Protein 4C7R (pdb70)

Nearest PDB structures (foldseek):
  4c7r-assembly1_C  TM=9.988E-01  e=2.674E-59  Corynebacterium glutamicum
  4llh-assembly1_C  TM=9.944E-01  e=8.157E-54  Corynebacterium glutamicum ATCC 13032
  4doj-assembly1_C  TM=9.908E-01  e=5.907E-54  Corynebacterium glutamicum
  4ain-assembly1_B  TM=9.735E-01  e=5.657E-53  Corynebacterium glutamicum
  4llh-assembly1_B  TM=9.445E-01  e=1.477E-49  Corynebacterium glutamicum ATCC 13032

Solvent-accessible surface area: 56011 Å² total; per-residue (Å²): 91,84,38,9,155,71,0,8,77,49,0,60,83,84,0,88,53,17,27,93,88,0,78,49,124,86,116,53,8,42,96,99,3,48,71,15,34,59,55,16,24,79,77,45,2,48,4,2,8,37,48,5,20,47,1,9,99,30,0,74,92,7,7,80,35,71,20,1,52,0,63,0,1,161,118,126,21,78,46,116,69,175,84,91,42,8,57,58,63,0,89,27,36,12,44,24,3,5,3,3,2,5,0,1,6,0,0,0,18,3,4,85,88,11,5,20,61,75,106,98,76,53,4,16,14,0,3,0,1,0,9,8,1,18,1,40,2,4,20,0,4,10,0,0,0,0,0,4,2,0,4,1,23,24,42,69,59,40,66,5,9,1,3,2,5,19,20,30,79,54,15,83,164,14,8,93,25,195,57,0,35,66,8,0,22,38,0,0,22,1,0,0,10,0,0,0,0,1,3,1,0,1,0,26,1,20,13,18,0,41,40,28,13,129,120,56,128,104,106,58,86,225,27,33,50,33,13,8,45,100,25,15,90,43,2,48,144,16,1,82,64,16,30,63,120,0,49,104,140,39,19,86,39,0,48,83,32,1,46,91,0,7,100,21,0,56,97,57,12,32,42,58,21,4,32,14,4,35,5,4,0,75,6,13,11,68,34,20,20,60,58,9,7,1,20,2,40,7,21,40,60,39,89,0,19,154,41,2,10,51,38,8,3,1,0,7,0,0,10,2,0,31,0,1,25,16,0,0,55,0,0,84,11,0,71,0,2,16,0,89,55,0,1,90,9,0,10,119,21,0,16,36,15,3,10,72,5,1,0,8,2,0,1,0,1,0,15,19,32,55,97,67,104,57,25,40,71,115,35,18,18,41,70,3,4,1,24,0,0,68,63,12,108,25,2,99,115,33,2,64,34,0,11,94,0,2,6,16,12,3,12,22,18,5,0,26,1,2,21,4,1,1,0,3,0,13,60,6,50,99,128,8,60,78,202,20,6,9,46,4,2,60,7,4,5,27,0,2,29,0,0,4,34,7,18,45,157,109,9,37,59,6,0,19,11,11,0,0,40,16,0,15,57,1,1,106,13,0,25,15,0,17,132,0,4,57,112,15,0,36,97,7,93,57,36,85,104,92,124,118,105,91,114,96,71,39,122,73,43,72,80,181,64,50,108,66,85,107,153,104,179,119,64,52,36,78,142,168,201,131,185,139,60,46,11,146,73,0,8,76,48,0,64,82,78,0,94,54,19,24,95,90,0,88,54,127,79,116,52,4,31,98,85,1,54,72,21,24,53,52,17,16,80,77,49,4,47,3,2,10,34,53,3,20,48,2,12,95,30,0,67,85,6,6,88,38,110,23,0,47,1,37,0,0,161,120,58,27,73,46,105,70,196,63,114,45,14,65,67,54,0,84,39,27,13,35,17,4,5,10,4,3,4,1,3,8,0,0,0,13,3,5,72,105,6,5,21,62,70,109,100,70,53,5,13,15,0,1,0,0,0,10,4,0,17,2,39,3,3,17,0,3,9,0,0,0,0,0,2,2,0,2,1,20,32,37,68,59,42,80,4,4,2,0,1,2,20,13,31,80,55,12,111,157,13,5,95,37,188,59,0,18,60,9,1,20,40,0,0,18,0,0,0,8,0,0,0,0,1,4,1,0,2,0,25,1,20,2,10,0,32,25,37,12,133,117,54,147,108,57,62,86,221,26,20,48,30,14,7,46,102,18,12,105,31,1,52,134,14,5,88,70,51,149,67,138,28,73,113,121,38,23,77,25,2,51,79,30,0,43,82,0,10,98,22,0,58,96,61,12,34,43,46,21,2,28,9,4,33,6,4,0,74,5,9,11,67,35,18,19,62,69,11,6,0,15,2,36,7,22,44,60,44,94,0,20,148,40,3,9,46,33,7,3,0,0,6,0,1,6,1,0,39,0,2,20,18,0,2,62,0,0,99,16,0,54,0,11,7,0,84,66,0,1,94,8,0,9,115,26,1,15,37,10,5,10,72,7,1,0,6,2,0,0,0,0,0,14,22,34,55,97,71,112,54,23,50,64,142,31,30,16,36,94,3,5,3,27,0,0,64,51,18,105,42,1,114,105,36,1,85,34,0,20,88,0,2,8,23,11,1,23,18,18,5,8,25,1,1,40,9,0,0,1,4,0,8,65,7,77,101,135,4,69,62,195,21,7,12,54,6,2,62,8,3,4,33,0,0,25,0,1,5,29,8,13,44,153,95,6,46,48,3,0,14,20,9,1,0,35,20,0,16,62,1,1,102,17,0,22,17,0,17,122,0,2,62,110,12,0,41,108,5,91,40,90,136,177,101,63,41,11,154,67,0,8,72,54,0,60,80,82,1,86,46,15,25,88,88,0,84,46,132,88,114,61,7,40,106,86,2,52,62,18,28,52,55,19,19,90,74,49,4,50,2,2,9,37,48,3,20,52,1,11,93,29,0,70,93,10,5,83,37,64,20,0,50,0,55,0,0,175,42,40,30,62,44,122,76,190,74,101,42,9,58,66,72,0,98,30,32,13,33,17,3,6,5,3,3,4,1,1,8,0,0,0,13,2,1,76,95,8,5,26,64,78,103,108,78,44,6,12,12,0,1,1,1,0,7,5,1,20,2,42,3,4,20,0,6,11,0,0,0,0,0,3,1,0,5,0,26,29,33,69,68,36,86,5,11,1,4,3,4,11,22,30,79,54,30,117,180,18,6,99,30,196,59,0,44,74,13,1,22,38,0,0,25,1,0,0,9,0,1,0,0,1,2,1,0,2,0,17,1,22,0,4,1,31,31,38,28,132,99,64,146,81,44,47,90,234,22,14,43,32,17,9,50,103,22,13,120,41,2,52,146,5,0,92,63,24,14,54,101,0,53,139,143,26,31,91,28,5,53,96,30,3,51,77,0,11,93,18,0,55,96,56,12,33,46,50,26,3,31,9,3,37,5,3,0,76,5,8,11,65,34,20,18,60,61,8,7,0,19,1,41,9,22,34,65,39,101,1,21,150,41,3,13,54,33,7,3,1,0,8,0,0,7,1,0,38,0,1,27,15,0,0,59,0,0,83,11,0,56,0,2,13,0,76,56,0,0,84,10,0,7,117,24,2,15,33,11,5,10,69,9,1,0,6,1,0,1,0,0,0,15,23,26,54,101,72,116,54,30,45,68,132,30,29,12,26,74,3,3,0,23,0,0,70,49,18,97,28,0,99,106,31,1,61,32,0,19,96,0,2,8,18,8,2,20,15,19,2,0,24,2,2,20,6,1,0,0,3,0,1,72,8,70,95,126,7,50,47,192,14,1,11,55,6,1,69,9,3,3,36,0,1,19,1,0,4,32,5,16,54,153,95,11,42,58,5,0,20,18,13,0,0,30,18,0,15,62,2,1,104,15,0,21,18,0,14,140,0,4,56,90,14,0,40,88,6,50,44,48,88,42,95,130,115,86,83,136,173,126,67

B-factor: mean 105.26, std 40.3, range [28.12, 610.12]

Structure (mmCIF, N/CA/C/O backbone):
data_4C7R
#
_entry.id   4C7R
#
_cell.length_a   115.560
_cell.length_b   129.500
_cell.length_c   167.950
_cell.angle_alpha   90.00
_cell.angle_beta   90.00
_cell.angle_gamma   90.00
#
_symmetry.space_group_name_H-M   'P 21 21 21'
#
loop_
_entity.id
_entity.type
_entity.pdbx_description
1 polymer 'GLYCINE BETAINE TRANSPORTER BETP'
2 non-polymer 'CITRATE ANION'
3 non-polymer 'CHLORIDE ION'
4 non-polymer '(1S)-2-{[{[(2R)-2,3-DIHYDROXYPROPYL]OXY}(HYDROXY)PHOSPHORYL]OXY}-1-[(PALMITOYLOXY)METHYL]ETHYL STEARATE'
5 non-polymer DI(HYDROXYETHYL)ETHER
6 non-polymer 5-CYCLOHEXYL-1-PENTYL-BETA-D-MALTOSIDE
7 water water
#
loop_
_atom_site.group_PDB
_atom_site.id
_atom_site.type_symbol
_atom_site.label_atom_id
_atom_site.label_alt_id
_atom_site.label_comp_id
_atom_site.label_asym_id
_atom_site.label_entity_id
_atom_site.label_seq_id
_atom_site.pdbx_PDB_ins_code
_atom_site.Cartn_x
_atom_site.Cartn_y
_atom_site.Cartn_z
_atom_site.occupancy
_atom_site.B_iso_or_equiv
_atom_site.auth_seq_id
_atom_site.auth_comp_id
_atom_site.auth_asym_id
_atom_site.auth_atom_id
_atom_site.pdbx_PDB_model_num
ATOM 1 N N . ALA A 1 27 ? -21.058 -11.328 5.969 1.00 160.76 56 ALA A N 1
ATOM 2 C CA . ALA A 1 27 ? -19.621 -11.575 5.949 1.00 158.93 56 ALA A CA 1
ATOM 3 C C . ALA A 1 27 ? -18.897 -10.739 7.002 1.00 161.58 56 ALA A C 1
ATOM 4 O O . ALA A 1 27 ? -19.346 -9.651 7.366 1.00 167.19 56 ALA A O 1
ATOM 6 N N . SER A 1 28 ? -17.773 -11.259 7.482 1.00 154.72 57 SER A N 1
ATOM 7 C CA . SER A 1 28 ? -17.011 -10.619 8.550 1.00 145.13 57 SER A CA 1
ATOM 8 C C . SER A 1 28 ? -16.456 -9.249 8.162 1.00 138.55 57 SER A C 1
ATOM 9 O O . SER A 1 28 ? -16.149 -8.994 6.997 1.00 128.04 57 SER A O 1
ATOM 12 N N . LEU A 1 29 ? -16.337 -8.369 9.152 1.00 136.36 58 LEU A N 1
ATOM 13 C CA . LEU A 1 29 ? -15.674 -7.090 8.956 1.00 131.49 58 LEU A CA 1
ATOM 14 C C . LEU A 1 29 ? -14.176 -7.316 8.828 1.00 135.59 58 LEU A C 1
ATOM 15 O O . LEU A 1 29 ? -13.608 -8.162 9.515 1.00 141.93 58 LEU A O 1
ATOM 20 N N . ASN A 1 30 ? -13.538 -6.559 7.942 1.00 134.24 59 ASN A N 1
ATOM 21 C CA . ASN A 1 30 ? -12.100 -6.666 7.756 1.00 131.55 59 ASN A CA 1
ATOM 22 C C . ASN A 1 30 ? -11.375 -5.657 8.633 1.00 132.39 59 ASN A C 1
ATOM 23 O O . ASN A 1 30 ? -10.961 -4.601 8.161 1.00 139.02 59 ASN A O 1
ATOM 28 N N . TRP A 1 31 ? -11.231 -5.986 9.913 1.00 131.02 60 TRP A N 1
ATOM 29 C CA . TRP A 1 31 ? -10.638 -5.066 10.879 1.00 135.34 60 TRP A CA 1
ATOM 30 C C . TRP A 1 31 ? -9.208 -4.671 10.519 1.00 135.46 60 TRP A C 1
ATOM 31 O O . TRP A 1 31 ? -8.764 -3.569 10.841 1.00 133.07 60 TRP A O 1
ATOM 42 N N . SER A 1 32 ? -8.489 -5.567 9.851 1.00 137.93 61 SER A N 1
ATOM 43 C CA . SER A 1 32 ? -7.125 -5.268 9.428 1.00 139.36 61 SER A CA 1
ATOM 44 C C . SER A 1 32 ? -7.104 -4.130 8.407 1.00 131.23 61 SER A C 1
ATOM 45 O O . SER A 1 32 ? -6.073 -3.491 8.197 1.00 127.44 61 SER A O 1
ATOM 48 N N . VAL A 1 33 ? -8.252 -3.886 7.779 1.00 129.10 62 VAL A N 1
ATOM 49 C CA . VAL A 1 33 ? -8.410 -2.782 6.833 1.00 126.47 62 VAL A CA 1
ATOM 50 C C . VAL A 1 33 ? -9.100 -1.583 7.488 1.00 125.05 62 VAL A C 1
ATOM 51 O O . VAL A 1 33 ? -8.755 -0.429 7.220 1.00 117.96 62 VAL A O 1
ATOM 55 N N . ILE A 1 34 ? -10.068 -1.868 8.354 1.00 123.21 63 ILE A N 1
ATOM 56 C CA . ILE A 1 34 ? -10.833 -0.827 9.028 1.00 122.11 63 ILE A CA 1
ATOM 57 C C . ILE A 1 34 ? -9.968 0.034 9.943 1.00 126.50 63 ILE A C 1
ATOM 58 O O . ILE A 1 34 ? -9.897 1.252 9.777 1.00 131.77 63 ILE A O 1
ATOM 63 N N . VAL A 1 35 ? -9.315 -0.604 10.908 1.00 123.36 64 VAL A N 1
ATOM 64 C CA . VAL A 1 35 ? -8.546 0.120 11.919 1.00 124.13 64 VAL A CA 1
ATOM 65 C C . VAL A 1 35 ? -7.582 1.160 11.333 1.00 117.32 64 VAL A C 1
ATOM 66 O O . VAL A 1 35 ? -7.690 2.347 11.644 1.00 112.11 64 VAL A O 1
ATOM 70 N N . PRO A 1 36 ? -6.643 0.721 10.479 1.00 111.93 65 PRO A N 1
ATOM 71 C CA . PRO A 1 36 ? -5.637 1.646 9.941 1.00 116.47 65 PRO A CA 1
ATOM 72 C C . PRO A 1 36 ? -6.254 2.879 9.282 1.00 122.60 65 PRO A C 1
ATOM 73 O O . PRO A 1 36 ? -5.665 3.957 9.340 1.00 129.23 65 PRO A O 1
ATOM 77 N N . ALA A 1 37 ? -7.419 2.719 8.663 1.00 120.12 66 ALA A N 1
ATOM 78 C CA . ALA A 1 37 ? -8.103 3.841 8.030 1.00 118.15 66 ALA A CA 1
ATOM 79 C C . ALA A 1 37 ? -8.714 4.770 9.074 1.00 118.97 66 ALA A C 1
ATOM 80 O O . ALA A 1 37 ? -8.487 5.981 9.057 1.00 113.07 66 ALA A O 1
ATOM 82 N N . LEU A 1 38 ? -9.488 4.191 9.986 1.00 125.00 67 LEU A N 1
ATOM 83 C CA . LEU A 1 38 ? -10.159 4.963 11.023 1.00 125.68 67 LEU A CA 1
ATOM 84 C C . LEU A 1 38 ? -9.166 5.741 11.880 1.00 129.64 67 LEU A C 1
ATOM 85 O O . LEU A 1 38 ? -9.521 6.745 12.492 1.00 134.81 67 LEU A O 1
ATOM 90 N N . VAL A 1 39 ? -7.922 5.273 11.924 1.00 129.67 68 VAL A N 1
ATOM 91 C CA . VAL A 1 39 ? -6.881 5.953 12.689 1.00 127.79 68 VAL A CA 1
ATOM 92 C C . VAL A 1 39 ? -6.341 7.158 11.924 1.00 120.58 68 VAL A C 1
ATOM 93 O O . VAL A 1 39 ? -6.202 8.249 12.482 1.00 118.57 68 VAL A O 1
ATOM 97 N N . ILE A 1 40 ? -6.039 6.958 10.645 1.00 114.40 69 ILE A N 1
ATOM 98 C CA . ILE A 1 40 ? -5.594 8.052 9.794 1.00 119.39 69 ILE A CA 1
ATOM 99 C C . ILE A 1 40 ? -6.614 9.186 9.834 1.00 119.03 69 ILE A C 1
ATOM 100 O O . ILE A 1 40 ? -6.253 10.362 9.898 1.00 115.63 69 ILE A O 1
ATOM 105 N N . VAL A 1 41 ? -7.891 8.819 9.800 1.00 120.19 70 VAL A N 1
ATOM 106 C CA . VAL A 1 41 ? -8.976 9.792 9.800 1.00 118.38 70 VAL A CA 1
ATOM 107 C C . VAL A 1 41 ? -9.110 10.490 11.148 1.00 126.43 70 VAL A C 1
ATOM 108 O O . VAL A 1 41 ? -9.076 11.720 11.225 1.00 135.32 70 VAL A O 1
ATOM 112 N N . LEU A 1 42 ? -9.263 9.705 12.209 1.00 124.40 71 LEU A N 1
ATOM 113 C CA . LEU A 1 42 ? -9.395 10.263 13.552 1.00 130.21 71 LEU A CA 1
ATOM 114 C C . LEU A 1 42 ? -8.214 11.168 13.906 1.00 133.45 71 LEU A C 1
ATOM 115 O O . LEU A 1 42 ? -8.394 12.234 14.499 1.00 129.82 71 LEU A O 1
ATOM 120 N N . ALA A 1 43 ? -7.010 10.742 13.537 1.00 132.34 72 ALA A N 1
ATOM 121 C CA . ALA A 1 43 ? -5.819 11.557 13.745 1.00 127.74 72 ALA A CA 1
ATOM 122 C C . ALA A 1 43 ? -5.998 12.928 13.100 1.00 122.76 72 ALA A C 1
ATOM 123 O O . ALA A 1 43 ? -5.835 13.959 13.753 1.00 123.19 72 ALA A O 1
ATOM 125 N N . THR A 1 44 ? -6.338 12.929 11.814 1.00 114.30 73 THR A N 1
ATOM 126 C CA . THR A 1 44 ? -6.561 14.165 11.074 1.00 114.14 73 THR A CA 1
ATOM 127 C C . THR A 1 44 ? -7.549 15.082 11.789 1.00 116.85 73 THR A C 1
ATOM 128 O O . THR A 1 44 ? -7.294 16.275 11.951 1.00 108.22 73 THR A O 1
ATOM 132 N N . VAL A 1 45 ? -8.676 14.520 12.217 1.00 124.84 74 VAL A N 1
ATOM 133 C CA . VAL A 1 45 ? -9.693 15.291 12.926 1.00 129.85 74 VAL A CA 1
ATOM 134 C C . VAL A 1 45 ? -9.118 15.913 14.196 1.00 132.96 74 VAL A C 1
ATOM 135 O O . VAL A 1 45 ? -9.491 17.021 14.583 1.00 133.41 74 VAL A O 1
ATOM 139 N N . VAL A 1 46 ? -8.207 15.191 14.840 1.00 134.48 75 VAL A N 1
ATOM 140 C CA . VAL A 1 46 ? -7.532 15.697 16.030 1.00 136.27 75 VAL A CA 1
ATOM 141 C C . VAL A 1 46 ? -6.574 16.829 15.674 1.00 127.65 75 VAL A C 1
ATOM 142 O O . VAL A 1 46 ? -6.657 17.921 16.228 1.00 123.21 75 VAL A O 1
ATOM 146 N N . TRP A 1 47 ? -5.665 16.552 14.745 1.00 121.29 76 TRP A N 1
ATOM 147 C CA . TRP A 1 47 ? -4.679 17.526 14.303 1.00 116.68 76 TRP A CA 1
ATOM 148 C C . TRP A 1 47 ? -5.358 18.838 13.914 1.00 114.82 76 TRP A C 1
ATOM 149 O O . TRP A 1 47 ? -4.907 19.920 14.287 1.00 104.16 76 TRP A O 1
ATOM 160 N N . GLY A 1 48 ? -6.454 18.730 13.169 1.00 123.35 77 GLY A N 1
ATOM 161 C CA . GLY A 1 48 ? -7.169 19.896 12.683 1.00 124.88 77 GLY A CA 1
ATOM 162 C C . GLY A 1 48 ? -7.880 20.683 13.768 1.00 132.14 77 GLY A C 1
ATOM 163 O O . GLY A 1 48 ? -7.646 21.880 13.928 1.00 135.02 77 GLY A O 1
ATOM 164 N N . ILE A 1 49 ? -8.756 20.014 14.511 1.00 137.92 78 ILE A N 1
ATOM 165 C CA . ILE A 1 49 ? -9.525 20.670 15.567 1.00 146.78 78 ILE A CA 1
ATOM 166 C C . ILE A 1 49 ? -8.687 20.948 16.821 1.00 156.37 78 ILE A C 1
ATOM 167 O O . ILE A 1 49 ? -8.994 21.855 17.597 1.00 158.79 78 ILE A O 1
ATOM 172 N N . GLY A 1 50 ? -7.624 20.174 17.006 1.00 157.50 79 GLY A N 1
ATOM 173 C CA . GLY A 1 50 ? -6.746 20.345 18.150 1.00 158.02 79 GLY A CA 1
ATOM 174 C C . GLY A 1 50 ? -5.683 21.406 17.938 1.00 159.34 79 GLY A C 1
ATOM 175 O O . GLY A 1 50 ? -5.496 22.285 18.781 1.00 160.25 79 GLY A O 1
ATOM 176 N N . PHE A 1 51 ? -4.984 21.324 16.809 1.00 158.04 80 PHE A N 1
ATOM 177 C CA . PHE A 1 51 ? -3.923 22.274 16.486 1.00 155.05 80 PHE A CA 1
ATOM 178 C C . PHE A 1 51 ? -4.163 22.925 15.127 1.00 155.34 80 PHE A C 1
ATOM 179 O O . PHE A 1 51 ? -3.511 22.572 14.146 1.00 157.67 80 PHE A O 1
ATOM 187 N N . LYS A 1 52 ? -5.092 23.876 15.071 1.00 156.62 81 LYS A N 1
ATOM 188 C CA . LYS A 1 52 ? -5.416 24.557 13.820 1.00 155.76 81 LYS A CA 1
ATOM 189 C C . LYS A 1 52 ? -4.169 25.081 13.117 1.00 156.23 81 LYS A C 1
ATOM 190 O O . LYS A 1 52 ? -4.133 25.185 11.891 1.00 153.65 81 LYS A O 1
ATOM 196 N N . ASP A 1 53 ? -3.148 25.405 13.904 1.00 158.13 82 ASP A N 1
ATOM 197 C CA . ASP A 1 53 ? -1.966 26.092 13.395 1.00 154.38 82 ASP A CA 1
ATOM 198 C C . ASP A 1 53 ? -0.843 25.142 12.989 1.00 148.17 82 ASP A C 1
ATOM 199 O O . ASP A 1 53 ? 0.077 25.533 12.272 1.00 143.13 82 ASP A O 1
ATOM 204 N N . SER A 1 54 ? -0.916 23.899 13.454 1.00 146.82 83 SER A N 1
ATOM 205 C CA . SER A 1 54 ? 0.055 22.884 13.060 1.00 142.39 83 SER A CA 1
ATOM 206 C C . SER A 1 54 ? -0.483 22.105 11.862 1.00 141.60 83 SER A C 1
ATOM 207 O O . SER A 1 54 ? 0.276 21.629 11.015 1.00 137.58 83 SER A O 1
ATOM 210 N N . PHE A 1 55 ? -1.806 21.990 11.800 1.00 141.12 84 PHE A N 1
ATOM 211 C CA . PHE A 1 55 ? -2.471 21.297 10.710 1.00 138.40 84 PHE A CA 1
ATOM 212 C C . PHE A 1 55 ? -2.418 22.138 9.444 1.00 138.80 84 PHE A C 1
ATOM 213 O O . PHE A 1 55 ? -2.000 21.659 8.391 1.00 138.04 84 PHE A O 1
ATOM 221 N N . THR A 1 56 ? -2.840 23.395 9.554 1.00 139.90 85 THR A N 1
ATOM 222 C CA . THR A 1 56 ? -2.848 24.314 8.417 1.00 138.56 85 THR A CA 1
ATOM 223 C C . THR A 1 56 ? -1.476 24.416 7.754 1.00 140.95 85 THR A C 1
ATOM 224 O O . THR A 1 56 ? -1.369 24.430 6.527 1.00 136.39 85 THR A O 1
ATOM 228 N N . ASN A 1 57 ? -0.431 24.490 8.572 1.00 146.59 86 ASN A N 1
ATOM 229 C CA . ASN A 1 57 ? 0.932 24.584 8.063 1.00 143.71 86 ASN A CA 1
ATOM 230 C C . ASN A 1 57 ? 1.313 23.364 7.237 1.00 138.72 86 ASN A C 1
ATOM 231 O O . ASN A 1 57 ? 1.603 23.481 6.049 1.00 137.48 86 ASN A O 1
ATOM 236 N N . PHE A 1 58 ? 1.309 22.196 7.873 1.00 140.35 87 PHE A N 1
ATOM 237 C CA . PHE A 1 58 ? 1.600 20.942 7.185 1.00 134.77 87 PHE A CA 1
ATOM 238 C C . PHE A 1 58 ? 0.781 20.816 5.906 1.00 124.53 87 PHE A C 1
ATOM 239 O O . PHE A 1 58 ? 1.303 20.433 4.862 1.00 118.07 87 PHE A O 1
ATOM 247 N N . ALA A 1 59 ? -0.503 21.144 5.994 1.00 124.83 88 ALA A N 1
ATOM 248 C CA . ALA A 1 59 ? -1.395 21.072 4.843 1.00 124.49 88 ALA A CA 1
ATOM 249 C C . ALA A 1 59 ? -0.932 21.992 3.719 1.00 130.21 88 ALA A C 1
ATOM 250 O O . ALA A 1 59 ? -0.945 21.611 2.547 1.00 133.02 88 ALA A O 1
ATOM 252 N N . SER A 1 60 ? -0.524 23.203 4.081 1.00 129.63 89 SER A N 1
ATOM 253 C CA . SER A 1 60 ? -0.094 24.189 3.096 1.00 130.43 89 SER A CA 1
ATOM 254 C C . SER A 1 60 ? 1.312 23.901 2.573 1.00 126.76 89 SER A C 1
ATOM 255 O O . SER A 1 60 ? 1.626 24.196 1.418 1.00 123.43 89 SER A O 1
ATOM 258 N N . SER A 1 61 ? 2.155 23.324 3.425 1.00 124.18 90 SER A N 1
ATOM 259 C CA . SER A 1 61 ? 3.516 22.978 3.031 1.00 121.70 90 SER A CA 1
ATOM 260 C C . SER A 1 61 ? 3.520 21.735 2.148 1.00 113.10 90 SER A C 1
ATOM 261 O O . SER A 1 61 ? 4.331 21.617 1.231 1.00 112.47 90 SER A O 1
ATOM 264 N N . ALA A 1 62 ? 2.615 20.807 2.437 1.00 105.97 91 ALA A N 1
ATOM 265 C CA . ALA A 1 62 ? 2.501 19.582 1.657 1.00 101.78 91 ALA A CA 1
ATOM 266 C C . ALA A 1 62 ? 1.870 19.871 0.301 1.00 99.90 91 ALA A C 1
ATOM 267 O O . ALA A 1 62 ? 2.173 19.200 -0.686 1.00 96.21 91 ALA A O 1
ATOM 269 N N . LEU A 1 63 ? 0.987 20.865 0.254 1.00 96.77 92 LEU A N 1
ATOM 270 C CA . LEU A 1 63 ? 0.394 21.270 -1.012 1.00 102.05 92 LEU A CA 1
ATOM 271 C C . LEU A 1 63 ? 1.507 21.611 -1.988 1.00 102.79 92 LEU A C 1
ATOM 272 O O . LEU A 1 63 ? 1.598 21.037 -3.074 1.00 105.11 92 LEU A O 1
ATOM 277 N N . SER A 1 64 ? 2.356 22.549 -1.584 1.00 99.77 93 SER A N 1
ATOM 278 C CA . SER A 1 64 ? 3.492 22.961 -2.395 1.00 102.96 93 SER A CA 1
ATOM 279 C C . SER A 1 64 ? 4.282 21.755 -2.879 1.00 98.66 93 SER A C 1
ATOM 280 O O . SER A 1 64 ? 4.512 21.592 -4.075 1.00 100.95 93 SER A O 1
ATOM 283 N N . ALA A 1 65 ? 4.689 20.907 -1.944 1.00 94.40 94 ALA A N 1
ATOM 284 C CA . ALA A 1 65 ? 5.484 19.731 -2.275 1.00 97.31 94 ALA A CA 1
ATOM 285 C C . ALA A 1 65 ? 4.826 18.875 -3.361 1.00 95.15 94 ALA A C 1
ATOM 286 O O . ALA A 1 65 ? 5.494 18.407 -4.284 1.00 89.85 94 ALA A O 1
ATOM 288 N N . VAL A 1 66 ? 3.518 18.673 -3.247 1.00 95.24 95 VAL A N 1
ATOM 289 C CA . VAL A 1 66 ? 2.796 17.817 -4.182 1.00 91.46 95 VAL A CA 1
ATOM 290 C C . VAL A 1 66 ? 2.614 18.493 -5.539 1.00 87.12 95 VAL A C 1
ATOM 291 O O . VAL A 1 66 ? 2.970 17.929 -6.572 1.00 86.16 95 VAL A O 1
ATOM 295 N N . VAL A 1 67 ? 2.065 19.703 -5.530 1.00 81.05 96 VAL A N 1
ATOM 296 C CA . VAL A 1 67 ? 1.827 20.446 -6.764 1.00 80.63 96 VAL A CA 1
ATOM 297 C C . VAL A 1 67 ? 3.116 20.695 -7.548 1.00 84.16 96 VAL A C 1
ATOM 298 O O . VAL A 1 67 ? 3.117 20.683 -8.779 1.00 85.29 96 VAL A O 1
ATOM 302 N N . ASP A 1 68 ? 4.213 20.913 -6.830 1.00 90.96 97 ASP A N 1
ATOM 303 C CA . ASP A 1 68 ? 5.495 21.218 -7.457 1.00 93.27 97 ASP A CA 1
ATOM 304 C C . ASP A 1 68 ? 6.188 19.985 -8.022 1.00 96.20 97 ASP A C 1
ATOM 305 O O . ASP A 1 68 ? 6.831 20.060 -9.067 1.00 107.84 97 ASP A O 1
ATOM 310 N N . ASN A 1 69 ? 6.056 18.853 -7.338 1.00 89.03 98 ASN A N 1
ATOM 311 C CA . ASN A 1 69 ? 6.781 17.644 -7.726 1.00 87.19 98 ASN A CA 1
ATOM 312 C C . ASN A 1 69 ? 5.947 16.610 -8.490 1.00 82.66 98 ASN A C 1
ATOM 313 O O . ASN A 1 69 ? 6.474 15.861 -9.315 1.00 78.72 98 ASN A O 1
ATOM 318 N N . LEU A 1 70 ? 4.649 16.574 -8.216 1.00 80.66 99 LEU A N 1
ATOM 319 C CA . LEU A 1 70 ? 3.767 15.607 -8.859 1.00 79.56 99 LEU A CA 1
ATOM 320 C C . LEU A 1 70 ? 2.726 16.274 -9.759 1.00 78.25 99 LEU A C 1
ATOM 321 O O . LEU A 1 70 ? 1.911 15.595 -10.393 1.00 72.04 99 LEU A O 1
ATOM 326 N N . GLY A 1 71 ? 2.767 17.603 -9.824 1.00 72.59 100 GLY A N 1
ATOM 327 C CA . GLY A 1 71 ? 1.850 18.353 -10.662 1.00 65.71 100 GLY A CA 1
ATOM 328 C C . GLY A 1 71 ? 1.832 17.865 -12.101 1.00 70.49 100 GLY A C 1
ATOM 329 O O . GLY A 1 71 ? 0.770 17.748 -12.717 1.00 68.15 100 GLY A O 1
ATOM 330 N N . TRP A 1 72 ? 3.012 17.577 -12.640 1.00 73.56 101 TRP A N 1
ATOM 331 C CA . TRP A 1 72 ? 3.128 17.100 -14.014 1.00 76.30 101 TRP A CA 1
ATOM 332 C C . TRP A 1 72 ? 2.410 15.765 -14.208 1.00 79.10 101 TRP A C 1
ATOM 333 O O . TRP A 1 72 ? 1.812 15.519 -15.258 1.00 79.95 101 TRP A O 1
ATOM 344 N N . ALA A 1 73 ? 2.466 14.909 -13.192 1.00 74.82 102 ALA A N 1
ATOM 345 C CA . ALA A 1 73 ? 1.882 13.574 -13.290 1.00 72.49 102 ALA A CA 1
ATOM 346 C C . ALA A 1 73 ? 0.355 13.601 -13.347 1.00 74.54 102 ALA A C 1
ATOM 347 O O . ALA A 1 73 ? -0.255 12.856 -14.115 1.00 81.74 102 ALA A O 1
ATOM 349 N N . PHE A 1 74 ? -0.261 14.451 -12.532 1.00 67.28 103 PHE A N 1
ATOM 350 C CA . PHE A 1 74 ? -1.706 14.635 -12.596 1.00 71.29 103 PHE A CA 1
ATOM 351 C C . PHE A 1 74 ? -2.125 15.106 -13.991 1.00 78.41 103 PHE A C 1
ATOM 352 O O . PHE A 1 74 ? -3.136 14.661 -14.532 1.00 80.82 103 PHE A O 1
ATOM 360 N N . ILE A 1 75 ? -1.337 16.012 -14.564 1.00 66.91 104 ILE A N 1
ATOM 361 C CA . ILE A 1 75 ? -1.669 16.631 -15.841 1.00 68.44 104 ILE A CA 1
ATOM 362 C C . ILE A 1 75 ? -1.413 15.688 -17.015 1.00 74.45 104 ILE A C 1
ATOM 363 O O . ILE A 1 75 ? -2.195 15.645 -17.971 1.00 83.70 104 ILE A O 1
ATOM 368 N N . LEU A 1 76 ? -0.317 14.939 -16.947 1.00 74.07 105 LEU A N 1
ATOM 369 C CA . LEU A 1 76 ? 0.001 13.964 -17.989 1.00 76.80 105 LEU A CA 1
ATOM 370 C C . LEU A 1 76 ? -0.994 12.805 -17.998 1.00 76.70 105 LEU A C 1
ATOM 371 O O . LEU A 1 76 ? -1.583 12.486 -19.031 1.00 76.95 105 LEU A O 1
ATOM 376 N N . PHE A 1 77 ? -1.188 12.186 -16.839 1.00 66.83 106 PHE A N 1
ATOM 377 C CA . PHE A 1 77 ? -2.024 10.993 -16.754 1.00 69.43 106 PHE A CA 1
ATOM 378 C C . PHE A 1 77 ? -3.515 11.296 -16.756 1.00 75.06 106 PHE A C 1
ATOM 379 O O . PHE A 1 77 ? -4.328 10.428 -17.074 1.00 80.84 106 PHE A O 1
ATOM 387 N N . GLY A 1 78 ? -3.874 12.526 -16.408 1.00 77.23 107 GLY A N 1
ATOM 388 C CA . GLY A 1 78 ? -5.265 12.936 -16.440 1.00 77.50 107 GLY A CA 1
ATOM 389 C C . GLY A 1 78 ? -5.787 12.806 -17.854 1.00 76.07 107 GLY A C 1
ATOM 390 O O . GLY A 1 78 ? -6.919 12.369 -18.078 1.00 72.29 107 GLY A O 1
ATOM 391 N N . THR A 1 79 ? -4.940 13.182 -18.809 1.00 74.78 108 THR A N 1
ATOM 392 C CA . THR A 1 79 ? -5.273 13.100 -20.227 1.00 72.00 108 THR A CA 1
ATOM 393 C C . THR A 1 79 ? -5.044 11.690 -20.760 1.00 69.67 108 THR A C 1
ATOM 394 O O . THR A 1 79 ? -5.782 11.224 -21.631 1.00 72.47 108 THR A O 1
ATOM 398 N N . VAL A 1 80 ? -4.017 11.018 -20.244 1.00 63.73 109 VAL A N 1
ATOM 399 C CA . VAL A 1 80 ? -3.776 9.618 -20.590 1.00 63.95 109 VAL A CA 1
ATOM 400 C C . VAL A 1 80 ? -5.018 8.785 -20.281 1.00 56.63 109 VAL A C 1
ATOM 401 O O . VAL A 1 80 ? -5.492 8.035 -21.135 1.00 53.80 109 VAL A O 1
ATOM 405 N N . PHE A 1 81 ? -5.556 8.940 -19.072 1.00 44.53 110 PHE A N 1
ATOM 406 C CA . PHE A 1 81 ? -6.827 8.311 -18.715 1.00 54.06 110 PHE A CA 1
ATOM 407 C C . PHE A 1 81 ? -7.878 8.475 -19.819 1.00 50.12 110 PHE A C 1
ATOM 408 O O . PHE A 1 81 ? -8.619 7.553 -20.121 1.00 59.55 110 PHE A O 1
ATOM 416 N N . VAL A 1 82 ? -7.945 9.656 -20.414 1.00 59.57 111 VAL A N 1
ATOM 417 C CA . VAL A 1 82 ? -8.972 9.937 -21.412 1.00 63.24 111 VAL A CA 1
ATOM 418 C C . VAL A 1 82 ? -8.748 9.105 -22.669 1.00 57.20 111 VAL A C 1
ATOM 419 O O . VAL A 1 82 ? -9.678 8.474 -23.171 1.00 55.34 111 VAL A O 1
ATOM 423 N N . PHE A 1 83 ? -7.512 9.105 -23.166 1.00 55.13 112 PHE A N 1
ATOM 424 C CA . PHE A 1 83 ? -7.139 8.305 -24.331 1.00 65.13 112 PHE A CA 1
ATOM 425 C C . PHE A 1 83 ? -7.363 6.823 -24.054 1.00 76.53 112 PHE A C 1
ATOM 426 O O . PHE A 1 83 ? -8.100 6.146 -24.770 1.00 81.08 112 PHE A O 1
ATOM 434 N N . PHE A 1 84 ? -6.717 6.328 -23.005 1.00 73.96 113 PHE A N 1
ATOM 435 C CA . PHE A 1 84 ? -6.824 4.929 -22.620 1.00 67.05 113 PHE A CA 1
ATOM 436 C C . PHE A 1 84 ? -8.251 4.398 -22.722 1.00 71.38 113 PHE A C 1
ATOM 437 O O . PHE A 1 84 ? -8.500 3.405 -23.408 1.00 76.53 113 PHE A O 1
ATOM 445 N N . ILE A 1 85 ? -9.184 5.053 -22.037 1.00 65.35 114 ILE A N 1
ATOM 446 C CA . ILE A 1 85 ? -10.557 4.557 -21.972 1.00 69.11 114 ILE A CA 1
ATOM 447 C C . ILE A 1 85 ? -11.281 4.651 -23.320 1.00 74.24 114 ILE A C 1
ATOM 448 O O . ILE A 1 85 ? -12.174 3.856 -23.610 1.00 77.57 114 ILE A O 1
ATOM 453 N N . VAL A 1 86 ? -10.891 5.619 -24.145 1.00 73.85 115 VAL A N 1
ATOM 454 C CA . VAL A 1 86 ? -11.459 5.743 -25.485 1.00 73.34 115 VAL A CA 1
ATOM 455 C C . VAL A 1 86 ? -10.937 4.630 -26.395 1.00 77.11 115 VAL A C 1
ATOM 456 O O . VAL A 1 86 ? -11.668 4.112 -27.243 1.00 76.88 115 VAL A O 1
ATOM 460 N N . VAL A 1 87 ? -9.673 4.262 -26.206 1.00 71.17 116 VAL A N 1
ATOM 461 C CA . VAL A 1 87 ? -9.068 3.166 -26.956 1.00 71.70 116 VAL A CA 1
ATOM 462 C C . VAL A 1 87 ? -9.661 1.807 -26.560 1.00 79.47 116 VAL A C 1
ATOM 463 O O . VAL A 1 87 ? -9.934 0.967 -27.418 1.00 77.65 116 VAL A O 1
ATOM 467 N N . ILE A 1 88 ? -9.861 1.594 -25.263 1.00 78.11 117 ILE A N 1
ATOM 468 C CA . ILE A 1 88 ? -10.525 0.386 -24.791 1.00 73.19 117 ILE A CA 1
ATOM 469 C C . ILE A 1 88 ? -11.877 0.223 -25.477 1.00 75.92 117 ILE A C 1
ATOM 470 O O . ILE A 1 88 ? -12.176 -0.821 -26.052 1.00 78.02 117 ILE A O 1
ATOM 475 N N . ALA A 1 89 ? -12.696 1.264 -25.406 1.00 75.86 118 ALA A N 1
ATOM 476 C CA . ALA A 1 89 ? -14.037 1.211 -25.971 1.00 72.94 118 ALA A CA 1
ATOM 477 C C . ALA A 1 89 ? -14.007 0.918 -27.468 1.00 71.47 118 ALA A C 1
ATOM 478 O O . ALA A 1 89 ? -14.865 0.211 -27.987 1.00 66.25 118 ALA A O 1
ATOM 480 N N . ALA A 1 90 ? -13.018 1.469 -28.160 1.00 73.90 119 ALA A N 1
ATOM 481 C CA . ALA A 1 90 ? -12.916 1.295 -29.605 1.00 77.84 119 ALA A CA 1
ATOM 482 C C . ALA A 1 90 ? -12.410 -0.098 -29.963 1.00 78.22 119 ALA A C 1
ATOM 483 O O . ALA A 1 90 ? -12.751 -0.643 -31.011 1.00 78.24 119 ALA A O 1
ATOM 485 N N . SER A 1 91 ? -11.593 -0.661 -29.080 1.00 79.28 120 SER A N 1
ATOM 486 C CA . SER A 1 91 ? -10.988 -1.970 -29.290 1.00 65.72 120 SER A CA 1
ATOM 487 C C . SER A 1 91 ? -12.024 -3.087 -29.227 1.00 74.18 120 SER A C 1
ATOM 488 O O . SER A 1 91 ? -13.183 -2.855 -28.881 1.00 72.58 120 SER A O 1
ATOM 491 N N . LYS A 1 92 ? -11.591 -4.303 -29.553 1.00 82.51 121 LYS A N 1
ATOM 492 C CA . LYS A 1 92 ? -12.469 -5.465 -29.519 1.00 82.14 121 LYS A CA 1
ATOM 493 C C . LYS A 1 92 ? -12.934 -5.735 -28.089 1.00 69.67 121 LYS A C 1
ATOM 494 O O . LYS A 1 92 ? -14.026 -6.265 -27.879 1.00 71.33 121 LYS A O 1
ATOM 500 N N . PHE A 1 93 ? -12.112 -5.358 -27.111 1.00 62.42 122 PHE A N 1
ATOM 501 C CA . PHE A 1 93 ? -12.492 -5.487 -25.701 1.00 64.21 122 PHE A CA 1
ATOM 502 C C . PHE A 1 93 ? -13.899 -4.957 -25.426 1.00 68.20 122 PHE A C 1
ATOM 503 O O . PHE A 1 93 ? -14.556 -5.393 -24.484 1.00 72.40 122 PHE A O 1
ATOM 511 N N . GLY A 1 94 ? -14.352 -4.020 -26.254 1.00 69.14 123 GLY A N 1
ATOM 512 C CA . GLY A 1 94 ? -15.623 -3.347 -26.048 1.00 68.56 123 GLY A CA 1
ATOM 513 C C . GLY A 1 94 ? -16.853 -4.197 -26.292 1.00 82.23 123 GLY A C 1
ATOM 514 O O . GLY A 1 94 ? -17.968 -3.805 -25.941 1.00 85.87 123 GLY A O 1
ATOM 515 N N . THR A 1 95 ? -16.656 -5.366 -26.893 1.00 82.75 124 THR A N 1
ATOM 516 C CA . THR A 1 95 ? -17.762 -6.278 -27.168 1.00 76.70 124 THR A CA 1
ATOM 517 C C . THR A 1 95 ? -18.101 -7.111 -25.935 1.00 71.13 124 THR A C 1
ATOM 518 O O . THR A 1 95 ? -19.243 -7.542 -25.763 1.00 63.77 124 THR A O 1
ATOM 522 N N . ILE A 1 96 ? -17.100 -7.318 -25.079 1.00 73.30 125 ILE A N 1
ATOM 523 C CA . ILE A 1 96 ? -17.256 -8.081 -23.841 1.00 76.57 125 ILE A CA 1
ATOM 524 C C . ILE A 1 96 ? -18.368 -7.516 -22.970 1.00 76.61 125 ILE A C 1
ATOM 525 O O . ILE A 1 96 ? -18.474 -6.300 -22.795 1.00 84.30 125 ILE A O 1
ATOM 530 N N . ARG A 1 97 ? -19.195 -8.397 -22.420 1.00 68.92 126 ARG A N 1
ATOM 531 C CA . ARG A 1 97 ? -20.264 -7.961 -21.534 1.00 87.56 126 ARG A CA 1
ATOM 532 C C . ARG A 1 97 ? -19.833 -8.053 -20.076 1.00 95.89 126 ARG A C 1
ATOM 533 O O . ARG A 1 97 ? -19.095 -8.960 -19.698 1.00 92.07 126 ARG A O 1
ATOM 541 N N . LEU A 1 98 ? -20.286 -7.099 -19.267 1.00 102.34 127 LEU A N 1
ATOM 542 C CA . LEU A 1 98 ? -19.952 -7.068 -17.845 1.00 100.11 127 LEU A CA 1
ATOM 543 C C . LEU A 1 98 ? -20.828 -8.032 -17.037 1.00 105.13 127 LEU A C 1
ATOM 544 O O . LEU A 1 98 ? -21.739 -7.623 -16.313 1.00 106.81 127 LEU A O 1
ATOM 549 N N . GLY A 1 99 ? -20.531 -9.319 -17.172 1.00 100.78 128 GLY A N 1
ATOM 550 C CA . GLY A 1 99 ? -21.301 -10.364 -16.532 1.00 105.43 128 GLY A CA 1
ATOM 551 C C . GLY A 1 99 ? -21.145 -11.656 -17.307 1.00 110.11 128 GLY A C 1
ATOM 552 O O . GLY A 1 99 ? -20.130 -11.868 -17.976 1.00 101.66 128 GLY A O 1
ATOM 553 N N . ARG A 1 100 ? -22.149 -12.522 -17.222 1.00 120.14 129 ARG A N 1
ATOM 554 C CA . ARG A 1 100 ? -22.122 -13.782 -17.952 1.00 121.83 129 ARG A CA 1
ATOM 555 C C . ARG A 1 100 ? -22.285 -13.532 -19.447 1.00 122.75 129 ARG A C 1
ATOM 556 O O . ARG A 1 100 ? -22.870 -12.530 -19.857 1.00 113.25 129 ARG A O 1
ATOM 564 N N . ILE A 1 101 ? -21.768 -14.451 -20.255 1.00 133.66 130 ILE A N 1
ATOM 565 C CA . ILE A 1 101 ? -21.840 -14.326 -21.707 1.00 135.38 130 ILE A CA 1
ATOM 566 C C . ILE A 1 101 ? -23.281 -14.160 -22.179 1.00 139.56 130 ILE A C 1
ATOM 567 O O . ILE A 1 101 ? -24.115 -15.049 -21.998 1.00 149.35 130 ILE A O 1
ATOM 572 N N . ASP A 1 102 ? -23.561 -13.012 -22.786 1.00 133.14 131 ASP A N 1
ATOM 573 C CA . ASP A 1 102 ? -24.907 -12.671 -23.237 1.00 138.97 131 ASP A CA 1
ATOM 574 C C . ASP A 1 102 ? -25.926 -12.646 -22.100 1.00 138.02 131 ASP A C 1
ATOM 575 O O . ASP A 1 102 ? -27.051 -13.127 -22.245 1.00 138.12 131 ASP A O 1
ATOM 580 N N . GLU A 1 103 ? -25.515 -12.082 -20.968 1.00 137.49 132 GLU A N 1
ATOM 581 C CA . GLU A 1 103 ? -26.430 -11.768 -19.879 1.00 135.40 132 GLU A CA 1
ATOM 582 C C . GLU A 1 103 ? -27.123 -10.443 -20.193 1.00 135.07 132 GLU A C 1
ATOM 583 O O . GLU A 1 103 ? -26.509 -9.523 -20.741 1.00 128.99 132 GLU A O 1
ATOM 589 N N . ALA A 1 104 ? -28.405 -10.350 -19.863 1.00 136.25 133 ALA A N 1
ATOM 590 C CA . ALA A 1 104 ? -29.161 -9.131 -20.117 1.00 131.23 133 ALA A CA 1
ATOM 591 C C . ALA A 1 104 ? -29.062 -8.177 -18.932 1.00 127.84 133 ALA A C 1
ATOM 592 O O . ALA A 1 104 ? -29.033 -8.613 -17.780 1.00 128.25 133 ALA A O 1
ATOM 594 N N . PRO A 1 105 ? -29.003 -6.868 -19.219 1.00 122.38 134 PRO A N 1
ATOM 595 C CA . PRO A 1 105 ? -28.907 -5.814 -18.204 1.00 114.62 134 PRO A CA 1
ATOM 596 C C . PRO A 1 105 ? -30.053 -5.875 -17.199 1.00 109.92 134 PRO A C 1
ATOM 597 O O . PRO A 1 105 ? -31.187 -6.159 -17.582 1.00 106.32 134 PRO A O 1
ATOM 601 N N . GLU A 1 106 ? -29.753 -5.608 -15.931 1.00 114.54 135 GLU A N 1
ATOM 602 C CA . GLU A 1 106 ? -30.771 -5.588 -14.885 1.00 121.88 135 GLU A CA 1
ATOM 603 C C . GLU A 1 106 ? -31.790 -4.472 -15.118 1.00 116.19 135 GLU A C 1
ATOM 604 O O . GLU A 1 106 ? -32.998 -4.690 -15.009 1.00 111.85 135 GLU A O 1
ATOM 610 N N . PHE A 1 107 ? -31.297 -3.279 -15.439 1.00 110.78 136 PHE A N 1
ATOM 611 C CA . PHE A 1 107 ? -32.162 -2.142 -15.731 1.00 114.38 136 PHE A CA 1
ATOM 612 C C . PHE A 1 107 ? -32.276 -1.960 -17.240 1.00 121.51 136 PHE A C 1
ATOM 613 O O . PHE A 1 107 ? -31.378 -2.354 -17.984 1.00 122.13 136 PHE A O 1
ATOM 621 N N . ARG A 1 108 ? -33.373 -1.359 -17.693 1.00 129.47 137 ARG A N 1
ATOM 622 C CA . ARG A 1 108 ? -33.542 -1.078 -19.116 1.00 133.42 137 ARG A CA 1
ATOM 623 C C . ARG A 1 108 ? -32.687 0.113 -19.546 1.00 131.16 137 ARG A C 1
ATOM 624 O O . ARG A 1 108 ? -32.272 0.919 -18.714 1.00 128.05 137 ARG A O 1
ATOM 632 N N . THR A 1 109 ? -32.429 0.211 -20.848 1.00 132.89 138 THR A N 1
ATOM 633 C CA . THR A 1 109 ? -31.550 1.243 -21.398 1.00 131.08 138 THR A CA 1
ATOM 634 C C . THR A 1 109 ? -31.921 2.659 -20.955 1.00 128.91 138 THR A C 1
ATOM 635 O O . THR A 1 109 ? -31.052 3.519 -20.807 1.00 124.57 138 THR A O 1
ATOM 639 N N . VAL A 1 110 ? -33.210 2.890 -20.726 1.00 133.08 139 VAL A N 1
ATOM 640 C CA . VAL A 1 110 ? -33.699 4.231 -20.410 1.00 131.02 139 VAL A CA 1
ATOM 641 C C . VAL A 1 110 ? -33.556 4.602 -18.930 1.00 127.58 139 VAL A C 1
ATOM 642 O O . VAL A 1 110 ? -33.434 5.779 -18.590 1.00 122.44 139 VAL A O 1
ATOM 646 N N . SER A 1 111 ? -33.572 3.599 -18.056 1.00 130.31 140 SER A N 1
ATOM 647 C CA . SER A 1 111 ? -33.454 3.827 -16.618 1.00 129.20 140 SER A CA 1
ATOM 648 C C . SER A 1 111 ? -31.992 3.976 -16.206 1.00 119.76 140 SER A C 1
ATOM 649 O O . SER A 1 111 ? -31.659 4.769 -15.326 1.00 119.62 140 SER A O 1
ATOM 652 N N . TRP A 1 112 ? -31.128 3.199 -16.850 1.00 109.96 141 TRP A N 1
ATOM 653 C CA . TRP A 1 112 ? -29.688 3.273 -16.636 1.00 101.80 141 TRP A CA 1
ATOM 654 C C . TRP A 1 112 ? -29.174 4.679 -16.953 1.00 106.49 141 TRP A C 1
ATOM 655 O O . TRP A 1 112 ? -28.444 5.280 -16.163 1.00 104.58 141 TRP A O 1
ATOM 666 N N . ILE A 1 113 ? -29.567 5.198 -18.112 1.00 106.77 142 ILE A N 1
ATOM 667 C CA . ILE A 1 113 ? -29.184 6.544 -18.523 1.00 110.89 142 ILE A CA 1
ATOM 668 C C . ILE A 1 113 ? -29.596 7.594 -17.491 1.00 117.81 142 ILE A C 1
ATOM 669 O O . ILE A 1 113 ? -28.804 8.465 -17.125 1.00 111.97 142 ILE A O 1
ATOM 674 N N . SER A 1 114 ? -30.838 7.506 -17.025 1.00 126.49 143 SER A N 1
ATOM 675 C CA . SER A 1 114 ? -31.360 8.453 -16.047 1.00 129.90 143 SER A CA 1
ATOM 676 C C . SER A 1 114 ? -30.536 8.457 -14.761 1.00 130.68 143 SER A C 1
ATOM 677 O O . SER A 1 114 ? -30.323 9.509 -14.156 1.00 131.91 143 SER A O 1
ATOM 680 N N . MET A 1 115 ? -30.076 7.280 -14.346 1.00 125.98 144 MET A N 1
ATOM 681 C CA . MET A 1 115 ? -29.280 7.163 -13.128 1.00 119.22 144 MET A CA 1
ATOM 682 C C . MET A 1 115 ? -27.878 7.740 -13.322 1.00 115.58 144 MET A C 1
ATOM 683 O O . MET A 1 115 ? -27.144 7.954 -12.358 1.00 120.59 144 MET A O 1
ATOM 688 N N . MET A 1 116 ? -27.513 7.990 -14.575 1.00 104.09 145 MET A N 1
ATOM 689 C CA . MET A 1 116 ? -26.246 8.642 -14.882 1.00 105.38 145 MET A CA 1
ATOM 690 C C . MET A 1 116 ? -26.426 10.156 -14.968 1.00 112.86 145 MET A C 1
ATOM 691 O O . MET A 1 116 ? -25.499 10.919 -14.686 1.00 112.70 145 MET A O 1
ATOM 696 N N . PHE A 1 117 ? -27.622 10.587 -15.360 1.00 113.71 146 PHE A N 1
ATOM 697 C CA . PHE A 1 117 ? -27.985 11.992 -15.261 1.00 109.05 146 PHE A CA 1
ATOM 698 C C . PHE A 1 117 ? -27.882 12.400 -13.802 1.00 103.18 146 PHE A C 1
ATOM 699 O O . PHE A 1 117 ? -27.003 13.168 -13.417 1.00 104.54 146 PHE A O 1
ATOM 707 N N . ALA A 1 118 ? -28.788 11.864 -12.992 1.00 100.80 147 ALA A N 1
ATOM 708 C CA . ALA A 1 118 ? -28.809 12.131 -11.561 1.00 104.97 147 ALA A CA 1
ATOM 709 C C . ALA A 1 118 ? -27.421 12.032 -10.931 1.00 102.48 147 ALA A C 1
ATOM 710 O O . ALA A 1 118 ? -27.088 12.781 -10.015 1.00 104.55 147 ALA A O 1
ATOM 712 N N . ALA A 1 119 ? -26.614 11.097 -11.414 1.00 104.35 148 ALA A N 1
ATOM 713 C CA . ALA A 1 119 ? -25.273 10.923 -10.879 1.00 105.40 148 ALA A CA 1
ATOM 714 C C . ALA A 1 119 ? -24.444 12.184 -11.092 1.00 102.30 148 ALA A C 1
ATOM 715 O O . ALA A 1 119 ? -23.855 12.714 -10.152 1.00 103.79 148 ALA A O 1
ATOM 717 N N . GLY A 1 120 ? -24.417 12.664 -12.333 1.00 100.41 149 GLY A N 1
ATOM 718 C CA . GLY A 1 120 ? -23.612 13.814 -12.710 1.00 97.82 149 GLY A CA 1
ATOM 719 C C . GLY A 1 120 ? -23.908 15.099 -11.954 1.00 99.21 149 GLY A C 1
ATOM 720 O O . GLY A 1 120 ? -23.077 16.009 -11.921 1.00 97.22 149 GLY A O 1
ATOM 721 N N . MET A 1 121 ? -25.091 15.182 -11.354 1.00 96.89 150 MET A N 1
ATOM 722 C CA . MET A 1 121 ? -25.455 16.339 -10.548 1.00 104.75 150 MET A CA 1
ATOM 723 C C . MET A 1 121 ? -25.006 16.152 -9.103 1.00 109.16 150 MET A C 1
ATOM 724 O O . MET A 1 121 ? -25.323 15.147 -8.475 1.00 120.57 150 MET A O 1
ATOM 729 N N . GLY A 1 122 ? -24.267 17.121 -8.577 1.00 108.32 151 GLY A N 1
ATOM 730 C CA . GLY A 1 122 ? -23.813 17.052 -7.201 1.00 109.80 151 GLY A CA 1
ATOM 731 C C . GLY A 1 122 ? -23.703 18.412 -6.543 1.00 106.01 151 GLY A C 1
ATOM 732 O O . GLY A 1 122 ? -24.193 19.411 -7.073 1.00 103.43 151 GLY A O 1
ATOM 733 N N . ILE A 1 123 ? -23.064 18.451 -5.379 1.00 99.37 152 ILE A N 1
ATOM 734 C CA . ILE A 1 123 ? -22.805 19.710 -4.699 1.00 90.43 152 ILE A CA 1
ATOM 735 C C . ILE A 1 123 ? -21.790 20.502 -5.509 1.00 89.96 152 ILE A C 1
ATOM 736 O O . ILE A 1 123 ? -21.840 21.730 -5.557 1.00 89.58 152 ILE A O 1
ATOM 741 N N . GLY A 1 124 ? -20.876 19.785 -6.155 1.00 87.11 153 GLY A N 1
ATOM 742 C CA . GLY A 1 124 ? -19.898 20.398 -7.035 1.00 78.94 153 GLY A CA 1
ATOM 743 C C . GLY A 1 124 ? -20.547 21.304 -8.065 1.00 85.52 153 GLY A C 1
ATOM 744 O O . GLY A 1 124 ? -20.082 22.422 -8.296 1.00 95.22 153 GLY A O 1
ATOM 745 N N . LEU A 1 125 ? -21.628 20.832 -8.680 1.00 83.46 154 LEU A N 1
ATOM 746 C CA . LEU A 1 125 ? -22.342 21.633 -9.672 1.00 86.50 154 LEU A CA 1
ATOM 747 C C . LEU A 1 125 ? -23.018 22.850 -9.048 1.00 90.40 154 LEU A C 1
ATOM 748 O O . LEU A 1 125 ? -22.985 23.939 -9.616 1.00 92.46 154 LEU A O 1
ATOM 753 N N . MET A 1 126 ? -23.636 22.662 -7.884 1.00 90.31 155 MET A N 1
ATOM 754 C CA . MET A 1 126 ? -24.264 23.770 -7.167 1.00 87.75 155 MET A CA 1
ATOM 755 C C . MET A 1 126 ? -23.236 24.833 -6.793 1.00 96.49 155 MET A C 1
ATOM 756 O O . MET A 1 126 ? -23.425 26.022 -7.059 1.00 101.75 155 MET A O 1
ATOM 761 N N . PHE A 1 127 ? -22.144 24.394 -6.177 1.00 92.55 156 PHE A N 1
ATOM 762 C CA . PHE A 1 127 ? -21.119 25.306 -5.691 1.00 89.10 156 PHE A CA 1
ATOM 763 C C . PHE A 1 127 ? -20.421 26.058 -6.822 1.00 97.73 156 PHE A C 1
ATOM 764 O O . PHE A 1 127 ? -20.336 27.286 -6.796 1.00 100.80 156 PHE A O 1
ATOM 772 N N . TYR A 1 128 ? -19.929 25.322 -7.816 1.00 100.67 157 TYR A N 1
ATOM 773 C CA . TYR A 1 128 ? -19.115 25.921 -8.875 1.00 91.57 157 TYR A CA 1
ATOM 774 C C . TYR A 1 128 ? -19.906 26.352 -10.110 1.00 83.40 157 TYR A C 1
ATOM 775 O O . TYR A 1 128 ? -19.403 27.113 -10.942 1.00 71.07 157 TYR A O 1
ATOM 784 N N . GLY A 1 129 ? -21.142 25.877 -10.218 1.00 85.37 158 GLY A N 1
ATOM 785 C CA . GLY A 1 129 ? -21.965 26.150 -11.383 1.00 87.16 158 GLY A CA 1
ATOM 786 C C . GLY A 1 129 ? -21.891 27.595 -11.830 1.00 86.50 158 GLY A C 1
ATOM 787 O O . GLY A 1 129 ? -21.599 27.888 -12.987 1.00 81.62 158 GLY A O 1
ATOM 788 N N . THR A 1 130 ? -22.152 28.499 -10.895 1.00 94.26 159 THR A N 1
ATOM 789 C CA . THR A 1 130 ? -22.118 29.926 -11.169 1.00 90.24 159 THR A CA 1
ATOM 790 C C . THR A 1 130 ? -20.690 30.458 -11.120 1.00 88.06 159 THR A C 1
ATOM 791 O O . THR A 1 130 ? -20.233 31.127 -12.047 1.00 91.51 159 THR A O 1
ATOM 795 N N . THR A 1 131 ? -19.989 30.132 -10.038 1.00 83.45 160 THR A N 1
ATOM 796 C CA . THR A 1 131 ? -18.701 30.739 -9.709 1.00 81.66 160 THR A CA 1
ATOM 797 C C . THR A 1 131 ? -17.571 30.527 -10.722 1.00 83.28 160 THR A C 1
ATOM 798 O O . THR A 1 131 ? -16.876 31.479 -11.082 1.00 78.13 160 THR A O 1
ATOM 802 N N . GLU A 1 132 ? -17.376 29.289 -11.169 1.00 82.01 161 GLU A N 1
ATOM 803 C CA . GLU A 1 132 ? -16.201 28.952 -11.977 1.00 76.67 161 GLU A CA 1
ATOM 804 C C . GLU A 1 132 ? -16.101 29.696 -13.312 1.00 70.95 161 GLU A C 1
ATOM 805 O O . GLU A 1 132 ? -15.077 30.316 -13.597 1.00 72.42 161 GLU A O 1
ATOM 811 N N . PRO A 1 133 ? -17.151 29.627 -14.144 1.00 67.64 162 PRO A N 1
ATOM 812 C CA . PRO A 1 133 ? -17.033 30.357 -15.413 1.00 72.18 162 PRO A CA 1
ATOM 813 C C . PRO A 1 133 ? -17.047 31.871 -15.186 1.00 81.68 162 PRO A C 1
ATOM 814 O O . PRO A 1 133 ? -16.350 32.606 -15.886 1.00 79.92 162 PRO A O 1
ATOM 818 N N . LEU A 1 134 ? -17.825 32.323 -14.205 1.00 87.36 163 LEU A N 1
ATOM 819 C CA . LEU A 1 134 ? -17.829 33.727 -13.812 1.00 83.02 163 LEU A CA 1
ATOM 820 C C . LEU A 1 134 ? -16.408 34.163 -13.477 1.00 83.41 163 LEU A C 1
ATOM 821 O O . LEU A 1 134 ? -15.923 35.173 -13.985 1.00 90.61 163 LEU A O 1
ATOM 826 N N . THR A 1 135 ? -15.743 33.394 -12.623 1.00 75.31 164 THR A N 1
ATOM 827 C CA . THR A 1 135 ? -14.375 33.707 -12.227 1.00 73.26 164 THR A CA 1
ATOM 828 C C . THR A 1 135 ? -13.435 33.793 -13.429 1.00 73.79 164 THR A C 1
ATOM 829 O O . THR A 1 135 ? -12.626 34.715 -13.526 1.00 81.89 164 THR A O 1
ATOM 833 N N . PHE A 1 136 ? -13.547 32.836 -14.346 1.00 68.18 165 PHE A N 1
ATOM 834 C CA . PHE A 1 136 ? -12.676 32.803 -15.518 1.00 70.61 165 PHE A CA 1
ATOM 835 C C . PHE A 1 136 ? -12.957 33.989 -16.440 1.00 73.02 165 PHE A C 1
ATOM 836 O O . PHE A 1 136 ? -12.042 34.566 -17.031 1.00 67.52 165 PHE A O 1
ATOM 844 N N . TYR A 1 137 ? -14.228 34.355 -16.558 1.00 76.16 166 TYR A N 1
ATOM 845 C CA . TYR A 1 137 ? -14.609 35.479 -17.404 1.00 77.74 166 TYR A CA 1
ATOM 846 C C . TYR A 1 137 ? -14.060 36.798 -16.861 1.00 75.91 166 TYR A C 1
ATOM 847 O O . TYR A 1 137 ? -13.432 37.565 -17.588 1.00 70.55 166 TYR A O 1
ATOM 856 N N . ARG A 1 138 ? -14.296 37.051 -15.578 1.00 74.60 167 ARG A N 1
ATOM 857 C CA . ARG A 1 138 ? -13.799 38.257 -14.926 1.00 80.07 167 ARG A CA 1
ATOM 858 C C . ARG A 1 138 ? -12.276 38.338 -14.929 1.00 85.31 167 ARG A C 1
ATOM 859 O O . ARG A 1 138 ? -11.699 39.356 -15.310 1.00 92.53 167 ARG A O 1
ATOM 867 N N . ASN A 1 139 ? -11.629 37.263 -14.494 1.00 78.11 168 ASN A N 1
ATOM 868 C CA . ASN A 1 139 ? -10.207 37.311 -14.186 1.00 76.34 168 ASN A CA 1
ATOM 869 C C . ASN A 1 139 ? -9.308 36.773 -15.283 1.00 79.99 168 ASN A C 1
ATOM 870 O O . ASN A 1 139 ? -8.123 37.102 -15.341 1.00 81.41 168 ASN A O 1
ATOM 875 N N . GLY A 1 140 ? -9.880 35.951 -16.156 1.00 81.35 169 GLY A N 1
ATOM 876 C CA . GLY A 1 140 ? -9.116 35.298 -17.199 1.00 71.39 169 GLY A CA 1
ATOM 877 C C . GLY A 1 140 ? -8.434 34.058 -16.663 1.00 71.14 169 GLY A C 1
ATOM 878 O O . GLY A 1 140 ? -8.529 33.745 -15.474 1.00 71.43 169 GLY A O 1
ATOM 879 N N . VAL A 1 141 ? -7.756 33.337 -17.548 1.00 68.05 170 VAL A N 1
ATOM 880 C CA . VAL A 1 141 ? -6.983 32.173 -17.144 1.00 61.11 170 VAL A CA 1
ATOM 881 C C . VAL A 1 141 ? -5.589 32.298 -17.740 1.00 64.36 170 VAL A C 1
ATOM 882 O O . VAL A 1 141 ? -5.403 32.988 -18.742 1.00 59.49 170 VAL A O 1
ATOM 886 N N . PRO A 1 142 ? -4.600 31.635 -17.127 1.00 70.20 171 PRO A N 1
ATOM 887 C CA . PRO A 1 142 ? -3.229 31.744 -17.635 1.00 68.62 171 PRO A CA 1
ATOM 888 C C . PRO A 1 142 ? -3.182 31.576 -19.149 1.00 74.83 171 PRO A C 1
ATOM 889 O O . PRO A 1 142 ? -3.805 30.658 -19.690 1.00 74.69 171 PRO A O 1
ATOM 893 N N . GLY A 1 143 ? -2.461 32.467 -19.824 1.00 72.14 172 GLY A N 1
ATOM 894 C CA . GLY A 1 143 ? -2.286 32.374 -21.261 1.00 68.97 172 GLY A CA 1
ATOM 895 C C . GLY A 1 143 ? -3.416 33.011 -22.039 1.00 70.60 172 GLY A C 1
ATOM 896 O O . GLY A 1 143 ? -3.477 32.913 -23.262 1.00 74.33 172 GLY A O 1
ATOM 897 N N . HIS A 1 144 ? -4.319 33.666 -21.322 1.00 77.77 173 HIS A N 1
ATOM 898 C CA . HIS A 1 144 ? -5.406 34.397 -21.955 1.00 82.86 173 HIS A CA 1
ATOM 899 C C . HIS A 1 144 ? -5.718 35.675 -21.176 1.00 88.90 173 HIS A C 1
ATOM 900 O O . HIS A 1 144 ? -5.315 35.828 -20.020 1.00 88.16 173 HIS A O 1
ATOM 907 N N . ASP A 1 145 ? -6.430 36.594 -21.818 1.00 86.56 174 ASP A N 1
ATOM 908 C CA . ASP A 1 145 ? -6.856 37.817 -21.156 1.00 89.30 174 ASP A CA 1
ATOM 909 C C . ASP A 1 145 ? -8.288 37.685 -20.653 1.00 85.70 174 ASP A C 1
ATOM 910 O O . ASP A 1 145 ? -9.011 36.770 -21.041 1.00 81.86 174 ASP A O 1
ATOM 915 N N . GLU A 1 146 ? -8.688 38.604 -19.783 1.00 91.44 175 GLU A N 1
ATOM 916 C CA . GLU A 1 146 ? -10.008 38.568 -19.173 1.00 85.03 175 GLU A CA 1
ATOM 917 C C . GLU A 1 146 ? -11.127 38.718 -20.200 1.00 78.31 175 GLU A C 1
ATOM 918 O O . GLU A 1 146 ? -10.890 39.098 -21.347 1.00 69.86 175 GLU A O 1
ATOM 924 N N . HIS A 1 147 ? -12.344 38.394 -19.776 1.00 77.66 176 HIS A N 1
ATOM 925 C CA . HIS A 1 147 ? -13.541 38.613 -20.581 1.00 84.27 176 HIS A CA 1
ATOM 926 C C . HIS A 1 147 ? -13.594 37.783 -21.860 1.00 82.92 176 HIS A C 1
ATOM 927 O O . HIS A 1 147 ? -14.256 38.160 -22.825 1.00 87.59 176 HIS A O 1
ATOM 934 N N . ASN A 1 148 ? -12.894 36.656 -21.867 1.00 83.03 177 ASN A N 1
ATOM 935 C CA . ASN A 1 148 ? -12.993 35.711 -22.974 1.00 77.13 177 ASN A CA 1
ATOM 936 C C . ASN A 1 148 ? -14.075 34.669 -22.674 1.00 72.07 177 ASN A C 1
ATOM 937 O O . ASN A 1 148 ? -13.859 33.740 -21.895 1.00 69.10 177 ASN A O 1
ATOM 942 N N . VAL A 1 149 ? -15.247 34.846 -23.279 1.00 65.57 178 VAL A N 1
ATOM 943 C CA . VAL A 1 149 ? -16.386 33.975 -23.015 1.00 66.68 178 VAL A CA 1
ATOM 944 C C . VAL A 1 149 ? -16.068 32.531 -23.391 1.00 74.55 178 VAL A C 1
ATOM 945 O O . VAL A 1 149 ? -16.337 31.609 -22.621 1.00 82.18 178 VAL A O 1
ATOM 949 N N . GLY A 1 150 ? -15.491 32.344 -24.575 1.00 73.16 179 GLY A N 1
ATOM 950 C CA . GLY A 1 150 ? -15.133 31.024 -25.060 1.00 76.88 179 GLY A CA 1
ATOM 951 C C . GLY A 1 150 ? -14.223 30.256 -24.115 1.00 80.94 179 GLY A C 1
ATOM 952 O O . GLY A 1 150 ? -14.532 29.126 -23.733 1.00 83.92 179 GLY A O 1
ATOM 953 N N . VAL A 1 151 ? -13.101 30.866 -23.741 1.00 71.24 180 VAL A N 1
ATOM 954 C CA . VAL A 1 151 ? -12.157 30.246 -22.820 1.00 60.05 180 VAL A CA 1
ATOM 955 C C . VAL A 1 151 ? -12.801 29.984 -21.461 1.00 66.06 180 VAL A C 1
ATOM 956 O O . VAL A 1 151 ? -12.548 28.955 -20.832 1.00 69.29 180 VAL A O 1
ATOM 960 N N . ALA A 1 152 ? -13.637 30.914 -21.012 1.00 61.68 181 ALA A N 1
ATOM 961 C CA . ALA A 1 152 ? -14.346 30.741 -19.753 1.00 65.86 181 ALA A CA 1
ATOM 962 C C . ALA A 1 152 ? -15.139 29.441 -19.769 1.00 67.69 181 ALA A C 1
ATOM 963 O O . ALA A 1 152 ? -15.048 28.636 -18.842 1.00 67.55 181 ALA A O 1
ATOM 965 N N . MET A 1 153 ? -15.915 29.240 -20.828 1.00 65.25 182 MET A N 1
ATOM 966 C CA . MET A 1 153 ? -16.763 28.061 -20.933 1.00 72.92 182 MET A CA 1
ATOM 967 C C . MET A 1 153 ? -15.967 26.780 -21.202 1.00 75.85 182 MET A C 1
ATOM 968 O O . MET A 1 153 ? -16.280 25.720 -20.650 1.00 67.22 182 MET A O 1
ATOM 973 N N . SER A 1 154 ? -14.934 26.887 -22.035 1.00 74.10 183 SER A N 1
ATOM 974 C CA . SER A 1 154 ? -14.119 25.734 -22.408 1.00 72.61 183 SER A CA 1
ATOM 975 C C . SER A 1 154 ? -13.287 25.231 -21.230 1.00 73.42 183 SER A C 1
ATOM 976 O O . SER A 1 154 ? -13.237 24.029 -20.956 1.00 72.39 183 SER A O 1
ATOM 979 N N . THR A 1 155 ? -12.634 26.155 -20.536 1.00 72.44 184 THR A N 1
ATOM 980 C CA . THR A 1 155 ? -11.815 25.804 -19.377 1.00 75.30 184 THR A CA 1
ATOM 981 C C . THR A 1 155 ? -12.649 25.130 -18.280 1.00 65.97 184 THR A C 1
ATOM 982 O O . THR A 1 155 ? -12.117 24.421 -17.426 1.00 65.71 184 THR A O 1
ATOM 986 N N . THR A 1 156 ? -13.960 25.338 -18.324 1.00 55.30 185 THR A N 1
ATOM 987 C CA . THR A 1 156 ? -14.863 24.751 -17.342 1.00 62.71 185 THR A CA 1
ATOM 988 C C . THR A 1 156 ? -15.256 23.336 -17.759 1.00 74.07 185 THR A C 1
ATOM 989 O O . THR A 1 156 ? -15.237 22.411 -16.945 1.00 82.31 185 THR A O 1
ATOM 993 N N . MET A 1 157 ? -15.611 23.176 -19.030 1.00 68.45 186 MET A N 1
ATOM 994 C CA . MET A 1 157 ? -15.912 21.865 -19.588 1.00 68.70 186 MET A CA 1
ATOM 995 C C . MET A 1 157 ? -14.770 20.905 -19.287 1.00 66.49 186 MET A C 1
ATOM 996 O O . MET A 1 157 ? -14.988 19.759 -18.894 1.00 61.20 186 MET A O 1
ATOM 1001 N N . PHE A 1 158 ? -13.551 21.397 -19.473 1.00 63.88 187 PHE A N 1
ATOM 1002 C CA . PHE A 1 158 ? -12.335 20.636 -19.227 1.00 63.45 187 PHE A CA 1
ATOM 1003 C C . PHE A 1 158 ? -12.341 19.991 -17.844 1.00 65.99 187 PHE A C 1
ATOM 1004 O O . PHE A 1 158 ? -12.093 18.796 -17.705 1.00 60.97 187 PHE A O 1
ATOM 1012 N N . HIS A 1 159 ? -12.624 20.783 -16.817 1.00 64.49 188 HIS A N 1
ATOM 1013 C CA . HIS A 1 159 ? -12.578 20.269 -15.453 1.00 63.28 188 HIS A CA 1
ATOM 1014 C C . HIS A 1 159 ? -13.760 19.358 -15.095 1.00 64.36 188 HIS A C 1
ATOM 1015 O O . HIS A 1 159 ? -13.679 18.586 -14.139 1.00 68.84 188 HIS A O 1
ATOM 1022 N N . TRP A 1 160 ? -14.853 19.443 -15.850 1.00 59.23 189 TRP A N 1
ATOM 1023 C CA . TRP A 1 160 ? -16.097 18.785 -15.442 1.00 62.16 189 TRP A CA 1
ATOM 1024 C C . TRP A 1 160 ? -16.700 17.780 -16.431 1.00 72.54 189 TRP A C 1
ATOM 1025 O O . TRP A 1 160 ? -17.797 17.271 -16.198 1.00 82.78 189 TRP A O 1
ATOM 1036 N N . THR A 1 161 ? -16.002 17.483 -17.522 1.00 68.27 190 THR A N 1
ATOM 1037 C CA . THR A 1 161 ? -16.546 16.538 -18.498 1.00 73.56 190 THR A CA 1
ATOM 1038 C C . THR A 1 161 ? -15.748 15.233 -18.637 1.00 76.57 190 THR A C 1
ATOM 1039 O O . THR A 1 161 ? -15.745 14.399 -17.731 1.00 80.02 190 THR A O 1
ATOM 1043 N N . LEU A 1 162 ? -15.088 15.061 -19.778 1.00 66.86 191 LEU A N 1
ATOM 1044 C CA . LEU A 1 162 ? -14.383 13.822 -20.089 1.00 62.72 191 LEU A CA 1
ATOM 1045 C C . LEU A 1 162 ? -13.339 13.443 -19.041 1.00 73.79 191 LEU A C 1
ATOM 1046 O O . LEU A 1 162 ? -13.250 12.284 -18.640 1.00 83.14 191 LEU A O 1
ATOM 1051 N N . HIS A 1 163 ? -12.549 14.416 -18.599 1.00 74.64 192 HIS A N 1
ATOM 1052 C CA . HIS A 1 163 ? -11.410 14.123 -17.730 1.00 71.38 192 HIS A CA 1
ATOM 1053 C C . HIS A 1 163 ? -11.764 13.393 -16.427 1.00 81.66 192 HIS A C 1
ATOM 1054 O O . HIS A 1 163 ? -11.114 12.406 -16.072 1.00 78.44 192 HIS A O 1
ATOM 1061 N N . PRO A 1 164 ? -12.783 13.877 -15.703 1.00 82.66 193 PRO A N 1
ATOM 1062 C CA . PRO A 1 164 ? -13.142 13.158 -14.476 1.00 81.43 193 PRO A CA 1
ATOM 1063 C C . PRO A 1 164 ? -13.842 11.827 -14.750 1.00 78.88 193 PRO A C 1
ATOM 1064 O O . PRO A 1 164 ? -13.582 10.844 -14.059 1.00 82.79 193 PRO A O 1
ATOM 1068 N N . TRP A 1 165 ? -14.719 11.792 -15.745 1.00 74.11 194 TRP A N 1
ATOM 1069 C CA . TRP A 1 165 ? -15.515 10.595 -15.997 1.00 71.73 194 TRP A CA 1
ATOM 1070 C C . TRP A 1 165 ? -14.728 9.474 -16.682 1.00 71.75 194 TRP A C 1
ATOM 1071 O O . TRP A 1 165 ? -15.114 8.307 -16.623 1.00 56.41 194 TRP A O 1
ATOM 1082 N N . ALA A 1 166 ? -13.624 9.829 -17.329 1.00 73.66 195 ALA A N 1
ATOM 1083 C CA . ALA A 1 166 ? -12.676 8.826 -17.777 1.00 65.95 195 ALA A CA 1
ATOM 1084 C C . ALA A 1 166 ? -12.195 8.092 -16.536 1.00 69.48 195 ALA A C 1
ATOM 1085 O O . ALA A 1 166 ? -12.278 6.869 -16.454 1.00 72.41 195 ALA A O 1
ATOM 1087 N N . ILE A 1 167 ? -11.699 8.855 -15.566 1.00 73.75 196 ILE A N 1
ATOM 1088 C CA . ILE A 1 167 ? -11.272 8.296 -14.288 1.00 78.53 196 ILE A CA 1
ATOM 1089 C C . ILE A 1 167 ? -12.342 7.376 -13.702 1.00 77.75 196 ILE A C 1
ATOM 1090 O O . ILE A 1 167 ? -12.056 6.238 -13.336 1.00 78.08 196 ILE A O 1
ATOM 1095 N N . TYR A 1 168 ? -13.576 7.868 -13.625 1.00 69.77 197 TYR A N 1
ATOM 1096 C CA . TYR A 1 168 ? -14.676 7.069 -13.099 1.00 68.59 197 TYR A CA 1
ATOM 1097 C C . TYR A 1 168 ? -14.914 5.829 -13.957 1.00 78.86 197 TYR A C 1
ATOM 1098 O O . TYR A 1 168 ? -15.056 4.723 -13.437 1.00 90.71 197 TYR A O 1
ATOM 1107 N N . ALA A 1 169 ? -14.957 6.018 -15.272 1.00 71.75 198 ALA A N 1
ATOM 1108 C CA . ALA A 1 169 ? -15.169 4.907 -16.189 1.00 67.38 198 ALA A CA 1
ATOM 1109 C C . ALA A 1 169 ? -14.130 3.816 -15.962 1.00 66.41 198 ALA A C 1
ATOM 1110 O O . ALA A 1 169 ? -14.468 2.639 -15.867 1.00 68.61 198 ALA A O 1
ATOM 1112 N N . ILE A 1 170 ? -12.868 4.217 -15.871 1.00 63.84 199 ILE A N 1
ATOM 1113 C CA . ILE A 1 170 ? -11.777 3.282 -15.631 1.00 71.82 199 ILE A CA 1
ATOM 1114 C C . ILE A 1 170 ? -11.989 2.454 -14.368 1.00 80.02 199 ILE A C 1
ATOM 1115 O O . ILE A 1 170 ? -11.991 1.223 -14.424 1.00 89.62 199 ILE A O 1
ATOM 1120 N N . VAL A 1 171 ? -12.163 3.123 -13.232 1.00 74.83 200 VAL A N 1
ATOM 1121 C CA . VAL A 1 171 ? -12.373 2.412 -11.974 1.00 78.64 200 VAL A CA 1
ATOM 1122 C C . VAL A 1 171 ? -13.650 1.575 -12.011 1.00 81.40 200 VAL A C 1
ATOM 1123 O O . VAL A 1 171 ? -13.673 0.439 -11.539 1.00 86.87 200 VAL A O 1
ATOM 1127 N N . GLY A 1 172 ? -14.709 2.135 -12.583 1.00 79.84 201 GLY A N 1
ATOM 1128 C CA . GLY A 1 172 ? -15.969 1.426 -12.690 1.00 83.48 201 GLY A CA 1
ATOM 1129 C C . GLY A 1 172 ? -15.822 0.135 -13.468 1.00 86.65 201 GLY A C 1
ATOM 1130 O O . GLY A 1 172 ? -16.380 -0.899 -13.094 1.00 82.16 201 GLY A O 1
ATOM 1131 N N . LEU A 1 173 ? -15.060 0.199 -14.557 1.00 85.58 202 LEU A N 1
ATOM 1132 C CA . LEU A 1 173 ? -14.822 -0.961 -15.406 1.00 75.49 202 LEU A CA 1
ATOM 1133 C C . LEU A 1 173 ? -14.011 -2.015 -14.666 1.00 75.51 202 LEU A C 1
ATOM 1134 O O . LEU A 1 173 ? -14.418 -3.172 -14.587 1.00 78.12 202 LEU A O 1
ATOM 1139 N N . ALA A 1 174 ? -12.866 -1.611 -14.123 1.00 73.11 203 ALA A N 1
ATOM 1140 C CA . ALA A 1 174 ? -12.019 -2.522 -13.361 1.00 73.12 203 ALA A CA 1
ATOM 1141 C C . ALA A 1 174 ? -12.809 -3.239 -12.276 1.00 90.01 203 ALA A C 1
ATOM 1142 O O . ALA A 1 174 ? -12.562 -4.410 -11.991 1.00 100.44 203 ALA A O 1
ATOM 1144 N N . ILE A 1 175 ? -13.758 -2.530 -11.673 1.00 88.83 204 ILE A N 1
ATOM 1145 C CA . ILE A 1 175 ? -14.587 -3.101 -10.616 1.00 88.31 204 ILE A CA 1
ATOM 1146 C C . ILE A 1 175 ? -15.728 -3.951 -11.171 1.00 92.75 204 ILE A C 1
ATOM 1147 O O . ILE A 1 175 ? -16.053 -5.001 -10.620 1.00 102.85 204 ILE A O 1
ATOM 1152 N N . ALA A 1 176 ? -16.336 -3.498 -12.262 1.00 90.59 205 ALA A N 1
ATOM 1153 C CA . ALA A 1 176 ? -17.445 -4.230 -12.862 1.00 88.55 205 ALA A CA 1
ATOM 1154 C C . ALA A 1 176 ? -16.969 -5.536 -13.495 1.00 91.56 205 ALA A C 1
ATOM 1155 O O . ALA A 1 176 ? -17.545 -6.595 -13.258 1.00 93.92 205 ALA A O 1
ATOM 1157 N N . TYR A 1 177 ? -15.916 -5.458 -14.300 1.00 90.19 206 TYR A N 1
ATOM 1158 C CA . TYR A 1 177 ? -15.363 -6.646 -14.937 1.00 88.96 206 TYR A CA 1
ATOM 1159 C C . TYR A 1 177 ? -14.846 -7.631 -13.893 1.00 92.59 206 TYR A C 1
ATOM 1160 O O . TYR A 1 177 ? -15.033 -8.847 -14.019 1.00 93.20 206 TYR A O 1
ATOM 1169 N N . SER A 1 178 ? -14.192 -7.103 -12.863 1.00 88.37 207 SER A N 1
ATOM 1170 C CA . SER A 1 178 ? -13.636 -7.940 -11.810 1.00 93.58 207 SER A CA 1
ATOM 1171 C C . SER A 1 178 ? -14.741 -8.691 -11.069 1.00 102.57 207 SER A C 1
ATOM 1172 O O . SER A 1 178 ? -14.624 -9.890 -10.795 1.00 105.16 207 SER A O 1
ATOM 1175 N N . THR A 1 179 ? -15.821 -7.985 -10.760 1.00 99.55 208 THR A N 1
ATOM 1176 C CA . THR A 1 179 ? -16.923 -8.576 -10.012 1.00 100.17 208 THR A CA 1
ATOM 1177 C C . THR A 1 179 ? -17.861 -9.412 -10.882 1.00 91.78 208 THR A C 1
ATOM 1178 O O . THR A 1 179 ? -18.064 -10.595 -10.622 1.00 92.31 208 THR A O 1
ATOM 1182 N N . PHE A 1 180 ? -18.430 -8.798 -11.913 1.00 88.40 209 PHE A N 1
ATOM 1183 C CA . PHE A 1 180 ? -19.482 -9.442 -12.696 1.00 91.96 209 PHE A CA 1
ATOM 1184 C C . PHE A 1 180 ? -18.991 -10.516 -13.674 1.00 94.99 209 PHE A C 1
ATOM 1185 O O . PHE A 1 180 ? -19.671 -11.523 -13.881 1.00 100.75 209 PHE A O 1
ATOM 1193 N N . ARG A 1 181 ? -17.820 -10.304 -14.270 1.00 86.83 210 ARG A N 1
ATOM 1194 C CA . ARG A 1 181 ? -17.297 -11.227 -15.275 1.00 88.78 210 ARG A CA 1
ATOM 1195 C C . ARG A 1 181 ? -16.469 -12.361 -14.672 1.00 91.81 210 ARG A C 1
ATOM 1196 O O . ARG A 1 181 ? -16.758 -13.534 -14.893 1.00 93.42 210 ARG A O 1
ATOM 1204 N N . VAL A 1 182 ? -15.434 -12.002 -13.921 1.00 94.74 211 VAL A N 1
ATOM 1205 C CA . VAL A 1 182 ? -14.526 -12.983 -13.333 1.00 91.20 211 VAL A CA 1
ATOM 1206 C C . VAL A 1 182 ? -15.081 -13.590 -12.034 1.00 91.48 211 VAL A C 1
ATOM 1207 O O . VAL A 1 182 ? -14.677 -14.678 -11.623 1.00 94.83 211 VAL A O 1
ATOM 1211 N N . GLY A 1 183 ? -16.008 -12.880 -11.397 1.00 87.82 212 GLY A N 1
ATOM 1212 C CA . GLY A 1 183 ? -16.682 -13.373 -10.209 1.00 84.76 212 GLY A CA 1
ATOM 1213 C C . GLY A 1 183 ? -15.936 -13.174 -8.900 1.00 91.32 212 GLY A C 1
ATOM 1214 O O . GLY A 1 183 ? -16.112 -13.950 -7.963 1.00 93.69 212 GLY A O 1
ATOM 1215 N N . ARG A 1 184 ? -15.114 -12.131 -8.822 1.00 97.53 213 ARG A N 1
ATOM 1216 C CA . ARG A 1 184 ? -14.325 -11.872 -7.617 1.00 99.61 213 ARG A CA 1
ATOM 1217 C C . ARG A 1 184 ? -15.101 -11.102 -6.549 1.00 98.51 213 ARG A C 1
ATOM 1218 O O . ARG A 1 184 ? -16.318 -10.932 -6.641 1.00 94.55 213 ARG A O 1
ATOM 1226 N N . LYS A 1 185 ? -14.379 -10.647 -5.530 1.00 101.49 214 LYS A N 1
ATOM 1227 C CA . LYS A 1 185 ? -14.944 -9.772 -4.511 1.00 107.93 214 LYS A CA 1
ATOM 1228 C C . LYS A 1 185 ? -15.097 -8.368 -5.076 1.00 110.57 214 LYS A C 1
ATOM 1229 O O . LYS A 1 185 ? -14.262 -7.918 -5.861 1.00 111.04 214 LYS A O 1
ATOM 1235 N N . GLN A 1 186 ? -16.166 -7.680 -4.688 1.00 109.00 215 GLN A N 1
ATOM 1236 C CA . GLN A 1 186 ? -16.359 -6.299 -5.115 1.00 106.10 215 GLN A CA 1
ATOM 1237 C C . GLN A 1 186 ? -15.446 -5.397 -4.297 1.00 101.83 215 GLN A C 1
ATOM 1238 O O . GLN A 1 186 ? -15.888 -4.706 -3.379 1.00 107.31 215 GLN A O 1
ATOM 1244 N N . LEU A 1 187 ? -14.164 -5.424 -4.642 1.00 92.83 216 LEU A N 1
ATOM 1245 C CA . LEU A 1 187 ? -13.131 -4.729 -3.892 1.00 90.32 216 LEU A CA 1
ATOM 1246 C C . LEU A 1 187 ? -12.061 -4.253 -4.863 1.00 94.43 216 LEU A C 1
ATOM 1247 O O . LEU A 1 187 ? -11.762 -4.933 -5.843 1.00 95.00 216 LEU A O 1
ATOM 1252 N N . LEU A 1 188 ? -11.482 -3.088 -4.594 1.00 95.23 217 LEU A N 1
ATOM 1253 C CA . LEU A 1 188 ? -10.477 -2.525 -5.487 1.00 94.80 217 LEU A CA 1
ATOM 1254 C C . LEU A 1 188 ? -9.242 -3.418 -5.555 1.00 101.04 217 LEU A C 1
ATOM 1255 O O . LEU A 1 188 ? -8.585 -3.511 -6.593 1.00 99.59 217 LEU A O 1
ATOM 1260 N N . SER A 1 189 ? -8.934 -4.075 -4.441 1.00 105.42 218 SER A N 1
ATOM 1261 C CA . SER A 1 189 ? -7.816 -5.011 -4.377 1.00 99.74 218 SER A CA 1
ATOM 1262 C C . SER A 1 189 ? -7.985 -6.151 -5.377 1.00 98.49 218 SER A C 1
ATOM 1263 O O . SER A 1 189 ? -7.006 -6.746 -5.829 1.00 99.38 218 SER A O 1
ATOM 1266 N N . SER A 1 190 ? -9.233 -6.452 -5.720 1.00 92.95 219 SER A N 1
ATOM 1267 C CA . SER A 1 190 ? -9.530 -7.511 -6.674 1.00 92.33 219 SER A CA 1
ATOM 1268 C C . SER A 1 190 ? -9.075 -7.147 -8.086 1.00 88.79 219 SER A C 1
ATOM 1269 O O . SER A 1 190 ? -8.599 -8.000 -8.831 1.00 94.38 219 SER A O 1
ATOM 1272 N N . ALA A 1 191 ? -9.219 -5.878 -8.448 1.00 80.67 220 ALA A N 1
ATOM 1273 C CA . ALA A 1 191 ? -8.848 -5.423 -9.782 1.00 84.22 220 ALA A CA 1
ATOM 1274 C C . ALA A 1 191 ? -7.353 -5.588 -10.052 1.00 80.43 220 ALA A C 1
ATOM 1275 O O . ALA A 1 191 ? -6.922 -5.585 -11.204 1.00 77.92 220 ALA A O 1
ATOM 1277 N N . PHE A 1 192 ? -6.566 -5.732 -8.989 1.00 77.34 221 PHE A N 1
ATOM 1278 C CA . PHE A 1 192 ? -5.122 -5.923 -9.125 1.00 83.24 221 PHE A CA 1
ATOM 1279 C C . PHE A 1 192 ? -4.701 -7.401 -9.139 1.00 91.87 221 PHE A C 1
ATOM 1280 O O . PHE A 1 192 ? -3.511 -7.714 -9.178 1.00 93.35 221 PHE A O 1
ATOM 1288 N N . VAL A 1 193 ? -5.676 -8.305 -9.115 1.00 86.78 222 VAL A N 1
ATOM 1289 C CA . VAL A 1 193 ? -5.386 -9.736 -9.139 1.00 89.84 222 VAL A CA 1
ATOM 1290 C C . VAL A 1 193 ? -4.508 -10.176 -10.321 1.00 95.79 222 VAL A C 1
ATOM 1291 O O . VAL A 1 193 ? -3.681 -11.079 -10.172 1.00 102.40 222 VAL A O 1
ATOM 1295 N N . PRO A 1 194 ? -4.690 -9.558 -11.502 1.00 87.16 223 PRO A N 1
ATOM 1296 C CA . PRO A 1 194 ? -3.900 -9.999 -12.661 1.00 83.06 223 PRO A CA 1
ATOM 1297 C C . PRO A 1 194 ? -2.463 -9.471 -12.656 1.00 89.47 223 PRO A C 1
ATOM 1298 O O . PRO A 1 194 ? -1.649 -9.895 -13.478 1.00 90.02 223 PRO A O 1
ATOM 1302 N N . LEU A 1 195 ? -2.159 -8.553 -11.746 1.00 91.71 224 LEU A N 1
ATOM 1303 C CA . LEU A 1 195 ? -0.800 -8.048 -11.598 1.00 96.92 224 LEU A CA 1
ATOM 1304 C C . LEU A 1 195 ? -0.211 -8.530 -10.280 1.00 104.82 224 LEU A C 1
ATOM 1305 O O . LEU A 1 195 ? 0.993 -8.760 -10.170 1.00 112.10 224 LEU A O 1
ATOM 1310 N N . ILE A 1 196 ? -1.075 -8.685 -9.282 1.00 100.15 225 ILE A N 1
ATOM 1311 C CA . ILE A 1 196 ? -0.638 -8.945 -7.917 1.00 105.41 225 ILE A CA 1
ATOM 1312 C C . ILE A 1 196 ? -0.956 -10.375 -7.466 1.00 117.26 225 ILE A C 1
ATOM 1313 O O . ILE A 1 196 ? -0.268 -10.930 -6.607 1.00 119.71 225 ILE A O 1
ATOM 1318 N N . GLY A 1 197 ? -1.995 -10.965 -8.052 1.00 118.44 226 GLY A N 1
ATOM 1319 C CA . GLY A 1 197 ? -2.393 -12.324 -7.728 1.00 110.25 226 GLY A CA 1
ATOM 1320 C C . GLY A 1 197 ? -3.459 -12.409 -6.651 1.00 110.07 226 GLY A C 1
ATOM 1321 O O . GLY A 1 197 ? -3.635 -11.481 -5.864 1.00 108.65 226 GLY A O 1
ATOM 1322 N N . GLU A 1 198 ? -4.172 -13.531 -6.615 1.00 122.76 227 GLU A N 1
ATOM 1323 C CA . GLU A 1 198 ? -5.199 -13.759 -5.601 1.00 128.27 227 GLU A CA 1
ATOM 1324 C C . GLU A 1 198 ? -4.603 -13.772 -4.199 1.00 129.54 227 GLU A C 1
ATOM 1325 O O . GLU A 1 198 ? -5.308 -13.546 -3.217 1.00 128.76 227 GLU A O 1
ATOM 1331 N N . LYS A 1 199 ? -3.305 -14.043 -4.111 1.00 132.62 228 LYS A N 1
ATOM 1332 C CA . LYS A 1 199 ? -2.614 -14.032 -2.828 1.00 136.64 228 LYS A CA 1
ATOM 1333 C C . LYS A 1 199 ? -2.097 -12.635 -2.508 1.00 126.49 228 LYS A C 1
ATOM 1334 O O . LYS A 1 199 ? -1.845 -12.305 -1.349 1.00 123.32 228 LYS A O 1
ATOM 1340 N N . GLY A 1 200 ? -1.944 -11.817 -3.543 1.00 122.23 229 GLY A N 1
ATOM 1341 C CA . GLY A 1 200 ? -1.560 -10.430 -3.363 1.00 115.09 229 GLY A CA 1
ATOM 1342 C C . GLY A 1 200 ? -2.735 -9.614 -2.862 1.00 111.77 229 GLY A C 1
ATOM 1343 O O . GLY A 1 200 ? -2.579 -8.758 -1.991 1.00 113.52 229 GLY A O 1
ATOM 1344 N N . ALA A 1 201 ? -3.916 -9.891 -3.409 1.00 105.22 230 ALA A N 1
ATOM 1345 C CA . ALA A 1 201 ? -5.137 -9.185 -3.026 1.00 101.12 230 ALA A CA 1
ATOM 1346 C C . ALA A 1 201 ? -5.593 -9.547 -1.613 1.00 106.52 230 ALA A C 1
ATOM 1347 O O . ALA A 1 201 ? -6.227 -8.744 -0.930 1.00 106.39 230 ALA A O 1
ATOM 1349 N N . GLU A 1 202 ? -5.277 -10.763 -1.184 1.00 112.50 231 GLU A N 1
ATOM 1350 C CA . GLU A 1 202 ? -5.571 -11.183 0.178 1.00 123.96 231 GLU A CA 1
ATOM 1351 C C . GLU A 1 202 ? -4.453 -10.702 1.094 1.00 122.74 231 GLU A C 1
ATOM 1352 O O . GLU A 1 202 ? -4.627 -10.611 2.311 1.00 118.83 231 GLU A O 1
ATOM 1358 N N . GLY A 1 203 ? -3.308 -10.384 0.495 1.00 123.03 232 GLY A N 1
ATOM 1359 C CA . GLY A 1 203 ? -2.130 -9.973 1.238 1.00 128.04 232 GLY A CA 1
ATOM 1360 C C . GLY A 1 203 ? -2.182 -8.543 1.743 1.00 135.20 232 GLY A C 1
ATOM 1361 O O . GLY A 1 203 ? -3.247 -7.929 1.791 1.00 142.54 232 GLY A O 1
ATOM 1362 N N . TRP A 1 204 ? -1.021 -8.011 2.116 1.00 134.06 233 TRP A N 1
ATOM 1363 C CA . TRP A 1 204 ? -0.936 -6.672 2.693 1.00 137.85 233 TRP A CA 1
ATOM 1364 C C . TRP A 1 204 ? -1.169 -5.573 1.656 1.00 140.56 233 TRP A C 1
ATOM 1365 O O . TRP A 1 204 ? -1.888 -4.606 1.914 1.00 143.00 233 TRP A O 1
ATOM 1376 N N . LEU A 1 205 ? -0.552 -5.724 0.488 1.00 133.18 234 LEU A N 1
ATOM 1377 C CA . LEU A 1 205 ? -0.689 -4.743 -0.580 1.00 122.31 234 LEU A CA 1
ATOM 1378 C C . LEU A 1 205 ? -2.146 -4.616 -1.001 1.00 124.49 234 LEU A C 1
ATOM 1379 O O . LEU A 1 205 ? -2.651 -3.507 -1.199 1.00 129.54 234 LEU A O 1
ATOM 1384 N N . GLY A 1 206 ? -2.816 -5.757 -1.131 1.00 116.23 235 GLY A N 1
ATOM 1385 C CA . GLY A 1 206 ? -4.225 -5.784 -1.476 1.00 117.00 235 GLY A CA 1
ATOM 1386 C C . GLY A 1 206 ? -5.059 -5.005 -0.478 1.00 122.10 235 GLY A C 1
ATOM 1387 O O . GLY A 1 206 ? -5.920 -4.210 -0.857 1.00 122.44 235 GLY A O 1
ATOM 1388 N N . LYS A 1 207 ? -4.804 -5.233 0.806 1.00 125.05 236 LYS A N 1
ATOM 1389 C CA . LYS A 1 207 ? -5.497 -4.499 1.857 1.00 127.53 236 LYS A CA 1
ATOM 1390 C C . LYS A 1 207 ? -5.112 -3.025 1.823 1.00 118.74 236 LYS A C 1
ATOM 1391 O O . LYS A 1 207 ? -5.968 -2.151 1.962 1.00 111.41 236 LYS A O 1
ATOM 1397 N N . LEU A 1 208 ? -3.821 -2.759 1.636 1.00 118.89 237 LEU A N 1
ATOM 1398 C CA . LEU A 1 208 ? -3.325 -1.391 1.523 1.00 118.23 237 LEU A CA 1
ATOM 1399 C C . LEU A 1 208 ? -4.119 -0.626 0.473 1.00 115.68 237 LEU A C 1
ATOM 1400 O O . LEU A 1 208 ? -4.530 0.515 0.697 1.00 121.89 237 LEU A O 1
ATOM 1405 N N . ILE A 1 209 ? -4.325 -1.261 -0.677 1.00 98.09 238 ILE A N 1
ATOM 1406 C CA . ILE A 1 209 ? -5.148 -0.683 -1.728 1.00 96.60 238 ILE A CA 1
ATOM 1407 C C . ILE A 1 209 ? -6.516 -0.281 -1.178 1.00 101.90 238 ILE A C 1
ATOM 1408 O O . ILE A 1 209 ? -6.938 0.874 -1.312 1.00 94.46 238 ILE A O 1
ATOM 1413 N N . ASP A 1 210 ? -7.197 -1.236 -0.547 1.00 106.60 239 ASP A N 1
ATOM 1414 C CA . ASP A 1 210 ? -8.508 -0.988 0.045 1.00 111.20 239 ASP A CA 1
ATOM 1415 C C . ASP A 1 210 ? -8.463 0.115 1.102 1.00 109.22 239 ASP A C 1
ATOM 1416 O O . ASP A 1 210 ? -9.368 0.948 1.182 1.00 106.07 239 ASP A O 1
ATOM 1421 N N . ILE A 1 211 ? -7.407 0.121 1.908 1.00 105.67 240 ILE A N 1
ATOM 1422 C CA . ILE A 1 211 ? -7.226 1.164 2.907 1.00 106.95 240 ILE A CA 1
ATOM 1423 C C . ILE A 1 211 ? -7.148 2.531 2.236 1.00 103.34 240 ILE A C 1
ATOM 1424 O O . ILE A 1 211 ? -7.854 3.464 2.618 1.00 98.88 240 ILE A O 1
ATOM 1429 N N . LEU A 1 212 ? -6.285 2.641 1.232 1.00 106.90 241 LEU A N 1
ATOM 1430 C CA . LEU A 1 212 ? -6.141 3.881 0.480 1.00 107.97 241 LEU A CA 1
ATOM 1431 C C . LEU A 1 212 ? -7.450 4.252 -0.207 1.00 105.79 241 LEU A C 1
ATOM 1432 O O . LEU A 1 212 ? -7.794 5.428 -0.315 1.00 101.63 241 LEU A O 1
ATOM 1437 N N . ALA A 1 213 ? -8.176 3.240 -0.670 1.00 108.10 242 ALA A N 1
ATOM 1438 C CA . ALA A 1 213 ? -9.463 3.457 -1.317 1.00 104.34 242 ALA A CA 1
ATOM 1439 C C . ALA A 1 213 ? -10.453 4.078 -0.339 1.00 103.33 242 ALA A C 1
ATOM 1440 O O . ALA A 1 213 ? -11.283 4.903 -0.724 1.00 98.96 242 ALA A O 1
ATOM 1442 N N . ILE A 1 214 ? -10.362 3.675 0.925 1.00 107.53 243 ILE A N 1
ATOM 1443 C CA . ILE A 1 214 ? -11.198 4.244 1.976 1.00 108.98 243 ILE A CA 1
ATOM 1444 C C . ILE A 1 214 ? -10.768 5.674 2.276 1.00 103.59 243 ILE A C 1
ATOM 1445 O O . ILE A 1 214 ? -11.565 6.605 2.171 1.00 106.46 243 ILE A O 1
ATOM 1450 N N . ILE A 1 215 ? -9.502 5.839 2.645 1.00 97.58 244 ILE A N 1
ATOM 1451 C CA . ILE A 1 215 ? -8.953 7.156 2.943 1.00 100.72 244 ILE A CA 1
ATOM 1452 C C . ILE A 1 215 ? -9.251 8.149 1.824 1.00 98.89 244 ILE A C 1
ATOM 1453 O O . ILE A 1 215 ? -9.653 9.288 2.077 1.00 97.31 244 ILE A O 1
ATOM 1458 N N . ALA A 1 216 ? -9.052 7.710 0.586 1.00 89.87 245 ALA A N 1
ATOM 1459 C CA . ALA A 1 216 ? -9.323 8.558 -0.566 1.00 88.70 245 ALA A CA 1
ATOM 1460 C C . ALA A 1 216 ? -10.785 8.989 -0.578 1.00 94.07 245 ALA A C 1
ATOM 1461 O O . ALA A 1 216 ? -11.098 10.153 -0.830 1.00 91.78 245 ALA A O 1
ATOM 1463 N N . THR A 1 217 ? -11.676 8.045 -0.290 1.00 95.04 246 THR A N 1
ATOM 1464 C CA . THR A 1 217 ? -13.112 8.298 -0.366 1.00 97.72 246 THR A CA 1
ATOM 1465 C C . THR A 1 217 ? -13.624 9.234 0.730 1.00 99.91 246 THR A C 1
ATOM 1466 O O . THR A 1 217 ? -14.450 10.109 0.468 1.00 106.67 246 THR A O 1
ATOM 1470 N N . VAL A 1 218 ? -13.142 9.059 1.955 1.00 97.48 247 VAL A N 1
ATOM 1471 C CA . VAL A 1 218 ? -13.598 9.908 3.052 1.00 103.88 247 VAL A CA 1
ATOM 1472 C C . VAL A 1 218 ? -13.203 11.375 2.836 1.00 99.83 247 VAL A C 1
ATOM 1473 O O . VAL A 1 218 ? -14.003 12.280 3.069 1.00 89.37 247 VAL A O 1
ATOM 1477 N N . PHE A 1 219 ? -11.978 11.605 2.373 1.00 102.70 248 PHE A N 1
ATOM 1478 C CA . PHE A 1 219 ? -11.516 12.961 2.088 1.00 102.00 248 PHE A CA 1
ATOM 1479 C C . PHE A 1 219 ? -12.221 13.560 0.877 1.00 102.75 248 PHE A C 1
ATOM 1480 O O . PHE A 1 219 ? -12.547 14.745 0.865 1.00 111.79 248 PHE A O 1
ATOM 1488 N N . GLY A 1 220 ? -12.450 12.739 -0.141 1.00 99.95 249 GLY A N 1
ATOM 1489 C CA . GLY A 1 220 ? -13.141 13.186 -1.336 1.00 96.09 249 GLY A CA 1
ATOM 1490 C C . GLY A 1 220 ? -14.573 13.586 -1.040 1.00 94.25 249 GLY A C 1
ATOM 1491 O O . GLY A 1 220 ? -15.053 14.615 -1.513 1.00 98.69 249 GLY A O 1
ATOM 1492 N N . THR A 1 221 ? -15.258 12.764 -0.252 1.00 88.25 250 THR A N 1
ATOM 1493 C CA . THR A 1 221 ? -16.618 13.066 0.173 1.00 92.93 250 THR A CA 1
ATOM 1494 C C . THR A 1 221 ? -16.613 14.254 1.138 1.00 94.02 250 THR A C 1
ATOM 1495 O O . THR A 1 221 ? -17.479 15.130 1.070 1.00 86.93 250 THR A O 1
ATOM 1499 N N . ALA A 1 222 ? -15.624 14.281 2.027 1.00 98.81 251 ALA A N 1
ATOM 1500 C CA . ALA A 1 222 ? -15.480 15.369 2.991 1.00 105.46 251 ALA A CA 1
ATOM 1501 C C . ALA A 1 222 ? -15.416 16.714 2.283 1.00 98.47 251 ALA A C 1
ATOM 1502 O O . ALA A 1 222 ? -16.001 17.695 2.741 1.00 90.53 251 ALA A O 1
ATOM 1504 N N . CYS A 1 223 ? -14.693 16.750 1.169 1.00 100.82 252 CYS A N 1
ATOM 1505 C CA . CYS A 1 223 ? -14.579 17.958 0.366 1.00 99.42 252 CYS A CA 1
ATOM 1506 C C . CYS A 1 223 ? -15.959 18.409 -0.088 1.00 100.76 252 CYS A C 1
ATOM 1507 O O . CYS A 1 223 ? -16.336 19.566 0.093 1.00 94.38 252 CYS A O 1
ATOM 1510 N N . SER A 1 224 ? -16.710 17.483 -0.674 1.00 107.03 253 SER A N 1
ATOM 1511 C CA . SER A 1 224 ? -18.067 17.764 -1.120 1.00 110.28 253 SER A CA 1
ATOM 1512 C C . SER A 1 224 ? -18.954 18.191 0.043 1.00 107.88 253 SER A C 1
ATOM 1513 O O . SER A 1 224 ? -19.863 19.004 -0.126 1.00 102.64 253 SER A O 1
ATOM 1516 N N . LEU A 1 225 ? -18.691 17.632 1.221 1.00 109.70 254 LEU A N 1
ATOM 1517 C CA . LEU A 1 225 ? -19.473 17.948 2.411 1.00 108.13 254 LEU A CA 1
ATOM 1518 C C . LEU A 1 225 ? -19.127 19.329 2.958 1.00 111.51 254 LEU A C 1
ATOM 1519 O O . LEU A 1 225 ? -20.012 20.081 3.373 1.00 111.54 254 LEU A O 1
ATOM 1524 N N . GLY A 1 226 ? -17.838 19.654 2.964 1.00 112.61 255 GLY A N 1
ATOM 1525 C CA . GLY A 1 226 ? -17.391 20.975 3.364 1.00 114.29 255 GLY A CA 1
ATOM 1526 C C . GLY A 1 226 ? -17.983 22.026 2.446 1.00 116.49 255 GLY A C 1
ATOM 1527 O O . GLY A 1 226 ? -18.604 22.985 2.904 1.00 116.88 255 GLY A O 1
ATOM 1528 N N . LEU A 1 227 ? -17.790 21.837 1.142 1.00 114.67 256 LEU A N 1
ATOM 1529 C CA . LEU A 1 227 ? -18.376 22.713 0.135 1.00 110.94 256 LEU A CA 1
ATOM 1530 C C . LEU A 1 227 ? -19.842 22.982 0.443 1.00 110.33 256 LEU A C 1
ATOM 1531 O O . LEU A 1 227 ? -20.285 24.132 0.447 1.00 112.45 256 LEU A O 1
ATOM 1536 N N . GLY A 1 228 ? -20.589 21.911 0.699 1.00 102.95 257 GLY A N 1
ATOM 1537 C CA . GLY A 1 228 ? -21.999 22.021 1.020 1.00 104.46 257 GLY A CA 1
ATOM 1538 C C . GLY A 1 228 ? -22.265 22.932 2.204 1.00 109.03 257 GLY A C 1
ATOM 1539 O O . GLY A 1 228 ? -23.149 23.786 2.149 1.00 110.63 257 GLY A O 1
ATOM 1540 N N . ALA A 1 229 ? -21.499 22.753 3.277 1.00 107.14 258 ALA A N 1
ATOM 1541 C CA . ALA A 1 229 ? -21.682 23.545 4.488 1.00 109.75 258 ALA A CA 1
ATOM 1542 C C . ALA A 1 229 ? -21.438 25.028 4.225 1.00 116.43 258 ALA A C 1
ATOM 1543 O O . ALA A 1 229 ? -22.263 25.872 4.574 1.00 121.23 258 ALA A O 1
ATOM 1545 N N . LEU A 1 230 ? -20.301 25.340 3.611 1.00 111.10 259 LEU A N 1
ATOM 1546 C CA . LEU A 1 230 ? -19.965 26.721 3.292 1.00 105.80 259 LEU A CA 1
ATOM 1547 C C . LEU A 1 230 ? -21.060 27.396 2.474 1.00 101.80 259 LEU A C 1
ATOM 1548 O O . LEU A 1 230 ? -21.382 28.560 2.698 1.00 101.48 259 LEU A O 1
ATOM 1553 N N . GLN A 1 231 ? -21.633 26.662 1.527 1.00 109.52 260 GLN A N 1
ATOM 1554 C CA . GLN A 1 231 ? -22.634 27.234 0.633 1.00 115.52 260 GLN A CA 1
ATOM 1555 C C . GLN A 1 231 ? -24.003 27.342 1.295 1.00 117.44 260 GLN A C 1
ATOM 1556 O O . GLN A 1 231 ? -24.670 28.371 1.191 1.00 119.55 260 GLN A O 1
ATOM 1562 N N . ILE A 1 232 ? -24.424 26.278 1.968 1.00 120.55 261 ILE A N 1
ATOM 1563 C CA . ILE A 1 232 ? -25.698 26.295 2.672 1.00 133.25 261 ILE A CA 1
ATOM 1564 C C . ILE A 1 232 ? -25.623 27.301 3.817 1.00 145.52 261 ILE A C 1
ATOM 1565 O O . ILE A 1 232 ? -26.640 27.841 4.259 1.00 153.28 261 ILE A O 1
ATOM 1570 N N . GLY A 1 233 ? -24.405 27.557 4.282 1.00 141.84 262 GLY A N 1
ATOM 1571 C CA . GLY A 1 233 ? -24.175 28.532 5.331 1.00 135.81 262 GLY A CA 1
ATOM 1572 C C . GLY A 1 233 ? -24.330 29.948 4.816 1.00 133.03 262 GLY A C 1
ATOM 1573 O O . GLY A 1 233 ? -25.092 30.740 5.369 1.00 136.60 262 GLY A O 1
ATOM 1574 N N . ALA A 1 234 ? -23.604 30.268 3.749 1.00 127.10 263 ALA A N 1
ATOM 1575 C CA . ALA A 1 234 ? -23.693 31.584 3.131 1.00 119.36 263 ALA A CA 1
ATOM 1576 C C . ALA A 1 234 ? -25.108 31.835 2.629 1.00 117.49 263 ALA A C 1
ATOM 1577 O O . ALA A 1 234 ? -25.542 32.979 2.503 1.00 106.73 263 ALA A O 1
ATOM 1579 N N . GLY A 1 235 ? -25.825 30.751 2.350 1.00 125.78 264 GLY A N 1
ATOM 1580 C CA . GLY A 1 235 ? -27.178 30.839 1.835 1.00 132.59 264 GLY A CA 1
ATOM 1581 C C . GLY A 1 235 ? -28.211 31.204 2.881 1.00 140.61 264 GLY A C 1
ATOM 1582 O O . GLY A 1 235 ? -29.287 31.699 2.548 1.00 143.70 264 GLY A O 1
ATOM 1583 N N . LEU A 1 236 ? -27.893 30.947 4.147 1.00 143.19 265 LEU A N 1
ATOM 1584 C CA . LEU A 1 236 ? -28.761 31.359 5.246 1.00 143.19 265 LEU A CA 1
ATOM 1585 C C . LEU A 1 236 ? -28.606 32.854 5.492 1.00 147.09 265 LEU A C 1
ATOM 1586 O O . LEU A 1 236 ? -29.542 33.520 5.929 1.00 152.18 265 LEU A O 1
ATOM 1591 N N . SER A 1 237 ? -27.417 33.372 5.200 1.00 146.65 266 SER A N 1
ATOM 1592 C CA . SER A 1 237 ? -27.113 34.785 5.401 1.00 145.38 266 SER A CA 1
ATOM 1593 C C . SER A 1 237 ? -27.482 35.620 4.179 1.00 145.55 266 SER A C 1
ATOM 1594 O O . SER A 1 237 ? -27.442 36.851 4.220 1.00 145.15 266 SER A O 1
ATOM 1597 N N . ALA A 1 238 ? -27.834 34.943 3.092 1.00 146.52 267 ALA A N 1
ATOM 1598 C CA . ALA A 1 238 ? -28.270 35.618 1.876 1.00 146.52 267 ALA A CA 1
ATOM 1599 C C . ALA A 1 238 ? -29.787 35.772 1.886 1.00 148.29 267 ALA A C 1
ATOM 1600 O O . ALA A 1 238 ? -30.332 36.728 1.335 1.00 145.81 267 ALA A O 1
ATOM 1602 N N . ALA A 1 239 ? -30.462 34.821 2.520 1.00 150.84 268 ALA A N 1
ATOM 1603 C CA . ALA A 1 239 ? -31.908 34.881 2.666 1.00 156.20 268 ALA A CA 1
ATOM 1604 C C . ALA A 1 239 ? -32.271 35.749 3.864 1.00 163.78 268 ALA A C 1
ATOM 1605 O O . ALA A 1 239 ? -33.445 35.898 4.205 1.00 168.04 268 ALA A O 1
ATOM 1607 N N . ASN A 1 240 ? -31.250 36.322 4.495 1.00 163.77 269 ASN A N 1
ATOM 1608 C CA . ASN A 1 240 ? -31.432 37.133 5.695 1.00 161.43 269 ASN A CA 1
ATOM 1609 C C . ASN A 1 240 ? -32.239 36.414 6.769 1.00 162.34 269 ASN A C 1
ATOM 1610 O O . ASN A 1 240 ? -33.137 36.993 7.381 1.00 167.74 269 ASN A O 1
ATOM 1615 N N . ILE A 1 241 ? -31.909 35.145 6.987 1.00 159.45 270 ILE A N 1
ATOM 1616 C CA . ILE A 1 241 ? -32.541 34.344 8.027 1.00 163.33 270 ILE A CA 1
ATOM 1617 C C . ILE A 1 241 ? -31.608 34.258 9.232 1.00 165.19 270 ILE A C 1
ATOM 1618 O O . ILE A 1 241 ? -32.044 34.023 10.361 1.00 165.99 270 ILE A O 1
ATOM 1623 N N . ILE A 1 242 ? -30.320 34.466 8.975 1.00 166.30 271 ILE A N 1
ATOM 1624 C CA . ILE A 1 242 ? -29.293 34.415 10.008 1.00 172.78 271 ILE A CA 1
ATOM 1625 C C . ILE A 1 242 ? -28.200 35.445 9.739 1.00 185.77 271 ILE A C 1
ATOM 1626 O O . ILE A 1 242 ? -27.717 35.571 8.614 1.00 182.58 271 ILE A O 1
ATOM 1631 N N . GLU A 1 243 ? -27.818 36.187 10.773 1.00 203.20 272 GLU A N 1
ATOM 1632 C CA . GLU A 1 243 ? -26.703 37.120 10.661 1.00 213.37 272 GLU A CA 1
ATOM 1633 C C . GLU A 1 243 ? -25.771 36.986 11.860 1.00 223.79 272 GLU A C 1
ATOM 1634 O O . GLU A 1 243 ? -25.261 37.975 12.389 1.00 222.85 272 GLU A O 1
ATOM 1640 N N . ASP A 1 244 ? -25.563 35.743 12.284 1.00 233.52 273 ASP A N 1
ATOM 1641 C CA . ASP A 1 244 ? -24.588 35.426 13.317 1.00 241.66 273 ASP A CA 1
ATOM 1642 C C . ASP A 1 244 ? -23.483 34.584 12.686 1.00 244.87 273 ASP A C 1
ATOM 1643 O O . ASP A 1 244 ? -23.281 33.433 13.070 1.00 243.33 273 ASP A O 1
ATOM 1648 N N . PRO A 1 245 ? -22.760 35.162 11.713 1.00 246.92 274 PRO A N 1
ATOM 1649 C CA . PRO A 1 245 ? -21.795 34.404 10.909 1.00 241.47 274 PRO A CA 1
ATOM 1650 C C . PRO A 1 245 ? -20.627 33.890 11.742 1.00 233.64 274 PRO A C 1
ATOM 1651 O O . PRO A 1 245 ? -19.716 34.654 12.059 1.00 236.05 274 PRO A O 1
ATOM 1655 N N . SER A 1 246 ? -20.654 32.606 12.088 1.00 222.43 275 SER A N 1
ATOM 1656 C CA . SER A 1 246 ? -19.611 32.032 12.930 1.00 208.83 275 SER A CA 1
ATOM 1657 C C . SER A 1 246 ? -19.490 30.521 12.767 1.00 199.07 275 SER A C 1
ATOM 1658 O O . SER A 1 246 ? -20.114 29.924 11.889 1.00 194.31 275 SER A O 1
ATOM 1661 N N . ASP A 1 247 ? -18.679 29.915 13.628 1.00 191.78 276 ASP A N 1
ATOM 1662 C CA . ASP A 1 247 ? -18.457 28.476 13.610 1.00 181.71 276 ASP A CA 1
ATOM 1663 C C . ASP A 1 247 ? -19.647 27.735 14.204 1.00 183.59 276 ASP A C 1
ATOM 1664 O O . ASP A 1 247 ? -19.991 26.638 13.769 1.00 185.67 276 ASP A O 1
ATOM 1669 N N . TRP A 1 248 ? -20.273 28.344 15.205 1.00 185.18 277 TRP A N 1
ATOM 1670 C CA . TRP A 1 248 ? -21.417 27.742 15.878 1.00 188.11 277 TRP A CA 1
ATOM 1671 C C . TRP A 1 248 ? -22.576 27.534 14.904 1.00 182.11 277 TRP A C 1
ATOM 1672 O O . TRP A 1 248 ? -23.557 26.860 15.223 1.00 185.92 277 TRP A O 1
ATOM 1683 N N . THR A 1 249 ? -22.454 28.120 13.716 1.00 171.46 278 THR A N 1
ATOM 1684 C CA . THR A 1 249 ? -23.467 27.981 12.677 1.00 164.97 278 THR A CA 1
ATOM 1685 C C . THR A 1 249 ? -23.083 26.878 11.697 1.00 160.37 278 THR A C 1
ATOM 1686 O O . THR A 1 249 ? -23.897 26.017 11.368 1.00 165.37 278 THR A O 1
ATOM 1690 N N . ILE A 1 250 ? -21.839 26.913 11.231 1.00 149.40 279 ILE A N 1
ATOM 1691 C CA . ILE A 1 250 ? -21.321 25.872 10.350 1.00 135.64 279 ILE A CA 1
ATOM 1692 C C . ILE A 1 250 ? -21.456 24.512 11.033 1.00 129.36 279 ILE A C 1
ATOM 1693 O O . ILE A 1 250 ? -21.862 23.527 10.415 1.00 118.06 279 ILE A O 1
ATOM 1698 N N . VAL A 1 251 ? -21.119 24.476 12.318 1.00 134.90 280 VAL A N 1
ATOM 1699 C CA . VAL A 1 251 ? -21.330 23.292 13.139 1.00 135.03 280 VAL A CA 1
ATOM 1700 C C . VAL A 1 251 ? -22.814 22.937 13.172 1.00 143.25 280 VAL A C 1
ATOM 1701 O O . VAL A 1 251 ? -23.187 21.768 13.080 1.00 146.73 280 VAL A O 1
ATOM 1705 N N . GLY A 1 252 ? -23.658 23.957 13.294 1.00 143.97 281 GLY A N 1
ATOM 1706 C CA . GLY A 1 252 ? -25.094 23.759 13.350 1.00 146.71 281 GLY A CA 1
ATOM 1707 C C . GLY A 1 252 ? -25.682 23.145 12.093 1.00 147.24 281 GLY A C 1
ATOM 1708 O O . GLY A 1 252 ? -26.811 22.657 12.104 1.00 152.91 281 GLY A O 1
ATOM 1709 N N . ILE A 1 253 ? -24.920 23.169 11.005 1.00 139.76 282 ILE A N 1
ATOM 1710 C CA . ILE A 1 253 ? -25.385 22.604 9.744 1.00 138.37 282 ILE A CA 1
ATOM 1711 C C . ILE A 1 253 ? -24.861 21.182 9.553 1.00 144.56 282 ILE A C 1
ATOM 1712 O O . ILE A 1 253 ? -25.612 20.275 9.187 1.00 147.88 282 ILE A O 1
ATOM 1717 N N . VAL A 1 254 ? -23.569 20.993 9.805 1.00 140.76 283 VAL A N 1
ATOM 1718 C CA . VAL A 1 254 ? -22.955 19.677 9.690 1.00 132.41 283 VAL A CA 1
ATOM 1719 C C . VAL A 1 254 ? -23.533 18.735 10.742 1.00 136.39 283 VAL A C 1
ATOM 1720 O O . VAL A 1 254 ? -23.496 17.518 10.582 1.00 137.62 283 VAL A O 1
ATOM 1724 N N . SER A 1 255 ? -24.077 19.305 11.813 1.00 139.09 284 SER A N 1
ATOM 1725 C CA . SER A 1 255 ? -24.633 18.511 12.907 1.00 142.24 284 SER A CA 1
ATOM 1726 C C . SER A 1 255 ? -26.043 18.008 12.602 1.00 140.91 284 SER A C 1
ATOM 1727 O O . SER A 1 255 ? -26.317 16.810 12.695 1.00 139.65 284 SER A O 1
ATOM 1730 N N . VAL A 1 256 ? -26.937 18.926 12.245 1.00 138.63 285 VAL A N 1
ATOM 1731 C CA . VAL A 1 256 ? -28.304 18.560 11.899 1.00 137.73 285 VAL A CA 1
ATOM 1732 C C . VAL A 1 256 ? -28.318 17.594 10.722 1.00 131.27 285 VAL A C 1
ATOM 1733 O O . VAL A 1 256 ? -28.947 16.536 10.783 1.00 129.19 285 VAL A O 1
ATOM 1737 N N . LEU A 1 257 ? -27.618 17.963 9.653 1.00 122.67 286 LEU A N 1
ATOM 1738 C CA . LEU A 1 257 ? -27.549 17.124 8.461 1.00 124.76 286 LEU A CA 1
ATOM 1739 C C . LEU A 1 257 ? -26.894 15.769 8.743 1.00 123.36 286 LEU A C 1
ATOM 1740 O O . LEU A 1 257 ? -27.340 14.745 8.229 1.00 119.63 286 LEU A O 1
ATOM 1745 N N . THR A 1 258 ? -25.844 15.762 9.561 1.00 128.42 287 THR A N 1
ATOM 1746 C CA . THR A 1 258 ? -25.201 14.508 9.950 1.00 133.42 287 THR A CA 1
ATOM 1747 C C . THR A 1 258 ? -26.166 13.621 10.728 1.00 136.41 287 THR A C 1
ATOM 1748 O O . THR A 1 258 ? -26.248 12.418 10.484 1.00 135.71 287 THR A O 1
ATOM 1752 N N . LEU A 1 259 ? -26.895 14.219 11.664 1.00 140.29 288 LEU A N 1
ATOM 1753 C CA . LEU A 1 259 ? -27.948 13.502 12.369 1.00 150.38 288 LEU A CA 1
ATOM 1754 C C . LEU A 1 259 ? -28.928 12.926 11.357 1.00 154.34 288 LEU A C 1
ATOM 1755 O O . LEU A 1 259 ? -29.284 11.748 11.423 1.00 159.29 288 LEU A O 1
ATOM 1760 N N . ALA A 1 260 ? -29.354 13.764 10.416 1.00 151.54 289 ALA A N 1
ATOM 1761 C CA . ALA A 1 260 ? -30.267 13.342 9.361 1.00 150.60 289 ALA A CA 1
ATOM 1762 C C . ALA A 1 260 ? -29.701 12.146 8.600 1.00 155.53 289 ALA A C 1
ATOM 1763 O O . ALA A 1 260 ? -30.444 11.262 8.170 1.00 162.13 289 ALA A O 1
ATOM 1765 N N . PHE A 1 261 ? -28.382 12.126 8.436 1.00 149.32 290 PHE A N 1
ATOM 1766 C CA . PHE A 1 261 ? -27.706 11.001 7.798 1.00 140.92 290 PHE A CA 1
ATOM 1767 C C . PHE A 1 261 ? -27.821 9.735 8.644 1.00 136.71 290 PHE A C 1
ATOM 1768 O O . PHE A 1 261 ? -28.120 8.658 8.128 1.00 123.27 290 PHE A O 1
ATOM 1776 N N . ILE A 1 262 ? -27.583 9.877 9.944 1.00 144.35 291 ILE A N 1
ATOM 1777 C CA . ILE A 1 262 ? -27.599 8.739 10.856 1.00 150.86 291 ILE A CA 1
ATOM 1778 C C . ILE A 1 262 ? -29.006 8.170 11.026 1.00 159.26 291 ILE A C 1
ATOM 1779 O O . ILE A 1 262 ? -29.172 7.013 11.418 1.00 158.85 291 ILE A O 1
ATOM 1784 N N . PHE A 1 263 ? -30.017 8.981 10.731 1.00 164.28 292 PHE A N 1
ATOM 1785 C CA . PHE A 1 263 ? -31.402 8.529 10.836 1.00 172.62 292 PHE A CA 1
ATOM 1786 C C . PHE A 1 263 ? -32.009 8.145 9.488 1.00 175.65 292 PHE A C 1
ATOM 1787 O O . PHE A 1 263 ? -33.206 7.874 9.392 1.00 179.54 292 PHE A O 1
ATOM 1795 N N . SER A 1 264 ? -31.178 8.122 8.451 1.00 173.29 293 SER A N 1
ATOM 1796 C CA . SER A 1 264 ? -31.602 7.639 7.142 1.00 172.88 293 SER A CA 1
ATOM 1797 C C . SER A 1 264 ? -30.897 6.324 6.830 1.00 172.52 293 SER A C 1
ATOM 1798 O O . SER A 1 264 ? -31.459 5.440 6.184 1.00 170.44 293 SER A O 1
ATOM 1801 N N . ALA A 1 265 ? -29.660 6.208 7.300 1.00 172.82 294 ALA A N 1
ATOM 1802 C CA . ALA A 1 265 ? -28.889 4.982 7.149 1.00 169.98 294 ALA A CA 1
ATOM 1803 C C . ALA A 1 265 ? -29.274 3.974 8.225 1.00 170.04 294 ALA A C 1
ATOM 1804 O O . ALA A 1 265 ? -28.724 2.874 8.285 1.00 165.43 294 ALA A O 1
ATOM 1806 N N . ILE A 1 266 ? -30.219 4.361 9.077 1.00 176.47 295 ILE A N 1
ATOM 1807 C CA . ILE A 1 266 ? -30.716 3.485 10.134 1.00 182.98 295 ILE A CA 1
ATOM 1808 C C . ILE A 1 266 ? -32.097 2.935 9.779 1.00 192.80 295 ILE A C 1
ATOM 1809 O O . ILE A 1 266 ? -32.453 1.821 10.165 1.00 192.23 295 ILE A O 1
ATOM 1814 N N . SER A 1 267 ? -32.869 3.725 9.038 1.00 200.79 296 SER A N 1
ATOM 1815 C CA . SER A 1 267 ? -34.187 3.300 8.579 1.00 208.54 296 SER A CA 1
ATOM 1816 C C . SER A 1 267 ? -34.064 2.454 7.317 1.00 214.22 296 SER A C 1
ATOM 1817 O O . SER A 1 267 ? -34.981 1.713 6.958 1.00 212.24 296 SER A O 1
ATOM 1820 N N . GLY A 1 268 ? -32.920 2.571 6.650 1.00 221.06 297 GLY A N 1
ATOM 1821 C CA . GLY A 1 268 ? -32.666 1.851 5.416 1.00 220.93 297 GLY A CA 1
ATOM 1822 C C . GLY A 1 268 ? -32.087 2.767 4.355 1.00 219.77 297 GLY A C 1
ATOM 1823 O O . GLY A 1 268 ? -32.787 3.622 3.815 1.00 221.37 297 GLY A O 1
ATOM 1824 N N . VAL A 1 269 ? -30.803 2.593 4.059 1.00 218.81 298 VAL A N 1
ATOM 1825 C CA . VAL A 1 269 ? -30.127 3.437 3.080 1.00 214.39 298 VAL A CA 1
ATOM 1826 C C . VAL A 1 269 ? -30.593 3.119 1.663 1.00 211.45 298 VAL A C 1
ATOM 1827 O O . VAL A 1 269 ? -30.612 3.992 0.795 1.00 205.84 298 VAL A O 1
ATOM 1831 N N . GLY A 1 270 ? -30.975 1.866 1.438 1.00 215.01 299 GLY A N 1
ATOM 1832 C CA . GLY A 1 270 ? -31.439 1.433 0.134 1.00 215.16 299 GLY A CA 1
ATOM 1833 C C . GLY A 1 270 ? -32.778 2.036 -0.244 1.00 218.76 299 GLY A C 1
ATOM 1834 O O . GLY A 1 270 ? -33.122 2.107 -1.423 1.00 217.52 299 GLY A O 1
ATOM 1835 N N . LYS A 1 271 ? -33.537 2.470 0.759 1.00 221.32 300 LYS A N 1
ATOM 1836 C CA . LYS A 1 271 ? -34.849 3.062 0.519 1.00 221.84 300 LYS A CA 1
ATOM 1837 C C . LYS A 1 271 ? -34.752 4.577 0.363 1.00 220.04 300 LYS A C 1
ATOM 1838 O O . LYS A 1 271 ? -35.386 5.162 -0.515 1.00 221.12 300 LYS A O 1
ATOM 1844 N N . GLY A 1 272 ? -33.956 5.209 1.218 1.00 216.24 301 GLY A N 1
ATOM 1845 C CA . GLY A 1 272 ? -33.809 6.651 1.194 1.00 210.33 301 GLY A CA 1
ATOM 1846 C C . GLY A 1 272 ? -33.198 7.141 -0.101 1.00 202.42 301 GLY A C 1
ATOM 1847 O O . GLY A 1 272 ? -33.693 8.083 -0.715 1.00 199.78 301 GLY A O 1
ATOM 1848 N N . ILE A 1 273 ? -32.123 6.483 -0.521 1.00 201.13 302 ILE A N 1
ATOM 1849 C CA . ILE A 1 273 ? -31.374 6.891 -1.705 1.00 198.27 302 ILE A CA 1
ATOM 1850 C C . ILE A 1 273 ? -32.266 7.089 -2.929 1.00 199.37 302 ILE A C 1
ATOM 1851 O O . ILE A 1 273 ? -31.892 7.796 -3.863 1.00 201.92 302 ILE A O 1
ATOM 1856 N N . GLN A 1 274 ? -33.442 6.468 -2.925 1.00 199.79 303 GLN A N 1
ATOM 1857 C CA . GLN A 1 274 ? -34.347 6.560 -4.067 1.00 196.66 303 GLN A CA 1
ATOM 1858 C C . GLN A 1 274 ? -35.251 7.791 -4.004 1.00 193.70 303 GLN A C 1
ATOM 1859 O O . GLN A 1 274 ? -35.082 8.729 -4.784 1.00 191.98 303 GLN A O 1
ATOM 1865 N N . TYR A 1 275 ? -36.207 7.791 -3.080 1.00 192.26 304 TYR A N 1
ATOM 1866 C CA . TYR A 1 275 ? -37.156 8.897 -2.985 1.00 192.41 304 TYR A CA 1
ATOM 1867 C C . TYR A 1 275 ? -36.458 10.210 -2.639 1.00 184.05 304 TYR A C 1
ATOM 1868 O O . TYR A 1 275 ? -36.920 11.288 -3.017 1.00 184.42 304 TYR A O 1
ATOM 1877 N N . LEU A 1 276 ? -35.343 10.114 -1.923 1.00 174.96 305 LEU A N 1
ATOM 1878 C CA . LEU A 1 276 ? -34.562 11.293 -1.567 1.00 164.97 305 LEU A CA 1
ATOM 1879 C C . LEU A 1 276 ? -33.869 11.871 -2.799 1.00 154.01 305 LEU A C 1
ATOM 1880 O O . LEU A 1 276 ? -33.699 13.085 -2.917 1.00 152.31 305 LEU A O 1
ATOM 1885 N N . SER A 1 277 ? -33.478 10.991 -3.716 1.00 146.54 306 SER A N 1
ATOM 1886 C CA . SER A 1 277 ? -32.800 11.400 -4.941 1.00 141.39 306 SER A CA 1
ATOM 1887 C C . SER A 1 277 ? -33.770 11.972 -5.971 1.00 140.55 306 SER A C 1
ATOM 1888 O O . SER A 1 277 ? -33.413 12.859 -6.745 1.00 135.14 306 SER A O 1
ATOM 1891 N N . ASN A 1 278 ? -34.995 11.458 -5.981 1.00 146.82 307 ASN A N 1
ATOM 1892 C CA . ASN A 1 278 ? -36.002 11.917 -6.933 1.00 150.27 307 ASN A CA 1
ATOM 1893 C C . ASN A 1 278 ? -36.481 13.332 -6.637 1.00 151.40 307 ASN A C 1
ATOM 1894 O O . ASN A 1 278 ? -36.965 14.033 -7.526 1.00 152.26 307 ASN A O 1
ATOM 1899 N N . ALA A 1 279 ? -36.344 13.747 -5.382 1.00 151.95 308 ALA A N 1
ATOM 1900 C CA . ALA A 1 279 ? -36.597 15.132 -5.010 1.00 147.98 308 ALA A CA 1
ATOM 1901 C C . ALA A 1 279 ? -35.374 15.967 -5.372 1.00 136.35 308 ALA A C 1
ATOM 1902 O O . ALA A 1 279 ? -35.489 17.133 -5.748 1.00 130.61 308 ALA A O 1
ATOM 1904 N N . ASN A 1 280 ? -34.202 15.349 -5.261 1.00 133.76 309 ASN A N 1
ATOM 1905 C CA . ASN A 1 280 ? -32.939 15.988 -5.615 1.00 131.30 309 ASN A CA 1
ATOM 1906 C C . ASN A 1 280 ? -32.894 16.455 -7.064 1.00 133.78 309 ASN A C 1
ATOM 1907 O O . ASN A 1 280 ? -32.135 17.363 -7.407 1.00 136.69 309 ASN A O 1
ATOM 1912 N N . MET A 1 281 ? -33.706 15.834 -7.912 1.00 132.23 310 MET A N 1
ATOM 1913 C CA . MET A 1 281 ? -33.688 16.140 -9.337 1.00 130.96 310 MET A CA 1
ATOM 1914 C C . MET A 1 281 ? -34.761 17.150 -9.736 1.00 136.25 310 MET A C 1
ATOM 1915 O O . MET A 1 281 ? -34.494 18.074 -10.505 1.00 132.45 310 MET A O 1
ATOM 1920 N N . VAL A 1 282 ? -35.971 16.977 -9.213 1.00 136.62 311 VAL A N 1
ATOM 1921 C CA . VAL A 1 282 ? -37.043 17.931 -9.472 1.00 130.21 311 VAL A CA 1
ATOM 1922 C C . VAL A 1 282 ? -36.651 19.308 -8.948 1.00 124.61 311 VAL A C 1
ATOM 1923 O O . VAL A 1 282 ? -36.943 20.328 -9.571 1.00 121.20 311 VAL A O 1
ATOM 1927 N N . LEU A 1 283 ? -35.985 19.326 -7.797 1.00 119.92 312 LEU A N 1
ATOM 1928 C CA . LEU A 1 283 ? -35.470 20.564 -7.233 1.00 112.28 312 LEU A CA 1
ATOM 1929 C C . LEU A 1 283 ? -34.393 21.124 -8.152 1.00 107.03 312 LEU A C 1
ATOM 1930 O O . LEU A 1 283 ? -34.415 22.301 -8.508 1.00 110.66 312 LEU A O 1
ATOM 1935 N N . ALA A 1 284 ? -33.453 20.271 -8.541 1.00 105.44 313 ALA A N 1
ATOM 1936 C CA . ALA A 1 284 ? -32.410 20.665 -9.478 1.00 107.79 313 ALA A CA 1
ATOM 1937 C C . ALA A 1 284 ? -33.028 21.104 -10.802 1.00 111.34 313 ALA A C 1
ATOM 1938 O O . ALA A 1 284 ? -32.506 21.989 -11.482 1.00 109.30 313 ALA A O 1
ATOM 1940 N N . ALA A 1 285 ? -34.146 20.479 -11.157 1.00 115.13 314 ALA A N 1
ATOM 1941 C CA . ALA A 1 285 ? -34.844 20.785 -12.399 1.00 118.77 314 ALA A CA 1
ATOM 1942 C C . ALA A 1 285 ? -35.610 22.100 -12.297 1.00 123.40 314 ALA A C 1
ATOM 1943 O O . ALA A 1 285 ? -35.656 22.876 -13.250 1.00 124.23 314 ALA A O 1
ATOM 1945 N N . LEU A 1 286 ? -36.221 22.343 -11.141 1.00 125.65 315 LEU A N 1
ATOM 1946 C CA . LEU A 1 286 ? -36.882 23.619 -10.895 1.00 128.25 315 LEU A CA 1
ATOM 1947 C C . LEU A 1 286 ? -35.849 24.735 -10.865 1.00 121.27 315 LEU A C 1
ATOM 1948 O O . LEU A 1 286 ? -36.045 25.790 -11.465 1.00 123.45 315 LEU A O 1
ATOM 1953 N N . LEU A 1 287 ? -34.746 24.496 -10.163 1.00 113.04 316 LEU A N 1
ATOM 1954 C CA . LEU A 1 287 ? -33.671 25.475 -10.083 1.00 112.55 316 LEU A CA 1
ATOM 1955 C C . LEU A 1 287 ? -33.155 25.808 -11.478 1.00 115.71 316 LEU A C 1
ATOM 1956 O O . LEU A 1 287 ? -33.027 26.981 -11.841 1.00 112.12 316 LEU A O 1
ATOM 1961 N N . ALA A 1 288 ? -32.868 24.766 -12.255 1.00 116.06 317 ALA A N 1
ATOM 1962 C CA . ALA A 1 288 ? -32.343 24.923 -13.608 1.00 112.88 317 ALA A CA 1
ATOM 1963 C C . ALA A 1 288 ? -33.345 25.608 -14.534 1.00 112.84 317 ALA A C 1
ATOM 1964 O O . ALA A 1 288 ? -33.060 26.667 -15.099 1.00 107.30 317 ALA A O 1
ATOM 1966 N N . ILE A 1 289 ? -34.515 24.994 -14.692 1.00 112.72 318 ILE A N 1
ATOM 1967 C CA . ILE A 1 289 ? -35.565 25.552 -15.541 1.00 116.42 318 ILE A CA 1
ATOM 1968 C C . ILE A 1 289 ? -35.893 26.999 -15.162 1.00 120.52 318 ILE A C 1
ATOM 1969 O O . ILE A 1 289 ? -36.075 27.851 -16.032 1.00 123.86 318 ILE A O 1
ATOM 1974 N N . PHE A 1 290 ? -35.963 27.274 -13.863 1.00 116.89 319 PHE A N 1
ATOM 1975 C CA . PHE A 1 290 ? -36.246 28.624 -13.390 1.00 120.86 319 PHE A CA 1
ATOM 1976 C C . PHE A 1 290 ? -35.270 29.636 -13.975 1.00 116.46 319 PHE A C 1
ATOM 1977 O O . PHE A 1 290 ? -35.672 30.550 -14.690 1.00 118.97 319 PHE A O 1
ATOM 1985 N N . VAL A 1 291 ? -33.988 29.467 -13.666 1.00 113.75 320 VAL A N 1
ATOM 1986 C CA . VAL A 1 291 ? -32.954 30.392 -14.124 1.00 108.38 320 VAL A CA 1
ATOM 1987 C C . VAL A 1 291 ? -32.835 30.414 -15.649 1.00 107.65 320 VAL A C 1
ATOM 1988 O O . VAL A 1 291 ? -32.406 31.405 -16.232 1.00 109.16 320 VAL A O 1
ATOM 1992 N N . PHE A 1 292 ? -33.223 29.322 -16.294 1.00 112.59 321 PHE A N 1
ATOM 1993 C CA . PHE A 1 292 ? -33.193 29.264 -17.750 1.00 110.12 321 PHE A CA 1
ATOM 1994 C C . PHE A 1 292 ? -34.333 30.071 -18.363 1.00 103.43 321 PHE A C 1
ATOM 1995 O O . PHE A 1 292 ? -34.176 30.681 -19.419 1.00 97.54 321 PHE A O 1
ATOM 2003 N N . VAL A 1 293 ? -35.479 30.066 -17.693 1.00 106.41 322 VAL A N 1
ATOM 2004 C CA . VAL A 1 293 ? -36.665 30.760 -18.187 1.00 113.89 322 VAL A CA 1
ATOM 2005 C C . VAL A 1 293 ? -36.643 32.267 -17.896 1.00 114.22 322 VAL A C 1
ATOM 2006 O O . VAL A 1 293 ? -37.008 33.080 -18.749 1.00 110.88 322 VAL A O 1
ATOM 2010 N N . VAL A 1 294 ? -36.209 32.631 -16.694 1.00 113.80 323 VAL A N 1
ATOM 2011 C CA . VAL A 1 294 ? -36.191 34.028 -16.273 1.00 114.33 323 VAL A CA 1
ATOM 2012 C C . VAL A 1 294 ? -34.935 34.769 -16.739 1.00 110.81 323 VAL A C 1
ATOM 2013 O O . VAL A 1 294 ? -34.994 35.948 -17.099 1.00 105.67 323 VAL A O 1
ATOM 2017 N N . GLY A 1 295 ? -33.802 34.072 -16.727 1.00 106.39 324 GLY A N 1
ATOM 2018 C CA . GLY A 1 295 ? -32.542 34.652 -17.156 1.00 98.40 324 GLY A CA 1
ATOM 2019 C C . GLY A 1 295 ? -32.472 34.873 -18.656 1.00 89.13 324 GLY A C 1
ATOM 2020 O O . GLY A 1 295 ? -33.484 34.779 -19.353 1.00 88.20 324 GLY A O 1
ATOM 2021 N N . PRO A 1 296 ? -31.269 35.165 -19.166 1.00 80.82 325 PRO A N 1
ATOM 2022 C CA . PRO A 1 296 ? -31.085 35.451 -20.592 1.00 83.97 325 PRO A CA 1
ATOM 2023 C C . PRO A 1 296 ? -31.163 34.167 -21.411 1.00 91.03 325 PRO A C 1
ATOM 2024 O O . PRO A 1 296 ? -30.140 33.605 -21.808 1.00 91.60 325 PRO A O 1
ATOM 2028 N N . THR A 1 297 ? -32.390 33.726 -21.665 1.00 89.82 326 THR A N 1
ATOM 2029 C CA . THR A 1 297 ? -32.662 32.430 -22.276 1.00 93.29 326 THR A CA 1
ATOM 2030 C C . THR A 1 297 ? -31.875 32.143 -23.556 1.00 96.24 326 THR A C 1
ATOM 2031 O O . THR A 1 297 ? -31.207 31.108 -23.653 1.00 96.07 326 THR A O 1
ATOM 2035 N N . VAL A 1 298 ? -31.957 33.038 -24.539 1.00 88.65 327 VAL A N 1
ATOM 2036 C CA . VAL A 1 298 ? -31.317 32.778 -25.829 1.00 88.80 327 VAL A CA 1
ATOM 2037 C C . VAL A 1 298 ? -29.818 33.046 -25.779 1.00 85.68 327 VAL A C 1
ATOM 2038 O O . VAL A 1 298 ? -29.085 32.716 -26.714 1.00 80.36 327 VAL A O 1
ATOM 2042 N N . SER A 1 299 ? -29.364 33.648 -24.686 1.00 84.11 328 SER A N 1
ATOM 2043 C CA . SER A 1 299 ? -27.935 33.772 -24.442 1.00 85.68 328 SER A CA 1
ATOM 2044 C C . SER A 1 299 ? -27.393 32.425 -23.975 1.00 88.36 328 SER A C 1
ATOM 2045 O O . SER A 1 299 ? -26.304 32.006 -24.367 1.00 89.73 328 SER A O 1
ATOM 2048 N N . ILE A 1 300 ? -28.176 31.751 -23.139 1.00 83.79 329 ILE A N 1
ATOM 2049 C CA . ILE A 1 300 ? -27.838 30.424 -22.650 1.00 84.00 329 ILE A CA 1
ATOM 2050 C C . ILE A 1 300 ? -27.834 29.398 -23.782 1.00 83.33 329 ILE A C 1
ATOM 2051 O O . ILE A 1 300 ? -26.873 28.649 -23.941 1.00 80.68 329 ILE A O 1
ATOM 2056 N N . LEU A 1 301 ? -28.907 29.363 -24.564 1.00 81.84 330 LEU A N 1
ATOM 2057 C CA . LEU A 1 301 ? -28.950 28.498 -25.734 1.00 80.58 330 LEU A CA 1
ATOM 2058 C C . LEU A 1 301 ? -27.714 28.718 -26.600 1.00 86.59 330 LEU A C 1
ATOM 2059 O O . LEU A 1 301 ? -27.137 27.764 -27.124 1.00 94.23 330 LEU A O 1
ATOM 2064 N N . ASN A 1 302 ? -27.310 29.979 -26.738 1.00 83.50 331 ASN A N 1
ATOM 2065 C CA . ASN A 1 302 ? -26.106 30.337 -27.484 1.00 84.95 331 ASN A CA 1
ATOM 2066 C C . ASN A 1 302 ? -24.860 29.638 -26.943 1.00 83.12 331 ASN A C 1
ATOM 2067 O O . ASN A 1 302 ? -23.980 29.246 -27.706 1.00 82.31 331 ASN A O 1
ATOM 2072 N N . LEU A 1 303 ? -24.790 29.487 -25.623 1.00 82.36 332 LEU A N 1
ATOM 2073 C CA . LEU A 1 303 ? -23.623 28.881 -24.984 1.00 82.58 332 LEU A CA 1
ATOM 2074 C C . LEU A 1 303 ? -23.544 27.350 -25.101 1.00 86.62 332 LEU A C 1
ATOM 2075 O O . LEU A 1 303 ? -22.531 26.755 -24.730 1.00 84.73 332 LEU A O 1
ATOM 2080 N N . LEU A 1 304 ? -24.594 26.709 -25.609 1.00 81.06 333 LEU A N 1
ATOM 2081 C CA . LEU A 1 304 ? -24.535 25.264 -25.820 1.00 78.43 333 LEU A CA 1
ATOM 2082 C C . LEU A 1 304 ? -23.510 24.918 -26.904 1.00 78.40 333 LEU A C 1
ATOM 2083 O O . LEU A 1 304 ? -22.510 24.264 -26.616 1.00 82.40 333 LEU A O 1
ATOM 2088 N N . PRO A 1 305 ? -23.741 25.365 -28.151 1.00 75.55 334 PRO A N 1
ATOM 2089 C CA . PRO A 1 305 ? -22.711 25.122 -29.171 1.00 69.41 334 PRO A CA 1
ATOM 2090 C C . PRO A 1 305 ? -21.434 25.912 -28.903 1.00 73.25 334 PRO A C 1
ATOM 2091 O O . PRO A 1 305 ? -20.369 25.547 -29.404 1.00 80.11 334 PRO A O 1
ATOM 2095 N N . GLY A 1 306 ? -21.537 26.980 -28.119 1.00 67.62 335 GLY A N 1
ATOM 2096 C CA . GLY A 1 306 ? -20.370 27.766 -27.767 1.00 61.57 335 GLY A CA 1
ATOM 2097 C C . GLY A 1 306 ? -19.449 27.011 -26.830 1.00 66.17 335 GLY A C 1
ATOM 2098 O O . GLY A 1 306 ? -18.229 27.131 -26.918 1.00 61.52 335 GLY A O 1
ATOM 2099 N N . SER A 1 307 ? -20.040 26.230 -25.930 1.00 74.00 336 SER A N 1
ATOM 2100 C CA . SER A 1 307 ? -19.272 25.416 -24.994 1.00 77.17 336 SER A CA 1
ATOM 2101 C C . SER A 1 307 ? -18.615 24.230 -25.689 1.00 77.60 336 SER A C 1
ATOM 2102 O O . SER A 1 307 ? -17.389 24.130 -25.731 1.00 76.85 336 SER A O 1
ATOM 2105 N N . ILE A 1 308 ? -19.437 23.331 -26.225 1.00 77.19 337 ILE A N 1
ATOM 2106 C CA . ILE A 1 308 ? -18.941 22.130 -26.894 1.00 73.96 337 ILE A CA 1
ATOM 2107 C C . ILE A 1 308 ? -17.825 22.473 -27.879 1.00 67.83 337 ILE A C 1
ATOM 2108 O O . ILE A 1 308 ? -16.737 21.893 -27.826 1.00 59.94 337 ILE A O 1
ATOM 2113 N N . GLY A 1 309 ? -18.099 23.429 -28.765 1.00 61.96 338 GLY A N 1
ATOM 2114 C CA . GLY A 1 309 ? -17.145 23.823 -29.787 1.00 54.66 338 GLY A CA 1
ATOM 2115 C C . GLY A 1 309 ? -15.841 24.369 -29.236 1.00 62.17 338 GLY A C 1
ATOM 2116 O O . GLY A 1 309 ? -14.760 24.005 -29.687 1.00 65.72 338 GLY A O 1
ATOM 2117 N N . ASN A 1 310 ? -15.932 25.255 -28.256 1.00 60.92 339 ASN A N 1
ATOM 2118 C CA . ASN A 1 310 ? -14.725 25.814 -27.672 1.00 67.18 339 ASN A CA 1
ATOM 2119 C C . ASN A 1 310 ? -13.952 24.785 -26.869 1.00 65.00 339 ASN A C 1
ATOM 2120 O O . ASN A 1 310 ? -12.728 24.867 -26.761 1.00 55.94 339 ASN A O 1
ATOM 2125 N N . TYR A 1 311 ? -14.679 23.821 -26.306 1.00 68.61 340 TYR A N 1
ATOM 2126 C CA . TYR A 1 311 ? -14.067 22.725 -25.563 1.00 62.01 340 TYR A CA 1
ATOM 2127 C C . TYR A 1 311 ? -13.214 21.884 -26.495 1.00 58.33 340 TYR A C 1
ATOM 2128 O O . TYR A 1 311 ? -12.025 21.676 -26.247 1.00 54.82 340 TYR A O 1
ATOM 2137 N N . LEU A 1 312 ? -13.824 21.409 -27.575 1.00 57.57 341 LEU A N 1
ATOM 2138 C CA . LEU A 1 312 ? -13.089 20.645 -28.572 1.00 56.13 341 LEU A CA 1
ATOM 2139 C C . LEU A 1 312 ? -11.904 21.450 -29.091 1.00 52.42 341 LEU A C 1
ATOM 2140 O O . LEU A 1 312 ? -10.808 20.924 -29.253 1.00 60.92 341 LEU A O 1
ATOM 2145 N N . SER A 1 313 ? -12.126 22.741 -29.310 1.00 59.23 342 SER A N 1
ATOM 2146 C CA . SER A 1 313 ? -11.107 23.634 -29.852 1.00 57.39 342 SER A CA 1
ATOM 2147 C C . SER A 1 313 ? -9.847 23.752 -28.988 1.00 63.22 342 SER A C 1
ATOM 2148 O O . SER A 1 313 ? -8.736 23.761 -29.513 1.00 69.62 342 SER A O 1
ATOM 2151 N N . ASN A 1 314 ? -10.020 23.840 -27.670 1.00 62.25 343 ASN A N 1
ATOM 2152 C CA . ASN A 1 314 ? -8.904 24.133 -26.769 1.00 63.44 343 ASN A CA 1
ATOM 2153 C C . ASN A 1 314 ? -8.459 22.970 -25.893 1.00 66.32 343 ASN A C 1
ATOM 2154 O O . ASN A 1 314 ? -7.598 23.147 -25.024 1.00 54.98 343 ASN A O 1
ATOM 2159 N N . PHE A 1 315 ? -9.047 21.796 -26.129 1.00 71.90 344 PHE A N 1
ATOM 2160 C CA . PHE A 1 315 ? -8.774 20.579 -25.359 1.00 62.12 344 PHE A CA 1
ATOM 2161 C C . PHE A 1 315 ? -7.287 20.306 -25.120 1.00 58.90 344 PHE A C 1
ATOM 2162 O O . PHE A 1 315 ? -6.846 20.184 -23.974 1.00 56.29 344 PHE A O 1
ATOM 2170 N N . PHE A 1 316 ? -6.519 20.200 -26.199 1.00 52.59 345 PHE A N 1
ATOM 2171 C CA . PHE A 1 316 ? -5.099 19.892 -26.084 1.00 57.03 345 PHE A CA 1
ATOM 2172 C C . PHE A 1 316 ? -4.278 21.060 -25.546 1.00 57.92 345 PHE A C 1
ATOM 2173 O O . PHE A 1 316 ? -3.328 20.855 -24.791 1.00 62.12 345 PHE A O 1
ATOM 2181 N N . GLN A 1 317 ? -4.641 22.281 -25.929 1.00 50.29 346 GLN A N 1
ATOM 2182 C CA . GLN A 1 317 ? -3.956 23.452 -25.409 1.00 47.28 346 GLN A CA 1
ATOM 2183 C C . GLN A 1 317 ? -4.078 23.437 -23.885 1.00 57.74 346 GLN A C 1
ATOM 2184 O O . GLN A 1 317 ? -3.083 23.595 -23.176 1.00 53.58 346 GLN A O 1
ATOM 2190 N N . MET A 1 318 ? -5.297 23.221 -23.392 1.00 56.37 347 MET A N 1
ATOM 2191 C CA . MET A 1 318 ? -5.540 23.075 -21.956 1.00 55.67 347 MET A CA 1
ATOM 2192 C C . MET A 1 318 ? -4.781 21.889 -21.368 1.00 67.97 347 MET A C 1
ATOM 2193 O O . MET A 1 318 ? -4.131 22.012 -20.329 1.00 64.81 347 MET A O 1
ATOM 2198 N N . ALA A 1 319 ? -4.869 20.742 -22.037 1.00 77.07 348 ALA A N 1
ATOM 2199 C CA . ALA A 1 319 ? -4.201 19.525 -21.583 1.00 69.40 348 ALA A CA 1
ATOM 2200 C C . ALA A 1 319 ? -2.694 19.713 -21.452 1.00 69.66 348 ALA A C 1
ATOM 2201 O O . ALA A 1 319 ? -2.040 18.997 -20.698 1.00 64.33 348 ALA A O 1
ATOM 2203 N N . GLY A 1 320 ? -2.149 20.671 -22.196 1.00 72.27 349 GLY A N 1
ATOM 2204 C CA . GLY A 1 320 ? -0.724 20.944 -22.156 1.00 72.15 349 GLY A CA 1
ATOM 2205 C C . GLY A 1 320 ? -0.336 21.982 -21.117 1.00 66.93 349 GLY A C 1
ATOM 2206 O O . GLY A 1 320 ? 0.846 22.280 -20.936 1.00 58.64 349 GLY A O 1
ATOM 2207 N N . ARG A 1 321 ? -1.332 22.533 -20.428 1.00 67.60 350 ARG A N 1
ATOM 2208 C CA . ARG A 1 321 ? -1.081 23.588 -19.449 1.00 68.97 350 ARG A CA 1
ATOM 2209 C C . ARG A 1 321 ? -0.393 23.036 -18.195 1.00 71.82 350 ARG A C 1
ATOM 2210 O O . ARG A 1 321 ? -0.976 22.266 -17.429 1.00 65.01 350 ARG A O 1
ATOM 2218 N N . THR A 1 322 ? 0.869 23.416 -18.022 1.00 68.84 351 THR A N 1
ATOM 2219 C CA . THR A 1 322 ? 1.649 23.055 -16.845 1.00 66.31 351 THR A CA 1
ATOM 2220 C C . THR A 1 322 ? 2.155 24.320 -16.177 1.00 73.66 351 THR A C 1
ATOM 2221 O O . THR A 1 322 ? 1.790 25.426 -16.571 1.00 79.16 351 THR A O 1
ATOM 2225 N N . ALA A 1 323 ? 3.021 24.160 -15.185 1.00 70.54 352 ALA A N 1
ATOM 2226 C CA . ALA A 1 323 ? 3.553 25.305 -14.458 1.00 58.84 352 ALA A CA 1
ATOM 2227 C C . ALA A 1 323 ? 4.653 26.028 -15.231 1.00 72.86 352 ALA A C 1
ATOM 2228 O O . ALA A 1 323 ? 5.202 27.023 -14.759 1.00 82.68 352 ALA A O 1
ATOM 2230 N N . MET A 1 324 ? 4.982 25.524 -16.413 1.00 68.74 353 MET A N 1
ATOM 2231 C CA . MET A 1 324 ? 5.945 26.203 -17.268 1.00 66.72 353 MET A CA 1
ATOM 2232 C C . MET A 1 324 ? 5.220 27.007 -18.333 1.00 64.46 353 MET A C 1
ATOM 2233 O O . MET A 1 324 ? 5.849 27.716 -19.111 1.00 53.70 353 MET A O 1
ATOM 2238 N N . SER A 1 325 ? 3.896 26.878 -18.366 1.00 67.22 354 SER A N 1
ATOM 2239 C CA . SER A 1 325 ? 3.067 27.610 -19.316 1.00 67.81 354 SER A CA 1
ATOM 2240 C C . SER A 1 325 ? 2.967 29.073 -18.900 1.00 69.43 354 SER A C 1
ATOM 2241 O O . SER A 1 325 ? 3.284 29.417 -17.761 1.00 63.42 354 SER A O 1
ATOM 2244 N N . ALA A 1 326 ? 2.517 29.923 -19.821 1.00 72.60 355 ALA A N 1
ATOM 2245 C CA . ALA A 1 326 ? 2.443 31.361 -19.574 1.00 70.97 355 ALA A CA 1
ATOM 2246 C C . ALA A 1 326 ? 3.764 31.839 -19.000 1.00 71.78 355 ALA A C 1
ATOM 2247 O O . ALA A 1 326 ? 3.805 32.443 -17.929 1.00 55.90 355 ALA A O 1
ATOM 2249 N N . ASP A 1 327 ? 4.841 31.537 -19.717 1.00 74.79 356 ASP A N 1
ATOM 2250 C CA . ASP A 1 327 ? 6.188 31.914 -19.307 1.00 67.77 356 ASP A CA 1
ATOM 2251 C C . ASP A 1 327 ? 6.489 31.544 -17.849 1.00 65.23 356 ASP A C 1
ATOM 2252 O O . ASP A 1 327 ? 6.938 32.381 -17.067 1.00 73.42 356 ASP A O 1
ATOM 2257 N N . GLY A 1 328 ? 6.242 30.287 -17.494 1.00 62.65 357 GLY A N 1
ATOM 2258 C CA . GLY A 1 328 ? 6.560 29.772 -16.172 1.00 64.88 357 GLY A CA 1
ATOM 2259 C C . GLY A 1 328 ? 5.749 30.403 -15.054 1.00 70.79 357 GLY A C 1
ATOM 2260 O O . GLY A 1 328 ? 6.277 30.704 -13.983 1.00 64.06 357 GLY A O 1
ATOM 2261 N N . THR A 1 329 ? 4.453 30.573 -15.291 1.00 74.26 358 THR A N 1
ATOM 2262 C CA . THR A 1 329 ? 3.609 31.356 -14.396 1.00 73.48 358 THR A CA 1
ATOM 2263 C C . THR A 1 329 ? 2.330 30.650 -13.952 1.00 83.28 358 THR A C 1
ATOM 2264 O O . THR A 1 329 ? 1.807 30.922 -12.867 1.00 87.42 358 THR A O 1
ATOM 2268 N N . ALA A 1 330 ? 1.834 29.742 -14.791 1.00 73.64 359 ALA A N 1
ATOM 2269 C CA . ALA A 1 330 ? 0.545 29.095 -14.561 1.00 67.43 359 ALA A CA 1
ATOM 2270 C C . ALA A 1 330 ? 0.482 28.271 -13.273 1.00 65.77 359 ALA A C 1
ATOM 2271 O O . ALA A 1 330 ? -0.602 27.888 -12.834 1.00 66.01 359 ALA A O 1
ATOM 2273 N N . GLY A 1 331 ? 1.639 28.011 -12.670 1.00 69.92 360 GLY A N 1
ATOM 2274 C CA . GLY A 1 331 ? 1.724 27.169 -11.485 1.00 86.00 360 GLY A CA 1
ATOM 2275 C C . GLY A 1 331 ? 0.737 27.455 -10.362 1.00 82.84 360 GLY A C 1
ATOM 2276 O O . GLY A 1 331 ? 0.124 26.538 -9.816 1.00 74.34 360 GLY A O 1
ATOM 2277 N N . GLU A 1 332 ? 0.589 28.728 -10.010 1.00 94.68 361 GLU A N 1
ATOM 2278 C CA . GLU A 1 332 ? -0.283 29.132 -8.909 1.00 98.61 361 GLU A CA 1
ATOM 2279 C C . GLU A 1 332 ? -1.755 28.879 -9.232 1.00 92.92 361 GLU A C 1
ATOM 2280 O O . GLU A 1 332 ? -2.474 28.253 -8.454 1.00 88.48 361 GLU A O 1
ATOM 2286 N N . TRP A 1 333 ? -2.195 29.380 -10.382 1.00 90.24 362 TRP A N 1
ATOM 2287 C CA . TRP A 1 333 ? -3.562 29.180 -10.847 1.00 82.94 362 TRP A CA 1
ATOM 2288 C C . TRP A 1 333 ? -3.894 27.693 -10.927 1.00 86.39 362 TRP A C 1
ATOM 2289 O O . TRP A 1 333 ? -5.014 27.273 -10.633 1.00 89.36 362 TRP A O 1
ATOM 2300 N N . LEU A 1 334 ? -2.898 26.908 -11.324 1.00 84.15 363 LEU A N 1
ATOM 2301 C CA . LEU A 1 334 ? -3.050 25.472 -11.533 1.00 82.94 363 LEU A CA 1
ATOM 2302 C C . LEU A 1 334 ? -3.461 24.719 -10.264 1.00 87.80 363 LEU A C 1
ATOM 2303 O O . LEU A 1 334 ? -4.360 23.874 -10.299 1.00 88.72 363 LEU A O 1
ATOM 2308 N N . GLY A 1 335 ? -2.803 25.028 -9.149 1.00 82.35 364 GLY A N 1
ATOM 2309 C CA . GLY A 1 335 ? -3.034 24.316 -7.904 1.00 83.20 364 GLY A CA 1
ATOM 2310 C C . GLY A 1 335 ? -4.301 24.720 -7.170 1.00 87.03 364 GLY A C 1
ATOM 2311 O O . GLY A 1 335 ? -4.580 24.225 -6.079 1.00 95.52 364 GLY A O 1
ATOM 2312 N N . SER A 1 336 ? -5.070 25.620 -7.770 1.00 82.06 365 SER A N 1
ATOM 2313 C CA . SER A 1 336 ? -6.307 26.095 -7.167 1.00 85.68 365 SER A CA 1
ATOM 2314 C C . SER A 1 336 ? -7.490 25.656 -8.015 1.00 82.48 365 SER A C 1
ATOM 2315 O O . SER A 1 336 ? -8.628 25.593 -7.541 1.00 80.28 365 SER A O 1
ATOM 2318 N N . TRP A 1 337 ? -7.209 25.356 -9.279 1.00 78.96 366 TRP A N 1
ATOM 2319 C CA . TRP A 1 337 ? -8.237 24.904 -10.206 1.00 76.68 366 TRP A CA 1
ATOM 2320 C C . TRP A 1 337 ? -7.974 23.491 -10.754 1.00 72.60 366 TRP A C 1
ATOM 2321 O O . TRP A 1 337 ? -8.382 22.505 -10.145 1.00 76.15 366 TRP A O 1
ATOM 2332 N N . THR A 1 338 ? -7.286 23.403 -11.888 1.00 63.23 367 THR A N 1
ATOM 2333 C CA . THR A 1 338 ? -7.078 22.134 -12.587 1.00 66.75 367 THR A CA 1
ATOM 2334 C C . THR A 1 338 ? -6.617 20.977 -11.692 1.00 70.94 367 THR A C 1
ATOM 2335 O O . THR A 1 338 ? -7.284 19.944 -11.601 1.00 64.02 367 THR A O 1
ATOM 2339 N N . ILE A 1 339 ? -5.472 21.155 -11.043 1.00 71.37 368 ILE A N 1
ATOM 2340 C CA . ILE A 1 339 ? -4.892 20.117 -10.197 1.00 66.71 368 ILE A CA 1
ATOM 2341 C C . ILE A 1 339 ? -5.752 19.749 -8.982 1.00 67.37 368 ILE A C 1
ATOM 2342 O O . ILE A 1 339 ? -5.802 18.592 -8.586 1.00 76.96 368 ILE A O 1
ATOM 2347 N N . PHE A 1 340 ? -6.428 20.722 -8.386 1.00 72.96 369 PHE A N 1
ATOM 2348 C CA . PHE A 1 340 ? -7.316 20.413 -7.272 1.00 81.35 369 PHE A CA 1
ATOM 2349 C C . PHE A 1 340 ? -8.504 19.580 -7.730 1.00 84.15 369 PHE A C 1
ATOM 2350 O O . PHE A 1 340 ? -9.060 18.804 -6.952 1.00 88.45 369 PHE A O 1
ATOM 2358 N N . TYR A 1 341 ? -8.912 19.761 -8.982 1.00 75.51 370 TYR A N 1
ATOM 2359 C CA . TYR A 1 341 ? -10.030 18.997 -9.520 1.00 76.51 370 TYR A CA 1
ATOM 2360 C C . TYR A 1 341 ? -9.567 17.583 -9.829 1.00 78.05 370 TYR A C 1
ATOM 2361 O O . TYR A 1 341 ? -10.236 16.605 -9.495 1.00 69.43 370 TYR A O 1
ATOM 2370 N N . TRP A 1 342 ? -8.408 17.487 -10.469 1.00 80.46 371 TRP A N 1
ATOM 2371 C CA . TRP A 1 342 ? -7.820 16.198 -10.789 1.00 72.00 371 TRP A CA 1
ATOM 2372 C C . TRP A 1 342 ? -7.655 15.376 -9.517 1.00 73.62 371 TRP A C 1
ATOM 2373 O O . TRP A 1 342 ? -8.062 14.216 -9.458 1.00 73.68 371 TRP A O 1
ATOM 2384 N N . ALA A 1 343 ? -7.080 15.994 -8.492 1.00 76.51 372 ALA A N 1
ATOM 2385 C CA . ALA A 1 343 ? -6.948 15.361 -7.187 1.00 79.06 372 ALA A CA 1
ATOM 2386 C C . ALA A 1 343 ? -8.311 14.938 -6.640 1.00 80.06 372 ALA A C 1
ATOM 2387 O O . ALA A 1 343 ? -8.482 13.813 -6.173 1.00 86.42 372 ALA A O 1
ATOM 2389 N N . TRP A 1 344 ? -9.279 15.845 -6.706 1.00 77.33 373 TRP A N 1
ATOM 2390 C CA . TRP A 1 344 ? -10.616 15.589 -6.182 1.00 83.61 373 TRP A CA 1
ATOM 2391 C C . TRP A 1 344 ? -11.286 14.394 -6.871 1.00 85.24 373 TRP A C 1
ATOM 2392 O O . TRP A 1 344 ? -11.852 13.526 -6.205 1.00 81.39 373 TRP A O 1
ATOM 2403 N N . TRP A 1 345 ? -11.210 14.347 -8.199 1.00 84.74 374 TRP A N 1
ATOM 2404 C CA . TRP A 1 345 ? -11.846 13.278 -8.972 1.00 79.78 374 TRP A CA 1
ATOM 2405 C C . TRP A 1 345 ? -11.197 11.916 -8.719 1.00 72.46 374 TRP A C 1
ATOM 2406 O O . TRP A 1 345 ? -11.879 10.890 -8.717 1.00 61.53 374 TRP A O 1
ATOM 2417 N N . ILE A 1 346 ? -9.878 11.914 -8.534 1.00 72.69 375 ILE A N 1
ATOM 2418 C CA . ILE A 1 346 ? -9.137 10.697 -8.219 1.00 73.64 375 ILE A CA 1
ATOM 2419 C C . ILE A 1 346 ? -9.644 10.093 -6.915 1.00 85.35 375 ILE A C 1
ATOM 2420 O O . ILE A 1 346 ? -10.120 8.960 -6.888 1.00 88.36 375 ILE A O 1
ATOM 2425 N N . SER A 1 347 ? -9.545 10.859 -5.834 1.00 85.81 376 SER A N 1
ATOM 2426 C CA . SER A 1 347 ? -9.903 10.366 -4.509 1.00 89.03 376 SER A CA 1
ATOM 2427 C C . SER A 1 347 ? -11.366 9.932 -4.409 1.00 92.45 376 SER A C 1
ATOM 2428 O O . SER A 1 347 ? -11.722 9.132 -3.544 1.00 100.06 376 SER A O 1
ATOM 2431 N N . TRP A 1 348 ? -12.209 10.453 -5.292 1.00 91.83 377 TRP A N 1
ATOM 2432 C CA . TRP A 1 348 ? -13.641 10.171 -5.228 1.00 102.43 377 TRP A CA 1
ATOM 2433 C C . TRP A 1 348 ? -14.032 8.990 -6.123 1.00 100.36 377 TRP A C 1
ATOM 2434 O O . TRP A 1 348 ? -15.191 8.567 -6.144 1.00 95.99 377 TRP A O 1
ATOM 2445 N N . SER A 1 349 ? -13.055 8.456 -6.850 1.00 91.87 378 SER A N 1
ATOM 2446 C CA . SER A 1 349 ? -13.307 7.414 -7.841 1.00 84.28 378 SER A CA 1
ATOM 2447 C C . SER A 1 349 ? -13.663 6.032 -7.267 1.00 91.04 378 SER A C 1
ATOM 2448 O O . SER A 1 349 ? -14.496 5.323 -7.839 1.00 85.00 378 SER A O 1
ATOM 2451 N N . PRO A 1 350 ? -13.034 5.633 -6.147 1.00 96.80 379 PRO A N 1
ATOM 2452 C CA . PRO A 1 350 ? -13.453 4.348 -5.580 1.00 93.54 379 PRO A CA 1
ATOM 2453 C C . PRO A 1 350 ? -14.964 4.317 -5.382 1.00 92.21 379 PRO A C 1
ATOM 2454 O O . PRO A 1 350 ? -15.601 3.304 -5.659 1.00 96.69 379 PRO A O 1
ATOM 2458 N N . PHE A 1 351 ? -15.528 5.428 -4.921 1.00 95.49 380 PHE A N 1
ATOM 2459 C CA . PHE A 1 351 ? -16.969 5.525 -4.709 1.00 98.56 380 PHE A CA 1
ATOM 2460 C C . PHE A 1 351 ? -17.763 5.597 -6.014 1.00 94.25 380 PHE A C 1
ATOM 2461 O O . PHE A 1 351 ? -18.679 4.807 -6.237 1.00 94.65 380 PHE A O 1
ATOM 2469 N N . VAL A 1 352 ? -17.418 6.555 -6.867 1.00 89.83 381 VAL A N 1
ATOM 2470 C CA . VAL A 1 352 ? -18.154 6.774 -8.108 1.00 88.62 381 VAL A CA 1
ATOM 2471 C C . VAL A 1 352 ? -18.095 5.544 -9.017 1.00 84.36 381 VAL A C 1
ATOM 2472 O O . VAL A 1 352 ? -19.113 5.112 -9.561 1.00 81.42 381 VAL A O 1
ATOM 2476 N N . GLY A 1 353 ? -16.902 4.978 -9.170 1.00 80.98 382 GLY A N 1
ATOM 2477 C CA . GLY A 1 353 ? -16.719 3.811 -10.013 1.00 86.51 382 GLY A CA 1
ATOM 2478 C C . GLY A 1 353 ? -17.512 2.611 -9.527 1.00 94.56 382 GLY A C 1
ATOM 2479 O O . GLY A 1 353 ? -18.130 1.897 -10.322 1.00 92.70 382 GLY A O 1
ATOM 2480 N N . MET A 1 354 ? -17.498 2.386 -8.216 1.00 89.70 383 MET A N 1
ATOM 2481 C CA . MET A 1 354 ? -18.262 1.296 -7.634 1.00 82.61 383 MET A CA 1
ATOM 2482 C C . MET A 1 354 ? -19.758 1.514 -7.838 1.00 86.37 383 MET A C 1
ATOM 2483 O O . MET A 1 354 ? -20.486 0.581 -8.166 1.00 95.61 383 MET A O 1
ATOM 2488 N N . PHE A 1 355 ? -20.216 2.747 -7.654 1.00 94.58 384 PHE A N 1
ATOM 2489 C CA . PHE A 1 355 ? -21.608 3.075 -7.944 1.00 99.32 384 PHE A CA 1
ATOM 2490 C C . PHE A 1 355 ? -21.950 2.767 -9.396 1.00 97.13 384 PHE A C 1
ATOM 2491 O O . PHE A 1 355 ? -23.041 2.281 -9.702 1.00 92.90 384 PHE A O 1
ATOM 2499 N N . LEU A 1 356 ? -21.017 3.077 -10.290 1.00 97.42 385 LEU A N 1
ATOM 2500 C CA . LEU A 1 356 ? -21.216 2.863 -11.717 1.00 93.30 385 LEU A CA 1
ATOM 2501 C C . LEU A 1 356 ? -21.235 1.381 -12.055 1.00 87.73 385 LEU A C 1
ATOM 2502 O O . LEU A 1 356 ? -22.074 0.921 -12.828 1.00 81.49 385 LEU A O 1
ATOM 2507 N N . ALA A 1 357 ? -20.305 0.636 -11.472 1.00 90.39 386 ALA A N 1
ATOM 2508 C CA . ALA A 1 357 ? -20.259 -0.804 -11.676 1.00 95.08 386 ALA A CA 1
ATOM 2509 C C . ALA A 1 357 ? -21.614 -1.426 -11.363 1.00 96.33 386 ALA A C 1
ATOM 2510 O O . ALA A 1 357 ? -22.212 -2.098 -12.203 1.00 94.57 386 ALA A O 1
ATOM 2512 N N . ARG A 1 358 ? -22.098 -1.173 -10.152 1.00 97.38 387 ARG A N 1
ATOM 2513 C CA . ARG A 1 358 ? -23.301 -1.821 -9.639 1.00 101.61 387 ARG A CA 1
ATOM 2514 C C . ARG A 1 358 ? -24.562 -1.573 -10.472 1.00 101.41 387 ARG A C 1
ATOM 2515 O O . ARG A 1 358 ? -25.460 -2.412 -10.508 1.00 114.74 387 ARG A O 1
ATOM 2523 N N . ILE A 1 359 ? -24.626 -0.433 -11.148 1.00 94.97 388 ILE A N 1
ATOM 2524 C CA . ILE A 1 359 ? -25.792 -0.101 -11.958 1.00 97.35 388 ILE A CA 1
ATOM 2525 C C . ILE A 1 359 ? -25.617 -0.519 -13.417 1.00 96.60 388 ILE A C 1
ATOM 2526 O O . ILE A 1 359 ? -26.557 -0.437 -14.210 1.00 93.96 388 ILE A O 1
ATOM 2531 N N . SER A 1 360 ? -24.416 -0.973 -13.768 1.00 95.35 389 SER A N 1
ATOM 2532 C CA . SER A 1 360 ? -24.070 -1.205 -15.170 1.00 95.48 389 SER A CA 1
ATOM 2533 C C . SER A 1 360 ? -23.997 -2.675 -15.598 1.00 98.49 389 SER A C 1
ATOM 2534 O O . SER A 1 360 ? -23.675 -2.968 -16.750 1.00 93.51 389 SER A O 1
ATOM 2537 N N . ARG A 1 361 ? -24.296 -3.595 -14.686 1.00 102.51 390 ARG A N 1
ATOM 2538 C CA . ARG A 1 361 ? -24.205 -5.021 -14.999 1.00 105.98 390 ARG A CA 1
ATOM 2539 C C . ARG A 1 361 ? -25.019 -5.396 -16.237 1.00 105.10 390 ARG A C 1
ATOM 2540 O O . ARG A 1 361 ? -26.128 -4.900 -16.439 1.00 108.86 390 ARG A O 1
ATOM 2548 N N . GLY A 1 362 ? -24.458 -6.274 -17.063 1.00 95.79 391 GLY A N 1
ATOM 2549 C CA . GLY A 1 362 ? -25.121 -6.714 -18.276 1.00 93.23 391 GLY A CA 1
ATOM 2550 C C . GLY A 1 362 ? -24.846 -5.813 -19.464 1.00 95.43 391 GLY A C 1
ATOM 2551 O O . GLY A 1 362 ? -25.341 -6.049 -20.566 1.00 96.60 391 GLY A O 1
ATOM 2552 N N . ARG A 1 363 ? -24.056 -4.770 -19.239 1.00 93.82 392 ARG A N 1
ATOM 2553 C CA . ARG A 1 363 ? -23.710 -3.837 -20.301 1.00 92.17 392 ARG A CA 1
ATOM 2554 C C . ARG A 1 363 ? -22.430 -4.285 -20.989 1.00 85.71 392 ARG A C 1
ATOM 2555 O O . ARG A 1 363 ? -21.602 -4.972 -20.386 1.00 85.21 392 ARG A O 1
ATOM 2563 N N . SER A 1 364 ? -22.272 -3.899 -22.252 1.00 76.95 393 SER A N 1
ATOM 2564 C CA . SER A 1 364 ? -21.015 -4.122 -22.955 1.00 83.21 393 SER A CA 1
ATOM 2565 C C . SER A 1 364 ? -20.012 -3.039 -22.574 1.00 87.52 393 SER A C 1
ATOM 2566 O O . SER A 1 364 ? -20.373 -1.869 -22.454 1.00 86.53 393 SER A O 1
ATOM 2569 N N . ILE A 1 365 ? -18.757 -3.432 -22.375 1.00 86.43 394 ILE A N 1
ATOM 2570 C CA . ILE A 1 365 ? -17.705 -2.489 -22.001 1.00 79.39 394 ILE A CA 1
ATOM 2571 C C . ILE A 1 365 ? -17.817 -1.171 -22.777 1.00 72.78 394 ILE A C 1
ATOM 2572 O O . ILE A 1 365 ? -17.737 -0.095 -22.194 1.00 77.31 394 ILE A O 1
ATOM 2577 N N . ARG A 1 366 ? -18.024 -1.271 -24.086 1.00 73.04 395 ARG A N 1
ATOM 2578 C CA . ARG A 1 366 ? -18.215 -0.111 -24.949 1.00 68.13 395 ARG A CA 1
ATOM 2579 C C . ARG A 1 366 ? -19.449 0.701 -24.558 1.00 80.79 395 ARG A C 1
ATOM 2580 O O . ARG A 1 366 ? -19.379 1.924 -24.401 1.00 80.85 395 ARG A O 1
ATOM 2588 N N . GLU A 1 367 ? -20.583 0.022 -24.424 1.00 77.17 396 GLU A N 1
ATOM 2589 C CA . GLU A 1 367 ? -21.808 0.675 -23.980 1.00 86.42 396 GLU A CA 1
ATOM 2590 C C . GLU A 1 367 ? -21.519 1.493 -22.718 1.00 86.37 396 GLU A C 1
ATOM 2591 O O . GLU A 1 367 ? -21.753 2.703 -22.675 1.00 80.42 396 GLU A O 1
ATOM 2597 N N . PHE A 1 368 ? -20.987 0.819 -21.703 1.00 85.54 397 PHE A N 1
ATOM 2598 C CA . PHE A 1 368 ? -20.647 1.439 -20.425 1.00 80.79 397 PHE A CA 1
ATOM 2599 C C . PHE A 1 368 ? -19.781 2.695 -20.576 1.00 74.19 397 PHE A C 1
ATOM 2600 O O . PHE A 1 368 ? -20.119 3.752 -20.046 1.00 69.15 397 PHE A O 1
ATOM 2608 N N . ILE A 1 369 ? -18.665 2.576 -21.288 1.00 68.73 398 ILE A N 1
ATOM 2609 C CA . ILE A 1 369 ? -17.753 3.700 -21.469 1.00 74.11 398 ILE A CA 1
ATOM 2610 C C . ILE A 1 369 ? -18.429 4.863 -22.190 1.00 80.95 398 ILE A C 1
ATOM 2611 O O . ILE A 1 369 ? -18.230 6.023 -21.836 1.00 83.16 398 ILE A O 1
ATOM 2616 N N . LEU A 1 370 ? -19.228 4.542 -23.202 1.00 85.44 399 LEU A N 1
ATOM 2617 C CA . LEU A 1 370 ? -19.896 5.554 -24.009 1.00 89.15 399 LEU A CA 1
ATOM 2618 C C . LEU A 1 370 ? -20.973 6.288 -23.219 1.00 97.83 399 LEU A C 1
ATOM 2619 O O . LEU A 1 370 ? -21.341 7.411 -23.558 1.00 104.76 399 LEU A O 1
ATOM 2624 N N . GLY A 1 371 ? -21.479 5.650 -22.170 1.00 98.84 400 GLY A N 1
ATOM 2625 C CA . GLY A 1 371 ? -22.508 6.251 -21.339 1.00 95.06 400 GLY A CA 1
ATOM 2626 C C . GLY A 1 371 ? -21.930 7.055 -20.192 1.00 91.97 400 GLY A C 1
ATOM 2627 O O . GLY A 1 371 ? -22.408 8.148 -19.884 1.00 96.91 400 GLY A O 1
ATOM 2628 N N . VAL A 1 372 ? -20.899 6.508 -19.554 1.00 81.12 401 VAL A N 1
ATOM 2629 C CA . VAL A 1 372 ? -20.215 7.189 -18.461 1.00 83.49 401 VAL A CA 1
ATOM 2630 C C . VAL A 1 372 ? -19.624 8.520 -18.927 1.00 82.72 401 VAL A C 1
ATOM 2631 O O . VAL A 1 372 ? -19.610 9.503 -18.184 1.00 77.55 401 VAL A O 1
ATOM 2635 N N . LEU A 1 373 ? -19.145 8.541 -20.166 1.00 85.11 402 LEU A N 1
ATOM 2636 C CA . LEU A 1 373 ? -18.571 9.743 -20.758 1.00 81.45 402 LEU A CA 1
ATOM 2637 C C . LEU A 1 373 ? -19.649 10.710 -21.240 1.00 85.49 402 LEU A C 1
ATOM 2638 O O . LEU A 1 373 ? -19.767 11.823 -20.732 1.00 92.88 402 LEU A O 1
ATOM 2643 N N . LEU A 1 374 ? -20.444 10.270 -22.209 1.00 82.38 403 LEU A N 1
ATOM 2644 C CA . LEU A 1 374 ? -21.366 11.154 -22.920 1.00 80.04 403 LEU A CA 1
ATOM 2645 C C . LEU A 1 374 ? -22.523 11.738 -22.101 1.00 83.78 403 LEU A C 1
ATOM 2646 O O . LEU A 1 374 ? -22.956 12.860 -22.363 1.00 94.16 403 LEU A O 1
ATOM 2651 N N . VAL A 1 375 ? -23.031 10.998 -21.123 1.00 80.82 404 VAL A N 1
ATOM 2652 C CA . VAL A 1 375 ? -24.228 11.451 -20.408 1.00 84.44 404 VAL A CA 1
ATOM 2653 C C . VAL A 1 375 ? -23.966 12.512 -19.337 1.00 84.38 404 VAL A C 1
ATOM 2654 O O . VAL A 1 375 ? -24.582 13.573 -19.364 1.00 82.83 404 VAL A O 1
ATOM 2658 N N . PRO A 1 376 ? -23.063 12.229 -18.386 1.00 91.14 405 PRO A N 1
ATOM 2659 C CA . PRO A 1 376 ? -22.730 13.274 -17.411 1.00 92.34 405 PRO A CA 1
ATOM 2660 C C . PRO A 1 376 ? -22.187 14.542 -18.073 1.00 88.25 405 PRO A C 1
ATOM 2661 O O . PRO A 1 376 ? -22.256 15.616 -17.479 1.00 90.04 405 PRO A O 1
ATOM 2665 N N . ALA A 1 377 ? -21.655 14.420 -19.284 1.00 86.48 406 ALA A N 1
ATOM 2666 C CA . ALA A 1 377 ? -21.192 15.586 -20.028 1.00 83.76 406 ALA A CA 1
ATOM 2667 C C . ALA A 1 377 ? -22.373 16.472 -20.420 1.00 90.77 406 ALA A C 1
ATOM 2668 O O . ALA A 1 377 ? -22.272 17.699 -20.410 1.00 95.04 406 ALA A O 1
ATOM 2670 N N . GLY A 1 378 ? -23.492 15.842 -20.762 1.00 87.22 407 GLY A N 1
ATOM 2671 C CA . GLY A 1 378 ? -24.693 16.570 -21.130 1.00 86.62 407 GLY A CA 1
ATOM 2672 C C . GLY A 1 378 ? -25.230 17.440 -20.006 1.00 92.13 407 GLY A C 1
ATOM 2673 O O . GLY A 1 378 ? -25.618 18.588 -20.230 1.00 93.49 407 GLY A O 1
ATOM 2674 N N . VAL A 1 379 ? -25.253 16.894 -18.794 1.00 87.06 408 VAL A N 1
ATOM 2675 C CA . VAL A 1 379 ? -25.774 17.621 -17.642 1.00 86.52 408 VAL A CA 1
ATOM 2676 C C . VAL A 1 379 ? -24.852 18.761 -17.220 1.00 87.90 408 VAL A C 1
ATOM 2677 O O . VAL A 1 379 ? -25.318 19.854 -16.899 1.00 90.22 408 VAL A O 1
ATOM 2681 N N . SER A 1 380 ? -23.547 18.504 -17.221 1.00 86.77 409 SER A N 1
ATOM 2682 C CA . SER A 1 380 ? -22.572 19.535 -16.876 1.00 89.77 409 SER A CA 1
ATOM 2683 C C . SER A 1 380 ? -22.621 20.697 -17.869 1.00 90.25 409 SER A C 1
ATOM 2684 O O . SER A 1 380 ? -22.586 21.863 -17.479 1.00 88.76 409 SER A O 1
ATOM 2687 N N . THR A 1 381 ? -22.706 20.364 -19.152 1.00 81.67 410 THR A N 1
ATOM 2688 C CA . THR A 1 381 ? -22.723 21.363 -20.210 1.00 76.68 410 THR A CA 1
ATOM 2689 C C . THR A 1 381 ? -23.931 22.294 -20.097 1.00 82.10 410 THR A C 1
ATOM 2690 O O . THR A 1 381 ? -23.808 23.508 -20.258 1.00 82.68 410 THR A O 1
ATOM 2694 N N . VAL A 1 382 ? -25.096 21.720 -19.825 1.00 85.72 411 VAL A N 1
ATOM 2695 C CA . VAL A 1 382 ? -26.316 22.502 -19.673 1.00 84.41 411 VAL A CA 1
ATOM 2696 C C . VAL A 1 382 ? -26.299 23.303 -18.374 1.00 89.13 411 VAL A C 1
ATOM 2697 O O . VAL A 1 382 ? -26.644 24.484 -18.361 1.00 94.46 411 VAL A O 1
ATOM 2701 N N . TRP A 1 383 ? -25.891 22.660 -17.286 1.00 89.56 412 TRP A N 1
ATOM 2702 C CA . TRP A 1 383 ? -25.851 23.314 -15.982 1.00 90.49 412 TRP A CA 1
ATOM 2703 C C . TRP A 1 383 ? -24.966 24.565 -16.006 1.00 93.06 412 TRP A C 1
ATOM 2704 O O . TRP A 1 383 ? -25.374 25.631 -15.545 1.00 103.46 412 TRP A O 1
ATOM 2715 N N . PHE A 1 384 ? -23.762 24.435 -16.554 1.00 78.96 413 PHE A N 1
ATOM 2716 C CA . PHE A 1 384 ? -22.828 25.556 -16.601 1.00 78.30 413 PHE A CA 1
ATOM 2717 C C . PHE A 1 384 ? -23.269 26.657 -17.570 1.00 88.99 413 PHE A C 1
ATOM 2718 O O . PHE A 1 384 ? -22.929 27.827 -17.387 1.00 88.83 413 PHE A O 1
ATOM 2726 N N . SER A 1 385 ? -24.027 26.284 -18.596 1.00 87.86 414 SER A N 1
ATOM 2727 C CA . SER A 1 385 ? -24.551 27.266 -19.536 1.00 87.17 414 SER A CA 1
ATOM 2728 C C . SER A 1 385 ? -25.641 28.103 -18.882 1.00 91.54 414 SER A C 1
ATOM 2729 O O . SER A 1 385 ? -25.673 29.324 -19.035 1.00 93.57 414 SER A O 1
ATOM 2732 N N . ILE A 1 386 ? -26.532 27.442 -18.152 1.00 88.73 415 ILE A N 1
ATOM 2733 C CA . ILE A 1 386 ? -27.598 28.135 -17.442 1.00 89.20 415 ILE A CA 1
ATOM 2734 C C . ILE A 1 386 ? -27.032 29.111 -16.421 1.00 96.91 415 ILE A C 1
ATOM 2735 O O . ILE A 1 386 ? -27.164 30.326 -16.570 1.00 100.09 415 ILE A O 1
ATOM 2740 N N . PHE A 1 387 ? -26.397 28.574 -15.385 1.00 94.82 416 PHE A N 1
ATOM 2741 C CA . PHE A 1 387 ? -25.920 29.397 -14.282 1.00 90.10 416 PHE A CA 1
ATOM 2742 C C . PHE A 1 387 ? -24.734 30.281 -14.662 1.00 88.04 416 PHE A C 1
ATOM 2743 O O . PHE A 1 387 ? -24.834 31.507 -14.623 1.00 92.85 416 PHE A O 1
ATOM 2751 N N . GLY A 1 388 ? -23.618 29.664 -15.029 1.00 83.21 417 GLY A N 1
ATOM 2752 C CA . GLY A 1 388 ? -22.440 30.415 -15.421 1.00 83.83 417 GLY A CA 1
ATOM 2753 C C . GLY A 1 388 ? -22.728 31.432 -16.512 1.00 87.70 417 GLY A C 1
ATOM 2754 O O . GLY A 1 388 ? -22.282 32.579 -16.441 1.00 89.51 417 GLY A O 1
ATOM 2755 N N . GLY A 1 389 ? -23.475 31.008 -17.527 1.00 84.64 418 GLY A N 1
ATOM 2756 C CA . GLY A 1 389 ? -23.859 31.891 -18.611 1.00 81.75 418 GLY A CA 1
ATOM 2757 C C . GLY A 1 389 ? -24.628 33.094 -18.103 1.00 87.87 418 GLY A C 1
ATOM 2758 O O . GLY A 1 389 ? -24.317 34.233 -18.451 1.00 92.93 418 GLY A O 1
ATOM 2759 N N . THR A 1 390 ? -25.638 32.839 -17.277 1.00 91.48 419 THR A N 1
ATOM 2760 C CA . THR A 1 390 ? -26.405 33.910 -16.653 1.00 93.92 419 THR A CA 1
ATOM 2761 C C . THR A 1 390 ? -25.485 34.860 -15.895 1.00 92.25 419 THR A C 1
ATOM 2762 O O . THR A 1 390 ? -25.638 36.075 -15.972 1.00 90.73 419 THR A O 1
ATOM 2766 N N . ALA A 1 391 ? -24.519 34.300 -15.177 1.00 94.17 420 ALA A N 1
ATOM 2767 C CA . ALA A 1 391 ? -23.607 35.098 -14.366 1.00 91.58 420 ALA A CA 1
ATOM 2768 C C . ALA A 1 391 ? -22.621 35.896 -15.210 1.00 90.42 420 ALA A C 1
ATOM 2769 O O . ALA A 1 391 ? -21.975 36.811 -14.711 1.00 91.83 420 ALA A O 1
ATOM 2771 N N . ILE A 1 392 ? -22.489 35.542 -16.482 1.00 96.11 421 ILE A N 1
ATOM 2772 C CA . ILE A 1 392 ? -21.606 36.285 -17.373 1.00 95.60 421 ILE A CA 1
ATOM 2773 C C . ILE A 1 392 ? -22.377 37.390 -18.082 1.00 88.64 421 ILE A C 1
ATOM 2774 O O . ILE A 1 392 ? -21.851 38.481 -18.307 1.00 81.29 421 ILE A O 1
ATOM 2779 N N . VAL A 1 393 ? -23.627 37.100 -18.432 1.00 87.84 422 VAL A N 1
ATOM 2780 C CA . VAL A 1 393 ? -24.483 38.088 -19.076 1.00 91.15 422 VAL A CA 1
ATOM 2781 C C . VAL A 1 393 ? -24.683 39.295 -18.166 1.00 91.72 422 VAL A C 1
ATOM 2782 O O . VAL A 1 393 ? -24.795 40.423 -18.639 1.00 98.75 422 VAL A O 1
ATOM 2786 N N . PHE A 1 394 ? -24.716 39.050 -16.859 1.00 87.63 423 PHE A N 1
ATOM 2787 C CA . PHE A 1 394 ? -24.813 40.123 -15.875 1.00 85.34 423 PHE A CA 1
ATOM 2788 C C . PHE A 1 394 ? -23.565 41.008 -15.869 1.00 89.49 423 PHE A C 1
ATOM 2789 O O . PHE A 1 394 ? -23.668 42.231 -15.775 1.00 99.58 423 PHE A O 1
ATOM 2797 N N . GLU A 1 395 ? -22.391 40.391 -15.966 1.00 80.74 424 GLU A N 1
ATOM 2798 C CA . GLU A 1 395 ? -21.138 41.143 -16.039 1.00 81.17 424 GLU A CA 1
ATOM 2799 C C . GLU A 1 395 ? -21.106 42.039 -17.268 1.00 92.31 424 GLU A C 1
ATOM 2800 O O . GLU A 1 395 ? -20.627 43.171 -17.215 1.00 100.13 424 GLU A O 1
ATOM 2806 N N . GLN A 1 396 ? -21.608 41.516 -18.380 1.00 93.85 425 GLN A N 1
ATOM 2807 C CA . GLN A 1 396 ? -21.586 42.239 -19.641 1.00 91.99 425 GLN A CA 1
ATOM 2808 C C . GLN A 1 396 ? -22.564 43.403 -19.606 1.00 91.33 425 GLN A C 1
ATOM 2809 O O . GLN A 1 396 ? -22.389 44.395 -20.309 1.00 88.37 425 GLN A O 1
ATOM 2815 N N . ASN A 1 397 ? -23.592 43.276 -18.774 1.00 96.92 426 ASN A N 1
ATOM 2816 C CA . ASN A 1 397 ? -24.619 44.306 -18.662 1.00 100.05 426 ASN A CA 1
ATOM 2817 C C . ASN A 1 397 ? -24.396 45.283 -17.506 1.00 102.97 426 ASN A C 1
ATOM 2818 O O . ASN A 1 397 ? -25.252 46.121 -17.225 1.00 102.55 426 ASN A O 1
ATOM 2823 N N . GLY A 1 398 ? -23.246 45.172 -16.845 1.00 101.28 427 GLY A N 1
ATOM 2824 C CA . GLY A 1 398 ? -22.928 46.020 -15.710 1.00 104.34 427 GLY A CA 1
ATOM 2825 C C . GLY A 1 398 ? -23.711 45.666 -14.455 1.00 112.26 427 GLY A C 1
ATOM 2826 O O . GLY A 1 398 ? -23.600 46.344 -13.432 1.00 113.56 427 GLY A O 1
ATOM 2827 N N . GLU A 1 399 ? -24.509 44.603 -14.536 1.00 112.68 428 GLU A N 1
ATOM 2828 C CA . GLU A 1 399 ? -25.285 44.124 -13.395 1.00 111.83 428 GLU A CA 1
ATOM 2829 C C . GLU A 1 399 ? -24.476 43.131 -12.572 1.00 100.82 428 GLU A C 1
ATOM 2830 O O . GLU A 1 399 ? -25.039 42.301 -11.861 1.00 93.45 428 GLU A O 1
ATOM 2836 N N . SER A 1 400 ? -23.156 43.224 -12.680 1.00 94.78 429 SER A N 1
ATOM 2837 C CA . SER A 1 400 ? -22.242 42.304 -12.011 1.00 86.95 429 SER A CA 1
ATOM 2838 C C . SER A 1 400 ? -22.682 41.815 -10.633 1.00 93.10 429 SER A C 1
ATOM 2839 O O . SER A 1 400 ? -22.885 42.605 -9.707 1.00 91.36 429 SER A O 1
ATOM 2842 N N . ILE A 1 401 ? -22.827 40.500 -10.517 1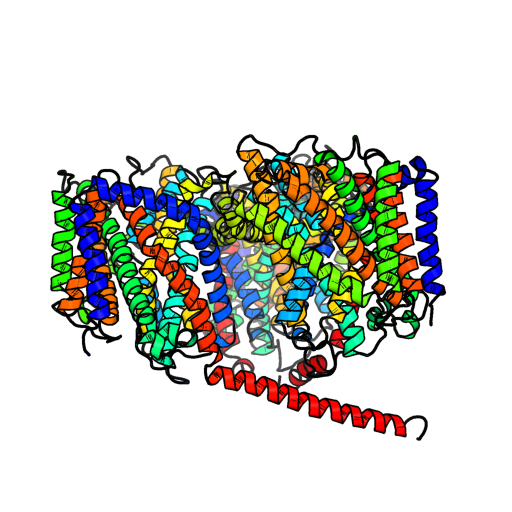.00 100.74 430 ILE A N 1
ATOM 2843 C CA . ILE A 1 401 ? -22.849 39.835 -9.226 1.00 99.00 430 ILE A CA 1
ATOM 2844 C C . ILE A 1 401 ? -21.406 39.424 -8.983 1.00 100.57 430 ILE A C 1
ATOM 2845 O O . ILE A 1 401 ? -20.597 39.461 -9.910 1.00 109.91 430 ILE A O 1
ATOM 2850 N N . TRP A 1 402 ? -21.084 39.044 -7.751 1.00 93.73 431 TRP A N 1
ATOM 2851 C CA . TRP A 1 402 ? -19.714 38.741 -7.355 1.00 93.91 431 TRP A CA 1
ATOM 2852 C C . TRP A 1 402 ? -19.592 39.104 -5.888 1.00 110.45 431 TRP A C 1
ATOM 2853 O O . TRP A 1 402 ? -18.923 38.418 -5.116 1.00 119.00 431 TRP A O 1
ATOM 2864 N N . GLY A 1 403 ? -20.265 40.187 -5.510 1.00 110.78 432 GLY A N 1
ATOM 2865 C CA . GLY A 1 403 ? -20.207 40.685 -4.152 1.00 106.34 432 GLY A CA 1
ATOM 2866 C C . GLY A 1 403 ? -18.774 40.956 -3.746 1.00 106.71 432 GLY A C 1
ATOM 2867 O O . GLY A 1 403 ? -18.052 41.695 -4.422 1.00 94.47 432 GLY A O 1
ATOM 2868 N N . ASP A 1 404 ? -18.363 40.343 -2.641 1.00 115.87 433 ASP A N 1
ATOM 2869 C CA . ASP A 1 404 ? -17.013 40.506 -2.118 1.00 122.95 433 ASP A CA 1
ATOM 2870 C C . ASP A 1 404 ? -16.060 39.462 -2.692 1.00 118.45 433 ASP A C 1
ATOM 2871 O O . ASP A 1 404 ? -15.002 39.195 -2.120 1.00 116.41 433 ASP A O 1
ATOM 2876 N N . GLY A 1 405 ? -16.448 38.872 -3.819 1.00 118.70 434 GLY A N 1
ATOM 2877 C CA . GLY A 1 405 ? -15.627 37.885 -4.499 1.00 113.12 434 GLY A CA 1
ATOM 2878 C C . GLY A 1 405 ? -15.525 36.558 -3.771 1.00 105.42 434 GLY A C 1
ATOM 2879 O O . GLY A 1 405 ? -14.440 35.983 -3.670 1.00 104.10 434 GLY A O 1
ATOM 2880 N N . ALA A 1 406 ? -16.656 36.068 -3.271 1.00 101.64 435 ALA A N 1
ATOM 2881 C CA . ALA A 1 406 ? -16.685 34.814 -2.524 1.00 108.56 435 ALA A CA 1
ATOM 2882 C C . ALA A 1 406 ? -17.543 33.755 -3.214 1.00 111.22 435 ALA A C 1
ATOM 2883 O O . ALA A 1 406 ? -18.729 33.967 -3.466 1.00 116.65 435 ALA A O 1
ATOM 2885 N N . ALA A 1 407 ? -16.936 32.610 -3.507 1.00 104.67 436 ALA A N 1
ATOM 2886 C CA . ALA A 1 407 ? -17.624 31.527 -4.202 1.00 101.52 436 ALA A CA 1
ATOM 2887 C C . ALA A 1 407 ? -18.909 31.104 -3.494 1.00 102.81 436 ALA A C 1
ATOM 2888 O O . ALA A 1 407 ? -19.953 30.946 -4.128 1.00 102.82 436 ALA A O 1
ATOM 2890 N N . GLU A 1 408 ? -18.823 30.929 -2.179 1.00 103.03 437 GLU A N 1
ATOM 2891 C CA . GLU A 1 408 ? -19.927 30.383 -1.394 1.00 111.49 437 GLU A CA 1
ATOM 2892 C C . GLU A 1 408 ? -21.208 31.209 -1.509 1.00 118.42 437 GLU A C 1
ATOM 2893 O O . GLU A 1 408 ? -22.295 30.726 -1.181 1.00 118.41 437 GLU A O 1
ATOM 2899 N N . GLU A 1 409 ? -21.080 32.448 -1.977 1.00 116.67 438 GLU A N 1
ATOM 2900 C CA . GLU A 1 409 ? -22.215 33.367 -2.027 1.00 116.01 438 GLU A CA 1
ATOM 2901 C C . GLU A 1 409 ? -22.793 33.575 -3.426 1.00 106.76 438 GLU A C 1
ATOM 2902 O O . GLU A 1 409 ? -23.962 33.941 -3.567 1.00 107.56 438 GLU A O 1
ATOM 2908 N N . GLN A 1 410 ? -21.982 33.345 -4.453 1.00 94.70 439 GLN A N 1
ATOM 2909 C CA . GLN A 1 410 ? -22.343 33.762 -5.809 1.00 95.35 439 GLN A CA 1
ATOM 2910 C C . GLN A 1 410 ? -23.647 33.184 -6.367 1.00 100.85 439 GLN A C 1
ATOM 2911 O O . GLN A 1 410 ? -24.359 33.869 -7.100 1.00 106.19 439 GLN A O 1
ATOM 2917 N N . LEU A 1 411 ? -23.963 31.936 -6.036 1.00 98.75 440 LEU A N 1
ATOM 2918 C CA . LEU A 1 411 ? -25.215 31.350 -6.507 1.00 97.70 440 LEU A CA 1
ATOM 2919 C C . LEU A 1 411 ? -26.414 32.133 -5.981 1.00 103.83 440 LEU A C 1
ATOM 2920 O O . LEU A 1 411 ? -27.264 32.575 -6.753 1.00 106.86 440 LEU A O 1
ATOM 2925 N N . PHE A 1 412 ? -26.473 32.300 -4.664 1.00 102.46 441 PHE A N 1
ATOM 2926 C CA . PHE A 1 412 ? -27.553 33.048 -4.031 1.00 105.68 441 PHE A CA 1
ATOM 2927 C C . PHE A 1 412 ? -27.617 34.475 -4.570 1.00 100.96 441 PHE A C 1
ATOM 2928 O O . PHE A 1 412 ? -28.701 35.021 -4.784 1.00 87.25 441 PHE A O 1
ATOM 2936 N N . GLY A 1 413 ? -26.450 35.067 -4.803 1.00 101.51 442 GLY A N 1
ATOM 2937 C CA . GLY A 1 413 ? -26.373 36.364 -5.445 1.00 96.91 442 GLY A CA 1
ATOM 2938 C C . GLY A 1 413 ? -27.072 36.345 -6.789 1.00 103.56 442 GLY A C 1
ATOM 2939 O O . GLY A 1 413 ? -27.984 37.129 -7.039 1.00 107.50 442 GLY A O 1
ATOM 2940 N N . LEU A 1 414 ? -26.645 35.437 -7.658 1.00 114.93 443 LEU A N 1
ATOM 2941 C CA . LEU A 1 414 ? -27.259 35.289 -8.973 1.00 116.32 443 LEU A CA 1
ATOM 2942 C C . LEU A 1 414 ? -28.771 35.104 -8.883 1.00 115.39 443 LEU A C 1
ATOM 2943 O O . LEU A 1 414 ? -29.526 35.707 -9.645 1.00 118.21 443 LEU A O 1
ATOM 2948 N N . LEU A 1 415 ? -29.207 34.267 -7.951 1.00 110.18 444 LEU A N 1
ATOM 2949 C CA . LEU A 1 415 ? -30.623 33.966 -7.806 1.00 112.22 444 LEU A CA 1
ATOM 2950 C C . LEU A 1 415 ? -31.436 35.200 -7.428 1.00 120.84 444 LEU A C 1
ATOM 2951 O O . LEU A 1 415 ? -32.504 35.439 -7.989 1.00 124.65 444 LEU A O 1
ATOM 2956 N N . HIS A 1 416 ? -30.923 35.990 -6.489 1.00 124.19 445 HIS A N 1
ATOM 2957 C CA . HIS A 1 416 ? -31.658 37.151 -5.984 1.00 124.13 445 HIS A CA 1
ATOM 2958 C C . HIS A 1 416 ? -31.998 38.171 -7.066 1.00 124.38 445 HIS A C 1
ATOM 2959 O O . HIS A 1 416 ? -33.080 38.757 -7.056 1.00 127.56 445 HIS A O 1
ATOM 2966 N N . ALA A 1 417 ? -31.077 38.381 -8.000 1.00 122.45 446 ALA A N 1
ATOM 2967 C CA . ALA A 1 417 ? -31.300 39.334 -9.082 1.00 121.23 446 ALA A CA 1
ATOM 2968 C C . ALA A 1 417 ? -32.371 38.845 -10.059 1.00 123.97 446 ALA A C 1
ATOM 2969 O O . ALA A 1 417 ? -32.552 39.420 -11.132 1.00 125.30 446 ALA A O 1
ATOM 2971 N N . LEU A 1 418 ? -33.081 37.787 -9.677 1.00 121.58 447 LEU A N 1
ATOM 2972 C CA . LEU A 1 418 ? -34.117 37.202 -10.518 1.00 123.17 447 LEU A CA 1
ATOM 2973 C C . LEU A 1 418 ? -35.476 37.223 -9.818 1.00 132.46 447 LEU A C 1
ATOM 2974 O O . LEU A 1 418 ? -35.552 37.059 -8.600 1.00 139.38 447 LEU A O 1
ATOM 2979 N N . PRO A 1 419 ? -36.552 37.436 -10.592 1.00 131.22 448 PRO A N 1
ATOM 2980 C CA . PRO A 1 419 ? -37.946 37.413 -10.126 1.00 135.12 448 PRO A CA 1
ATOM 2981 C C . PRO A 1 419 ? -38.341 36.076 -9.496 1.00 138.16 448 PRO A C 1
ATOM 2982 O O . PRO A 1 419 ? -38.960 35.238 -10.155 1.00 140.13 448 PRO A O 1
ATOM 2986 N N . GLY A 1 420 ? -37.997 35.893 -8.226 1.00 137.97 449 GLY A N 1
ATOM 2987 C CA . GLY A 1 420 ? -38.281 34.656 -7.521 1.00 138.75 449 GLY A CA 1
ATOM 2988 C C . GLY A 1 420 ? -37.040 34.158 -6.811 1.00 138.62 449 GLY A C 1
ATOM 2989 O O . GLY A 1 420 ? -37.041 33.090 -6.195 1.00 137.46 449 GLY A O 1
ATOM 2990 N N . GLY A 1 421 ? -35.976 34.950 -6.898 1.00 137.95 450 GLY A N 1
ATOM 2991 C CA . GLY A 1 421 ? -34.694 34.591 -6.325 1.00 143.26 450 GLY A CA 1
ATOM 2992 C C . GLY A 1 421 ? -34.726 34.358 -4.829 1.00 151.66 450 GLY A C 1
ATOM 2993 O O . GLY A 1 421 ? -33.790 33.792 -4.265 1.00 156.27 450 GLY A O 1
ATOM 2994 N N . GLN A 1 422 ? -35.798 34.794 -4.179 1.00 153.22 451 GLN A N 1
ATOM 2995 C CA . GLN A 1 422 ? -35.923 34.589 -2.744 1.00 157.21 451 GLN A CA 1
ATOM 2996 C C . GLN A 1 422 ? -36.483 33.204 -2.441 1.00 158.66 451 GLN A C 1
ATOM 2997 O O . GLN A 1 422 ? -35.958 32.492 -1.585 1.00 160.66 451 GLN A O 1
ATOM 3003 N N . ILE A 1 423 ? -37.542 32.820 -3.148 1.00 160.03 452 ILE A N 1
ATOM 3004 C CA . ILE A 1 423 ? -38.128 31.496 -2.957 1.00 161.99 452 ILE A CA 1
ATOM 3005 C C . ILE A 1 423 ? -37.201 30.396 -3.475 1.00 163.31 452 ILE A C 1
ATOM 3006 O O . ILE A 1 423 ? -36.932 29.422 -2.772 1.00 165.40 452 ILE A O 1
ATOM 3011 N N . MET A 1 424 ? -36.709 30.559 -4.701 1.00 161.74 453 MET A N 1
ATOM 3012 C CA . MET A 1 424 ? -35.828 29.565 -5.304 1.00 158.71 453 MET A CA 1
ATOM 3013 C C . MET A 1 424 ? -34.454 29.580 -4.644 1.00 151.19 453 MET A C 1
ATOM 3014 O O . MET A 1 424 ? -33.736 28.579 -4.662 1.00 153.74 453 MET A O 1
ATOM 3019 N N . GLY A 1 425 ? -34.095 30.717 -4.056 1.00 138.58 454 GLY A N 1
ATOM 3020 C CA . GLY A 1 425 ? -32.859 30.821 -3.303 1.00 130.45 454 GLY A CA 1
ATOM 3021 C C . GLY A 1 425 ? -32.951 30.072 -1.987 1.00 131.30 454 GLY A C 1
ATOM 3022 O O . GLY A 1 425 ? -32.054 30.153 -1.146 1.00 127.04 454 GLY A O 1
ATOM 3023 N N . ILE A 1 426 ? -34.048 29.341 -1.811 1.00 137.37 455 ILE A N 1
ATOM 3024 C CA . ILE A 1 426 ? -34.255 28.532 -0.616 1.00 142.49 455 ILE A CA 1
ATOM 3025 C C . ILE A 1 426 ? -34.365 27.049 -0.955 1.00 144.71 455 ILE A C 1
ATOM 3026 O O . ILE A 1 426 ? -33.942 26.198 -0.175 1.00 151.03 455 ILE A O 1
ATOM 3031 N N . ILE A 1 427 ? -34.932 26.736 -2.116 1.00 140.37 456 ILE A N 1
ATOM 3032 C CA . ILE A 1 427 ? -34.927 25.357 -2.588 1.00 136.86 456 ILE A CA 1
ATOM 3033 C C . ILE A 1 427 ? -33.475 24.965 -2.826 1.00 128.60 456 ILE A C 1
ATOM 3034 O O . ILE A 1 427 ? -33.129 23.783 -2.843 1.00 129.50 456 ILE A O 1
ATOM 3039 N N . ALA A 1 428 ? -32.629 25.977 -3.003 1.00 121.39 457 ALA A N 1
ATOM 3040 C CA . ALA A 1 428 ? -31.195 25.775 -3.149 1.00 112.87 457 ALA A CA 1
ATOM 3041 C C . ALA A 1 428 ? -30.599 25.395 -1.803 1.00 115.28 457 ALA A C 1
ATOM 3042 O O . ALA A 1 428 ? -29.647 24.619 -1.726 1.00 117.78 457 ALA A O 1
ATOM 3044 N N . MET A 1 429 ? -31.168 25.950 -0.740 1.00 119.55 458 MET A N 1
ATOM 3045 C CA . MET A 1 429 ? -30.787 25.571 0.610 1.00 126.38 458 MET A CA 1
ATOM 3046 C C . MET A 1 429 ? -31.095 24.093 0.803 1.00 126.94 458 MET A C 1
ATOM 3047 O O . MET A 1 429 ? -30.223 23.304 1.168 1.00 125.57 458 MET A O 1
ATOM 3052 N N . ILE A 1 430 ? -32.349 23.731 0.544 1.00 126.62 459 ILE A N 1
ATOM 3053 C CA . ILE A 1 430 ? -32.800 22.352 0.663 1.00 127.28 459 ILE A CA 1
ATOM 3054 C C . ILE A 1 430 ? -31.877 21.428 -0.116 1.00 124.81 459 ILE A C 1
ATOM 3055 O O . ILE A 1 430 ? -31.258 20.533 0.457 1.00 122.00 459 ILE A O 1
ATOM 3060 N N . LEU A 1 431 ? -31.791 21.659 -1.424 1.00 125.63 460 LEU A N 1
ATOM 3061 C CA . LEU A 1 431 ? -30.952 20.854 -2.309 1.00 126.43 460 LEU A CA 1
ATOM 3062 C C . LEU A 1 431 ? -29.603 20.515 -1.689 1.00 116.76 460 LEU A C 1
ATOM 3063 O O . LEU A 1 431 ? -29.217 19.350 -1.629 1.00 103.29 460 LEU A O 1
ATOM 3068 N N . LEU A 1 432 ? -28.891 21.543 -1.234 1.00 116.57 461 LEU A N 1
ATOM 3069 C CA . LEU A 1 432 ? -27.569 21.367 -0.642 1.00 111.92 461 LEU A CA 1
ATOM 3070 C C . LEU A 1 432 ? -27.590 20.412 0.546 1.00 112.92 461 LEU A C 1
ATOM 3071 O O . LEU A 1 432 ? -26.670 19.616 0.727 1.00 117.00 461 LEU A O 1
ATOM 3076 N N . GLY A 1 433 ? -28.641 20.500 1.355 1.00 111.41 462 GLY A N 1
ATOM 3077 C CA . GLY A 1 433 ? -28.813 19.590 2.469 1.00 112.02 462 GLY A CA 1
ATOM 3078 C C . GLY A 1 433 ? -29.174 18.208 1.965 1.00 120.06 462 GLY A C 1
ATOM 3079 O O . GLY A 1 433 ? -28.606 17.208 2.402 1.00 125.47 462 GLY A O 1
ATOM 3080 N N . THR A 1 434 ? -30.122 18.154 1.036 1.00 124.96 463 THR A N 1
ATOM 3081 C CA . THR A 1 434 ? -30.546 16.890 0.449 1.00 127.78 463 THR A CA 1
ATOM 3082 C C . THR A 1 434 ? -29.372 16.201 -0.242 1.00 126.62 463 THR A C 1
ATOM 3083 O O . THR A 1 434 ? -29.191 14.990 -0.113 1.00 121.83 463 THR A O 1
ATOM 3087 N N . PHE A 1 435 ? -28.583 16.981 -0.980 1.00 125.66 464 PHE A N 1
ATOM 3088 C CA . PHE A 1 435 ? -27.373 16.472 -1.617 1.00 123.16 464 PHE A CA 1
ATOM 3089 C C . PHE A 1 435 ? -26.385 15.997 -0.562 1.00 125.04 464 PHE A C 1
ATOM 3090 O O . PHE A 1 435 ? -25.740 14.961 -0.721 1.00 127.82 464 PHE A O 1
ATOM 3098 N N . PHE A 1 436 ? -26.270 16.765 0.516 1.00 125.08 465 PHE A N 1
ATOM 3099 C CA . PHE A 1 436 ? -25.395 16.405 1.626 1.00 125.37 465 PHE A CA 1
ATOM 3100 C C . PHE A 1 436 ? -25.712 14.997 2.139 1.00 129.19 465 PHE A C 1
ATOM 3101 O O . PHE A 1 436 ? -24.808 14.195 2.377 1.00 127.35 465 PHE A O 1
ATOM 3109 N N . ILE A 1 437 ? -27.000 14.704 2.302 1.00 129.52 466 ILE A N 1
ATOM 3110 C CA . ILE A 1 437 ? -27.442 13.405 2.803 1.00 130.97 466 ILE A CA 1
ATOM 3111 C C . ILE A 1 437 ? -27.215 12.289 1.789 1.00 132.20 466 ILE A C 1
ATOM 3112 O O . ILE A 1 437 ? -26.626 11.257 2.110 1.00 131.21 466 ILE A O 1
ATOM 3117 N N . THR A 1 438 ? -27.701 12.501 0.570 1.00 132.17 467 THR A N 1
ATOM 3118 C CA . THR A 1 438 ? -27.577 11.514 -0.496 1.00 125.10 467 THR A CA 1
ATOM 3119 C C . THR A 1 438 ? -26.121 11.134 -0.721 1.00 113.06 467 THR A C 1
ATOM 3120 O O . THR A 1 438 ? -25.789 9.954 -0.839 1.00 111.04 467 THR A O 1
ATOM 3124 N N . SER A 1 439 ? -25.254 12.140 -0.780 1.00 105.65 468 SER A N 1
ATOM 3125 C CA . SER A 1 439 ? -23.832 11.904 -0.994 1.00 105.12 468 SER A CA 1
ATOM 3126 C C . SER A 1 439 ? -23.220 11.112 0.154 1.00 105.96 468 SER A C 1
ATOM 3127 O O . SER A 1 439 ? -22.489 10.149 -0.069 1.00 116.93 468 SER A O 1
ATOM 3130 N N . ALA A 1 440 ? -23.521 11.520 1.380 1.00 99.83 469 ALA A N 1
ATOM 3131 C CA . ALA A 1 440 ? -23.007 10.834 2.557 1.00 108.87 469 ALA A CA 1
ATOM 3132 C C . ALA A 1 440 ? -23.488 9.381 2.614 1.00 120.89 469 ALA A C 1
ATOM 3133 O O . ALA A 1 440 ? -22.725 8.481 2.961 1.00 124.13 469 ALA A O 1
ATOM 3135 N N . ASP A 1 441 ? -24.753 9.155 2.271 1.00 121.77 470 ASP A N 1
ATOM 3136 C CA . ASP A 1 441 ? -25.302 7.802 2.258 1.00 123.57 470 ASP A CA 1
ATOM 3137 C C . ASP A 1 441 ? -24.617 6.915 1.221 1.00 121.50 470 ASP A C 1
ATOM 3138 O O . ASP A 1 441 ? -24.143 5.825 1.538 1.00 120.09 470 ASP A O 1
ATOM 3143 N N . SER A 1 442 ? -24.569 7.386 -0.021 1.00 121.84 471 SER A N 1
ATOM 3144 C CA . SER A 1 442 ? -23.935 6.633 -1.096 1.00 114.22 471 SER A CA 1
ATOM 3145 C C . SER A 1 442 ? -22.476 6.330 -0.772 1.00 106.76 471 SER A C 1
ATOM 3146 O O . SER A 1 442 ? -22.040 5.184 -0.853 1.00 105.93 471 SER A O 1
ATOM 3149 N N . ALA A 1 443 ? -21.730 7.362 -0.393 1.00 101.98 472 ALA A N 1
ATOM 3150 C CA . ALA A 1 443 ? -20.312 7.209 -0.087 1.00 106.41 472 ALA A CA 1
ATOM 3151 C C . ALA A 1 443 ? -20.077 6.281 1.100 1.00 117.69 472 ALA A C 1
ATOM 3152 O O . ALA A 1 443 ? -19.132 5.492 1.099 1.00 119.06 472 ALA A O 1
ATOM 3154 N N . SER A 1 444 ? -20.935 6.381 2.112 1.00 121.25 473 SER A N 1
ATOM 3155 C CA . SER A 1 444 ? -20.805 5.553 3.308 1.00 127.90 473 SER A CA 1
ATOM 3156 C C . SER A 1 444 ? -21.034 4.072 3.016 1.00 123.59 473 SER A C 1
ATOM 3157 O O . SER A 1 444 ? -20.387 3.208 3.608 1.00 117.11 473 SER A O 1
ATOM 3160 N N . THR A 1 445 ? -21.960 3.785 2.106 1.00 123.36 474 THR A N 1
ATOM 3161 C CA . THR A 1 445 ? -22.243 2.410 1.714 1.00 120.25 474 THR A CA 1
ATOM 3162 C C . THR A 1 445 ? -21.021 1.779 1.059 1.00 116.74 474 THR A C 1
ATOM 3163 O O . THR A 1 445 ? -20.562 0.716 1.478 1.00 124.02 474 THR A O 1
ATOM 3167 N N . VAL A 1 446 ? -20.502 2.440 0.029 1.00 106.20 475 VAL A N 1
ATOM 3168 C CA . VAL A 1 446 ? -19.312 1.966 -0.668 1.00 107.75 475 VAL A CA 1
ATOM 3169 C C . VAL A 1 446 ? -18.183 1.690 0.324 1.00 113.86 475 VAL A C 1
ATOM 3170 O O . VAL A 1 446 ? -17.501 0.668 0.228 1.00 113.38 475 VAL A O 1
ATOM 3174 N N . MET A 1 447 ? -17.998 2.598 1.279 1.00 115.83 476 MET A N 1
ATOM 3175 C CA . MET A 1 447 ? -16.967 2.434 2.302 1.00 119.24 476 MET A CA 1
ATOM 3176 C C . MET A 1 447 ? -17.229 1.193 3.155 1.00 118.45 476 MET A C 1
ATOM 3177 O O . MET A 1 447 ? -16.299 0.475 3.523 1.00 114.86 476 MET A O 1
ATOM 3182 N N . GLY A 1 448 ? -18.499 0.947 3.466 1.00 120.23 477 GLY A N 1
ATOM 3183 C CA . GLY A 1 448 ? -18.883 -0.235 4.217 1.00 121.30 477 GLY A CA 1
ATOM 3184 C C . GLY A 1 448 ? -18.555 -1.500 3.448 1.00 116.29 477 GLY A C 1
ATOM 3185 O O . GLY A 1 448 ? -17.877 -2.392 3.959 1.00 111.29 477 GLY A O 1
ATOM 3186 N N . THR A 1 449 ? -19.039 -1.571 2.212 1.00 113.33 478 THR A N 1
ATOM 3187 C CA . THR A 1 449 ? -18.733 -2.684 1.323 1.00 108.91 478 THR A CA 1
ATOM 3188 C C . THR A 1 449 ? -17.223 -2.859 1.218 1.00 104.40 478 THR A C 1
ATOM 3189 O O . THR A 1 449 ? -16.720 -3.976 1.135 1.00 98.28 478 THR A O 1
ATOM 3193 N N . MET A 1 450 ? -16.508 -1.740 1.233 1.00 108.80 479 MET A N 1
ATOM 3194 C CA . MET A 1 450 ? -15.060 -1.736 1.073 1.00 107.55 479 MET A CA 1
ATOM 3195 C C . MET A 1 450 ? -14.361 -2.127 2.370 1.00 107.66 479 MET A C 1
ATOM 3196 O O . MET A 1 450 ? -13.156 -2.379 2.388 1.00 104.83 479 MET A O 1
ATOM 3201 N N . SER A 1 451 ? -15.124 -2.172 3.455 1.00 110.77 480 SER A N 1
ATOM 3202 C CA . SER A 1 451 ? -14.591 -2.578 4.748 1.00 117.68 480 SER A CA 1
ATOM 3203 C C . SER A 1 451 ? -15.344 -3.796 5.276 1.00 121.38 480 SER A C 1
ATOM 3204 O O . SER A 1 451 ? -15.579 -3.920 6.479 1.00 122.30 480 SER A O 1
ATOM 3207 N N . GLN A 1 452 ? -15.713 -4.693 4.367 1.00 121.44 481 GLN A N 1
ATOM 3208 C CA . GLN A 1 452 ? -16.475 -5.885 4.722 1.00 123.84 481 GLN A CA 1
ATOM 3209 C C . GLN A 1 452 ? -16.338 -6.968 3.651 1.00 123.59 481 GLN A C 1
ATOM 3210 O O . GLN A 1 452 ? -17.287 -7.702 3.365 1.00 122.65 481 GLN A O 1
ATOM 3216 N N . HIS A 1 453 ? -15.149 -7.057 3.064 1.00 123.29 482 HIS A N 1
ATOM 3217 C CA . HIS A 1 453 ? -14.856 -8.061 2.046 1.00 122.61 482 HIS A CA 1
ATOM 3218 C C . HIS A 1 453 ? -15.835 -8.031 0.873 1.00 120.59 482 HIS A C 1
ATOM 3219 O O . HIS A 1 453 ? -16.381 -9.064 0.481 1.00 114.50 482 HIS A O 1
ATOM 3226 N N . GLY A 1 454 ? -16.050 -6.839 0.323 1.00 120.66 483 GLY A N 1
ATOM 3227 C CA . GLY A 1 454 ? -16.847 -6.672 -0.880 1.00 119.48 483 GLY A CA 1
ATOM 3228 C C . GLY A 1 454 ? -18.324 -6.984 -0.733 1.00 121.39 483 GLY A C 1
ATOM 3229 O O . GLY A 1 454 ? -19.023 -7.168 -1.731 1.00 122.76 483 GLY A O 1
ATOM 3230 N N . GLN A 1 455 ? -18.805 -7.042 0.506 1.00 119.03 484 GLN A N 1
ATOM 3231 C CA . GLN A 1 455 ? -20.214 -7.325 0.764 1.00 121.83 484 GLN A CA 1
ATOM 3232 C C . GLN A 1 455 ? -21.132 -6.213 0.261 1.00 132.58 484 GLN A C 1
ATOM 3233 O O . GLN A 1 455 ? -20.990 -5.056 0.650 1.00 137.78 484 GLN A O 1
ATOM 3239 N N . LEU A 1 456 ? -22.082 -6.576 -0.596 1.00 138.55 485 LEU A N 1
ATOM 3240 C CA . LEU A 1 456 ? -22.990 -5.607 -1.207 1.00 142.66 485 LEU A CA 1
ATOM 3241 C C . LEU A 1 456 ? -23.742 -4.800 -0.150 1.00 144.66 485 LEU A C 1
ATOM 3242 O O . LEU A 1 456 ? -23.425 -3.636 0.090 1.00 142.61 485 LEU A O 1
ATOM 3247 N N . GLU A 1 457 ? -24.739 -5.420 0.475 1.00 151.00 486 GLU A N 1
ATOM 3248 C CA . GLU A 1 457 ? -25.454 -4.790 1.581 1.00 154.30 486 GLU A CA 1
ATOM 3249 C C . GLU A 1 457 ? -24.611 -4.864 2.849 1.00 156.38 486 GLU A C 1
ATOM 3250 O O . GLU A 1 457 ? -24.440 -5.937 3.424 1.00 156.19 486 GLU A O 1
ATOM 3256 N N . ALA A 1 458 ? -24.092 -3.722 3.286 1.00 158.23 487 ALA A N 1
ATOM 3257 C CA . ALA A 1 458 ? -23.137 -3.692 4.389 1.00 159.15 487 ALA A CA 1
ATOM 3258 C C . ALA A 1 458 ? -23.784 -3.377 5.734 1.00 159.81 487 ALA A C 1
ATOM 3259 O O . ALA A 1 458 ? -24.937 -2.950 5.798 1.00 161.50 487 ALA A O 1
ATOM 3261 N N . ASN A 1 459 ? -23.024 -3.591 6.804 1.00 160.99 488 ASN A N 1
ATOM 3262 C CA . ASN A 1 459 ? -23.494 -3.337 8.162 1.00 166.67 488 ASN A CA 1
ATOM 3263 C C . ASN A 1 459 ? -24.053 -1.924 8.315 1.00 167.70 488 ASN A C 1
ATOM 3264 O O . ASN A 1 459 ? -23.685 -1.021 7.565 1.00 163.70 488 ASN A O 1
ATOM 3269 N N . LYS A 1 460 ? -24.942 -1.738 9.287 1.00 173.49 489 LYS A N 1
ATOM 3270 C CA . LYS A 1 460 ? -25.613 -0.455 9.481 1.00 177.61 489 LYS A CA 1
ATOM 3271 C C . LYS A 1 460 ? -24.812 0.507 10.354 1.00 174.89 489 LYS A C 1
ATOM 3272 O O . LYS A 1 460 ? -24.745 1.704 10.071 1.00 168.13 489 LYS A O 1
ATOM 3278 N N . TRP A 1 461 ? -24.207 -0.017 11.414 1.00 178.42 490 TRP A N 1
ATOM 3279 C CA . TRP A 1 461 ? -23.429 0.814 12.326 1.00 177.81 490 TRP A CA 1
ATOM 3280 C C . TRP A 1 461 ? -22.050 1.163 11.765 1.00 165.00 490 TRP A C 1
ATOM 3281 O O . TRP A 1 461 ? -21.475 2.192 12.115 1.00 160.29 490 TRP A O 1
ATOM 3292 N N . VAL A 1 462 ? -21.527 0.309 10.892 1.00 159.07 491 VAL A N 1
ATOM 3293 C CA . VAL A 1 462 ? -20.237 0.568 10.257 1.00 149.20 491 VAL A CA 1
ATOM 3294 C C . VAL A 1 462 ? -20.390 1.570 9.112 1.00 143.36 491 VAL A C 1
ATOM 3295 O O . VAL A 1 462 ? -19.442 2.267 8.747 1.00 140.33 491 VAL A O 1
ATOM 3299 N N . THR A 1 463 ? -21.595 1.639 8.552 1.00 137.68 492 THR A N 1
ATOM 3300 C CA . THR A 1 463 ? -21.912 2.624 7.527 1.00 127.59 492 THR A CA 1
ATOM 3301 C C . THR A 1 463 ? -22.015 4.010 8.150 1.00 125.58 492 THR A C 1
ATOM 3302 O O . THR A 1 463 ? -21.343 4.946 7.717 1.00 121.07 492 THR A O 1
ATOM 3306 N N . ALA A 1 464 ? -22.860 4.133 9.170 1.00 127.17 493 ALA A N 1
ATOM 3307 C CA . ALA A 1 464 ? -23.027 5.395 9.881 1.00 120.40 493 ALA A CA 1
ATOM 3308 C C . ALA A 1 464 ? -21.700 5.860 10.469 1.00 127.27 493 ALA A C 1
ATOM 3309 O O . ALA A 1 464 ? -21.405 7.055 10.488 1.00 137.41 493 ALA A O 1
ATOM 3311 N N . ALA A 1 465 ? -20.900 4.910 10.943 1.00 120.57 494 ALA A N 1
ATOM 3312 C CA . ALA A 1 465 ? -19.568 5.213 11.452 1.00 114.15 494 ALA A CA 1
ATOM 3313 C C . ALA A 1 465 ? -18.778 6.051 10.447 1.00 112.91 494 ALA A C 1
ATOM 3314 O O . ALA A 1 465 ? -18.422 7.197 10.726 1.00 114.59 494 ALA A O 1
ATOM 3316 N N . TRP A 1 466 ? -18.509 5.476 9.278 1.00 108.59 495 TRP A N 1
ATOM 3317 C CA . TRP A 1 466 ? -17.770 6.177 8.234 1.00 103.86 495 TRP A CA 1
ATOM 3318 C C . TRP A 1 466 ? -18.444 7.491 7.868 1.00 101.89 495 TRP A C 1
ATOM 3319 O O . TRP A 1 466 ? -17.774 8.504 7.657 1.00 101.43 495 TRP A O 1
ATOM 3330 N N . GLY A 1 467 ? -19.770 7.475 7.788 1.00 102.87 496 GLY A N 1
ATOM 3331 C CA . GLY A 1 467 ? -20.513 8.679 7.464 1.00 110.39 496 GLY A CA 1
ATOM 3332 C C . GLY A 1 467 ? -20.183 9.807 8.423 1.00 116.35 496 GLY A C 1
ATOM 3333 O O . GLY A 1 467 ? -19.820 10.913 8.003 1.00 105.30 496 GLY A O 1
ATOM 3334 N N . VAL A 1 468 ? -20.306 9.519 9.718 1.00 115.94 497 VAL A N 1
ATOM 3335 C CA . VAL A 1 468 ? -19.974 10.480 10.762 1.00 116.17 497 VAL A CA 1
ATOM 3336 C C . VAL A 1 468 ? -18.529 10.958 10.623 1.00 116.07 497 VAL A C 1
ATOM 3337 O O . VAL A 1 468 ? -18.262 12.161 10.579 1.00 108.28 497 VAL A O 1
ATOM 3341 N N . ALA A 1 469 ? -17.601 10.008 10.552 1.00 119.71 498 ALA A N 1
ATOM 3342 C CA . ALA A 1 469 ? -16.184 10.330 10.407 1.00 122.78 498 ALA A CA 1
ATOM 3343 C C . ALA A 1 469 ? -15.902 11.209 9.183 1.00 123.31 498 ALA A C 1
ATOM 3344 O O . ALA A 1 469 ? -15.091 12.133 9.252 1.00 121.69 498 ALA A O 1
ATOM 3346 N N . THR A 1 470 ? -16.566 10.919 8.067 1.00 121.45 499 THR A N 1
ATOM 3347 C CA . THR A 1 470 ? -16.379 11.702 6.848 1.00 124.24 499 THR A CA 1
ATOM 3348 C C . THR A 1 470 ? -16.882 13.134 7.036 1.00 126.32 499 THR A C 1
ATOM 3349 O O . THR A 1 470 ? -16.286 14.083 6.524 1.00 127.51 499 THR A O 1
ATOM 3353 N N . ALA A 1 471 ? -17.974 13.284 7.778 1.00 126.47 500 ALA A N 1
ATOM 3354 C CA . ALA A 1 471 ? -18.516 14.606 8.075 1.00 130.13 500 ALA A CA 1
ATOM 3355 C C . ALA A 1 471 ? -17.630 15.337 9.077 1.00 132.99 500 ALA A C 1
ATOM 3356 O O . ALA A 1 471 ? -17.603 16.565 9.116 1.00 131.77 500 ALA A O 1
ATOM 3358 N N . ALA A 1 472 ? -16.906 14.571 9.887 1.00 136.05 501 ALA A N 1
ATOM 3359 C CA . ALA A 1 472 ? -15.992 15.140 10.871 1.00 131.36 501 ALA A CA 1
ATOM 3360 C C . ALA A 1 472 ? -14.804 15.820 10.193 1.00 127.43 501 ALA A C 1
ATOM 3361 O O . ALA A 1 472 ? -14.352 16.879 10.626 1.00 124.37 501 ALA A O 1
ATOM 3363 N N . ILE A 1 473 ? -14.299 15.200 9.130 1.00 125.72 502 ILE A N 1
ATOM 3364 C CA . ILE A 1 473 ? -13.181 15.751 8.375 1.00 119.24 502 ILE A CA 1
ATOM 3365 C C . ILE A 1 473 ? -13.585 17.058 7.708 1.00 118.43 502 ILE A C 1
ATOM 3366 O O . ILE A 1 473 ? -12.895 18.070 7.835 1.00 119.38 502 ILE A O 1
ATOM 3371 N N . GLY A 1 474 ? -14.708 17.030 6.997 1.00 115.77 503 GLY A N 1
ATOM 3372 C CA . GLY A 1 474 ? -15.214 18.211 6.325 1.00 109.31 503 GLY A CA 1
ATOM 3373 C C . GLY A 1 474 ? -15.336 19.371 7.288 1.00 108.67 503 GLY A C 1
ATOM 3374 O O . GLY A 1 474 ? -14.946 20.495 6.976 1.00 109.23 503 GLY A O 1
ATOM 3375 N N . LEU A 1 475 ? -15.881 19.090 8.467 1.00 111.08 504 LEU A N 1
ATOM 3376 C CA . LEU A 1 475 ? -16.002 20.086 9.522 1.00 106.10 504 LEU A CA 1
ATOM 3377 C C . LEU A 1 475 ? -14.624 20.600 9.906 1.00 108.05 504 LEU A C 1
ATOM 3378 O O . LEU A 1 475 ? -14.376 21.809 9.902 1.00 105.61 504 LEU A O 1
ATOM 3383 N N . THR A 1 476 ? -13.735 19.668 10.242 1.00 107.68 505 THR A N 1
ATOM 3384 C CA . THR A 1 476 ? -12.359 19.996 10.603 1.00 119.66 505 THR A CA 1
ATOM 3385 C C . THR A 1 476 ? -11.700 20.882 9.550 1.00 126.20 505 THR A C 1
ATOM 3386 O O . THR A 1 476 ? -11.191 21.960 9.864 1.00 133.08 505 THR A O 1
ATOM 3390 N N . LEU A 1 477 ? -11.711 20.420 8.303 1.00 119.22 506 LEU A N 1
ATOM 3391 C CA . LEU A 1 477 ? -11.119 21.166 7.198 1.00 119.32 506 LEU A CA 1
ATOM 3392 C C . LEU A 1 477 ? -11.580 22.624 7.175 1.00 111.64 506 LEU A C 1
ATOM 3393 O O . LEU A 1 477 ? -10.786 23.530 6.919 1.00 107.21 506 LEU A O 1
ATOM 3398 N N . LEU A 1 478 ? -12.863 22.843 7.442 1.00 109.85 507 LEU A N 1
ATOM 3399 C CA . LEU A 1 478 ? -13.422 24.190 7.452 1.00 116.10 507 LEU A CA 1
ATOM 3400 C C . LEU A 1 478 ? -12.956 25.003 8.657 1.00 123.96 507 LEU A C 1
ATOM 3401 O O . LEU A 1 478 ? -12.712 26.205 8.545 1.00 123.05 507 LEU A O 1
ATOM 3406 N N . LEU A 1 479 ? -12.838 24.348 9.808 1.00 129.18 508 LEU A N 1
ATOM 3407 C CA . LEU A 1 479 ? -12.463 25.037 11.040 1.00 134.26 508 LEU A CA 1
ATOM 3408 C C . LEU A 1 479 ? -10.977 25.383 11.092 1.00 135.91 508 LEU A C 1
ATOM 3409 O O . LEU A 1 479 ? -10.610 26.525 11.369 1.00 133.62 508 LEU A O 1
ATOM 3414 N N . SER A 1 480 ? -10.124 24.398 10.827 1.00 138.21 509 SER A N 1
ATOM 3415 C CA . SER A 1 480 ? -8.686 24.638 10.779 1.00 137.51 509 SER A CA 1
ATOM 3416 C C . SER A 1 480 ? -8.360 25.673 9.706 1.00 132.75 509 SER A C 1
ATOM 3417 O O . SER A 1 480 ? -7.362 26.390 9.798 1.00 124.02 509 SER A O 1
ATOM 3420 N N . GLY A 1 481 ? -9.218 25.753 8.693 1.00 136.47 510 GLY A N 1
ATOM 3421 C CA . GLY A 1 481 ? -9.036 26.695 7.606 1.00 138.38 510 GLY A CA 1
ATOM 3422 C C . GLY A 1 481 ? -9.102 28.141 8.058 1.00 145.61 510 GLY A C 1
ATOM 3423 O O . GLY A 1 481 ? -8.161 28.907 7.850 1.00 148.85 510 GLY A O 1
ATOM 3424 N N . GLY A 1 482 ? -10.219 28.515 8.675 1.00 146.70 511 GLY A N 1
ATOM 3425 C CA . GLY A 1 482 ? -10.411 29.872 9.153 1.00 147.21 511 GLY A CA 1
ATOM 3426 C C . GLY A 1 482 ? -11.177 30.731 8.165 1.00 145.94 511 GLY A C 1
ATOM 3427 O O . GLY A 1 482 ? -12.203 30.311 7.633 1.00 143.11 511 GLY A O 1
ATOM 3428 N N . ASP A 1 483 ? -10.680 31.940 7.921 1.00 150.34 512 ASP A N 1
ATOM 3429 C CA . ASP A 1 483 ? -11.305 32.841 6.957 1.00 151.28 512 ASP A CA 1
ATOM 3430 C C . ASP A 1 483 ? -11.053 32.368 5.531 1.00 145.64 512 ASP A C 1
ATOM 3431 O O . ASP A 1 483 ? -11.782 32.730 4.606 1.00 141.22 512 ASP A O 1
ATOM 3436 N N . ASN A 1 484 ? -10.010 31.563 5.364 1.00 145.28 513 ASN A N 1
ATOM 3437 C CA . ASN A 1 484 ? -9.746 30.893 4.099 1.00 143.37 513 ASN A CA 1
ATOM 3438 C C . ASN A 1 484 ? -10.028 29.403 4.240 1.00 136.52 513 ASN A C 1
ATOM 3439 O O . ASN A 1 484 ? -9.114 28.580 4.203 1.00 137.44 513 ASN A O 1
ATOM 3444 N N . ALA A 1 485 ? -11.302 29.066 4.414 1.00 128.36 514 ALA A N 1
ATOM 3445 C CA . ALA A 1 485 ? -11.712 27.680 4.615 1.00 123.44 514 ALA A CA 1
ATOM 3446 C C . ALA A 1 485 ? -11.475 26.824 3.370 1.00 118.23 514 ALA A C 1
ATOM 3447 O O . ALA A 1 485 ? -10.973 25.702 3.465 1.00 112.98 514 ALA A O 1
ATOM 3449 N N . LEU A 1 486 ? -11.839 27.358 2.208 1.00 113.29 515 LEU A N 1
ATOM 3450 C CA . LEU A 1 486 ? -11.651 26.655 0.943 1.00 111.35 515 LEU A CA 1
ATOM 3451 C C . LEU A 1 486 ? -10.207 26.220 0.728 1.00 115.97 515 LEU A C 1
ATOM 3452 O O . LEU A 1 486 ? -9.931 25.038 0.531 1.00 119.00 515 LEU A O 1
ATOM 3457 N N . SER A 1 487 ? -9.292 27.184 0.754 1.00 115.60 516 SER A N 1
ATOM 3458 C CA . SER A 1 487 ? -7.883 26.909 0.495 1.00 116.92 516 SER A CA 1
ATOM 3459 C C . SER A 1 487 ? -7.395 25.709 1.300 1.00 115.56 516 SER A C 1
ATOM 3460 O O . SER A 1 487 ? -6.598 24.907 0.816 1.00 113.61 516 SER A O 1
ATOM 3463 N N . ASN A 1 488 ? -7.884 25.589 2.529 1.00 115.75 517 ASN A N 1
ATOM 3464 C CA . ASN A 1 488 ? -7.526 24.468 3.387 1.00 111.72 517 ASN A CA 1
ATOM 3465 C C . ASN A 1 488 ? -8.229 23.189 2.936 1.00 113.45 517 ASN A C 1
ATOM 3466 O O . ASN A 1 488 ? -7.609 22.134 2.805 1.00 106.56 517 ASN A O 1
ATOM 3471 N N . LEU A 1 489 ? -9.533 23.304 2.699 1.00 118.04 518 LEU A N 1
ATOM 3472 C CA . LEU A 1 489 ? -10.360 22.196 2.233 1.00 112.66 518 LEU A CA 1
ATOM 3473 C C . LEU A 1 489 ? -9.827 21.592 0.938 1.00 111.37 518 LEU A C 1
ATOM 3474 O O . LEU A 1 489 ? -10.019 20.406 0.665 1.00 109.25 518 LEU A O 1
ATOM 3479 N N . GLN A 1 490 ? -9.152 22.413 0.142 1.00 112.99 519 GLN A N 1
ATOM 3480 C CA . GLN A 1 490 ? -8.605 21.956 -1.129 1.00 114.08 519 GLN A CA 1
ATOM 3481 C C . GLN A 1 490 ? -7.222 21.331 -0.968 1.00 116.49 519 GLN A C 1
ATOM 3482 O O . GLN A 1 490 ? -6.984 20.214 -1.427 1.00 128.42 519 GLN A O 1
ATOM 3488 N N . ASN A 1 491 ? -6.316 22.053 -0.318 1.00 109.21 520 ASN A N 1
ATOM 3489 C CA . ASN A 1 491 ? -4.960 21.561 -0.100 1.00 111.55 520 ASN A CA 1
ATOM 3490 C C . ASN A 1 491 ? -4.944 20.148 0.468 1.00 110.14 520 ASN A C 1
ATOM 3491 O O . ASN A 1 491 ? -4.113 19.324 0.085 1.00 111.13 520 ASN A O 1
ATOM 3496 N N . VAL A 1 492 ? -5.865 19.873 1.385 1.00 102.81 521 VAL A N 1
ATOM 3497 C CA . VAL A 1 492 ? -5.964 18.550 1.984 1.00 102.52 521 VAL A CA 1
ATOM 3498 C C . VAL A 1 492 ? -6.466 17.536 0.961 1.00 99.52 521 VAL A C 1
ATOM 3499 O O . VAL A 1 492 ? -5.852 16.488 0.762 1.00 102.50 521 VAL A O 1
ATOM 3503 N N . THR A 1 493 ? -7.580 17.856 0.310 1.00 96.34 522 THR A N 1
ATOM 3504 C CA . THR A 1 493 ? -8.138 16.988 -0.720 1.00 99.41 522 THR A CA 1
ATOM 3505 C C . THR A 1 493 ? -7.076 16.593 -1.744 1.00 94.83 522 THR A C 1
ATOM 3506 O O . THR A 1 493 ? -7.101 15.488 -2.285 1.00 95.70 522 THR A O 1
ATOM 3510 N N . ILE A 1 494 ? -6.131 17.492 -1.990 1.00 87.68 523 ILE A N 1
ATOM 3511 C CA . ILE A 1 494 ? -5.044 17.214 -2.922 1.00 87.68 523 ILE A CA 1
ATOM 3512 C C . ILE A 1 494 ? -4.002 16.270 -2.323 1.00 88.28 523 ILE A C 1
ATOM 3513 O O . ILE A 1 494 ? -3.528 15.359 -2.994 1.00 90.03 523 ILE A O 1
ATOM 3518 N N . VAL A 1 495 ? -3.651 16.486 -1.060 1.00 96.00 524 VAL A N 1
ATOM 3519 C CA . VAL A 1 495 ? -2.637 15.666 -0.403 1.00 99.88 524 VAL A CA 1
ATOM 3520 C C . VAL A 1 495 ? -3.150 14.252 -0.126 1.00 106.83 524 VAL A C 1
ATOM 3521 O O . VAL A 1 495 ? -2.380 13.291 -0.119 1.00 108.61 524 VAL A O 1
ATOM 3525 N N . ALA A 1 496 ? -4.454 14.130 0.093 1.00 107.97 525 ALA A N 1
ATOM 3526 C CA . ALA A 1 496 ? -5.054 12.839 0.417 1.00 101.99 525 ALA A CA 1
ATOM 3527 C C . ALA A 1 496 ? -5.379 12.032 -0.836 1.00 101.15 525 ALA A C 1
ATOM 3528 O O . ALA A 1 496 ? -5.736 10.860 -0.753 1.00 105.73 525 ALA A O 1
ATOM 3530 N N . ALA A 1 497 ? -5.261 12.664 -1.996 1.00 100.64 526 ALA A N 1
ATOM 3531 C CA . ALA A 1 497 ? -5.552 11.998 -3.257 1.00 93.72 526 ALA A CA 1
ATOM 3532 C C . ALA A 1 497 ? -4.280 11.467 -3.899 1.00 96.75 526 ALA A C 1
ATOM 3533 O O . ALA A 1 497 ? -4.324 10.535 -4.699 1.00 108.48 526 ALA A O 1
ATOM 3535 N N . THR A 1 498 ? -3.150 12.065 -3.539 1.00 92.79 527 THR A N 1
ATOM 3536 C CA . THR A 1 498 ? -1.866 11.760 -4.169 1.00 93.00 527 THR A CA 1
ATOM 3537 C C . THR A 1 498 ? -1.559 10.261 -4.288 1.00 89.90 527 THR A C 1
ATOM 3538 O O . THR A 1 498 ? -1.263 9.770 -5.380 1.00 78.79 527 THR A O 1
ATOM 3542 N N . PRO A 1 499 ? -1.625 9.526 -3.168 1.00 95.42 528 PRO A N 1
ATOM 3543 C CA . PRO A 1 499 ? -1.322 8.093 -3.237 1.00 87.93 528 PRO A CA 1
ATOM 3544 C C . PRO A 1 499 ? -2.218 7.368 -4.240 1.00 92.29 528 PRO A C 1
ATOM 3545 O O . PRO A 1 499 ? -1.745 6.523 -5.006 1.00 90.86 528 PRO A O 1
ATOM 3549 N N . PHE A 1 500 ? -3.503 7.708 -4.239 1.00 88.59 529 PHE A N 1
ATOM 3550 C CA . PHE A 1 500 ? -4.476 6.992 -5.054 1.00 88.24 529 PHE A CA 1
ATOM 3551 C C . PHE A 1 500 ? -4.346 7.280 -6.551 1.00 88.72 529 PHE A C 1
ATOM 3552 O O . PHE A 1 500 ? -4.946 6.586 -7.372 1.00 86.24 529 PHE A O 1
ATOM 3560 N N . LEU A 1 501 ? -3.571 8.303 -6.905 1.00 92.14 530 LEU A N 1
ATOM 3561 C CA . LEU A 1 501 ? -3.300 8.591 -8.310 1.00 88.77 530 LEU A CA 1
ATOM 3562 C C . LEU A 1 501 ? -2.472 7.465 -8.922 1.00 87.52 530 LEU A C 1
ATOM 3563 O O . LEU A 1 501 ? -2.581 7.172 -10.114 1.00 89.55 530 LEU A O 1
ATOM 3568 N N . PHE A 1 502 ? -1.642 6.840 -8.094 1.00 83.38 531 PHE A N 1
ATOM 3569 C CA . PHE A 1 502 ? -0.810 5.731 -8.542 1.00 92.80 531 PHE A CA 1
ATOM 3570 C C . PHE A 1 502 ? -1.602 4.424 -8.609 1.00 87.20 531 PHE A C 1
ATOM 3571 O O . PHE A 1 502 ? -1.250 3.512 -9.353 1.00 83.15 531 PHE A O 1
ATOM 3579 N N . VAL A 1 503 ? -2.676 4.346 -7.832 1.00 81.42 532 VAL A N 1
ATOM 3580 C CA . VAL A 1 503 ? -3.582 3.210 -7.888 1.00 79.40 532 VAL A CA 1
ATOM 3581 C C . VAL A 1 503 ? -4.381 3.251 -9.188 1.00 79.94 532 VAL A C 1
ATOM 3582 O O . VAL A 1 503 ? -4.548 2.231 -9.864 1.00 77.51 532 VAL A O 1
ATOM 3586 N N . VAL A 1 504 ? -4.870 4.438 -9.538 1.00 77.21 533 VAL A N 1
ATOM 3587 C CA . VAL A 1 504 ? -5.627 4.609 -10.774 1.00 77.39 533 VAL A CA 1
ATOM 3588 C C . VAL A 1 504 ? -4.760 4.353 -12.004 1.00 72.63 533 VAL A C 1
ATOM 3589 O O . VAL A 1 504 ? -5.249 3.864 -13.017 1.00 76.87 533 VAL A O 1
ATOM 3593 N N . ILE A 1 505 ? -3.476 4.687 -11.916 1.00 70.80 534 ILE A N 1
ATOM 3594 C CA . ILE A 1 505 ? -2.553 4.396 -13.005 1.00 73.72 534 ILE A CA 1
ATOM 3595 C C . ILE A 1 505 ? -2.322 2.896 -13.123 1.00 89.14 534 ILE A C 1
ATOM 3596 O O . ILE A 1 505 ? -2.281 2.353 -14.227 1.00 97.23 534 ILE A O 1
ATOM 3601 N N . GLY A 1 506 ? -2.174 2.232 -11.980 1.00 84.39 535 GLY A N 1
ATOM 3602 C CA . GLY A 1 506 ? -1.972 0.797 -11.954 1.00 74.80 535 GLY A CA 1
ATOM 3603 C C . GLY A 1 506 ? -3.157 0.063 -12.545 1.00 80.08 535 GLY A C 1
ATOM 3604 O O . GLY A 1 506 ? -3.001 -0.988 -13.164 1.00 83.36 535 GLY A O 1
ATOM 3605 N N . LEU A 1 507 ? -4.348 0.621 -12.359 1.00 80.43 536 LEU A N 1
ATOM 3606 C CA . LEU A 1 507 ? -5.561 0.005 -12.883 1.00 75.87 536 LEU A CA 1
ATOM 3607 C C . LEU A 1 507 ? -5.509 -0.146 -14.396 1.00 78.06 536 LEU A C 1
ATOM 3608 O O . LEU A 1 507 ? -6.018 -1.118 -14.940 1.00 74.75 536 LEU A O 1
ATOM 3613 N N . MET A 1 508 ? -4.900 0.820 -15.078 1.00 83.03 537 MET A N 1
ATOM 3614 C CA . MET A 1 508 ? -4.751 0.724 -16.527 1.00 85.08 537 MET A CA 1
ATOM 3615 C C . MET A 1 508 ? -4.030 -0.565 -16.895 1.00 85.01 537 MET A C 1
ATOM 3616 O O . MET A 1 508 ? -4.396 -1.237 -17.855 1.00 86.98 537 MET A O 1
ATOM 3621 N N . PHE A 1 509 ? -3.007 -0.908 -16.119 1.00 80.05 538 PHE A N 1
ATOM 3622 C CA . PHE A 1 509 ? -2.211 -2.097 -16.391 1.00 78.25 538 PHE A CA 1
ATOM 3623 C C . PHE A 1 509 ? -2.954 -3.374 -16.013 1.00 79.51 538 PHE A C 1
ATOM 3624 O O . PHE A 1 509 ? -3.004 -4.327 -16.792 1.00 66.18 538 PHE A O 1
ATOM 3632 N N . ALA A 1 510 ? -3.536 -3.378 -14.818 1.00 77.23 539 ALA A N 1
ATOM 3633 C CA . ALA A 1 510 ? -4.351 -4.494 -14.368 1.00 76.74 539 ALA A CA 1
ATOM 3634 C C . ALA A 1 510 ? -5.486 -4.762 -15.352 1.00 82.22 539 ALA A C 1
ATOM 3635 O O . ALA A 1 510 ? -5.683 -5.888 -15.803 1.00 93.59 539 ALA A O 1
ATOM 3637 N N . LEU A 1 511 ? -6.226 -3.712 -15.681 1.00 79.99 540 LEU A N 1
ATOM 3638 C CA . LEU A 1 511 ? -7.392 -3.816 -16.547 1.00 77.49 540 LEU A CA 1
ATOM 3639 C C . LEU A 1 511 ? -7.059 -4.445 -17.900 1.00 75.20 540 LEU A C 1
ATOM 3640 O O . LEU A 1 511 ? -7.874 -5.178 -18.466 1.00 67.22 540 LEU A O 1
ATOM 3645 N N . VAL A 1 512 ? -5.870 -4.147 -18.421 1.00 70.92 541 VAL A N 1
ATOM 3646 C CA . VAL A 1 512 ? -5.475 -4.646 -19.738 1.00 82.53 541 VAL A CA 1
ATOM 3647 C C . VAL A 1 512 ? -5.086 -6.124 -19.662 1.00 91.06 541 VAL A C 1
ATOM 3648 O O . VAL A 1 512 ? -5.429 -6.917 -20.540 1.00 87.82 541 VAL A O 1
ATOM 3652 N N . LYS A 1 513 ? -4.375 -6.487 -18.602 1.00 93.43 542 LYS A N 1
ATOM 3653 C CA . LYS A 1 513 ? -3.990 -7.870 -18.379 1.00 91.99 542 LYS A CA 1
ATOM 3654 C C . LYS A 1 513 ? -5.248 -8.729 -18.300 1.00 91.92 542 LYS A C 1
ATOM 3655 O O . LYS A 1 513 ? -5.316 -9.808 -18.893 1.00 98.59 542 LYS A O 1
ATOM 3661 N N . ASP A 1 514 ? -6.246 -8.234 -17.572 1.00 78.15 543 ASP A N 1
ATOM 3662 C CA . ASP A 1 514 ? -7.479 -8.979 -17.340 1.00 81.19 543 ASP A CA 1
ATOM 3663 C C . ASP A 1 514 ? -8.282 -9.190 -18.623 1.00 82.06 543 ASP A C 1
ATOM 3664 O O . ASP A 1 514 ? -8.684 -10.307 -18.934 1.00 85.77 543 ASP A O 1
ATOM 3669 N N . LEU A 1 515 ? -8.509 -8.114 -19.365 1.00 84.17 544 LEU A N 1
ATOM 3670 C CA . LEU A 1 515 ? -9.296 -8.182 -20.591 1.00 86.14 544 LEU A CA 1
ATOM 3671 C C . LEU A 1 515 ? -8.601 -9.003 -21.668 1.00 84.92 544 LEU A C 1
ATOM 3672 O O . LEU A 1 515 ? -9.250 -9.535 -22.566 1.00 84.35 544 LEU A O 1
ATOM 3677 N N . SER A 1 516 ? -7.280 -9.102 -21.579 1.00 88.75 545 SER A N 1
ATOM 3678 C CA . SER A 1 516 ? -6.512 -9.876 -22.547 1.00 91.04 545 SER A CA 1
ATOM 3679 C C . SER A 1 516 ? -6.656 -11.375 -22.315 1.00 96.17 545 SER A C 1
ATOM 3680 O O . SER A 1 516 ? -6.462 -12.175 -23.231 1.00 100.79 545 SER A O 1
ATOM 3683 N N . ASN A 1 517 ? -6.991 -11.749 -21.083 1.00 94.44 546 ASN A N 1
ATOM 3684 C CA . ASN A 1 517 ? -7.160 -13.154 -20.727 1.00 83.24 546 ASN A CA 1
ATOM 3685 C C . ASN A 1 517 ? -8.626 -13.546 -20.622 1.00 79.52 546 ASN A C 1
ATOM 3686 O O . ASN A 1 517 ? -8.956 -14.592 -20.067 1.00 95.51 546 ASN A O 1
ATOM 3691 N N . ASP A 1 518 ? -9.502 -12.703 -21.158 1.00 77.46 547 ASP A N 1
ATOM 3692 C CA . ASP A 1 518 ? -10.932 -12.987 -21.163 1.00 81.25 547 ASP A CA 1
ATOM 3693 C C . ASP A 1 518 ? -11.236 -14.043 -22.218 1.00 85.28 547 ASP A C 1
ATOM 3694 O O . ASP A 1 518 ? -10.858 -13.890 -23.381 1.00 80.07 547 ASP A O 1
ATOM 3699 N N . VAL A 1 519 ? -11.915 -15.111 -21.801 1.00 86.48 548 VAL A N 1
ATOM 3700 C CA . VAL A 1 519 ? -12.215 -16.241 -22.679 1.00 91.27 548 VAL A CA 1
ATOM 3701 C C . VAL A 1 519 ? -12.657 -15.824 -24.082 1.00 86.14 548 VAL A C 1
ATOM 3702 O O . VAL A 1 519 ? -12.152 -16.348 -25.079 1.00 77.03 548 VAL A O 1
ATOM 3706 N N . ILE A 1 520 ? -13.596 -14.886 -24.152 1.00 83.19 549 ILE A N 1
ATOM 3707 C CA . ILE A 1 520 ? -14.183 -14.486 -25.427 1.00 94.34 549 ILE A CA 1
ATOM 3708 C C . ILE A 1 520 ? -13.176 -13.772 -26.338 1.00 96.75 549 ILE A C 1
ATOM 3709 O O . ILE A 1 520 ? -13.271 -13.854 -27.566 1.00 98.01 549 ILE A O 1
ATOM 3714 N N . TYR A 1 521 ? -12.216 -13.074 -25.736 1.00 89.89 550 TYR A N 1
ATOM 3715 C CA . TYR A 1 521 ? -11.181 -12.387 -26.500 1.00 76.75 550 TYR A CA 1
ATOM 3716 C C . TYR A 1 521 ? -10.096 -13.369 -26.950 1.00 77.98 550 TYR A C 1
ATOM 3717 O O . TYR A 1 521 ? -9.554 -13.253 -28.050 1.00 76.02 550 TYR A O 1
ATOM 3726 N N . LEU A 1 522 ? -9.786 -14.336 -26.093 1.00 77.24 551 LEU A N 1
ATOM 3727 C CA . LEU A 1 522 ? -8.795 -15.359 -26.413 1.00 75.77 551 LEU A CA 1
ATOM 3728 C C . LEU A 1 522 ? -9.257 -16.217 -27.587 1.00 81.83 551 LEU A C 1
ATOM 3729 O O . LEU A 1 522 ? -8.466 -16.576 -28.464 1.00 86.42 551 LEU A O 1
ATOM 3734 N N . GLU A 1 523 ? -10.546 -16.539 -27.599 1.00 75.45 552 GLU A N 1
ATOM 3735 C CA . GLU A 1 523 ? -11.126 -17.303 -28.694 1.00 75.76 552 GLU A CA 1
ATOM 3736 C C . GLU A 1 523 ? -11.114 -16.506 -29.993 1.00 83.58 552 GLU A C 1
ATOM 3737 O O . GLU A 1 523 ? -10.951 -17.067 -31.074 1.00 90.78 552 GLU A O 1
ATOM 3743 N N . TYR A 1 524 ? -11.275 -15.192 -29.881 1.00 83.95 553 TYR A N 1
ATOM 3744 C CA . TYR A 1 524 ? -11.268 -14.325 -31.051 1.00 83.48 553 TYR A CA 1
ATOM 3745 C C . TYR A 1 524 ? -9.882 -14.240 -31.685 1.00 84.86 553 TYR A C 1
ATOM 3746 O O . TYR A 1 524 ? -9.737 -14.380 -32.901 1.00 85.30 553 TYR A O 1
ATOM 3755 N N . ARG A 1 525 ? -8.869 -14.000 -30.855 1.00 84.04 554 ARG A N 1
ATOM 3756 C CA . ARG A 1 525 ? -7.490 -13.913 -31.323 1.00 83.71 554 ARG A CA 1
ATOM 3757 C C . ARG A 1 525 ? -7.015 -15.276 -31.803 1.00 84.37 554 ARG A C 1
ATOM 3758 O O . ARG A 1 525 ? -6.046 -15.385 -32.549 1.00 85.10 554 ARG A O 1
ATOM 3766 N N . GLU A 1 526 ? -7.713 -16.316 -31.365 1.00 89.03 555 GLU A N 1
ATOM 3767 C CA . GLU A 1 526 ? -7.392 -17.681 -31.745 1.00 90.30 555 GLU A CA 1
ATOM 3768 C C . GLU A 1 526 ? -7.942 -17.989 -33.134 1.00 89.69 555 GLU A C 1
ATOM 3769 O O . GLU A 1 526 ? -7.306 -18.679 -33.927 1.00 96.95 555 GLU A O 1
ATOM 3775 N N . GLN A 1 527 ? -9.126 -17.461 -33.423 1.00 85.43 556 GLN A N 1
ATOM 3776 C CA . GLN A 1 527 ? -9.770 -17.650 -34.718 1.00 77.55 556 GLN A CA 1
ATOM 3777 C C . GLN A 1 527 ? -9.124 -16.783 -35.805 1.00 73.23 556 GLN A C 1
ATOM 3778 O O . GLN A 1 527 ? -9.288 -17.031 -36.998 1.00 72.71 556 GLN A O 1
ATOM 3784 N N . GLN A 1 528 ? -8.393 -15.759 -35.386 1.00 77.01 557 GLN A N 1
ATOM 3785 C CA . GLN A 1 528 ? -7.705 -14.891 -36.328 1.00 91.10 557 GLN A CA 1
ATOM 3786 C C . GLN A 1 528 ? -6.508 -15.643 -36.878 1.00 84.78 557 GLN A C 1
ATOM 3787 O O . GLN A 1 528 ? -6.199 -15.563 -38.066 1.00 88.40 557 GLN A O 1
ATOM 3793 N N . ARG A 1 529 ? -5.837 -16.377 -35.996 1.00 78.61 558 ARG A N 1
ATOM 3794 C CA . ARG A 1 529 ? -4.664 -17.142 -36.377 1.00 72.96 558 ARG A CA 1
ATOM 3795 C C . ARG A 1 529 ? -5.055 -18.254 -37.334 1.00 73.23 558 ARG A C 1
ATOM 3796 O O . ARG A 1 529 ? -4.533 -18.344 -38.448 1.00 71.97 558 ARG A O 1
ATOM 3804 N N . PHE A 1 530 ? -5.986 -19.093 -36.889 1.00 62.02 559 PHE A N 1
ATOM 3805 C CA . PHE A 1 530 ? -6.459 -20.207 -37.690 1.00 60.50 559 PHE A CA 1
ATOM 3806 C C . PHE A 1 530 ? -6.850 -19.769 -39.089 1.00 65.45 559 PHE A C 1
ATOM 3807 O O . PHE A 1 530 ? -6.546 -20.452 -40.073 1.00 53.49 559 PHE A O 1
ATOM 3815 N N . ASN A 1 531 ? -7.541 -18.634 -39.167 1.00 67.35 560 ASN A N 1
ATOM 3816 C CA . ASN A 1 531 ? -8.077 -18.147 -40.430 1.00 63.49 560 ASN A CA 1
ATOM 3817 C C . ASN A 1 531 ? -6.985 -17.671 -41.368 1.00 58.99 560 ASN A C 1
ATOM 3818 O O . ASN A 1 531 ? -7.061 -17.856 -42.584 1.00 46.66 560 ASN A O 1
ATOM 3823 N N . ALA A 1 532 ? -5.959 -17.060 -40.791 1.00 59.41 561 ALA A N 1
ATOM 3824 C CA . ALA A 1 532 ? -4.825 -16.598 -41.577 1.00 67.77 561 ALA A CA 1
ATOM 3825 C C . ALA A 1 532 ? -4.072 -17.828 -42.044 1.00 64.07 561 ALA A C 1
ATOM 3826 O O . ALA A 1 532 ? -3.713 -17.947 -43.211 1.00 63.52 561 ALA A O 1
ATOM 3828 N N . ARG A 1 533 ? -3.854 -18.756 -41.121 1.00 68.65 562 ARG A N 1
ATOM 3829 C CA . ARG A 1 533 ? -3.230 -20.024 -41.470 1.00 69.03 562 ARG A CA 1
ATOM 3830 C C . ARG A 1 533 ? -4.026 -20.732 -42.562 1.00 65.46 562 ARG A C 1
ATOM 3831 O O . ARG A 1 533 ? -3.460 -21.162 -43.571 1.00 60.80 562 ARG A O 1
ATOM 3839 N N . LEU A 1 534 ? -5.338 -20.838 -42.363 1.00 60.78 563 LEU A N 1
ATOM 3840 C CA . LEU A 1 534 ? -6.206 -21.488 -43.341 1.00 64.15 563 LEU A CA 1
ATOM 3841 C C . LEU A 1 534 ? -6.088 -20.767 -44.673 1.00 64.90 563 LEU A C 1
ATOM 3842 O O . LEU A 1 534 ? -5.930 -21.394 -45.718 1.00 63.60 563 LEU A O 1
ATOM 3847 N N . ALA A 1 535 ? -6.151 -19.441 -44.622 1.00 72.87 564 ALA A N 1
ATOM 3848 C CA . ALA A 1 535 ? -6.080 -18.616 -45.818 1.00 66.35 564 ALA A CA 1
ATOM 3849 C C . ALA A 1 535 ? -4.788 -18.861 -46.589 1.00 69.82 564 ALA A C 1
ATOM 3850 O O . ALA A 1 535 ? -4.804 -18.992 -47.817 1.00 66.77 564 ALA A O 1
ATOM 3852 N N . ARG A 1 536 ? -3.674 -18.930 -45.863 1.00 59.72 565 ARG A N 1
ATOM 3853 C CA . ARG A 1 536 ? -2.373 -19.130 -46.490 1.00 55.18 565 ARG A CA 1
ATOM 3854 C C . ARG A 1 536 ? -2.274 -20.472 -47.214 1.00 62.40 565 ARG A C 1
ATOM 3855 O O . ARG A 1 536 ? -1.680 -20.546 -48.288 1.00 71.79 565 ARG A O 1
ATOM 3863 N N . GLU A 1 537 ? -2.849 -21.526 -46.632 1.00 57.48 566 GLU A N 1
ATOM 3864 C CA . GLU A 1 537 ? -2.837 -22.849 -47.270 1.00 69.97 566 GLU A CA 1
ATOM 3865 C C . GLU A 1 537 ? -3.496 -22.782 -48.641 1.00 75.28 566 GLU A C 1
ATOM 3866 O O . GLU A 1 537 ? -2.924 -23.233 -49.632 1.00 67.13 566 GLU A O 1
ATOM 3872 N N . ARG A 1 538 ? -4.698 -22.209 -48.684 1.00 80.01 567 ARG A N 1
ATOM 3873 C CA . ARG A 1 538 ? -5.460 -22.091 -49.926 1.00 79.12 567 ARG A CA 1
ATOM 3874 C C . ARG A 1 538 ? -4.687 -21.309 -50.981 1.00 76.05 567 ARG A C 1
ATOM 3875 O O . ARG A 1 538 ? -4.607 -21.717 -52.136 1.00 78.06 567 ARG A O 1
ATOM 3883 N N . ARG A 1 539 ? -4.119 -20.181 -50.576 1.00 75.65 568 ARG A N 1
ATOM 3884 C CA . ARG A 1 539 ? -3.380 -19.336 -51.500 1.00 82.85 568 ARG A CA 1
ATOM 3885 C C . ARG A 1 539 ? -2.143 -20.053 -52.027 1.00 85.54 568 ARG A C 1
ATOM 3886 O O . ARG A 1 539 ? -1.960 -20.200 -53.234 1.00 92.80 568 ARG A O 1
ATOM 3894 N N . VAL A 1 540 ? -1.300 -20.505 -51.106 1.00 82.18 569 VAL A N 1
ATOM 3895 C CA . VAL A 1 540 ? -0.004 -21.062 -51.461 1.00 82.38 569 VAL A CA 1
ATOM 3896 C C . VAL A 1 540 ? -0.108 -22.297 -52.357 1.00 91.49 569 VAL A C 1
ATOM 3897 O O . VAL A 1 540 ? 0.769 -22.539 -53.187 1.00 94.86 569 VAL A O 1
ATOM 3901 N N . HIS A 1 541 ? -1.176 -23.075 -52.196 1.00 89.47 570 HIS A N 1
ATOM 3902 C CA . HIS A 1 541 ? -1.376 -24.243 -53.049 1.00 91.34 570 HIS A CA 1
ATOM 3903 C C . HIS A 1 541 ? -1.821 -23.820 -54.441 1.00 92.96 570 HIS A C 1
ATOM 3904 O O . HIS A 1 541 ? -1.244 -24.247 -55.440 1.00 85.53 570 HIS A O 1
ATOM 3911 N N . ASN A 1 542 ? -2.841 -22.973 -54.509 1.00 104.22 571 ASN A N 1
ATOM 3912 C CA . ASN A 1 542 ? -3.313 -22.477 -55.794 1.00 114.23 571 ASN A CA 1
ATOM 3913 C C . ASN A 1 542 ? -2.166 -21.881 -56.608 1.00 118.93 571 ASN A C 1
ATOM 3914 O O . ASN A 1 542 ? -2.095 -22.061 -57.825 1.00 124.02 571 ASN A O 1
ATOM 3919 N N . GLU A 1 543 ? -1.269 -21.175 -55.924 1.00 113.33 572 GLU A N 1
ATOM 3920 C CA . GLU A 1 543 ? -0.087 -20.611 -56.563 1.00 111.25 572 GLU A CA 1
ATOM 3921 C C . GLU A 1 543 ? 0.776 -21.714 -57.163 1.00 109.84 572 GLU A C 1
ATOM 3922 O O . GLU A 1 543 ? 1.319 -21.566 -58.257 1.00 111.11 572 GLU A O 1
ATOM 3928 N N . HIS A 1 544 ? 0.900 -22.820 -56.433 1.00 110.74 573 HIS A N 1
ATOM 3929 C CA . HIS A 1 544 ? 1.655 -23.978 -56.902 1.00 100.79 573 HIS A CA 1
ATOM 3930 C C . HIS A 1 544 ? 1.049 -24.551 -58.175 1.00 90.90 573 HIS A C 1
ATOM 3931 O O . HIS A 1 544 ? 1.764 -25.063 -59.034 1.00 82.86 573 HIS A O 1
ATOM 3938 N N . ARG A 1 545 ? -0.272 -24.464 -58.290 1.00 101.34 574 ARG A N 1
ATOM 3939 C CA . ARG A 1 545 ? -0.974 -25.056 -59.423 1.00 117.14 574 ARG A CA 1
ATOM 3940 C C . ARG A 1 545 ? -0.767 -24.241 -60.698 1.00 112.03 574 ARG A C 1
ATOM 3941 O O . ARG A 1 545 ? -0.534 -24.802 -61.771 1.00 93.58 574 ARG A O 1
ATOM 3949 N N . LYS A 1 546 ? -0.849 -22.917 -60.571 1.00 110.47 575 LYS A N 1
ATOM 3950 C CA . LYS A 1 546 ? -0.659 -22.018 -61.707 1.00 109.06 575 LYS A CA 1
ATOM 3951 C C . LYS A 1 546 ? 0.742 -22.127 -62.312 1.00 106.37 575 LYS A C 1
ATOM 3952 O O . LYS A 1 546 ? 0.898 -22.087 -63.532 1.00 102.32 575 LYS A O 1
ATOM 3958 N N . ARG A 1 547 ? 1.756 -22.265 -61.462 1.00 105.37 576 ARG A N 1
ATOM 3959 C CA . ARG A 1 547 ? 3.120 -22.493 -61.936 1.00 108.92 576 ARG A CA 1
ATOM 3960 C C . ARG A 1 547 ? 3.236 -23.763 -62.790 1.00 122.89 576 ARG A C 1
ATOM 3961 O O . ARG A 1 547 ? 4.064 -23.833 -63.700 1.00 135.15 576 ARG A O 1
ATOM 3969 N N . GLU A 1 548 ? 2.416 -24.768 -62.487 1.00 114.17 577 GLU A N 1
ATOM 3970 C CA . GLU A 1 548 ? 2.403 -26.001 -63.267 1.00 115.11 577 GLU A CA 1
ATOM 3971 C C . GLU A 1 548 ? 1.585 -25.822 -64.539 1.00 101.60 577 GLU A C 1
ATOM 3972 O O . GLU A 1 548 ? 1.990 -26.252 -65.618 1.00 95.12 577 GLU A O 1
ATOM 3978 N N . LEU A 1 549 ? 0.425 -25.189 -64.400 1.00 109.89 578 LEU A N 1
ATOM 3979 C CA . LEU A 1 549 ? -0.473 -24.968 -65.529 1.00 125.58 578 LEU A CA 1
ATOM 3980 C C . LEU A 1 549 ? 0.161 -24.026 -66.554 1.00 121.36 578 LEU A C 1
ATOM 3981 O O . LEU A 1 549 ? -0.092 -24.133 -67.760 1.00 119.06 578 LEU A O 1
ATOM 3986 N N . ALA A 1 550 ? 0.989 -23.107 -66.064 1.00 104.90 579 ALA A N 1
ATOM 3987 C CA . ALA A 1 550 ? 1.750 -22.213 -66.929 1.00 93.54 579 ALA A CA 1
ATOM 3988 C C . ALA A 1 550 ? 2.871 -22.971 -67.637 1.00 103.25 579 ALA A C 1
ATOM 3989 O O . ALA A 1 550 ? 3.180 -22.704 -68.797 1.00 106.22 579 ALA A O 1
ATOM 3991 N N . ALA A 1 551 ? 3.473 -23.921 -66.929 1.00 110.63 580 ALA A N 1
ATOM 3992 C CA . ALA A 1 551 ? 4.577 -24.703 -67.470 1.00 101.35 580 ALA A CA 1
ATOM 3993 C C . ALA A 1 551 ? 4.130 -25.597 -68.623 1.00 105.97 580 ALA A C 1
ATOM 3994 O O . ALA A 1 551 ? 4.909 -25.878 -69.538 1.00 107.05 580 ALA A O 1
ATOM 3996 N N . LYS A 1 552 ? 2.878 -26.042 -68.582 1.00 111.13 581 LYS A N 1
ATOM 3997 C CA . LYS A 1 552 ? 2.363 -26.898 -69.642 1.00 128.73 581 LYS A CA 1
ATOM 3998 C C . LYS A 1 552 ? 1.980 -26.083 -70.872 1.00 136.32 581 LYS A C 1
ATOM 3999 O O . LYS A 1 552 ? 2.311 -26.454 -71.994 1.00 127.41 581 LYS A O 1
ATOM 4005 N N . ARG A 1 553 ? 1.295 -24.965 -70.653 1.00 152.40 582 ARG A N 1
ATOM 4006 C CA . ARG A 1 553 ? 0.812 -24.137 -71.753 1.00 164.81 582 ARG A CA 1
ATOM 4007 C C . ARG A 1 553 ? 1.953 -23.538 -72.571 1.00 169.27 582 ARG A C 1
ATOM 4008 O O . ARG A 1 553 ? 1.889 -23.505 -73.801 1.00 177.32 582 ARG A O 1
ATOM 4016 N N . ARG A 1 554 ? 2.995 -23.069 -71.891 1.00 165.22 583 ARG A N 1
ATOM 4017 C CA . ARG A 1 554 ? 4.108 -22.407 -72.568 1.00 167.96 583 ARG A CA 1
ATOM 4018 C C . ARG A 1 554 ? 4.944 -23.365 -73.416 1.00 175.30 583 ARG A C 1
ATOM 4019 O O . ARG A 1 554 ? 4.406 -24.094 -74.250 1.00 174.74 583 ARG A O 1
ATOM 4027 N N . ARG A 1 555 ? 6.257 -23.354 -73.203 1.00 180.97 584 ARG A N 1
ATOM 4028 C CA . ARG A 1 555 ? 7.179 -24.140 -74.024 1.00 187.89 584 ARG A CA 1
ATOM 4029 C C . ARG A 1 555 ? 6.652 -25.541 -74.334 1.00 189.58 584 ARG A C 1
ATOM 4030 O O . ARG A 1 555 ? 6.844 -26.049 -75.439 1.00 197.25 584 ARG A O 1
ATOM 4038 N N . GLU A 1 556 ? 5.991 -26.161 -73.360 1.00 181.33 585 GLU A N 1
ATOM 4039 C CA . GLU A 1 556 ? 5.439 -27.500 -73.545 1.00 174.78 585 GLU A CA 1
ATOM 4040 C C . GLU A 1 556 ? 4.387 -27.541 -74.655 1.00 172.78 585 GLU A C 1
ATOM 4041 O O . GLU A 1 556 ? 4.683 -27.899 -75.795 1.00 168.20 585 GLU A O 1
ATOM 4047 N N . ARG A 1 557 ? 3.157 -27.178 -74.306 1.00 174.97 586 ARG A N 1
ATOM 4048 C CA . ARG A 1 557 ? 2.032 -27.214 -75.235 1.00 181.14 586 ARG A CA 1
ATOM 4049 C C . ARG A 1 557 ? 2.011 -25.981 -76.132 1.00 185.87 586 ARG A C 1
ATOM 4050 O O . ARG A 1 557 ? 2.144 -26.086 -77.352 1.00 190.42 586 ARG A O 1
ATOM 4058 N N . ALA B 1 27 ? -52.438 14.826 -66.899 1.00 176.99 56 ALA B N 1
ATOM 4059 C CA . ALA B 1 27 ? -51.409 15.544 -66.154 1.00 176.55 56 ALA B CA 1
ATOM 4060 C C . ALA B 1 27 ? -51.586 15.370 -64.648 1.00 175.24 56 ALA B C 1
ATOM 4061 O O . ALA B 1 27 ? -52.603 15.771 -64.081 1.00 177.19 56 ALA B O 1
ATOM 4063 N N . SER B 1 28 ? -50.589 14.771 -64.004 1.00 170.98 57 SER B N 1
ATOM 4064 C CA . SER B 1 28 ? -50.632 14.544 -62.564 1.00 167.44 57 SER B CA 1
ATOM 4065 C C . SER B 1 28 ? -50.021 15.718 -61.808 1.00 163.45 57 SER B C 1
ATOM 4066 O O . SER B 1 28 ? -48.808 15.776 -61.612 1.00 159.54 57 SER B O 1
ATOM 4069 N N . LEU B 1 29 ? -50.871 16.649 -61.384 1.00 163.83 58 LEU B N 1
ATOM 4070 C CA . LEU B 1 29 ? -50.418 17.846 -60.681 1.00 157.86 58 LEU B CA 1
ATOM 4071 C C . LEU B 1 29 ? -51.009 17.938 -59.277 1.00 159.65 58 LEU B C 1
ATOM 4072 O O . LEU B 1 29 ? -52.212 18.153 -59.109 1.00 157.92 58 LEU B O 1
ATOM 4077 N N . ASN B 1 30 ? -50.150 17.778 -58.274 1.00 161.27 59 ASN B N 1
ATOM 4078 C CA . ASN B 1 30 ? -50.569 17.803 -56.877 1.00 160.78 59 ASN B CA 1
ATOM 4079 C C . ASN B 1 30 ? -50.901 19.220 -56.426 1.00 160.30 59 ASN B C 1
ATOM 4080 O O . ASN B 1 30 ? -50.065 19.906 -55.841 1.00 156.65 59 ASN B O 1
ATOM 4085 N N . TRP B 1 31 ? -52.128 19.651 -56.697 1.00 167.00 60 TRP B N 1
ATOM 4086 C CA . TRP B 1 31 ? -52.535 21.028 -56.430 1.00 172.67 60 TRP B CA 1
ATOM 4087 C C . TRP B 1 31 ? -52.526 21.396 -54.948 1.00 172.13 60 TRP B C 1
ATOM 4088 O O . TRP B 1 31 ? -52.336 22.559 -54.596 1.00 172.02 60 TRP B O 1
ATOM 4099 N N . SER B 1 32 ? -52.729 20.407 -54.084 1.00 169.86 61 SER B N 1
ATOM 4100 C CA . SER B 1 32 ? -52.732 20.657 -52.647 1.00 166.86 61 SER B CA 1
ATOM 4101 C C . SER B 1 32 ? -51.402 21.254 -52.189 1.00 162.39 61 SER B C 1
ATOM 4102 O O . SER B 1 32 ? -51.312 21.831 -51.105 1.00 160.83 61 SER B O 1
ATOM 4105 N N . VAL B 1 33 ? -50.373 21.117 -53.022 1.00 158.60 62 VAL B N 1
ATOM 4106 C CA . VAL B 1 33 ? -49.057 21.663 -52.705 1.00 152.92 62 VAL B CA 1
ATOM 4107 C C . VAL B 1 33 ? -48.671 22.801 -53.647 1.00 155.44 62 VAL B C 1
ATOM 4108 O O . VAL B 1 33 ? -47.943 23.714 -53.258 1.00 158.63 62 VAL B O 1
ATOM 4112 N N . ILE B 1 34 ? -49.161 22.746 -54.883 1.00 152.87 63 ILE B N 1
ATOM 4113 C CA . ILE B 1 34 ? -48.828 23.760 -55.880 1.00 147.52 63 ILE B CA 1
ATOM 4114 C C . ILE B 1 34 ? -49.548 25.075 -55.607 1.00 144.48 63 ILE B C 1
ATOM 4115 O O . ILE B 1 34 ? -49.034 26.148 -55.921 1.00 146.99 63 ILE B O 1
ATOM 4120 N N . VAL B 1 35 ? -50.736 24.991 -55.017 1.00 141.33 64 VAL B N 1
ATOM 4121 C CA . VAL B 1 35 ? -51.511 26.193 -54.723 1.00 141.25 64 VAL B CA 1
ATOM 4122 C C . VAL B 1 35 ? -50.872 27.043 -53.622 1.00 137.54 64 VAL B C 1
ATOM 4123 O O . VAL B 1 35 ? -50.535 28.202 -53.857 1.00 136.34 64 VAL B O 1
ATOM 4127 N N . PRO B 1 36 ? -50.696 26.471 -52.418 1.00 133.65 65 PRO B N 1
ATOM 4128 C CA . PRO B 1 36 ? -50.102 27.245 -51.321 1.00 134.24 65 PRO B CA 1
ATOM 4129 C C . PRO B 1 36 ? -48.682 27.713 -51.638 1.00 137.52 65 PRO B C 1
ATOM 4130 O O . PRO B 1 36 ? -48.270 28.778 -51.179 1.00 144.38 65 PRO B O 1
ATOM 4134 N N . ALA B 1 37 ? -47.945 26.924 -52.411 1.00 135.08 66 ALA B N 1
ATOM 4135 C CA . ALA B 1 37 ? -46.595 27.299 -52.811 1.00 134.86 66 ALA B CA 1
ATOM 4136 C C . ALA B 1 37 ? -46.628 28.540 -53.694 1.00 139.91 66 ALA B C 1
ATOM 4137 O O . ALA B 1 37 ? -45.978 29.543 -53.398 1.00 141.93 66 ALA B O 1
ATOM 4139 N N . LEU B 1 38 ? -47.393 28.464 -54.779 1.00 142.79 67 LEU B N 1
ATOM 4140 C CA . LEU B 1 38 ? -47.505 29.571 -55.724 1.00 144.23 67 LEU B CA 1
ATOM 4141 C C . LEU B 1 38 ? -48.131 30.809 -55.087 1.00 141.05 67 LEU B C 1
ATOM 4142 O O . LEU B 1 38 ? -47.880 31.931 -55.522 1.00 138.92 67 LEU B O 1
ATOM 4147 N N . VAL B 1 39 ? -48.952 30.602 -54.061 1.00 142.71 68 VAL B N 1
ATOM 4148 C CA . VAL B 1 39 ? -49.575 31.715 -53.350 1.00 144.93 68 VAL B CA 1
ATOM 4149 C C . VAL B 1 39 ? -48.532 32.503 -52.570 1.00 140.98 68 VAL B C 1
ATOM 4150 O O . VAL B 1 39 ? -48.492 33.731 -52.637 1.00 139.26 68 VAL B O 1
ATOM 4154 N N . ILE B 1 40 ? -47.688 31.790 -51.831 1.00 135.98 69 ILE B N 1
ATOM 4155 C CA . ILE B 1 40 ? -46.622 32.428 -51.070 1.00 134.12 69 ILE B CA 1
ATOM 4156 C C . ILE B 1 40 ? -45.694 33.203 -52.001 1.00 136.04 69 ILE B C 1
ATOM 4157 O O . ILE B 1 40 ? -45.335 34.350 -51.724 1.00 134.52 69 ILE B O 1
ATOM 4162 N N . VAL B 1 41 ? -45.319 32.572 -53.110 1.00 135.92 70 VAL B N 1
ATOM 4163 C CA . VAL B 1 41 ? -44.427 33.190 -54.087 1.00 133.97 70 VAL B CA 1
ATOM 4164 C C . VAL B 1 41 ? -44.962 34.531 -54.588 1.00 135.79 70 VAL B C 1
ATOM 4165 O O . VAL B 1 41 ? -44.323 35.568 -54.416 1.00 133.45 70 VAL B O 1
ATOM 4169 N N . LEU B 1 42 ? -46.138 34.499 -55.208 1.00 138.85 71 LEU B N 1
ATOM 4170 C CA . LEU B 1 42 ? -46.731 35.688 -55.813 1.00 136.91 71 LEU B CA 1
ATOM 4171 C C . LEU B 1 42 ? -47.080 36.764 -54.789 1.00 134.57 71 LEU B C 1
ATOM 4172 O O . LEU B 1 42 ? -46.949 37.955 -55.066 1.00 136.63 71 LEU B O 1
ATOM 4177 N N . ALA B 1 43 ? -47.531 36.345 -53.611 1.00 132.34 72 ALA B N 1
ATOM 4178 C CA . ALA B 1 43 ? -47.838 37.288 -52.542 1.00 130.77 72 ALA B CA 1
ATOM 4179 C C . ALA B 1 43 ? -46.574 38.039 -52.143 1.00 136.98 72 ALA B C 1
ATOM 4180 O O . ALA B 1 43 ? -46.619 39.221 -51.797 1.00 140.27 72 ALA B O 1
ATOM 4182 N N . THR B 1 44 ? -45.444 37.342 -52.200 1.00 138.17 73 THR B N 1
ATOM 4183 C CA . THR B 1 44 ? -44.157 37.931 -51.862 1.00 137.56 73 THR B CA 1
ATOM 4184 C C . THR B 1 44 ? -43.709 38.908 -52.946 1.00 140.41 73 THR B C 1
ATOM 4185 O O . THR B 1 44 ? -42.965 39.852 -52.676 1.00 143.86 73 THR B O 1
ATOM 4189 N N . VAL B 1 45 ? -44.172 38.678 -54.171 1.00 140.01 74 VAL B N 1
ATOM 4190 C CA . VAL B 1 45 ? -43.847 39.557 -55.290 1.00 141.74 74 VAL B CA 1
ATOM 4191 C C . VAL B 1 45 ? -44.667 40.844 -55.232 1.00 146.41 74 VAL B C 1
ATOM 4192 O O . VAL B 1 45 ? -44.144 41.936 -55.453 1.00 147.20 74 VAL B O 1
ATOM 4196 N N . VAL B 1 46 ? -45.956 40.707 -54.936 1.00 147.88 75 VAL B N 1
ATOM 4197 C CA . VAL B 1 46 ? -46.824 41.864 -54.759 1.00 147.91 75 VAL B CA 1
ATOM 4198 C C . VAL B 1 46 ? -46.301 42.750 -53.638 1.00 147.07 75 VAL B C 1
ATOM 4199 O O . VAL B 1 46 ? -46.066 43.943 -53.828 1.00 149.81 75 VAL B O 1
ATOM 4203 N N . TRP B 1 47 ? -46.117 42.149 -52.469 1.00 146.75 76 TRP B N 1
ATOM 4204 C CA . TRP B 1 47 ? -45.664 42.862 -51.282 1.00 148.68 76 TRP B CA 1
ATOM 4205 C C . TRP B 1 47 ? -44.303 43.523 -51.500 1.00 144.87 76 TRP B C 1
ATOM 4206 O O . TRP B 1 47 ? -43.975 44.516 -50.851 1.00 143.40 76 TRP B O 1
ATOM 4217 N N . GLY B 1 48 ? -43.518 42.973 -52.420 1.00 142.56 77 GLY B N 1
ATOM 4218 C CA . GLY B 1 48 ? -42.186 43.484 -52.688 1.00 136.58 77 GLY B CA 1
ATOM 4219 C C . GLY B 1 48 ? -42.157 44.614 -53.699 1.00 136.10 77 GLY B C 1
ATOM 4220 O O . GLY B 1 48 ? -41.642 45.696 -53.418 1.00 134.86 77 GLY B O 1
ATOM 4221 N N . ILE B 1 49 ? -42.710 44.361 -54.881 1.00 140.56 78 ILE B N 1
ATOM 4222 C CA . ILE B 1 49 ? -42.713 45.348 -55.958 1.00 147.20 78 ILE B CA 1
ATOM 4223 C C . ILE B 1 49 ? -43.650 46.523 -55.670 1.00 152.61 78 ILE B C 1
ATOM 4224 O O . ILE B 1 49 ? -43.387 47.654 -56.085 1.00 150.16 78 ILE B O 1
ATOM 4229 N N . GLY B 1 50 ? -44.732 46.255 -54.947 1.00 156.46 79 GLY B N 1
ATOM 4230 C CA . GLY B 1 50 ? -45.729 47.273 -54.665 1.00 161.57 79 GLY B CA 1
ATOM 4231 C C . GLY B 1 50 ? -45.436 48.143 -53.456 1.00 164.44 79 GLY B C 1
ATOM 4232 O O . GLY B 1 50 ? -45.407 49.371 -53.556 1.00 164.47 79 GLY B O 1
ATOM 4233 N N . PHE B 1 51 ? -45.219 47.506 -52.309 1.00 165.60 80 PHE B N 1
ATOM 4234 C CA . PHE B 1 51 ? -45.063 48.221 -51.047 1.00 164.35 80 PHE B CA 1
ATOM 4235 C C . PHE B 1 51 ? -43.616 48.216 -50.557 1.00 160.08 80 PHE B C 1
ATOM 4236 O O . PHE B 1 51 ? -43.358 47.886 -49.401 1.00 157.94 80 PHE B O 1
ATOM 4244 N N . LYS B 1 52 ? -42.684 48.582 -51.434 1.00 160.03 81 LYS B N 1
ATOM 4245 C CA . LYS B 1 52 ? -41.253 48.581 -51.111 1.00 158.67 81 LYS B CA 1
ATOM 4246 C C . LYS B 1 52 ? -40.950 48.698 -49.617 1.00 153.83 81 LYS B C 1
ATOM 4247 O O . LYS B 1 52 ? -40.605 47.712 -48.968 1.00 155.44 81 LYS B O 1
ATOM 4253 N N . ASP B 1 53 ? -41.077 49.910 -49.086 1.00 148.92 82 ASP B N 1
ATOM 4254 C CA . ASP B 1 53 ? -40.776 50.187 -47.684 1.00 146.12 82 ASP B CA 1
ATOM 4255 C C . ASP B 1 53 ? -41.306 49.112 -46.741 1.00 148.59 82 ASP B C 1
ATOM 4256 O O . ASP B 1 53 ? -40.596 48.654 -45.847 1.00 151.40 82 ASP B O 1
ATOM 4261 N N . SER B 1 54 ? -42.558 48.715 -46.944 1.00 150.46 83 SER B N 1
ATOM 4262 C CA . SER B 1 54 ? -43.205 47.733 -46.080 1.00 150.76 83 SER B CA 1
ATOM 4263 C C . SER B 1 54 ? -42.446 46.406 -46.045 1.00 151.11 83 SER B C 1
ATOM 4264 O O . SER B 1 54 ? -42.059 45.931 -44.977 1.00 150.78 83 SER B O 1
ATOM 4267 N N . PHE B 1 55 ? -42.233 45.815 -47.217 1.00 152.47 84 PHE B N 1
ATOM 4268 C CA . PHE B 1 55 ? -41.587 44.508 -47.314 1.00 152.49 84 PHE B CA 1
ATOM 4269 C C . PHE B 1 55 ? -40.099 44.541 -46.968 1.00 152.66 84 PHE B C 1
ATOM 4270 O O . PHE B 1 55 ? -39.556 43.558 -46.465 1.00 155.92 84 PHE B O 1
ATOM 4278 N N . THR B 1 56 ? -39.442 45.665 -47.238 1.00 146.78 85 THR B N 1
ATOM 4279 C CA . THR B 1 56 ? -38.020 45.799 -46.932 1.00 141.17 85 THR B CA 1
ATOM 4280 C C . THR B 1 56 ? -37.797 45.972 -45.430 1.00 141.40 85 THR B C 1
ATOM 4281 O O . THR B 1 56 ? -36.723 45.665 -44.910 1.00 142.41 85 THR B O 1
ATOM 4285 N N . ASN B 1 57 ? -38.821 46.458 -44.737 1.00 141.58 86 ASN B N 1
ATOM 4286 C CA . ASN B 1 57 ? -38.773 46.566 -43.284 1.00 142.74 86 ASN B CA 1
ATOM 4287 C C . ASN B 1 57 ? -39.078 45.229 -42.617 1.00 143.13 86 ASN B C 1
ATOM 4288 O O . ASN B 1 57 ? -38.459 44.869 -41.616 1.00 142.99 86 ASN B O 1
ATOM 4293 N N . PHE B 1 58 ? -40.035 44.500 -43.184 1.00 142.49 87 PHE B N 1
ATOM 4294 C CA . PHE B 1 58 ? -40.407 43.178 -42.688 1.00 142.03 87 PHE B CA 1
ATOM 4295 C C . PHE B 1 58 ? -39.224 42.211 -42.737 1.00 137.16 87 PHE B C 1
ATOM 4296 O O . PHE B 1 58 ? -39.021 41.411 -41.823 1.00 133.61 87 PHE B O 1
ATOM 4304 N N . ALA B 1 59 ? -38.442 42.295 -43.808 1.00 133.51 88 ALA B N 1
ATOM 4305 C CA . ALA B 1 59 ? -37.300 41.412 -43.997 1.00 128.85 88 ALA B CA 1
ATOM 4306 C C . ALA B 1 59 ? -36.178 41.718 -43.014 1.00 129.59 88 ALA B C 1
ATOM 4307 O O . ALA B 1 59 ? -35.324 40.871 -42.756 1.00 134.00 88 ALA B O 1
ATOM 4309 N N . SER B 1 60 ? -36.183 42.929 -42.464 1.00 125.74 89 SER B N 1
ATOM 4310 C CA . SER B 1 60 ? -35.113 43.366 -41.572 1.00 125.46 89 SER B CA 1
ATOM 4311 C C . SER B 1 60 ? -35.425 43.132 -40.094 1.00 123.09 89 SER B C 1
ATOM 4312 O O . SER B 1 60 ? -34.519 43.117 -39.258 1.00 121.91 89 SER B O 1
ATOM 4315 N N . SER B 1 61 ? -36.703 42.954 -39.772 1.00 120.68 90 SER B N 1
ATOM 4316 C CA . SER B 1 61 ? -37.105 42.704 -38.391 1.00 124.35 90 SER B CA 1
ATOM 4317 C C . SER B 1 61 ? -37.340 41.217 -38.137 1.00 127.36 90 SER B C 1
ATOM 4318 O O . SER B 1 61 ? -37.055 40.711 -37.051 1.00 131.67 90 SER B O 1
ATOM 4321 N N . ALA B 1 62 ? -37.865 40.519 -39.140 1.00 121.70 91 ALA B N 1
ATOM 4322 C CA . ALA B 1 62 ? -37.969 39.070 -39.070 1.00 119.19 91 ALA B CA 1
ATOM 4323 C C . ALA B 1 62 ? -36.562 38.497 -39.038 1.00 117.89 91 ALA B C 1
ATOM 4324 O O . ALA B 1 62 ? -36.293 37.511 -38.353 1.00 122.08 91 ALA B O 1
ATOM 4326 N N . LEU B 1 63 ? -35.666 39.129 -39.791 1.00 110.29 92 LEU B N 1
ATOM 4327 C CA . LEU B 1 63 ? -34.255 38.765 -39.788 1.00 104.07 92 LEU B CA 1
ATOM 4328 C C . LEU B 1 63 ? -33.726 38.731 -38.360 1.00 109.68 92 LEU B C 1
ATOM 4329 O O . LEU B 1 63 ? -33.300 37.686 -37.869 1.00 113.75 92 LEU B O 1
ATOM 4334 N N . SER B 1 64 ? -33.761 39.884 -37.698 1.00 110.21 93 SER B N 1
ATOM 4335 C CA . SER B 1 64 ? -33.310 39.995 -36.316 1.00 108.12 93 SER B CA 1
ATOM 4336 C C . SER B 1 64 ? -34.031 39.002 -35.407 1.00 103.24 93 SER B C 1
ATOM 4337 O O . SER B 1 64 ? -33.442 38.470 -34.467 1.00 106.82 93 SER B O 1
ATOM 4340 N N . ALA B 1 65 ? -35.307 38.755 -35.689 1.00 91.98 94 ALA B N 1
ATOM 4341 C CA . ALA B 1 65 ? -36.080 37.800 -34.905 1.00 96.79 94 ALA B CA 1
ATOM 4342 C C . ALA B 1 65 ? -35.447 36.417 -34.974 1.00 105.64 94 ALA B C 1
ATOM 4343 O O . ALA B 1 65 ? -35.254 35.761 -33.951 1.00 107.87 94 ALA B O 1
ATOM 4345 N N . VAL B 1 66 ? -35.125 35.983 -36.189 1.00 106.40 95 VAL B N 1
ATOM 4346 C CA . VAL B 1 66 ? -34.565 34.655 -36.407 1.00 107.02 95 VAL B CA 1
ATOM 4347 C C . VAL B 1 66 ? -33.126 34.558 -35.905 1.00 108.81 95 VAL B C 1
ATOM 4348 O O . VAL B 1 66 ? -32.761 33.600 -35.220 1.00 113.91 95 VAL B O 1
ATOM 4352 N N . VAL B 1 67 ? -32.314 35.554 -36.246 1.00 96.06 96 VAL B N 1
ATOM 4353 C CA . VAL B 1 67 ? -30.892 35.523 -35.925 1.00 91.81 96 VAL B CA 1
ATOM 4354 C C . VAL B 1 67 ? -30.642 35.585 -34.420 1.00 98.14 96 VAL B C 1
ATOM 4355 O O . VAL B 1 67 ? -29.601 35.140 -33.934 1.00 98.22 96 VAL B O 1
ATOM 4359 N N . ASP B 1 68 ? -31.604 36.129 -33.682 1.00 104.66 97 ASP B N 1
ATOM 4360 C CA . ASP B 1 68 ? -31.450 36.299 -32.241 1.00 107.84 97 ASP B CA 1
ATOM 4361 C C . ASP B 1 68 ? -32.024 35.124 -31.458 1.00 104.21 97 ASP B C 1
ATOM 4362 O O . ASP B 1 68 ? -31.506 34.758 -30.402 1.00 105.14 97 ASP B O 1
ATOM 4367 N N . ASN B 1 69 ? -33.095 34.534 -31.979 1.00 98.92 98 ASN B N 1
ATOM 4368 C CA . ASN B 1 69 ? -33.813 33.491 -31.258 1.00 93.88 98 ASN B CA 1
ATOM 4369 C C . ASN B 1 69 ? -33.538 32.077 -31.770 1.00 93.41 98 ASN B C 1
ATOM 4370 O O . ASN B 1 69 ? -33.637 31.113 -31.017 1.00 98.91 98 ASN B O 1
ATOM 4375 N N . LEU B 1 70 ? -33.194 31.954 -33.048 1.00 91.70 99 LEU B N 1
ATOM 4376 C CA . LEU B 1 70 ? -32.929 30.645 -33.639 1.00 96.67 99 LEU B CA 1
ATOM 4377 C C . LEU B 1 70 ? -31.495 30.508 -34.158 1.00 101.35 99 LEU B C 1
ATOM 4378 O O . LEU B 1 70 ? -31.118 29.472 -34.708 1.00 99.60 99 LEU B O 1
ATOM 4383 N N . GLY B 1 71 ? -30.699 31.556 -33.982 1.00 101.78 100 GLY B N 1
ATOM 4384 C CA . GLY B 1 71 ? -29.317 31.528 -34.422 1.00 95.92 100 GLY B CA 1
ATOM 4385 C C . GLY B 1 71 ? -28.539 30.375 -33.816 1.00 90.79 100 GLY B C 1
ATOM 4386 O O . GLY B 1 71 ? -27.624 29.838 -34.438 1.00 87.54 100 GLY B O 1
ATOM 4387 N N . TRP B 1 72 ? -28.904 29.991 -32.598 1.00 86.99 101 TRP B N 1
ATOM 4388 C CA . TRP B 1 72 ? -28.203 28.923 -31.899 1.00 85.72 101 TRP B CA 1
ATOM 4389 C C . TRP B 1 72 ? -28.484 27.561 -32.536 1.00 92.42 101 TRP B C 1
ATOM 4390 O O . TRP B 1 72 ? -27.660 26.647 -32.465 1.00 95.49 101 TRP B O 1
ATOM 4401 N N . ALA B 1 73 ? -29.651 27.430 -33.157 1.00 89.07 102 ALA B N 1
ATOM 4402 C CA . ALA B 1 73 ? -30.016 26.186 -33.816 1.00 80.27 102 ALA B CA 1
ATOM 4403 C C . ALA B 1 73 ? -29.270 26.039 -35.139 1.00 85.98 102 ALA B C 1
ATOM 4404 O O . ALA B 1 73 ? -28.651 25.009 -35.390 1.00 95.42 102 ALA B O 1
ATOM 4406 N N . PHE B 1 74 ? -29.329 27.067 -35.981 1.00 84.90 103 PHE B N 1
ATOM 4407 C CA . PHE B 1 74 ? -28.606 27.059 -37.250 1.00 87.16 103 PHE B CA 1
ATOM 4408 C C . PHE B 1 74 ? -27.143 26.689 -37.041 1.00 89.20 103 PHE B C 1
ATOM 4409 O O . PHE B 1 74 ? -26.561 25.934 -37.825 1.00 91.13 103 PHE B O 1
ATOM 4417 N N . ILE B 1 75 ? -26.560 27.231 -35.976 1.00 81.18 104 ILE B N 1
ATOM 4418 C CA . ILE B 1 75 ? -25.148 27.042 -35.672 1.00 71.83 104 ILE B CA 1
ATOM 4419 C C . ILE B 1 75 ? -24.838 25.672 -35.054 1.00 79.86 104 ILE B C 1
ATOM 4420 O O . ILE B 1 75 ? -23.925 24.979 -35.507 1.00 71.63 104 ILE B O 1
ATOM 4425 N N . LEU B 1 76 ? -25.598 25.283 -34.031 1.00 80.39 105 LEU B N 1
ATOM 4426 C CA . LEU B 1 76 ? -25.375 24.008 -33.347 1.00 79.07 105 LEU B CA 1
ATOM 4427 C C . LEU B 1 76 ? -25.625 22.796 -34.246 1.00 77.94 105 LEU B C 1
ATOM 4428 O O . LEU B 1 76 ? -24.800 21.881 -34.315 1.00 69.49 105 LEU B O 1
ATOM 4433 N N . PHE B 1 77 ? -26.766 22.792 -34.925 1.00 76.92 106 PHE B N 1
ATOM 4434 C CA . PHE B 1 77 ? -27.132 21.680 -35.794 1.00 78.81 106 PHE B CA 1
ATOM 4435 C C . PHE B 1 77 ? -26.354 21.656 -37.105 1.00 81.76 106 PHE B C 1
ATOM 4436 O O . PHE B 1 77 ? -26.175 20.600 -37.704 1.00 87.58 106 PHE B O 1
ATOM 4444 N N . GLY B 1 78 ? -25.879 22.815 -37.541 1.00 87.02 107 GLY B N 1
ATOM 4445 C CA . GLY B 1 78 ? -25.051 22.886 -38.730 1.00 88.68 107 GLY B CA 1
ATOM 4446 C C . GLY B 1 78 ? -23.800 22.045 -38.570 1.00 83.98 107 GLY B C 1
ATOM 4447 O O . GLY B 1 78 ? -23.308 21.454 -39.529 1.00 84.65 107 GLY B O 1
ATOM 4448 N N . THR B 1 79 ? -23.283 21.994 -37.346 1.00 79.42 108 THR B N 1
ATOM 4449 C CA . THR B 1 79 ? -22.090 21.210 -37.050 1.00 75.40 108 THR B CA 1
ATOM 4450 C C . THR B 1 79 ? -22.460 19.761 -36.723 1.00 84.36 108 THR B C 1
ATOM 4451 O O . THR B 1 79 ? -21.681 18.837 -36.965 1.00 80.61 108 THR B O 1
ATOM 4455 N N . VAL B 1 80 ? -23.660 19.566 -36.188 1.00 81.87 109 VAL B N 1
ATOM 4456 C CA . VAL B 1 80 ? -24.173 18.221 -35.972 1.00 80.41 109 VAL B CA 1
ATOM 4457 C C . VAL B 1 80 ? -24.315 17.489 -37.308 1.00 79.87 109 VAL B C 1
ATOM 4458 O O . VAL B 1 80 ? -23.951 16.319 -37.419 1.00 81.24 109 VAL B O 1
ATOM 4462 N N . PHE B 1 81 ? -24.835 18.186 -38.318 1.00 73.88 110 PHE B N 1
ATOM 4463 C CA . PHE B 1 81 ? -24.962 17.621 -39.659 1.00 75.83 110 PHE B CA 1
ATOM 4464 C C . PHE B 1 81 ? -23.628 17.043 -40.123 1.00 76.89 110 PHE B C 1
ATOM 4465 O O . PHE B 1 81 ? -23.587 16.020 -40.799 1.00 85.84 110 PHE B O 1
ATOM 4473 N N . VAL B 1 82 ? -22.536 17.706 -39.761 1.00 70.64 111 VAL B N 1
ATOM 4474 C CA . VAL B 1 82 ? -21.212 17.271 -40.195 1.00 74.63 111 VAL B CA 1
ATOM 4475 C C . VAL B 1 82 ? -20.746 16.014 -39.465 1.00 70.22 111 VAL B C 1
ATOM 4476 O O . VAL B 1 82 ? -20.209 15.105 -40.084 1.00 74.02 111 VAL B O 1
ATOM 4480 N N . PHE B 1 83 ? -20.939 15.974 -38.150 1.00 70.29 112 PHE B N 1
ATOM 4481 C CA . PHE B 1 83 ? -20.588 14.804 -37.357 1.00 75.04 112 PHE B CA 1
ATOM 4482 C C . PHE B 1 83 ? -21.440 13.615 -37.784 1.00 86.50 112 PHE B C 1
ATOM 4483 O O . PHE B 1 83 ? -20.924 12.551 -38.136 1.00 92.75 112 PHE B O 1
ATOM 4491 N N . PHE B 1 84 ? -22.753 13.814 -37.744 1.00 80.43 113 PHE B N 1
ATOM 4492 C CA . PHE B 1 84 ? -23.723 12.812 -38.161 1.00 71.59 113 PHE B CA 1
ATOM 4493 C C . PHE B 1 84 ? -23.369 12.162 -39.501 1.00 82.02 113 PHE B C 1
ATOM 4494 O O . PHE B 1 84 ? -23.283 10.940 -39.597 1.00 88.25 113 PHE B O 1
ATOM 4502 N N . ILE B 1 85 ? -23.146 12.976 -40.527 1.00 82.50 114 ILE B N 1
ATOM 4503 C CA . ILE B 1 85 ? -22.933 12.451 -41.875 1.00 85.24 114 ILE B CA 1
ATOM 4504 C C . ILE B 1 85 ? -21.671 11.592 -42.043 1.00 81.63 114 ILE B C 1
ATOM 4505 O O . ILE B 1 85 ? -21.685 10.624 -42.800 1.00 77.62 114 ILE B O 1
ATOM 4510 N N . VAL B 1 86 ? -20.583 11.940 -41.359 1.00 77.82 115 VAL B N 1
ATOM 4511 C CA . VAL B 1 86 ? -19.365 11.143 -41.482 1.00 79.66 115 VAL B CA 1
ATOM 4512 C C . VAL B 1 86 ? -19.456 9.911 -40.590 1.00 83.19 115 VAL B C 1
ATOM 4513 O O . VAL B 1 86 ? -18.760 8.924 -40.812 1.00 92.29 115 VAL B O 1
ATOM 4517 N N . VAL B 1 87 ? -20.319 9.974 -39.581 1.00 79.12 116 VAL B N 1
ATOM 4518 C CA . VAL B 1 87 ? -20.585 8.812 -38.742 1.00 83.61 116 VAL B CA 1
ATOM 4519 C C . VAL B 1 87 ? -21.334 7.760 -39.553 1.00 86.53 116 VAL B C 1
ATOM 4520 O O . VAL B 1 87 ? -20.909 6.609 -39.638 1.00 77.19 116 VAL B O 1
ATOM 4524 N N . ILE B 1 88 ? -22.446 8.168 -40.156 1.00 91.64 117 ILE B N 1
ATOM 4525 C CA . ILE B 1 88 ? -23.204 7.305 -41.054 1.00 89.25 117 ILE B CA 1
ATOM 4526 C C . ILE B 1 88 ? -22.280 6.582 -42.026 1.00 88.72 117 ILE B C 1
ATOM 4527 O O . ILE B 1 88 ? -22.489 5.412 -42.343 1.00 96.44 117 ILE B O 1
ATOM 4532 N N . ALA B 1 89 ? -21.255 7.285 -42.491 1.00 85.38 118 ALA B N 1
ATOM 4533 C CA . ALA B 1 89 ? -20.309 6.722 -43.447 1.00 86.24 118 ALA B CA 1
ATOM 4534 C C . ALA B 1 89 ? -19.372 5.721 -42.779 1.00 94.60 118 ALA B C 1
ATOM 4535 O O . ALA B 1 89 ? -19.019 4.696 -43.366 1.00 98.09 118 ALA B O 1
ATOM 4537 N N . ALA B 1 90 ? -18.971 6.022 -41.549 1.00 88.85 119 ALA B N 1
ATOM 4538 C CA . ALA B 1 90 ? -18.067 5.145 -40.817 1.00 85.49 119 ALA B CA 1
ATOM 4539 C C . ALA B 1 90 ? -18.778 3.877 -40.336 1.00 94.01 119 ALA B C 1
ATOM 4540 O O . ALA B 1 90 ? -18.141 2.850 -40.106 1.00 102.69 119 ALA B O 1
ATOM 4542 N N . SER B 1 91 ? -20.097 3.952 -40.187 1.00 88.35 120 SER B N 1
ATOM 4543 C CA . SER B 1 91 ? -20.872 2.817 -39.700 1.00 95.53 120 SER B CA 1
ATOM 4544 C C . SER B 1 91 ? -21.074 1.775 -40.801 1.00 106.41 120 SER B C 1
ATOM 4545 O O . SER B 1 91 ? -20.482 1.874 -41.877 1.00 109.14 120 SER B O 1
ATOM 4548 N N . LYS B 1 92 ? -21.912 0.779 -40.526 1.00 104.34 121 LYS B N 1
ATOM 4549 C CA . LYS B 1 92 ? -22.161 -0.298 -41.477 1.00 108.04 121 LYS B CA 1
ATOM 4550 C C . LYS B 1 92 ? -23.044 0.171 -42.634 1.00 103.43 121 LYS B C 1
ATOM 4551 O O . LYS B 1 92 ? -22.912 -0.313 -43.760 1.00 98.95 121 LYS B O 1
ATOM 4557 N N . PHE B 1 93 ? -23.935 1.119 -42.355 1.00 103.90 122 PHE B N 1
ATOM 4558 C CA . PHE B 1 93 ? -24.831 1.652 -43.379 1.00 102.75 122 PHE B CA 1
ATOM 4559 C C . PHE B 1 93 ? -24.061 2.120 -44.615 1.00 97.27 122 PHE B C 1
ATOM 4560 O O . PHE B 1 93 ? -24.643 2.314 -45.683 1.00 95.84 122 PHE B O 1
ATOM 4568 N N . GLY B 1 94 ? -22.752 2.301 -44.463 1.00 89.41 123 GLY B N 1
ATOM 4569 C CA . GLY B 1 94 ? -21.913 2.773 -45.549 1.00 89.93 123 GLY B CA 1
ATOM 4570 C C . GLY B 1 94 ? -21.685 1.747 -46.643 1.00 94.80 123 GLY B C 1
ATOM 4571 O O . GLY B 1 94 ? -21.469 2.100 -47.806 1.00 89.88 123 GLY B O 1
ATOM 4572 N N . THR B 1 95 ? -21.732 0.471 -46.273 1.00 100.85 124 THR B N 1
ATOM 4573 C CA . THR B 1 95 ? -21.509 -0.613 -47.227 1.00 92.82 124 THR B CA 1
ATOM 4574 C C . THR B 1 95 ? -22.736 -0.832 -48.111 1.00 88.19 124 THR B C 1
ATOM 4575 O O . THR B 1 95 ? -22.619 -1.317 -49.240 1.00 76.27 124 THR B O 1
ATOM 4579 N N . ILE B 1 96 ? -23.904 -0.461 -47.589 1.00 91.60 125 ILE B N 1
ATOM 4580 C CA . ILE B 1 96 ? -25.158 -0.503 -48.340 1.00 93.58 125 ILE B CA 1
ATOM 4581 C C . ILE B 1 96 ? -25.038 0.251 -49.658 1.00 105.83 125 ILE B C 1
ATOM 4582 O O . ILE B 1 96 ? -24.256 1.196 -49.766 1.00 113.85 125 ILE B O 1
ATOM 4587 N N . ARG B 1 97 ? -25.812 -0.162 -50.657 1.00 109.01 126 ARG B N 1
ATOM 4588 C CA . ARG B 1 97 ? -25.803 0.512 -51.953 1.00 113.64 126 ARG B CA 1
ATOM 4589 C C . ARG B 1 97 ? -27.126 1.220 -52.227 1.00 114.64 126 ARG B C 1
ATOM 4590 O O . ARG B 1 97 ? -28.116 0.997 -51.530 1.00 110.38 126 ARG B O 1
ATOM 4598 N N . LEU B 1 98 ? -27.131 2.078 -53.243 1.00 118.17 127 LEU B N 1
ATOM 4599 C CA . LEU B 1 98 ? -28.310 2.868 -53.576 1.00 119.80 127 LEU B CA 1
ATOM 4600 C C . LEU B 1 98 ? -29.024 2.323 -54.811 1.00 124.42 127 LEU B C 1
ATOM 4601 O O . LEU B 1 98 ? -28.755 2.736 -55.940 1.00 116.54 127 LEU B O 1
ATOM 4606 N N . GLY B 1 99 ? -29.947 1.396 -54.574 1.00 134.39 128 GLY B N 1
ATOM 4607 C CA . GLY B 1 99 ? -30.640 0.689 -55.636 1.00 136.47 128 GLY B CA 1
ATOM 4608 C C . GLY B 1 99 ? -30.802 -0.761 -55.227 1.00 133.68 128 GLY B C 1
ATOM 4609 O O . GLY B 1 99 ? -30.865 -1.067 -54.037 1.00 125.21 128 GLY B O 1
ATOM 4610 N N . ARG B 1 100 ? -30.865 -1.660 -56.204 1.00 142.64 129 ARG B N 1
ATOM 4611 C CA . ARG B 1 100 ? -30.945 -3.087 -55.907 1.00 147.22 129 ARG B CA 1
ATOM 4612 C C . ARG B 1 100 ? -29.713 -3.515 -55.113 1.00 145.74 129 ARG B C 1
ATOM 4613 O O . ARG B 1 100 ? -28.778 -2.733 -54.936 1.00 145.29 129 ARG B O 1
ATOM 4621 N N . ILE B 1 101 ? -29.711 -4.754 -54.634 1.00 146.19 130 ILE B N 1
ATOM 4622 C CA . ILE B 1 101 ? -28.580 -5.259 -53.864 1.00 139.84 130 ILE B CA 1
ATOM 4623 C C . ILE B 1 101 ? -27.385 -5.549 -54.767 1.00 143.52 130 ILE B C 1
ATOM 4624 O O . ILE B 1 101 ? -27.503 -6.264 -55.760 1.00 148.08 130 ILE B O 1
ATOM 4629 N N . ASP B 1 102 ? -26.236 -4.986 -54.412 1.00 143.53 131 ASP B N 1
ATOM 4630 C CA . ASP B 1 102 ? -25.019 -5.141 -55.202 1.00 144.55 131 ASP B CA 1
ATOM 4631 C C . ASP B 1 102 ? -25.188 -4.674 -56.646 1.00 139.76 131 ASP B C 1
ATOM 4632 O O . ASP B 1 102 ? -24.610 -5.251 -57.568 1.00 132.04 131 ASP B O 1
ATOM 4637 N N . GLU B 1 103 ? -25.985 -3.626 -56.833 1.00 143.01 132 GLU B N 1
ATOM 4638 C CA . GLU B 1 103 ? -26.109 -2.989 -58.138 1.00 140.00 132 GLU B CA 1
ATOM 4639 C C . GLU B 1 103 ? -24.895 -2.103 -58.397 1.00 131.18 132 GLU B C 1
ATOM 4640 O O . GLU B 1 103 ? -24.399 -1.433 -57.490 1.00 112.95 132 GLU B O 1
ATOM 4646 N N . ALA B 1 104 ? -24.415 -2.114 -59.635 1.00 136.61 133 ALA B N 1
ATOM 4647 C CA . ALA B 1 104 ? -23.247 -1.328 -60.009 1.00 133.55 133 ALA B CA 1
ATOM 4648 C C . ALA B 1 104 ? -23.632 0.125 -60.279 1.00 127.49 133 ALA B C 1
ATOM 4649 O O . ALA B 1 104 ? -24.768 0.412 -60.664 1.00 127.16 133 ALA B O 1
ATOM 4651 N N . PRO B 1 105 ? -22.685 1.049 -60.065 1.00 119.21 134 PRO B N 1
ATOM 4652 C CA . PRO B 1 105 ? -22.921 2.467 -60.345 1.00 113.37 134 PRO B CA 1
ATOM 4653 C C . PRO B 1 105 ? -23.393 2.678 -61.781 1.00 116.32 134 PRO B C 1
ATOM 4654 O O . PRO B 1 105 ? -22.861 2.047 -62.695 1.00 108.72 134 PRO B O 1
ATOM 4658 N N . GLU B 1 106 ? -24.384 3.546 -61.968 1.00 125.72 135 GLU B N 1
ATOM 4659 C CA . GLU B 1 106 ? -24.841 3.909 -63.306 1.00 131.08 135 GLU B CA 1
ATOM 4660 C C . GLU B 1 106 ? -23.684 4.454 -64.126 1.00 131.25 135 GLU B C 1
ATOM 4661 O O . GLU B 1 106 ? -23.195 3.799 -65.048 1.00 133.13 135 GLU B O 1
ATOM 4667 N N . PHE B 1 107 ? -23.255 5.664 -63.781 1.00 125.01 136 PHE B N 1
ATOM 4668 C CA . PHE B 1 107 ? -22.143 6.316 -64.459 1.00 121.10 136 PHE B CA 1
ATOM 4669 C C . PHE B 1 107 ? -20.818 5.761 -63.949 1.00 116.38 136 PHE B C 1
ATOM 4670 O O . PHE B 1 107 ? -20.723 5.297 -62.811 1.00 102.23 136 PHE B O 1
ATOM 4678 N N . ARG B 1 108 ? -19.794 5.808 -64.794 1.00 126.02 137 ARG B N 1
ATOM 4679 C CA . ARG B 1 108 ? -18.454 5.428 -64.369 1.00 131.69 137 ARG B CA 1
ATOM 4680 C C . ARG B 1 108 ? -17.856 6.549 -63.520 1.00 131.83 137 ARG B C 1
ATOM 4681 O O . ARG B 1 108 ? -18.078 7.730 -63.793 1.00 130.88 137 ARG B O 1
ATOM 4689 N N . THR B 1 109 ? -17.111 6.166 -62.487 1.00 128.69 138 THR B N 1
ATOM 4690 C CA . THR B 1 109 ? -16.575 7.104 -61.496 1.00 121.99 138 THR B CA 1
ATOM 4691 C C . THR B 1 109 ? -16.165 8.470 -62.051 1.00 126.38 138 THR B C 1
ATOM 4692 O O . THR B 1 109 ? -16.554 9.506 -61.513 1.00 128.01 138 THR B O 1
ATOM 4696 N N . VAL B 1 110 ? -15.384 8.468 -63.125 1.00 132.54 139 VAL B N 1
ATOM 4697 C CA . VAL B 1 110 ? -14.807 9.701 -63.659 1.00 136.08 139 VAL B CA 1
ATOM 4698 C C . VAL B 1 110 ? -15.851 10.713 -64.148 1.00 136.34 139 VAL B C 1
ATOM 4699 O O . VAL B 1 110 ? -15.553 11.900 -64.289 1.00 137.96 139 VAL B O 1
ATOM 4703 N N . SER B 1 111 ? -17.072 10.249 -64.400 1.00 135.62 140 SER B N 1
ATOM 4704 C CA . SER B 1 111 ? -18.159 11.142 -64.804 1.00 132.83 140 SER B CA 1
ATOM 4705 C C . SER B 1 111 ? -19.027 11.541 -63.613 1.00 130.42 140 SER B C 1
ATOM 4706 O O . SER B 1 111 ? -19.740 12.546 -63.656 1.00 135.21 140 SER B O 1
ATOM 4709 N N . TRP B 1 112 ? -18.968 10.738 -62.557 1.00 118.91 141 TRP B N 1
ATOM 4710 C CA . TRP B 1 112 ? -19.646 11.052 -61.310 1.00 107.39 141 TRP B CA 1
ATOM 4711 C C . TRP B 1 112 ? -18.904 12.207 -60.655 1.00 113.25 141 TRP B C 1
ATOM 4712 O O . TRP B 1 112 ? -19.503 13.203 -60.242 1.00 111.09 141 TRP B O 1
ATOM 4723 N N . ILE B 1 113 ? -17.585 12.066 -60.588 1.00 113.61 142 ILE B N 1
ATOM 4724 C CA . ILE B 1 113 ? -16.714 13.080 -60.010 1.00 106.83 142 ILE B CA 1
ATOM 4725 C C . ILE B 1 113 ? -16.767 14.390 -60.792 1.00 110.76 142 ILE B C 1
ATOM 4726 O O . ILE B 1 113 ? -16.882 15.465 -60.204 1.00 117.09 142 ILE B O 1
ATOM 4731 N N . SER B 1 114 ? -16.689 14.299 -62.116 1.00 109.05 143 SER B N 1
ATOM 4732 C CA . SER B 1 114 ? -16.722 15.492 -62.958 1.00 112.83 143 SER B CA 1
ATOM 4733 C C . SER B 1 114 ? -18.045 16.247 -62.850 1.00 111.95 143 SER B C 1
ATOM 4734 O O . SER B 1 114 ? -18.091 17.460 -63.043 1.00 109.47 143 SER B O 1
ATOM 4737 N N . MET B 1 115 ? -19.118 15.529 -62.540 1.00 115.52 144 MET B N 1
ATOM 4738 C CA . MET B 1 115 ? -20.422 16.163 -62.380 1.00 118.73 144 MET B CA 1
ATOM 4739 C C . MET B 1 115 ? -20.558 16.824 -61.011 1.00 118.35 144 MET B C 1
ATOM 4740 O O . MET B 1 115 ? -21.399 17.702 -60.819 1.00 124.61 144 MET B O 1
ATOM 4745 N N . MET B 1 116 ? -19.727 16.401 -60.063 1.00 110.31 145 MET B N 1
ATOM 4746 C CA . MET B 1 116 ? -19.692 17.035 -58.750 1.00 113.83 145 MET B CA 1
ATOM 4747 C C . MET B 1 116 ? -18.830 18.295 -58.774 1.00 122.24 145 MET B C 1
ATOM 4748 O O . MET B 1 116 ? -18.630 18.946 -57.748 1.00 118.84 145 MET B O 1
ATOM 4753 N N . PHE B 1 117 ? -18.322 18.626 -59.956 1.00 130.19 146 PHE B N 1
ATOM 4754 C CA . PHE B 1 117 ? -17.585 19.866 -60.159 1.00 132.16 146 PHE B CA 1
ATOM 4755 C C . PHE B 1 117 ? -18.545 20.986 -60.526 1.00 132.02 146 PHE B C 1
ATOM 4756 O O . PHE B 1 117 ? -18.571 22.029 -59.875 1.00 134.03 146 PHE B O 1
ATOM 4764 N N . ALA B 1 118 ? -19.337 20.766 -61.570 1.00 130.56 147 ALA B N 1
ATOM 4765 C CA . ALA B 1 118 ? -20.395 21.702 -61.924 1.00 131.99 147 ALA B CA 1
ATOM 4766 C C . ALA B 1 118 ? -21.323 21.866 -60.726 1.00 127.57 147 ALA B C 1
ATOM 4767 O O . ALA B 1 118 ? -22.093 22.825 -60.640 1.00 126.96 147 ALA B O 1
ATOM 4769 N N . ALA B 1 119 ? -21.244 20.910 -59.805 1.00 119.69 148 ALA B N 1
ATOM 4770 C CA . ALA B 1 119 ? -21.956 20.995 -58.540 1.00 104.38 148 ALA B CA 1
ATOM 4771 C C . ALA B 1 119 ? -21.328 22.081 -57.674 1.00 98.97 148 ALA B C 1
ATOM 4772 O O . ALA B 1 119 ? -22.030 22.916 -57.111 1.00 100.86 148 ALA B O 1
ATOM 4774 N N . GLY B 1 120 ? -20.001 22.066 -57.582 1.00 94.62 149 GLY B N 1
ATOM 4775 C CA . GLY B 1 120 ? -19.270 23.045 -56.795 1.00 102.36 149 GLY B CA 1
ATOM 4776 C C . GLY B 1 120 ? -19.318 24.451 -57.373 1.00 103.29 149 GLY B C 1
ATOM 4777 O O . GLY B 1 120 ? -19.668 25.402 -56.673 1.00 100.20 149 GLY B O 1
ATOM 4778 N N . MET B 1 121 ? -18.958 24.576 -58.649 1.00 101.06 150 MET B N 1
ATOM 4779 C CA . MET B 1 121 ? -18.978 25.856 -59.355 1.00 104.73 150 MET B CA 1
ATOM 4780 C C . MET B 1 121 ? -20.369 26.484 -59.317 1.00 110.64 150 MET B C 1
ATOM 4781 O O . MET B 1 121 ? -21.361 25.782 -59.128 1.00 119.94 150 MET B O 1
ATOM 4786 N N . GLY B 1 122 ? -20.440 27.800 -59.504 1.00 100.23 151 GLY B N 1
ATOM 4787 C CA . GLY B 1 122 ? -21.714 28.500 -59.507 1.00 101.60 151 GLY B CA 1
ATOM 4788 C C . GLY B 1 122 ? -21.610 29.996 -59.256 1.00 108.25 151 GLY B C 1
ATOM 4789 O O . GLY B 1 122 ? -20.512 30.549 -59.152 1.00 107.22 151 GLY B O 1
ATOM 4790 N N . ILE B 1 123 ? -22.760 30.656 -59.153 1.00 104.40 152 ILE B N 1
ATOM 4791 C CA . ILE B 1 123 ? -22.798 32.101 -58.953 1.00 99.20 152 ILE B CA 1
ATOM 4792 C C . ILE B 1 123 ? -22.187 32.518 -57.615 1.00 89.02 152 ILE B C 1
ATOM 4793 O O . ILE B 1 123 ? -21.392 33.457 -57.556 1.00 88.64 152 ILE B O 1
ATOM 4798 N N . GLY B 1 124 ? -22.565 31.824 -56.548 1.00 75.06 153 GLY B N 1
ATOM 4799 C CA . GLY B 1 124 ? -22.013 32.085 -55.230 1.00 70.46 153 GLY B CA 1
ATOM 4800 C C . GLY B 1 124 ? -20.500 32.247 -55.229 1.00 78.67 153 GLY B C 1
ATOM 4801 O O . GLY B 1 124 ? -19.967 33.146 -54.583 1.00 90.53 153 GLY B O 1
ATOM 4802 N N . LEU B 1 125 ? -19.801 31.382 -55.957 1.00 77.69 154 LEU B N 1
ATOM 4803 C CA . LEU B 1 125 ? -18.346 31.465 -56.028 1.00 82.94 154 LEU B CA 1
ATOM 4804 C C . LEU B 1 125 ? -17.880 32.580 -56.951 1.00 87.99 154 LEU B C 1
ATOM 4805 O O . LEU B 1 125 ? -16.746 33.040 -56.847 1.00 91.70 154 LEU B O 1
ATOM 4810 N N . MET B 1 126 ? -18.751 33.003 -57.861 1.00 90.29 155 MET B N 1
ATOM 4811 C CA . MET B 1 126 ? -18.458 34.144 -58.717 1.00 90.06 155 MET B CA 1
ATOM 4812 C C . MET B 1 126 ? -18.607 35.429 -57.912 1.00 91.89 155 MET B C 1
ATOM 4813 O O . MET B 1 126 ? -17.816 36.364 -58.049 1.00 91.68 155 MET B O 1
ATOM 4818 N N . PHE B 1 127 ? -19.618 35.459 -57.052 1.00 87.96 156 PHE B N 1
ATOM 4819 C CA . PHE B 1 127 ? -19.923 36.651 -56.275 1.00 81.41 156 PHE B CA 1
ATOM 4820 C C . PHE B 1 127 ? -18.976 36.852 -55.097 1.00 84.92 156 PHE B C 1
ATOM 4821 O O . PHE B 1 127 ? -18.504 37.962 -54.861 1.00 98.85 156 PHE B O 1
ATOM 4829 N N . TYR B 1 128 ? -18.697 35.781 -54.361 1.00 81.29 157 TYR B N 1
ATOM 4830 C CA . TYR B 1 128 ? -17.950 35.899 -53.109 1.00 73.84 157 TYR B CA 1
ATOM 4831 C C . TYR B 1 128 ? -16.481 35.496 -53.215 1.00 69.82 157 TYR B C 1
ATOM 4832 O O . TYR B 1 128 ? -15.696 35.733 -52.294 1.00 64.27 157 TYR B O 1
ATOM 4841 N N . GLY B 1 129 ? -16.114 34.900 -54.343 1.00 71.30 158 GLY B N 1
ATOM 4842 C CA . GLY B 1 129 ? -14.759 34.423 -54.545 1.00 72.05 158 GLY B CA 1
ATOM 4843 C C . GLY B 1 129 ? -13.718 35.445 -54.141 1.00 74.28 158 GLY B C 1
ATOM 4844 O O . GLY B 1 129 ? -12.756 35.129 -53.433 1.00 67.64 158 GLY B O 1
ATOM 4845 N N . THR B 1 130 ? -13.921 36.680 -54.594 1.00 77.23 159 THR B N 1
ATOM 4846 C CA . THR B 1 130 ? -12.999 37.778 -54.323 1.00 70.63 159 THR B CA 1
ATOM 4847 C C . THR B 1 130 ? -13.409 38.557 -53.079 1.00 68.13 159 THR B C 1
ATOM 4848 O O . THR B 1 130 ? -12.569 38.933 -52.264 1.00 70.25 159 THR B O 1
ATOM 4852 N N . THR B 1 131 ? -14.710 38.782 -52.941 1.00 65.02 160 THR B N 1
ATOM 4853 C CA . THR B 1 131 ? -15.259 39.596 -51.867 1.00 65.04 160 THR B CA 1
ATOM 4854 C C . THR B 1 131 ? -14.982 39.064 -50.471 1.00 73.96 160 THR B C 1
ATOM 4855 O O . THR B 1 131 ? -14.455 39.781 -49.617 1.00 71.44 160 THR B O 1
ATOM 4859 N N . GLU B 1 132 ? -15.362 37.808 -50.242 1.00 81.84 161 GLU B N 1
ATOM 4860 C CA . GLU B 1 132 ? -15.358 37.223 -48.902 1.00 69.55 161 GLU B CA 1
ATOM 4861 C C . GLU B 1 132 ? -13.972 37.176 -48.258 1.00 64.23 161 GLU B C 1
ATOM 4862 O O . GLU B 1 132 ? -13.773 37.703 -47.164 1.00 57.26 161 GLU B O 1
ATOM 4868 N N . PRO B 1 133 ? -13.008 36.535 -48.927 1.00 61.01 162 PRO B N 1
ATOM 4869 C CA . PRO B 1 133 ? -11.673 36.496 -48.329 1.00 57.11 162 PRO B CA 1
ATOM 4870 C C . PRO B 1 133 ? -11.108 37.902 -48.145 1.00 61.24 162 PRO B C 1
ATOM 4871 O O . PRO B 1 133 ? -10.419 38.158 -47.157 1.00 63.54 162 PRO B O 1
ATOM 4875 N N . LEU B 1 134 ? -11.400 38.801 -49.081 1.00 64.85 163 LEU B N 1
ATOM 4876 C CA . LEU B 1 134 ? -10.915 40.180 -48.992 1.00 70.71 163 LEU B CA 1
ATOM 4877 C C . LEU B 1 134 ? -11.494 40.908 -47.781 1.00 63.31 163 LEU B C 1
ATOM 4878 O O . LEU B 1 134 ? -10.765 41.556 -47.030 1.00 57.54 163 LEU B O 1
ATOM 4883 N N . THR B 1 135 ? -12.808 40.799 -47.602 1.00 53.44 164 THR B N 1
ATOM 4884 C CA . THR B 1 135 ? -13.477 41.388 -46.448 1.00 60.54 164 THR B CA 1
ATOM 4885 C C . THR B 1 135 ? -12.883 40.909 -45.121 1.00 63.66 164 THR B C 1
ATOM 4886 O O . THR B 1 135 ? -12.491 41.726 -44.291 1.00 70.29 164 THR B O 1
ATOM 4890 N N . PHE B 1 136 ? -12.815 39.591 -44.927 1.00 68.34 165 PHE B N 1
ATOM 4891 C CA . PHE B 1 136 ? -12.331 39.009 -43.668 1.00 69.52 165 PHE B CA 1
ATOM 4892 C C . PHE B 1 136 ? -10.902 39.438 -43.351 1.00 63.31 165 PHE B C 1
ATOM 4893 O O . PHE B 1 136 ? -10.545 39.622 -42.184 1.00 56.65 165 PHE B O 1
ATOM 4901 N N . TYR B 1 137 ? -10.078 39.570 -44.386 1.00 54.68 166 TYR B N 1
ATOM 4902 C CA . TYR B 1 137 ? -8.723 40.067 -44.198 1.00 60.22 166 TYR B CA 1
ATOM 4903 C C . TYR B 1 137 ? -8.728 41.513 -43.682 1.00 66.30 166 TYR B C 1
ATOM 4904 O O . TYR B 1 137 ? -8.052 41.822 -42.698 1.00 66.46 166 TYR B O 1
ATOM 4913 N N . ARG B 1 138 ? -9.499 42.385 -44.333 1.00 62.92 167 ARG B N 1
ATOM 4914 C CA . ARG B 1 138 ? -9.534 43.812 -43.975 1.00 68.69 167 ARG B CA 1
ATOM 4915 C C . ARG B 1 138 ? -10.111 44.090 -42.586 1.00 70.98 167 ARG B C 1
ATOM 4916 O O . ARG B 1 138 ? -9.413 44.595 -41.707 1.00 74.80 167 ARG B O 1
ATOM 4924 N N . ASN B 1 139 ? -11.393 43.777 -42.404 1.00 63.44 168 ASN B N 1
ATOM 4925 C CA . ASN B 1 139 ? -12.091 44.050 -41.152 1.00 63.20 168 ASN B CA 1
ATOM 4926 C C . ASN B 1 139 ? -11.666 43.152 -40.010 1.00 71.53 168 ASN B C 1
ATOM 4927 O O . ASN B 1 139 ? -11.802 43.516 -38.843 1.00 78.24 168 ASN B O 1
ATOM 4932 N N . GLY B 1 140 ? -11.166 41.969 -40.348 1.00 70.49 169 GLY B N 1
ATOM 4933 C CA . GLY B 1 140 ? -10.933 40.950 -39.348 1.00 64.49 169 GLY B CA 1
ATOM 4934 C C . GLY B 1 140 ? -12.194 40.127 -39.164 1.00 61.43 169 GLY B C 1
ATOM 4935 O O . GLY B 1 140 ? -13.162 40.267 -39.913 1.00 64.66 169 GLY B O 1
ATOM 4936 N N . VAL B 1 141 ? -12.180 39.266 -38.157 1.00 63.29 170 VAL B N 1
ATOM 4937 C CA . VAL B 1 141 ? -13.277 38.344 -37.900 1.00 63.99 170 VAL B CA 1
ATOM 4938 C C . VAL B 1 141 ? -13.490 38.297 -36.392 1.00 60.68 170 VAL B C 1
ATOM 4939 O O . VAL B 1 141 ? -12.529 38.417 -35.630 1.00 64.03 170 VAL B O 1
ATOM 4943 N N . PRO B 1 142 ? -14.749 38.154 -35.948 1.00 47.22 171 PRO B N 1
ATOM 4944 C CA . PRO B 1 142 ? -14.985 38.215 -34.499 1.00 41.01 171 PRO B CA 1
ATOM 4945 C C . PRO B 1 142 ? -14.059 37.283 -33.732 1.00 60.25 171 PRO B C 1
ATOM 4946 O O . PRO B 1 142 ? -14.036 36.083 -34.006 1.00 75.98 171 PRO B O 1
ATOM 4950 N N . GLY B 1 143 ? -13.289 37.838 -32.800 1.00 68.64 172 GLY B N 1
ATOM 4951 C CA . GLY B 1 143 ? -12.371 37.048 -31.996 1.00 77.62 172 GLY B CA 1
ATOM 4952 C C . GLY B 1 143 ? -10.949 37.005 -32.525 1.00 75.71 172 GLY B C 1
ATOM 4953 O O . GLY B 1 143 ? -10.096 36.291 -31.998 1.00 81.91 172 GLY B O 1
ATOM 4954 N N . HIS B 1 144 ? -10.695 37.768 -33.579 1.00 72.57 173 HIS B N 1
ATOM 4955 C CA . HIS B 1 144 ? -9.361 37.878 -34.152 1.00 71.88 173 HIS B CA 1
ATOM 4956 C C . HIS B 1 144 ? -9.170 39.306 -34.634 1.00 72.62 173 HIS B C 1
ATOM 4957 O O . HIS B 1 144 ? -10.150 40.020 -34.861 1.00 70.46 173 HIS B O 1
ATOM 4964 N N . ASP B 1 145 ? -7.920 39.726 -34.804 1.00 66.64 174 ASP B N 1
ATOM 4965 C CA . ASP B 1 145 ? -7.671 41.046 -35.369 1.00 77.96 174 ASP B CA 1
ATOM 4966 C C . ASP B 1 145 ? -7.531 41.038 -36.891 1.00 79.82 174 ASP B C 1
ATOM 4967 O O . ASP B 1 145 ? -7.455 39.987 -37.521 1.00 86.91 174 ASP B O 1
ATOM 4972 N N . GLU B 1 146 ? -7.521 42.235 -37.463 1.00 86.60 175 GLU B N 1
ATOM 4973 C CA . GLU B 1 146 ? -7.506 42.423 -38.904 1.00 84.47 175 GLU B CA 1
ATOM 4974 C C . GLU B 1 146 ? -6.216 41.906 -39.526 1.00 69.44 175 GLU B C 1
ATOM 4975 O O . GLU B 1 146 ? -5.226 41.679 -38.824 1.00 59.62 175 GLU B O 1
ATOM 4981 N N . HIS B 1 147 ? -6.245 41.719 -40.844 1.00 59.96 176 HIS B N 1
ATOM 4982 C CA . HIS B 1 147 ? -5.047 41.429 -41.627 1.00 52.33 176 HIS B CA 1
ATOM 4983 C C . HIS B 1 147 ? -4.450 40.061 -41.324 1.00 63.74 176 HIS B C 1
ATOM 4984 O O . HIS B 1 147 ? -3.225 39.891 -41.349 1.00 49.62 176 HIS B O 1
ATOM 4991 N N . ASN B 1 148 ? -5.325 39.095 -41.043 1.00 63.11 177 ASN B N 1
ATOM 4992 C CA . ASN B 1 148 ? -4.917 37.729 -40.742 1.00 49.55 177 ASN B CA 1
ATOM 4993 C C . ASN B 1 148 ? -5.273 36.801 -41.903 1.00 49.55 177 ASN B C 1
ATOM 4994 O O . ASN B 1 148 ? -6.433 36.416 -42.074 1.00 54.10 177 ASN B O 1
ATOM 4999 N N . VAL B 1 149 ? -4.277 36.452 -42.710 1.00 38.31 178 VAL B N 1
ATOM 5000 C CA . VAL B 1 149 ? -4.532 35.662 -43.911 1.00 54.85 178 VAL B CA 1
ATOM 5001 C C . VAL B 1 149 ? -5.212 34.342 -43.566 1.00 67.27 178 VAL B C 1
ATOM 5002 O O . VAL B 1 149 ? -6.300 34.044 -44.066 1.00 69.62 178 VAL B O 1
ATOM 5006 N N . GLY B 1 150 ? -4.558 33.558 -42.710 1.00 64.13 179 GLY B N 1
ATOM 5007 C CA . GLY B 1 150 ? -5.086 32.279 -42.274 1.00 56.45 179 GLY B CA 1
ATOM 5008 C C . GLY B 1 150 ? -6.549 32.311 -41.865 1.00 58.94 179 GLY B C 1
ATOM 5009 O O . GLY B 1 150 ? -7.344 31.497 -42.335 1.00 67.41 179 GLY B O 1
ATOM 5010 N N . VAL B 1 151 ? -6.910 33.239 -40.984 1.00 42.79 180 VAL B N 1
ATOM 5011 C CA . VAL B 1 151 ? -8.268 33.291 -40.465 1.00 41.06 180 VAL B CA 1
ATOM 5012 C C . VAL B 1 151 ? -9.214 33.712 -41.573 1.00 45.27 180 VAL B C 1
ATOM 5013 O O . VAL B 1 151 ? -10.369 33.283 -41.621 1.00 40.07 180 VAL B O 1
ATOM 5017 N N . ALA B 1 152 ? -8.717 34.548 -42.477 1.00 55.05 181 ALA B N 1
ATOM 5018 C CA . ALA B 1 152 ? -9.495 34.919 -43.649 1.00 52.57 181 ALA B CA 1
ATOM 5019 C C . ALA B 1 152 ? -9.800 33.668 -44.485 1.00 51.40 181 ALA B C 1
ATOM 5020 O O . ALA B 1 152 ? -10.963 33.353 -44.740 1.00 52.42 181 ALA B O 1
ATOM 5022 N N . MET B 1 153 ? -8.757 32.956 -44.902 1.00 42.68 182 MET B N 1
ATOM 5023 C CA . MET B 1 153 ? -8.937 31.755 -45.725 1.00 61.12 182 MET B CA 1
ATOM 5024 C C . MET B 1 153 ? -9.757 30.669 -45.032 1.00 58.34 182 MET B C 1
ATOM 5025 O O . MET B 1 153 ? -10.667 30.094 -45.631 1.00 59.44 182 MET B O 1
ATOM 5030 N N . SER B 1 154 ? -9.434 30.400 -43.770 1.00 57.44 183 SER B N 1
ATOM 5031 C CA . SER B 1 154 ? -10.127 29.376 -42.998 1.00 60.66 183 SER B CA 1
ATOM 5032 C C . SER B 1 154 ? -11.609 29.693 -42.803 1.00 59.76 183 SER B C 1
ATOM 5033 O O . SER B 1 154 ? -12.460 28.825 -42.993 1.00 67.14 183 SER B O 1
ATOM 5036 N N . THR B 1 155 ? -11.919 30.930 -42.427 1.00 54.56 184 THR B N 1
ATOM 5037 C CA . THR B 1 155 ? -13.311 31.339 -42.263 1.00 56.08 184 THR B CA 1
ATOM 5038 C C . THR B 1 155 ? -14.102 31.133 -43.558 1.00 60.12 184 THR B C 1
ATOM 5039 O O . THR B 1 155 ? -15.287 30.813 -43.531 1.00 56.52 184 THR B O 1
ATOM 5043 N N . THR B 1 156 ? -13.434 31.323 -44.692 1.00 60.96 185 THR B N 1
ATOM 5044 C CA . THR B 1 156 ? -14.062 31.171 -45.996 1.00 59.52 185 THR B CA 1
ATOM 5045 C C . THR B 1 156 ? -14.311 29.701 -46.295 1.00 66.01 185 THR B C 1
ATOM 5046 O O . THR B 1 156 ? -15.440 29.305 -46.581 1.00 72.51 185 THR B O 1
ATOM 5050 N N . MET B 1 157 ? -13.251 28.898 -46.235 1.00 69.49 186 MET B N 1
ATOM 5051 C CA . MET B 1 157 ? -13.364 27.445 -46.362 1.00 68.17 186 MET B CA 1
ATOM 5052 C C . MET B 1 157 ? -14.536 26.940 -45.526 1.00 71.20 186 MET B C 1
ATOM 5053 O O . MET B 1 157 ? -15.354 26.144 -45.987 1.00 74.66 186 MET B O 1
ATOM 5058 N N . PHE B 1 158 ? -14.607 27.426 -44.293 1.00 63.07 187 PHE B N 1
ATOM 5059 C CA . PHE B 1 158 ? -15.640 27.029 -43.350 1.00 59.41 187 PHE B CA 1
ATOM 5060 C C . PHE B 1 158 ? -17.052 27.210 -43.900 1.00 58.82 187 PHE B C 1
ATOM 5061 O O . PHE B 1 158 ? -17.932 26.391 -43.645 1.00 61.71 187 PHE B O 1
ATOM 5069 N N . HIS B 1 159 ? -17.276 28.284 -44.647 1.00 59.42 188 HIS B N 1
ATOM 5070 C CA . HIS B 1 159 ? -18.614 28.576 -45.156 1.00 64.01 188 HIS B CA 1
ATOM 5071 C C . HIS B 1 159 ? -18.934 27.800 -46.430 1.00 62.03 188 HIS B C 1
ATOM 5072 O O . HIS B 1 159 ? -20.101 27.657 -46.802 1.00 59.46 188 HIS B O 1
ATOM 5079 N N . TRP B 1 160 ? -17.903 27.291 -47.094 1.00 62.83 189 TRP B N 1
ATOM 5080 C CA . TRP B 1 160 ? -18.093 26.736 -48.431 1.00 68.10 189 TRP B CA 1
ATOM 5081 C C . TRP B 1 160 ? -17.747 25.252 -48.616 1.00 67.75 189 TRP B C 1
ATOM 5082 O O . TRP B 1 160 ? -18.052 24.681 -49.664 1.00 68.23 189 TRP B O 1
ATOM 5093 N N . THR B 1 161 ? -17.123 24.625 -47.621 1.00 63.12 190 THR B N 1
ATOM 5094 C CA . THR B 1 161 ? -16.714 23.225 -47.771 1.00 73.96 190 THR B CA 1
ATOM 5095 C C . THR B 1 161 ? -17.596 22.200 -47.039 1.00 77.14 190 THR B C 1
ATOM 5096 O O . THR B 1 161 ? -18.707 21.895 -47.480 1.00 75.57 190 THR B O 1
ATOM 5100 N N . LEU B 1 162 ? -17.092 21.664 -45.932 1.00 74.44 191 LEU B N 1
ATOM 5101 C CA . LEU B 1 162 ? -17.763 20.571 -45.227 1.00 70.02 191 LEU B CA 1
ATOM 5102 C C . LEU B 1 162 ? -19.207 20.873 -44.810 1.00 71.83 191 LEU B C 1
ATOM 5103 O O . LEU B 1 162 ? -20.100 20.054 -45.017 1.00 71.38 191 LEU B O 1
ATOM 5108 N N . HIS B 1 163 ? -19.438 22.044 -44.228 1.00 72.48 192 HIS B N 1
ATOM 5109 C CA . HIS B 1 163 ? -20.753 22.361 -43.675 1.00 65.84 192 HIS B CA 1
ATOM 5110 C C . HIS B 1 163 ? -21.902 22.360 -44.690 1.00 73.75 192 HIS B C 1
ATOM 5111 O O . HIS B 1 163 ? -22.928 21.723 -44.459 1.00 75.10 192 HIS B O 1
ATOM 5118 N N . PRO B 1 164 ? -21.750 23.084 -45.810 1.00 81.13 193 PRO B N 1
ATOM 5119 C CA . PRO B 1 164 ? -22.864 23.067 -46.764 1.00 79.37 193 PRO B CA 1
ATOM 5120 C C . PRO B 1 164 ? -23.085 21.685 -47.369 1.00 80.74 193 PRO B C 1
ATOM 5121 O O . PRO B 1 164 ? -24.231 21.255 -47.508 1.00 80.75 193 PRO B O 1
ATOM 5125 N N . TRP B 1 165 ? -22.003 20.992 -47.710 1.00 81.51 194 TRP B N 1
ATOM 5126 C CA . TRP B 1 165 ? -22.121 19.709 -48.400 1.00 81.07 194 TRP B CA 1
ATOM 5127 C C . TRP B 1 165 ? -22.561 18.562 -47.498 1.00 78.14 194 TRP B C 1
ATOM 5128 O O . TRP B 1 165 ? -23.100 17.568 -47.977 1.00 79.77 194 TRP B O 1
ATOM 5139 N N . ALA B 1 166 ? -22.350 18.711 -46.194 1.00 74.42 195 ALA B N 1
ATOM 5140 C CA . ALA B 1 166 ? -22.931 17.787 -45.229 1.00 71.46 195 ALA B CA 1
ATOM 5141 C C . ALA B 1 166 ? -24.448 17.852 -45.349 1.00 77.92 195 ALA B C 1
ATOM 5142 O O . ALA B 1 166 ? -25.128 16.823 -45.377 1.00 84.52 195 ALA B O 1
ATOM 5144 N N . ILE B 1 167 ? -24.967 19.074 -45.425 1.00 73.87 196 ILE B N 1
ATOM 5145 C CA . ILE B 1 167 ? -26.395 19.307 -45.595 1.00 81.72 196 ILE B CA 1
ATOM 5146 C C . ILE B 1 167 ? -26.892 18.745 -46.925 1.00 88.42 196 ILE B C 1
ATOM 5147 O O . ILE B 1 167 ? -28.001 18.220 -47.010 1.00 85.16 196 ILE B O 1
ATOM 5152 N N . TYR B 1 168 ? -26.065 18.857 -47.960 1.00 93.79 197 TYR B N 1
ATOM 5153 C CA . TYR B 1 168 ? -26.437 18.364 -49.280 1.00 91.92 197 TYR B CA 1
ATOM 5154 C C . TYR B 1 168 ? -26.406 16.840 -49.329 1.00 96.03 197 TYR B C 1
ATOM 5155 O O . TYR B 1 168 ? -27.143 16.218 -50.096 1.00 98.40 197 TYR B O 1
ATOM 5164 N N . ALA B 1 169 ? -25.552 16.245 -48.502 1.00 94.65 198 ALA B N 1
ATOM 5165 C CA . ALA B 1 169 ? -25.445 14.791 -48.438 1.00 86.67 198 ALA B CA 1
ATOM 5166 C C . ALA B 1 169 ? -26.605 14.193 -47.652 1.00 85.37 198 ALA B C 1
ATOM 5167 O O . ALA B 1 169 ? -27.091 13.115 -47.982 1.00 93.44 198 ALA B O 1
ATOM 5169 N N . ILE B 1 170 ? -27.050 14.896 -46.615 1.00 81.04 199 ILE B N 1
ATOM 5170 C CA . ILE B 1 170 ? -28.164 14.415 -45.804 1.00 83.07 199 ILE B CA 1
ATOM 5171 C C . ILE B 1 170 ? -29.458 14.364 -46.609 1.00 87.87 199 ILE B C 1
ATOM 5172 O O . ILE B 1 170 ? -30.129 13.336 -46.657 1.00 86.06 199 ILE B O 1
ATOM 5177 N N . VAL B 1 171 ? -29.805 15.475 -47.244 1.00 93.13 200 VAL B N 1
ATOM 5178 C CA . VAL B 1 171 ? -31.001 15.521 -48.074 1.00 99.21 200 VAL B CA 1
ATOM 5179 C C . VAL B 1 171 ? -30.861 14.588 -49.278 1.00 94.52 200 VAL B C 1
ATOM 5180 O O . VAL B 1 171 ? -31.815 13.917 -49.668 1.00 93.33 200 VAL B O 1
ATOM 5184 N N . GLY B 1 172 ? -29.664 14.544 -49.855 1.00 91.16 201 GLY B N 1
ATOM 5185 C CA . GLY B 1 172 ? -29.412 13.738 -51.035 1.00 98.63 201 GLY B CA 1
ATOM 5186 C C . GLY B 1 172 ? -29.510 12.249 -50.761 1.00 111.92 201 GLY B C 1
ATOM 5187 O O . GLY B 1 172 ? -30.089 11.496 -51.549 1.00 114.01 201 GLY B O 1
ATOM 5188 N N . LEU B 1 173 ? -28.933 11.823 -49.640 1.00 110.21 202 LEU B N 1
ATOM 5189 C CA . LEU B 1 173 ? -28.992 10.427 -49.228 1.00 96.78 202 LEU B CA 1
ATOM 5190 C C . LEU B 1 173 ? -30.430 10.027 -48.918 1.00 97.10 202 LEU B C 1
ATOM 5191 O O . LEU B 1 173 ? -30.968 9.110 -49.533 1.00 101.85 202 LEU B O 1
ATOM 5196 N N . ALA B 1 174 ? -31.046 10.719 -47.964 1.00 96.87 203 ALA B N 1
ATOM 5197 C CA . ALA B 1 174 ? -32.435 10.455 -47.601 1.00 98.19 203 ALA B CA 1
ATOM 5198 C C . ALA B 1 174 ? -33.284 10.199 -48.839 1.00 104.47 203 ALA B C 1
ATOM 5199 O O . ALA B 1 174 ? -34.081 9.260 -48.875 1.00 105.14 203 ALA B O 1
ATOM 5201 N N . ILE B 1 175 ? -33.107 11.036 -49.855 1.00 104.02 204 ILE B N 1
ATOM 5202 C CA . ILE B 1 175 ? -33.818 10.862 -51.114 1.00 107.70 204 ILE B CA 1
ATOM 5203 C C . ILE B 1 175 ? -33.363 9.604 -51.848 1.00 112.76 204 ILE B C 1
ATOM 5204 O O . ILE B 1 175 ? -34.158 8.695 -52.083 1.00 120.67 204 ILE B O 1
ATOM 5209 N N . ALA B 1 176 ? -32.083 9.553 -52.206 1.00 109.54 205 ALA B N 1
ATOM 5210 C CA . ALA B 1 176 ? -31.540 8.428 -52.967 1.00 106.35 205 ALA B CA 1
ATOM 5211 C C . ALA B 1 176 ? -31.885 7.076 -52.344 1.00 114.70 205 ALA B C 1
ATOM 5212 O O . ALA B 1 176 ? -32.074 6.088 -53.051 1.00 121.30 205 ALA B O 1
ATOM 5214 N N . TYR B 1 177 ? -31.960 7.034 -51.019 1.00 111.25 206 TYR B N 1
ATOM 5215 C CA . TYR B 1 177 ? -32.309 5.807 -50.318 1.00 107.92 206 TYR B CA 1
ATOM 5216 C C . TYR B 1 177 ? -33.802 5.522 -50.435 1.00 112.81 206 TYR B C 1
ATOM 5217 O O . TYR B 1 177 ? -34.210 4.445 -50.870 1.00 118.65 206 TYR B O 1
ATOM 5226 N N . SER B 1 178 ? -34.611 6.497 -50.039 1.00 116.06 207 SER B N 1
ATOM 5227 C CA . SER B 1 178 ? -36.063 6.386 -50.129 1.00 122.13 207 SER B CA 1
ATOM 5228 C C . SER B 1 178 ? -36.526 6.093 -51.554 1.00 127.27 207 SER B C 1
ATOM 5229 O O . SER B 1 178 ? -37.625 5.585 -51.764 1.00 129.19 207 SER B O 1
ATOM 5232 N N . THR B 1 179 ? -35.679 6.401 -52.531 1.00 126.84 208 THR B N 1
ATOM 5233 C CA . THR B 1 179 ? -36.073 6.315 -53.934 1.00 126.20 208 THR B CA 1
ATOM 5234 C C . THR B 1 179 ? -35.576 5.059 -54.655 1.00 120.02 208 THR B C 1
ATOM 5235 O O . THR B 1 179 ? -36.374 4.289 -55.185 1.00 118.24 208 THR B O 1
ATOM 5239 N N . PHE B 1 180 ? -34.262 4.859 -54.684 1.00 118.41 209 PHE B N 1
ATOM 5240 C CA . PHE B 1 180 ? -33.680 3.750 -55.436 1.00 117.72 209 PHE B CA 1
ATOM 5241 C C . PHE B 1 180 ? -33.725 2.431 -54.671 1.00 118.13 209 PHE B C 1
ATOM 5242 O O . PHE B 1 180 ? -34.023 1.385 -55.246 1.00 121.38 209 PHE B O 1
ATOM 5250 N N . ARG B 1 181 ? -33.427 2.491 -53.377 1.00 113.20 210 ARG B N 1
ATOM 5251 C CA . ARG B 1 181 ? -33.315 1.294 -52.547 1.00 108.53 210 ARG B CA 1
ATOM 5252 C C . ARG B 1 181 ? -34.668 0.754 -52.100 1.00 112.66 210 ARG B C 1
ATOM 5253 O O . ARG B 1 181 ? -34.988 -0.411 -52.329 1.00 120.22 210 ARG B O 1
ATOM 5261 N N . VAL B 1 182 ? -35.456 1.603 -51.452 1.00 113.00 211 VAL B N 1
ATOM 5262 C CA . VAL B 1 182 ? -36.746 1.194 -50.910 1.00 110.96 211 VAL B CA 1
ATOM 5263 C C . VAL B 1 182 ? -37.862 1.281 -51.955 1.00 114.79 211 VAL B C 1
ATOM 5264 O O . VAL B 1 182 ? -38.896 0.624 -51.829 1.00 124.84 211 VAL B O 1
ATOM 5268 N N . GLY B 1 183 ? -37.641 2.085 -52.990 1.00 111.77 212 GLY B N 1
ATOM 5269 C CA . GLY B 1 183 ? -38.548 2.144 -54.124 1.00 112.80 212 GLY B CA 1
ATOM 5270 C C . GLY B 1 183 ? -39.708 3.117 -54.003 1.00 119.32 212 GLY B C 1
ATOM 5271 O O . GLY B 1 183 ? -40.728 2.958 -54.674 1.00 122.72 212 GLY B O 1
ATOM 5272 N N . ARG B 1 184 ? -39.560 4.130 -53.155 1.00 120.17 213 ARG B N 1
ATOM 5273 C CA . ARG B 1 184 ? -40.612 5.129 -52.984 1.00 121.94 213 ARG B CA 1
ATOM 5274 C C . ARG B 1 184 ? -40.556 6.206 -54.065 1.00 120.01 213 ARG B C 1
ATOM 5275 O O . ARG B 1 184 ? -39.745 6.133 -54.988 1.00 119.91 213 ARG B O 1
ATOM 5283 N N . LYS B 1 185 ? -41.431 7.199 -53.944 1.00 120.62 214 LYS B N 1
ATOM 5284 C CA . LYS B 1 185 ? -41.464 8.319 -54.880 1.00 125.90 214 LYS B CA 1
ATOM 5285 C C . LYS B 1 185 ? -40.368 9.339 -54.572 1.00 126.43 214 LYS B C 1
ATOM 5286 O O . LYS B 1 185 ? -40.032 9.572 -53.410 1.00 124.11 214 LYS B O 1
ATOM 5292 N N . GLN B 1 186 ? -39.814 9.942 -55.620 1.00 124.50 215 GLN B N 1
ATOM 5293 C CA . GLN B 1 186 ? -38.748 10.926 -55.468 1.00 120.18 215 GLN B CA 1
ATOM 5294 C C . GLN B 1 186 ? -39.310 12.214 -54.876 1.00 119.79 215 GLN B C 1
ATOM 5295 O O . GLN B 1 186 ? -39.392 13.240 -55.547 1.00 117.76 215 GLN B O 1
ATOM 5301 N N . LEU B 1 187 ? -39.696 12.138 -53.608 1.00 119.24 216 LEU B N 1
ATOM 5302 C CA . LEU B 1 187 ? -40.350 13.236 -52.915 1.00 113.86 216 LEU B CA 1
ATOM 5303 C C . LEU B 1 187 ? -39.734 13.354 -51.531 1.00 112.51 216 LEU B C 1
ATOM 5304 O O . LEU B 1 187 ? -39.449 12.343 -50.888 1.00 105.31 216 LEU B O 1
ATOM 5309 N N . LEU B 1 188 ? -39.526 14.582 -51.067 1.00 117.60 217 LEU B N 1
ATOM 5310 C CA . LEU B 1 188 ? -38.929 14.782 -49.752 1.00 121.32 217 LEU B CA 1
ATOM 5311 C C . LEU B 1 188 ? -39.797 14.145 -48.671 1.00 130.30 217 LEU B C 1
ATOM 5312 O O . LEU B 1 188 ? -39.288 13.621 -47.680 1.00 131.61 217 LEU B O 1
ATOM 5317 N N . SER B 1 189 ? -41.109 14.189 -48.876 1.00 134.64 218 SER B N 1
ATOM 5318 C CA . SER B 1 189 ? -42.060 13.610 -47.932 1.00 133.73 218 SER B CA 1
ATOM 5319 C C . SER B 1 189 ? -41.978 12.085 -47.887 1.00 133.38 218 SER B C 1
ATOM 5320 O O . SER B 1 189 ? -42.447 11.460 -46.935 1.00 135.41 218 SER B O 1
ATOM 5323 N N . SER B 1 190 ? -41.385 11.491 -48.918 1.00 129.68 219 SER B N 1
ATOM 5324 C CA . SER B 1 190 ? -41.249 10.040 -48.986 1.00 127.96 219 SER B CA 1
ATOM 5325 C C . SER B 1 190 ? -40.062 9.560 -48.161 1.00 125.31 219 SER B C 1
ATOM 5326 O O . SER B 1 190 ? -39.993 8.393 -47.781 1.00 128.03 219 SER B O 1
ATOM 5329 N N . ALA B 1 191 ? -39.127 10.465 -47.891 1.00 120.37 220 ALA B N 1
ATOM 5330 C CA . ALA B 1 191 ? -37.991 10.150 -47.035 1.00 114.27 220 ALA B CA 1
ATOM 5331 C C . ALA B 1 191 ? -38.409 10.255 -45.573 1.00 112.80 220 ALA B C 1
ATOM 5332 O O . ALA B 1 191 ? -37.686 9.823 -44.674 1.00 108.84 220 ALA B O 1
ATOM 5334 N N . PHE B 1 192 ? -39.588 10.830 -45.352 1.00 112.02 221 PHE B N 1
ATOM 5335 C CA . PHE B 1 192 ? -40.145 10.992 -44.013 1.00 111.06 221 PHE B CA 1
ATOM 5336 C C . PHE B 1 192 ? -41.094 9.854 -43.638 1.00 114.66 221 PHE B C 1
ATOM 5337 O O . PHE B 1 192 ? -41.703 9.874 -42.568 1.00 115.49 221 PHE B O 1
ATOM 5345 N N . VAL B 1 193 ? -41.221 8.864 -44.517 1.00 113.55 222 VAL B N 1
ATOM 5346 C CA . VAL B 1 193 ? -42.102 7.726 -44.257 1.00 122.89 222 VAL B CA 1
ATOM 5347 C C . VAL B 1 193 ? -41.788 7.001 -42.941 1.00 129.64 222 VAL B C 1
ATOM 5348 O O . VAL B 1 193 ? -42.683 6.790 -42.125 1.00 138.05 222 VAL B O 1
ATOM 5352 N N . PRO B 1 194 ? -40.517 6.619 -42.731 1.00 123.13 223 PRO B N 1
ATOM 5353 C CA . PRO B 1 194 ? -40.115 5.880 -41.527 1.00 120.78 223 PRO B CA 1
ATOM 5354 C C . PRO B 1 194 ? -40.618 6.510 -40.230 1.00 123.49 223 PRO B C 1
ATOM 5355 O O . PRO B 1 194 ? -40.722 5.827 -39.211 1.00 127.15 223 PRO B O 1
ATOM 5359 N N . LEU B 1 195 ? -40.914 7.803 -40.271 1.00 125.63 224 LEU B N 1
ATOM 5360 C CA . LEU B 1 195 ? -41.359 8.529 -39.091 1.00 130.90 224 LEU B CA 1
ATOM 5361 C C . LEU B 1 195 ? -42.846 8.839 -39.170 1.00 133.57 224 LEU B C 1
ATOM 5362 O O . LEU B 1 195 ? -43.590 8.622 -38.213 1.00 131.27 224 LEU B O 1
ATOM 5367 N N . ILE B 1 196 ? -43.269 9.344 -40.323 1.00 134.67 225 ILE B N 1
ATOM 5368 C CA . ILE B 1 196 ? -44.619 9.862 -40.491 1.00 136.65 225 ILE B CA 1
ATOM 5369 C C . ILE B 1 196 ? -45.573 8.807 -41.052 1.00 146.19 225 ILE B C 1
ATOM 5370 O O . ILE B 1 196 ? -46.772 9.050 -41.194 1.00 152.99 225 ILE B O 1
ATOM 5375 N N . GLY B 1 197 ? -45.032 7.633 -41.358 1.00 144.25 226 GLY B N 1
ATOM 5376 C CA . GLY B 1 197 ? -45.824 6.544 -41.900 1.00 142.55 226 GLY B CA 1
ATOM 5377 C C . GLY B 1 197 ? -46.202 6.755 -43.353 1.00 142.91 226 GLY B C 1
ATOM 5378 O O . GLY B 1 197 ? -46.325 7.890 -43.808 1.00 133.78 226 GLY B O 1
ATOM 5379 N N . GLU B 1 198 ? -46.391 5.656 -44.079 1.00 156.53 227 GLU B N 1
ATOM 5380 C CA . GLU B 1 198 ? -46.799 5.706 -45.480 1.00 165.00 227 GLU B CA 1
ATOM 5381 C C . GLU B 1 198 ? -48.032 6.588 -45.659 1.00 168.06 227 GLU B C 1
ATOM 5382 O O . GLU B 1 198 ? -48.312 7.072 -46.756 1.00 167.72 227 GLU B O 1
ATOM 5388 N N . LYS B 1 199 ? -48.762 6.791 -44.568 1.00 172.15 228 LYS B N 1
ATOM 5389 C CA . LYS B 1 199 ? -50.011 7.544 -44.593 1.00 175.47 228 LYS B CA 1
ATOM 5390 C C . LYS B 1 199 ? -49.805 9.037 -44.355 1.00 171.63 228 LYS B C 1
ATOM 5391 O O . LYS B 1 199 ? -50.668 9.848 -44.690 1.00 173.95 228 LYS B O 1
ATOM 5397 N N . GLY B 1 200 ? -48.663 9.394 -43.776 1.00 165.46 229 GLY B N 1
ATOM 5398 C CA . GLY B 1 200 ? -48.341 10.786 -43.519 1.00 155.82 229 GLY B CA 1
ATOM 5399 C C . GLY B 1 200 ? -47.929 11.518 -44.781 1.00 149.49 229 GLY B C 1
ATOM 5400 O O . GLY B 1 200 ? -48.438 12.597 -45.076 1.00 148.46 229 GLY B O 1
ATOM 5401 N N . ALA B 1 201 ? -47.006 10.921 -45.528 1.00 149.61 230 ALA B N 1
ATOM 5402 C CA . ALA B 1 201 ? -46.503 11.515 -46.762 1.00 154.47 230 ALA B CA 1
ATOM 5403 C C . ALA B 1 201 ? -47.636 11.935 -47.696 1.00 164.23 230 ALA B C 1
ATOM 5404 O O . ALA B 1 201 ? -47.537 12.948 -48.390 1.00 165.17 230 ALA B O 1
ATOM 5406 N N . GLU B 1 202 ? -48.711 11.154 -47.704 1.00 171.06 231 GLU B N 1
ATOM 5407 C CA . GLU B 1 202 ? -49.847 11.414 -48.582 1.00 178.08 231 GLU B CA 1
ATOM 5408 C C . GLU B 1 202 ? -50.817 12.420 -47.971 1.00 177.64 231 GLU B C 1
ATOM 5409 O O . GLU B 1 202 ? -51.588 13.063 -48.684 1.00 179.31 231 GLU B O 1
ATOM 5415 N N . GLY B 1 203 ? -50.775 12.552 -46.648 1.00 175.96 232 GLY B N 1
ATOM 5416 C CA . GLY B 1 203 ? -51.679 13.439 -45.937 1.00 176.06 232 GLY B CA 1
ATOM 5417 C C . GLY B 1 203 ? -51.390 14.909 -46.171 1.00 176.30 232 GLY B C 1
ATOM 5418 O O . GLY B 1 203 ? -51.150 15.332 -47.301 1.00 179.36 232 GLY B O 1
ATOM 5419 N N . TRP B 1 204 ? -51.419 15.692 -45.097 1.00 172.80 233 TRP B N 1
ATOM 5420 C CA . TRP B 1 204 ? -51.154 17.123 -45.188 1.00 167.20 233 TRP B CA 1
ATOM 5421 C C . TRP B 1 204 ? -49.712 17.426 -44.808 1.00 158.13 233 TRP B C 1
ATOM 5422 O O . TRP B 1 204 ? -49.082 18.310 -45.384 1.00 159.63 233 TRP B O 1
ATOM 5433 N N . LEU B 1 205 ? -49.195 16.684 -43.834 1.00 149.38 234 LEU B N 1
ATOM 5434 C CA . LEU B 1 205 ? -47.837 16.896 -43.350 1.00 142.42 234 LEU B CA 1
ATOM 5435 C C . LEU B 1 205 ? -46.817 16.600 -44.442 1.00 140.65 234 LEU B C 1
ATOM 5436 O O . LEU B 1 205 ? -45.925 17.406 -44.706 1.00 144.49 234 LEU B O 1
ATOM 5441 N N . GLY B 1 206 ? -46.954 15.441 -45.075 1.00 139.96 235 GLY B N 1
ATOM 5442 C CA . GLY B 1 206 ? -46.095 15.085 -46.186 1.00 144.59 235 GLY B CA 1
ATOM 5443 C C . GLY B 1 206 ? -46.185 16.116 -47.293 1.00 151.14 235 GLY B C 1
ATOM 5444 O O . GLY B 1 206 ? -45.202 16.399 -47.978 1.00 154.12 235 GLY B O 1
ATOM 5445 N N . LYS B 1 207 ? -47.372 16.689 -47.463 1.00 153.89 236 LYS B N 1
ATOM 5446 C CA . LYS B 1 207 ? -47.591 17.690 -48.501 1.00 153.43 236 LYS B CA 1
ATOM 5447 C C . LYS B 1 207 ? -47.229 19.092 -48.025 1.00 147.49 236 LYS B C 1
ATOM 5448 O O . LYS B 1 207 ? -47.145 20.025 -48.822 1.00 148.88 236 LYS B O 1
ATOM 5454 N N . LEU B 1 208 ? -47.016 19.235 -46.721 1.00 138.96 237 LEU B N 1
ATOM 5455 C CA . LEU B 1 208 ? -46.472 20.470 -46.178 1.00 129.80 237 LEU B CA 1
ATOM 5456 C C . LEU B 1 208 ? -44.972 20.464 -46.414 1.00 124.00 237 LEU B C 1
ATOM 5457 O O . LEU B 1 208 ? -44.384 21.475 -46.797 1.00 131.71 237 LEU B O 1
ATOM 5462 N N . ILE B 1 209 ? -44.360 19.309 -46.183 1.00 115.06 238 ILE B N 1
ATOM 5463 C CA . ILE B 1 209 ? -42.938 19.131 -46.429 1.00 118.57 238 ILE B CA 1
ATOM 5464 C C . ILE B 1 209 ? -42.593 19.490 -47.870 1.00 124.91 238 ILE B C 1
ATOM 5465 O O . ILE B 1 209 ? -41.544 20.073 -48.142 1.00 126.37 238 ILE B O 1
ATOM 5470 N N . ASP B 1 210 ? -43.486 19.146 -48.791 1.00 128.17 239 ASP B N 1
ATOM 5471 C CA . ASP B 1 210 ? -43.249 19.389 -50.207 1.00 132.80 239 ASP B CA 1
ATOM 5472 C C . ASP B 1 210 ? -43.476 20.852 -50.576 1.00 135.06 239 ASP B C 1
ATOM 5473 O O . ASP B 1 210 ? -42.890 21.357 -51.533 1.00 135.15 239 ASP B O 1
ATOM 5478 N N . ILE B 1 211 ? -44.330 21.528 -49.813 1.00 136.19 240 ILE B N 1
ATOM 5479 C CA . ILE B 1 211 ? -44.533 22.961 -49.986 1.00 133.22 240 ILE B CA 1
ATOM 5480 C C . ILE B 1 211 ? -43.268 23.709 -49.589 1.00 123.62 240 ILE B C 1
ATOM 5481 O O . ILE B 1 211 ? -42.662 24.404 -50.403 1.00 120.33 240 ILE B O 1
ATOM 5486 N N . LEU B 1 212 ? -42.877 23.550 -48.329 1.00 120.82 241 LEU B N 1
ATOM 5487 C CA . LEU B 1 212 ? -41.684 24.195 -47.793 1.00 120.94 241 LEU B CA 1
ATOM 5488 C C . LEU B 1 212 ? -40.447 23.819 -48.601 1.00 115.49 241 LEU B C 1
ATOM 5489 O O . LEU B 1 212 ? -39.465 24.558 -48.635 1.00 115.30 241 LEU B O 1
ATOM 5494 N N . ALA B 1 213 ? -40.501 22.661 -49.246 1.00 113.28 242 ALA B N 1
ATOM 5495 C CA . ALA B 1 213 ? -39.408 22.217 -50.095 1.00 113.77 242 ALA B CA 1
ATOM 5496 C C . ALA B 1 213 ? -39.306 23.116 -51.319 1.00 117.94 242 ALA B C 1
ATOM 5497 O O . ALA B 1 213 ? -38.239 23.655 -51.617 1.00 116.20 242 ALA B O 1
ATOM 5499 N N . ILE B 1 214 ? -40.425 23.280 -52.018 1.00 122.59 243 ILE B N 1
ATOM 5500 C CA . ILE B 1 214 ? -40.475 24.118 -53.213 1.00 126.07 243 ILE B CA 1
ATOM 5501 C C . ILE B 1 214 ? -40.208 25.585 -52.888 1.00 122.88 243 ILE B C 1
ATOM 5502 O O . ILE B 1 214 ? -39.406 26.239 -53.553 1.00 120.53 243 ILE B O 1
ATOM 5507 N N . ILE B 1 215 ? -40.887 26.096 -51.865 1.00 121.83 244 ILE B N 1
ATOM 5508 C CA . ILE B 1 215 ? -40.685 27.468 -51.417 1.00 119.79 244 ILE B CA 1
ATOM 5509 C C . ILE B 1 215 ? -39.210 27.735 -51.146 1.00 117.37 244 ILE B C 1
ATOM 5510 O O . ILE B 1 215 ? -38.610 28.622 -51.749 1.00 118.45 244 ILE B O 1
ATOM 5515 N N . ALA B 1 216 ? -38.633 26.961 -50.234 1.00 115.83 245 ALA B N 1
ATOM 5516 C CA . ALA B 1 216 ? -37.220 27.089 -49.907 1.00 112.47 245 ALA B CA 1
ATOM 5517 C C . ALA B 1 216 ? -36.375 27.107 -51.175 1.00 109.59 2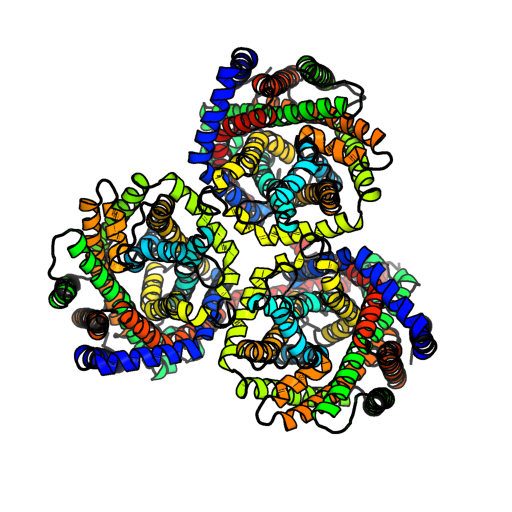45 ALA B C 1
ATOM 5518 O O . ALA B 1 216 ? -35.432 27.885 -51.293 1.00 107.24 245 ALA B O 1
ATOM 5520 N N . THR B 1 217 ? -36.723 26.248 -52.126 1.00 111.65 246 THR B N 1
ATOM 5521 C CA . THR B 1 217 ? -35.987 26.172 -53.381 1.00 108.69 246 THR B CA 1
ATOM 5522 C C . THR B 1 217 ? -36.144 27.457 -54.187 1.00 98.99 246 THR B C 1
ATOM 5523 O O . THR B 1 217 ? -35.183 27.940 -54.777 1.00 100.03 246 THR B O 1
ATOM 5527 N N . VAL B 1 218 ? -37.355 28.006 -54.206 1.00 94.92 247 VAL B N 1
ATOM 5528 C CA . VAL B 1 218 ? -37.616 29.262 -54.904 1.00 104.14 247 VAL B CA 1
ATOM 5529 C C . VAL B 1 218 ? -36.715 30.377 -54.386 1.00 103.88 247 VAL B C 1
ATOM 5530 O O . VAL B 1 218 ? -35.967 30.994 -55.145 1.00 96.86 247 VAL B O 1
ATOM 5534 N N . PHE B 1 219 ? -36.802 30.630 -53.085 1.00 101.29 248 PHE B N 1
ATOM 5535 C CA . PHE B 1 219 ? -36.036 31.689 -52.450 1.00 92.78 248 PHE B CA 1
ATOM 5536 C C . PHE B 1 219 ? -34.537 31.403 -52.445 1.00 91.86 248 PHE B C 1
ATOM 5537 O O . PHE B 1 219 ? -33.724 32.302 -52.660 1.00 97.05 248 PHE B O 1
ATOM 5545 N N . GLY B 1 220 ? -34.172 30.150 -52.200 1.00 94.96 249 GLY B N 1
ATOM 5546 C CA . GLY B 1 220 ? -32.778 29.752 -52.239 1.00 95.17 249 GLY B CA 1
ATOM 5547 C C . GLY B 1 220 ? -32.187 29.928 -53.625 1.00 101.88 249 GLY B C 1
ATOM 5548 O O . GLY B 1 220 ? -31.019 30.286 -53.773 1.00 100.86 249 GLY B O 1
ATOM 5549 N N . THR B 1 221 ? -33.000 29.678 -54.648 1.00 107.61 250 THR B N 1
ATOM 5550 C CA . THR B 1 221 ? -32.556 29.821 -56.031 1.00 109.78 250 THR B CA 1
ATOM 5551 C C . THR B 1 221 ? -32.641 31.273 -56.493 1.00 106.16 250 THR B C 1
ATOM 5552 O O . THR B 1 221 ? -31.755 31.762 -57.195 1.00 101.55 250 THR B O 1
ATOM 5556 N N . ALA B 1 222 ? -33.713 31.955 -56.095 1.00 106.15 251 ALA B N 1
ATOM 5557 C CA . ALA B 1 222 ? -33.893 33.368 -56.415 1.00 101.59 251 ALA B CA 1
ATOM 5558 C C . ALA B 1 222 ? -32.702 34.172 -55.925 1.00 97.20 251 ALA B C 1
ATOM 5559 O O . ALA B 1 222 ? -32.148 34.985 -56.660 1.00 97.17 251 ALA B O 1
ATOM 5561 N N . CYS B 1 223 ? -32.321 33.943 -54.673 1.00 98.93 252 CYS B N 1
ATOM 5562 C CA . CYS B 1 223 ? -31.132 34.563 -54.105 1.00 97.84 252 CYS B CA 1
ATOM 5563 C C . CYS B 1 223 ? -29.972 34.467 -55.088 1.00 99.15 252 CYS B C 1
ATOM 5564 O O . CYS B 1 223 ? -29.318 35.461 -55.397 1.00 102.16 252 CYS B O 1
ATOM 5567 N N . SER B 1 224 ? -29.732 33.259 -55.582 1.00 99.87 253 SER B N 1
ATOM 5568 C CA . SER B 1 224 ? -28.677 33.007 -56.554 1.00 96.77 253 SER B CA 1
ATOM 5569 C C . SER B 1 224 ? -28.862 33.847 -57.820 1.00 94.19 253 SER B C 1
ATOM 5570 O O . SER B 1 224 ? -27.894 34.392 -58.358 1.00 86.91 253 SER B O 1
ATOM 5573 N N . LEU B 1 225 ? -30.103 33.945 -58.293 1.00 95.66 254 LEU B N 1
ATOM 5574 C CA . LEU B 1 225 ? -30.409 34.715 -59.497 1.00 96.19 254 LEU B CA 1
ATOM 5575 C C . LEU B 1 225 ? -30.224 36.209 -59.259 1.00 103.74 254 LEU B C 1
ATOM 5576 O O . LEU B 1 225 ? -29.731 36.930 -60.129 1.00 109.36 254 LEU B O 1
ATOM 5581 N N . GLY B 1 226 ? -30.627 36.670 -58.080 1.00 102.74 255 GLY B N 1
ATOM 5582 C CA . GLY B 1 226 ? -30.414 38.052 -57.698 1.00 101.85 255 GLY B CA 1
ATOM 5583 C C . GLY B 1 226 ? -28.946 38.405 -57.808 1.00 98.59 255 GLY B C 1
ATOM 5584 O O . GLY B 1 226 ? -28.555 39.196 -58.663 1.00 103.87 255 GLY B O 1
ATOM 5585 N N . LEU B 1 227 ? -28.132 37.804 -56.945 1.00 91.56 256 LEU B N 1
ATOM 5586 C CA . LEU B 1 227 ? -26.693 38.038 -56.946 1.00 91.33 256 LEU B CA 1
ATOM 5587 C C . LEU B 1 227 ? -26.125 38.006 -58.357 1.00 89.47 256 LEU B C 1
ATOM 5588 O O . LEU B 1 227 ? -25.216 38.764 -58.687 1.00 83.69 256 LEU B O 1
ATOM 5593 N N . GLY B 1 228 ? -26.662 37.118 -59.184 1.00 93.68 257 GLY B N 1
ATOM 5594 C CA . GLY B 1 228 ? -26.167 36.945 -60.536 1.00 93.91 257 GLY B CA 1
ATOM 5595 C C . GLY B 1 228 ? -26.398 38.179 -61.378 1.00 91.75 257 GLY B C 1
ATOM 5596 O O . GLY B 1 228 ? -25.477 38.685 -62.015 1.00 90.65 257 GLY B O 1
ATOM 5597 N N . ALA B 1 229 ? -27.637 38.660 -61.380 1.00 94.82 258 ALA B N 1
ATOM 5598 C CA . ALA B 1 229 ? -27.992 39.866 -62.115 1.00 93.64 258 ALA B CA 1
ATOM 5599 C C . ALA B 1 229 ? -27.309 41.085 -61.504 1.00 98.32 258 ALA B C 1
ATOM 5600 O O . ALA B 1 229 ? -26.748 41.920 -62.216 1.00 103.97 258 ALA B O 1
ATOM 5602 N N . LEU B 1 230 ? -27.358 41.184 -60.180 1.00 93.93 259 LEU B N 1
ATOM 5603 C CA . LEU B 1 230 ? -26.733 42.299 -59.481 1.00 91.12 259 LEU B CA 1
ATOM 5604 C C . LEU B 1 230 ? -25.261 42.418 -59.861 1.00 88.78 259 LEU B C 1
ATOM 5605 O O . LEU B 1 230 ? -24.724 43.519 -59.964 1.00 92.81 259 LEU B O 1
ATOM 5610 N N . GLN B 1 231 ? -24.616 41.280 -60.085 1.00 85.05 260 GLN B N 1
ATOM 5611 C CA . GLN B 1 231 ? -23.190 41.271 -60.389 1.00 89.25 260 GLN B CA 1
ATOM 5612 C C . GLN B 1 231 ? -22.880 41.562 -61.858 1.00 92.71 260 GLN B C 1
ATOM 5613 O O . GLN B 1 231 ? -21.872 42.199 -62.165 1.00 85.57 260 GLN B O 1
ATOM 5619 N N . ILE B 1 232 ? -23.734 41.094 -62.765 1.00 96.99 261 ILE B N 1
ATOM 5620 C CA . ILE B 1 232 ? -23.515 41.347 -64.187 1.00 104.60 261 ILE B CA 1
ATOM 5621 C C . ILE B 1 232 ? -23.725 42.819 -64.532 1.00 111.40 261 ILE B C 1
ATOM 5622 O O . ILE B 1 232 ? -22.961 43.397 -65.308 1.00 111.85 261 ILE B O 1
ATOM 5627 N N . GLY B 1 233 ? -24.759 43.420 -63.951 1.00 113.73 262 GLY B N 1
ATOM 5628 C CA . GLY B 1 233 ? -25.026 44.833 -64.149 1.00 111.34 262 GLY B CA 1
ATOM 5629 C C . GLY B 1 233 ? -23.842 45.684 -63.733 1.00 108.56 262 GLY B C 1
ATOM 5630 O O . GLY B 1 233 ? -23.589 46.742 -64.308 1.00 108.28 262 GLY B O 1
ATOM 5631 N N . ALA B 1 234 ? -23.113 45.213 -62.726 1.00 106.25 263 ALA B N 1
ATOM 5632 C CA . ALA B 1 234 ? -21.908 45.889 -62.266 1.00 100.16 263 ALA B CA 1
ATOM 5633 C C . ALA B 1 234 ? -20.793 45.742 -63.290 1.00 102.94 263 ALA B C 1
ATOM 5634 O O . ALA B 1 234 ? -20.022 46.671 -63.518 1.00 111.27 263 ALA B O 1
ATOM 5636 N N . GLY B 1 235 ? -20.712 44.567 -63.903 1.00 105.60 264 GLY B N 1
ATOM 5637 C CA . GLY B 1 235 ? -19.711 44.300 -64.920 1.00 113.57 264 GLY B CA 1
ATOM 5638 C C . GLY B 1 235 ? -19.982 45.074 -66.193 1.00 126.09 264 GLY B C 1
ATOM 5639 O O . GLY B 1 235 ? -19.063 45.368 -66.960 1.00 131.51 264 GLY B O 1
ATOM 5640 N N . LEU B 1 236 ? -21.252 45.399 -66.419 1.00 125.81 265 LEU B N 1
ATOM 5641 C CA . LEU B 1 236 ? -21.647 46.223 -67.555 1.00 120.26 265 LEU B CA 1
ATOM 5642 C C . LEU B 1 236 ? -21.183 47.660 -67.357 1.00 122.98 265 LEU B C 1
ATOM 5643 O O . LEU B 1 236 ? -21.096 48.428 -68.312 1.00 132.31 265 LEU B O 1
ATOM 5648 N N . SER B 1 237 ? -20.900 48.022 -66.109 1.00 113.33 266 SER B N 1
ATOM 5649 C CA . SER B 1 237 ? -20.417 49.357 -65.786 1.00 105.13 266 SER B CA 1
ATOM 5650 C C . SER B 1 237 ? -18.899 49.372 -65.723 1.00 99.92 266 SER B C 1
ATOM 5651 O O . SER B 1 237 ? -18.261 50.312 -66.194 1.00 98.34 266 SER B O 1
ATOM 5654 N N . ALA B 1 238 ? -18.325 48.328 -65.133 1.00 104.10 267 ALA B N 1
ATOM 5655 C CA . ALA B 1 238 ? -16.879 48.152 -65.134 1.00 108.06 267 ALA B CA 1
ATOM 5656 C C . ALA B 1 238 ? -16.384 48.339 -66.561 1.00 109.37 267 ALA B C 1
ATOM 5657 O O . ALA B 1 238 ? -15.652 49.284 -66.856 1.00 121.03 267 ALA B O 1
ATOM 5659 N N . ALA B 1 239 ? -16.786 47.431 -67.444 1.00 102.54 268 ALA B N 1
ATOM 5660 C CA . ALA B 1 239 ? -16.706 47.696 -68.869 1.00 107.17 268 ALA B CA 1
ATOM 5661 C C . ALA B 1 239 ? -17.673 48.848 -69.087 1.00 122.48 268 ALA B C 1
ATOM 5662 O O . ALA B 1 239 ? -18.680 48.945 -68.391 1.00 128.27 268 ALA B O 1
ATOM 5664 N N . ASN B 1 240 ? -17.377 49.731 -70.033 1.00 119.74 269 ASN B N 1
ATOM 5665 C CA . ASN B 1 240 ? -18.186 50.935 -70.187 1.00 116.45 269 ASN B CA 1
ATOM 5666 C C . ASN B 1 240 ? -19.381 50.789 -71.128 1.00 111.10 269 ASN B C 1
ATOM 5667 O O . ASN B 1 240 ? -19.882 51.775 -71.662 1.00 121.02 269 ASN B O 1
ATOM 5672 N N . ILE B 1 241 ? -19.842 49.557 -71.313 1.00 102.75 270 ILE B N 1
ATOM 5673 C CA . ILE B 1 241 ? -21.024 49.292 -72.127 1.00 108.91 270 ILE B CA 1
ATOM 5674 C C . ILE B 1 241 ? -22.232 50.048 -71.579 1.00 113.55 270 ILE B C 1
ATOM 5675 O O . ILE B 1 241 ? -23.190 50.324 -72.303 1.00 124.94 270 ILE B O 1
ATOM 5680 N N . ILE B 1 242 ? -22.172 50.391 -70.297 1.00 107.90 271 ILE B N 1
ATOM 5681 C CA . ILE B 1 242 ? -23.227 51.159 -69.647 1.00 115.33 271 ILE B CA 1
ATOM 5682 C C . ILE B 1 242 ? -22.598 52.206 -68.735 1.00 120.97 271 ILE B C 1
ATOM 5683 O O . ILE B 1 242 ? -21.498 52.006 -68.225 1.00 121.24 271 ILE B O 1
ATOM 5688 N N . GLU B 1 243 ? -23.280 53.331 -68.542 1.00 130.70 272 GLU B N 1
ATOM 5689 C CA . GLU B 1 243 ? -22.795 54.345 -67.612 1.00 138.46 272 GLU B CA 1
ATOM 5690 C C . GLU B 1 243 ? -22.853 53.810 -66.185 1.00 139.06 272 GLU B C 1
ATOM 5691 O O . GLU B 1 243 ? -21.845 53.363 -65.639 1.00 135.84 272 GLU B O 1
ATOM 5697 N N . ASP B 1 244 ? -24.040 53.862 -65.589 1.00 144.95 273 ASP B N 1
ATOM 5698 C CA . ASP B 1 244 ? -24.281 53.276 -64.274 1.00 149.88 273 ASP B CA 1
ATOM 5699 C C . ASP B 1 244 ? -25.620 52.552 -64.289 1.00 151.22 273 ASP B C 1
ATOM 5700 O O . ASP B 1 244 ? -26.601 53.069 -64.823 1.00 151.99 273 ASP B O 1
ATOM 5705 N N . PRO B 1 245 ? -25.664 51.347 -63.702 1.00 150.83 274 PRO B N 1
ATOM 5706 C CA . PRO B 1 245 ? -26.861 50.504 -63.776 1.00 149.08 274 PRO B CA 1
ATOM 5707 C C . PRO B 1 245 ? -28.049 51.128 -63.057 1.00 149.28 274 PRO B C 1
ATOM 5708 O O . PRO B 1 245 ? -27.885 51.755 -62.011 1.00 149.00 274 PRO B O 1
ATOM 5712 N N . SER B 1 246 ? -29.236 50.956 -63.626 1.00 148.19 275 SER B N 1
ATOM 5713 C CA . SER B 1 246 ? -30.467 51.374 -62.973 1.00 148.01 275 SER B CA 1
ATOM 5714 C C . SER B 1 246 ? -31.411 50.184 -62.878 1.00 153.36 275 SER B C 1
ATOM 5715 O O . SER B 1 246 ? -31.101 49.099 -63.370 1.00 155.12 275 SER B O 1
ATOM 5718 N N . ASP B 1 247 ? -32.561 50.384 -62.244 1.00 152.77 276 ASP B N 1
ATOM 5719 C CA . ASP B 1 247 ? -33.554 49.322 -62.132 1.00 147.37 276 ASP B CA 1
ATOM 5720 C C . ASP B 1 247 ? -33.932 48.804 -63.513 1.00 147.53 276 ASP B C 1
ATOM 5721 O O . ASP B 1 247 ? -34.138 47.608 -63.702 1.00 146.03 276 ASP B O 1
ATOM 5726 N N . TRP B 1 248 ? -34.011 49.713 -64.479 1.00 152.64 277 TRP B N 1
ATOM 5727 C CA . TRP B 1 248 ? -34.390 49.359 -65.841 1.00 158.65 277 TRP B CA 1
ATOM 5728 C C . TRP B 1 248 ? -33.297 48.535 -66.515 1.00 148.41 277 TRP B C 1
ATOM 5729 O O . TRP B 1 248 ? -33.511 47.953 -67.579 1.00 153.61 277 TRP B O 1
ATOM 5740 N N . THR B 1 249 ? -32.124 48.489 -65.890 1.00 133.42 278 THR B N 1
ATOM 5741 C CA . THR B 1 249 ? -31.017 47.692 -66.407 1.00 126.94 278 THR B CA 1
ATOM 5742 C C . THR B 1 249 ? -31.048 46.283 -65.816 1.00 124.18 278 THR B C 1
ATOM 5743 O O . THR B 1 249 ? -30.919 45.294 -66.537 1.00 121.26 278 THR B O 1
ATOM 5747 N N . ILE B 1 250 ? -31.220 46.198 -64.501 1.00 123.09 279 ILE B N 1
ATOM 5748 C CA . ILE B 1 250 ? -31.348 44.908 -63.833 1.00 120.48 279 ILE B CA 1
ATOM 5749 C C . ILE B 1 250 ? -32.581 44.163 -64.344 1.00 116.00 279 ILE B C 1
ATOM 5750 O O . ILE B 1 250 ? -32.538 42.954 -64.563 1.00 119.63 279 ILE B O 1
ATOM 5755 N N . VAL B 1 251 ? -33.675 44.895 -64.538 1.00 111.69 280 VAL B N 1
ATOM 5756 C CA . VAL B 1 251 ? -34.882 44.334 -65.136 1.00 113.56 280 VAL B CA 1
ATOM 5757 C C . VAL B 1 251 ? -34.616 43.944 -66.589 1.00 120.69 280 VAL B C 1
ATOM 5758 O O . VAL B 1 251 ? -35.244 43.031 -67.125 1.00 125.40 280 VAL B O 1
ATOM 5762 N N . GLY B 1 252 ? -33.677 44.641 -67.221 1.00 120.37 281 GLY B N 1
ATOM 5763 C CA . GLY B 1 252 ? -33.268 44.302 -68.570 1.00 120.95 281 GLY B CA 1
ATOM 5764 C C . GLY B 1 252 ? -32.525 42.980 -68.596 1.00 121.59 281 GLY B C 1
ATOM 5765 O O . GLY B 1 252 ? -32.843 42.093 -69.389 1.00 124.67 281 GLY B O 1
ATOM 5766 N N . ILE B 1 253 ? -31.537 42.848 -67.717 1.00 119.11 282 ILE B N 1
ATOM 5767 C CA . ILE B 1 253 ? -30.745 41.627 -67.621 1.00 121.27 282 ILE B CA 1
ATOM 5768 C C . ILE B 1 253 ? -31.608 40.427 -67.249 1.00 122.73 282 ILE B C 1
ATOM 5769 O O . ILE B 1 253 ? -31.619 39.415 -67.953 1.00 124.26 282 ILE B O 1
ATOM 5774 N N . VAL B 1 254 ? -32.326 40.545 -66.135 1.00 118.69 283 VAL B N 1
ATOM 5775 C CA . VAL B 1 254 ? -33.177 39.463 -65.654 1.00 118.19 283 VAL B CA 1
ATOM 5776 C C . VAL B 1 254 ? -34.150 38.992 -66.734 1.00 121.62 283 VAL B C 1
ATOM 5777 O O . VAL B 1 254 ? -34.384 37.795 -66.884 1.00 116.85 283 VAL B O 1
ATOM 5781 N N . SER B 1 255 ? -34.702 39.936 -67.491 1.00 123.43 284 SER B N 1
ATOM 5782 C CA . SER B 1 255 ? -35.658 39.605 -68.545 1.00 122.27 284 SER B CA 1
ATOM 5783 C C . SER B 1 255 ? -35.019 38.807 -69.679 1.00 120.98 284 SER B C 1
ATOM 5784 O O . SER B 1 255 ? -35.573 37.807 -70.127 1.00 120.83 284 SER B O 1
ATOM 5787 N N . VAL B 1 256 ? -33.856 39.254 -70.142 1.00 122.54 285 VAL B N 1
ATOM 5788 C CA . VAL B 1 256 ? -33.141 38.559 -71.208 1.00 121.81 285 VAL B CA 1
ATOM 5789 C C . VAL B 1 256 ? -32.753 37.152 -70.777 1.00 128.71 285 VAL B C 1
ATOM 5790 O O . VAL B 1 256 ? -32.914 36.195 -71.533 1.00 134.16 285 VAL B O 1
ATOM 5794 N N . LEU B 1 257 ? -32.243 37.034 -69.555 1.00 128.21 286 LEU B N 1
ATOM 5795 C CA . LEU B 1 257 ? -31.813 35.746 -69.026 1.00 126.31 286 LEU B CA 1
ATOM 5796 C C . LEU B 1 257 ? -33.002 34.841 -68.699 1.00 131.91 286 LEU B C 1
ATOM 5797 O O . LEU B 1 257 ? -32.944 33.630 -68.916 1.00 132.36 286 LEU B O 1
ATOM 5802 N N . THR B 1 258 ? -34.077 35.432 -68.183 1.00 132.18 287 THR B N 1
ATOM 5803 C CA . THR B 1 258 ? -35.295 34.680 -67.892 1.00 131.61 287 THR B CA 1
ATOM 5804 C C . THR B 1 258 ? -35.918 34.165 -69.182 1.00 134.44 287 THR B C 1
ATOM 5805 O O . THR B 1 258 ? -36.268 32.991 -69.288 1.00 139.12 287 THR B O 1
ATOM 5809 N N . LEU B 1 259 ? -36.057 35.054 -70.160 1.00 133.54 288 LEU B N 1
ATOM 5810 C CA . LEU B 1 259 ? -36.593 34.679 -71.462 1.00 137.67 288 LEU B CA 1
ATOM 5811 C C . LEU B 1 259 ? -35.678 33.676 -72.157 1.00 138.05 288 LEU B C 1
ATOM 5812 O O . LEU B 1 259 ? -36.147 32.767 -72.841 1.00 135.66 288 LEU B O 1
ATOM 5817 N N . ALA B 1 260 ? -34.372 33.840 -71.975 1.00 141.33 289 ALA B N 1
ATOM 5818 C CA . ALA B 1 260 ? -33.408 32.878 -72.491 1.00 145.00 289 ALA B CA 1
ATOM 5819 C C . ALA B 1 260 ? -33.628 31.525 -71.823 1.00 146.70 289 ALA B C 1
ATOM 5820 O O . ALA B 1 260 ? -33.338 30.479 -72.402 1.00 145.05 289 ALA B O 1
ATOM 5822 N N . PHE B 1 261 ? -34.144 31.558 -70.597 1.00 148.64 290 PHE B N 1
ATOM 5823 C CA . PHE B 1 261 ? -34.463 30.339 -69.863 1.00 147.46 290 PHE B CA 1
ATOM 5824 C C . PHE B 1 261 ? -35.753 29.702 -70.362 1.00 147.49 290 PHE B C 1
ATOM 5825 O O . PHE B 1 261 ? -35.799 28.497 -70.597 1.00 151.07 290 PHE B O 1
ATOM 5833 N N . ILE B 1 262 ? -36.800 30.509 -70.512 1.00 145.43 291 ILE B N 1
ATOM 5834 C CA . ILE B 1 262 ? -38.081 30.008 -71.000 1.00 150.40 291 ILE B CA 1
ATOM 5835 C C . ILE B 1 262 ? -37.875 29.174 -72.258 1.00 159.90 291 ILE B C 1
ATOM 5836 O O . ILE B 1 262 ? -38.419 28.076 -72.388 1.00 159.77 291 ILE B O 1
ATOM 5841 N N . PHE B 1 263 ? -37.078 29.703 -73.180 1.00 166.62 292 PHE B N 1
ATOM 5842 C CA . PHE B 1 263 ? -36.732 28.986 -74.399 1.00 175.06 292 PHE B CA 1
ATOM 5843 C C . PHE B 1 263 ? -36.048 27.656 -74.092 1.00 173.20 292 PHE B C 1
ATOM 5844 O O . PHE B 1 263 ? -36.601 26.589 -74.359 1.00 172.42 292 PHE B O 1
ATOM 5852 N N . SER B 1 264 ? -34.850 27.727 -73.521 1.00 175.90 293 SER B N 1
ATOM 5853 C CA . SER B 1 264 ? -34.044 26.537 -73.265 1.00 177.92 293 SER B CA 1
ATOM 5854 C C . SER B 1 264 ? -34.747 25.555 -72.329 1.00 180.70 293 SER B C 1
ATOM 5855 O O . SER B 1 264 ? -34.476 24.355 -72.359 1.00 174.06 293 SER B O 1
ATOM 5858 N N . ALA B 1 265 ? -35.647 26.073 -71.498 1.00 188.09 294 ALA B N 1
ATOM 5859 C CA . ALA B 1 265 ? -36.441 25.232 -70.610 1.00 191.08 294 ALA B CA 1
ATOM 5860 C C . ALA B 1 265 ? -37.241 24.239 -71.437 1.00 196.55 294 ALA B C 1
ATOM 5861 O O . ALA B 1 265 ? -37.276 23.046 -71.134 1.00 202.09 294 ALA B O 1
ATOM 5863 N N . ILE B 1 266 ? -37.890 24.744 -72.482 1.00 196.95 295 ILE B N 1
ATOM 5864 C CA . ILE B 1 266 ? -38.559 23.893 -73.455 1.00 195.29 295 ILE B CA 1
ATOM 5865 C C . ILE B 1 266 ? -37.487 23.246 -74.324 1.00 199.70 295 ILE B C 1
ATOM 5866 O O . ILE B 1 266 ? -37.347 23.565 -75.505 1.00 197.16 295 ILE B O 1
ATOM 5871 N N . SER B 1 267 ? -36.731 22.339 -73.711 1.00 205.30 296 SER B N 1
ATOM 5872 C CA . SER B 1 267 ? -35.538 21.743 -74.310 1.00 209.33 296 SER B CA 1
ATOM 5873 C C . SER B 1 267 ? -35.621 21.531 -75.819 1.00 220.66 296 SER B C 1
ATOM 5874 O O . SER B 1 267 ? -36.610 21.012 -76.336 1.00 224.50 296 SER B O 1
ATOM 5877 N N . GLY B 1 268 ? -34.564 21.939 -76.515 1.00 227.21 297 GLY B N 1
ATOM 5878 C CA . GLY B 1 268 ? -34.451 21.717 -77.944 1.00 235.83 297 GLY B CA 1
ATOM 5879 C C . GLY B 1 268 ? -33.624 20.480 -78.239 1.00 241.65 297 GLY B C 1
ATOM 5880 O O . GLY B 1 268 ? -33.889 19.404 -77.700 1.00 241.32 297 GLY B O 1
ATOM 5881 N N . VAL B 1 269 ? -32.617 20.630 -79.094 1.00 245.82 298 VAL B N 1
ATOM 5882 C CA . VAL B 1 269 ? -31.745 19.514 -79.448 1.00 247.08 298 VAL B CA 1
ATOM 5883 C C . VAL B 1 269 ? -30.274 19.929 -79.464 1.00 245.96 298 VAL B C 1
ATOM 5884 O O . VAL B 1 269 ? -29.453 19.368 -78.738 1.00 243.75 298 VAL B O 1
ATOM 5888 N N . GLY B 1 270 ? -29.951 20.914 -80.297 1.00 246.24 299 GLY B N 1
ATOM 5889 C CA . GLY B 1 270 ? -28.584 21.381 -80.440 1.00 243.26 299 GLY B CA 1
ATOM 5890 C C . GLY B 1 270 ? -27.978 21.868 -79.138 1.00 238.29 299 GLY B C 1
ATOM 5891 O O . GLY B 1 270 ? -26.976 21.329 -78.670 1.00 236.38 299 GLY B O 1
ATOM 5892 N N . LYS B 1 271 ? -28.585 22.894 -78.552 1.00 234.83 300 LYS B N 1
ATOM 5893 C CA . LYS B 1 271 ? -28.097 23.449 -77.296 1.00 227.17 300 LYS B CA 1
ATOM 5894 C C . LYS B 1 271 ? -28.903 22.917 -76.117 1.00 222.95 300 LYS B C 1
ATOM 5895 O O . LYS B 1 271 ? -30.087 23.222 -75.975 1.00 224.35 300 LYS B O 1
ATOM 5901 N N . GLY B 1 272 ? -28.255 22.118 -75.275 1.00 216.70 301 GLY B N 1
ATOM 5902 C CA . GLY B 1 272 ? -28.918 21.515 -74.134 1.00 211.01 301 GLY B CA 1
ATOM 5903 C C . GLY B 1 272 ? -28.360 21.977 -72.802 1.00 203.10 301 GLY B C 1
ATOM 5904 O O . GLY B 1 272 ? -27.272 22.549 -72.736 1.00 200.03 301 GLY B O 1
ATOM 5905 N N . ILE B 1 273 ? -29.111 21.722 -71.736 1.00 198.09 302 ILE B N 1
ATOM 5906 C CA . ILE B 1 273 ? -28.705 22.114 -70.391 1.00 190.40 302 ILE B CA 1
ATOM 5907 C C . ILE B 1 273 ? -27.321 21.583 -70.016 1.00 185.62 302 ILE B C 1
ATOM 5908 O O . ILE B 1 273 ? -26.599 22.214 -69.244 1.00 180.24 302 ILE B O 1
ATOM 5913 N N . GLN B 1 274 ? -26.947 20.431 -70.565 1.00 186.34 303 GLN B N 1
ATOM 5914 C CA . GLN B 1 274 ? -25.666 19.826 -70.213 1.00 185.32 303 GLN B CA 1
ATOM 5915 C C . GLN B 1 274 ? -24.522 20.205 -71.152 1.00 184.55 303 GLN B C 1
ATOM 5916 O O . GLN B 1 274 ? -23.396 19.740 -70.976 1.00 184.80 303 GLN B O 1
ATOM 5922 N N . TYR B 1 275 ? -24.800 21.037 -72.150 1.00 184.47 304 TYR B N 1
ATOM 5923 C CA . TYR B 1 275 ? -23.714 21.629 -72.926 1.00 183.23 304 TYR B CA 1
ATOM 5924 C C . TYR B 1 275 ? -23.421 23.037 -72.414 1.00 172.69 304 TYR B C 1
ATOM 5925 O O . TYR B 1 275 ? -22.419 23.652 -72.783 1.00 170.90 304 TYR B O 1
ATOM 5934 N N . LEU B 1 276 ? -24.308 23.541 -71.562 1.00 162.79 305 LEU B N 1
ATOM 5935 C CA . LEU B 1 276 ? -24.055 24.788 -70.857 1.00 150.08 305 LEU B CA 1
ATOM 5936 C C . LEU B 1 276 ? -23.094 24.525 -69.709 1.00 141.57 305 LEU B C 1
ATOM 5937 O O . LEU B 1 276 ? -22.178 25.305 -69.473 1.00 139.99 305 LEU B O 1
ATOM 5942 N N . SER B 1 277 ? -23.306 23.420 -68.999 1.00 141.46 306 SER B N 1
ATOM 5943 C CA . SER B 1 277 ? -22.382 23.004 -67.950 1.00 142.49 306 SER B CA 1
ATOM 5944 C C . SER B 1 277 ? -20.975 22.889 -68.518 1.00 143.68 306 SER B C 1
ATOM 5945 O O . SER B 1 277 ? -20.012 23.369 -67.920 1.00 142.32 306 SER B O 1
ATOM 5948 N N . ASN B 1 278 ? -20.864 22.252 -69.679 1.00 144.58 307 ASN B N 1
ATOM 5949 C CA . ASN B 1 278 ? -19.587 22.143 -70.372 1.00 141.72 307 ASN B CA 1
ATOM 5950 C C . ASN B 1 278 ? -18.981 23.520 -70.599 1.00 132.15 307 ASN B C 1
ATOM 5951 O O . ASN B 1 278 ? -17.811 23.748 -70.294 1.00 126.61 307 ASN B O 1
ATOM 5956 N N . ALA B 1 279 ? -19.790 24.431 -71.135 1.00 130.54 308 ALA B N 1
ATOM 5957 C CA . ALA B 1 279 ? -19.367 25.808 -71.368 1.00 127.20 308 ALA B CA 1
ATOM 5958 C C . ALA B 1 279 ? -18.996 26.478 -70.048 1.00 125.41 308 ALA B C 1
ATOM 5959 O O . ALA B 1 279 ? -17.898 27.014 -69.903 1.00 129.58 308 ALA B O 1
ATOM 5961 N N . ASN B 1 280 ? -19.919 26.445 -69.091 1.00 115.18 309 ASN B N 1
ATOM 5962 C CA . ASN B 1 280 ? -19.632 26.898 -67.740 1.00 100.93 309 ASN B CA 1
ATOM 5963 C C . ASN B 1 280 ? -18.226 26.481 -67.344 1.00 103.32 309 ASN B C 1
ATOM 5964 O O . ASN B 1 280 ? -17.436 27.296 -66.879 1.00 113.07 309 ASN B O 1
ATOM 5969 N N . MET B 1 281 ? -17.917 25.207 -67.554 1.00 102.30 310 MET B N 1
ATOM 5970 C CA . MET B 1 281 ? -16.619 24.659 -67.184 1.00 103.81 310 MET B CA 1
ATOM 5971 C C . MET B 1 281 ? -15.460 25.332 -67.912 1.00 103.91 310 MET B C 1
ATOM 5972 O O . MET B 1 281 ? -14.576 25.897 -67.277 1.00 104.15 310 MET B O 1
ATOM 5977 N N . VAL B 1 282 ? -15.459 25.266 -69.240 1.00 105.76 311 VAL B N 1
ATOM 5978 C CA . VAL B 1 282 ? -14.381 25.867 -70.021 1.00 108.23 311 VAL B CA 1
ATOM 5979 C C . VAL B 1 282 ? -14.219 27.351 -69.695 1.00 112.54 311 VAL B C 1
ATOM 5980 O O . VAL B 1 282 ? -13.100 27.847 -69.564 1.00 116.16 311 VAL B O 1
ATOM 5984 N N . LEU B 1 283 ? -15.339 28.051 -69.554 1.00 107.39 312 LEU B N 1
ATOM 5985 C CA . LEU B 1 283 ? -15.311 29.456 -69.175 1.00 101.02 312 LEU B CA 1
ATOM 5986 C C . LEU B 1 283 ? -14.686 29.611 -67.792 1.00 95.48 312 LEU B C 1
ATOM 5987 O O . LEU B 1 283 ? -13.644 30.253 -67.640 1.00 97.59 312 LEU B O 1
ATOM 5992 N N . ALA B 1 284 ? -15.327 29.018 -66.789 1.00 90.68 313 ALA B N 1
ATOM 5993 C CA . ALA B 1 284 ? -14.811 29.035 -65.423 1.00 95.91 313 ALA B CA 1
ATOM 5994 C C . ALA B 1 284 ? -13.329 28.663 -65.383 1.00 103.85 313 ALA B C 1
ATOM 5995 O O . ALA B 1 284 ? -12.529 29.313 -64.708 1.00 104.24 313 ALA B O 1
ATOM 5997 N N . ALA B 1 285 ? -12.972 27.613 -66.112 1.00 104.70 314 ALA B N 1
ATOM 5998 C CA . ALA B 1 285 ? -11.585 27.170 -66.187 1.00 102.33 314 ALA B CA 1
ATOM 5999 C C . ALA B 1 285 ? -10.690 28.236 -66.819 1.00 93.92 314 ALA B C 1
ATOM 6000 O O . ALA B 1 285 ? -9.558 28.442 -66.379 1.00 90.20 314 ALA B O 1
ATOM 6002 N N . LEU B 1 286 ? -11.196 28.907 -67.851 1.00 86.11 315 LEU B N 1
ATOM 6003 C CA . LEU B 1 286 ? -10.445 29.984 -68.492 1.00 90.19 315 LEU B CA 1
ATOM 6004 C C . LEU B 1 286 ? -10.226 31.154 -67.541 1.00 82.34 315 LEU B C 1
ATOM 6005 O O . LEU B 1 286 ? -9.123 31.691 -67.457 1.00 80.52 315 LEU B O 1
ATOM 6010 N N . LEU B 1 287 ? -11.276 31.547 -66.827 1.00 80.41 316 LEU B N 1
ATOM 6011 C CA . LEU B 1 287 ? -11.146 32.572 -65.797 1.00 86.52 316 LEU B CA 1
ATOM 6012 C C . LEU B 1 287 ? -10.086 32.196 -64.761 1.00 85.98 316 LEU B C 1
ATOM 6013 O O . LEU B 1 287 ? -9.100 32.910 -64.574 1.00 91.88 316 LEU B O 1
ATOM 6018 N N . ALA B 1 288 ? -10.300 31.071 -64.089 1.00 80.81 317 ALA B N 1
ATOM 6019 C CA . ALA B 1 288 ? -9.401 30.623 -63.037 1.00 82.26 317 ALA B CA 1
ATOM 6020 C C . ALA B 1 288 ? -7.950 30.548 -63.510 1.00 79.56 317 ALA B C 1
ATOM 6021 O O . ALA B 1 288 ? -7.050 31.098 -62.868 1.00 70.08 317 ALA B O 1
ATOM 6023 N N . ILE B 1 289 ? -7.730 29.856 -64.626 1.00 79.73 318 ILE B N 1
ATOM 6024 C CA . ILE B 1 289 ? -6.391 29.707 -65.194 1.00 87.71 318 ILE B CA 1
ATOM 6025 C C . ILE B 1 289 ? -5.757 31.070 -65.454 1.00 91.56 318 ILE B C 1
ATOM 6026 O O . ILE B 1 289 ? -4.606 31.312 -65.086 1.00 90.27 318 ILE B O 1
ATOM 6031 N N . PHE B 1 290 ? -6.516 31.957 -66.090 1.00 92.16 319 PHE B N 1
ATOM 6032 C CA . PHE B 1 290 ? -6.035 33.302 -66.385 1.00 90.25 319 PHE B CA 1
ATOM 6033 C C . PHE B 1 290 ? -5.480 33.974 -65.135 1.00 76.14 319 PHE B C 1
ATOM 6034 O O . PHE B 1 290 ? -4.281 34.236 -65.042 1.00 71.58 319 PHE B O 1
ATOM 6042 N N . VAL B 1 291 ? -6.354 34.248 -64.174 1.00 64.99 320 VAL B N 1
ATOM 6043 C CA . VAL B 1 291 ? -5.918 34.843 -62.919 1.00 67.65 320 VAL B CA 1
ATOM 6044 C C . VAL B 1 291 ? -4.730 34.081 -62.347 1.00 68.22 320 VAL B C 1
ATOM 6045 O O . VAL B 1 291 ? -3.698 34.666 -62.045 1.00 72.46 320 VAL B O 1
ATOM 6049 N N . PHE B 1 292 ? -4.877 32.768 -62.210 1.00 74.74 321 PHE B N 1
ATOM 6050 C CA . PHE B 1 292 ? -3.826 31.939 -61.628 1.00 77.39 321 PHE B CA 1
ATOM 6051 C C . PHE B 1 292 ? -2.446 32.185 -62.243 1.00 74.34 321 PHE B C 1
ATOM 6052 O O . PHE B 1 292 ? -1.450 32.275 -61.526 1.00 72.07 321 PHE B O 1
ATOM 6060 N N . VAL B 1 293 ? -2.392 32.293 -63.567 1.00 79.16 322 VAL B N 1
ATOM 6061 C CA . VAL B 1 293 ? -1.123 32.486 -64.267 1.00 83.40 322 VAL B CA 1
ATOM 6062 C C . VAL B 1 293 ? -0.635 33.941 -64.244 1.00 87.16 322 VAL B C 1
ATOM 6063 O O . VAL B 1 293 ? 0.503 34.216 -63.849 1.00 87.81 322 VAL B O 1
ATOM 6067 N N . VAL B 1 294 ? -1.493 34.870 -64.658 1.00 82.89 323 VAL B N 1
ATOM 6068 C CA . VAL B 1 294 ? -1.093 36.273 -64.736 1.00 88.12 323 VAL B CA 1
ATOM 6069 C C . VAL B 1 294 ? -1.005 36.903 -63.355 1.00 84.03 323 VAL B C 1
ATOM 6070 O O . VAL B 1 294 ? -0.273 37.868 -63.152 1.00 88.75 323 VAL B O 1
ATOM 6074 N N . GLY B 1 295 ? -1.757 36.354 -62.409 1.00 76.30 324 GLY B N 1
ATOM 6075 C CA . GLY B 1 295 ? -1.732 36.833 -61.040 1.00 69.80 324 GLY B CA 1
ATOM 6076 C C . GLY B 1 295 ? -0.493 36.358 -60.307 1.00 68.07 324 GLY B C 1
ATOM 6077 O O . GLY B 1 295 ? 0.441 35.845 -60.930 1.00 73.89 324 GLY B O 1
ATOM 6078 N N . PRO B 1 296 ? -0.481 36.519 -58.976 1.00 60.77 325 PRO B N 1
ATOM 6079 C CA . PRO B 1 296 ? 0.649 36.085 -58.148 1.00 65.08 325 PRO B CA 1
ATOM 6080 C C . PRO B 1 296 ? 0.542 34.576 -57.908 1.00 77.98 325 PRO B C 1
ATOM 6081 O O . PRO B 1 296 ? -0.223 34.131 -57.052 1.00 82.55 325 PRO B O 1
ATOM 6085 N N . THR B 1 297 ? 1.305 33.801 -58.672 1.00 77.61 326 THR B N 1
ATOM 6086 C CA . THR B 1 297 ? 1.090 32.359 -58.773 1.00 79.34 326 THR B CA 1
ATOM 6087 C C . THR B 1 297 ? 1.480 31.573 -57.523 1.00 73.71 326 THR B C 1
ATOM 6088 O O . THR B 1 297 ? 0.633 30.919 -56.911 1.00 65.96 326 THR B O 1
ATOM 6092 N N . VAL B 1 298 ? 2.752 31.632 -57.144 1.00 66.40 327 VAL B N 1
ATOM 6093 C CA . VAL B 1 298 ? 3.205 30.871 -55.988 1.00 71.07 327 VAL B CA 1
ATOM 6094 C C . VAL B 1 298 ? 2.482 31.302 -54.715 1.00 68.38 327 VAL B C 1
ATOM 6095 O O . VAL B 1 298 ? 2.363 30.529 -53.766 1.00 78.35 327 VAL B O 1
ATOM 6099 N N . SER B 1 299 ? 1.994 32.534 -54.695 1.00 60.50 328 SER B N 1
ATOM 6100 C CA . SER B 1 299 ? 1.226 33.014 -53.551 1.00 70.27 328 SER B CA 1
ATOM 6101 C C . SER B 1 299 ? -0.108 32.279 -53.436 1.00 66.31 328 SER B C 1
ATOM 6102 O O . SER B 1 299 ? -0.566 31.972 -52.331 1.00 56.20 328 SER B O 1
ATOM 6105 N N . ILE B 1 300 ? -0.727 32.009 -54.584 1.00 64.21 329 ILE B N 1
ATOM 6106 C CA . ILE B 1 300 ? -1.961 31.233 -54.638 1.00 69.83 329 ILE B CA 1
ATOM 6107 C C . ILE B 1 300 ? -1.666 29.782 -54.266 1.00 65.63 329 ILE B C 1
ATOM 6108 O O . ILE B 1 300 ? -2.458 29.124 -53.589 1.00 57.71 329 ILE B O 1
ATOM 6113 N N . LEU B 1 301 ? -0.508 29.297 -54.702 1.00 63.24 330 LEU B N 1
ATOM 6114 C CA . LEU B 1 301 ? -0.059 27.959 -54.352 1.00 68.59 330 LEU B CA 1
ATOM 6115 C C . LEU B 1 301 ? 0.156 27.831 -52.852 1.00 67.47 330 LEU B C 1
ATOM 6116 O O . LEU B 1 301 ? -0.189 26.812 -52.256 1.00 79.21 330 LEU B O 1
ATOM 6121 N N . ASN B 1 302 ? 0.726 28.864 -52.244 1.00 61.57 331 ASN B N 1
ATOM 6122 C CA . ASN B 1 302 ? 0.958 28.858 -50.806 1.00 63.33 331 ASN B CA 1
ATOM 6123 C C . ASN B 1 302 ? -0.349 28.721 -50.041 1.00 72.63 331 ASN B C 1
ATOM 6124 O O . ASN B 1 302 ? -0.404 28.098 -48.979 1.00 78.33 331 ASN B O 1
ATOM 6129 N N . LEU B 1 303 ? -1.408 29.283 -50.607 1.00 71.91 332 LEU B N 1
ATOM 6130 C CA . LEU B 1 303 ? -2.698 29.318 -49.936 1.00 77.20 332 LEU B CA 1
ATOM 6131 C C . LEU B 1 303 ? -3.434 27.986 -49.941 1.00 69.59 332 LEU B C 1
ATOM 6132 O O . LEU B 1 303 ? -4.418 27.827 -49.224 1.00 61.77 332 LEU B O 1
ATOM 6137 N N . LEU B 1 304 ? -2.968 27.038 -50.749 1.00 73.36 333 LEU B N 1
ATOM 6138 C CA . LEU B 1 304 ? -3.592 25.716 -50.792 1.00 59.34 333 LEU B CA 1
ATOM 6139 C C . LEU B 1 304 ? -3.339 24.986 -49.468 1.00 55.89 333 LEU B C 1
ATOM 6140 O O . LEU B 1 304 ? -4.280 24.716 -48.720 1.00 56.82 333 LEU B O 1
ATOM 6145 N N . PRO B 1 305 ? -2.066 24.685 -49.157 1.00 50.89 334 PRO B N 1
ATOM 6146 C CA . PRO B 1 305 ? -1.797 24.202 -47.800 1.00 43.47 334 PRO B CA 1
ATOM 6147 C C . PRO B 1 305 ? -2.268 25.212 -46.765 1.00 56.23 334 PRO B C 1
ATOM 6148 O O . PRO B 1 305 ? -2.841 24.826 -45.746 1.00 52.60 334 PRO B O 1
ATOM 6152 N N . GLY B 1 306 ? -2.035 26.498 -47.034 1.00 59.28 335 GLY B N 1
ATOM 6153 C CA . GLY B 1 306 ? -2.402 27.552 -46.107 1.00 40.54 335 GLY B CA 1
ATOM 6154 C C . GLY B 1 306 ? -3.865 27.483 -45.707 1.00 51.48 335 GLY B C 1
ATOM 6155 O O . GLY B 1 306 ? -4.202 27.545 -44.517 1.00 48.70 335 GLY B O 1
ATOM 6156 N N . SER B 1 307 ? -4.739 27.349 -46.700 1.00 45.03 336 SER B N 1
ATOM 6157 C CA . SER B 1 307 ? -6.171 27.282 -46.441 1.00 54.14 336 SER B CA 1
ATOM 6158 C C . SER B 1 307 ? -6.560 26.032 -45.662 1.00 67.99 336 SER B C 1
ATOM 6159 O O . SER B 1 307 ? -7.336 26.117 -44.708 1.00 69.65 336 SER B O 1
ATOM 6162 N N . ILE B 1 308 ? -6.023 24.882 -46.077 1.00 70.44 337 ILE B N 1
ATOM 6163 C CA . ILE B 1 308 ? -6.393 23.585 -45.502 1.00 56.43 337 ILE B CA 1
ATOM 6164 C C . ILE B 1 308 ? -5.885 23.463 -44.066 1.00 51.45 337 ILE B C 1
ATOM 6165 O O . ILE B 1 308 ? -6.629 23.076 -43.161 1.00 53.27 337 ILE B O 1
ATOM 6170 N N . GLY B 1 309 ? -4.622 23.812 -43.856 1.00 43.66 338 GLY B N 1
ATOM 6171 C CA . GLY B 1 309 ? -4.050 23.763 -42.526 1.00 55.23 338 GLY B CA 1
ATOM 6172 C C . GLY B 1 309 ? -4.873 24.571 -41.538 1.00 63.96 338 GLY B C 1
ATOM 6173 O O . GLY B 1 309 ? -5.262 24.075 -40.475 1.00 55.03 338 GLY B O 1
ATOM 6174 N N . ASN B 1 310 ? -5.148 25.821 -41.902 1.00 60.37 339 ASN B N 1
ATOM 6175 C CA . ASN B 1 310 ? -5.866 26.737 -41.029 1.00 54.76 339 ASN B CA 1
ATOM 6176 C C . ASN B 1 310 ? -7.335 26.379 -40.860 1.00 60.31 339 ASN B C 1
ATOM 6177 O O . ASN B 1 310 ? -7.918 26.592 -39.794 1.00 63.95 339 ASN B O 1
ATOM 6182 N N . TYR B 1 311 ? -7.934 25.827 -41.906 1.00 54.56 340 TYR B N 1
ATOM 6183 C CA . TYR B 1 311 ? -9.309 25.355 -41.803 1.00 55.50 340 TYR B CA 1
ATOM 6184 C C . TYR B 1 311 ? -9.459 24.265 -40.745 1.00 57.40 340 TYR B C 1
ATOM 6185 O O . TYR B 1 311 ? -10.398 24.301 -39.952 1.00 52.54 340 TYR B O 1
ATOM 6194 N N . LEU B 1 312 ? -8.547 23.293 -40.743 1.00 54.49 341 LEU B N 1
ATOM 6195 C CA . LEU B 1 312 ? -8.627 22.196 -39.782 1.00 62.58 341 LEU B CA 1
ATOM 6196 C C . LEU B 1 312 ? -8.221 22.717 -38.413 1.00 60.90 341 LEU B C 1
ATOM 6197 O O . LEU B 1 312 ? -8.753 22.290 -37.384 1.00 45.09 341 LEU B O 1
ATOM 6202 N N . SER B 1 313 ? -7.293 23.665 -38.410 1.00 60.43 342 SER B N 1
ATOM 6203 C CA . SER B 1 313 ? -6.822 24.240 -37.161 1.00 62.54 342 SER B CA 1
ATOM 6204 C C . SER B 1 313 ? -7.906 25.009 -36.408 1.00 61.47 342 SER B C 1
ATOM 6205 O O . SER B 1 313 ? -7.959 24.962 -35.180 1.00 59.04 342 SER B O 1
ATOM 6208 N N . ASN B 1 314 ? -8.764 25.713 -37.144 1.00 61.76 343 ASN B N 1
ATOM 6209 C CA . ASN B 1 314 ? -9.752 26.597 -36.528 1.00 63.76 343 ASN B CA 1
ATOM 6210 C C . ASN B 1 314 ? -11.174 26.057 -36.599 1.00 64.67 343 ASN B C 1
ATOM 6211 O O . ASN B 1 314 ? -12.123 26.738 -36.213 1.00 69.54 343 ASN B O 1
ATOM 6216 N N . PHE B 1 315 ? -11.318 24.831 -37.084 1.00 62.76 344 PHE B N 1
ATOM 6217 C CA . PHE B 1 315 ? -12.640 24.267 -37.339 1.00 65.09 344 PHE B CA 1
ATOM 6218 C C . PHE B 1 315 ? -13.577 24.353 -36.138 1.00 59.07 344 PHE B C 1
ATOM 6219 O O . PHE B 1 315 ? -14.726 24.767 -36.266 1.00 56.72 344 PHE B O 1
ATOM 6227 N N . PHE B 1 316 ? -13.093 23.947 -34.972 1.00 56.50 345 PHE B N 1
ATOM 6228 C CA . PHE B 1 316 ? -13.965 23.874 -33.810 1.00 63.27 345 PHE B CA 1
ATOM 6229 C C . PHE B 1 316 ? -14.215 25.237 -33.179 1.00 60.73 345 PHE B C 1
ATOM 6230 O O . PHE B 1 316 ? -15.317 25.507 -32.693 1.00 55.65 345 PHE B O 1
ATOM 6238 N N . GLN B 1 317 ? -13.201 26.099 -33.202 1.00 61.84 346 GLN B N 1
ATOM 6239 C CA . GLN B 1 317 ? -13.384 27.484 -32.785 1.00 68.29 346 GLN B CA 1
ATOM 6240 C C . GLN B 1 317 ? -14.528 28.095 -33.588 1.00 65.79 346 GLN B C 1
ATOM 6241 O O . GLN B 1 317 ? -15.515 28.563 -33.027 1.00 69.13 346 GLN B O 1
ATOM 6247 N N . MET B 1 318 ? -14.398 28.062 -34.910 1.00 56.92 347 MET B N 1
ATOM 6248 C CA . MET B 1 318 ? -15.409 28.635 -35.788 1.00 51.32 347 MET B CA 1
ATOM 6249 C C . MET B 1 318 ? -16.793 28.049 -35.548 1.00 58.09 347 MET B C 1
ATOM 6250 O O . MET B 1 318 ? -17.801 28.722 -35.747 1.00 70.93 347 MET B O 1
ATOM 6255 N N . ALA B 1 319 ? -16.840 26.796 -35.116 1.00 65.01 348 ALA B N 1
ATOM 6256 C CA . ALA B 1 319 ? -18.109 26.117 -34.882 1.00 61.62 348 ALA B CA 1
ATOM 6257 C C . ALA B 1 319 ? -18.707 26.548 -33.550 1.00 65.68 348 ALA B C 1
ATOM 6258 O O . ALA B 1 319 ? -19.921 26.466 -33.342 1.00 57.79 348 ALA B O 1
ATOM 6260 N N . GLY B 1 320 ? -17.841 27.008 -32.651 1.00 71.24 349 GLY B N 1
ATOM 6261 C CA . GLY B 1 320 ? -18.267 27.455 -31.339 1.00 77.17 349 GLY B CA 1
ATOM 6262 C C . GLY B 1 320 ? -18.739 28.898 -31.316 1.00 72.40 349 GLY B C 1
ATOM 6263 O O . GLY B 1 320 ? -19.282 29.356 -30.316 1.00 82.51 349 GLY B O 1
ATOM 6264 N N . ARG B 1 321 ? -18.548 29.610 -32.423 1.00 68.93 350 ARG B N 1
ATOM 6265 C CA . ARG B 1 321 ? -18.871 31.036 -32.480 1.00 75.02 350 ARG B CA 1
ATOM 6266 C C . ARG B 1 321 ? -20.370 31.308 -32.460 1.00 73.48 350 ARG B C 1
ATOM 6267 O O . ARG B 1 321 ? -21.134 30.751 -33.243 1.00 77.02 350 ARG B O 1
ATOM 6275 N N . THR B 1 322 ? -20.772 32.178 -31.544 1.00 73.99 351 THR B N 1
ATOM 6276 C CA . THR B 1 322 ? -22.167 32.538 -31.356 1.00 73.51 351 THR B CA 1
ATOM 6277 C C . THR B 1 322 ? -22.241 34.030 -31.076 1.00 76.41 351 THR B C 1
ATOM 6278 O O . THR B 1 322 ? -21.220 34.719 -31.081 1.00 72.40 351 THR B O 1
ATOM 6282 N N . ALA B 1 323 ? -23.443 34.532 -30.825 1.00 77.64 352 ALA B N 1
ATOM 6283 C CA . ALA B 1 323 ? -23.605 35.946 -30.524 1.00 70.09 352 ALA B CA 1
ATOM 6284 C C . ALA B 1 323 ? -22.966 36.275 -29.178 1.00 80.49 352 ALA B C 1
ATOM 6285 O O . ALA B 1 323 ? -22.828 37.445 -28.813 1.00 88.13 352 ALA B O 1
ATOM 6287 N N . MET B 1 324 ? -22.576 35.234 -28.447 1.00 76.50 353 MET B N 1
ATOM 6288 C CA . MET B 1 324 ? -21.930 35.404 -27.150 1.00 69.87 353 MET B CA 1
ATOM 6289 C C . MET B 1 324 ? -20.415 35.482 -27.292 1.00 71.67 353 MET B C 1
ATOM 6290 O O . MET B 1 324 ? -19.699 35.618 -26.303 1.00 81.09 353 MET B O 1
ATOM 6295 N N . SER B 1 325 ? -19.930 35.400 -28.526 1.00 56.13 354 SER B N 1
ATOM 6296 C CA . SER B 1 325 ? -18.497 35.329 -28.766 1.00 66.29 354 SER B CA 1
ATOM 6297 C C . SER B 1 325 ? -17.883 36.717 -28.909 1.00 73.84 354 SER B C 1
ATOM 6298 O O . SER B 1 325 ? -18.528 37.639 -29.404 1.00 76.96 354 SER B O 1
ATOM 6301 N N . ALA B 1 326 ? -16.633 36.854 -28.476 1.00 73.74 355 ALA B N 1
ATOM 6302 C CA . ALA B 1 326 ? -15.952 38.138 -28.505 1.00 72.04 355 ALA B CA 1
ATOM 6303 C C . ALA B 1 326 ? -16.691 39.115 -27.595 1.00 83.55 355 ALA B C 1
ATOM 6304 O O . ALA B 1 326 ? -16.862 40.294 -27.913 1.00 80.09 355 ALA B O 1
ATOM 6306 N N . ASP B 1 327 ? -17.145 38.589 -26.463 1.00 87.64 356 ASP B N 1
ATOM 6307 C CA . ASP B 1 327 ? -17.797 39.375 -25.425 1.00 76.17 356 ASP B CA 1
ATOM 6308 C C . ASP B 1 327 ? -19.128 39.991 -25.860 1.00 74.73 356 ASP B C 1
ATOM 6309 O O . ASP B 1 327 ? -19.385 41.165 -25.616 1.00 92.55 356 ASP B O 1
ATOM 6314 N N . GLY B 1 328 ? -19.970 39.186 -26.498 1.00 66.73 357 GLY B N 1
ATOM 6315 C CA . GLY B 1 328 ? -21.331 39.576 -26.822 1.00 69.70 357 GLY B CA 1
ATOM 6316 C C . GLY B 1 328 ? -21.434 40.413 -28.079 1.00 77.74 357 GLY B C 1
ATOM 6317 O O . GLY B 1 328 ? -22.426 41.104 -28.298 1.00 86.36 357 GLY B O 1
ATOM 6318 N N . THR B 1 329 ? -20.414 40.314 -28.922 1.00 82.76 358 THR B N 1
ATOM 6319 C CA . THR B 1 329 ? -20.198 41.263 -30.007 1.00 77.90 358 THR B CA 1
ATOM 6320 C C . THR B 1 329 ? -20.431 40.698 -31.409 1.00 81.02 358 THR B C 1
ATOM 6321 O O . THR B 1 329 ? -20.709 41.448 -32.349 1.00 73.41 358 THR B O 1
ATOM 6325 N N . ALA B 1 330 ? -20.335 39.377 -31.540 1.00 77.33 359 ALA B N 1
ATOM 6326 C CA . ALA B 1 330 ? -20.266 38.743 -32.854 1.00 59.40 359 ALA B CA 1
ATOM 6327 C C . ALA B 1 330 ? -21.623 38.537 -33.522 1.00 59.04 359 ALA B C 1
ATOM 6328 O O . ALA B 1 330 ? -21.692 38.152 -34.691 1.00 60.88 359 ALA B O 1
ATOM 6330 N N . GLY B 1 331 ? -22.693 38.814 -32.785 1.00 61.66 360 GLY B N 1
ATOM 6331 C CA . GLY B 1 331 ? -24.044 38.625 -33.285 1.00 70.19 360 GLY B CA 1
ATOM 6332 C C . GLY B 1 331 ? -24.331 39.178 -34.671 1.00 80.14 360 GLY B C 1
ATOM 6333 O O . GLY B 1 331 ? -24.960 38.505 -35.485 1.00 80.41 360 GLY B O 1
ATOM 6334 N N . GLU B 1 332 ? -23.886 40.402 -34.945 1.00 93.84 361 GLU B N 1
ATOM 6335 C CA . GLU B 1 332 ? -24.179 41.035 -36.231 1.00 97.38 361 GLU B CA 1
ATOM 6336 C C . GLU B 1 332 ? -23.340 40.486 -37.386 1.00 92.85 361 GLU B C 1
ATOM 6337 O O . GLU B 1 332 ? -23.872 40.209 -38.464 1.00 89.91 361 GLU B O 1
ATOM 6343 N N . TRP B 1 333 ? -22.034 40.348 -37.168 1.00 84.39 362 TRP B N 1
ATOM 6344 C CA . TRP B 1 333 ? -21.159 39.727 -38.160 1.00 75.88 362 TRP B CA 1
ATOM 6345 C C . TRP B 1 333 ? -21.701 38.357 -38.569 1.00 84.60 362 TRP B C 1
ATOM 6346 O O . TRP B 1 333 ? -21.628 37.972 -39.737 1.00 86.21 362 TRP B O 1
ATOM 6357 N N . LEU B 1 334 ? -22.245 37.627 -37.598 1.00 81.44 363 LEU B N 1
ATOM 6358 C CA . LEU B 1 334 ? -22.820 36.314 -37.859 1.00 82.77 363 LEU B CA 1
ATOM 6359 C C . LEU B 1 334 ? -24.013 36.393 -38.809 1.00 80.40 363 LEU B C 1
ATOM 6360 O O . LEU B 1 334 ? -24.113 35.614 -39.755 1.00 88.34 363 LEU B O 1
ATOM 6365 N N . GLY B 1 335 ? -24.914 37.335 -38.556 1.00 77.87 364 GLY B N 1
ATOM 6366 C CA . GLY B 1 335 ? -26.114 37.467 -39.362 1.00 74.48 364 GLY B CA 1
ATOM 6367 C C . GLY B 1 335 ? -25.851 37.899 -40.795 1.00 75.94 364 GLY B C 1
ATOM 6368 O O . GLY B 1 335 ? -26.742 37.838 -41.641 1.00 80.26 364 GLY B O 1
ATOM 6369 N N . SER B 1 336 ? -24.629 38.338 -41.071 1.00 71.55 365 SER B N 1
ATOM 6370 C CA . SER B 1 336 ? -24.285 38.831 -42.398 1.00 76.99 365 SER B CA 1
ATOM 6371 C C . SER B 1 336 ? -23.424 37.825 -43.139 1.00 81.13 365 SER B C 1
ATOM 6372 O O . SER B 1 336 ? -23.256 37.911 -44.357 1.00 83.91 365 SER B O 1
ATOM 6375 N N . TRP B 1 337 ? -22.877 36.869 -42.395 1.00 84.47 366 TRP B N 1
ATOM 6376 C CA . TRP B 1 337 ? -22.035 35.836 -42.984 1.00 83.31 366 TRP B CA 1
ATOM 6377 C C . TRP B 1 337 ? -22.502 34.404 -42.667 1.00 81.03 366 TRP B C 1
ATOM 6378 O O . TRP B 1 337 ? -23.297 33.832 -43.413 1.00 74.07 366 TRP B O 1
ATOM 6389 N N . THR B 1 338 ? -22.021 33.836 -41.564 1.00 82.26 367 THR B N 1
ATOM 6390 C CA . THR B 1 338 ? -22.297 32.433 -41.247 1.00 80.55 367 THR B CA 1
ATOM 6391 C C . THR B 1 338 ? -23.781 32.073 -41.314 1.00 85.07 367 THR B C 1
ATOM 6392 O O . THR B 1 338 ? -24.177 31.182 -42.067 1.00 81.14 367 THR B O 1
ATOM 6396 N N . ILE B 1 339 ? -24.596 32.762 -40.523 1.00 88.08 368 ILE B N 1
ATOM 6397 C CA . ILE B 1 339 ? -26.017 32.435 -40.433 1.00 86.96 368 ILE B CA 1
ATOM 6398 C C . ILE B 1 339 ? -26.727 32.619 -41.772 1.00 82.92 368 ILE B C 1
ATOM 6399 O O . ILE B 1 339 ? -27.701 31.927 -42.066 1.00 74.73 368 ILE B O 1
ATOM 6404 N N . PHE B 1 340 ? -26.233 33.548 -42.585 1.00 85.29 369 PHE B N 1
ATOM 6405 C CA . PHE B 1 340 ? -26.772 33.719 -43.930 1.00 85.23 369 PHE B CA 1
ATOM 6406 C C . PHE B 1 340 ? -26.469 32.490 -44.787 1.00 78.61 369 PHE B C 1
ATOM 6407 O O . PHE B 1 340 ? -27.362 31.930 -45.425 1.00 75.22 369 PHE B O 1
ATOM 6415 N N . TYR B 1 341 ? -25.209 32.071 -44.791 1.00 74.33 370 TYR B N 1
ATOM 6416 C CA . TYR B 1 341 ? -24.798 30.914 -45.576 1.00 80.81 370 TYR B CA 1
ATOM 6417 C C . TYR B 1 341 ? -25.525 29.628 -45.168 1.00 84.58 370 TYR B C 1
ATOM 6418 O O . TYR B 1 341 ? -26.039 28.906 -46.024 1.00 84.58 370 TYR B O 1
ATOM 6427 N N . TRP B 1 342 ? -25.566 29.341 -43.868 1.00 78.61 371 TRP B N 1
ATOM 6428 C CA . TRP B 1 342 ? -26.273 28.160 -43.377 1.00 70.90 371 TRP B CA 1
ATOM 6429 C C . TRP B 1 342 ? -27.712 28.158 -43.880 1.00 75.22 371 TRP B C 1
ATOM 6430 O O . TRP B 1 342 ? -28.163 27.200 -44.508 1.00 79.20 371 TRP B O 1
ATOM 6441 N N . ALA B 1 343 ? -28.430 29.239 -43.597 1.00 76.12 372 ALA B N 1
ATOM 6442 C CA . ALA B 1 343 ? -29.804 29.383 -44.059 1.00 85.03 372 ALA B CA 1
ATOM 6443 C C . ALA B 1 343 ? -29.890 29.131 -45.559 1.00 86.80 372 ALA B C 1
ATOM 6444 O O . ALA B 1 343 ? -30.741 28.376 -46.027 1.00 80.79 372 ALA B O 1
ATOM 6446 N N . TRP B 1 344 ? -29.000 29.773 -46.308 1.00 91.71 373 TRP B N 1
ATOM 6447 C CA . TRP B 1 344 ? -28.959 29.624 -47.755 1.00 90.95 373 TRP B CA 1
ATOM 6448 C C . TRP B 1 344 ? -28.745 28.159 -48.135 1.00 94.82 373 TRP B C 1
ATOM 6449 O O . TRP B 1 344 ? -29.482 27.607 -48.955 1.00 98.49 373 TRP B O 1
ATOM 6460 N N . TRP B 1 345 ? -27.745 27.531 -47.523 1.00 92.67 374 TRP B N 1
ATOM 6461 C CA . TRP B 1 345 ? -27.440 26.130 -47.802 1.00 91.10 374 TRP B CA 1
ATOM 6462 C C . TRP B 1 345 ? -28.651 25.231 -47.542 1.00 95.66 374 TRP B C 1
ATOM 6463 O O . TRP B 1 345 ? -28.941 24.332 -48.328 1.00 97.95 374 TRP B O 1
ATOM 6474 N N . ILE B 1 346 ? -29.355 25.481 -46.442 1.00 94.23 375 ILE B N 1
ATOM 6475 C CA . ILE B 1 346 ? -30.554 24.717 -46.109 1.00 89.77 375 ILE B CA 1
ATOM 6476 C C . ILE B 1 346 ? -31.640 24.875 -47.169 1.00 95.98 375 ILE B C 1
ATOM 6477 O O . ILE B 1 346 ? -32.149 23.893 -47.705 1.00 96.75 375 ILE B O 1
ATOM 6482 N N . SER B 1 347 ? -31.997 26.120 -47.460 1.00 100.01 376 SER B N 1
ATOM 6483 C CA . SER B 1 347 ? -33.051 26.408 -48.424 1.00 102.20 376 SER B CA 1
ATOM 6484 C C . SER B 1 347 ? -32.732 25.819 -49.795 1.00 106.33 376 SER B C 1
ATOM 6485 O O . SER B 1 347 ? -33.630 25.579 -50.603 1.00 110.92 376 SER B O 1
ATOM 6488 N N . TRP B 1 348 ? -31.450 25.585 -50.054 1.00 104.74 377 TRP B N 1
ATOM 6489 C CA . TRP B 1 348 ? -31.016 25.085 -51.354 1.00 109.78 377 TRP B CA 1
ATOM 6490 C C . TRP B 1 348 ? -30.864 23.561 -51.379 1.00 109.01 377 TRP B C 1
ATOM 6491 O O . TRP B 1 348 ? -30.543 22.977 -52.415 1.00 105.90 377 TRP B O 1
ATOM 6502 N N . SER B 1 349 ? -31.108 22.920 -50.240 1.00 106.25 378 SER B N 1
ATOM 6503 C CA . SER B 1 349 ? -30.838 21.490 -50.096 1.00 101.50 378 SER B CA 1
ATOM 6504 C C . SER B 1 349 ? -31.725 20.572 -50.948 1.00 107.71 378 SER B C 1
ATOM 6505 O O . SER B 1 349 ? -31.224 19.621 -51.546 1.00 113.34 378 SER B O 1
ATOM 6508 N N . PRO B 1 350 ? -33.041 20.843 -51.007 1.00 105.68 379 PRO B N 1
ATOM 6509 C CA . PRO B 1 350 ? -33.879 19.951 -51.816 1.00 104.29 379 PRO B CA 1
ATOM 6510 C C . PRO B 1 350 ? -33.342 19.836 -53.237 1.00 107.24 379 PRO B C 1
ATOM 6511 O O . PRO B 1 350 ? -33.217 18.734 -53.769 1.00 114.66 379 PRO B O 1
ATOM 6515 N N . PHE B 1 351 ? -33.019 20.976 -53.834 1.00 107.02 380 PHE B N 1
ATOM 6516 C CA . PHE B 1 351 ? -32.477 21.027 -55.186 1.00 107.23 380 PHE B CA 1
ATOM 6517 C C . PHE B 1 351 ? -31.180 20.223 -55.314 1.00 102.10 380 PHE B C 1
ATOM 6518 O O . PHE B 1 351 ? -31.116 19.253 -56.069 1.00 99.86 380 PHE B O 1
ATOM 6526 N N . VAL B 1 352 ? -30.150 20.628 -54.578 1.00 97.25 381 VAL B N 1
ATOM 6527 C CA . VAL B 1 352 ? -28.856 19.957 -54.645 1.00 94.32 381 VAL B CA 1
ATOM 6528 C C . VAL B 1 352 ? -28.951 18.497 -54.207 1.00 101.62 381 VAL B C 1
ATOM 6529 O O . VAL B 1 352 ? -28.297 17.622 -54.779 1.00 97.37 381 VAL B O 1
ATOM 6533 N N . GLY B 1 353 ? -29.769 18.239 -53.192 1.00 105.17 382 GLY B N 1
ATOM 6534 C CA . GLY B 1 353 ? -29.952 16.892 -52.686 1.00 105.43 382 GLY B CA 1
ATOM 6535 C C . GLY B 1 353 ? -30.506 15.958 -53.745 1.00 104.16 382 GLY B C 1
ATOM 6536 O O . GLY B 1 353 ? -29.934 14.904 -54.022 1.00 94.69 382 GLY B O 1
ATOM 6537 N N . MET B 1 354 ? -31.625 16.347 -54.343 1.00 106.05 383 MET B N 1
ATOM 6538 C CA . MET B 1 354 ? -32.221 15.556 -55.406 1.00 107.98 383 MET B CA 1
ATOM 6539 C C . MET B 1 354 ? -31.244 15.375 -56.566 1.00 109.76 383 MET B C 1
ATOM 6540 O O . MET B 1 354 ? -31.111 14.280 -57.107 1.00 115.54 383 MET B O 1
ATOM 6545 N N . PHE B 1 355 ? -30.557 16.448 -56.942 1.00 108.32 384 PHE B N 1
ATOM 6546 C CA . PHE B 1 355 ? -29.560 16.361 -58.002 1.00 108.35 384 PHE B CA 1
ATOM 6547 C C . PHE B 1 355 ? -28.480 15.338 -57.668 1.00 104.40 384 PHE B C 1
ATOM 6548 O O . PHE B 1 355 ? -28.029 14.590 -58.535 1.00 103.50 384 PHE B O 1
ATOM 6556 N N . LEU B 1 356 ? -28.060 15.314 -56.408 1.00 103.52 385 LEU B N 1
ATOM 6557 C CA . LEU B 1 356 ? -27.006 14.402 -55.985 1.00 104.45 385 LEU B CA 1
ATOM 6558 C C . LEU B 1 356 ? -27.501 12.960 -55.949 1.00 107.56 385 LEU B C 1
ATOM 6559 O O . LEU B 1 356 ? -26.718 12.022 -56.091 1.00 110.10 385 LEU B O 1
ATOM 6564 N N . ALA B 1 357 ? -28.805 12.787 -55.762 1.00 108.09 386 ALA B N 1
ATOM 6565 C CA . ALA B 1 357 ? -29.401 11.456 -55.772 1.00 105.29 386 ALA B CA 1
ATOM 6566 C C . ALA B 1 357 ? -29.487 10.917 -57.198 1.00 106.63 386 ALA B C 1
ATOM 6567 O O . ALA B 1 357 ? -29.174 9.755 -57.453 1.00 104.29 386 ALA B O 1
ATOM 6569 N N . ARG B 1 358 ? -29.894 11.778 -58.124 1.00 109.54 387 ARG B N 1
ATOM 6570 C CA . ARG B 1 358 ? -30.122 11.379 -59.509 1.00 111.87 387 ARG B CA 1
ATOM 6571 C C . ARG B 1 358 ? -28.861 10.928 -60.247 1.00 111.05 387 ARG B C 1
ATOM 6572 O O . ARG B 1 358 ? -28.950 10.345 -61.325 1.00 117.32 387 ARG B O 1
ATOM 6580 N N . ILE B 1 359 ? -27.691 11.198 -59.677 1.00 104.68 388 ILE B N 1
ATOM 6581 C CA . ILE B 1 359 ? -26.437 10.839 -60.334 1.00 102.32 388 ILE B CA 1
ATOM 6582 C C . ILE B 1 359 ? -25.638 9.844 -59.502 1.00 99.64 388 ILE B C 1
ATOM 6583 O O . ILE B 1 359 ? -24.505 9.506 -59.846 1.00 95.72 388 ILE B O 1
ATOM 6588 N N . SER B 1 360 ? -26.228 9.379 -58.407 1.00 100.14 389 SER B N 1
ATOM 6589 C CA . SER B 1 360 ? -25.511 8.510 -57.481 1.00 98.75 389 SER B CA 1
ATOM 6590 C C . SER B 1 360 ? -26.178 7.153 -57.277 1.00 104.33 389 SER B C 1
ATOM 6591 O O . SER B 1 360 ? -25.856 6.442 -56.327 1.00 103.45 389 SER B O 1
ATOM 6594 N N . ARG B 1 361 ? -27.102 6.792 -58.163 1.00 109.59 390 ARG B N 1
ATOM 6595 C CA . ARG B 1 361 ? -27.732 5.478 -58.083 1.00 112.77 390 ARG B CA 1
ATOM 6596 C C . ARG B 1 361 ? -26.694 4.382 -58.297 1.00 108.83 390 ARG B C 1
ATOM 6597 O O . ARG B 1 361 ? -25.870 4.468 -59.207 1.00 110.36 390 ARG B O 1
ATOM 6605 N N . GLY B 1 362 ? -26.735 3.356 -57.452 1.00 100.33 391 GLY B N 1
ATOM 6606 C CA . GLY B 1 362 ? -25.798 2.253 -57.544 1.00 100.72 391 GLY B CA 1
ATOM 6607 C C . GLY B 1 362 ? -24.569 2.482 -56.690 1.00 103.24 391 GLY B C 1
ATOM 6608 O O . GLY B 1 362 ? -23.726 1.595 -56.539 1.00 98.79 391 GLY B O 1
ATOM 6609 N N . ARG B 1 363 ? -24.469 3.683 -56.129 1.00 108.20 392 ARG B N 1
ATOM 6610 C CA . ARG B 1 363 ? -23.344 4.046 -55.277 1.00 106.34 392 ARG B CA 1
ATOM 6611 C C . ARG B 1 363 ? -23.533 3.474 -53.874 1.00 106.49 392 ARG B C 1
ATOM 6612 O O . ARG B 1 363 ? -24.664 3.254 -53.436 1.00 109.65 392 ARG B O 1
ATOM 6620 N N . SER B 1 364 ? -22.429 3.225 -53.174 1.00 98.67 393 SER B N 1
ATOM 6621 C CA . SER B 1 364 ? -22.509 2.838 -51.768 1.00 99.10 393 SER B CA 1
ATOM 6622 C C . SER B 1 364 ? -22.624 4.078 -50.885 1.00 100.43 393 SER B C 1
ATOM 6623 O O . SER B 1 364 ? -22.125 5.150 -51.237 1.00 99.00 393 SER B O 1
ATOM 6626 N N . ILE B 1 365 ? -23.287 3.931 -49.742 1.00 94.24 394 ILE B N 1
ATOM 6627 C CA . ILE B 1 365 ? -23.537 5.067 -48.860 1.00 90.00 394 ILE B CA 1
ATOM 6628 C C . ILE B 1 365 ? -22.246 5.726 -48.366 1.00 91.59 394 ILE B C 1
ATOM 6629 O O . ILE B 1 365 ? -22.220 6.923 -48.100 1.00 90.48 394 ILE B O 1
ATOM 6634 N N . ARG B 1 366 ? -21.174 4.949 -48.265 1.00 95.40 395 ARG B N 1
ATOM 6635 C CA . ARG B 1 366 ? -19.880 5.495 -47.869 1.00 87.45 395 ARG B CA 1
ATOM 6636 C C . ARG B 1 366 ? -19.187 6.194 -49.041 1.00 89.49 395 ARG B C 1
ATOM 6637 O O . ARG B 1 366 ? -18.581 7.249 -48.868 1.00 95.20 395 ARG B O 1
ATOM 6645 N N . GLU B 1 367 ? -19.277 5.609 -50.231 1.00 88.13 396 GLU B N 1
ATOM 6646 C CA . GLU B 1 367 ? -18.728 6.245 -51.421 1.00 89.63 396 GLU B CA 1
ATOM 6647 C C . GLU B 1 367 ? -19.396 7.593 -51.647 1.00 89.96 396 GLU B C 1
ATOM 6648 O O . GLU B 1 367 ? -18.729 8.597 -51.893 1.00 88.45 396 GLU B O 1
ATOM 6654 N N . PHE B 1 368 ? -20.722 7.597 -51.557 1.00 93.21 397 PHE B N 1
ATOM 6655 C CA . PHE B 1 368 ? -21.533 8.786 -51.811 1.00 99.02 397 PHE B CA 1
ATOM 6656 C C . PHE B 1 368 ? -21.124 9.976 -50.940 1.00 100.57 397 PHE B C 1
ATOM 6657 O O . PHE B 1 368 ? -20.939 11.090 -51.436 1.00 94.17 397 PHE B O 1
ATOM 6665 N N . ILE B 1 369 ? -20.986 9.727 -49.642 1.00 97.85 398 ILE B N 1
ATOM 6666 C CA . ILE B 1 369 ? -20.644 10.768 -48.681 1.00 83.88 398 ILE B CA 1
ATOM 6667 C C . ILE B 1 369 ? -19.225 11.302 -48.879 1.00 89.06 398 ILE B C 1
ATOM 6668 O O . ILE B 1 369 ? -19.015 12.514 -48.931 1.00 92.94 398 ILE B O 1
ATOM 6673 N N . LEU B 1 370 ? -18.256 10.401 -48.995 1.00 84.38 399 LEU B N 1
ATOM 6674 C CA . LEU B 1 370 ? -16.873 10.810 -49.220 1.00 88.22 399 LEU B CA 1
ATOM 6675 C C . LEU B 1 370 ? -16.721 11.648 -50.489 1.00 88.81 399 LEU B C 1
ATOM 6676 O O . LEU B 1 370 ? -15.924 12.585 -50.532 1.00 92.09 399 LEU B O 1
ATOM 6681 N N . GLY B 1 371 ? -17.485 11.307 -51.521 1.00 86.03 400 GLY B N 1
ATOM 6682 C CA . GLY B 1 371 ? -17.433 12.040 -52.772 1.00 88.27 400 GLY B CA 1
ATOM 6683 C C . GLY B 1 371 ? -18.031 13.426 -52.635 1.00 92.25 400 GLY B C 1
ATOM 6684 O O . GLY B 1 371 ? -17.475 14.406 -53.132 1.00 89.40 400 GLY B O 1
ATOM 6685 N N . VAL B 1 372 ? -19.170 13.501 -51.952 1.00 94.07 401 VAL B N 1
ATOM 6686 C CA . VAL B 1 372 ? -19.864 14.764 -51.723 1.00 93.09 401 VAL B CA 1
ATOM 6687 C C . VAL B 1 372 ? -19.064 15.745 -50.853 1.00 87.54 401 VAL B C 1
ATOM 6688 O O . VAL B 1 372 ? -19.066 16.950 -51.107 1.00 92.41 401 VAL B O 1
ATOM 6692 N N . LEU B 1 373 ? -18.376 15.228 -49.838 1.00 73.57 402 LEU B N 1
ATOM 6693 C CA . LEU B 1 373 ? -17.662 16.071 -48.885 1.00 70.87 402 LEU B CA 1
ATOM 6694 C C . LEU B 1 373 ? -16.258 16.484 -49.320 1.00 79.88 402 LEU B C 1
ATOM 6695 O O . LEU B 1 373 ? -15.690 17.415 -48.753 1.00 90.84 402 LEU B O 1
ATOM 6700 N N . LEU B 1 374 ? -15.691 15.800 -50.306 1.00 74.74 403 LEU B N 1
ATOM 6701 C CA . LEU B 1 374 ? -14.294 16.039 -50.665 1.00 77.46 403 LEU B CA 1
ATOM 6702 C C . LEU B 1 374 ? -14.084 16.666 -52.042 1.00 85.27 403 LEU B C 1
ATOM 6703 O O . LEU B 1 374 ? -13.166 17.462 -52.233 1.00 87.59 403 LEU B O 1
ATOM 6708 N N . VAL B 1 375 ? -14.924 16.302 -53.004 1.00 88.41 404 VAL B N 1
ATOM 6709 C CA . VAL B 1 375 ? -14.751 16.794 -54.367 1.00 88.00 404 VAL B CA 1
ATOM 6710 C C . VAL B 1 375 ? -15.128 18.273 -54.507 1.00 93.47 404 VAL B C 1
ATOM 6711 O O . VAL B 1 375 ? -14.320 19.076 -54.976 1.00 94.35 404 VAL B O 1
ATOM 6715 N N . PRO B 1 376 ? -16.353 18.643 -54.095 1.00 91.87 405 PRO B N 1
ATOM 6716 C CA . PRO B 1 376 ? -16.716 20.064 -54.136 1.00 94.01 405 PRO B CA 1
ATOM 6717 C C . PRO B 1 376 ? -15.755 20.931 -53.319 1.00 88.74 405 PRO B C 1
ATOM 6718 O O . PRO B 1 376 ? -15.481 22.067 -53.701 1.00 91.21 405 PRO B O 1
ATOM 6722 N N . ALA B 1 377 ? -15.257 20.393 -52.210 1.00 77.67 406 ALA B N 1
ATOM 6723 C CA . ALA B 1 377 ? -14.329 21.110 -51.344 1.00 68.20 406 ALA B CA 1
ATOM 6724 C C . ALA B 1 377 ? -13.004 21.374 -52.043 1.00 75.42 406 ALA B C 1
ATOM 6725 O O . ALA B 1 377 ? -12.327 22.364 -51.760 1.00 84.80 406 ALA B O 1
ATOM 6727 N N . GLY B 1 378 ? -12.623 20.481 -52.946 1.00 71.17 407 GLY B N 1
ATOM 6728 C CA . GLY B 1 378 ? -11.425 20.690 -53.733 1.00 72.60 407 GLY B CA 1
ATOM 6729 C C . GLY B 1 378 ? -11.561 21.951 -54.564 1.00 83.86 407 GLY B C 1
ATOM 6730 O O . GLY B 1 378 ? -10.692 22.825 -54.529 1.00 88.07 407 GLY B O 1
ATOM 6731 N N . VAL B 1 379 ? -12.668 22.052 -55.296 1.00 84.24 408 VAL B N 1
ATOM 6732 C CA . VAL B 1 379 ? -12.923 23.197 -56.168 1.00 85.62 408 VAL B CA 1
ATOM 6733 C C . VAL B 1 379 ? -12.947 24.529 -55.417 1.00 81.82 408 VAL B C 1
ATOM 6734 O O . VAL B 1 379 ? -12.192 25.445 -55.748 1.00 82.32 408 VAL B O 1
ATOM 6738 N N . SER B 1 380 ? -13.815 24.636 -54.415 1.00 75.76 409 SER B N 1
ATOM 6739 C CA . SER B 1 380 ? -13.931 25.872 -53.641 1.00 77.31 409 SER B CA 1
ATOM 6740 C C . SER B 1 380 ? -12.593 26.310 -53.032 1.00 74.66 409 SER B C 1
ATOM 6741 O O . SER B 1 380 ? -12.268 27.494 -53.023 1.00 77.64 409 SER B O 1
ATOM 6744 N N . THR B 1 381 ? -11.814 25.355 -52.536 1.00 62.75 410 THR B N 1
ATOM 6745 C CA . THR B 1 381 ? -10.467 25.653 -52.053 1.00 61.37 410 THR B CA 1
ATOM 6746 C C . THR B 1 381 ? -9.629 26.353 -53.127 1.00 61.66 410 THR B C 1
ATOM 6747 O O . THR B 1 381 ? -9.120 27.447 -52.913 1.00 68.64 410 THR B O 1
ATOM 6751 N N . VAL B 1 382 ? -9.479 25.708 -54.278 1.00 67.07 411 VAL B N 1
ATOM 6752 C CA . VAL B 1 382 ? -8.668 26.242 -55.365 1.00 70.99 411 VAL B CA 1
ATOM 6753 C C . VAL B 1 382 ? -9.166 27.619 -55.803 1.00 74.06 411 VAL B C 1
ATOM 6754 O O . VAL B 1 382 ? -8.376 28.525 -56.067 1.00 74.19 411 VAL B O 1
ATOM 6758 N N . TRP B 1 383 ? -10.484 27.766 -55.861 1.00 70.90 412 TRP B N 1
ATOM 6759 C CA . TRP B 1 383 ? -11.114 28.995 -56.320 1.00 69.16 412 TRP B CA 1
ATOM 6760 C C . TRP B 1 383 ? -10.784 30.172 -55.406 1.00 77.99 412 TRP B C 1
ATOM 6761 O O . TRP B 1 383 ? -10.235 31.180 -55.858 1.00 70.25 412 TRP B O 1
ATOM 6772 N N . PHE B 1 384 ? -11.116 30.040 -54.123 1.00 74.23 413 PHE B N 1
ATOM 6773 C CA . PHE B 1 384 ? -10.861 31.102 -53.156 1.00 56.75 413 PHE B CA 1
ATOM 6774 C C . PHE B 1 384 ? -9.370 31.365 -52.980 1.00 60.31 413 PHE B C 1
ATOM 6775 O O . PHE B 1 384 ? -8.970 32.464 -52.612 1.00 74.27 413 PHE B O 1
ATOM 6783 N N . SER B 1 385 ? -8.546 30.359 -53.247 1.00 58.36 414 SER B N 1
ATOM 6784 C CA . SER B 1 385 ? -7.101 30.547 -53.194 1.00 66.63 414 SER B CA 1
ATOM 6785 C C . SER B 1 385 ? -6.653 31.440 -54.345 1.00 68.97 414 SER B C 1
ATOM 6786 O O . SER B 1 385 ? -5.688 32.197 -54.226 1.00 66.41 414 SER B O 1
ATOM 6789 N N . ILE B 1 386 ? -7.363 31.346 -55.462 1.00 68.64 415 ILE B N 1
ATOM 6790 C CA . ILE B 1 386 ? -7.036 32.135 -56.641 1.00 78.55 415 ILE B CA 1
ATOM 6791 C C . ILE B 1 386 ? -7.600 33.559 -56.558 1.00 82.84 415 ILE B C 1
ATOM 6792 O O . ILE B 1 386 ? -6.858 34.538 -56.635 1.00 86.10 415 ILE B O 1
ATOM 6797 N N . PHE B 1 387 ? -8.913 33.666 -56.399 1.00 76.76 416 PHE B N 1
ATOM 6798 C CA . PHE B 1 387 ? -9.576 34.962 -56.362 1.00 68.87 416 PHE B CA 1
ATOM 6799 C C . PHE B 1 387 ? -9.427 35.650 -55.010 1.00 78.09 416 PHE B C 1
ATOM 6800 O O . PHE B 1 387 ? -9.081 36.835 -54.943 1.00 75.26 416 PHE B O 1
ATOM 6808 N N . GLY B 1 388 ? -9.689 34.912 -53.934 1.00 69.87 417 GLY B N 1
ATOM 6809 C CA . GLY B 1 388 ? -9.459 35.438 -52.603 1.00 68.48 417 GLY B CA 1
ATOM 6810 C C . GLY B 1 388 ? -7.983 35.730 -52.401 1.00 70.61 417 GLY B C 1
ATOM 6811 O O . GLY B 1 388 ? -7.596 36.753 -51.824 1.00 73.81 417 GLY B O 1
ATOM 6812 N N . GLY B 1 389 ? -7.148 34.827 -52.898 1.00 57.56 418 GLY B N 1
ATOM 6813 C CA . GLY B 1 389 ? -5.715 34.953 -52.726 1.00 54.74 418 GLY B CA 1
ATOM 6814 C C . GLY B 1 389 ? -5.155 36.197 -53.370 1.00 65.32 418 GLY B C 1
ATOM 6815 O O . GLY B 1 389 ? -4.440 36.961 -52.730 1.00 70.71 418 GLY B O 1
ATOM 6816 N N . THR B 1 390 ? -5.482 36.390 -54.645 1.00 72.81 419 THR B N 1
ATOM 6817 C CA . THR B 1 390 ? -5.030 37.552 -55.400 1.00 81.86 419 THR B CA 1
ATOM 6818 C C . THR B 1 390 ? -5.507 38.868 -54.773 1.00 75.87 419 THR B C 1
ATOM 6819 O O . THR B 1 390 ? -4.712 39.780 -54.537 1.00 67.66 419 THR B O 1
ATOM 6823 N N . ALA B 1 391 ? -6.802 38.960 -54.490 1.00 63.81 420 ALA B N 1
ATOM 6824 C CA . ALA B 1 391 ? -7.340 40.155 -53.860 1.00 54.22 420 ALA B CA 1
ATOM 6825 C C . ALA B 1 391 ? -6.558 40.523 -52.598 1.00 64.48 420 ALA B C 1
ATOM 6826 O O . ALA B 1 391 ? -6.332 41.698 -52.319 1.00 73.46 420 ALA B O 1
ATOM 6828 N N . ILE B 1 392 ? -6.145 39.515 -51.839 1.00 65.72 421 ILE B N 1
ATOM 6829 C CA . ILE B 1 392 ? -5.392 39.741 -50.608 1.00 66.61 421 ILE B CA 1
ATOM 6830 C C . ILE B 1 392 ? -3.935 40.078 -50.913 1.00 65.26 421 ILE B C 1
ATOM 6831 O O . ILE B 1 392 ? -3.294 40.822 -50.177 1.00 73.32 421 ILE B O 1
ATOM 6836 N N . VAL B 1 393 ? -3.411 39.531 -52.002 1.00 70.94 422 VAL B N 1
ATOM 6837 C CA . VAL B 1 393 ? -2.037 39.824 -52.392 1.00 74.06 422 VAL B CA 1
ATOM 6838 C C . VAL B 1 393 ? -1.946 41.249 -52.925 1.00 75.68 422 VAL B C 1
ATOM 6839 O O . VAL B 1 393 ? -0.894 41.879 -52.852 1.00 84.75 422 VAL B O 1
ATOM 6843 N N . PHE B 1 394 ? -3.060 41.757 -53.447 1.00 76.22 423 PHE B N 1
ATOM 6844 C CA . PHE B 1 394 ? -3.149 43.158 -53.859 1.00 75.06 423 PHE B CA 1
ATOM 6845 C C . PHE B 1 394 ? -3.201 44.082 -52.645 1.00 79.55 423 PHE B C 1
ATOM 6846 O O . PHE B 1 394 ? -2.490 45.087 -52.592 1.00 76.55 423 PHE B O 1
ATOM 6854 N N . GLU B 1 395 ? -4.038 43.734 -51.670 1.00 73.75 424 GLU B N 1
ATOM 6855 C CA . GLU B 1 395 ? -4.160 44.523 -50.448 1.00 64.66 424 GLU B CA 1
ATOM 6856 C C . GLU B 1 395 ? -2.835 44.657 -49.710 1.00 69.05 424 GLU B C 1
ATOM 6857 O O . GLU B 1 395 ? -2.567 45.681 -49.088 1.00 78.29 424 GLU B O 1
ATOM 6863 N N . GLN B 1 396 ? -2.002 43.627 -49.783 1.00 74.71 425 GLN B N 1
ATOM 6864 C CA . GLN B 1 396 ? -0.722 43.656 -49.087 1.00 73.70 425 GLN B CA 1
ATOM 6865 C C . GLN B 1 396 ? 0.302 44.534 -49.809 1.00 73.03 425 GLN B C 1
ATOM 6866 O O . GLN B 1 396 ? 1.223 45.062 -49.186 1.00 68.26 425 GLN B O 1
ATOM 6872 N N . ASN B 1 397 ? 0.137 44.690 -51.119 1.00 73.40 426 ASN B N 1
ATOM 6873 C CA . ASN B 1 397 ? 1.087 45.463 -51.919 1.00 84.72 426 ASN B CA 1
ATOM 6874 C C . ASN B 1 397 ? 0.601 46.881 -52.210 1.00 81.76 426 ASN B C 1
ATOM 6875 O O . ASN B 1 397 ? 1.084 47.537 -53.126 1.00 84.15 426 ASN B O 1
ATOM 6880 N N . GLY B 1 398 ? -0.364 47.339 -51.421 1.00 76.95 427 GLY B N 1
ATOM 6881 C CA . GLY B 1 398 ? -0.916 48.672 -51.555 1.00 80.50 427 GLY B CA 1
ATOM 6882 C C . GLY B 1 398 ? -1.580 48.948 -52.890 1.00 89.75 427 GLY B C 1
ATOM 6883 O O . GLY B 1 398 ? -1.551 50.079 -53.382 1.00 100.55 427 GLY B O 1
ATOM 6884 N N . GLU B 1 399 ? -2.175 47.918 -53.481 1.00 84.00 428 GLU B N 1
ATOM 6885 C CA . GLU B 1 399 ? -2.893 48.073 -54.741 1.00 73.86 428 GLU B CA 1
ATOM 6886 C C . GLU B 1 399 ? -4.317 47.565 -54.592 1.00 66.02 428 GLU B C 1
ATOM 6887 O O . GLU B 1 399 ? -4.818 46.835 -55.445 1.00 59.00 428 GLU B O 1
ATOM 6893 N N . SER B 1 400 ? -4.967 47.965 -53.504 1.00 57.28 429 SER B N 1
ATOM 6894 C CA . SER B 1 400 ? -6.294 47.455 -53.185 1.00 56.83 429 SER B CA 1
ATOM 6895 C C . SER B 1 400 ? -7.281 47.489 -54.347 1.00 58.66 429 SER B C 1
ATOM 6896 O O . SER B 1 400 ? -7.411 48.479 -55.059 1.00 66.17 429 SER B O 1
ATOM 6899 N N . ILE B 1 401 ? -7.987 46.382 -54.502 1.00 57.32 430 ILE B N 1
ATOM 6900 C CA . ILE B 1 401 ? -9.018 46.219 -55.505 1.00 54.11 430 ILE B CA 1
ATOM 6901 C C . ILE B 1 401 ? -10.364 46.531 -54.853 1.00 58.76 430 ILE B C 1
ATOM 6902 O O . ILE B 1 401 ? -11.424 46.457 -55.491 1.00 55.62 430 ILE B O 1
ATOM 6907 N N . TRP B 1 402 ? -10.293 46.918 -53.578 1.00 51.60 431 TRP B N 1
ATOM 6908 C CA . TRP B 1 402 ? -11.476 47.132 -52.743 1.00 60.23 431 TRP B CA 1
ATOM 6909 C C . TRP B 1 402 ? -12.437 48.179 -53.302 1.00 73.24 431 TRP B C 1
ATOM 6910 O O . TRP B 1 402 ? -13.655 48.037 -53.180 1.00 65.23 431 TRP B O 1
ATOM 6921 N N . GLY B 1 403 ? -11.882 49.231 -53.903 1.00 82.70 432 GLY B N 1
ATOM 6922 C CA . GLY B 1 403 ? -12.679 50.312 -54.457 1.00 75.35 432 GLY B CA 1
ATOM 6923 C C . GLY B 1 403 ? -13.568 50.974 -53.420 1.00 73.88 432 GLY B C 1
ATOM 6924 O O . GLY B 1 403 ? -13.096 51.401 -52.362 1.00 80.37 432 GLY B O 1
ATOM 6925 N N . ASP B 1 404 ? -14.859 51.060 -53.727 1.00 61.34 433 ASP B N 1
ATOM 6926 C CA . ASP B 1 404 ? -15.821 51.666 -52.815 1.00 71.32 433 ASP B CA 1
ATOM 6927 C C . ASP B 1 404 ? -16.489 50.631 -51.922 1.00 75.57 433 ASP B C 1
ATOM 6928 O O . ASP B 1 404 ? -17.521 50.909 -51.311 1.00 68.72 433 ASP B O 1
ATOM 6933 N N . GLY B 1 405 ? -15.902 49.438 -51.859 1.00 87.46 434 GLY B N 1
ATOM 6934 C CA . GLY B 1 405 ? -16.388 48.380 -50.988 1.00 82.79 434 GLY B CA 1
ATOM 6935 C C . GLY B 1 405 ? -17.762 47.843 -51.342 1.00 78.27 434 GLY B C 1
ATOM 6936 O O . GLY B 1 405 ? -18.587 47.590 -50.459 1.00 78.07 434 GLY B O 1
ATOM 6937 N N . ALA B 1 406 ? -18.008 47.671 -52.637 1.00 71.11 435 ALA B N 1
ATOM 6938 C CA . ALA B 1 406 ? -19.265 47.104 -53.106 1.00 76.00 435 ALA B CA 1
ATOM 6939 C C . ALA B 1 406 ? -19.032 45.731 -53.740 1.00 85.07 435 ALA B C 1
ATOM 6940 O O . ALA B 1 406 ? -18.514 45.629 -54.859 1.00 76.55 435 ALA B O 1
ATOM 6942 N N . ALA B 1 407 ? -19.415 44.688 -53.004 1.00 84.82 436 ALA B N 1
ATOM 6943 C CA . ALA B 1 407 ? -19.234 43.300 -53.415 1.00 71.39 436 ALA B CA 1
ATOM 6944 C C . ALA B 1 407 ? -19.298 43.117 -54.929 1.00 79.21 436 ALA B C 1
ATOM 6945 O O . ALA B 1 407 ? -18.322 42.703 -55.557 1.00 80.16 436 ALA B O 1
ATOM 6947 N N . GLU B 1 408 ? -20.453 43.439 -55.503 1.00 80.90 437 GLU B N 1
ATOM 6948 C CA . GLU B 1 408 ? -20.703 43.267 -56.931 1.00 84.47 437 GLU B CA 1
ATOM 6949 C C . GLU B 1 408 ? -19.540 43.714 -57.821 1.00 84.08 437 GLU B C 1
ATOM 6950 O O . GLU B 1 408 ? -19.251 43.078 -58.832 1.00 84.00 437 GLU B O 1
ATOM 6956 N N . GLU B 1 409 ? -18.878 44.805 -57.446 1.00 89.46 438 GLU B N 1
ATOM 6957 C CA . GLU B 1 409 ? -17.832 45.392 -58.284 1.00 93.00 438 GLU B CA 1
ATOM 6958 C C . GLU B 1 409 ? -16.472 44.700 -58.161 1.00 91.20 438 GLU B C 1
ATOM 6959 O O . GLU B 1 409 ? -15.673 44.723 -59.098 1.00 91.34 438 GLU B O 1
ATOM 6965 N N . GLN B 1 410 ? -16.216 44.079 -57.014 1.00 86.05 439 GLN B N 1
ATOM 6966 C CA . GLN B 1 410 ? -14.868 43.614 -56.677 1.00 80.78 439 GLN B CA 1
ATOM 6967 C C . GLN B 1 410 ? -14.184 42.655 -57.667 1.00 79.11 439 GLN B C 1
ATOM 6968 O O . GLN B 1 410 ? -12.983 42.793 -57.918 1.00 77.33 439 GLN B O 1
ATOM 6974 N N . LEU B 1 411 ? -14.923 41.695 -58.224 1.00 72.51 440 LEU B N 1
ATOM 6975 C CA . LEU B 1 411 ? -14.340 40.769 -59.201 1.00 77.60 440 LEU B CA 1
ATOM 6976 C C . LEU B 1 411 ? -13.760 41.531 -60.389 1.00 81.57 440 LEU B C 1
ATOM 6977 O O . LEU B 1 411 ? -12.591 41.364 -60.753 1.00 73.66 440 LEU B O 1
ATOM 6982 N N . PHE B 1 412 ? -14.592 42.376 -60.987 1.00 86.84 441 PHE B N 1
ATOM 6983 C CA . PHE B 1 412 ? -14.179 43.210 -62.103 1.00 75.43 441 PHE B CA 1
ATOM 6984 C C . PHE B 1 412 ? -13.038 44.128 -61.688 1.00 72.11 441 PHE B C 1
ATOM 6985 O O . PHE B 1 412 ? -12.175 44.464 -62.498 1.00 77.14 441 PHE B O 1
ATOM 6993 N N . GLY B 1 413 ? -13.025 44.518 -60.418 1.00 65.94 442 GLY B N 1
ATOM 6994 C CA . GLY B 1 413 ? -11.907 45.266 -59.878 1.00 62.78 442 GLY B CA 1
ATOM 6995 C C . GLY B 1 413 ? -10.622 44.469 -59.994 1.00 75.56 442 GLY B C 1
ATOM 6996 O O . GLY B 1 413 ? -9.596 44.986 -60.438 1.00 73.44 442 GLY B O 1
ATOM 6997 N N . LEU B 1 414 ? -10.685 43.198 -59.597 1.00 81.64 443 LEU B N 1
ATOM 6998 C CA . LEU B 1 414 ? -9.521 42.315 -59.635 1.00 81.06 443 LEU B CA 1
ATOM 6999 C C . LEU B 1 414 ? -9.069 42.044 -61.070 1.00 80.47 443 LEU B C 1
ATOM 7000 O O . LEU B 1 414 ? -7.881 42.129 -61.382 1.00 81.22 443 LEU B O 1
ATOM 7005 N N . LEU B 1 415 ? -10.021 41.723 -61.939 1.00 76.88 444 LEU B N 1
ATOM 7006 C CA . LEU B 1 415 ? -9.712 41.418 -63.334 1.00 85.56 444 LEU B CA 1
ATOM 7007 C C . LEU B 1 415 ? -9.073 42.592 -64.090 1.00 88.63 444 LEU B C 1
ATOM 7008 O O . LEU B 1 415 ? -8.060 42.421 -64.770 1.00 81.09 444 LEU B O 1
ATOM 7013 N N . HIS B 1 416 ? -9.661 43.781 -63.966 1.00 94.55 445 HIS B N 1
ATOM 7014 C CA . HIS B 1 416 ? -9.150 44.966 -64.657 1.00 89.79 445 HIS B CA 1
ATOM 7015 C C . HIS B 1 416 ? -7.764 45.383 -64.179 1.00 84.95 445 HIS B C 1
ATOM 7016 O O . HIS B 1 416 ? -7.148 46.278 -64.754 1.00 84.44 445 HIS B O 1
ATOM 7023 N N . ALA B 1 417 ? -7.274 44.733 -63.128 1.00 87.42 446 ALA B N 1
ATOM 7024 C CA . ALA B 1 417 ? -5.967 45.066 -62.570 1.00 75.49 446 ALA B CA 1
ATOM 7025 C C . ALA B 1 417 ? -4.858 44.196 -63.165 1.00 73.33 446 ALA B C 1
ATOM 7026 O O . ALA B 1 417 ? -3.695 44.302 -62.771 1.00 61.12 446 ALA B O 1
ATOM 7028 N N . LEU B 1 418 ? -5.227 43.349 -64.123 1.00 76.27 447 LEU B N 1
ATOM 7029 C CA . LEU B 1 418 ? -4.284 42.424 -64.746 1.00 89.89 447 LEU B CA 1
ATOM 7030 C C . LEU B 1 418 ? -4.269 42.581 -66.262 1.00 100.34 447 LEU B C 1
ATOM 7031 O O . LEU B 1 418 ? -5.297 42.889 -66.865 1.00 99.42 447 LEU B O 1
ATOM 7036 N N . PRO B 1 419 ? -3.096 42.367 -66.883 1.00 102.32 448 PRO B N 1
ATOM 7037 C CA . PRO B 1 419 ? -2.965 42.373 -68.344 1.00 92.06 448 PRO B CA 1
ATOM 7038 C C . PRO B 1 419 ? -4.041 41.521 -68.999 1.00 96.06 448 PRO B C 1
ATOM 7039 O O . PRO B 1 419 ? -4.314 40.421 -68.533 1.00 99.19 448 PRO B O 1
ATOM 7043 N N . GLY B 1 420 ? -4.651 42.029 -70.063 1.00 102.01 449 GLY B N 1
ATOM 7044 C CA . GLY B 1 420 ? -5.719 41.312 -70.734 1.00 99.80 449 GLY B CA 1
ATOM 7045 C C . GLY B 1 420 ? -6.969 41.245 -69.879 1.00 98.59 449 GLY B C 1
ATOM 7046 O O . GLY B 1 420 ? -7.971 40.651 -70.274 1.00 100.96 449 GLY B O 1
ATOM 7047 N N . GLY B 1 421 ? -6.909 41.865 -68.705 1.00 96.20 450 GLY B N 1
ATOM 7048 C CA . GLY B 1 421 ? -8.026 41.867 -67.777 1.00 94.91 450 GLY B CA 1
ATOM 7049 C C . GLY B 1 421 ? -9.276 42.532 -68.321 1.00 98.18 450 GLY B C 1
ATOM 7050 O O . GLY B 1 421 ? -10.361 42.391 -67.755 1.00 87.23 450 GLY B O 1
ATOM 7051 N N . GLN B 1 422 ? -9.125 43.265 -69.420 1.00 111.76 451 GLN B N 1
ATOM 7052 C CA . GLN B 1 422 ? -10.259 43.916 -70.062 1.00 117.75 451 GLN B CA 1
ATOM 7053 C C . GLN B 1 422 ? -11.189 42.886 -70.687 1.00 115.08 451 GLN B C 1
ATOM 7054 O O . GLN B 1 422 ? -12.405 42.938 -70.506 1.00 112.74 451 GLN B O 1
ATOM 7060 N N . ILE B 1 423 ? -10.602 41.947 -71.421 1.00 118.69 452 ILE B N 1
ATOM 7061 C CA . ILE B 1 423 ? -11.360 40.895 -72.088 1.00 118.77 452 ILE B CA 1
ATOM 7062 C C . ILE B 1 423 ? -11.977 39.920 -71.087 1.00 117.31 452 ILE B C 1
ATOM 7063 O O . ILE B 1 423 ? -13.171 39.625 -71.149 1.00 117.82 452 ILE B O 1
ATOM 7068 N N . MET B 1 424 ? -11.155 39.425 -70.166 1.00 111.35 453 MET B N 1
ATOM 7069 C CA . MET B 1 424 ? -11.602 38.437 -69.188 1.00 106.95 453 MET B CA 1
ATOM 7070 C C . MET B 1 424 ? -12.810 38.914 -68.389 1.00 102.73 453 MET B C 1
ATOM 7071 O O . MET B 1 424 ? -13.606 38.105 -67.906 1.00 100.93 453 MET B O 1
ATOM 7076 N N . GLY B 1 425 ? -12.948 40.228 -68.260 1.00 101.11 454 GLY B N 1
ATOM 7077 C CA . GLY B 1 425 ? -14.091 40.804 -67.577 1.00 104.13 454 GLY B CA 1
ATOM 7078 C C . GLY B 1 425 ? -15.393 40.562 -68.316 1.00 110.49 454 GLY B C 1
ATOM 7079 O O . GLY B 1 425 ? -16.456 40.461 -67.702 1.00 118.03 454 GLY B O 1
ATOM 7080 N N . ILE B 1 426 ? -15.313 40.469 -69.640 1.00 106.32 455 ILE B N 1
ATOM 7081 C CA . ILE B 1 426 ? -16.496 40.233 -70.459 1.00 105.34 455 ILE B CA 1
ATOM 7082 C C . ILE B 1 426 ? -16.881 38.759 -70.420 1.00 104.41 455 ILE B C 1
ATOM 7083 O O . ILE B 1 426 ? -18.058 38.419 -70.304 1.00 108.56 455 ILE B O 1
ATOM 7088 N N . ILE B 1 427 ? -15.882 37.889 -70.521 1.00 104.69 456 ILE B N 1
ATOM 7089 C CA . ILE B 1 427 ? -16.103 36.454 -70.379 1.00 103.36 456 ILE B CA 1
ATOM 7090 C C . ILE B 1 427 ? -16.741 36.164 -69.019 1.00 101.93 456 ILE B C 1
ATOM 7091 O O . ILE B 1 427 ? -17.619 35.310 -68.901 1.00 99.67 456 ILE B O 1
ATOM 7096 N N . ALA B 1 428 ? -16.305 36.899 -68.001 1.00 101.36 457 ALA B N 1
ATOM 7097 C CA . ALA B 1 428 ? -16.904 36.812 -66.675 1.00 98.21 457 ALA B CA 1
ATOM 7098 C C . ALA B 1 428 ? -18.403 37.101 -66.723 1.00 101.81 457 ALA B C 1
ATOM 7099 O O . ALA B 1 428 ? -19.197 36.432 -66.064 1.00 95.80 457 ALA B O 1
ATOM 7101 N N . MET B 1 429 ? -18.781 38.108 -67.504 1.00 108.58 458 MET B N 1
ATOM 7102 C CA . MET B 1 429 ? -20.184 38.487 -67.644 1.00 109.87 458 MET B CA 1
ATOM 7103 C C . MET B 1 429 ? -21.013 37.367 -68.269 1.00 108.79 458 MET B C 1
ATOM 7104 O O . MET B 1 429 ? -22.184 37.184 -67.931 1.00 107.40 458 MET B O 1
ATOM 7109 N N . ILE B 1 430 ? -20.400 36.622 -69.184 1.00 105.02 459 ILE B N 1
ATOM 7110 C CA . ILE B 1 430 ? -21.087 35.536 -69.869 1.00 112.24 459 ILE B CA 1
ATOM 7111 C C . ILE B 1 430 ? -21.271 34.336 -68.947 1.00 119.65 459 ILE B C 1
ATOM 7112 O O . ILE B 1 430 ? -22.381 33.826 -68.791 1.00 121.83 459 ILE B O 1
ATOM 7117 N N . LEU B 1 431 ? -20.173 33.886 -68.345 1.00 119.42 460 LEU B N 1
ATOM 7118 C CA . LEU B 1 431 ? -20.201 32.760 -67.419 1.00 115.14 460 LEU B CA 1
ATOM 7119 C C . LEU B 1 431 ? -21.288 32.963 -66.371 1.00 109.34 460 LEU B C 1
ATOM 7120 O O . LEU B 1 431 ? -21.907 32.009 -65.902 1.00 108.61 460 LEU B O 1
ATOM 7125 N N . LEU B 1 432 ? -21.515 34.222 -66.016 1.00 103.99 461 LEU B N 1
ATOM 7126 C CA . LEU B 1 432 ? -22.528 34.590 -65.038 1.00 102.68 461 LEU B CA 1
ATOM 7127 C C . LEU B 1 432 ? -23.925 34.434 -65.632 1.00 102.65 461 LEU B C 1
ATOM 7128 O O . LEU B 1 432 ? -24.849 33.970 -64.966 1.00 95.60 461 LEU B O 1
ATOM 7133 N N . GLY B 1 433 ? -24.072 34.833 -66.891 1.00 112.01 462 GLY B N 1
ATOM 7134 C CA . GLY B 1 433 ? -25.346 34.739 -67.579 1.00 114.28 462 GLY B CA 1
ATOM 7135 C C . GLY B 1 433 ? -25.718 33.302 -67.881 1.00 116.01 462 GLY B C 1
ATOM 7136 O O . GLY B 1 433 ? -26.886 32.922 -67.794 1.00 118.49 462 GLY B O 1
ATOM 7137 N N . THR B 1 434 ? -24.719 32.501 -68.239 1.00 112.24 463 THR B N 1
ATOM 7138 C CA . THR B 1 434 ? -24.937 31.087 -68.521 1.00 109.08 463 THR B CA 1
ATOM 7139 C C . THR B 1 434 ? -25.257 30.326 -67.239 1.00 105.82 463 THR B C 1
ATOM 7140 O O . THR B 1 434 ? -26.074 29.412 -67.247 1.00 104.23 463 THR B O 1
ATOM 7144 N N . PHE B 1 435 ? -24.614 30.705 -66.138 1.00 104.70 464 PHE B N 1
ATOM 7145 C CA . PHE B 1 435 ? -24.959 30.150 -64.836 1.00 100.05 464 PHE B CA 1
ATOM 7146 C C . PHE B 1 435 ? -26.409 30.486 -64.503 1.00 103.40 464 PHE B C 1
ATOM 7147 O O . PHE B 1 435 ? -27.180 29.615 -64.110 1.00 107.21 464 PHE B O 1
ATOM 7155 N N . PHE B 1 436 ? -26.775 31.754 -64.664 1.00 106.61 465 PHE B N 1
ATOM 7156 C CA . PHE B 1 436 ? -28.136 32.199 -64.388 1.00 109.21 465 PHE B CA 1
ATOM 7157 C C . PHE B 1 436 ? -29.137 31.245 -65.027 1.00 116.39 465 PHE B C 1
ATOM 7158 O O . PHE B 1 436 ? -30.126 30.859 -64.404 1.00 121.76 465 PHE B O 1
ATOM 7166 N N . ILE B 1 437 ? -28.867 30.863 -66.271 1.00 116.16 466 ILE B N 1
ATOM 7167 C CA . ILE B 1 437 ? -29.769 30.000 -67.027 1.00 120.37 466 ILE B CA 1
ATOM 7168 C C . ILE B 1 437 ? -29.559 28.523 -66.690 1.00 121.16 466 ILE B C 1
ATOM 7169 O O . ILE B 1 437 ? -30.519 27.773 -66.516 1.00 120.04 466 ILE B O 1
ATOM 7174 N N . THR B 1 438 ? -28.298 28.113 -66.601 1.00 120.89 467 THR B N 1
ATOM 7175 C CA . THR B 1 438 ? -27.957 26.747 -66.226 1.00 120.35 467 THR B CA 1
ATOM 7176 C C . THR B 1 438 ? -28.617 26.355 -64.911 1.00 122.64 467 THR B C 1
ATOM 7177 O O . THR B 1 438 ? -29.168 25.261 -64.785 1.00 129.89 467 THR B O 1
ATOM 7181 N N . SER B 1 439 ? -28.563 27.252 -63.933 1.00 120.77 468 SER B N 1
ATOM 7182 C CA . SER B 1 439 ? -29.123 26.975 -62.616 1.00 122.59 468 SER B CA 1
ATOM 7183 C C . SER B 1 439 ? -30.631 27.181 -62.593 1.00 124.33 468 SER B C 1
ATOM 7184 O O . SER B 1 439 ? -31.330 26.599 -61.764 1.00 127.18 468 SER B O 1
ATOM 7187 N N . ALA B 1 440 ? -31.130 28.013 -63.502 1.00 125.72 469 ALA B N 1
ATOM 7188 C CA . ALA B 1 440 ? -32.567 28.234 -63.623 1.00 129.02 469 ALA B CA 1
ATOM 7189 C C . ALA B 1 440 ? -33.283 26.953 -64.057 1.00 132.98 469 ALA B C 1
ATOM 7190 O O . ALA B 1 440 ? -34.366 26.637 -63.563 1.00 131.42 469 ALA B O 1
ATOM 7192 N N . ASP B 1 441 ? -32.674 26.220 -64.984 1.00 135.53 470 ASP B N 1
ATOM 7193 C CA . ASP B 1 441 ? -33.216 24.938 -65.420 1.00 140.80 470 ASP B CA 1
ATOM 7194 C C . ASP B 1 441 ? -33.276 23.957 -64.258 1.00 140.30 470 ASP B C 1
ATOM 7195 O O . ASP B 1 441 ? -34.354 23.543 -63.834 1.00 141.55 470 ASP B O 1
ATOM 7200 N N . SER B 1 442 ? -32.101 23.599 -63.749 1.00 138.44 471 SER B N 1
ATOM 7201 C CA . SER B 1 442 ? -31.969 22.599 -62.696 1.00 133.43 471 SER B CA 1
ATOM 7202 C C . SER B 1 442 ? -32.957 22.808 -61.553 1.00 134.49 471 SER B C 1
ATOM 7203 O O . SER B 1 442 ? -33.667 21.884 -61.160 1.00 140.07 471 SER B O 1
ATOM 7206 N N . ALA B 1 443 ? -32.998 24.023 -61.020 1.00 131.73 472 ALA B N 1
ATOM 7207 C CA . ALA B 1 443 ? -33.903 24.338 -59.922 1.00 132.11 472 ALA B CA 1
ATOM 7208 C C . ALA B 1 443 ? -35.360 24.119 -60.324 1.00 129.98 472 ALA B C 1
ATOM 7209 O O . ALA B 1 443 ? -36.123 23.483 -59.598 1.00 127.39 472 ALA B O 1
ATOM 7211 N N . SER B 1 444 ? -35.737 24.648 -61.484 1.00 129.39 473 SER B N 1
ATOM 7212 C CA . SER B 1 444 ? -37.108 24.537 -61.974 1.00 132.77 473 SER B CA 1
ATOM 7213 C C . SER B 1 444 ? -37.542 23.084 -62.159 1.00 134.72 473 SER B C 1
ATOM 7214 O O . SER B 1 444 ? -38.631 22.694 -61.737 1.00 135.71 473 SER B O 1
ATOM 7217 N N . THR B 1 445 ? -36.690 22.292 -62.801 1.00 133.34 474 THR B N 1
ATOM 7218 C CA . THR B 1 445 ? -36.969 20.876 -63.001 1.00 131.44 474 THR B CA 1
ATOM 7219 C C . THR B 1 445 ? -37.338 20.226 -61.676 1.00 130.61 474 THR B C 1
ATOM 7220 O O . THR B 1 445 ? -38.454 19.738 -61.502 1.00 134.89 474 THR B O 1
ATOM 7224 N N . VAL B 1 446 ? -36.389 20.229 -60.746 1.00 124.15 475 VAL B N 1
ATOM 7225 C CA . VAL B 1 446 ? -36.598 19.654 -59.423 1.00 123.06 475 VAL B CA 1
ATOM 7226 C C . VAL B 1 446 ? -37.872 20.194 -58.771 1.00 122.19 475 VAL B C 1
ATOM 7227 O O . VAL B 1 446 ? -38.665 19.431 -58.213 1.00 123.16 475 VAL B O 1
ATOM 7231 N N . MET B 1 447 ? -38.066 21.507 -58.850 1.00 116.01 476 MET B N 1
ATOM 7232 C CA . MET B 1 447 ? -39.258 22.141 -58.297 1.00 117.01 476 MET B CA 1
ATOM 7233 C C . MET B 1 447 ? -40.533 21.565 -58.904 1.00 118.61 476 MET B C 1
ATOM 7234 O O . MET B 1 447 ? -41.562 21.468 -58.236 1.00 120.73 476 MET B O 1
ATOM 7239 N N . GLY B 1 448 ? -40.464 21.196 -60.179 1.00 117.95 477 GLY B N 1
ATOM 7240 C CA . GLY B 1 448 ? -41.595 20.587 -60.854 1.00 125.66 477 GLY B CA 1
ATOM 7241 C C . GLY B 1 448 ? -41.796 19.149 -60.410 1.00 130.53 477 GLY B C 1
ATOM 7242 O O . GLY B 1 448 ? -42.915 18.727 -60.116 1.00 133.25 477 GLY B O 1
ATOM 7243 N N . THR B 1 449 ? -40.700 18.397 -60.367 1.00 127.48 478 THR B N 1
ATOM 7244 C CA . THR B 1 449 ? -40.722 17.017 -59.903 1.00 126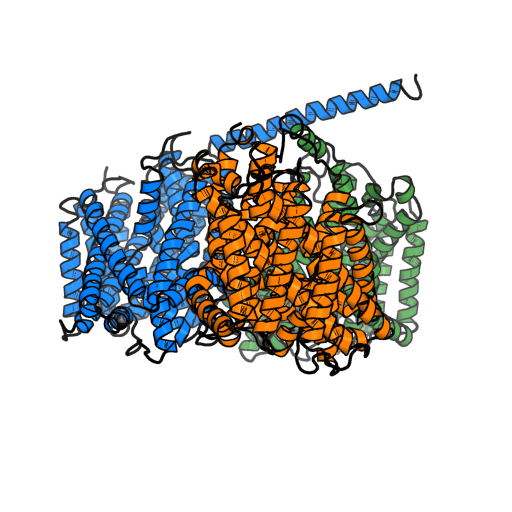.85 478 THR B CA 1
ATOM 7245 C C . THR B 1 449 ? -41.398 16.917 -58.541 1.00 129.54 478 THR B C 1
ATOM 7246 O O . THR B 1 449 ? -42.107 15.952 -58.255 1.00 128.14 478 THR B O 1
ATOM 7250 N N . MET B 1 450 ? -41.177 17.927 -57.705 1.00 131.53 479 MET B N 1
ATOM 7251 C CA . MET B 1 450 ? -41.732 17.947 -56.357 1.00 133.92 479 MET B CA 1
ATOM 7252 C C . MET B 1 450 ? -43.199 18.372 -56.343 1.00 138.31 479 MET B C 1
ATOM 7253 O O . MET B 1 450 ? -43.888 18.231 -55.331 1.00 136.83 479 MET B O 1
ATOM 7258 N N . SER B 1 451 ? -43.674 18.890 -57.470 1.00 144.44 480 SER B N 1
ATOM 7259 C CA . SER B 1 451 ? -45.059 19.329 -57.582 1.00 152.49 480 SER B CA 1
ATOM 7260 C C . SER B 1 451 ? -45.855 18.411 -58.504 1.00 161.47 480 SER B C 1
ATOM 7261 O O . SER B 1 451 ? -46.968 18.742 -58.911 1.00 164.42 480 SER B O 1
ATOM 7264 N N . GLN B 1 452 ? -45.275 17.259 -58.828 1.00 164.24 481 GLN B N 1
ATOM 7265 C CA . GLN B 1 452 ? -45.942 16.264 -59.664 1.00 165.12 481 GLN B CA 1
ATOM 7266 C C . GLN B 1 452 ? -45.861 14.873 -59.040 1.00 159.59 481 GLN B C 1
ATOM 7267 O O . GLN B 1 452 ? -45.663 13.877 -59.739 1.00 154.79 481 GLN B O 1
ATOM 7273 N N . HIS B 1 453 ? -46.011 14.819 -57.720 1.00 156.89 482 HIS B N 1
ATOM 7274 C CA . HIS B 1 453 ? -46.008 13.559 -56.980 1.00 152.94 482 HIS B CA 1
ATOM 7275 C C . HIS B 1 453 ? -44.706 12.767 -57.109 1.00 149.92 482 HIS B C 1
ATOM 7276 O O . HIS B 1 453 ? -44.618 11.634 -56.637 1.00 150.60 482 HIS B O 1
ATOM 7283 N N . GLY B 1 454 ? -43.701 13.361 -57.747 1.00 145.45 483 GLY B N 1
ATOM 7284 C CA . GLY B 1 454 ? -42.382 12.754 -57.813 1.00 138.44 483 GLY B CA 1
ATOM 7285 C C . GLY B 1 454 ? -41.961 12.254 -59.182 1.00 131.69 483 GLY B C 1
ATOM 7286 O O . GLY B 1 454 ? -41.037 11.449 -59.296 1.00 126.24 483 GLY B O 1
ATOM 7287 N N . GLN B 1 455 ? -42.634 12.734 -60.223 1.00 131.82 484 GLN B N 1
ATOM 7288 C CA . GLN B 1 455 ? -42.318 12.336 -61.591 1.00 136.03 484 GLN B CA 1
ATOM 7289 C C . GLN B 1 455 ? -40.848 12.606 -61.907 1.00 144.33 484 GLN B C 1
ATOM 7290 O O . GLN B 1 455 ? -40.277 13.577 -61.421 1.00 145.23 484 GLN B O 1
ATOM 7296 N N . LEU B 1 456 ? -40.237 11.746 -62.717 1.00 157.71 485 LEU B N 1
ATOM 7297 C CA . LEU B 1 456 ? -38.812 11.863 -63.025 1.00 169.02 485 LEU B CA 1
ATOM 7298 C C . LEU B 1 456 ? -38.523 12.940 -64.072 1.00 177.93 485 LEU B C 1
ATOM 7299 O O . LEU B 1 456 ? -37.633 13.771 -63.889 1.00 181.44 485 LEU B O 1
ATOM 7304 N N . GLU B 1 457 ? -39.275 12.919 -65.168 1.00 182.47 486 GLU B N 1
ATOM 7305 C CA . GLU B 1 457 ? -39.115 13.909 -66.228 1.00 186.48 486 GLU B CA 1
ATOM 7306 C C . GLU B 1 457 ? -40.276 14.901 -66.221 1.00 184.89 486 GLU B C 1
ATOM 7307 O O . GLU B 1 457 ? -41.265 14.718 -66.931 1.00 187.80 486 GLU B O 1
ATOM 7313 N N . ALA B 1 458 ? -40.144 15.952 -65.418 1.00 180.13 487 ALA B N 1
ATOM 7314 C CA . ALA B 1 458 ? -41.213 16.928 -65.230 1.00 176.21 487 ALA B CA 1
ATOM 7315 C C . ALA B 1 458 ? -41.664 17.586 -66.533 1.00 172.83 487 ALA B C 1
ATOM 7316 O O . ALA B 1 458 ? -41.008 17.461 -67.566 1.00 170.72 487 ALA B O 1
ATOM 7318 N N . ASN B 1 459 ? -42.787 18.295 -66.469 1.00 174.08 488 ASN B N 1
ATOM 7319 C CA . ASN B 1 459 ? -43.367 18.937 -67.644 1.00 181.77 488 ASN B CA 1
ATOM 7320 C C . ASN B 1 459 ? -42.724 20.283 -67.961 1.00 188.07 488 ASN B C 1
ATOM 7321 O O . ASN B 1 459 ? -42.494 21.096 -67.066 1.00 190.50 488 ASN B O 1
ATOM 7326 N N . LYS B 1 460 ? -42.451 20.516 -69.241 1.00 192.28 489 LYS B N 1
ATOM 7327 C CA . LYS B 1 460 ? -41.767 21.730 -69.677 1.00 195.69 489 LYS B CA 1
ATOM 7328 C C . LYS B 1 460 ? -42.611 22.987 -69.489 1.00 196.06 489 LYS B C 1
ATOM 7329 O O . LYS B 1 460 ? -42.153 24.097 -69.763 1.00 195.04 489 LYS B O 1
ATOM 7335 N N . TRP B 1 461 ? -43.841 22.811 -69.018 1.00 197.76 490 TRP B N 1
ATOM 7336 C CA . TRP B 1 461 ? -44.746 23.939 -68.829 1.00 200.31 490 TRP B CA 1
ATOM 7337 C C . TRP B 1 461 ? -44.959 24.295 -67.360 1.00 189.94 490 TRP B C 1
ATOM 7338 O O . TRP B 1 461 ? -45.551 25.327 -67.044 1.00 189.90 490 TRP B O 1
ATOM 7349 N N . VAL B 1 462 ? -44.479 23.437 -66.466 1.00 179.50 491 VAL B N 1
ATOM 7350 C CA . VAL B 1 462 ? -44.442 23.766 -65.048 1.00 168.67 491 VAL B CA 1
ATOM 7351 C C . VAL B 1 462 ? -43.014 24.162 -64.702 1.00 157.32 491 VAL B C 1
ATOM 7352 O O . VAL B 1 462 ? -42.781 25.091 -63.928 1.00 152.53 491 VAL B O 1
ATOM 7356 N N . THR B 1 463 ? -42.061 23.445 -65.291 1.00 150.37 492 THR B N 1
ATOM 7357 C CA . THR B 1 463 ? -40.653 23.800 -65.192 1.00 140.31 492 THR B CA 1
ATOM 7358 C C . THR B 1 463 ? -40.473 25.277 -65.501 1.00 134.73 492 THR B C 1
ATOM 7359 O O . THR B 1 463 ? -39.987 26.043 -64.670 1.00 130.17 492 THR B O 1
ATOM 7363 N N . ALA B 1 464 ? -40.878 25.668 -66.704 1.00 138.51 493 ALA B N 1
ATOM 7364 C CA . ALA B 1 464 ? -40.757 27.050 -67.152 1.00 144.80 493 ALA B CA 1
ATOM 7365 C C . ALA B 1 464 ? -41.561 28.005 -66.273 1.00 144.74 493 ALA B C 1
ATOM 7366 O O . ALA B 1 464 ? -41.178 29.159 -66.081 1.00 141.29 493 ALA B O 1
ATOM 7368 N N . ALA B 1 465 ? -42.675 27.516 -65.740 1.00 146.27 494 ALA B N 1
ATOM 7369 C CA . ALA B 1 465 ? -43.538 28.330 -64.892 1.00 144.73 494 ALA B CA 1
ATOM 7370 C C . ALA B 1 465 ? -42.870 28.659 -63.560 1.00 139.05 494 ALA B C 1
ATOM 7371 O O . ALA B 1 465 ? -42.914 29.802 -63.103 1.00 136.61 494 ALA B O 1
ATOM 7373 N N . TRP B 1 466 ? -42.258 27.653 -62.939 1.00 132.90 495 TRP B N 1
ATOM 7374 C CA . TRP B 1 466 ? -41.555 27.848 -61.675 1.00 125.78 495 TRP B CA 1
ATOM 7375 C C . TRP B 1 466 ? -40.342 28.755 -61.854 1.00 120.28 495 TRP B C 1
ATOM 7376 O O . TRP B 1 466 ? -40.071 29.619 -61.018 1.00 118.04 495 TRP B O 1
ATOM 7387 N N . GLY B 1 467 ? -39.614 28.554 -62.948 1.00 117.47 496 GLY B N 1
ATOM 7388 C CA . GLY B 1 467 ? -38.452 29.370 -63.247 1.00 114.51 496 GLY B CA 1
ATOM 7389 C C . GLY B 1 467 ? -38.804 30.842 -63.327 1.00 113.27 496 GLY B C 1
ATOM 7390 O O . GLY B 1 467 ? -38.087 31.692 -62.798 1.00 109.64 496 GLY B O 1
ATOM 7391 N N . VAL B 1 468 ? -39.916 31.142 -63.991 1.00 115.32 497 VAL B N 1
ATOM 7392 C CA . VAL B 1 468 ? -40.376 32.518 -64.136 1.00 120.45 497 VAL B CA 1
ATOM 7393 C C . VAL B 1 468 ? -40.621 33.168 -62.777 1.00 126.55 497 VAL B C 1
ATOM 7394 O O . VAL B 1 468 ? -40.148 34.274 -62.515 1.00 125.09 497 VAL B O 1
ATOM 7398 N N . ALA B 1 469 ? -41.358 32.475 -61.914 1.00 128.82 498 ALA B N 1
ATOM 7399 C CA . ALA B 1 469 ? -41.635 32.976 -60.572 1.00 125.88 498 ALA B CA 1
ATOM 7400 C C . ALA B 1 469 ? -40.360 33.032 -59.740 1.00 121.70 498 ALA B C 1
ATOM 7401 O O . ALA B 1 469 ? -40.244 33.843 -58.823 1.00 124.88 498 ALA B O 1
ATOM 7403 N N . THR B 1 470 ? -39.407 32.163 -60.060 1.00 116.04 499 THR B N 1
ATOM 7404 C CA . THR B 1 470 ? -38.128 32.143 -59.358 1.00 113.16 499 THR B CA 1
ATOM 7405 C C . THR B 1 470 ? -37.278 33.337 -59.776 1.00 113.57 499 THR B C 1
ATOM 7406 O O . THR B 1 470 ? -36.579 33.932 -58.957 1.00 116.80 499 THR B O 1
ATOM 7410 N N . ALA B 1 471 ? -37.346 33.685 -61.056 1.00 115.74 500 ALA B N 1
ATOM 7411 C CA . ALA B 1 471 ? -36.651 34.859 -61.566 1.00 119.68 500 ALA B CA 1
ATOM 7412 C C . ALA B 1 471 ? -37.371 36.128 -61.123 1.00 120.66 500 ALA B C 1
ATOM 7413 O O . ALA B 1 471 ? -36.748 37.174 -60.935 1.00 119.11 500 ALA B O 1
ATOM 7415 N N . ALA B 1 472 ? -38.688 36.027 -60.965 1.00 121.06 501 ALA B N 1
ATOM 7416 C CA . ALA B 1 472 ? -39.499 37.147 -60.498 1.00 116.36 501 ALA B CA 1
ATOM 7417 C C . ALA B 1 472 ? -39.171 37.484 -59.046 1.00 114.95 501 ALA B C 1
ATOM 7418 O O . ALA B 1 472 ? -38.873 38.633 -58.721 1.00 107.44 501 ALA B O 1
ATOM 7420 N N . ILE B 1 473 ? -39.234 36.475 -58.181 1.00 117.22 502 ILE B N 1
ATOM 7421 C CA . ILE B 1 473 ? -38.868 36.633 -56.777 1.00 117.67 502 ILE B CA 1
ATOM 7422 C C . ILE B 1 473 ? -37.498 37.291 -56.647 1.00 113.38 502 ILE B C 1
ATOM 7423 O O . ILE B 1 473 ? -37.333 38.274 -55.923 1.00 103.89 502 ILE B O 1
ATOM 7428 N N . GLY B 1 474 ? -36.519 36.739 -57.356 1.00 114.01 503 GLY B N 1
ATOM 7429 C CA . GLY B 1 474 ? -35.166 37.261 -57.322 1.00 112.70 503 GLY B CA 1
ATOM 7430 C C . GLY B 1 474 ? -35.108 38.718 -57.729 1.00 111.61 503 GLY B C 1
ATOM 7431 O O . GLY B 1 474 ? -34.522 39.547 -57.032 1.00 110.77 503 GLY B O 1
ATOM 7432 N N . LEU B 1 475 ? -35.725 39.029 -58.863 1.00 113.49 504 LEU B N 1
ATOM 7433 C CA . LEU B 1 475 ? -35.742 40.391 -59.381 1.00 118.31 504 LEU B CA 1
ATOM 7434 C C . LEU B 1 475 ? -36.390 41.351 -58.387 1.00 117.34 504 LEU B C 1
ATOM 7435 O O . LEU B 1 475 ? -36.023 42.524 -58.316 1.00 115.23 504 LEU B O 1
ATOM 7440 N N . THR B 1 476 ? -37.350 40.843 -57.619 1.00 114.46 505 THR B N 1
ATOM 7441 C CA . THR B 1 476 ? -38.049 41.646 -56.621 1.00 112.22 505 THR B CA 1
ATOM 7442 C C . THR B 1 476 ? -37.122 42.070 -55.488 1.00 115.76 505 THR B C 1
ATOM 7443 O O . THR B 1 476 ? -37.030 43.253 -55.159 1.00 116.78 505 THR B O 1
ATOM 7447 N N . LEU B 1 477 ? -36.434 41.099 -54.896 1.00 115.53 506 LEU B N 1
ATOM 7448 C CA . LEU B 1 477 ? -35.561 41.364 -53.758 1.00 114.76 506 LEU B CA 1
ATOM 7449 C C . LEU B 1 477 ? -34.470 42.381 -54.086 1.00 117.42 506 LEU B C 1
ATOM 7450 O O . LEU B 1 477 ? -33.858 42.960 -53.187 1.00 118.21 506 LEU B O 1
ATOM 7455 N N . LEU B 1 478 ? -34.233 42.598 -55.376 1.00 116.78 507 LEU B N 1
ATOM 7456 C CA . LEU B 1 478 ? -33.267 43.598 -55.814 1.00 114.20 507 LEU B CA 1
ATOM 7457 C C . LEU B 1 478 ? -33.914 44.979 -55.923 1.00 116.71 507 LEU B C 1
ATOM 7458 O O . LEU B 1 478 ? -33.279 45.997 -55.643 1.00 114.47 507 LEU B O 1
ATOM 7463 N N . LEU B 1 479 ? -35.178 45.005 -56.333 1.00 119.64 508 LEU B N 1
ATOM 7464 C CA . LEU B 1 479 ? -35.909 46.259 -56.479 1.00 121.92 508 LEU B CA 1
ATOM 7465 C C . LEU B 1 479 ? -36.348 46.803 -55.124 1.00 122.48 508 LEU B C 1
ATOM 7466 O O . LEU B 1 479 ? -36.143 47.978 -54.822 1.00 120.96 508 LEU B O 1
ATOM 7471 N N . SER B 1 480 ? -36.955 45.943 -54.312 1.00 124.27 509 SER B N 1
ATOM 7472 C CA . SER B 1 480 ? -37.382 46.329 -52.975 1.00 124.44 509 SER B CA 1
ATOM 7473 C C . SER B 1 480 ? -36.195 46.842 -52.169 1.00 126.68 509 SER B C 1
ATOM 7474 O O . SER B 1 480 ? -36.286 47.870 -51.497 1.00 130.67 509 SER B O 1
ATOM 7477 N N . GLY B 1 481 ? -35.079 46.125 -52.248 1.00 124.29 510 GLY B N 1
ATOM 7478 C CA . GLY B 1 481 ? -33.866 46.526 -51.559 1.00 125.92 510 GLY B CA 1
ATOM 7479 C C . GLY B 1 481 ? -33.361 47.889 -51.999 1.00 128.14 510 GLY B C 1
ATOM 7480 O O . GLY B 1 481 ? -33.159 48.784 -51.177 1.00 123.39 510 GLY B O 1
ATOM 7481 N N . GLY B 1 482 ? -33.156 48.047 -53.303 1.00 131.43 511 GLY B N 1
ATOM 7482 C CA . GLY B 1 482 ? -32.644 49.291 -53.845 1.00 135.39 511 GLY B CA 1
ATOM 7483 C C . GLY B 1 482 ? -31.145 49.414 -53.655 1.00 137.54 511 GLY B C 1
ATOM 7484 O O . GLY B 1 482 ? -30.370 48.729 -54.322 1.00 139.03 511 GLY B O 1
ATOM 7485 N N . ASP B 1 483 ? -30.736 50.290 -52.742 1.00 137.93 512 ASP B N 1
ATOM 7486 C CA . ASP B 1 483 ? -29.321 50.473 -52.432 1.00 137.48 512 ASP B CA 1
ATOM 7487 C C . ASP B 1 483 ? -28.857 49.455 -51.399 1.00 129.77 512 ASP B C 1
ATOM 7488 O O . ASP B 1 483 ? -27.659 49.287 -51.169 1.00 119.84 512 ASP B O 1
ATOM 7493 N N . ASN B 1 484 ? -29.819 48.784 -50.774 1.00 131.60 513 ASN B N 1
ATOM 7494 C CA . ASN B 1 484 ? -29.527 47.677 -49.873 1.00 128.11 513 ASN B CA 1
ATOM 7495 C C . ASN B 1 484 ? -30.050 46.369 -50.452 1.00 113.80 513 ASN B C 1
ATOM 7496 O O . ASN B 1 484 ? -30.670 45.572 -49.749 1.00 110.31 513 ASN B O 1
ATOM 7501 N N . ALA B 1 485 ? -29.795 46.163 -51.741 1.00 105.29 514 ALA B N 1
ATOM 7502 C CA . ALA B 1 485 ? -30.277 44.983 -52.451 1.00 108.94 514 ALA B CA 1
ATOM 7503 C C . ALA B 1 485 ? -29.637 43.704 -51.920 1.00 106.23 514 ALA B C 1
ATOM 7504 O O . ALA B 1 485 ? -30.329 42.767 -51.524 1.00 98.63 514 ALA B O 1
ATOM 7506 N N . LEU B 1 486 ? -28.308 43.673 -51.929 1.00 101.79 515 LEU B N 1
ATOM 7507 C CA . LEU B 1 486 ? -27.549 42.562 -51.376 1.00 88.82 515 LEU B CA 1
ATOM 7508 C C . LEU B 1 486 ? -27.992 42.281 -49.940 1.00 93.76 515 LEU B C 1
ATOM 7509 O O . LEU B 1 486 ? -28.200 41.134 -49.556 1.00 97.84 515 LEU B O 1
ATOM 7514 N N . SER B 1 487 ? -28.144 43.338 -49.152 1.00 102.05 516 SER B N 1
ATOM 7515 C CA . SER B 1 487 ? -28.598 43.206 -47.774 1.00 105.35 516 SER B CA 1
ATOM 7516 C C . SER B 1 487 ? -30.000 42.606 -47.730 1.00 100.44 516 SER B C 1
ATOM 7517 O O . SER B 1 487 ? -30.302 41.770 -46.880 1.00 96.98 516 SER B O 1
ATOM 7520 N N . ASN B 1 488 ? -30.849 43.036 -48.658 1.00 99.97 517 ASN B N 1
ATOM 7521 C CA . ASN B 1 488 ? -32.236 42.590 -48.698 1.00 104.88 517 ASN B CA 1
ATOM 7522 C C . ASN B 1 488 ? -32.352 41.169 -49.238 1.00 108.55 517 ASN B C 1
ATOM 7523 O O . ASN B 1 488 ? -33.223 40.399 -48.826 1.00 105.07 517 ASN B O 1
ATOM 7528 N N . LEU B 1 489 ? -31.462 40.837 -50.167 1.00 112.34 518 LEU B N 1
ATOM 7529 C CA . LEU B 1 489 ? -31.420 39.519 -50.785 1.00 110.89 518 LEU B CA 1
ATOM 7530 C C . LEU B 1 489 ? -31.129 38.459 -49.729 1.00 103.68 518 LEU B C 1
ATOM 7531 O O . LEU B 1 489 ? -31.721 37.381 -49.732 1.00 94.25 518 LEU B O 1
ATOM 7536 N N . GLN B 1 490 ? -30.211 38.786 -48.823 1.00 102.50 519 GLN B N 1
ATOM 7537 C CA . GLN B 1 490 ? -29.813 37.880 -47.754 1.00 95.50 519 GLN B CA 1
ATOM 7538 C C . GLN B 1 490 ? -30.904 37.715 -46.701 1.00 97.25 519 GLN B C 1
ATOM 7539 O O . GLN B 1 490 ? -31.379 36.606 -46.463 1.00 103.76 519 GLN B O 1
ATOM 7545 N N . ASN B 1 491 ? -31.295 38.822 -46.077 1.00 93.94 520 ASN B N 1
ATOM 7546 C CA . ASN B 1 491 ? -32.320 38.806 -45.035 1.00 101.13 520 ASN B CA 1
ATOM 7547 C C . ASN B 1 491 ? -33.550 37.957 -45.372 1.00 102.05 520 ASN B C 1
ATOM 7548 O O . ASN B 1 491 ? -34.047 37.211 -44.529 1.00 101.71 520 ASN B O 1
ATOM 7553 N N . VAL B 1 492 ? -34.039 38.073 -46.602 1.00 100.79 521 VAL B N 1
ATOM 7554 C CA . VAL B 1 492 ? -35.230 37.333 -47.010 1.00 104.79 521 VAL B CA 1
ATOM 7555 C C . VAL B 1 492 ? -34.957 35.831 -47.104 1.00 102.18 521 VAL B C 1
ATOM 7556 O O . VAL B 1 492 ? -35.814 35.013 -46.763 1.00 99.98 521 VAL B O 1
ATOM 7560 N N . THR B 1 493 ? -33.761 35.476 -47.567 1.00 97.20 522 THR B N 1
ATOM 7561 C CA . THR B 1 493 ? -33.357 34.077 -47.655 1.00 100.93 522 THR B CA 1
ATOM 7562 C C . THR B 1 493 ? -33.398 33.424 -46.279 1.00 98.07 522 THR B C 1
ATOM 7563 O O . THR B 1 493 ? -34.023 32.380 -46.094 1.00 102.59 522 THR B O 1
ATOM 7567 N N . ILE B 1 494 ? -32.732 34.054 -45.317 1.00 92.56 523 ILE B N 1
ATOM 7568 C CA . ILE B 1 494 ? -32.666 33.545 -43.953 1.00 91.43 523 ILE B CA 1
ATOM 7569 C C . ILE B 1 494 ? -34.059 33.307 -43.373 1.00 101.57 523 ILE B C 1
ATOM 7570 O O . ILE B 1 494 ? -34.251 32.428 -42.533 1.00 107.42 523 ILE B O 1
ATOM 7575 N N . VAL B 1 495 ? -35.031 34.085 -43.834 1.00 101.12 524 VAL B N 1
ATOM 7576 C CA . VAL B 1 495 ? -36.401 33.949 -43.356 1.00 100.34 524 VAL B CA 1
ATOM 7577 C C . VAL B 1 495 ? -37.089 32.735 -43.977 1.00 103.55 524 VAL B C 1
ATOM 7578 O O . VAL B 1 495 ? -37.687 31.922 -43.272 1.00 105.27 524 VAL B O 1
ATOM 7582 N N . ALA B 1 496 ? -37.000 32.615 -45.298 1.00 104.26 525 ALA B N 1
ATOM 7583 C CA . ALA B 1 496 ? -37.700 31.556 -46.019 1.00 105.81 525 ALA B CA 1
ATOM 7584 C C . ALA B 1 496 ? -37.078 30.182 -45.784 1.00 113.52 525 ALA B C 1
ATOM 7585 O O . ALA B 1 496 ? -37.666 29.157 -46.132 1.00 113.83 525 ALA B O 1
ATOM 7587 N N . ALA B 1 497 ? -35.889 30.166 -45.193 1.00 113.41 526 ALA B N 1
ATOM 7588 C CA . ALA B 1 497 ? -35.169 28.918 -44.970 1.00 104.41 526 ALA B CA 1
ATOM 7589 C C . ALA B 1 497 ? -35.357 28.381 -43.556 1.00 103.93 526 ALA B C 1
ATOM 7590 O O . ALA B 1 497 ? -35.020 27.236 -43.279 1.00 109.94 526 ALA B O 1
ATOM 7592 N N . THR B 1 498 ? -35.894 29.205 -42.663 1.00 104.82 527 THR B N 1
ATOM 7593 C CA . THR B 1 498 ? -35.999 28.834 -41.254 1.00 101.03 527 THR B CA 1
ATOM 7594 C C . THR B 1 498 ? -36.876 27.609 -40.997 1.00 105.43 527 THR B C 1
ATOM 7595 O O . THR B 1 498 ? -36.456 26.687 -40.299 1.00 99.54 527 THR B O 1
ATOM 7599 N N . PRO B 1 499 ? -38.099 27.596 -41.550 1.00 113.42 528 PRO B N 1
ATOM 7600 C CA . PRO B 1 499 ? -38.958 26.416 -41.381 1.00 112.86 528 PRO B CA 1
ATOM 7601 C C . PRO B 1 499 ? -38.277 25.131 -41.850 1.00 113.53 528 PRO B C 1
ATOM 7602 O O . PRO B 1 499 ? -38.314 24.118 -41.146 1.00 112.86 528 PRO B O 1
ATOM 7606 N N . PHE B 1 500 ? -37.657 25.180 -43.024 1.00 113.12 529 PHE B N 1
ATOM 7607 C CA . PHE B 1 500 ? -37.057 23.996 -43.628 1.00 112.11 529 PHE B CA 1
ATOM 7608 C C . PHE B 1 500 ? -35.872 23.471 -42.820 1.00 108.57 529 PHE B C 1
ATOM 7609 O O . PHE B 1 500 ? -35.478 22.314 -42.964 1.00 113.23 529 PHE B O 1
ATOM 7617 N N . LEU B 1 501 ? -35.310 24.322 -41.970 1.00 101.26 530 LEU B N 1
ATOM 7618 C CA . LEU B 1 501 ? -34.193 23.923 -41.125 1.00 100.07 530 LEU B CA 1
ATOM 7619 C C . LEU B 1 501 ? -34.553 22.716 -40.273 1.00 103.15 530 LEU B C 1
ATOM 7620 O O . LEU B 1 501 ? -33.735 21.820 -40.079 1.00 109.27 530 LEU B O 1
ATOM 7625 N N . PHE B 1 502 ? -35.779 22.699 -39.763 1.00 106.98 531 PHE B N 1
ATOM 7626 C CA . PHE B 1 502 ? -36.240 21.600 -38.919 1.00 111.63 531 PHE B CA 1
ATOM 7627 C C . PHE B 1 502 ? -36.544 20.354 -39.744 1.00 108.77 531 PHE B C 1
ATOM 7628 O O . PHE B 1 502 ? -36.394 19.229 -39.266 1.00 108.68 531 PHE B O 1
ATOM 7636 N N . VAL B 1 503 ? -36.968 20.560 -40.987 1.00 106.85 532 VAL B N 1
ATOM 7637 C CA . VAL B 1 503 ? -37.182 19.451 -41.905 1.00 104.82 532 VAL B CA 1
ATOM 7638 C C . VAL B 1 503 ? -35.880 18.681 -42.090 1.00 101.55 532 VAL B C 1
ATOM 7639 O O . VAL B 1 503 ? -35.856 17.455 -42.011 1.00 108.02 532 VAL B O 1
ATOM 7643 N N . VAL B 1 504 ? -34.797 19.411 -42.332 1.00 97.92 533 VAL B N 1
ATOM 7644 C CA . VAL B 1 504 ? -33.485 18.801 -42.514 1.00 96.74 533 VAL B CA 1
ATOM 7645 C C . VAL B 1 504 ? -33.024 18.105 -41.238 1.00 98.81 533 VAL B C 1
ATOM 7646 O O . VAL B 1 504 ? -32.337 17.088 -41.292 1.00 102.82 533 VAL B O 1
ATOM 7650 N N . ILE B 1 505 ? -33.403 18.657 -40.089 1.00 99.70 534 ILE B N 1
ATOM 7651 C CA . ILE B 1 505 ? -33.045 18.064 -38.806 1.00 96.13 534 ILE B CA 1
ATOM 7652 C C . ILE B 1 505 ? -33.762 16.737 -38.610 1.00 107.11 534 ILE B C 1
ATOM 7653 O O . ILE B 1 505 ? -33.135 15.725 -38.292 1.00 112.14 534 ILE B O 1
ATOM 7658 N N . GLY B 1 506 ? -35.077 16.745 -38.804 1.00 112.49 535 GLY B N 1
ATOM 7659 C CA . GLY B 1 506 ? -35.867 15.531 -38.700 1.00 115.42 535 GLY B CA 1
ATOM 7660 C C . GLY B 1 506 ? -35.423 14.497 -39.715 1.00 110.01 535 GLY B C 1
ATOM 7661 O O . GLY B 1 506 ? -35.507 13.293 -39.476 1.00 111.38 535 GLY B O 1
ATOM 7662 N N . LEU B 1 507 ? -34.938 14.980 -40.853 1.00 106.34 536 LEU B N 1
ATOM 7663 C CA . LEU B 1 507 ? -34.488 14.116 -41.933 1.00 104.69 536 LEU B CA 1
ATOM 7664 C C . LEU B 1 507 ? -33.371 13.194 -41.455 1.00 101.52 536 LEU B C 1
ATOM 7665 O O . LEU B 1 507 ? -33.123 12.149 -42.052 1.00 98.86 536 LEU B O 1
ATOM 7670 N N . MET B 1 508 ? -32.700 13.585 -40.376 1.00 106.58 537 MET B N 1
ATOM 7671 C CA . MET B 1 508 ? -31.665 12.747 -39.776 1.00 108.95 537 MET B CA 1
ATOM 7672 C C . MET B 1 508 ? -32.275 11.500 -39.134 1.00 101.29 537 MET B C 1
ATOM 7673 O O . MET B 1 508 ? -31.782 10.387 -39.318 1.00 94.36 537 MET B O 1
ATOM 7678 N N . PHE B 1 509 ? -33.348 11.696 -38.375 1.00 99.71 538 PHE B N 1
ATOM 7679 C CA . PHE B 1 509 ? -34.032 10.592 -37.718 1.00 106.09 538 PHE B CA 1
ATOM 7680 C C . PHE B 1 509 ? -34.686 9.674 -38.746 1.00 113.35 538 PHE B C 1
ATOM 7681 O O . PHE B 1 509 ? -34.499 8.458 -38.715 1.00 112.88 538 PHE B O 1
ATOM 7689 N N . ALA B 1 510 ? -35.453 10.267 -39.656 1.00 116.00 539 ALA B N 1
ATOM 7690 C CA . ALA B 1 510 ? -36.132 9.509 -40.701 1.00 113.63 539 ALA B CA 1
ATOM 7691 C C . ALA B 1 510 ? -35.141 8.698 -41.533 1.00 110.26 539 ALA B C 1
ATOM 7692 O O . ALA B 1 510 ? -35.489 7.655 -42.085 1.00 114.50 539 ALA B O 1
ATOM 7694 N N . LEU B 1 511 ? -33.907 9.182 -41.622 1.00 101.64 540 LEU B N 1
ATOM 7695 C CA . LEU B 1 511 ? -32.867 8.474 -42.355 1.00 95.87 540 LEU B CA 1
ATOM 7696 C C . LEU B 1 511 ? -32.286 7.359 -41.501 1.00 100.18 540 LEU B C 1
ATOM 7697 O O . LEU B 1 511 ? -31.910 6.306 -42.010 1.00 108.58 540 LEU B O 1
ATOM 7702 N N . VAL B 1 512 ? -32.215 7.593 -40.196 1.00 100.81 541 VAL B N 1
ATOM 7703 C CA . VAL B 1 512 ? -31.692 6.592 -39.271 1.00 103.07 541 VAL B CA 1
ATOM 7704 C C . VAL B 1 512 ? -32.656 5.409 -39.111 1.00 104.98 541 VAL B C 1
ATOM 7705 O O . VAL B 1 512 ? -32.227 4.258 -39.030 1.00 97.84 541 VAL B O 1
ATOM 7709 N N . LYS B 1 513 ? -33.955 5.697 -39.081 1.00 107.36 542 LYS B N 1
ATOM 7710 C CA . LYS B 1 513 ? -34.969 4.658 -38.957 1.00 112.87 542 LYS B CA 1
ATOM 7711 C C . LYS B 1 513 ? -34.969 3.784 -40.205 1.00 114.69 542 LYS B C 1
ATOM 7712 O O . LYS B 1 513 ? -34.974 2.556 -40.118 1.00 117.89 542 LYS B O 1
ATOM 7718 N N . ASP B 1 514 ? -34.966 4.431 -41.366 1.00 110.91 543 ASP B N 1
ATOM 7719 C CA . ASP B 1 514 ? -34.878 3.734 -42.643 1.00 103.26 543 ASP B CA 1
ATOM 7720 C C . ASP B 1 514 ? -33.649 2.838 -42.695 1.00 105.14 543 ASP B C 1
ATOM 7721 O O . ASP B 1 514 ? -33.765 1.622 -42.813 1.00 113.96 543 ASP B O 1
ATOM 7726 N N . LEU B 1 515 ? -32.471 3.446 -42.606 1.00 103.32 544 LEU B N 1
ATOM 7727 C CA . LEU B 1 515 ? -31.222 2.697 -42.682 1.00 101.23 544 LEU B CA 1
ATOM 7728 C C . LEU B 1 515 ? -31.183 1.519 -41.709 1.00 101.25 544 LEU B C 1
ATOM 7729 O O . LEU B 1 515 ? -30.440 0.561 -41.914 1.00 99.71 544 LEU B O 1
ATOM 7734 N N . SER B 1 516 ? -31.982 1.592 -40.650 1.00 101.38 545 SER B N 1
ATOM 7735 C CA . SER B 1 516 ? -32.024 0.520 -39.665 1.00 110.81 545 SER B CA 1
ATOM 7736 C C . SER B 1 516 ? -32.937 -0.620 -40.117 1.00 125.45 545 SER B C 1
ATOM 7737 O O . SER B 1 516 ? -32.667 -1.793 -39.847 1.00 122.09 545 SER B O 1
ATOM 7740 N N . ASN B 1 517 ? -34.012 -0.267 -40.815 1.00 134.90 546 ASN B N 1
ATOM 7741 C CA . ASN B 1 517 ? -34.978 -1.249 -41.299 1.00 135.58 546 ASN B CA 1
ATOM 7742 C C . ASN B 1 517 ? -34.600 -1.858 -42.648 1.00 137.78 546 ASN B C 1
ATOM 7743 O O . ASN B 1 517 ? -35.440 -2.460 -43.320 1.00 142.70 546 ASN B O 1
ATOM 7748 N N . ASP B 1 518 ? -33.341 -1.705 -43.046 1.00 134.85 547 ASP B N 1
ATOM 7749 C CA . ASP B 1 518 ? -32.891 -2.235 -44.328 1.00 136.51 547 ASP B CA 1
ATOM 7750 C C . ASP B 1 518 ? -32.727 -3.749 -44.258 1.00 146.18 547 ASP B C 1
ATOM 7751 O O . ASP B 1 518 ? -32.845 -4.342 -43.187 1.00 149.14 547 ASP B O 1
ATOM 7756 N N . VAL B 1 519 ? -32.452 -4.368 -45.403 1.00 152.24 548 VAL B N 1
ATOM 7757 C CA . VAL B 1 519 ? -32.347 -5.824 -45.484 1.00 154.90 548 VAL B CA 1
ATOM 7758 C C . VAL B 1 519 ? -30.937 -6.323 -45.157 1.00 148.66 548 VAL B C 1
ATOM 7759 O O . VAL B 1 519 ? -30.749 -7.105 -44.225 1.00 140.35 548 VAL B O 1
ATOM 7763 N N . ILE B 1 520 ? -29.953 -5.870 -45.929 1.00 152.35 549 ILE B N 1
ATOM 7764 C CA . ILE B 1 520 ? -28.559 -6.233 -45.686 1.00 156.76 549 ILE B CA 1
ATOM 7765 C C . ILE B 1 520 ? -28.158 -5.987 -44.236 1.00 162.70 549 ILE B C 1
ATOM 7766 O O . ILE B 1 520 ? -27.557 -6.850 -43.596 1.00 164.17 549 ILE B O 1
ATOM 7771 N N . TYR B 1 521 ? -28.495 -4.808 -43.723 1.00 165.37 550 TYR B N 1
ATOM 7772 C CA . TYR B 1 521 ? -28.129 -4.424 -42.363 1.00 164.01 550 TYR B CA 1
ATOM 7773 C C . TYR B 1 521 ? -28.667 -5.404 -41.322 1.00 169.84 550 TYR B C 1
ATOM 7774 O O . TYR B 1 521 ? -28.058 -5.602 -40.270 1.00 169.95 550 TYR B O 1
ATOM 7783 N N . LEU B 1 522 ? -29.810 -6.015 -41.619 1.00 172.97 551 LEU B N 1
ATOM 7784 C CA . LEU B 1 522 ? -30.407 -6.996 -40.719 1.00 175.01 551 LEU B CA 1
ATOM 7785 C C . LEU B 1 522 ? -29.664 -8.328 -40.772 1.00 183.29 551 LEU B C 1
ATOM 7786 O O . LEU B 1 522 ? -29.779 -9.150 -39.862 1.00 189.44 551 LEU B O 1
ATOM 7791 N N . GLU B 1 523 ? -28.901 -8.535 -41.841 1.00 183.32 552 GLU B N 1
ATOM 7792 C CA . GLU B 1 523 ? -28.118 -9.758 -41.998 1.00 183.23 552 GLU B CA 1
ATOM 7793 C C . GLU B 1 523 ? -26.663 -9.550 -41.586 1.00 178.82 552 GLU B C 1
ATOM 7794 O O . GLU B 1 523 ? -25.833 -10.446 -41.736 1.00 175.94 552 GLU B O 1
ATOM 7800 N N . ALA C 1 27 ? 33.256 -6.998 -56.959 1.00 177.83 56 ALA C N 1
ATOM 7801 C CA . ALA C 1 27 ? 31.837 -7.326 -56.905 1.00 175.55 56 ALA C CA 1
ATOM 7802 C C . ALA C 1 27 ? 31.109 -6.801 -58.136 1.00 176.09 56 ALA C C 1
ATOM 7803 O O . ALA C 1 27 ? 31.737 -6.377 -59.107 1.00 178.38 56 ALA C O 1
ATOM 7805 N N . SER C 1 28 ? 29.782 -6.836 -58.090 1.00 170.55 57 SER C N 1
ATOM 7806 C CA . SER C 1 28 ? 28.970 -6.341 -59.192 1.00 163.71 57 SER C CA 1
ATOM 7807 C C . SER C 1 28 ? 28.669 -4.859 -59.019 1.00 149.78 57 SER C C 1
ATOM 7808 O O . SER C 1 28 ? 27.658 -4.485 -58.426 1.00 144.90 57 SER C O 1
ATOM 7811 N N . LEU C 1 29 ? 29.555 -4.017 -59.535 1.00 142.43 58 LEU C N 1
ATOM 7812 C CA . LEU C 1 29 ? 29.358 -2.579 -59.461 1.00 139.16 58 LEU C CA 1
ATOM 7813 C C . LEU C 1 29 ? 28.551 -2.059 -60.645 1.00 135.31 58 LEU C C 1
ATOM 7814 O O . LEU C 1 29 ? 28.771 -2.460 -61.789 1.00 138.11 58 LEU C O 1
ATOM 7819 N N . ASN C 1 30 ? 27.613 -1.163 -60.354 1.00 126.01 59 ASN C N 1
ATOM 7820 C CA . ASN C 1 30 ? 26.775 -0.559 -61.378 1.00 116.85 59 ASN C CA 1
ATOM 7821 C C . ASN C 1 30 ? 27.346 0.792 -61.784 1.00 116.80 59 ASN C C 1
ATOM 7822 O O . ASN C 1 30 ? 26.771 1.833 -61.475 1.00 111.59 59 ASN C O 1
ATOM 7827 N N . TRP C 1 31 ? 28.483 0.762 -62.475 1.00 122.33 60 TRP C N 1
ATOM 7828 C CA . TRP C 1 31 ? 29.200 1.979 -62.850 1.00 123.36 60 TRP C CA 1
ATOM 7829 C C . TRP C 1 31 ? 28.295 3.039 -63.472 1.00 127.28 60 TRP C C 1
ATOM 7830 O O . TRP C 1 31 ? 28.517 4.237 -63.290 1.00 125.40 60 TRP C O 1
ATOM 7841 N N . SER C 1 32 ? 27.273 2.600 -64.201 1.00 130.32 61 SER C N 1
ATOM 7842 C CA . SER C 1 32 ? 26.326 3.531 -64.804 1.00 131.46 61 SER C CA 1
ATOM 7843 C C . SER C 1 32 ? 25.669 4.407 -63.737 1.00 128.44 61 SER C C 1
ATOM 7844 O O . SER C 1 32 ? 25.322 5.558 -63.994 1.00 130.30 61 SER C O 1
ATOM 7847 N N . VAL C 1 33 ? 25.502 3.853 -62.539 1.00 124.72 62 VAL C N 1
ATOM 7848 C CA . VAL C 1 33 ? 24.960 4.603 -61.409 1.00 119.82 62 VAL C CA 1
ATOM 7849 C C . VAL C 1 33 ? 26.060 5.350 -60.661 1.00 110.52 62 VAL C C 1
ATOM 7850 O O . VAL C 1 33 ? 25.937 6.542 -60.380 1.00 98.06 62 VAL C O 1
ATOM 7854 N N . ILE C 1 34 ? 27.138 4.634 -60.352 1.00 112.26 63 ILE C N 1
ATOM 7855 C CA . ILE C 1 34 ? 28.228 5.157 -59.536 1.00 109.34 63 ILE C CA 1
ATOM 7856 C C . ILE C 1 34 ? 28.864 6.423 -60.101 1.00 114.13 63 ILE C C 1
ATOM 7857 O O . ILE C 1 34 ? 29.112 7.377 -59.366 1.00 117.93 63 ILE C O 1
ATOM 7862 N N . VAL C 1 35 ? 29.124 6.430 -61.404 1.00 113.57 64 VAL C N 1
ATOM 7863 C CA . VAL C 1 35 ? 29.881 7.520 -62.025 1.00 116.84 64 VAL C CA 1
ATOM 7864 C C . VAL C 1 35 ? 29.157 8.875 -62.036 1.00 117.62 64 VAL C C 1
ATOM 7865 O O . VAL C 1 35 ? 29.705 9.869 -61.557 1.00 119.79 64 VAL C O 1
ATOM 7869 N N . PRO C 1 36 ? 27.934 8.927 -62.592 1.00 116.21 65 PRO C N 1
ATOM 7870 C CA . PRO C 1 36 ? 27.189 10.191 -62.582 1.00 116.96 65 PRO C CA 1
ATOM 7871 C C . PRO C 1 36 ? 26.998 10.713 -61.161 1.00 118.45 65 PRO C C 1
ATOM 7872 O O . PRO C 1 36 ? 26.950 11.923 -60.946 1.00 116.63 65 PRO C O 1
ATOM 7876 N N . ALA C 1 37 ? 26.889 9.800 -60.203 1.00 119.09 66 ALA C N 1
ATOM 7877 C CA . ALA C 1 37 ? 26.738 10.181 -58.805 1.00 120.89 66 ALA C CA 1
ATOM 7878 C C . ALA C 1 37 ? 28.063 10.675 -58.228 1.00 119.48 66 ALA C C 1
ATOM 7879 O O . ALA C 1 37 ? 28.089 11.581 -57.396 1.00 118.65 66 ALA C O 1
ATOM 7881 N N . LEU C 1 38 ? 29.161 10.078 -58.677 1.00 118.67 67 LEU C N 1
ATOM 7882 C CA . LEU C 1 38 ? 30.482 10.439 -58.177 1.00 122.23 67 LEU C CA 1
ATOM 7883 C C . LEU C 1 38 ? 30.990 11.716 -58.840 1.00 126.90 67 LEU C C 1
ATOM 7884 O O . LEU C 1 38 ? 31.819 12.428 -58.277 1.00 130.30 67 LEU C O 1
ATOM 7889 N N . VAL C 1 39 ? 30.490 12.003 -60.037 1.00 126.69 68 VAL C N 1
ATOM 7890 C CA . VAL C 1 39 ? 30.854 13.233 -60.730 1.00 128.77 68 VAL C CA 1
ATOM 7891 C C . VAL C 1 39 ? 30.310 14.451 -59.994 1.00 126.40 68 VAL C C 1
ATOM 7892 O O . VAL C 1 39 ? 31.072 15.318 -59.567 1.00 123.89 68 VAL C O 1
ATOM 7896 N N . ILE C 1 40 ? 28.990 14.506 -59.843 1.00 124.69 69 ILE C N 1
ATOM 7897 C CA . ILE C 1 40 ? 28.339 15.642 -59.199 1.00 120.08 69 ILE C CA 1
ATOM 7898 C C . ILE C 1 40 ? 28.987 15.954 -57.854 1.00 117.40 69 ILE C C 1
ATOM 7899 O O . ILE C 1 40 ? 29.252 17.115 -57.539 1.00 117.73 69 ILE C O 1
ATOM 7904 N N . VAL C 1 41 ? 29.243 14.913 -57.066 1.00 110.64 70 VAL C N 1
ATOM 7905 C CA . VAL C 1 41 ? 29.875 15.079 -55.763 1.00 107.13 70 VAL C CA 1
ATOM 7906 C C . VAL C 1 41 ? 31.225 15.781 -55.887 1.00 110.76 70 VAL C C 1
ATOM 7907 O O . VAL C 1 41 ? 31.447 16.826 -55.278 1.00 115.21 70 VAL C O 1
ATOM 7911 N N . LEU C 1 42 ? 32.121 15.209 -56.681 1.00 110.67 71 LEU C N 1
ATOM 7912 C CA . LEU C 1 42 ? 33.439 15.797 -56.878 1.00 115.36 71 LEU C CA 1
ATOM 7913 C C . LEU C 1 42 ? 33.334 17.129 -57.610 1.00 120.87 71 LEU C C 1
ATOM 7914 O O . LEU C 1 42 ? 34.090 18.061 -57.338 1.00 124.55 71 LEU C O 1
ATOM 7919 N N . ALA C 1 43 ? 32.391 17.215 -58.542 1.00 122.10 72 ALA C N 1
ATOM 7920 C CA . ALA C 1 43 ? 32.138 18.462 -59.252 1.00 120.23 72 ALA C CA 1
ATOM 7921 C C . ALA C 1 43 ? 31.785 19.557 -58.254 1.00 115.30 72 ALA C C 1
ATOM 7922 O O . ALA C 1 43 ? 32.002 20.740 -58.511 1.00 111.56 72 ALA C O 1
ATOM 7924 N N . THR C 1 44 ? 31.243 19.148 -57.111 1.00 115.97 73 THR C N 1
ATOM 7925 C CA . THR C 1 44 ? 30.842 20.084 -56.066 1.00 113.08 73 THR C CA 1
ATOM 7926 C C . THR C 1 44 ? 32.020 20.484 -55.174 1.00 111.44 73 THR C C 1
ATOM 7927 O O . THR C 1 44 ? 32.160 21.654 -54.818 1.00 106.13 73 THR C O 1
ATOM 7931 N N . VAL C 1 45 ? 32.866 19.519 -54.820 1.00 113.13 74 VAL C N 1
ATOM 7932 C CA . VAL C 1 45 ? 34.014 19.801 -53.958 1.00 114.59 74 VAL C CA 1
ATOM 7933 C C . VAL C 1 45 ? 35.003 20.751 -54.632 1.00 121.06 74 VAL C C 1
ATOM 7934 O O . VAL C 1 45 ? 35.652 21.557 -53.964 1.00 118.47 74 VAL C O 1
ATOM 7938 N N . VAL C 1 46 ? 35.112 20.656 -55.954 1.00 126.56 75 VAL C N 1
ATOM 7939 C CA . VAL C 1 46 ? 36.029 21.507 -56.703 1.00 131.79 75 VAL C CA 1
ATOM 7940 C C . VAL C 1 46 ? 35.457 22.911 -56.867 1.00 129.79 75 VAL C C 1
ATOM 7941 O O . VAL C 1 46 ? 36.172 23.902 -56.738 1.00 132.74 75 VAL C O 1
ATOM 7945 N N . TRP C 1 47 ? 34.161 22.987 -57.147 1.00 125.18 76 TRP C N 1
ATOM 7946 C CA . TRP C 1 47 ? 33.481 24.263 -57.308 1.00 121.96 76 TRP C CA 1
ATOM 7947 C C . TRP C 1 47 ? 33.507 25.033 -55.994 1.00 123.25 76 TRP C C 1
ATOM 7948 O O . TRP C 1 47 ? 33.756 26.235 -55.973 1.00 127.40 76 TRP C O 1
ATOM 7959 N N . GLY C 1 48 ? 33.264 24.326 -54.895 1.00 121.84 77 GLY C N 1
ATOM 7960 C CA . GLY C 1 48 ? 33.187 24.949 -53.587 1.00 119.75 77 GLY C CA 1
ATOM 7961 C C . GLY C 1 48 ? 34.532 25.273 -52.966 1.00 116.89 77 GLY C C 1
ATOM 7962 O O . GLY C 1 48 ? 34.727 26.365 -52.436 1.00 112.58 77 GLY C O 1
ATOM 7963 N N . ILE C 1 49 ? 35.458 24.321 -53.017 1.00 120.57 78 ILE C N 1
ATOM 7964 C CA . ILE C 1 49 ? 36.791 24.525 -52.455 1.00 125.63 78 ILE C CA 1
ATOM 7965 C C . ILE C 1 49 ? 37.697 25.299 -53.417 1.00 125.72 78 ILE C C 1
ATOM 7966 O O . ILE C 1 49 ? 38.757 25.795 -53.029 1.00 123.86 78 ILE C O 1
ATOM 7971 N N . GLY C 1 50 ? 37.259 25.417 -54.667 1.00 125.18 79 GLY C N 1
ATOM 7972 C CA . GLY C 1 50 ? 38.026 26.115 -55.684 1.00 122.22 79 GLY C CA 1
ATOM 7973 C C . GLY C 1 50 ? 37.599 27.557 -55.888 1.00 117.00 79 GLY C C 1
ATOM 7974 O O . GLY C 1 50 ? 38.442 28.440 -56.038 1.00 110.22 79 GLY C O 1
ATOM 7975 N N . PHE C 1 51 ? 36.290 27.795 -55.891 1.00 118.17 80 PHE C N 1
ATOM 7976 C CA . PHE C 1 51 ? 35.748 29.128 -56.143 1.00 119.04 80 PHE C CA 1
ATOM 7977 C C . PHE C 1 51 ? 34.718 29.519 -55.088 1.00 117.88 80 PHE C C 1
ATOM 7978 O O . PHE C 1 51 ? 33.557 29.769 -55.414 1.00 116.03 80 PHE C O 1
ATOM 7986 N N . LYS C 1 52 ? 35.150 29.577 -53.831 1.00 118.49 81 LYS C N 1
ATOM 7987 C CA . LYS C 1 52 ? 34.261 29.881 -52.711 1.00 119.98 81 LYS C CA 1
ATOM 7988 C C . LYS C 1 52 ? 33.125 30.828 -53.084 1.00 124.26 81 LYS C C 1
ATOM 7989 O O . LYS C 1 52 ? 31.953 30.512 -52.888 1.00 124.45 81 LYS C O 1
ATOM 7995 N N . ASP C 1 53 ? 33.483 31.986 -53.628 1.00 132.03 82 ASP C N 1
ATOM 7996 C CA . ASP C 1 53 ? 32.512 33.032 -53.932 1.00 136.28 82 ASP C CA 1
ATOM 7997 C C . ASP C 1 53 ? 31.503 32.618 -55.000 1.00 131.21 82 ASP C C 1
ATOM 7998 O O . ASP C 1 53 ? 30.312 32.902 -54.878 1.00 131.44 82 ASP C O 1
ATOM 8003 N N . SER C 1 54 ? 31.980 31.953 -56.047 1.00 125.88 83 SER C N 1
ATOM 8004 C CA . SER C 1 54 ? 31.103 31.531 -57.132 1.00 121.91 83 SER C CA 1
ATOM 8005 C C . SER C 1 54 ? 30.145 30.448 -56.654 1.00 127.45 83 SER C C 1
ATOM 8006 O O . SER C 1 54 ? 29.018 30.345 -57.140 1.00 133.06 83 SER C O 1
ATOM 8009 N N . PHE C 1 55 ? 30.600 29.643 -55.699 1.00 125.26 84 PHE C N 1
ATOM 8010 C CA . PHE C 1 55 ? 29.776 28.579 -55.139 1.00 120.45 84 PHE C CA 1
ATOM 8011 C C . PHE C 1 55 ? 28.740 29.144 -54.169 1.00 119.60 84 PHE C C 1
ATOM 8012 O O . PHE C 1 55 ? 27.546 28.873 -54.299 1.00 116.08 84 PHE C O 1
ATOM 8020 N N . THR C 1 56 ? 29.201 29.934 -53.203 1.00 121.31 85 THR C N 1
ATOM 8021 C CA . THR C 1 56 ? 28.313 30.532 -52.210 1.00 123.84 85 THR C CA 1
ATOM 8022 C C . THR C 1 56 ? 27.276 31.439 -52.867 1.00 123.49 85 THR C C 1
ATOM 8023 O O . THR C 1 56 ? 26.176 31.622 -52.343 1.00 120.98 85 THR C O 1
ATOM 8027 N N . ASN C 1 57 ? 27.630 32.003 -54.017 1.00 124.52 86 ASN C N 1
ATOM 8028 C CA . ASN C 1 57 ? 26.702 32.846 -54.764 1.00 123.78 86 ASN C CA 1
ATOM 8029 C C . ASN C 1 57 ? 25.633 32.034 -55.484 1.00 118.13 86 ASN C C 1
ATOM 8030 O O . ASN C 1 57 ? 24.508 32.498 -55.659 1.00 114.67 86 ASN C O 1
ATOM 8035 N N . PHE C 1 58 ? 25.984 30.820 -55.895 1.00 121.22 87 PHE C N 1
ATOM 8036 C CA . PHE C 1 58 ? 25.010 29.905 -56.486 1.00 122.14 87 PHE C CA 1
ATOM 8037 C C . PHE C 1 58 ? 24.125 29.267 -55.412 1.00 112.67 87 PHE C C 1
ATOM 8038 O O . PHE C 1 58 ? 22.909 29.152 -55.576 1.00 100.02 87 PHE C O 1
ATOM 8046 N N . ALA C 1 59 ? 24.748 28.855 -54.313 1.00 112.65 88 ALA C N 1
ATOM 8047 C CA . ALA C 1 59 ? 24.031 28.237 -53.206 1.00 111.44 88 ALA C CA 1
ATOM 8048 C C . ALA C 1 59 ? 22.923 29.147 -52.696 1.00 111.65 88 ALA C C 1
ATOM 8049 O O . ALA C 1 59 ? 21.780 28.717 -52.535 1.00 107.51 88 ALA C O 1
ATOM 8051 N N . SER C 1 60 ? 23.270 30.407 -52.445 1.00 114.69 89 SER C N 1
ATOM 8052 C CA . SER C 1 60 ? 22.313 31.381 -51.924 1.00 112.72 89 SER C CA 1
ATOM 8053 C C . SER C 1 60 ? 21.286 31.798 -52.974 1.00 101.34 89 SER C C 1
ATOM 8054 O O . SER C 1 60 ? 20.160 32.177 -52.640 1.00 92.17 89 SER C O 1
ATOM 8057 N N . SER C 1 61 ? 21.677 31.722 -54.242 1.00 98.94 90 SER C N 1
ATOM 8058 C CA . SER C 1 61 ? 20.793 32.108 -55.336 1.00 102.24 90 SER C CA 1
ATOM 8059 C C . SER C 1 61 ? 19.713 31.059 -55.556 1.00 92.18 90 SER C C 1
ATOM 8060 O O . SER C 1 61 ? 18.521 31.370 -55.532 1.00 82.30 90 SER C O 1
ATOM 8063 N N . ALA C 1 62 ? 20.139 29.818 -55.773 1.00 97.48 91 ALA C N 1
ATOM 8064 C CA . ALA C 1 62 ? 19.216 28.702 -55.965 1.00 96.42 91 ALA C CA 1
ATOM 8065 C C . ALA C 1 62 ? 18.344 28.485 -54.731 1.00 87.08 91 ALA C C 1
ATOM 8066 O O . ALA C 1 62 ? 17.163 28.152 -54.847 1.00 80.13 91 ALA C O 1
ATOM 8068 N N . LEU C 1 63 ? 18.931 28.680 -53.551 1.00 80.95 92 LEU C N 1
ATOM 8069 C CA . LEU C 1 63 ? 18.189 28.553 -52.303 1.00 78.97 92 LEU C CA 1
ATOM 8070 C C . LEU C 1 63 ? 16.928 29.408 -52.342 1.00 83.01 92 LEU C C 1
ATOM 8071 O O . LEU C 1 63 ? 15.900 29.043 -51.776 1.00 83.06 92 LEU C O 1
ATOM 8076 N N . SER C 1 64 ? 17.014 30.546 -53.022 1.00 88.84 93 SER C N 1
ATOM 8077 C CA . SER C 1 64 ? 15.904 31.487 -53.083 1.00 90.97 93 SER C CA 1
ATOM 8078 C C . SER C 1 64 ? 14.839 31.026 -54.069 1.00 84.92 93 SER C C 1
ATOM 8079 O O . SER C 1 64 ? 13.641 31.148 -53.808 1.00 87.58 93 SER C O 1
ATOM 8082 N N . ALA C 1 65 ? 15.277 30.492 -55.203 1.00 74.85 94 ALA C N 1
ATOM 8083 C CA . ALA C 1 65 ? 14.345 30.053 -56.234 1.00 71.82 94 ALA C CA 1
ATOM 8084 C C . ALA C 1 65 ? 13.543 28.845 -55.771 1.00 79.89 94 ALA C C 1
ATOM 8085 O O . ALA C 1 65 ? 12.369 28.707 -56.108 1.00 86.17 94 ALA C O 1
ATOM 8087 N N . VAL C 1 66 ? 14.182 27.974 -54.996 1.00 73.47 95 VAL C N 1
ATOM 8088 C CA . VAL C 1 66 ? 13.525 26.764 -54.520 1.00 79.57 95 VAL C CA 1
ATOM 8089 C C . VAL C 1 66 ? 12.566 27.075 -53.377 1.00 76.71 95 VAL C C 1
ATOM 8090 O O . VAL C 1 66 ? 11.431 26.599 -53.364 1.00 75.23 95 VAL C O 1
ATOM 8094 N N . VAL C 1 67 ? 13.020 27.880 -52.421 1.00 73.70 96 VAL C N 1
ATOM 8095 C CA . VAL C 1 67 ? 12.182 28.248 -51.283 1.00 75.16 96 VAL C CA 1
ATOM 8096 C C . VAL C 1 67 ? 10.969 29.078 -51.711 1.00 78.05 96 VAL C C 1
ATOM 8097 O O . VAL C 1 67 ? 9.871 28.912 -51.175 1.00 75.69 96 VAL C O 1
ATOM 8101 N N . ASP C 1 68 ? 11.168 29.959 -52.686 1.00 81.59 97 ASP C N 1
ATOM 8102 C CA . ASP C 1 68 ? 10.105 30.856 -53.135 1.00 85.65 97 ASP C CA 1
ATOM 8103 C C . ASP C 1 68 ? 9.107 30.198 -54.090 1.00 84.67 97 ASP C C 1
ATOM 8104 O O . ASP C 1 68 ? 7.910 30.483 -54.034 1.00 85.87 97 ASP C O 1
ATOM 8109 N N . ASN C 1 69 ? 9.597 29.318 -54.957 1.00 82.25 98 ASN C N 1
ATOM 8110 C CA . ASN C 1 69 ? 8.748 28.681 -55.965 1.00 80.20 98 ASN C CA 1
ATOM 8111 C C . ASN C 1 69 ? 8.237 27.286 -55.602 1.00 82.17 98 ASN C C 1
ATOM 8112 O O . ASN C 1 69 ? 7.238 26.827 -56.154 1.00 78.49 98 ASN C O 1
ATOM 8117 N N . LEU C 1 70 ? 8.919 26.611 -54.683 1.00 84.13 99 LEU C N 1
ATOM 8118 C CA . LEU C 1 70 ? 8.564 25.234 -54.353 1.00 82.27 99 LEU C CA 1
ATOM 8119 C C . LEU C 1 70 ? 8.273 25.010 -52.874 1.00 84.45 99 LEU C C 1
ATOM 8120 O O . LEU C 1 70 ? 7.892 23.913 -52.475 1.00 93.90 99 LEU C O 1
ATOM 8125 N N . GLY C 1 71 ? 8.450 26.044 -52.061 1.00 76.05 100 GLY C N 1
ATOM 8126 C CA . GLY C 1 71 ? 8.183 25.927 -50.641 1.00 68.59 100 GLY C CA 1
ATOM 8127 C C . GLY C 1 71 ? 6.787 25.395 -50.382 1.00 69.79 100 GLY C C 1
ATOM 8128 O O . GLY C 1 71 ? 6.562 24.662 -49.415 1.00 71.91 100 GLY C O 1
ATOM 8129 N N . TRP C 1 72 ? 5.846 25.761 -51.250 1.00 58.76 101 TRP C N 1
ATOM 8130 C CA . TRP C 1 72 ? 4.467 25.318 -51.103 1.00 55.72 101 TRP C CA 1
ATOM 8131 C C . TRP C 1 72 ? 4.424 23.798 -51.198 1.00 65.43 101 TRP C C 1
ATOM 8132 O O . TRP C 1 72 ? 3.634 23.144 -50.518 1.00 72.17 101 TRP C O 1
ATOM 8143 N N . ALA C 1 73 ? 5.297 23.249 -52.041 1.00 57.85 102 ALA C N 1
ATOM 8144 C CA . ALA C 1 73 ? 5.374 21.816 -52.270 1.00 54.98 102 ALA C CA 1
ATOM 8145 C C . ALA C 1 73 ? 5.888 21.068 -51.039 1.00 56.75 102 ALA C C 1
ATOM 8146 O O . ALA C 1 73 ? 5.243 20.131 -50.571 1.00 58.17 102 ALA C O 1
ATOM 8148 N N . PHE C 1 74 ? 7.038 21.478 -50.509 1.00 55.97 103 PHE C N 1
ATOM 8149 C CA . PHE C 1 74 ? 7.522 20.911 -49.246 1.00 59.01 103 PHE C CA 1
ATOM 8150 C C . PHE C 1 74 ? 6.477 20.981 -48.122 1.00 61.15 103 PHE C C 1
ATOM 8151 O O . PHE C 1 74 ? 6.363 20.067 -47.320 1.00 75.89 103 PHE C O 1
ATOM 8159 N N . ILE C 1 75 ? 5.715 22.066 -48.073 1.00 67.91 104 ILE C N 1
ATOM 8160 C CA . ILE C 1 75 ? 4.768 22.293 -46.985 1.00 66.96 104 ILE C CA 1
ATOM 8161 C C . ILE C 1 75 ? 3.451 21.546 -47.198 1.00 62.96 104 ILE C C 1
ATOM 8162 O O . ILE C 1 75 ? 2.840 21.068 -46.240 1.00 52.60 104 ILE C O 1
ATOM 8167 N N . LEU C 1 76 ? 3.016 21.439 -48.449 1.00 68.91 105 LEU C N 1
ATOM 8168 C CA . LEU C 1 76 ? 1.773 20.733 -48.746 1.00 64.89 105 LEU C CA 1
ATOM 8169 C C . LEU C 1 76 ? 1.951 19.223 -48.611 1.00 75.69 105 LEU C C 1
ATOM 8170 O O . LEU C 1 76 ? 1.149 18.553 -47.960 1.00 83.10 105 LEU C O 1
ATOM 8175 N N . PHE C 1 77 ? 3.014 18.692 -49.209 1.00 72.12 106 PHE C N 1
ATOM 8176 C CA . PHE C 1 77 ? 3.242 17.246 -49.205 1.00 71.43 106 PHE C CA 1
ATOM 8177 C C . PHE C 1 77 ? 3.873 16.732 -47.914 1.00 71.39 106 PHE C C 1
ATOM 8178 O O . PHE C 1 77 ? 3.648 15.591 -47.526 1.00 70.79 106 PHE C O 1
ATOM 8186 N N . GLY C 1 78 ? 4.652 17.573 -47.243 1.00 69.39 107 GLY C N 1
ATOM 8187 C CA . GLY C 1 78 ? 5.144 17.236 -45.918 1.00 73.23 107 GLY C CA 1
ATOM 8188 C C . GLY C 1 78 ? 4.018 16.733 -45.025 1.00 72.83 107 GLY C C 1
ATOM 8189 O O . GLY C 1 78 ? 4.183 15.785 -44.254 1.00 73.57 107 GLY C O 1
ATOM 8190 N N . THR C 1 79 ? 2.855 17.363 -45.142 1.00 66.35 108 THR C N 1
ATOM 8191 C CA . THR C 1 79 ? 1.699 16.985 -44.339 1.00 62.30 108 THR C CA 1
ATOM 8192 C C . THR C 1 79 ? 0.820 15.930 -45.025 1.00 63.68 108 THR C C 1
ATOM 8193 O O . THR C 1 79 ? 0.129 15.156 -44.357 1.00 58.87 108 THR C O 1
ATOM 8197 N N . VAL C 1 80 ? 0.854 15.886 -46.353 1.00 61.22 109 VAL C N 1
ATOM 8198 C CA . VAL C 1 80 ? 0.182 14.804 -47.069 1.00 63.45 109 VAL C CA 1
ATOM 8199 C C . VAL C 1 80 ? 0.834 13.458 -46.724 1.00 55.82 109 VAL C C 1
ATOM 8200 O O . VAL C 1 80 ? 0.158 12.443 -46.640 1.00 54.22 109 VAL C O 1
ATOM 8204 N N . PHE C 1 81 ? 2.148 13.470 -46.516 1.00 51.34 110 PHE C N 1
ATOM 8205 C CA . PHE C 1 81 ? 2.889 12.280 -46.114 1.00 52.62 110 PHE C CA 1
ATOM 8206 C C . PHE C 1 81 ? 2.359 11.711 -44.800 1.00 57.12 110 PHE C C 1
ATOM 8207 O O . PHE C 1 81 ? 2.103 10.518 -44.695 1.00 62.29 110 PHE C O 1
ATOM 8215 N N . VAL C 1 82 ? 2.203 12.570 -43.800 1.00 66.30 111 VAL C N 1
ATOM 8216 C CA . VAL C 1 82 ? 1.722 12.143 -42.491 1.00 64.95 111 VAL C CA 1
ATOM 8217 C C . VAL C 1 82 ? 0.321 11.564 -42.630 1.00 63.42 111 VAL C C 1
ATOM 8218 O O . VAL C 1 82 ? -0.004 10.554 -42.016 1.00 64.64 111 VAL C O 1
ATOM 8222 N N . PHE C 1 83 ? -0.507 12.208 -43.446 1.00 64.90 112 PHE C N 1
ATOM 8223 C CA . PHE C 1 83 ? -1.876 11.749 -43.660 1.00 66.06 112 PHE C CA 1
ATOM 8224 C C . PHE C 1 83 ? -1.873 10.406 -44.354 1.00 63.18 112 PHE C C 1
ATOM 8225 O O . PHE C 1 83 ? -2.525 9.465 -43.909 1.00 69.56 112 PHE C O 1
ATOM 8233 N N . PHE C 1 84 ? -1.139 10.343 -45.460 1.00 62.49 113 PHE C N 1
ATOM 8234 C CA . PHE C 1 84 ? -0.998 9.132 -46.257 1.00 65.95 113 PHE C CA 1
ATOM 8235 C C . PHE C 1 84 ? -0.614 7.925 -45.408 1.00 67.28 113 PHE C C 1
ATOM 8236 O O . PHE C 1 84 ? -1.341 6.935 -45.367 1.00 65.43 113 PHE C O 1
ATOM 8244 N N . ILE C 1 85 ? 0.522 8.021 -44.723 1.00 60.77 114 ILE C N 1
ATOM 8245 C CA . ILE C 1 85 ? 1.083 6.888 -43.995 1.00 59.87 114 ILE C CA 1
ATOM 8246 C C . ILE C 1 85 ? 0.198 6.417 -42.837 1.00 68.69 114 ILE C C 1
ATOM 8247 O O . ILE C 1 85 ? 0.233 5.244 -42.469 1.00 70.93 114 ILE C O 1
ATOM 8252 N N . VAL C 1 86 ? -0.591 7.323 -42.266 1.00 67.06 115 VAL C N 1
ATOM 8253 C CA . VAL C 1 86 ? -1.522 6.953 -41.200 1.00 68.28 115 VAL C CA 1
ATOM 8254 C C . VAL C 1 86 ? -2.743 6.230 -41.773 1.00 67.83 115 VAL C C 1
ATOM 8255 O O . VAL C 1 86 ? -3.207 5.236 -41.209 1.00 64.66 115 VAL C O 1
ATOM 8259 N N . VAL C 1 87 ? -3.258 6.727 -42.895 1.00 61.83 116 VAL C N 1
ATOM 8260 C CA . VAL C 1 87 ? -4.383 6.082 -43.564 1.00 62.48 116 VAL C CA 1
ATOM 8261 C C . VAL C 1 87 ? -3.999 4.668 -44.029 1.00 68.00 116 VAL C C 1
ATOM 8262 O O . VAL C 1 87 ? -4.773 3.722 -43.859 1.00 60.42 116 VAL C O 1
ATOM 8266 N N . ILE C 1 88 ? -2.804 4.531 -44.604 1.00 61.46 117 ILE C N 1
ATOM 8267 C CA . ILE C 1 88 ? -2.296 3.227 -45.003 1.00 63.72 117 ILE C CA 1
ATOM 8268 C C . ILE C 1 88 ? -2.373 2.247 -43.835 1.00 66.59 117 ILE C C 1
ATOM 8269 O O . ILE C 1 88 ? -2.888 1.137 -43.970 1.00 59.02 117 ILE C O 1
ATOM 8274 N N . ALA C 1 89 ? -1.850 2.662 -42.688 1.00 69.66 118 ALA C N 1
ATOM 8275 C CA . ALA C 1 89 ? -1.891 1.828 -41.494 1.00 64.25 118 ALA C CA 1
ATOM 8276 C C . ALA C 1 89 ? -3.326 1.513 -41.062 1.00 73.51 118 ALA C C 1
ATOM 8277 O O . ALA C 1 89 ? -3.620 0.405 -40.628 1.00 72.65 118 ALA C O 1
ATOM 8279 N N . ALA C 1 90 ? -4.218 2.489 -41.192 1.00 75.49 119 ALA C N 1
ATOM 8280 C CA . ALA C 1 90 ? -5.611 2.311 -40.789 1.00 66.64 119 ALA C CA 1
ATOM 8281 C C . ALA C 1 90 ? -6.370 1.334 -41.687 1.00 62.98 119 ALA C C 1
ATOM 8282 O O . ALA C 1 90 ? -7.470 0.903 -41.351 1.00 70.21 119 ALA C O 1
ATOM 8284 N N . SER C 1 91 ? -5.791 0.999 -42.834 1.00 55.01 120 SER C N 1
ATOM 8285 C CA . SER C 1 91 ? -6.518 0.268 -43.866 1.00 60.79 120 SER C CA 1
ATOM 8286 C C . SER C 1 91 ? -6.248 -1.241 -43.844 1.00 69.34 120 SER C C 1
ATOM 8287 O O . SER C 1 91 ? -5.478 -1.745 -43.023 1.00 67.36 120 SER C O 1
ATOM 8290 N N . LYS C 1 92 ? -6.891 -1.963 -44.753 1.00 72.76 121 LYS C N 1
ATOM 8291 C CA . LYS C 1 92 ? -6.690 -3.400 -44.829 1.00 81.84 121 LYS C CA 1
ATOM 8292 C C . LYS C 1 92 ? -5.223 -3.705 -45.106 1.00 75.29 121 LYS C C 1
ATOM 8293 O O . LYS C 1 92 ? -4.670 -4.653 -44.560 1.00 82.22 121 LYS C O 1
ATOM 8299 N N . PHE C 1 93 ? -4.594 -2.888 -45.944 1.00 73.18 122 PHE C N 1
ATOM 8300 C CA . PHE C 1 93 ? -3.173 -3.034 -46.233 1.00 70.10 122 PHE C CA 1
ATOM 8301 C C . PHE C 1 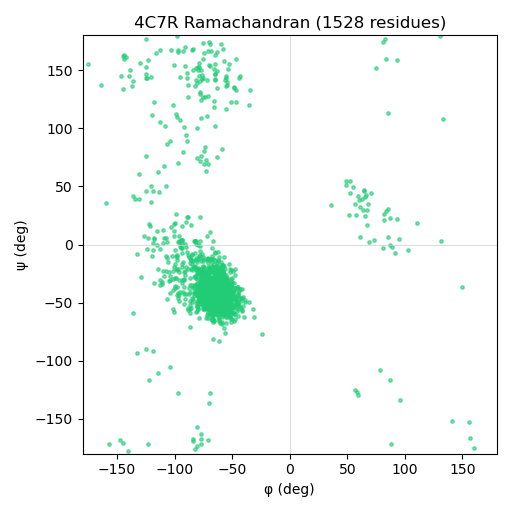93 ? -2.342 -3.198 -44.955 1.00 69.57 122 PHE C C 1
ATOM 8302 O O . PHE C 1 93 ? -1.216 -3.691 -45.000 1.00 70.45 122 PHE C O 1
ATOM 8310 N N . GLY C 1 94 ? -2.894 -2.774 -43.820 1.00 63.72 123 GLY C N 1
ATOM 8311 C CA . GLY C 1 94 ? -2.176 -2.815 -42.559 1.00 64.55 123 GLY C CA 1
ATOM 8312 C C . GLY C 1 94 ? -1.885 -4.216 -42.044 1.00 76.75 123 GLY C C 1
ATOM 8313 O O . GLY C 1 94 ? -0.861 -4.450 -41.398 1.00 81.95 123 GLY C O 1
ATOM 8314 N N . THR C 1 95 ? -2.785 -5.152 -42.325 1.00 68.55 124 THR C N 1
ATOM 8315 C CA . THR C 1 95 ? -2.622 -6.529 -41.875 1.00 72.76 124 THR C CA 1
ATOM 8316 C C . THR C 1 95 ? -1.560 -7.302 -42.662 1.00 69.67 124 THR C C 1
ATOM 8317 O O . THR C 1 95 ? -0.960 -8.236 -42.129 1.00 70.96 124 THR C O 1
ATOM 8321 N N . ILE C 1 96 ? -1.336 -6.920 -43.921 1.00 53.80 125 ILE C N 1
ATOM 8322 C CA . ILE C 1 96 ? -0.270 -7.508 -44.734 1.00 55.35 125 ILE C CA 1
ATOM 8323 C C . ILE C 1 96 ? 1.042 -7.576 -43.957 1.00 59.05 125 ILE C C 1
ATOM 8324 O O . ILE C 1 96 ? 1.224 -6.867 -42.978 1.00 63.70 125 ILE C O 1
ATOM 8329 N N . ARG C 1 97 ? 1.958 -8.435 -44.387 1.00 68.01 126 ARG C N 1
ATOM 8330 C CA . ARG C 1 97 ? 3.207 -8.614 -43.655 1.00 71.09 126 ARG C CA 1
ATOM 8331 C C . ARG C 1 97 ? 4.437 -8.401 -44.524 1.00 71.71 126 ARG C C 1
ATOM 8332 O O . ARG C 1 97 ? 4.454 -8.751 -45.701 1.00 73.62 126 ARG C O 1
ATOM 8340 N N . LEU C 1 98 ? 5.463 -7.804 -43.934 1.00 66.00 127 LEU C N 1
ATOM 8341 C CA . LEU C 1 98 ? 6.666 -7.469 -44.676 1.00 68.86 127 LEU C CA 1
ATOM 8342 C C . LEU C 1 98 ? 7.526 -8.703 -44.872 1.00 67.13 127 LEU C C 1
ATOM 8343 O O . LEU C 1 98 ? 8.585 -8.843 -44.259 1.00 64.10 127 LEU C O 1
ATOM 8348 N N . GLY C 1 99 ? 7.051 -9.587 -45.745 1.00 72.65 128 GLY C N 1
ATOM 8349 C CA . GLY C 1 99 ? 7.652 -10.888 -45.977 1.00 72.70 128 GLY C CA 1
ATOM 8350 C C . GLY C 1 99 ? 6.617 -11.838 -46.556 1.00 75.29 128 GLY C C 1
ATOM 8351 O O . GLY C 1 99 ? 5.545 -11.402 -46.984 1.00 62.76 128 GLY C O 1
ATOM 8352 N N . ARG C 1 100 ? 6.930 -13.134 -46.572 1.00 80.59 129 ARG C N 1
ATOM 8353 C CA . ARG C 1 100 ? 6.015 -14.139 -47.110 1.00 77.30 129 ARG C CA 1
ATOM 8354 C C . ARG C 1 100 ? 4.744 -14.226 -46.266 1.00 73.15 129 ARG C C 1
ATOM 8355 O O . ARG C 1 100 ? 4.757 -13.892 -45.083 1.00 66.20 129 ARG C O 1
ATOM 8363 N N . ILE C 1 101 ? 3.652 -14.679 -46.874 1.00 75.38 130 ILE C N 1
ATOM 8364 C CA . ILE C 1 101 ? 2.360 -14.741 -46.194 1.00 71.07 130 ILE C CA 1
ATOM 8365 C C . ILE C 1 101 ? 2.482 -15.291 -44.772 1.00 63.45 130 ILE C C 1
ATOM 8366 O O . ILE C 1 101 ? 3.281 -16.181 -44.513 1.00 70.96 130 ILE C O 1
ATOM 8371 N N . ASP C 1 102 ? 1.679 -14.739 -43.866 1.00 60.73 131 ASP C N 1
ATOM 8372 C CA . ASP C 1 102 ? 1.754 -15.002 -42.422 1.00 57.02 131 ASP C CA 1
ATOM 8373 C C . ASP C 1 102 ? 3.158 -15.200 -41.854 1.00 57.44 131 ASP C C 1
ATOM 8374 O O . ASP C 1 102 ? 3.347 -15.978 -40.921 1.00 61.50 131 ASP C O 1
ATOM 8379 N N . GLU C 1 103 ? 4.141 -14.501 -42.406 1.00 53.69 132 GLU C N 1
ATOM 8380 C CA . GLU C 1 103 ? 5.480 -14.535 -41.830 1.00 61.10 132 GLU C CA 1
ATOM 8381 C C . GLU C 1 103 ? 5.489 -13.794 -40.484 1.00 69.70 132 GLU C C 1
ATOM 8382 O O . GLU C 1 103 ? 4.481 -13.206 -40.076 1.00 72.71 132 GLU C O 1
ATOM 8388 N N . ALA C 1 104 ? 6.615 -13.852 -39.784 1.00 65.43 133 ALA C N 1
ATOM 8389 C CA . ALA C 1 104 ? 6.728 -13.248 -38.463 1.00 63.82 133 ALA C CA 1
ATOM 8390 C C . ALA C 1 104 ? 8.109 -12.632 -38.306 1.00 66.28 133 ALA C C 1
ATOM 8391 O O . ALA C 1 104 ? 9.030 -12.967 -39.063 1.00 57.24 133 ALA C O 1
ATOM 8393 N N . PRO C 1 105 ? 8.250 -11.716 -37.332 1.00 64.58 134 PRO C N 1
ATOM 8394 C CA . PRO C 1 105 ? 9.467 -10.920 -37.139 1.00 66.88 134 PRO C CA 1
ATOM 8395 C C . PRO C 1 105 ? 10.666 -11.762 -36.728 1.00 70.94 134 PRO C C 1
ATOM 8396 O O . PRO C 1 105 ? 10.501 -12.797 -36.082 1.00 70.08 134 PRO C O 1
ATOM 8400 N N . GLU C 1 106 ? 11.858 -11.298 -37.089 1.00 72.66 135 GLU C N 1
ATOM 8401 C CA . GLU C 1 106 ? 13.102 -11.953 -36.706 1.00 63.98 135 GLU C CA 1
ATOM 8402 C C . GLU C 1 106 ? 13.496 -11.637 -35.257 1.00 74.77 135 GLU C C 1
ATOM 8403 O O . GLU C 1 106 ? 14.020 -12.496 -34.550 1.00 90.39 135 GLU C O 1
ATOM 8409 N N . PHE C 1 107 ? 13.239 -10.408 -34.816 1.00 61.85 136 PHE C N 1
ATOM 8410 C CA . PHE C 1 107 ? 13.570 -10.008 -33.451 1.00 71.91 136 PHE C CA 1
ATOM 8411 C C . PHE C 1 107 ? 12.329 -9.977 -32.563 1.00 73.06 136 PHE C C 1
ATOM 8412 O O . PHE C 1 107 ? 11.197 -10.031 -33.058 1.00 71.45 136 PHE C O 1
ATOM 8420 N N . ARG C 1 108 ? 12.542 -9.882 -31.250 1.00 66.59 137 ARG C N 1
ATOM 8421 C CA . ARG C 1 108 ? 11.457 -9.537 -30.338 1.00 70.16 137 ARG C CA 1
ATOM 8422 C C . ARG C 1 108 ? 11.103 -8.077 -30.603 1.00 70.13 137 ARG C C 1
ATOM 8423 O O . ARG C 1 108 ? 11.956 -7.309 -31.049 1.00 66.35 137 ARG C O 1
ATOM 8431 N N . THR C 1 109 ? 9.862 -7.685 -30.325 1.00 65.72 138 THR C N 1
ATOM 8432 C CA . THR C 1 109 ? 9.456 -6.303 -30.553 1.00 76.91 138 THR C CA 1
ATOM 8433 C C . THR C 1 109 ? 10.256 -5.345 -29.675 1.00 81.43 138 THR C C 1
ATOM 8434 O O . THR C 1 109 ? 10.514 -4.205 -30.060 1.00 84.10 138 THR C O 1
ATOM 8438 N N . VAL C 1 110 ? 10.669 -5.825 -28.507 1.00 75.23 139 VAL C N 1
ATOM 8439 C CA . VAL C 1 110 ? 11.507 -5.038 -27.610 1.00 74.01 139 VAL C CA 1
ATOM 8440 C C . VAL C 1 110 ? 12.866 -4.707 -28.238 1.00 74.39 139 VAL C C 1
ATOM 8441 O O . VAL C 1 110 ? 13.394 -3.611 -28.056 1.00 77.63 139 VAL C O 1
ATOM 8445 N N . SER C 1 111 ? 13.430 -5.650 -28.982 1.00 77.31 140 SER C N 1
ATOM 8446 C CA . SER C 1 111 ? 14.704 -5.412 -29.651 1.00 84.51 140 SER C CA 1
ATOM 8447 C C . SER C 1 111 ? 14.511 -4.510 -30.866 1.00 79.26 140 SER C C 1
ATOM 8448 O O . SER C 1 111 ? 15.431 -3.830 -31.309 1.00 70.80 140 SER C O 1
ATOM 8451 N N . TRP C 1 112 ? 13.297 -4.524 -31.399 1.00 72.45 141 TRP C N 1
ATOM 8452 C CA . TRP C 1 112 ? 12.925 -3.700 -32.533 1.00 67.49 141 TRP C CA 1
ATOM 8453 C C . TRP C 1 112 ? 12.858 -2.251 -32.066 1.00 67.91 141 TRP C C 1
ATOM 8454 O O . TRP C 1 112 ? 13.481 -1.361 -32.653 1.00 51.28 141 TRP C O 1
ATOM 8465 N N . ILE C 1 113 ? 12.093 -2.040 -30.997 1.00 62.80 142 ILE C N 1
ATOM 8466 C CA . ILE C 1 113 ? 11.948 -0.741 -30.364 1.00 66.92 142 ILE C CA 1
ATOM 8467 C C . ILE C 1 113 ? 13.302 -0.151 -29.971 1.00 71.80 142 ILE C C 1
ATOM 8468 O O . ILE C 1 113 ? 13.587 1.011 -30.260 1.00 71.58 142 ILE C O 1
ATOM 8473 N N . SER C 1 114 ? 14.139 -0.954 -29.322 1.00 74.20 143 SER C N 1
ATOM 8474 C CA . SER C 1 114 ? 15.463 -0.497 -28.918 1.00 79.47 143 SER C CA 1
ATOM 8475 C C . SER C 1 114 ? 16.291 0.014 -30.095 1.00 81.43 143 SER C C 1
ATOM 8476 O O . SER C 1 114 ? 17.051 0.971 -29.950 1.00 90.02 143 SER C O 1
ATOM 8479 N N . MET C 1 115 ? 16.143 -0.615 -31.257 1.00 74.10 144 MET C N 1
ATOM 8480 C CA . MET C 1 115 ? 16.903 -0.200 -32.432 1.00 77.89 144 MET C CA 1
ATOM 8481 C C . MET C 1 115 ? 16.330 1.085 -33.044 1.00 83.44 144 MET C C 1
ATOM 8482 O O . MET C 1 115 ? 17.032 1.828 -33.736 1.00 78.56 144 MET C O 1
ATOM 8487 N N . MET C 1 116 ? 15.055 1.348 -32.778 1.00 77.35 145 MET C N 1
ATOM 8488 C CA . MET C 1 116 ? 14.420 2.561 -33.273 1.00 77.39 145 MET C CA 1
ATOM 8489 C C . MET C 1 116 ? 14.690 3.722 -32.314 1.00 83.34 145 MET C C 1
ATOM 8490 O O . MET C 1 116 ? 14.859 4.862 -32.742 1.00 84.13 145 MET C O 1
ATOM 8495 N N . PHE C 1 117 ? 14.741 3.422 -31.019 1.00 81.73 146 PHE C N 1
ATOM 8496 C CA . PHE C 1 117 ? 15.191 4.385 -30.023 1.00 78.65 146 PHE C CA 1
ATOM 8497 C C . PHE C 1 117 ? 16.548 4.922 -30.448 1.00 83.05 146 PHE C C 1
ATOM 8498 O O . PHE C 1 117 ? 16.731 6.125 -30.606 1.00 91.86 146 PHE C O 1
ATOM 8506 N N . ALA C 1 118 ? 17.497 4.013 -30.640 1.00 81.90 147 ALA C N 1
ATOM 8507 C CA . ALA C 1 118 ? 18.869 4.382 -30.969 1.00 86.09 147 ALA C CA 1
ATOM 8508 C C . ALA C 1 118 ? 18.970 5.052 -32.331 1.00 91.58 147 ALA C C 1
ATOM 8509 O O . ALA C 1 118 ? 19.977 5.685 -32.646 1.00 97.48 147 ALA C O 1
ATOM 8511 N N . ALA C 1 119 ? 17.931 4.901 -33.144 1.00 90.33 148 ALA C N 1
ATOM 8512 C CA . ALA C 1 119 ? 17.893 5.552 -34.446 1.00 87.77 148 ALA C CA 1
ATOM 8513 C C . ALA C 1 119 ? 17.460 7.009 -34.292 1.00 87.13 148 ALA C C 1
ATOM 8514 O O . ALA C 1 119 ? 17.858 7.874 -35.072 1.00 85.47 148 ALA C O 1
ATOM 8516 N N . GLY C 1 120 ? 16.644 7.271 -33.276 1.00 85.41 149 GLY C N 1
ATOM 8517 C CA . GLY C 1 120 ? 16.141 8.607 -33.020 1.00 86.24 149 GLY C CA 1
ATOM 8518 C C . GLY C 1 120 ? 17.222 9.590 -32.608 1.00 85.69 149 GLY C C 1
ATOM 8519 O O . GLY C 1 120 ? 17.054 10.798 -32.762 1.00 85.42 149 GLY C O 1
ATOM 8520 N N . MET C 1 121 ? 18.329 9.069 -32.082 1.00 82.94 150 MET C N 1
ATOM 8521 C CA . MET C 1 121 ? 19.465 9.894 -31.685 1.00 78.15 150 MET C CA 1
ATOM 8522 C C . MET C 1 121 ? 20.331 10.274 -32.879 1.00 80.55 150 MET C C 1
ATOM 8523 O O . MET C 1 121 ? 19.990 9.984 -34.024 1.00 85.62 150 MET C O 1
ATOM 8528 N N . GLY C 1 122 ? 21.462 10.912 -32.602 1.00 78.51 151 GLY C N 1
ATOM 8529 C CA . GLY C 1 122 ? 22.351 11.368 -33.654 1.00 81.88 151 GLY C CA 1
ATOM 8530 C C . GLY C 1 122 ? 22.754 12.822 -33.490 1.00 87.29 151 GLY C C 1
ATOM 8531 O O . GLY C 1 122 ? 22.320 13.499 -32.558 1.00 82.77 151 GLY C O 1
ATOM 8532 N N . ILE C 1 123 ? 23.583 13.303 -34.410 1.00 88.85 152 ILE C N 1
ATOM 8533 C CA . ILE C 1 123 ? 24.115 14.662 -34.349 1.00 85.29 152 ILE C CA 1
ATOM 8534 C C . ILE C 1 123 ? 23.040 15.755 -34.292 1.00 80.51 152 ILE C C 1
ATOM 8535 O O . ILE C 1 123 ? 23.117 16.662 -33.471 1.00 78.26 152 ILE C O 1
ATOM 8540 N N . GLY C 1 124 ? 22.042 15.661 -35.163 1.00 81.43 153 GLY C N 1
ATOM 8541 C CA . GLY C 1 124 ? 20.971 16.643 -35.217 1.00 71.13 153 GLY C CA 1
ATOM 8542 C C . GLY C 1 124 ? 20.353 16.996 -33.875 1.00 70.46 153 GLY C C 1
ATOM 8543 O O . GLY C 1 124 ? 20.000 18.144 -33.638 1.00 77.03 153 GLY C O 1
ATOM 8544 N N . LEU C 1 125 ? 20.208 16.014 -32.995 1.00 75.72 154 LEU C N 1
ATOM 8545 C CA . LEU C 1 125 ? 19.664 16.270 -31.664 1.00 74.61 154 LEU C CA 1
ATOM 8546 C C . LEU C 1 125 ? 20.687 17.009 -30.818 1.00 75.45 154 LEU C C 1
ATOM 8547 O O . LEU C 1 125 ? 20.356 17.977 -30.133 1.00 75.38 154 LEU C O 1
ATOM 8552 N N . MET C 1 126 ? 21.930 16.543 -30.865 1.00 75.73 155 MET C N 1
ATOM 8553 C CA . MET C 1 126 ? 23.030 17.227 -30.195 1.00 81.27 155 MET C CA 1
ATOM 8554 C C . MET C 1 126 ? 23.078 18.704 -30.587 1.00 80.62 155 MET C C 1
ATOM 8555 O O . MET C 1 126 ? 23.047 19.588 -29.732 1.00 85.45 155 MET C O 1
ATOM 8560 N N . PHE C 1 127 ? 23.147 18.958 -31.890 1.00 70.20 156 PHE C N 1
ATOM 8561 C CA . PHE C 1 127 ? 23.284 20.307 -32.417 1.00 77.53 156 PHE C CA 1
ATOM 8562 C C . PHE C 1 127 ? 22.112 21.207 -32.034 1.00 77.87 156 PHE C C 1
ATOM 8563 O O . PHE C 1 127 ? 22.306 22.280 -31.461 1.00 82.73 156 PHE C O 1
ATOM 8571 N N . TYR C 1 128 ? 20.900 20.760 -32.348 1.00 68.86 157 TYR C N 1
ATOM 8572 C CA . TYR C 1 128 ? 19.713 21.603 -32.237 1.00 69.22 157 TYR C CA 1
ATOM 8573 C C . TYR C 1 128 ? 18.915 21.411 -30.947 1.00 69.66 157 TYR C C 1
ATOM 8574 O O . TYR C 1 128 ? 17.873 22.040 -30.757 1.00 71.86 157 TYR C O 1
ATOM 8583 N N . GLY C 1 129 ? 19.404 20.549 -30.064 1.00 65.85 158 GLY C N 1
ATOM 8584 C CA . GLY C 1 129 ? 18.666 20.195 -28.865 1.00 63.38 158 GLY C CA 1
ATOM 8585 C C . GLY C 1 129 ? 18.476 21.371 -27.933 1.00 68.78 158 GLY C C 1
ATOM 8586 O O . GLY C 1 129 ? 17.409 21.554 -27.349 1.00 70.86 158 GLY C O 1
ATOM 8587 N N . THR C 1 130 ? 19.526 22.170 -27.791 1.00 76.09 159 THR C N 1
ATOM 8588 C CA . THR C 1 130 ? 19.471 23.361 -26.959 1.00 78.88 159 THR C CA 1
ATOM 8589 C C . THR C 1 130 ? 19.055 24.556 -27.809 1.00 74.13 159 THR C C 1
ATOM 8590 O O . THR C 1 130 ? 18.114 25.279 -27.475 1.00 76.19 159 THR C O 1
ATOM 8594 N N . THR C 1 131 ? 19.756 24.736 -28.922 1.00 63.07 160 THR C N 1
ATOM 8595 C CA . THR C 1 131 ? 19.567 25.883 -29.797 1.00 69.74 160 THR C CA 1
ATOM 8596 C C . THR C 1 131 ? 18.120 26.132 -30.227 1.00 75.17 160 THR C C 1
ATOM 8597 O O . THR C 1 131 ? 17.614 27.244 -30.087 1.00 79.58 160 THR C O 1
ATOM 8601 N N . GLU C 1 132 ? 17.456 25.104 -30.743 1.00 78.58 161 GLU C N 1
ATOM 8602 C CA . GLU C 1 132 ? 16.158 25.290 -31.397 1.00 79.34 161 GLU C CA 1
ATOM 8603 C C . GLU C 1 132 ? 15.041 25.791 -30.483 1.00 77.62 161 GLU C C 1
ATOM 8604 O O . GLU C 1 132 ? 14.462 26.849 -30.725 1.00 74.21 161 GLU C O 1
ATOM 8610 N N . PRO C 1 133 ? 14.718 25.028 -29.436 1.00 77.93 162 PRO C N 1
ATOM 8611 C CA . PRO C 1 133 ? 13.608 25.488 -28.600 1.00 75.95 162 PRO C CA 1
ATOM 8612 C C . PRO C 1 133 ? 13.963 26.771 -27.856 1.00 75.76 162 PRO C C 1
ATOM 8613 O O . PRO C 1 133 ? 13.066 27.437 -27.344 1.00 82.59 162 PRO C O 1
ATOM 8617 N N . LEU C 1 134 ? 15.249 27.110 -27.802 1.00 66.80 163 LEU C N 1
ATOM 8618 C CA . LEU C 1 134 ? 15.676 28.363 -27.181 1.00 71.26 163 LEU C CA 1
ATOM 8619 C C . LEU C 1 134 ? 15.430 29.549 -28.109 1.00 73.25 163 LEU C C 1
ATOM 8620 O O . LEU C 1 134 ? 14.832 30.548 -27.710 1.00 69.40 163 LEU C O 1
ATOM 8625 N N . THR C 1 135 ? 15.904 29.423 -29.345 1.00 72.68 164 THR C N 1
ATOM 8626 C CA . THR C 1 135 ? 15.712 30.441 -30.369 1.00 68.50 164 THR C CA 1
ATOM 8627 C C . THR C 1 135 ? 14.238 30.823 -30.504 1.00 73.22 164 THR C C 1
ATOM 8628 O O . THR C 1 135 ? 13.894 32.010 -30.517 1.00 79.25 164 THR C O 1
ATOM 8632 N N . PHE C 1 136 ? 13.371 29.818 -30.595 1.00 63.49 165 PHE C N 1
ATOM 8633 C CA . PHE C 1 136 ? 11.935 30.055 -30.738 1.00 66.26 165 PHE C CA 1
ATOM 8634 C C . PHE C 1 136 ? 11.362 30.788 -29.528 1.00 69.68 165 PHE C C 1
ATOM 8635 O O . PHE C 1 136 ? 10.380 31.520 -29.644 1.00 66.77 165 PHE C O 1
ATOM 8643 N N . TYR C 1 137 ? 11.972 30.580 -28.365 1.00 68.48 166 TYR C N 1
ATOM 8644 C CA . TYR C 1 137 ? 11.504 31.214 -27.138 1.00 68.75 166 TYR C CA 1
ATOM 8645 C C . TYR C 1 137 ? 11.975 32.674 -27.019 1.00 76.38 166 TYR C C 1
ATOM 8646 O O . TYR C 1 137 ? 11.206 33.557 -26.624 1.00 65.48 166 TYR C O 1
ATOM 8655 N N . ARG C 1 138 ? 13.240 32.919 -27.349 1.00 72.43 167 ARG C N 1
ATOM 8656 C CA . ARG C 1 138 ? 13.774 34.274 -27.344 1.00 71.38 167 ARG C CA 1
ATOM 8657 C C . ARG C 1 138 ? 13.133 35.140 -28.428 1.00 74.34 167 ARG C C 1
ATOM 8658 O O . ARG C 1 138 ? 12.531 36.168 -28.133 1.00 84.27 167 ARG C O 1
ATOM 8666 N N . ASN C 1 139 ? 13.263 34.713 -29.679 1.00 66.49 168 ASN C N 1
ATOM 8667 C CA . ASN C 1 139 ? 12.834 35.514 -30.816 1.00 54.33 168 ASN C CA 1
ATOM 8668 C C . ASN C 1 139 ? 11.339 35.444 -31.105 1.00 59.85 168 ASN C C 1
ATOM 8669 O O . ASN C 1 139 ? 10.788 36.325 -31.768 1.00 69.07 168 ASN C O 1
ATOM 8674 N N . GLY C 1 140 ? 10.688 34.394 -30.616 1.00 62.62 169 GLY C N 1
ATOM 8675 C CA . GLY C 1 140 ? 9.296 34.149 -30.951 1.00 60.14 169 GLY C CA 1
ATOM 8676 C C . GLY C 1 140 ? 9.174 33.480 -32.311 1.00 58.33 169 GLY C C 1
ATOM 8677 O O . GLY C 1 140 ? 10.162 33.308 -33.023 1.00 61.00 169 GLY C O 1
ATOM 8678 N N . VAL C 1 141 ? 7.955 33.108 -32.675 1.00 48.67 170 VAL C N 1
ATOM 8679 C CA . VAL C 1 141 ? 7.700 32.387 -33.918 1.00 55.19 170 VAL C CA 1
ATOM 8680 C C . VAL C 1 141 ? 6.681 33.133 -34.787 1.00 57.74 170 VAL C C 1
ATOM 8681 O O . VAL C 1 141 ? 5.741 33.738 -34.266 1.00 54.83 170 VAL C O 1
ATOM 8685 N N . PRO C 1 142 ? 6.863 33.100 -36.118 1.00 55.20 171 PRO C N 1
ATOM 8686 C CA . PRO C 1 142 ? 5.875 33.752 -36.986 1.00 40.37 171 PRO C CA 1
ATOM 8687 C C . PRO C 1 142 ? 4.447 33.370 -36.580 1.00 58.82 171 PRO C C 1
ATOM 8688 O O . PRO C 1 142 ? 4.115 32.187 -36.531 1.00 78.43 171 PRO C O 1
ATOM 8692 N N . GLY C 1 143 ? 3.624 34.367 -36.269 1.00 63.53 172 GLY C N 1
ATOM 8693 C CA . GLY C 1 143 ? 2.250 34.139 -35.848 1.00 56.59 172 GLY C CA 1
ATOM 8694 C C . GLY C 1 143 ? 2.030 34.276 -34.348 1.00 56.30 172 GLY C C 1
ATOM 8695 O O . GLY C 1 143 ? 0.892 34.206 -33.871 1.00 48.58 172 GLY C O 1
ATOM 8696 N N . HIS C 1 144 ? 3.113 34.489 -33.601 1.00 52.93 173 HIS C N 1
ATOM 8697 C CA . HIS C 1 144 ? 3.050 34.426 -32.142 1.00 53.10 173 HIS C CA 1
ATOM 8698 C C . HIS C 1 144 ? 3.958 35.413 -31.422 1.00 66.94 173 HIS C C 1
ATOM 8699 O O . HIS C 1 144 ? 4.904 35.953 -31.998 1.00 70.26 173 HIS C O 1
ATOM 8706 N N . ASP C 1 145 ? 3.663 35.627 -30.145 1.00 82.50 174 ASP C N 1
ATOM 8707 C CA . ASP C 1 145 ? 4.461 36.508 -29.297 1.00 97.05 174 ASP C CA 1
ATOM 8708 C C . ASP C 1 145 ? 5.717 35.801 -28.797 1.00 84.99 174 ASP C C 1
ATOM 8709 O O . ASP C 1 145 ? 5.724 34.587 -28.628 1.00 89.44 174 ASP C O 1
ATOM 8714 N N . GLU C 1 146 ? 6.781 36.562 -28.572 1.00 84.35 175 GLU C N 1
ATOM 8715 C CA . GLU C 1 146 ? 8.023 35.989 -28.063 1.00 82.55 175 GLU C CA 1
ATOM 8716 C C . GLU C 1 146 ? 7.853 35.503 -26.621 1.00 76.95 175 GLU C C 1
ATOM 8717 O O . GLU C 1 146 ? 6.864 35.826 -25.963 1.00 67.65 175 GLU C O 1
ATOM 8723 N N . HIS C 1 147 ? 8.809 34.713 -26.142 1.00 74.41 176 HIS C N 1
ATOM 8724 C CA . HIS C 1 147 ? 8.768 34.203 -24.777 1.00 68.88 176 HIS C CA 1
ATOM 8725 C C . HIS C 1 147 ? 7.576 33.282 -24.534 1.00 65.66 176 HIS C C 1
ATOM 8726 O O . HIS C 1 147 ? 7.066 33.204 -23.412 1.00 64.15 176 HIS C O 1
ATOM 8733 N N . ASN C 1 148 ? 7.138 32.591 -25.587 1.00 56.27 177 ASN C N 1
ATOM 8734 C CA . ASN C 1 148 ? 6.058 31.607 -25.478 1.00 66.44 177 ASN C CA 1
ATOM 8735 C C . ASN C 1 148 ? 6.589 30.167 -25.364 1.00 70.15 177 ASN C C 1
ATOM 8736 O O . ASN C 1 148 ? 7.119 29.605 -26.326 1.00 60.47 177 ASN C O 1
ATOM 8741 N N . VAL C 1 149 ? 6.439 29.574 -24.182 1.00 71.11 178 VAL C N 1
ATOM 8742 C CA . VAL C 1 149 ? 6.987 28.243 -23.923 1.00 69.33 178 VAL C CA 1
ATOM 8743 C C . VAL C 1 149 ? 6.325 27.159 -24.770 1.00 55.30 178 VAL C C 1
ATOM 8744 O O . VAL C 1 149 ? 7.006 26.410 -25.463 1.00 55.38 178 VAL C O 1
ATOM 8748 N N . GLY C 1 150 ? 5.001 27.082 -24.712 1.00 47.92 179 GLY C N 1
ATOM 8749 C CA . GLY C 1 150 ? 4.262 26.073 -25.450 1.00 57.12 179 GLY C CA 1
ATOM 8750 C C . GLY C 1 150 ? 4.550 26.087 -26.941 1.00 59.82 179 GLY C C 1
ATOM 8751 O O . GLY C 1 150 ? 4.666 25.036 -27.579 1.00 61.69 179 GLY C O 1
ATOM 8752 N N . VAL C 1 151 ? 4.662 27.283 -27.504 1.00 51.42 180 VAL C N 1
ATOM 8753 C CA . VAL C 1 151 ? 4.908 27.422 -28.931 1.00 59.89 180 VAL C CA 1
ATOM 8754 C C . VAL C 1 151 ? 6.346 27.042 -29.272 1.00 63.47 180 VAL C C 1
ATOM 8755 O O . VAL C 1 151 ? 6.614 26.448 -30.322 1.00 56.39 180 VAL C O 1
ATOM 8759 N N . ALA C 1 152 ? 7.265 27.371 -28.371 1.00 59.52 181 ALA C N 1
ATOM 8760 C CA . ALA C 1 152 ? 8.660 26.997 -28.552 1.00 61.99 181 ALA C CA 1
ATOM 8761 C C . ALA C 1 152 ? 8.796 25.484 -28.698 1.00 68.01 181 ALA C C 1
ATOM 8762 O O . ALA C 1 152 ? 9.473 25.000 -29.607 1.00 70.09 181 ALA C O 1
ATOM 8764 N N . MET C 1 153 ? 8.146 24.749 -27.799 1.00 64.64 182 MET C N 1
ATOM 8765 C CA . MET C 1 153 ? 8.206 23.289 -27.784 1.00 60.79 182 MET C CA 1
ATOM 8766 C C . MET C 1 153 ? 7.433 22.648 -28.946 1.00 61.94 182 MET C C 1
ATOM 8767 O O . MET C 1 153 ? 7.958 21.778 -29.641 1.00 64.56 182 MET C O 1
ATOM 8772 N N . SER C 1 154 ? 6.190 23.076 -29.151 1.00 50.30 183 SER C N 1
ATOM 8773 C CA . SER C 1 154 ? 5.352 22.520 -30.210 1.00 52.78 183 SER C CA 1
ATOM 8774 C C . SER C 1 154 ? 5.954 22.715 -31.601 1.00 54.08 183 SER C C 1
ATOM 8775 O O . SER C 1 154 ? 5.853 21.846 -32.456 1.00 73.37 183 SER C O 1
ATOM 8778 N N . THR C 1 155 ? 6.570 23.863 -31.829 1.00 55.74 184 THR C N 1
ATOM 8779 C CA . THR C 1 155 ? 7.225 24.142 -33.100 1.00 56.90 184 THR C CA 1
ATOM 8780 C C . THR C 1 155 ? 8.417 23.189 -33.273 1.00 60.00 184 THR C C 1
ATOM 8781 O O . THR C 1 155 ? 8.767 22.809 -34.392 1.00 67.42 184 THR C O 1
ATOM 8785 N N . THR C 1 156 ? 9.029 22.795 -32.159 1.00 49.27 185 THR C N 1
ATOM 8786 C CA . THR C 1 156 ? 10.150 21.864 -32.202 1.00 58.68 185 THR C CA 1
ATOM 8787 C C . THR C 1 156 ? 9.684 20.435 -32.504 1.00 60.74 185 THR C C 1
ATOM 8788 O O . THR C 1 156 ? 10.185 19.792 -33.428 1.00 64.21 185 THR C O 1
ATOM 8792 N N . MET C 1 157 ? 8.734 19.944 -31.715 1.00 47.77 186 MET C N 1
ATOM 8793 C CA . MET C 1 157 ? 8.106 18.659 -31.979 1.00 54.21 186 MET C CA 1
ATOM 8794 C C . MET C 1 157 ? 7.814 18.537 -33.465 1.00 65.50 186 MET C C 1
ATOM 8795 O O . MET C 1 157 ? 8.232 17.589 -34.125 1.00 74.38 186 MET C O 1
ATOM 8800 N N . PHE C 1 158 ? 7.101 19.527 -33.982 1.00 67.56 187 PHE C N 1
ATOM 8801 C CA . PHE C 1 158 ? 6.684 19.564 -35.374 1.00 64.97 187 PHE C CA 1
ATOM 8802 C C . PHE C 1 158 ? 7.809 19.160 -36.329 1.00 59.77 187 PHE C C 1
ATOM 8803 O O . PHE C 1 158 ? 7.579 18.454 -37.303 1.00 51.71 187 PHE C O 1
ATOM 8811 N N . HIS C 1 159 ? 9.024 19.604 -36.039 1.00 66.09 188 HIS C N 1
ATOM 8812 C CA . HIS C 1 159 ? 10.148 19.392 -36.941 1.00 60.91 188 HIS C CA 1
ATOM 8813 C C . HIS C 1 159 ? 10.832 18.051 -36.715 1.00 63.62 188 HIS C C 1
ATOM 8814 O O . HIS C 1 159 ? 11.609 17.602 -37.561 1.00 68.10 188 HIS C O 1
ATOM 8821 N N . TRP C 1 160 ? 10.558 17.415 -35.579 1.00 56.83 189 TRP C N 1
ATOM 8822 C CA . TRP C 1 160 ? 11.336 16.241 -35.177 1.00 56.37 189 TRP C CA 1
ATOM 8823 C C . TRP C 1 160 ? 10.520 14.984 -34.840 1.00 59.87 189 TRP C C 1
ATOM 8824 O O . TRP C 1 160 ? 11.074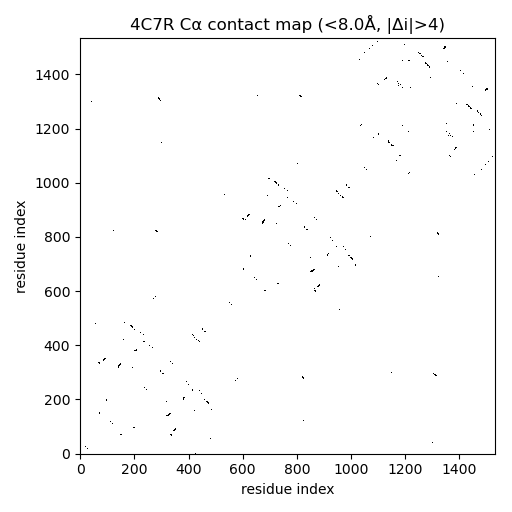 13.992 -34.365 1.00 56.06 189 TRP C O 1
ATOM 8835 N N . THR C 1 161 ? 9.214 15.008 -35.078 1.00 58.08 190 THR C N 1
ATOM 8836 C CA . THR C 1 161 ? 8.406 13.829 -34.785 1.00 58.43 190 THR C CA 1
ATOM 8837 C C . THR C 1 161 ? 7.663 13.299 -36.011 1.00 56.89 190 THR C C 1
ATOM 8838 O O . THR C 1 161 ? 8.290 12.867 -36.978 1.00 52.54 190 THR C O 1
ATOM 8842 N N . LEU C 1 162 ? 6.335 13.327 -35.967 1.00 51.87 191 LEU C N 1
ATOM 8843 C CA . LEU C 1 162 ? 5.524 12.761 -37.042 1.00 50.36 191 LEU C CA 1
ATOM 8844 C C . LEU C 1 162 ? 6.023 13.089 -38.454 1.00 50.46 191 LEU C C 1
ATOM 8845 O O . LEU C 1 162 ? 6.121 12.211 -39.295 1.00 60.74 191 LEU C O 1
ATOM 8850 N N . HIS C 1 163 ? 6.355 14.345 -38.714 1.00 58.79 192 HIS C N 1
ATOM 8851 C CA . HIS C 1 163 ? 6.706 14.752 -40.075 1.00 62.41 192 HIS C CA 1
ATOM 8852 C C . HIS C 1 163 ? 7.919 14.007 -40.669 1.00 66.13 192 HIS C C 1
ATOM 8853 O O . HIS C 1 163 ? 7.805 13.376 -41.723 1.00 68.22 192 HIS C O 1
ATOM 8860 N N . PRO C 1 164 ? 9.079 14.062 -39.997 1.00 59.38 193 PRO C N 1
ATOM 8861 C CA . PRO C 1 164 ? 10.220 13.349 -40.585 1.00 62.70 193 PRO C CA 1
ATOM 8862 C C . PRO C 1 164 ? 9.994 11.835 -40.687 1.00 78.36 193 PRO C C 1
ATOM 8863 O O . PRO C 1 164 ? 10.313 11.236 -41.717 1.00 85.77 193 PRO C O 1
ATOM 8867 N N . TRP C 1 165 ? 9.447 11.228 -39.639 1.00 71.07 194 TRP C N 1
ATOM 8868 C CA . TRP C 1 165 ? 9.263 9.777 -39.610 1.00 66.30 194 TRP C CA 1
ATOM 8869 C C . TRP C 1 165 ? 8.149 9.257 -40.524 1.00 62.96 194 TRP C C 1
ATOM 8870 O O . TRP C 1 165 ? 8.190 8.108 -40.957 1.00 68.53 194 TRP C O 1
ATOM 8881 N N . ALA C 1 166 ? 7.172 10.101 -40.832 1.00 56.96 195 ALA C N 1
ATOM 8882 C CA . ALA C 1 166 ? 6.202 9.781 -41.874 1.00 56.04 195 ALA C CA 1
ATOM 8883 C C . ALA C 1 166 ? 6.922 9.551 -43.205 1.00 58.74 195 ALA C C 1
ATOM 8884 O O . ALA C 1 166 ? 6.540 8.682 -43.990 1.00 60.16 195 ALA C O 1
ATOM 8886 N N . ILE C 1 167 ? 7.965 10.336 -43.449 1.00 52.80 196 ILE C N 1
ATOM 8887 C CA . ILE C 1 167 ? 8.742 10.218 -44.678 1.00 56.23 196 ILE C CA 1
ATOM 8888 C C . ILE C 1 167 ? 9.654 8.989 -44.636 1.00 64.28 196 ILE C C 1
ATOM 8889 O O . ILE C 1 167 ? 9.799 8.278 -45.632 1.00 67.68 196 ILE C O 1
ATOM 8894 N N . TYR C 1 168 ? 10.268 8.738 -43.485 1.00 61.68 197 TYR C N 1
ATOM 8895 C CA . TYR C 1 168 ? 11.102 7.557 -43.330 1.00 58.32 197 TYR C CA 1
ATOM 8896 C C . TYR C 1 168 ? 10.229 6.311 -43.479 1.00 67.62 197 TYR C C 1
ATOM 8897 O O . TYR C 1 168 ? 10.578 5.364 -44.188 1.00 63.00 197 TYR C O 1
ATOM 8906 N N . ALA C 1 169 ? 9.076 6.333 -42.821 1.00 61.62 198 ALA C N 1
ATOM 8907 C CA . ALA C 1 169 ? 8.110 5.256 -42.944 1.00 60.90 198 ALA C CA 1
ATOM 8908 C C . ALA C 1 169 ? 7.758 4.986 -44.409 1.00 67.89 198 ALA C C 1
ATOM 8909 O O . ALA C 1 169 ? 7.739 3.835 -44.851 1.00 67.27 198 ALA C O 1
ATOM 8911 N N . ILE C 1 170 ? 7.474 6.047 -45.158 1.00 67.05 199 ILE C N 1
ATOM 8912 C CA . ILE C 1 170 ? 7.054 5.898 -46.548 1.00 70.02 199 ILE C CA 1
ATOM 8913 C C . ILE C 1 170 ? 8.133 5.221 -47.394 1.00 76.60 199 ILE C C 1
ATOM 8914 O O . ILE C 1 170 ? 7.837 4.332 -48.196 1.00 67.48 199 ILE C O 1
ATOM 8919 N N . VAL C 1 171 ? 9.382 5.637 -47.203 1.00 78.37 200 VAL C N 1
ATOM 8920 C CA . VAL C 1 171 ? 10.496 5.087 -47.970 1.00 75.39 200 VAL C CA 1
ATOM 8921 C C . VAL C 1 171 ? 10.896 3.708 -47.440 1.00 78.62 200 VAL C C 1
ATOM 8922 O O . VAL C 1 171 ? 11.400 2.868 -48.189 1.00 80.96 200 VAL C O 1
ATOM 8926 N N . GLY C 1 172 ? 10.662 3.478 -46.151 1.00 71.52 201 GLY C N 1
ATOM 8927 C CA . GLY C 1 172 ? 10.878 2.170 -45.558 1.00 69.44 201 GLY C CA 1
ATOM 8928 C C . GLY C 1 172 ? 9.883 1.141 -46.078 1.00 76.27 201 GLY C C 1
ATOM 8929 O O . GLY C 1 172 ? 10.271 0.093 -46.603 1.00 69.07 201 GLY C O 1
ATOM 8930 N N . LEU C 1 173 ? 8.596 1.444 -45.935 1.00 72.06 202 LEU C N 1
ATOM 8931 C CA . LEU C 1 173 ? 7.530 0.560 -46.401 1.00 59.86 202 LEU C CA 1
ATOM 8932 C C . LEU C 1 173 ? 7.659 0.188 -47.874 1.00 69.49 202 LEU C C 1
ATOM 8933 O O . LEU C 1 173 ? 7.263 -0.900 -48.280 1.00 84.09 202 LEU C O 1
ATOM 8938 N N . ALA C 1 174 ? 8.201 1.093 -48.680 1.00 71.72 203 ALA C N 1
ATOM 8939 C CA . ALA C 1 174 ? 8.370 0.825 -50.104 1.00 67.96 203 ALA C CA 1
ATOM 8940 C C . ALA C 1 174 ? 9.500 -0.168 -50.352 1.00 71.77 203 ALA C C 1
ATOM 8941 O O . ALA C 1 174 ? 9.360 -1.094 -51.151 1.00 78.14 203 ALA C O 1
ATOM 8943 N N . ILE C 1 175 ? 10.622 0.035 -49.667 1.00 66.12 204 ILE C N 1
ATOM 8944 C CA . ILE C 1 175 ? 11.783 -0.830 -49.821 1.00 71.59 204 ILE C CA 1
ATOM 8945 C C . ILE C 1 175 ? 11.512 -2.202 -49.217 1.00 78.37 204 ILE C C 1
ATOM 8946 O O . ILE C 1 175 ? 11.876 -3.229 -49.789 1.00 86.23 204 ILE C O 1
ATOM 8951 N N . ALA C 1 176 ? 10.864 -2.217 -48.061 1.00 74.38 205 ALA C N 1
ATOM 8952 C CA . ALA C 1 176 ? 10.549 -3.469 -47.397 1.00 61.83 205 ALA C CA 1
ATOM 8953 C C . ALA C 1 176 ? 9.557 -4.287 -48.216 1.00 71.70 205 ALA C C 1
ATOM 8954 O O . ALA C 1 176 ? 9.807 -5.455 -48.511 1.00 67.36 205 ALA C O 1
ATOM 8956 N N . TYR C 1 177 ? 8.434 -3.680 -48.586 1.00 69.80 206 TYR C N 1
ATOM 8957 C CA . TYR C 1 177 ? 7.431 -4.408 -49.352 1.00 70.10 206 TYR C CA 1
ATOM 8958 C C . TYR C 1 177 ? 8.003 -4.893 -50.679 1.00 69.70 206 TYR C C 1
ATOM 8959 O O . TYR C 1 177 ? 7.594 -5.927 -51.201 1.00 74.55 206 TYR C O 1
ATOM 8968 N N . SER C 1 178 ? 8.958 -4.144 -51.215 1.00 71.49 207 SER C N 1
ATOM 8969 C CA . SER C 1 178 ? 9.564 -4.476 -52.497 1.00 81.21 207 SER C CA 1
ATOM 8970 C C . SER C 1 178 ? 10.544 -5.635 -52.339 1.00 88.62 207 SER C C 1
ATOM 8971 O O . SER C 1 178 ? 10.593 -6.546 -53.170 1.00 91.77 207 SER C O 1
ATOM 8974 N N . THR C 1 179 ? 11.310 -5.599 -51.256 1.00 87.82 208 THR C N 1
ATOM 8975 C CA . THR C 1 179 ? 12.338 -6.603 -51.002 1.00 91.12 208 THR C CA 1
ATOM 8976 C C . THR C 1 179 ? 11.790 -7.908 -50.408 1.00 87.41 208 THR C C 1
ATOM 8977 O O . THR C 1 179 ? 12.109 -9.000 -50.885 1.00 78.53 208 THR C O 1
ATOM 8981 N N . PHE C 1 180 ? 10.960 -7.790 -49.375 1.00 83.06 209 PHE C N 1
ATOM 8982 C CA . PHE C 1 180 ? 10.510 -8.950 -48.613 1.00 78.70 209 PHE C CA 1
ATOM 8983 C C . PHE C 1 180 ? 9.207 -9.575 -49.111 1.00 82.72 209 PHE C C 1
ATOM 8984 O O . PHE C 1 180 ? 8.946 -10.756 -48.867 1.00 84.45 209 PHE C O 1
ATOM 8992 N N . ARG C 1 181 ? 8.388 -8.791 -49.802 1.00 81.12 210 ARG C N 1
ATOM 8993 C CA . ARG C 1 181 ? 7.086 -9.284 -50.234 1.00 80.80 210 ARG C CA 1
ATOM 8994 C C . ARG C 1 181 ? 7.072 -9.718 -51.695 1.00 85.08 210 ARG C C 1
ATOM 8995 O O . ARG C 1 181 ? 6.198 -10.472 -52.114 1.00 87.82 210 ARG C O 1
ATOM 9003 N N . VAL C 1 182 ? 8.043 -9.250 -52.469 1.00 85.17 211 VAL C N 1
ATOM 9004 C CA . VAL C 1 182 ? 8.007 -9.443 -53.913 1.00 84.30 211 VAL C CA 1
ATOM 9005 C C . VAL C 1 182 ? 9.340 -9.938 -54.485 1.00 86.63 211 VAL C C 1
ATOM 9006 O O . VAL C 1 182 ? 9.431 -10.307 -55.659 1.00 83.45 211 VAL C O 1
ATOM 9010 N N . GLY C 1 183 ? 10.368 -9.962 -53.644 1.00 81.57 212 GLY C N 1
ATOM 9011 C CA . GLY C 1 183 ? 11.665 -10.474 -54.045 1.00 71.18 212 GLY C CA 1
ATOM 9012 C C . GLY C 1 183 ? 12.373 -9.637 -55.097 1.00 78.91 212 GLY C C 1
ATOM 9013 O O . GLY C 1 183 ? 13.143 -10.158 -55.905 1.00 87.84 212 GLY C O 1
ATOM 9014 N N . ARG C 1 184 ? 12.110 -8.337 -55.096 1.00 77.84 213 ARG C N 1
ATOM 9015 C CA . ARG C 1 184 ? 12.840 -7.426 -55.965 1.00 81.82 213 ARG C CA 1
ATOM 9016 C C . ARG C 1 184 ? 14.148 -7.045 -55.284 1.00 81.69 213 ARG C C 1
ATOM 9017 O O . ARG C 1 184 ? 14.344 -7.337 -54.104 1.00 82.61 213 ARG C O 1
ATOM 9025 N N . LYS C 1 185 ? 15.053 -6.414 -56.024 1.00 81.51 214 LYS C N 1
ATOM 9026 C CA . LYS C 1 185 ? 16.293 -5.937 -55.427 1.00 87.04 214 LYS C CA 1
ATOM 9027 C C . LYS C 1 185 ? 16.024 -4.840 -54.393 1.00 88.74 214 LYS C C 1
ATOM 9028 O O . LYS C 1 185 ? 15.088 -4.048 -54.533 1.00 75.29 214 LYS C O 1
ATOM 9034 N N . GLN C 1 186 ? 16.845 -4.808 -53.349 1.00 92.76 215 GLN C N 1
ATOM 9035 C CA . GLN C 1 186 ? 16.734 -3.787 -52.320 1.00 88.30 215 GLN C CA 1
ATOM 9036 C C . GLN C 1 186 ? 17.232 -2.466 -52.891 1.00 101.66 215 GLN C C 1
ATOM 9037 O O . GLN C 1 186 ? 18.223 -1.898 -52.430 1.00 107.93 215 GLN C O 1
ATOM 9043 N N . LEU C 1 187 ? 16.529 -1.994 -53.913 1.00 99.50 216 LEU C N 1
ATOM 9044 C CA . LEU C 1 187 ? 16.870 -0.761 -54.596 1.00 87.45 216 LEU C CA 1
ATOM 9045 C C . LEU C 1 187 ? 15.656 0.151 -54.586 1.00 90.49 216 LEU C C 1
ATOM 9046 O O . LEU C 1 187 ? 14.522 -0.320 -54.529 1.00 96.13 216 LEU C O 1
ATOM 9051 N N . LEU C 1 188 ? 15.889 1.456 -54.636 1.00 87.81 217 LEU C N 1
ATOM 9052 C CA . LEU C 1 188 ? 14.784 2.398 -54.619 1.00 83.47 217 LEU C CA 1
ATOM 9053 C C . LEU C 1 188 ? 13.984 2.291 -55.911 1.00 84.11 217 LEU C C 1
ATOM 9054 O O . LEU C 1 188 ? 12.754 2.335 -55.893 1.00 80.49 217 LEU C O 1
ATOM 9059 N N . SER C 1 189 ? 14.689 2.140 -57.029 1.00 88.46 218 SER C N 1
ATOM 9060 C CA . SER C 1 189 ? 14.047 2.051 -58.340 1.00 86.52 218 SER C CA 1
ATOM 9061 C C . SER C 1 189 ? 13.132 0.835 -58.435 1.00 83.05 218 SER C C 1
ATOM 9062 O O . SER C 1 189 ? 12.176 0.821 -59.211 1.00 78.85 218 SER C O 1
ATOM 9065 N N . SER C 1 190 ? 13.423 -0.185 -57.639 1.00 86.04 219 SER C N 1
ATOM 9066 C CA . SER C 1 190 ? 12.599 -1.384 -57.630 1.00 89.67 219 SER C CA 1
ATOM 9067 C C . SER C 1 190 ? 11.230 -1.075 -57.042 1.00 86.66 219 SER C C 1
ATOM 9068 O O . SER C 1 190 ? 10.258 -1.784 -57.301 1.00 84.05 219 SER C O 1
ATOM 9071 N N . ALA C 1 191 ? 11.156 -0.008 -56.254 1.00 79.85 220 ALA C N 1
ATOM 9072 C CA . ALA C 1 191 ? 9.899 0.362 -55.619 1.00 80.02 220 ALA C CA 1
ATOM 9073 C C . ALA C 1 191 ? 8.973 1.028 -56.625 1.00 78.88 220 ALA C C 1
ATOM 9074 O O . ALA C 1 191 ? 7.773 1.163 -56.379 1.00 70.17 220 ALA C O 1
ATOM 9076 N N . PHE C 1 192 ? 9.540 1.421 -57.764 1.00 83.73 221 PHE C N 1
ATOM 9077 C CA . PHE C 1 192 ? 8.790 2.115 -58.807 1.00 86.26 221 PHE C CA 1
ATOM 9078 C C . PHE C 1 192 ? 8.376 1.191 -59.947 1.00 93.69 221 PHE C C 1
ATOM 9079 O O . PHE C 1 192 ? 8.015 1.651 -61.030 1.00 96.03 221 PHE C O 1
ATOM 9087 N N . VAL C 1 193 ? 8.418 -0.112 -59.691 1.00 94.49 222 VAL C N 1
ATOM 9088 C CA . VAL C 1 193 ? 8.046 -1.102 -60.697 1.00 96.12 222 VAL C CA 1
ATOM 9089 C C . VAL C 1 193 ? 6.575 -1.018 -61.130 1.00 95.25 222 VAL C C 1
ATOM 9090 O O . VAL C 1 193 ? 6.277 -1.107 -62.319 1.00 100.82 222 VAL C O 1
ATOM 9094 N N . PRO C 1 194 ? 5.650 -0.848 -60.169 1.00 88.57 223 PRO C N 1
ATOM 9095 C CA . PRO C 1 194 ? 4.220 -0.782 -60.502 1.00 87.71 223 PRO C CA 1
ATOM 9096 C C . PRO C 1 194 ? 3.861 0.345 -61.480 1.00 86.50 223 PRO C C 1
ATOM 9097 O O . PRO C 1 194 ? 2.843 0.253 -62.173 1.00 89.03 223 PRO C O 1
ATOM 9101 N N . LEU C 1 195 ? 4.676 1.392 -61.531 1.00 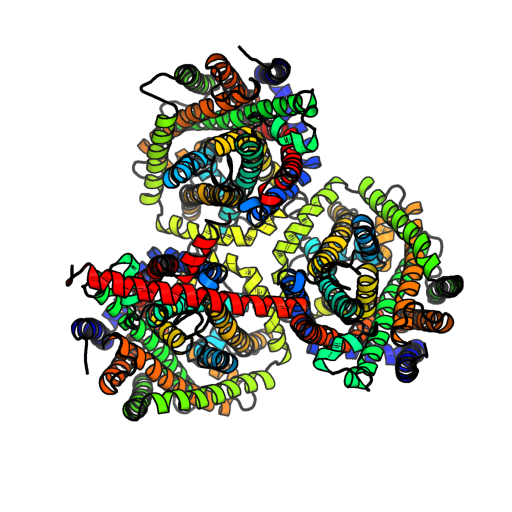69.54 224 LEU C N 1
ATOM 9102 C CA . LEU C 1 195 ? 4.374 2.537 -62.381 1.00 86.79 224 LEU C CA 1
ATOM 9103 C C . LEU C 1 195 ? 5.234 2.535 -63.638 1.00 92.73 224 LEU C C 1
ATOM 9104 O O . LEU C 1 195 ? 4.819 3.014 -64.692 1.00 95.23 224 LEU C O 1
ATOM 9109 N N . ILE C 1 196 ? 6.438 1.994 -63.512 1.00 89.43 225 ILE C N 1
ATOM 9110 C CA . ILE C 1 196 ? 7.454 2.140 -64.543 1.00 95.26 225 ILE C CA 1
ATOM 9111 C C . ILE C 1 196 ? 7.677 0.838 -65.317 1.00 105.68 225 ILE C C 1
ATOM 9112 O O . ILE C 1 196 ? 8.137 0.847 -66.463 1.00 106.00 225 ILE C O 1
ATOM 9117 N N . GLY C 1 197 ? 7.323 -0.278 -64.691 1.00 105.41 226 GLY C N 1
ATOM 9118 C CA . GLY C 1 197 ? 7.479 -1.581 -65.307 1.00 105.39 226 GLY C CA 1
ATOM 9119 C C . GLY C 1 197 ? 8.882 -2.124 -65.129 1.00 111.76 226 GLY C C 1
ATOM 9120 O O . GLY C 1 197 ? 9.818 -1.367 -64.870 1.00 109.32 226 GLY C O 1
ATOM 9121 N N . GLU C 1 198 ? 9.027 -3.440 -65.267 1.00 116.53 227 GLU C N 1
ATOM 9122 C CA . GLU C 1 198 ? 10.332 -4.082 -65.164 1.00 112.87 227 GLU C CA 1
ATOM 9123 C C . GLU C 1 198 ? 11.353 -3.433 -66.094 1.00 104.61 227 GLU C C 1
ATOM 9124 O O . GLU C 1 198 ? 12.462 -3.098 -65.676 1.00 92.59 227 GLU C O 1
ATOM 9130 N N . LYS C 1 199 ? 10.973 -3.255 -67.355 1.00 111.37 228 LYS C N 1
ATOM 9131 C CA . LYS C 1 199 ? 11.853 -2.632 -68.335 1.00 127.60 228 LYS C CA 1
ATOM 9132 C C . LYS C 1 199 ? 12.346 -1.276 -67.840 1.00 129.68 228 LYS C C 1
ATOM 9133 O O . LYS C 1 199 ? 13.549 -1.013 -67.812 1.00 135.39 228 LYS C O 1
ATOM 9139 N N . GLY C 1 200 ? 11.406 -0.424 -67.442 1.00 121.76 229 GLY C N 1
ATOM 9140 C CA . GLY C 1 200 ? 11.721 0.930 -67.027 1.00 109.47 229 GLY C CA 1
ATOM 9141 C C . GLY C 1 200 ? 12.655 1.023 -65.837 1.00 104.88 229 GLY C C 1
ATOM 9142 O O . GLY C 1 200 ? 13.459 1.950 -65.748 1.00 108.08 229 GLY C O 1
ATOM 9143 N N . ALA C 1 201 ? 12.552 0.070 -64.916 1.00 103.51 230 ALA C N 1
ATOM 9144 C CA . ALA C 1 201 ? 13.372 0.098 -63.707 1.00 103.03 230 ALA C CA 1
ATOM 9145 C C . ALA C 1 201 ? 14.815 -0.318 -63.984 1.00 110.61 230 ALA C C 1
ATOM 9146 O O . ALA C 1 201 ? 15.702 -0.112 -63.156 1.00 110.03 230 ALA C O 1
ATOM 9148 N N . GLU C 1 202 ? 15.043 -0.905 -65.154 1.00 118.18 231 GLU C N 1
ATOM 9149 C CA . GLU C 1 202 ? 16.392 -1.251 -65.584 1.00 124.99 231 GLU C CA 1
ATOM 9150 C C . GLU C 1 202 ? 16.915 -0.200 -66.555 1.00 122.10 231 GLU C C 1
ATOM 9151 O O . GLU C 1 202 ? 18.117 -0.112 -66.806 1.00 117.88 231 GLU C O 1
ATOM 9157 N N . GLY C 1 203 ? 15.997 0.600 -67.090 1.00 123.81 232 GLY C N 1
ATOM 9158 C CA . GLY C 1 203 ? 16.340 1.651 -68.030 1.00 126.15 232 GLY C CA 1
ATOM 9159 C C . GLY C 1 203 ? 16.862 2.908 -67.362 1.00 126.61 232 GLY C C 1
ATOM 9160 O O . GLY C 1 203 ? 17.351 2.864 -66.232 1.00 127.38 232 GLY C O 1
ATOM 9161 N N . TRP C 1 204 ? 16.754 4.032 -68.065 1.00 123.63 233 TRP C N 1
ATOM 9162 C CA . TRP C 1 204 ? 17.303 5.299 -67.589 1.00 116.60 233 TRP C CA 1
ATOM 9163 C C . TRP C 1 204 ? 16.533 5.851 -66.393 1.00 114.02 233 TRP C C 1
ATOM 9164 O O . TRP C 1 204 ? 17.126 6.191 -65.370 1.00 114.64 233 TRP C O 1
ATOM 9175 N N . LEU C 1 205 ? 15.214 5.941 -66.527 1.00 110.76 234 LEU C N 1
ATOM 9176 C CA . LEU C 1 205 ? 14.370 6.463 -65.459 1.00 103.86 234 LEU C CA 1
ATOM 9177 C C . LEU C 1 205 ? 14.630 5.709 -64.159 1.00 105.04 234 LEU C C 1
ATOM 9178 O O . LEU C 1 205 ? 14.752 6.313 -63.092 1.00 102.32 234 LEU C O 1
ATOM 9183 N N . GLY C 1 206 ? 14.723 4.386 -64.259 1.00 104.13 235 GLY C N 1
ATOM 9184 C CA . GLY C 1 206 ? 15.039 3.556 -63.114 1.00 102.19 235 GLY C CA 1
ATOM 9185 C C . GLY C 1 206 ? 16.391 3.902 -62.519 1.00 106.51 235 GLY C C 1
ATOM 9186 O O . GLY C 1 206 ? 16.553 3.926 -61.299 1.00 108.76 235 GLY C O 1
ATOM 9187 N N . LYS C 1 207 ? 17.365 4.176 -63.381 1.00 108.66 236 LYS C N 1
ATOM 9188 C CA . LYS C 1 207 ? 18.709 4.520 -62.926 1.00 115.44 236 LYS C CA 1
ATOM 9189 C C . LYS C 1 207 ? 18.776 5.933 -62.348 1.00 116.85 236 LYS C C 1
ATOM 9190 O O . LYS C 1 207 ? 19.437 6.164 -61.334 1.00 122.65 236 LYS C O 1
ATOM 9196 N N . LEU C 1 208 ? 18.091 6.872 -62.996 1.00 107.40 237 LEU C N 1
ATOM 9197 C CA . LEU C 1 208 ? 18.007 8.239 -62.494 1.00 101.93 237 LEU C CA 1
ATOM 9198 C C . LEU C 1 208 ? 17.568 8.203 -61.035 1.00 104.75 237 LEU C C 1
ATOM 9199 O O . LEU C 1 208 ? 18.161 8.861 -60.178 1.00 103.01 237 LEU C O 1
ATOM 9204 N N . ILE C 1 209 ? 16.522 7.425 -60.766 1.00 104.99 238 ILE C N 1
ATOM 9205 C CA . ILE C 1 209 ? 15.976 7.296 -59.420 1.00 98.24 238 ILE C CA 1
ATOM 9206 C C . ILE C 1 209 ? 17.027 6.795 -58.435 1.00 89.45 238 ILE C C 1
ATOM 9207 O O . ILE C 1 209 ? 17.063 7.223 -57.279 1.00 84.31 238 ILE C O 1
ATOM 9212 N N . ASP C 1 210 ? 17.884 5.889 -58.894 1.00 81.77 239 ASP C N 1
ATOM 9213 C CA . ASP C 1 210 ? 18.939 5.359 -58.040 1.00 91.19 239 ASP C CA 1
ATOM 9214 C C . ASP C 1 210 ? 20.039 6.391 -57.803 1.00 94.47 239 ASP C C 1
ATOM 9215 O O . ASP C 1 210 ? 20.621 6.451 -56.720 1.00 95.91 239 ASP C O 1
ATOM 9220 N N . ILE C 1 211 ? 20.319 7.206 -58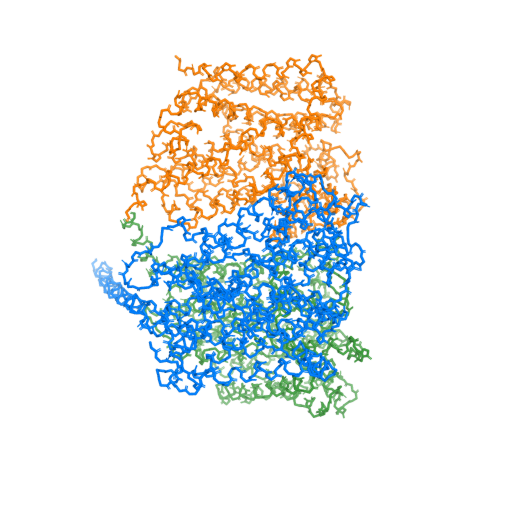.814 1.00 95.29 240 ILE C N 1
ATOM 9221 C CA . ILE C 1 211 ? 21.360 8.220 -58.696 1.00 97.39 240 ILE C CA 1
ATOM 9222 C C . ILE C 1 211 ? 20.941 9.356 -57.765 1.00 97.12 240 ILE C C 1
ATOM 9223 O O . ILE C 1 211 ? 21.718 9.787 -56.913 1.00 99.75 240 ILE C O 1
ATOM 9228 N N . LEU C 1 212 ? 19.715 9.841 -57.930 1.00 91.95 241 LEU C N 1
ATOM 9229 C CA . LEU C 1 212 ? 19.190 10.886 -57.058 1.00 92.97 241 LEU C CA 1
ATOM 9230 C C . LEU C 1 212 ? 19.154 10.406 -55.609 1.00 92.46 241 LEU C C 1
ATOM 9231 O O . LEU C 1 212 ? 19.339 11.191 -54.680 1.00 89.81 241 LEU C O 1
ATOM 9236 N N . ALA C 1 213 ? 18.917 9.110 -55.429 1.00 93.20 242 ALA C N 1
ATOM 9237 C CA . ALA C 1 213 ? 18.908 8.499 -54.105 1.00 87.45 242 ALA C CA 1
ATOM 9238 C C . ALA C 1 213 ? 20.276 8.608 -53.440 1.00 87.06 242 ALA C C 1
ATOM 9239 O O . ALA C 1 213 ? 20.386 9.006 -52.279 1.00 81.51 242 ALA C O 1
ATOM 9241 N N . ILE C 1 214 ? 21.316 8.248 -54.185 1.00 89.82 243 ILE C N 1
ATOM 9242 C CA . ILE C 1 214 ? 22.686 8.305 -53.682 1.00 94.03 243 ILE C CA 1
ATOM 9243 C C . ILE C 1 214 ? 23.167 9.744 -53.458 1.00 91.64 243 ILE C C 1
ATOM 9244 O O . ILE C 1 214 ? 23.897 10.022 -52.507 1.00 87.83 243 ILE C O 1
ATOM 9249 N N . ILE C 1 215 ? 22.756 10.653 -54.337 1.00 90.72 244 ILE C N 1
ATOM 9250 C CA . ILE C 1 215 ? 23.110 12.059 -54.192 1.00 89.00 244 ILE C CA 1
ATOM 9251 C C . ILE C 1 215 ? 22.440 12.649 -52.957 1.00 91.81 244 ILE C C 1
ATOM 9252 O O . ILE C 1 215 ? 23.075 13.343 -52.164 1.00 93.31 244 ILE C O 1
ATOM 9257 N N . ALA C 1 216 ? 21.154 12.362 -52.792 1.00 93.51 245 ALA C N 1
ATOM 9258 C CA . ALA C 1 216 ? 20.412 12.838 -51.633 1.00 88.84 245 ALA C CA 1
ATOM 9259 C C . ALA C 1 216 ? 21.031 12.314 -50.339 1.00 81.81 245 ALA C C 1
ATOM 9260 O O . ALA C 1 216 ? 21.075 13.014 -49.329 1.00 79.93 245 ALA C O 1
ATOM 9262 N N . THR C 1 217 ? 21.519 11.082 -50.378 1.00 83.77 246 THR C N 1
ATOM 9263 C CA . THR C 1 217 ? 22.079 10.451 -49.192 1.00 84.71 246 THR C CA 1
ATOM 9264 C C . THR C 1 217 ? 23.412 11.072 -48.782 1.00 85.82 246 THR C C 1
ATOM 9265 O O . THR C 1 217 ? 23.679 11.255 -47.596 1.00 83.29 246 THR C O 1
ATOM 9269 N N . VAL C 1 218 ? 24.246 11.397 -49.762 1.00 94.04 247 VAL C N 1
ATOM 9270 C CA . VAL C 1 218 ? 25.560 11.958 -49.466 1.00 95.27 247 VAL C CA 1
ATOM 9271 C C . VAL C 1 218 ? 25.443 13.370 -48.900 1.00 88.77 247 VAL C C 1
ATOM 9272 O O . VAL C 1 218 ? 26.094 13.707 -47.913 1.00 86.23 247 VAL C O 1
ATOM 9276 N N . PHE C 1 219 ? 24.600 14.188 -49.522 1.00 83.08 248 PHE C N 1
ATOM 9277 C CA . PHE C 1 219 ? 24.414 15.566 -49.088 1.00 77.61 248 PHE C CA 1
ATOM 9278 C C . PHE C 1 219 ? 23.701 15.643 -47.741 1.00 82.70 248 PHE C C 1
ATOM 9279 O O . PHE C 1 219 ? 24.109 16.395 -46.855 1.00 82.73 248 PHE C O 1
ATOM 9287 N N . GLY C 1 220 ? 22.639 14.859 -47.593 1.00 83.80 249 GLY C N 1
ATOM 9288 C CA . GLY C 1 220 ? 21.894 14.820 -46.349 1.00 80.17 249 GLY C CA 1
ATOM 9289 C C . GLY C 1 220 ? 22.741 14.323 -45.193 1.00 80.06 249 GLY C C 1
ATOM 9290 O O . GLY C 1 220 ? 22.490 14.654 -44.036 1.00 84.83 249 GLY C O 1
ATOM 9291 N N . THR C 1 221 ? 23.750 13.519 -45.508 1.00 76.96 250 THR C N 1
ATOM 9292 C CA . THR C 1 221 ? 24.655 12.994 -44.492 1.00 83.36 250 THR C CA 1
ATOM 9293 C C . THR C 1 221 ? 25.808 13.966 -44.241 1.00 83.90 250 THR C C 1
ATOM 9294 O O . THR C 1 221 ? 26.206 14.201 -43.095 1.00 72.90 250 THR C O 1
ATOM 9298 N N . ALA C 1 222 ? 26.343 14.526 -45.323 1.00 87.60 251 ALA C N 1
ATOM 9299 C CA . ALA C 1 222 ? 27.386 15.535 -45.218 1.00 85.98 251 ALA C CA 1
ATOM 9300 C C . ALA C 1 222 ? 26.896 16.648 -44.303 1.00 87.73 251 ALA C C 1
ATOM 9301 O O . ALA C 1 222 ? 27.647 17.160 -43.477 1.00 86.36 251 ALA C O 1
ATOM 9303 N N . CYS C 1 223 ? 25.626 17.012 -44.453 1.00 86.87 252 CYS C N 1
ATOM 9304 C CA . CYS C 1 223 ? 25.013 18.026 -43.604 1.00 89.85 252 CYS C CA 1
ATOM 9305 C C . CYS C 1 223 ? 25.113 17.631 -42.136 1.00 94.17 252 CYS C C 1
ATOM 9306 O O . CYS C 1 223 ? 25.375 18.467 -41.270 1.00 97.10 252 CYS C O 1
ATOM 9309 N N . SER C 1 224 ? 24.900 16.349 -41.866 1.00 95.92 253 SER C N 1
ATOM 9310 C CA . SER C 1 224 ? 25.008 15.817 -40.516 1.00 94.16 253 SER C CA 1
ATOM 9311 C C . SER C 1 224 ? 26.457 15.874 -40.041 1.00 91.56 253 SER C C 1
ATOM 9312 O O . SER C 1 224 ? 26.739 16.340 -38.938 1.00 90.66 253 SER C O 1
ATOM 9315 N N . LEU C 1 225 ? 27.375 15.402 -40.880 1.00 88.00 254 LEU C N 1
ATOM 9316 C CA . LEU C 1 225 ? 28.794 15.423 -40.545 1.00 91.38 254 LEU C CA 1
ATOM 9317 C C . LEU C 1 225 ? 29.284 16.858 -40.342 1.00 95.67 254 LEU C C 1
ATOM 9318 O O . LEU C 1 225 ? 30.012 17.148 -39.393 1.00 97.48 254 LEU C O 1
ATOM 9323 N N . GLY C 1 226 ? 28.873 17.749 -41.241 1.00 96.43 255 GLY C N 1
ATOM 9324 C CA . GLY C 1 226 ? 29.218 19.158 -41.160 1.00 89.04 255 GLY C CA 1
ATOM 9325 C C . GLY C 1 226 ? 28.834 19.770 -39.830 1.00 80.36 255 GLY C C 1
ATOM 9326 O O . GLY C 1 226 ? 29.689 20.293 -39.119 1.00 79.81 255 GLY C O 1
ATOM 9327 N N . LEU C 1 227 ? 27.548 19.707 -39.493 1.00 73.31 256 LEU C N 1
ATOM 9328 C CA . LEU C 1 227 ? 27.075 20.153 -38.182 1.00 71.84 256 LEU C CA 1
ATOM 9329 C C . LEU C 1 227 ? 27.941 19.606 -37.054 1.00 77.25 256 LEU C C 1
ATOM 9330 O O . LEU C 1 227 ? 28.351 20.348 -36.163 1.00 79.95 256 LEU C O 1
ATOM 9335 N N . GLY C 1 228 ? 28.211 18.304 -37.093 1.00 78.10 257 GLY C N 1
ATOM 9336 C CA . GLY C 1 228 ? 29.022 17.664 -36.075 1.00 75.14 257 GLY C CA 1
ATOM 9337 C C . GLY C 1 228 ? 30.410 18.270 -35.981 1.00 84.67 257 GLY C C 1
ATOM 9338 O O . GLY C 1 228 ? 30.886 18.581 -34.889 1.00 84.91 257 GLY C O 1
ATOM 9339 N N . ALA C 1 229 ? 31.061 18.439 -37.128 1.00 91.55 258 ALA C N 1
ATOM 9340 C CA . ALA C 1 229 ? 32.410 18.997 -37.166 1.00 99.53 258 ALA C CA 1
ATOM 9341 C C . ALA C 1 229 ? 32.422 20.396 -36.563 1.00 106.22 258 ALA C C 1
ATOM 9342 O O . ALA C 1 229 ? 33.258 20.718 -35.718 1.00 111.76 258 ALA C O 1
ATOM 9344 N N . LEU C 1 230 ? 31.485 21.225 -37.004 1.00 104.36 259 LEU C N 1
ATOM 9345 C CA . LEU C 1 230 ? 31.345 22.573 -36.477 1.00 99.03 259 LEU C CA 1
ATOM 9346 C C . LEU C 1 230 ? 31.178 22.529 -34.964 1.00 94.31 259 LEU C C 1
ATOM 9347 O O . LEU C 1 230 ? 31.884 23.217 -34.230 1.00 96.69 259 LEU C O 1
ATOM 9352 N N . GLN C 1 231 ? 30.242 21.706 -34.504 1.00 89.68 260 GLN C N 1
ATOM 9353 C CA . GLN C 1 231 ? 29.872 21.679 -33.093 1.00 90.01 260 GLN C CA 1
ATOM 9354 C C . GLN C 1 231 ? 30.996 21.183 -32.185 1.00 96.70 260 GLN C C 1
ATOM 9355 O O . GLN C 1 231 ? 31.105 21.615 -31.037 1.00 93.40 260 GLN C O 1
ATOM 9361 N N . ILE C 1 232 ? 31.825 20.277 -32.692 1.00 104.58 261 ILE C N 1
ATOM 9362 C CA . ILE C 1 232 ? 32.951 19.775 -31.909 1.00 115.76 261 ILE C CA 1
ATOM 9363 C C . ILE C 1 232 ? 34.093 20.789 -31.871 1.00 117.71 261 ILE C C 1
ATOM 9364 O O . ILE C 1 232 ? 34.748 20.960 -30.842 1.00 119.35 261 ILE C O 1
ATOM 9369 N N . GLY C 1 233 ? 34.325 21.462 -32.994 1.00 115.98 262 GLY C N 1
ATOM 9370 C CA . GLY C 1 233 ? 35.307 22.530 -33.043 1.00 110.65 262 GLY C CA 1
ATOM 9371 C C . GLY C 1 233 ? 34.974 23.605 -32.028 1.00 109.10 262 GLY C C 1
ATOM 9372 O O . GLY C 1 233 ? 35.853 24.127 -31.343 1.00 112.56 262 GLY C O 1
ATOM 9373 N N . ALA C 1 234 ? 33.689 23.929 -31.928 1.00 104.90 263 ALA C N 1
ATOM 9374 C CA . ALA C 1 234 ? 33.216 24.916 -30.969 1.00 104.40 263 ALA C CA 1
ATOM 9375 C C . ALA C 1 234 ? 33.320 24.385 -29.546 1.00 104.03 263 ALA C C 1
ATOM 9376 O O . ALA C 1 234 ? 33.397 25.154 -28.591 1.00 111.49 263 ALA C O 1
ATOM 9378 N N . GLY C 1 235 ? 33.318 23.066 -29.408 1.00 103.45 264 GLY C N 1
ATOM 9379 C CA . GLY C 1 235 ? 33.409 22.445 -28.100 1.00 107.86 264 GLY C CA 1
ATOM 9380 C C . GLY C 1 235 ? 34.829 22.405 -27.576 1.00 110.53 264 GLY C C 1
ATOM 9381 O O . GLY C 1 235 ? 35.053 22.269 -26.372 1.00 107.94 264 GLY C O 1
ATOM 9382 N N . LEU C 1 236 ? 35.789 22.519 -28.488 1.00 114.48 265 LEU C N 1
ATOM 9383 C CA . LEU C 1 236 ? 37.198 22.563 -28.119 1.00 121.37 265 LEU C CA 1
ATOM 9384 C C . LEU C 1 236 ? 37.512 23.872 -27.406 1.00 128.48 265 LEU C C 1
ATOM 9385 O O . LEU C 1 236 ? 38.326 23.910 -26.485 1.00 133.41 265 LEU C O 1
ATOM 9390 N N . SER C 1 237 ? 36.856 24.944 -27.840 1.00 126.08 266 SER C N 1
ATOM 9391 C CA . SER C 1 237 ? 37.081 26.268 -27.275 1.00 129.50 266 SER C CA 1
ATOM 9392 C C . SER C 1 237 ? 36.474 26.406 -25.881 1.00 128.74 266 SER C C 1
ATOM 9393 O O . SER C 1 237 ? 37.067 27.020 -24.994 1.00 132.09 266 SER C O 1
ATOM 9396 N N . ALA C 1 238 ? 35.288 25.837 -25.693 1.00 127.59 267 ALA C N 1
ATOM 9397 C CA . ALA C 1 238 ? 34.592 25.933 -24.416 1.00 133.40 267 ALA C CA 1
ATOM 9398 C C . ALA C 1 238 ? 35.286 25.104 -23.342 1.00 144.59 267 ALA C C 1
ATOM 9399 O O . ALA C 1 238 ? 35.079 25.319 -22.148 1.00 151.55 267 ALA C O 1
ATOM 9401 N N . ALA C 1 239 ? 36.103 24.149 -23.773 1.00 148.18 268 ALA C N 1
ATOM 9402 C CA . ALA C 1 239 ? 36.908 23.358 -22.850 1.00 151.35 268 ALA C CA 1
ATOM 9403 C C . ALA C 1 239 ? 38.303 23.959 -22.761 1.00 159.81 268 ALA C C 1
ATOM 9404 O O . ALA C 1 239 ? 39.180 23.431 -22.075 1.00 160.11 268 ALA C O 1
ATOM 9406 N N . ASN C 1 240 ? 38.493 25.073 -23.463 1.00 163.71 269 ASN C N 1
ATOM 9407 C CA . ASN C 1 240 ? 39.787 25.747 -23.535 1.00 164.45 269 ASN C CA 1
ATOM 9408 C C . ASN C 1 240 ? 40.926 24.820 -23.951 1.00 164.19 269 ASN C C 1
ATOM 9409 O O . ASN C 1 240 ? 41.934 24.703 -23.255 1.00 167.60 269 ASN C O 1
ATOM 9414 N N . ILE C 1 241 ? 40.745 24.162 -25.091 1.00 159.50 270 ILE C N 1
ATOM 9415 C CA . ILE C 1 241 ? 41.781 23.323 -25.677 1.00 155.94 270 ILE C CA 1
ATOM 9416 C C . ILE C 1 241 ? 42.217 23.932 -27.010 1.00 154.57 270 ILE C C 1
ATOM 9417 O O . ILE C 1 241 ? 42.926 23.303 -27.794 1.00 151.31 270 ILE C O 1
ATOM 9422 N N . ILE C 1 242 ? 41.786 25.168 -27.250 1.00 157.71 271 ILE C N 1
ATOM 9423 C CA . ILE C 1 242 ? 42.138 25.906 -28.463 1.00 162.22 271 ILE C CA 1
ATOM 9424 C C . ILE C 1 242 ? 41.590 27.335 -28.406 1.00 170.63 271 ILE C C 1
ATOM 9425 O O . ILE C 1 242 ? 40.619 27.605 -27.700 1.00 171.50 271 ILE C O 1
ATOM 9430 N N . GLU C 1 243 ? 42.218 28.247 -29.145 1.00 177.68 272 GLU C N 1
ATOM 9431 C CA . GLU C 1 243 ? 41.844 29.659 -29.102 1.00 180.56 272 GLU C CA 1
ATOM 9432 C C . GLU C 1 243 ? 40.584 29.978 -29.910 1.00 180.52 272 GLU C C 1
ATOM 9433 O O . GLU C 1 243 ? 39.761 30.795 -29.494 1.00 178.26 272 GLU C O 1
ATOM 9439 N N . ASP C 1 244 ? 40.433 29.330 -31.062 1.00 182.89 273 ASP C N 1
ATOM 9440 C CA . ASP C 1 244 ? 39.344 29.651 -31.976 1.00 180.97 273 ASP C CA 1
ATOM 9441 C C . ASP C 1 244 ? 39.142 28.541 -33.004 1.00 180.12 273 ASP C C 1
ATOM 9442 O O . ASP C 1 244 ? 40.111 28.001 -33.536 1.00 175.22 273 ASP C O 1
ATOM 9447 N N . PRO C 1 245 ? 37.876 28.188 -33.274 1.00 183.51 274 PRO C N 1
ATOM 9448 C CA . PRO C 1 245 ? 37.534 27.213 -34.316 1.00 182.93 274 PRO C CA 1
ATOM 9449 C C . PRO C 1 245 ? 37.948 27.694 -35.705 1.00 179.31 274 PRO C C 1
ATOM 9450 O O . PRO C 1 245 ? 37.098 28.113 -36.492 1.00 177.60 274 PRO C O 1
ATOM 9454 N N . SER C 1 246 ? 39.244 27.630 -35.996 1.00 175.46 275 SER C N 1
ATOM 9455 C CA . SER C 1 246 ? 39.773 28.080 -37.280 1.00 165.30 275 SER C CA 1
ATOM 9456 C C . SER C 1 246 ? 39.685 26.989 -38.348 1.00 161.90 275 SER C C 1
ATOM 9457 O O . SER C 1 246 ? 39.431 25.826 -38.038 1.00 163.93 275 SER C O 1
ATOM 9460 N N . ASP C 1 247 ? 39.899 27.372 -39.603 1.00 156.44 276 ASP C N 1
ATOM 9461 C CA . ASP C 1 247 ? 39.744 26.449 -40.724 1.00 152.60 276 ASP C CA 1
ATOM 9462 C C . ASP C 1 247 ? 40.666 25.237 -40.642 1.00 158.70 276 ASP C C 1
ATOM 9463 O O . ASP C 1 247 ? 40.216 24.102 -40.792 1.00 160.37 276 ASP C O 1
ATOM 9468 N N . TRP C 1 248 ? 41.952 25.475 -40.405 1.00 164.73 277 TRP C N 1
ATOM 9469 C CA . TRP C 1 248 ? 42.920 24.384 -40.335 1.00 168.27 277 TRP C CA 1
ATOM 9470 C C . TRP C 1 248 ? 42.647 23.485 -39.127 1.00 157.53 277 TRP C C 1
ATOM 9471 O O . TRP C 1 248 ? 43.393 22.543 -38.855 1.00 156.52 277 TRP C O 1
ATOM 9482 N N . THR C 1 249 ? 41.570 23.788 -38.407 1.00 147.93 278 THR C N 1
ATOM 9483 C CA . THR C 1 249 ? 41.147 22.984 -37.266 1.00 139.86 278 THR C CA 1
ATOM 9484 C C . THR C 1 249 ? 39.947 22.113 -37.633 1.00 135.65 278 THR C C 1
ATOM 9485 O O . THR C 1 249 ? 39.884 20.942 -37.261 1.00 134.14 278 THR C O 1
ATOM 9489 N N . ILE C 1 250 ? 38.998 22.689 -38.366 1.00 132.10 279 ILE C N 1
ATOM 9490 C CA . ILE C 1 250 ? 37.824 21.950 -38.823 1.00 128.89 279 ILE C CA 1
ATOM 9491 C C . ILE C 1 250 ? 38.225 20.778 -39.713 1.00 129.77 279 ILE C C 1
ATOM 9492 O O . ILE C 1 250 ? 37.762 19.653 -39.521 1.00 129.32 279 ILE C O 1
ATOM 9497 N N . VAL C 1 251 ? 39.086 21.052 -40.688 1.00 129.34 280 VAL C N 1
ATOM 9498 C CA . VAL C 1 251 ? 39.598 20.014 -41.575 1.00 128.56 280 VAL C CA 1
ATOM 9499 C C . VAL C 1 251 ? 40.383 18.970 -40.784 1.00 128.76 280 VAL C C 1
ATOM 9500 O O . VAL C 1 251 ? 40.395 17.790 -41.134 1.00 130.85 280 VAL C O 1
ATOM 9504 N N . GLY C 1 252 ? 41.035 19.411 -39.714 1.00 123.52 281 GLY C N 1
ATOM 9505 C CA . GLY C 1 252 ? 41.763 18.508 -38.843 1.00 117.38 281 GLY C CA 1
ATOM 9506 C C . GLY C 1 252 ? 40.820 17.617 -38.060 1.00 113.20 281 GLY C C 1
ATOM 9507 O O . GLY C 1 252 ? 41.153 16.479 -37.739 1.00 116.19 281 GLY C O 1
ATOM 9508 N N . ILE C 1 253 ? 39.638 18.140 -37.751 1.00 110.91 282 ILE C N 1
ATOM 9509 C CA . ILE C 1 253 ? 38.608 17.363 -37.071 1.00 111.47 282 ILE C CA 1
ATOM 9510 C C . ILE C 1 253 ? 38.010 16.333 -38.023 1.00 111.53 282 ILE C C 1
ATOM 9511 O O . ILE C 1 253 ? 37.915 15.147 -37.697 1.00 107.43 282 ILE C O 1
ATOM 9516 N N . VAL C 1 254 ? 37.610 16.798 -39.203 1.00 109.17 283 VAL C N 1
ATOM 9517 C CA . VAL C 1 254 ? 37.050 15.922 -40.222 1.00 107.80 283 VAL C CA 1
ATOM 9518 C C . VAL C 1 254 ? 38.034 14.817 -40.600 1.00 112.38 283 VAL C C 1
ATOM 9519 O O . VAL C 1 254 ? 37.681 13.640 -40.609 1.00 115.67 283 VAL C O 1
ATOM 9523 N N . SER C 1 255 ? 39.271 15.201 -40.902 1.00 114.11 284 SER C N 1
ATOM 9524 C CA . SER C 1 255 ? 40.287 14.246 -41.336 1.00 118.77 284 SER C CA 1
ATOM 9525 C C . SER C 1 255 ? 40.520 13.121 -40.330 1.00 121.61 284 SER C C 1
ATOM 9526 O O . SER C 1 255 ? 40.556 11.950 -40.706 1.00 125.04 284 SER C O 1
ATOM 9529 N N . VAL C 1 256 ? 40.681 13.471 -39.058 1.00 120.28 285 VAL C N 1
ATOM 9530 C CA . VAL C 1 256 ? 40.902 12.462 -38.025 1.00 120.81 285 VAL C CA 1
ATOM 9531 C C . VAL C 1 256 ? 39.712 11.511 -37.903 1.00 125.97 285 VAL C C 1
ATOM 9532 O O . VAL C 1 256 ? 39.886 10.293 -37.849 1.00 131.22 285 VAL C O 1
ATOM 9536 N N . LEU C 1 257 ? 38.505 12.069 -37.863 1.00 120.79 286 LEU C N 1
ATOM 9537 C CA . LEU C 1 257 ? 37.298 11.254 -37.772 1.00 111.59 286 LEU C CA 1
ATOM 9538 C C . LEU C 1 257 ? 37.083 10.441 -39.043 1.00 113.22 286 LEU C C 1
ATOM 9539 O O . LEU C 1 257 ? 36.629 9.298 -38.987 1.00 114.83 286 LEU C O 1
ATOM 9544 N N . THR C 1 258 ? 37.415 11.032 -40.187 1.00 109.66 287 THR C N 1
ATOM 9545 C CA . THR C 1 258 ? 37.306 10.334 -41.465 1.00 108.74 287 THR C CA 1
ATOM 9546 C C . THR C 1 258 ? 38.182 9.087 -41.480 1.00 115.86 287 THR C C 1
ATOM 9547 O O . THR C 1 258 ? 37.746 8.020 -41.908 1.00 123.74 287 THR C O 1
ATOM 9551 N N . LEU C 1 259 ? 39.418 9.221 -41.010 1.00 118.82 288 LEU C N 1
ATOM 9552 C CA . LEU C 1 259 ? 40.333 8.086 -40.959 1.00 126.26 288 LEU C CA 1
ATOM 9553 C C . LEU C 1 259 ? 39.840 7.014 -39.993 1.00 129.28 288 LEU C C 1
ATOM 9554 O O . LEU C 1 259 ? 39.921 5.822 -40.287 1.00 133.12 288 LEU C O 1
ATOM 9559 N N . ALA C 1 260 ? 39.326 7.440 -38.843 1.00 129.08 289 ALA C N 1
ATOM 9560 C CA . ALA C 1 260 ? 38.782 6.507 -37.861 1.00 125.91 289 ALA C CA 1
ATOM 9561 C C . ALA C 1 260 ? 37.603 5.741 -38.451 1.00 121.93 289 ALA C C 1
ATOM 9562 O O . ALA C 1 260 ? 37.247 4.663 -37.975 1.00 123.59 289 ALA C O 1
ATOM 9564 N N . PHE C 1 261 ? 37.003 6.314 -39.490 1.00 117.23 290 PHE C N 1
ATOM 9565 C CA . PHE C 1 261 ? 35.918 5.668 -40.216 1.00 111.58 290 PHE C CA 1
ATOM 9566 C C . PHE C 1 261 ? 36.462 4.604 -41.158 1.00 121.55 290 PHE C C 1
ATOM 9567 O O . PHE C 1 261 ? 35.849 3.551 -41.335 1.00 128.46 290 PHE C O 1
ATOM 9575 N N . ILE C 1 262 ? 37.615 4.882 -41.760 1.00 124.11 291 ILE C N 1
ATOM 9576 C CA . ILE C 1 262 ? 38.274 3.913 -42.632 1.00 126.81 291 ILE C CA 1
ATOM 9577 C C . ILE C 1 262 ? 38.653 2.661 -41.845 1.00 127.96 291 ILE C C 1
ATOM 9578 O O . ILE C 1 262 ? 38.413 1.541 -42.293 1.00 129.49 291 ILE C O 1
ATOM 9583 N N . PHE C 1 263 ? 39.248 2.859 -40.673 1.00 129.70 292 PHE C N 1
ATOM 9584 C CA . PHE C 1 263 ? 39.593 1.748 -39.793 1.00 136.22 292 PHE C CA 1
ATOM 9585 C C . PHE C 1 263 ? 38.367 0.884 -39.523 1.00 137.71 292 PHE C C 1
ATOM 9586 O O . PHE C 1 263 ? 38.400 -0.334 -39.703 1.00 140.59 292 PHE C O 1
ATOM 9594 N N . SER C 1 264 ? 37.286 1.524 -39.090 1.00 133.94 293 SER C N 1
ATOM 9595 C CA . SER C 1 264 ? 36.056 0.816 -38.755 1.00 133.93 293 SER C CA 1
ATOM 9596 C C . SER C 1 264 ? 35.389 0.222 -39.994 1.00 138.14 293 SER C C 1
ATOM 9597 O O . SER C 1 264 ? 34.590 -0.709 -39.891 1.00 142.99 293 SER C O 1
ATOM 9600 N N . ALA C 1 265 ? 35.724 0.759 -41.162 1.00 135.54 294 ALA C N 1
ATOM 9601 C CA . ALA C 1 265 ? 35.114 0.316 -42.412 1.00 131.30 294 ALA C CA 1
ATOM 9602 C C . ALA C 1 265 ? 35.740 -0.967 -42.958 1.00 128.75 294 ALA C C 1
ATOM 9603 O O . ALA C 1 265 ? 35.032 -1.850 -43.443 1.00 125.71 294 ALA C O 1
ATOM 9605 N N . ILE C 1 266 ? 37.064 -1.066 -42.886 1.00 131.97 295 ILE C N 1
ATOM 9606 C CA . ILE C 1 266 ? 37.771 -2.228 -43.416 1.00 140.89 295 ILE C CA 1
ATOM 9607 C C . ILE C 1 266 ? 37.669 -3.425 -42.472 1.00 150.93 295 ILE C C 1
ATOM 9608 O O . ILE C 1 266 ? 37.617 -4.574 -42.912 1.00 153.42 295 ILE C O 1
ATOM 9613 N N . SER C 1 267 ? 37.642 -3.145 -41.172 1.00 156.45 296 SER C N 1
ATOM 9614 C CA . SER C 1 267 ? 37.592 -4.187 -40.150 1.00 161.64 296 SER C CA 1
ATOM 9615 C C . SER C 1 267 ? 36.191 -4.777 -40.000 1.00 161.09 296 SER C C 1
ATOM 9616 O O . SER C 1 267 ? 35.843 -5.325 -38.953 1.00 156.19 296 SER C O 1
ATOM 9619 N N . GLY C 1 268 ? 35.392 -4.666 -41.055 1.00 165.25 297 GLY C N 1
ATOM 9620 C CA . GLY C 1 268 ? 34.012 -5.108 -41.012 1.00 167.66 297 GLY C CA 1
ATOM 9621 C C . GLY C 1 268 ? 33.110 -4.023 -40.459 1.00 172.98 297 GLY C C 1
ATOM 9622 O O . GLY C 1 268 ? 33.201 -3.669 -39.283 1.00 174.26 297 GLY C O 1
ATOM 9623 N N . VAL C 1 269 ? 32.239 -3.491 -41.311 1.00 175.11 298 VAL C N 1
ATOM 9624 C CA . VAL C 1 269 ? 31.333 -2.417 -40.914 1.00 171.46 298 VAL C CA 1
ATOM 9625 C C . VAL C 1 269 ? 30.433 -2.860 -39.765 1.00 168.10 298 VAL C C 1
ATOM 9626 O O . VAL C 1 269 ? 29.996 -2.043 -38.953 1.00 163.69 298 VAL C O 1
ATOM 9630 N N . GLY C 1 270 ? 30.165 -4.161 -39.703 1.00 168.58 299 GLY C N 1
ATOM 9631 C CA . GLY C 1 270 ? 29.307 -4.722 -38.675 1.00 165.87 299 GLY C CA 1
ATOM 9632 C C . GLY C 1 270 ? 29.843 -4.539 -37.267 1.00 166.57 299 GLY C C 1
ATOM 9633 O O . GLY C 1 270 ? 29.105 -4.141 -36.365 1.00 164.77 299 GLY C O 1
ATOM 9634 N N . LYS C 1 271 ? 31.127 -4.829 -37.074 1.00 167.67 300 LYS C N 1
ATOM 9635 C CA . LYS C 1 271 ? 31.740 -4.727 -35.752 1.00 166.00 300 LYS C CA 1
ATOM 9636 C C . LYS C 1 271 ? 31.641 -3.305 -35.203 1.00 163.91 300 LYS C C 1
ATOM 9637 O O . LYS C 1 271 ? 31.358 -3.101 -34.022 1.00 162.56 300 LYS C O 1
ATOM 9643 N N . GLY C 1 272 ? 31.868 -2.325 -36.073 1.00 162.69 301 GLY C N 1
ATOM 9644 C CA . GLY C 1 272 ? 31.864 -0.931 -35.673 1.00 158.40 301 GLY C CA 1
ATOM 9645 C C . GLY C 1 272 ? 30.494 -0.438 -35.257 1.00 152.25 301 GLY C C 1
ATOM 9646 O O . GLY C 1 272 ? 30.280 -0.090 -34.097 1.00 150.71 301 GLY C O 1
ATOM 9647 N N . ILE C 1 273 ? 29.565 -0.414 -36.207 1.00 150.43 302 ILE C N 1
ATOM 9648 C CA . ILE C 1 273 ? 28.225 0.113 -35.966 1.00 148.20 302 ILE C CA 1
ATOM 9649 C C . ILE C 1 273 ? 27.621 -0.374 -34.651 1.00 144.99 302 ILE C C 1
ATOM 9650 O O . ILE C 1 273 ? 27.223 0.430 -33.808 1.00 144.18 302 ILE C O 1
ATOM 9655 N N . GLN C 1 274 ? 27.554 -1.690 -34.478 1.00 143.07 303 GLN C N 1
ATOM 9656 C CA . GLN C 1 274 ? 26.919 -2.258 -33.294 1.00 140.51 303 GLN C CA 1
ATOM 9657 C C . GLN C 1 274 ? 27.674 -1.908 -32.014 1.00 132.47 303 GLN C C 1
ATOM 9658 O O . GLN C 1 274 ? 27.066 -1.730 -30.957 1.00 131.26 303 GLN C O 1
ATOM 9664 N N . TYR C 1 275 ? 28.996 -1.803 -32.107 1.00 123.53 304 TYR C N 1
ATOM 9665 C CA . TYR C 1 275 ? 29.791 -1.457 -30.936 1.00 126.75 304 TYR C CA 1
ATOM 9666 C C . TYR C 1 275 ? 29.684 0.022 -30.600 1.00 127.23 304 TYR C C 1
ATOM 9667 O O . TYR C 1 275 ? 29.465 0.390 -29.446 1.00 129.18 304 TYR C O 1
ATOM 9676 N N . LEU C 1 276 ? 29.854 0.869 -31.609 1.00 124.70 305 LEU C N 1
ATOM 9677 C CA . LEU C 1 276 ? 29.786 2.311 -31.407 1.00 112.16 305 LEU C CA 1
ATOM 9678 C C . LEU C 1 276 ? 28.405 2.757 -30.936 1.00 101.17 305 LEU C C 1
ATOM 9679 O O . LEU C 1 276 ? 28.294 3.663 -30.112 1.00 99.62 305 LEU C O 1
ATOM 9684 N N . SER C 1 277 ? 27.358 2.122 -31.453 1.00 94.57 306 SER C N 1
ATOM 9685 C CA . SER C 1 277 ? 26.006 2.403 -30.989 1.00 105.95 306 SER C CA 1
ATOM 9686 C C . SER C 1 277 ? 25.920 2.227 -29.477 1.00 108.89 306 SER C C 1
ATOM 9687 O O . SER C 1 277 ? 25.241 2.992 -28.792 1.00 116.96 306 SER C O 1
ATOM 9690 N N . ASN C 1 278 ? 26.609 1.212 -28.962 1.00 102.67 307 ASN C N 1
ATOM 9691 C CA . ASN C 1 278 ? 26.682 0.995 -27.522 1.00 109.13 307 ASN C CA 1
ATOM 9692 C C . ASN C 1 278 ? 27.272 2.210 -26.825 1.00 107.46 307 ASN C C 1
ATOM 9693 O O . ASN C 1 278 ? 26.716 2.710 -25.847 1.00 110.23 307 ASN C O 1
ATOM 9698 N N . ALA C 1 279 ? 28.407 2.678 -27.334 1.00 101.59 308 ALA C N 1
ATOM 9699 C CA . ALA C 1 279 ? 29.007 3.907 -26.841 1.00 95.81 308 ALA C CA 1
ATOM 9700 C C . ALA C 1 279 ? 27.980 5.020 -26.957 1.00 89.21 308 ALA C C 1
ATOM 9701 O O . ALA C 1 279 ? 27.648 5.678 -25.972 1.00 82.32 308 ALA C O 1
ATOM 9703 N N . ASN C 1 280 ? 27.470 5.203 -28.171 1.00 88.84 309 ASN C N 1
ATOM 9704 C CA . ASN C 1 280 ? 26.489 6.238 -28.463 1.00 89.82 309 ASN C CA 1
ATOM 9705 C C . ASN C 1 280 ? 25.353 6.288 -27.451 1.00 96.23 309 ASN C C 1
ATOM 9706 O O . ASN C 1 280 ? 25.016 7.355 -26.943 1.00 106.71 309 ASN C O 1
ATOM 9711 N N . MET C 1 281 ? 24.766 5.135 -27.155 1.00 91.49 310 MET C N 1
ATOM 9712 C CA . MET C 1 281 ? 23.636 5.085 -26.234 1.00 94.97 310 MET C CA 1
ATOM 9713 C C . MET C 1 281 ? 24.066 5.286 -24.780 1.00 88.95 310 MET C C 1
ATOM 9714 O O . MET C 1 281 ? 23.323 5.853 -23.981 1.00 89.99 310 MET C O 1
ATOM 9719 N N . VAL C 1 282 ? 25.265 4.824 -24.445 1.00 83.55 311 VAL C N 1
ATOM 9720 C CA . VAL C 1 282 ? 25.805 5.007 -23.101 1.00 87.06 311 VAL C CA 1
ATOM 9721 C C . VAL C 1 282 ? 26.160 6.469 -22.854 1.00 90.16 311 VAL C C 1
ATOM 9722 O O . VAL C 1 282 ? 25.776 7.049 -21.837 1.00 90.22 311 VAL C O 1
ATOM 9726 N N . LEU C 1 283 ? 26.894 7.060 -23.790 1.00 88.13 312 LEU C N 1
ATOM 9727 C CA . LEU C 1 283 ? 27.269 8.463 -23.689 1.00 87.20 312 LEU C CA 1
ATOM 9728 C C . LEU C 1 283 ? 26.038 9.361 -23.706 1.00 81.83 312 LEU C C 1
ATOM 9729 O O . LEU C 1 283 ? 25.883 10.228 -22.847 1.00 74.95 312 LEU C O 1
ATOM 9734 N N . ALA C 1 284 ? 25.167 9.142 -24.687 1.00 78.82 313 ALA C N 1
ATOM 9735 C CA . ALA C 1 284 ? 23.948 9.929 -24.829 1.00 75.55 313 ALA C CA 1
ATOM 9736 C C . ALA C 1 284 ? 23.101 9.884 -23.564 1.00 84.60 313 ALA C C 1
ATOM 9737 O O . ALA C 1 284 ? 22.601 10.910 -23.106 1.00 85.96 313 ALA C O 1
ATOM 9739 N N . ALA C 1 285 ? 22.937 8.690 -23.006 1.00 91.41 314 ALA C N 1
ATOM 9740 C CA . ALA C 1 285 ? 22.157 8.518 -21.786 1.00 98.63 314 ALA C CA 1
ATOM 9741 C C . ALA C 1 285 ? 22.743 9.324 -20.628 1.00 102.92 314 ALA C C 1
ATOM 9742 O O . ALA C 1 285 ? 22.011 9.827 -19.773 1.00 102.70 314 ALA C O 1
ATOM 9744 N N . LEU C 1 286 ? 24.066 9.442 -20.606 1.00 105.81 315 LEU C N 1
ATOM 9745 C CA . LEU C 1 286 ? 24.748 10.180 -19.548 1.00 107.86 315 LEU C CA 1
ATOM 9746 C C . LEU C 1 286 ? 24.464 11.677 -19.619 1.00 101.32 315 LEU C C 1
ATOM 9747 O O . LEU C 1 286 ? 24.081 12.289 -18.622 1.00 106.00 315 LEU C O 1
ATOM 9752 N N . LEU C 1 287 ? 24.662 12.266 -20.794 1.00 90.23 316 LEU C N 1
ATOM 9753 C CA . LEU C 1 287 ? 24.340 13.673 -20.987 1.00 97.05 316 LEU C CA 1
ATOM 9754 C C . LEU C 1 287 ? 22.909 13.943 -20.544 1.00 95.85 316 LEU C C 1
ATOM 9755 O O . LEU C 1 287 ? 22.654 14.846 -19.748 1.00 98.83 316 LEU C O 1
ATOM 9760 N N . ALA C 1 288 ? 21.980 13.142 -21.056 1.00 85.27 317 ALA C N 1
ATOM 9761 C CA . ALA C 1 288 ? 20.564 13.345 -20.787 1.00 77.71 317 ALA C CA 1
ATOM 9762 C C . ALA C 1 288 ? 20.230 13.249 -19.301 1.00 78.24 317 ALA C C 1
ATOM 9763 O O . ALA C 1 288 ? 19.467 14.059 -18.779 1.00 75.00 317 ALA C O 1
ATOM 9765 N N . ILE C 1 289 ? 20.789 12.257 -18.620 1.00 84.84 318 ILE C N 1
ATOM 9766 C CA . ILE C 1 289 ? 20.493 12.077 -17.201 1.00 91.10 318 ILE C CA 1
ATOM 9767 C C . ILE C 1 289 ? 21.196 13.138 -16.360 1.00 86.96 318 ILE C C 1
ATOM 9768 O O . ILE C 1 289 ? 20.629 13.654 -15.398 1.00 91.11 318 ILE C O 1
ATOM 9773 N N . PHE C 1 290 ? 22.428 13.468 -16.733 1.00 81.64 319 PHE C N 1
ATOM 9774 C CA . PHE C 1 290 ? 23.173 14.507 -16.033 1.00 89.41 319 PHE C CA 1
ATOM 9775 C C . PHE C 1 290 ? 22.388 15.817 -16.003 1.00 82.98 319 PHE C C 1
ATOM 9776 O O . PHE C 1 290 ? 22.118 16.364 -14.938 1.00 76.55 319 PHE C O 1
ATOM 9784 N N . VAL C 1 291 ? 22.019 16.311 -17.179 1.00 78.95 320 VAL C N 1
ATOM 9785 C CA . VAL C 1 291 ? 21.216 17.520 -17.281 1.00 78.89 320 VAL C CA 1
ATOM 9786 C C . VAL C 1 291 ? 19.864 17.355 -16.587 1.00 88.82 320 VAL C C 1
ATOM 9787 O O . VAL C 1 291 ? 19.366 18.291 -15.963 1.00 97.57 320 VAL C O 1
ATOM 9791 N N . PHE C 1 292 ? 19.272 16.168 -16.690 1.00 86.63 321 PHE C N 1
ATOM 9792 C CA . PHE C 1 292 ? 17.962 15.930 -16.089 1.00 79.86 321 PHE C CA 1
ATOM 9793 C C . PHE C 1 292 ? 18.020 15.988 -14.570 1.00 78.59 321 PHE C C 1
ATOM 9794 O O . PHE C 1 292 ? 17.101 16.481 -13.921 1.00 78.35 321 PHE C O 1
ATOM 9802 N N . VAL C 1 293 ? 19.109 15.482 -14.009 1.00 81.28 322 VAL C N 1
ATOM 9803 C CA . VAL C 1 293 ? 19.250 15.380 -12.563 1.00 81.84 322 VAL C CA 1
ATOM 9804 C C . VAL C 1 293 ? 19.837 16.657 -11.965 1.00 87.07 322 VAL C C 1
ATOM 9805 O O . VAL C 1 293 ? 19.444 17.085 -10.881 1.00 87.53 322 VAL C O 1
ATOM 9809 N N . VAL C 1 294 ? 20.771 17.265 -12.687 1.00 89.75 323 VAL C N 1
ATOM 9810 C CA . VAL C 1 294 ? 21.472 18.447 -12.202 1.00 91.81 323 VAL C CA 1
ATOM 9811 C C . VAL C 1 294 ? 20.762 19.734 -12.620 1.00 93.27 323 VAL C C 1
ATOM 9812 O O . VAL C 1 294 ? 20.925 20.778 -11.987 1.00 93.65 323 VAL C O 1
ATOM 9816 N N . GLY C 1 295 ? 19.971 19.653 -13.686 1.00 92.19 324 GLY C N 1
ATOM 9817 C CA . GLY C 1 295 ? 19.202 20.793 -14.153 1.00 86.08 324 GLY C CA 1
ATOM 9818 C C . GLY C 1 295 ? 17.889 20.940 -13.408 1.00 83.48 324 GLY C C 1
ATOM 9819 O O . GLY C 1 295 ? 17.676 20.294 -12.380 1.00 91.30 324 GLY C O 1
ATOM 9820 N N . PRO C 1 296 ? 16.991 21.790 -13.928 1.00 72.54 325 PRO C N 1
ATOM 9821 C CA . PRO C 1 296 ? 15.682 22.030 -13.306 1.00 77.76 325 PRO C CA 1
ATOM 9822 C C . PRO C 1 296 ? 14.749 20.831 -13.487 1.00 86.83 325 PRO C C 1
ATOM 9823 O O . PRO C 1 296 ? 13.801 20.907 -14.272 1.00 91.16 325 PRO C O 1
ATOM 9827 N N . THR C 1 297 ? 15.020 19.748 -12.759 1.00 85.40 326 THR C N 1
ATOM 9828 C CA . THR C 1 297 ? 14.317 18.474 -12.935 1.00 83.89 326 THR C CA 1
ATOM 9829 C C . THR C 1 297 ? 12.808 18.620 -13.138 1.00 78.22 326 THR C C 1
ATOM 9830 O O . THR C 1 297 ? 12.264 18.159 -14.143 1.00 68.23 326 THR C O 1
ATOM 9834 N N . VAL C 1 298 ? 12.141 19.258 -12.181 1.00 78.19 327 VAL C N 1
ATOM 9835 C CA . VAL C 1 298 ? 10.687 19.403 -12.215 1.00 78.98 327 VAL C CA 1
ATOM 9836 C C . VAL C 1 298 ? 10.194 20.155 -13.456 1.00 83.15 327 VAL C C 1
ATOM 9837 O O . VAL C 1 298 ? 9.169 19.805 -14.036 1.00 89.24 327 VAL C O 1
ATOM 9841 N N . SER C 1 299 ? 10.928 21.183 -13.865 1.00 77.78 328 SER C N 1
ATOM 9842 C CA . SER C 1 299 ? 10.548 21.963 -15.037 1.00 77.33 328 SER C CA 1
ATOM 9843 C C . SER C 1 299 ? 10.643 21.136 -16.309 1.00 77.73 328 SER C C 1
ATOM 9844 O O . SER C 1 299 ? 9.837 21.300 -17.227 1.00 70.33 328 SER C O 1
ATOM 9847 N N . ILE C 1 300 ? 11.635 20.252 -16.357 1.00 80.83 329 ILE C N 1
ATOM 9848 C CA . ILE C 1 300 ? 11.800 19.338 -17.481 1.00 74.41 329 ILE C CA 1
ATOM 9849 C C . ILE C 1 300 ? 10.632 18.358 -17.548 1.00 68.37 329 ILE C C 1
ATOM 9850 O O . ILE C 1 300 ? 10.095 18.089 -18.623 1.00 61.66 329 ILE C O 1
ATOM 9855 N N . LEU C 1 301 ? 10.231 17.844 -16.389 1.00 65.40 330 LEU C N 1
ATOM 9856 C CA . LEU C 1 301 ? 9.097 16.935 -16.312 1.00 66.73 330 LEU C CA 1
ATOM 9857 C C . LEU C 1 301 ? 7.805 17.598 -16.790 1.00 64.35 330 LEU C C 1
ATOM 9858 O O . LEU C 1 301 ? 6.995 16.975 -17.478 1.00 61.89 330 LEU C O 1
ATOM 9863 N N . ASN C 1 302 ? 7.611 18.860 -16.421 1.00 66.58 331 ASN C N 1
ATOM 9864 C CA . ASN C 1 302 ? 6.417 19.591 -16.831 1.00 64.78 331 ASN C CA 1
ATOM 9865 C C . ASN C 1 302 ? 6.317 19.705 -18.351 1.00 61.28 331 ASN C C 1
ATOM 9866 O O . ASN C 1 302 ? 5.220 19.736 -18.917 1.00 49.29 331 ASN C O 1
ATOM 9871 N N . LEU C 1 303 ? 7.471 19.742 -19.009 1.00 59.21 332 LEU C N 1
ATOM 9872 C CA . LEU C 1 303 ? 7.512 19.924 -20.450 1.00 58.84 332 LEU C CA 1
ATOM 9873 C C . LEU C 1 303 ? 7.123 18.664 -21.204 1.00 70.18 332 LEU C C 1
ATOM 9874 O O . LEU C 1 303 ? 6.917 18.707 -22.416 1.00 70.51 332 LEU C O 1
ATOM 9879 N N . LEU C 1 304 ? 7.026 17.543 -20.491 1.00 72.27 333 LEU C N 1
ATOM 9880 C CA . LEU C 1 304 ? 6.599 16.296 -21.116 1.00 68.73 333 LEU C CA 1
ATOM 9881 C C . LEU C 1 304 ? 5.140 16.389 -21.572 1.00 62.78 333 LEU C C 1
ATOM 9882 O O . LEU C 1 304 ? 4.867 16.384 -22.777 1.00 64.62 333 LEU C O 1
ATOM 9887 N N . PRO C 1 305 ? 4.197 16.499 -20.623 1.00 53.00 334 PRO C N 1
ATOM 9888 C CA . PRO C 1 305 ? 2.827 16.719 -21.100 1.00 46.89 334 PRO C CA 1
ATOM 9889 C C . PRO C 1 305 ? 2.722 18.075 -21.789 1.00 66.00 334 PRO C C 1
ATOM 9890 O O . PRO C 1 305 ? 1.893 18.246 -22.687 1.00 74.32 334 PRO C O 1
ATOM 9894 N N . GLY C 1 306 ? 3.569 19.020 -21.381 1.00 60.08 335 GLY C N 1
ATOM 9895 C CA . GLY C 1 306 ? 3.613 20.328 -22.008 1.00 61.61 335 GLY C CA 1
ATOM 9896 C C . GLY C 1 306 ? 3.851 20.270 -23.510 1.00 65.04 335 GLY C C 1
ATOM 9897 O O . GLY C 1 306 ? 3.065 20.812 -24.290 1.00 65.50 335 GLY C O 1
ATOM 9898 N N . SER C 1 307 ? 4.937 19.619 -23.919 1.00 54.37 336 SER C N 1
ATOM 9899 C CA . SER C 1 307 ? 5.254 19.497 -25.336 1.00 55.43 336 SER C CA 1
ATOM 9900 C C . SER C 1 307 ? 4.171 18.740 -26.100 1.00 66.73 336 SER C C 1
ATOM 9901 O O . SER C 1 307 ? 3.769 19.155 -27.188 1.00 73.00 336 SER C O 1
ATOM 9904 N N . ILE C 1 308 ? 3.702 17.629 -25.535 1.00 57.70 337 ILE C N 1
ATOM 9905 C CA . ILE C 1 308 ? 2.726 16.793 -26.226 1.00 52.81 337 ILE C CA 1
ATOM 9906 C C . ILE C 1 308 ? 1.410 17.540 -26.438 1.00 53.39 337 ILE C C 1
ATOM 9907 O O . ILE C 1 308 ? 0.869 17.553 -27.546 1.00 59.70 337 ILE C O 1
ATOM 9912 N N . GLY C 1 309 ? 0.908 18.175 -25.381 1.00 51.27 338 GLY C N 1
ATOM 9913 C CA . GLY C 1 309 ? -0.338 18.921 -25.461 1.00 59.57 338 GLY C CA 1
ATOM 9914 C C . GLY C 1 309 ? -0.315 20.065 -26.466 1.00 64.57 338 GLY C C 1
ATOM 9915 O O . GLY C 1 309 ? -1.265 20.261 -27.230 1.00 65.67 338 GLY C O 1
ATOM 9916 N N . ASN C 1 310 ? 0.772 20.827 -26.467 1.00 51.36 339 ASN C N 1
ATOM 9917 C CA . ASN C 1 310 ? 0.898 21.952 -27.374 1.00 53.34 339 ASN C CA 1
ATOM 9918 C C . ASN C 1 310 ? 1.065 21.507 -28.816 1.00 63.92 339 ASN C C 1
ATOM 9919 O O . ASN C 1 310 ? 0.439 22.062 -29.722 1.00 63.40 339 ASN C O 1
ATOM 9924 N N . TYR C 1 311 ? 1.912 20.502 -29.023 1.00 64.02 340 TYR C N 1
ATOM 9925 C CA . TYR C 1 311 ? 2.150 19.951 -30.355 1.00 52.39 340 TYR C CA 1
ATOM 9926 C C . TYR C 1 311 ? 0.864 19.455 -31.003 1.00 52.76 340 TYR C C 1
ATOM 9927 O O . TYR C 1 311 ? 0.660 19.620 -32.203 1.00 54.54 340 TYR C O 1
ATOM 9936 N N . LEU C 1 312 ? -0.008 18.843 -30.213 1.00 55.57 341 LEU C N 1
ATOM 9937 C CA . LEU C 1 312 ? -1.278 18.388 -30.757 1.00 63.77 341 LEU C CA 1
ATOM 9938 C C . LEU C 1 312 ? -2.161 19.594 -31.023 1.00 67.84 341 LEU C C 1
ATOM 9939 O O . LEU C 1 312 ? -2.804 19.694 -32.066 1.00 63.61 341 LEU C O 1
ATOM 9944 N N . SER C 1 313 ? -2.160 20.526 -30.080 1.00 73.23 342 SER C N 1
ATOM 9945 C CA . SER C 1 313 ? -2.992 21.711 -30.184 1.00 62.84 342 SER C CA 1
ATOM 9946 C C . SER C 1 313 ? -2.681 22.516 -31.437 1.00 48.06 342 SER C C 1
ATOM 9947 O O . SER C 1 313 ? -3.591 22.957 -32.132 1.00 53.90 342 SER C O 1
ATOM 9950 N N . ASN C 1 314 ? -1.397 22.706 -31.723 1.00 49.40 343 ASN C N 1
ATOM 9951 C CA . ASN C 1 314 ? -0.984 23.597 -32.806 1.00 57.40 343 ASN C CA 1
ATOM 9952 C C . ASN C 1 314 ? -0.605 22.895 -34.110 1.00 65.94 343 ASN C C 1
ATOM 9953 O O . ASN C 1 314 ? -0.046 23.527 -35.006 1.00 67.20 343 ASN C O 1
ATOM 9958 N N . PHE C 1 315 ? -0.912 21.604 -34.219 1.00 63.63 344 PHE C N 1
ATOM 9959 C CA . PHE C 1 315 ? -0.445 20.800 -35.348 1.00 56.19 344 PHE C CA 1
ATOM 9960 C C . PHE C 1 315 ? -0.829 21.358 -36.716 1.00 52.52 344 PHE C C 1
ATOM 9961 O O . PHE C 1 315 ? 0.040 21.638 -37.548 1.00 49.61 344 PHE C O 1
ATOM 9969 N N . PHE C 1 316 ? -2.128 21.500 -36.952 1.00 44.17 345 PHE C N 1
ATOM 9970 C CA . PHE C 1 316 ? -2.614 21.988 -38.237 1.00 57.94 345 PHE C CA 1
ATOM 9971 C C . PHE C 1 316 ? -2.314 23.477 -38.466 1.00 65.48 345 PHE C C 1
ATOM 9972 O O . PHE C 1 316 ? -2.131 23.912 -39.604 1.00 66.63 345 PHE C O 1
ATOM 9980 N N . GLN C 1 317 ? -2.259 24.249 -37.384 1.00 57.74 346 GLN C N 1
ATOM 9981 C CA . GLN C 1 317 ? -1.853 25.641 -37.471 1.00 62.38 346 GLN C CA 1
ATOM 9982 C C . GLN C 1 317 ? -0.456 25.700 -38.073 1.00 71.38 346 GLN C C 1
ATOM 9983 O O . GLN C 1 317 ? -0.206 26.474 -39.001 1.00 83.07 346 GLN C O 1
ATOM 9989 N N . MET C 1 318 ? 0.453 24.878 -37.546 1.00 58.05 347 MET C N 1
ATOM 9990 C CA . MET C 1 318 ? 1.824 24.844 -38.055 1.00 51.86 347 MET C CA 1
ATOM 9991 C C . MET C 1 318 ? 1.875 24.273 -39.475 1.00 54.56 347 MET C C 1
ATOM 9992 O O . MET C 1 318 ? 2.690 24.691 -40.297 1.00 57.66 347 MET C O 1
ATOM 9997 N N . ALA C 1 319 ? 0.995 23.324 -39.769 1.00 59.02 348 ALA C N 1
ATOM 9998 C CA . ALA C 1 319 ? 0.960 22.733 -41.100 1.00 56.51 348 ALA C CA 1
ATOM 9999 C C . ALA C 1 319 ? 0.606 23.796 -42.135 1.00 54.64 348 ALA C C 1
ATOM 10000 O O . ALA C 1 319 ? 1.179 23.842 -43.221 1.00 51.63 348 ALA C O 1
ATOM 10002 N N . GLY C 1 320 ? -0.333 24.660 -41.781 1.00 61.13 349 GLY C N 1
ATOM 10003 C CA . GLY C 1 320 ? -0.845 25.650 -42.711 1.00 66.63 349 GLY C CA 1
ATOM 10004 C C . GLY C 1 320 ? 0.012 26.889 -42.927 1.00 46.28 349 GLY C C 1
ATOM 10005 O O . GLY C 1 320 ? -0.352 27.741 -43.721 1.00 45.80 349 GLY C O 1
ATOM 10006 N N . ARG C 1 321 ? 1.148 26.973 -42.240 1.00 31.16 350 ARG C N 1
ATOM 10007 C CA . ARG C 1 321 ? 2.033 28.135 -42.296 1.00 39.51 350 ARG C CA 1
ATOM 10008 C C . ARG C 1 321 ? 2.886 28.164 -43.553 1.00 57.97 350 ARG C C 1
ATOM 10009 O O . ARG C 1 321 ? 3.547 27.193 -43.888 1.00 68.19 350 ARG C O 1
ATOM 10017 N N . THR C 1 322 ? 2.877 29.303 -44.234 1.00 71.92 351 THR C N 1
ATOM 10018 C CA . THR C 1 322 ? 3.610 29.473 -45.479 1.00 67.68 351 THR C CA 1
ATOM 10019 C C . THR C 1 322 ? 4.139 30.887 -45.579 1.00 73.27 351 THR C C 1
ATOM 10020 O O . THR C 1 322 ? 4.060 31.662 -44.627 1.00 76.18 351 THR C O 1
ATOM 10024 N N . ALA C 1 323 ? 4.662 31.219 -46.752 1.00 69.26 352 ALA C N 1
ATOM 10025 C CA . ALA C 1 323 ? 5.165 32.557 -47.021 1.00 51.68 352 ALA C CA 1
ATOM 10026 C C . ALA C 1 323 ? 4.050 33.599 -46.950 1.00 56.46 352 ALA C C 1
ATOM 10027 O O . ALA C 1 323 ? 4.310 34.792 -46.784 1.00 66.85 352 ALA C O 1
ATOM 10029 N N . MET C 1 324 ? 2.810 33.142 -47.080 1.00 45.96 353 MET C N 1
ATOM 10030 C CA . MET C 1 324 ? 1.650 34.016 -47.013 1.00 45.49 353 MET C CA 1
ATOM 10031 C C . MET C 1 324 ? 1.165 34.197 -45.584 1.00 58.19 353 MET C C 1
ATOM 10032 O O . MET C 1 324 ? 0.325 35.045 -45.314 1.00 78.16 353 MET C O 1
ATOM 10037 N N . SER C 1 325 ? 1.697 33.398 -44.670 1.00 60.34 354 SER C N 1
ATOM 10038 C CA . SER C 1 325 ? 1.295 33.458 -43.272 1.00 54.15 354 SER C CA 1
ATOM 10039 C C . SER C 1 325 ? 1.970 34.634 -42.576 1.00 56.86 354 SER C C 1
ATOM 10040 O O . SER C 1 325 ? 3.032 35.104 -43.009 1.00 43.40 354 SER C O 1
ATOM 10043 N N . ALA C 1 326 ? 1.354 35.099 -41.493 1.00 55.28 355 ALA C N 1
ATOM 10044 C CA . ALA C 1 326 ? 1.875 36.236 -40.758 1.00 52.21 355 ALA C CA 1
ATOM 10045 C C . ALA C 1 326 ? 1.833 37.493 -41.647 1.00 65.39 355 ALA C C 1
ATOM 10046 O O . ALA C 1 326 ? 2.807 38.257 -41.759 1.00 48.67 355 ALA C O 1
ATOM 10048 N N . ASP C 1 327 ? 0.683 37.680 -42.289 1.00 63.47 356 ASP C N 1
ATOM 10049 C CA . ASP C 1 327 ? 0.429 38.847 -43.122 1.00 64.01 356 ASP C CA 1
ATOM 10050 C C . ASP C 1 327 ? 1.449 38.992 -44.247 1.00 61.31 356 ASP C C 1
ATOM 10051 O O . ASP C 1 327 ? 1.696 40.096 -44.733 1.00 72.99 356 ASP C O 1
ATOM 10056 N N . GLY C 1 328 ? 2.039 37.875 -44.654 1.00 44.70 357 GLY C N 1
ATOM 10057 C CA . GLY C 1 328 ? 2.926 37.858 -45.801 1.00 34.29 357 GLY C CA 1
ATOM 10058 C C . GLY C 1 328 ? 4.384 38.036 -45.437 1.00 50.43 357 GLY C C 1
ATOM 10059 O O . GLY C 1 328 ? 5.190 38.409 -46.286 1.00 63.94 357 GLY C O 1
ATOM 10060 N N . THR C 1 329 ? 4.732 37.740 -44.188 1.00 54.77 358 THR C N 1
ATOM 10061 C CA . THR C 1 329 ? 6.067 38.039 -43.681 1.00 57.20 358 THR C CA 1
ATOM 10062 C C . THR C 1 329 ? 6.901 36.828 -43.221 1.00 67.79 358 THR C C 1
ATOM 10063 O O . THR C 1 329 ? 8.073 36.980 -42.859 1.00 53.53 358 THR C O 1
ATOM 10067 N N . ALA C 1 330 ? 6.315 35.631 -43.236 1.00 73.32 359 ALA C N 1
ATOM 10068 C CA . ALA C 1 330 ? 6.946 34.481 -42.575 1.00 69.61 359 ALA C CA 1
ATOM 10069 C C . ALA C 1 330 ? 7.907 33.649 -43.435 1.00 66.66 359 ALA C C 1
ATOM 10070 O O . ALA C 1 330 ? 8.585 32.754 -42.925 1.00 57.68 359 ALA C O 1
ATOM 10072 N N . GLY C 1 331 ? 7.981 33.961 -44.724 1.00 62.28 360 GLY C N 1
ATOM 10073 C CA . GLY C 1 331 ? 8.747 33.167 -45.667 1.00 58.91 360 GLY C CA 1
ATOM 10074 C C . GLY C 1 331 ? 10.219 32.961 -45.356 1.00 67.70 360 GLY C C 1
ATOM 10075 O O . GLY C 1 331 ? 10.791 31.932 -45.712 1.00 77.67 360 GLY C O 1
ATOM 10076 N N . GLU C 1 332 ? 10.844 33.934 -44.705 1.00 72.41 361 GLU C N 1
ATOM 10077 C CA . GLU C 1 332 ? 12.279 33.861 -44.449 1.00 76.01 361 GLU C CA 1
ATOM 10078 C C . GLU C 1 332 ? 12.590 32.911 -43.297 1.00 71.15 361 GLU C C 1
ATOM 10079 O O . GLU C 1 332 ? 13.583 32.184 -43.333 1.00 60.43 361 GLU C O 1
ATOM 10085 N N . TRP C 1 333 ? 11.734 32.940 -42.277 1.00 67.65 362 TRP C N 1
ATOM 10086 C CA . TRP C 1 333 ? 11.823 32.037 -41.133 1.00 60.32 362 TRP C CA 1
ATOM 10087 C C . TRP C 1 333 ? 11.662 30.591 -41.609 1.00 65.32 362 TRP C C 1
ATOM 10088 O O . TRP C 1 333 ? 12.496 29.731 -41.327 1.00 71.25 362 TRP C O 1
ATOM 10099 N N . LEU C 1 334 ? 10.573 30.341 -42.328 1.00 54.93 363 LEU C N 1
ATOM 10100 C CA . LEU C 1 334 ? 10.362 29.096 -43.045 1.00 58.35 363 LEU C CA 1
ATOM 10101 C C . LEU C 1 334 ? 11.642 28.567 -43.690 1.00 66.04 363 LEU C C 1
ATOM 10102 O O . LEU C 1 334 ? 11.972 27.385 -43.559 1.00 75.45 363 LEU C O 1
ATOM 10107 N N . GLY C 1 335 ? 12.360 29.436 -44.390 1.00 57.54 364 GLY C N 1
ATOM 10108 C CA . GLY C 1 335 ? 13.532 29.010 -45.134 1.00 63.69 364 GLY C CA 1
ATOM 10109 C C . GLY C 1 335 ? 14.709 28.631 -44.257 1.00 67.14 364 GLY C C 1
ATOM 10110 O O . GLY C 1 335 ? 15.604 27.906 -44.686 1.00 69.18 364 GLY C O 1
ATOM 10111 N N . SER C 1 336 ? 14.713 29.127 -43.026 1.00 68.04 365 SER C N 1
ATOM 10112 C CA . SER C 1 336 ? 15.819 28.874 -42.111 1.00 73.41 365 SER C CA 1
ATOM 10113 C C . SER C 1 336 ? 15.484 27.741 -41.148 1.00 69.79 365 SER C C 1
ATOM 10114 O O . SER C 1 336 ? 16.347 27.253 -40.410 1.00 65.87 365 SER C O 1
ATOM 10117 N N . TRP C 1 337 ? 14.223 27.324 -41.159 1.00 59.64 366 TRP C N 1
ATOM 10118 C CA . TRP C 1 337 ? 13.779 26.264 -40.269 1.00 67.22 366 TRP C CA 1
ATOM 10119 C C . TRP C 1 337 ? 12.952 25.207 -40.998 1.00 73.68 366 TRP C C 1
ATOM 10120 O O . TRP C 1 337 ? 13.507 24.268 -41.574 1.00 73.21 366 TRP C O 1
ATOM 10131 N N . THR C 1 338 ? 11.633 25.374 -40.982 1.00 66.16 367 THR C N 1
ATOM 10132 C CA . THR C 1 338 ? 10.725 24.358 -41.500 1.00 65.75 367 THR C CA 1
ATOM 10133 C C . THR C 1 338 ? 11.179 23.787 -42.843 1.00 72.56 367 THR C C 1
ATOM 10134 O O . THR C 1 338 ? 11.450 22.590 -42.952 1.00 76.23 367 THR C O 1
ATOM 10138 N N . ILE C 1 339 ? 11.269 24.639 -43.860 1.00 70.63 368 ILE C N 1
ATOM 10139 C CA . ILE C 1 339 ? 11.661 24.182 -45.190 1.00 63.59 368 ILE C CA 1
ATOM 10140 C C . ILE C 1 339 ? 13.050 23.549 -45.191 1.00 67.00 368 ILE C C 1
ATOM 10141 O O . ILE C 1 339 ? 13.312 22.627 -45.963 1.00 72.18 368 ILE C O 1
ATOM 10146 N N . PHE C 1 340 ? 13.937 24.029 -44.324 1.00 66.29 369 PHE C N 1
ATOM 10147 C CA . PHE C 1 340 ? 15.242 23.389 -44.188 1.00 72.49 369 PHE C CA 1
ATOM 10148 C C . PHE C 1 340 ? 15.109 21.919 -43.787 1.00 70.92 369 PHE C C 1
ATOM 10149 O O . PHE C 1 340 ? 15.576 21.036 -44.501 1.00 62.58 369 PHE C O 1
ATOM 10157 N N . TYR C 1 341 ? 14.477 21.675 -42.639 1.00 62.05 370 TYR C N 1
ATOM 10158 C CA . TYR C 1 341 ? 14.291 20.326 -42.112 1.00 63.85 370 TYR C CA 1
ATOM 10159 C C . TYR C 1 341 ? 13.644 19.373 -43.123 1.00 61.54 370 TYR C C 1
ATOM 10160 O O . TYR C 1 341 ? 14.184 18.303 -43.405 1.00 54.94 370 TYR C O 1
ATOM 10169 N N . TRP C 1 342 ? 12.494 19.768 -43.664 1.00 55.54 371 TRP C N 1
ATOM 10170 C CA . TRP C 1 342 ? 11.815 18.982 -44.693 1.00 57.81 371 TRP C CA 1
ATOM 10171 C C . TRP C 1 342 ? 12.789 18.467 -45.759 1.00 66.06 371 TRP C C 1
ATOM 10172 O O . TRP C 1 342 ? 12.826 17.274 -46.067 1.00 74.10 371 TRP C O 1
ATOM 10183 N N . ALA C 1 343 ? 13.581 19.370 -46.320 1.00 64.47 372 ALA C N 1
ATOM 10184 C CA . ALA C 1 343 ? 14.550 18.991 -47.335 1.00 71.17 372 ALA C CA 1
ATOM 10185 C C . ALA C 1 343 ? 15.543 17.995 -46.758 1.00 72.58 372 ALA C C 1
ATOM 10186 O O . ALA C 1 343 ? 15.914 17.018 -47.407 1.00 76.58 372 ALA C O 1
ATOM 10188 N N . TRP C 1 344 ? 15.970 18.251 -45.527 1.00 63.91 373 TRP C N 1
ATOM 10189 C CA . TRP C 1 344 ? 16.965 17.413 -44.874 1.00 66.23 373 TRP C CA 1
ATOM 10190 C C . TRP C 1 344 ? 16.423 15.999 -44.630 1.00 72.62 373 TRP C C 1
ATOM 10191 O O . TRP C 1 344 ? 17.088 15.007 -44.929 1.00 70.29 373 TRP C O 1
ATOM 10202 N N . TRP C 1 345 ? 15.210 15.917 -44.092 1.00 65.97 374 TRP C N 1
ATOM 10203 C CA . TRP C 1 345 ? 14.566 14.638 -43.842 1.00 64.20 374 TRP C CA 1
ATOM 10204 C C . TRP C 1 345 ? 14.384 13.878 -45.148 1.00 71.88 374 TRP C C 1
ATOM 10205 O O . TRP C 1 345 ? 14.600 12.670 -45.214 1.00 74.72 374 TRP C O 1
ATOM 10216 N N . ILE C 1 346 ? 13.979 14.601 -46.184 1.00 71.12 375 ILE C N 1
ATOM 10217 C CA . ILE C 1 346 ? 13.805 14.024 -47.507 1.00 65.56 375 ILE C CA 1
ATOM 10218 C C . ILE C 1 346 ? 15.119 13.439 -48.024 1.00 69.73 375 ILE C C 1
ATOM 10219 O O . ILE C 1 346 ? 15.173 12.278 -48.426 1.00 77.53 375 ILE C O 1
ATOM 10224 N N . SER C 1 347 ? 16.182 14.234 -48.001 1.00 69.60 376 SER C N 1
ATOM 10225 C CA . SER C 1 347 ? 17.469 13.778 -48.523 1.00 78.07 376 SER C CA 1
ATOM 10226 C C . SER C 1 347 ? 17.992 12.557 -47.762 1.00 76.07 376 SER C C 1
ATOM 10227 O O . SER C 1 347 ? 18.665 11.700 -48.332 1.00 77.91 376 SER C O 1
ATOM 10230 N N . TRP C 1 348 ? 17.672 12.478 -46.476 1.00 70.35 377 TRP C N 1
ATOM 10231 C CA . TRP C 1 348 ? 18.150 11.388 -45.629 1.00 71.12 377 TRP C CA 1
ATOM 10232 C C . TRP C 1 348 ? 17.279 10.125 -45.725 1.00 79.11 377 TRP C C 1
ATOM 10233 O O . TRP C 1 348 ? 17.686 9.044 -45.293 1.00 76.32 377 TRP C O 1
ATOM 10244 N N . SER C 1 349 ? 16.088 10.266 -46.297 1.00 74.92 378 SER C N 1
ATOM 10245 C CA . SER C 1 349 ? 15.092 9.195 -46.289 1.00 68.36 378 SER C CA 1
ATOM 10246 C C . SER C 1 349 ? 15.547 7.851 -46.885 1.00 74.23 378 SER C C 1
ATOM 10247 O O . SER C 1 349 ? 15.291 6.801 -46.298 1.00 75.32 378 SER C O 1
ATOM 10250 N N . PRO C 1 350 ? 16.220 7.872 -48.048 1.00 74.44 379 PRO C N 1
ATOM 10251 C CA . PRO C 1 350 ? 16.656 6.592 -48.609 1.00 76.50 379 PRO C CA 1
ATOM 10252 C C . PRO C 1 350 ? 17.419 5.758 -47.586 1.00 79.98 379 PRO C C 1
ATOM 10253 O O . PRO C 1 350 ? 17.170 4.561 -47.462 1.00 87.85 379 PRO C O 1
ATOM 10257 N N . PHE C 1 351 ? 18.330 6.392 -46.858 1.00 79.64 380 PHE C N 1
ATOM 10258 C CA . PHE C 1 351 ? 19.154 5.691 -45.879 1.00 86.22 380 PHE C CA 1
ATOM 10259 C C . PHE C 1 351 ? 18.377 5.177 -44.663 1.00 88.75 380 PHE C C 1
ATOM 10260 O O . PHE C 1 351 ? 18.370 3.979 -44.389 1.00 98.22 380 PHE C O 1
ATOM 10268 N N . VAL C 1 352 ? 17.733 6.078 -43.931 1.00 86.32 381 VAL C N 1
ATOM 10269 C CA . VAL C 1 352 ? 17.008 5.688 -42.720 1.00 87.83 381 VAL C CA 1
ATOM 10270 C C . VAL C 1 352 ? 15.806 4.784 -43.027 1.00 82.90 381 VAL C C 1
ATOM 10271 O O . VAL C 1 352 ? 15.322 4.063 -42.154 1.00 83.04 381 VAL C O 1
ATOM 10275 N N . GLY C 1 353 ? 15.345 4.810 -44.274 1.00 74.27 382 GLY C N 1
ATOM 10276 C CA . GLY C 1 353 ? 14.280 3.925 -44.712 1.00 69.98 382 GLY C CA 1
ATOM 10277 C C . GLY C 1 353 ? 14.792 2.521 -45.004 1.00 71.42 382 GLY C C 1
ATOM 10278 O O . GLY C 1 353 ? 14.158 1.522 -44.647 1.00 63.65 382 GLY C O 1
ATOM 10279 N N . MET C 1 354 ? 15.945 2.441 -45.661 1.00 69.74 383 MET C N 1
ATOM 10280 C CA . MET C 1 354 ? 16.579 1.156 -45.914 1.00 68.34 383 MET C CA 1
ATOM 10281 C C . MET C 1 354 ? 16.940 0.481 -44.598 1.00 70.86 383 MET C C 1
ATOM 10282 O O . MET C 1 354 ? 16.810 -0.735 -44.450 1.00 77.18 383 MET C O 1
ATOM 10287 N N . PHE C 1 355 ? 17.399 1.282 -43.646 1.00 66.10 384 PHE C N 1
ATOM 10288 C CA . PHE C 1 355 ? 17.703 0.787 -42.312 1.00 69.65 384 PHE C CA 1
ATOM 10289 C C . PHE C 1 355 ? 16.433 0.301 -41.610 1.00 71.63 384 PHE C C 1
ATOM 10290 O O . PHE C 1 355 ? 16.427 -0.750 -40.970 1.00 72.33 384 PHE C O 1
ATOM 10298 N N . LEU C 1 356 ? 15.353 1.065 -41.734 1.00 64.17 385 LEU C N 1
ATOM 10299 C CA . LEU C 1 356 ? 14.089 0.677 -41.122 1.00 61.97 385 LEU C CA 1
ATOM 10300 C C . LEU C 1 356 ? 13.556 -0.629 -41.704 1.00 65.49 385 LEU C C 1
ATOM 10301 O O . LEU C 1 356 ? 12.957 -1.429 -40.993 1.00 65.52 385 LEU C O 1
ATOM 10306 N N . ALA C 1 357 ? 13.773 -0.838 -42.999 1.00 68.50 386 ALA C N 1
ATOM 10307 C CA . ALA C 1 357 ? 13.348 -2.073 -43.647 1.00 69.09 386 ALA C CA 1
ATOM 10308 C C . ALA C 1 357 ? 14.154 -3.249 -43.109 1.00 73.70 386 ALA C C 1
ATOM 10309 O O . ALA C 1 357 ? 13.596 -4.230 -42.623 1.00 69.78 386 ALA C O 1
ATOM 10311 N N . ARG C 1 358 ? 15.473 -3.125 -43.182 1.00 72.31 387 ARG C N 1
ATOM 10312 C CA . ARG C 1 358 ? 16.381 -4.196 -42.790 1.00 69.34 387 ARG C CA 1
ATOM 10313 C C . ARG C 1 358 ? 16.224 -4.706 -41.348 1.00 73.34 387 ARG C C 1
ATOM 10314 O O . ARG C 1 358 ? 16.777 -5.748 -40.995 1.00 96.04 387 ARG C O 1
ATOM 10322 N N . ILE C 1 359 ? 15.456 -3.998 -40.528 1.00 58.54 388 ILE C N 1
ATOM 10323 C CA . ILE C 1 359 ? 15.209 -4.430 -39.151 1.00 64.12 388 ILE C CA 1
ATOM 10324 C C . ILE C 1 359 ? 13.732 -4.709 -38.903 1.00 61.82 388 ILE C C 1
ATOM 10325 O O . ILE C 1 359 ? 13.333 -5.003 -37.774 1.00 63.40 388 ILE C O 1
ATOM 10330 N N . SER C 1 360 ? 12.922 -4.619 -39.953 1.00 52.86 389 SER C N 1
ATOM 10331 C CA . SER C 1 360 ? 11.480 -4.731 -39.783 1.00 61.70 389 SER C CA 1
ATOM 10332 C C . SER C 1 360 ? 10.802 -5.851 -40.581 1.00 68.41 389 SER C C 1
ATOM 10333 O O . SER C 1 360 ? 9.584 -5.841 -40.754 1.00 72.73 389 SER C O 1
ATOM 10336 N N . ARG C 1 361 ? 11.573 -6.825 -41.052 1.00 71.17 390 ARG C N 1
ATOM 10337 C CA . ARG C 1 361 ? 10.984 -7.931 -41.807 1.00 74.53 390 ARG C CA 1
ATOM 10338 C C . ARG C 1 361 ? 10.032 -8.783 -40.959 1.00 73.25 390 ARG C C 1
ATOM 10339 O O . ARG C 1 361 ? 10.275 -9.031 -39.772 1.00 70.34 390 ARG C O 1
ATOM 10347 N N . GLY C 1 362 ? 8.940 -9.218 -41.575 1.00 61.22 391 GLY C N 1
ATOM 10348 C CA . GLY C 1 362 ? 7.980 -10.066 -40.896 1.00 61.18 391 GLY C CA 1
ATOM 10349 C C . GLY C 1 362 ? 7.025 -9.294 -40.017 1.00 62.31 391 GLY C C 1
ATOM 10350 O O . GLY C 1 362 ? 6.116 -9.859 -39.403 1.00 61.03 391 GLY C O 1
ATOM 10351 N N . ARG C 1 363 ? 7.240 -7.988 -39.952 1.00 76.75 392 ARG C N 1
ATOM 10352 C CA . ARG C 1 363 ? 6.333 -7.095 -39.249 1.00 72.05 392 ARG C CA 1
ATOM 10353 C C . ARG C 1 363 ? 5.096 -6.858 -40.109 1.00 68.84 392 ARG C C 1
ATOM 10354 O O . ARG C 1 363 ? 5.169 -6.910 -41.341 1.00 62.51 392 ARG C O 1
ATOM 10362 N N . SER C 1 364 ? 3.957 -6.610 -39.470 1.00 62.16 393 SER C N 1
ATOM 10363 C CA . SER C 1 364 ? 2.790 -6.164 -40.218 1.00 64.56 393 SER C CA 1
ATOM 10364 C C . SER C 1 364 ? 2.964 -4.676 -40.590 1.00 72.63 393 SER C C 1
ATOM 10365 O O . SER C 1 364 ? 3.574 -3.908 -39.844 1.00 71.12 393 SER C O 1
ATOM 10368 N N . ILE C 1 365 ? 2.452 -4.286 -41.755 1.00 62.91 394 ILE C N 1
ATOM 10369 C CA . ILE C 1 365 ? 2.566 -2.914 -42.234 1.00 59.23 394 ILE C CA 1
ATOM 10370 C C . ILE C 1 365 ? 2.073 -1.932 -41.182 1.00 62.27 394 ILE C C 1
ATOM 10371 O O . ILE C 1 365 ? 2.729 -0.926 -40.902 1.00 55.65 394 ILE C O 1
ATOM 10376 N N . ARG C 1 366 ? 0.919 -2.240 -40.601 1.00 66.61 395 ARG C N 1
ATOM 10377 C CA . ARG C 1 366 ? 0.322 -1.416 -39.555 1.00 59.09 395 ARG C CA 1
ATOM 10378 C C . ARG C 1 366 ? 1.209 -1.298 -38.311 1.00 63.55 395 ARG C C 1
ATOM 10379 O O . ARG C 1 366 ? 1.431 -0.206 -37.803 1.00 75.96 395 ARG C O 1
ATOM 10387 N N . GLU C 1 367 ? 1.718 -2.424 -37.828 1.00 70.12 396 GLU C N 1
ATOM 10388 C CA . GLU C 1 367 ? 2.574 -2.443 -36.645 1.00 67.43 396 GLU C CA 1
ATOM 10389 C C . GLU C 1 367 ? 3.875 -1.695 -36.910 1.00 69.55 396 GLU C C 1
ATOM 10390 O O . GLU C 1 367 ? 4.421 -1.037 -36.024 1.00 77.59 396 GLU C O 1
ATOM 10396 N N . PHE C 1 368 ? 4.362 -1.805 -38.141 1.00 59.69 397 PHE C N 1
ATOM 10397 C CA . PHE C 1 368 ? 5.566 -1.103 -38.581 1.00 67.24 397 PHE C CA 1
ATOM 10398 C C . PHE C 1 368 ? 5.376 0.426 -38.575 1.00 70.37 397 PHE C C 1
ATOM 10399 O O . PHE C 1 368 ? 6.200 1.168 -38.030 1.00 56.73 397 PHE C O 1
ATOM 10407 N N . ILE C 1 369 ? 4.283 0.889 -39.177 1.00 71.99 398 ILE C N 1
ATOM 10408 C CA . ILE C 1 369 ? 3.987 2.320 -39.242 1.00 71.34 398 ILE C CA 1
ATOM 10409 C C . ILE C 1 369 ? 3.888 2.975 -37.859 1.00 74.79 398 ILE C C 1
ATOM 10410 O O . ILE C 1 369 ? 4.506 4.014 -37.615 1.00 75.62 398 ILE C O 1
ATOM 10415 N N . LEU C 1 370 ? 3.113 2.372 -36.961 1.00 68.63 399 LEU C N 1
ATOM 10416 C CA . LEU C 1 370 ? 2.968 2.897 -35.605 1.00 61.80 399 LEU C CA 1
ATOM 10417 C C . LEU C 1 370 ? 4.297 2.936 -34.850 1.00 65.62 399 LEU C C 1
ATOM 10418 O O . LEU C 1 370 ? 4.619 3.931 -34.208 1.00 72.45 399 LEU C O 1
ATOM 10423 N N . GLY C 1 371 ? 5.068 1.857 -34.928 1.00 60.73 400 GLY C N 1
ATOM 10424 C CA . GLY C 1 371 ? 6.352 1.799 -34.253 1.00 56.38 400 GLY C CA 1
ATOM 10425 C C . GLY C 1 371 ? 7.320 2.886 -34.691 1.00 59.58 400 GLY C C 1
ATOM 10426 O O . GLY C 1 371 ? 8.001 3.487 -33.860 1.00 59.01 400 GLY C O 1
ATOM 10427 N N . VAL C 1 372 ? 7.384 3.134 -35.998 1.00 54.20 401 VAL C N 1
ATOM 10428 C CA . VAL C 1 372 ? 8.325 4.098 -36.568 1.00 61.20 401 VAL C CA 1
ATOM 10429 C C . VAL C 1 372 ? 7.950 5.536 -36.203 1.00 67.89 401 VAL C C 1
ATOM 10430 O O . VAL C 1 372 ? 8.812 6.366 -35.913 1.00 64.20 401 VAL C O 1
ATOM 10434 N N . LEU C 1 373 ? 6.655 5.824 -36.218 1.00 62.47 402 LEU C N 1
ATOM 10435 C CA . LEU C 1 373 ? 6.168 7.124 -35.801 1.00 62.20 402 LEU C CA 1
ATOM 10436 C C . LEU C 1 373 ? 6.421 7.360 -34.313 1.00 68.91 402 LEU C C 1
ATOM 10437 O O . LEU C 1 373 ? 7.199 8.234 -33.940 1.00 85.37 402 LEU C O 1
ATOM 10442 N N . LEU C 1 374 ? 5.764 6.567 -33.475 1.00 58.11 403 LEU C N 1
ATOM 10443 C CA . LEU C 1 374 ? 5.742 6.791 -32.032 1.00 60.21 403 LEU C CA 1
ATOM 10444 C C . LEU C 1 374 ? 7.071 6.636 -31.285 1.00 62.33 403 LEU C C 1
ATOM 10445 O O . LEU C 1 374 ? 7.370 7.425 -30.400 1.00 61.18 403 LEU C O 1
ATOM 10450 N N . VAL C 1 375 ? 7.856 5.616 -31.608 1.00 67.22 404 VAL C N 1
ATOM 10451 C CA . VAL C 1 375 ? 9.017 5.292 -30.772 1.00 74.38 404 VAL C CA 1
ATOM 10452 C C . VAL C 1 375 ? 10.091 6.386 -30.791 1.00 69.19 404 VAL C C 1
ATOM 10453 O O . VAL C 1 375 ? 10.507 6.858 -29.732 1.00 68.68 404 VAL C O 1
ATOM 10457 N N . PRO C 1 376 ? 10.536 6.796 -31.989 1.00 72.78 405 PRO C N 1
ATOM 10458 C CA . PRO C 1 376 ? 11.491 7.909 -32.089 1.00 83.09 405 PRO C CA 1
ATOM 10459 C C . PRO C 1 376 ? 10.951 9.206 -31.477 1.00 80.37 405 PRO C C 1
ATOM 10460 O O . PRO C 1 376 ? 11.687 9.906 -30.784 1.00 77.59 405 PRO C O 1
ATOM 10464 N N . ALA C 1 377 ? 9.684 9.516 -31.744 1.00 74.64 406 ALA C N 1
ATOM 10465 C CA . ALA C 1 377 ? 9.017 10.677 -31.158 1.00 64.45 406 ALA C CA 1
ATOM 10466 C C . ALA C 1 377 ? 9.299 10.810 -29.664 1.00 73.55 406 ALA C C 1
ATOM 10467 O O . ALA C 1 377 ? 9.677 11.879 -29.187 1.00 85.42 406 ALA C O 1
ATOM 10469 N N . GLY C 1 378 ? 9.101 9.724 -28.928 1.00 68.68 407 GLY C N 1
ATOM 10470 C CA . GLY C 1 378 ? 9.360 9.717 -27.502 1.00 70.64 407 GLY C CA 1
ATOM 10471 C C . GLY C 1 378 ? 10.774 10.160 -27.173 1.00 76.83 407 GLY C C 1
ATOM 10472 O O . GLY C 1 378 ? 11.006 10.824 -26.162 1.00 77.06 407 GLY C O 1
ATOM 10473 N N . VAL C 1 379 ? 11.726 9.791 -28.023 1.00 76.78 408 VAL C N 1
ATOM 10474 C CA . VAL C 1 379 ? 13.115 10.169 -27.799 1.00 79.93 408 VAL C CA 1
ATOM 10475 C C . VAL C 1 379 ? 13.268 11.679 -27.936 1.00 78.67 408 VAL C C 1
ATOM 10476 O O . VAL C 1 379 ? 13.639 12.364 -26.985 1.00 79.36 408 VAL C O 1
ATOM 10480 N N . SER C 1 380 ? 12.972 12.194 -29.124 1.00 79.98 409 SER C N 1
ATOM 10481 C CA . SER C 1 380 ? 13.037 13.629 -29.369 1.00 69.64 409 SER C CA 1
ATOM 10482 C C . SER C 1 380 ? 12.242 14.384 -28.302 1.00 58.16 409 SER C C 1
ATOM 10483 O O . SER C 1 380 ? 12.771 15.281 -27.656 1.00 58.53 409 SER C O 1
ATOM 10486 N N . THR C 1 381 ? 10.984 14.003 -28.100 1.00 50.59 410 THR C N 1
ATOM 10487 C CA . THR C 1 381 ? 10.157 14.604 -27.052 1.00 57.66 410 THR C CA 1
ATOM 10488 C C . THR C 1 381 ? 10.877 14.737 -25.705 1.00 62.08 410 THR C C 1
ATOM 10489 O O . THR C 1 381 ? 10.866 15.796 -25.091 1.00 78.95 410 THR C O 1
ATOM 10493 N N . VAL C 1 382 ? 11.500 13.662 -25.247 1.00 68.85 411 VAL C N 1
ATOM 10494 C CA . VAL C 1 382 ? 12.235 13.693 -23.987 1.00 75.01 411 VAL C CA 1
ATOM 10495 C C . VAL C 1 382 ? 13.520 14.508 -24.106 1.00 75.10 411 VAL C C 1
ATOM 10496 O O . VAL C 1 382 ? 13.845 15.299 -23.221 1.00 83.11 411 VAL C O 1
ATOM 10500 N N . TRP C 1 383 ? 14.245 14.314 -25.204 1.00 69.46 412 TRP C N 1
ATOM 10501 C CA . TRP C 1 383 ? 15.544 14.954 -25.393 1.00 68.93 412 TRP C CA 1
ATOM 10502 C C . TRP C 1 383 ? 15.437 16.479 -25.433 1.00 70.89 412 TRP C C 1
ATOM 10503 O O . TRP C 1 383 ? 16.260 17.179 -24.848 1.00 72.29 412 TRP C O 1
ATOM 10514 N N . PHE C 1 384 ? 14.414 16.985 -26.114 1.00 72.54 413 PHE C N 1
ATOM 10515 C CA . PHE C 1 384 ? 14.201 18.426 -26.228 1.00 68.81 413 PHE C CA 1
ATOM 10516 C C . PHE C 1 384 ? 13.673 19.040 -24.933 1.00 69.99 413 PHE C C 1
ATOM 10517 O O . PHE C 1 384 ? 14.001 20.175 -24.600 1.00 73.79 413 PHE C O 1
ATOM 10525 N N . SER C 1 385 ? 12.851 18.296 -24.205 1.00 70.13 414 SER C N 1
ATOM 10526 C CA . SER C 1 385 ? 12.384 18.762 -22.904 1.00 68.83 414 SER C CA 1
ATOM 10527 C C . SER C 1 385 ? 13.543 18.918 -21.922 1.00 70.31 414 SER C C 1
ATOM 10528 O O . SER C 1 385 ? 13.517 19.784 -21.054 1.00 75.58 414 SER C O 1
ATOM 10531 N N . ILE C 1 386 ? 14.560 18.078 -22.057 1.00 70.71 415 ILE C N 1
ATOM 10532 C CA . ILE C 1 386 ? 15.709 18.160 -21.170 1.00 74.16 415 ILE C CA 1
ATOM 10533 C C . ILE C 1 386 ? 16.604 19.337 -21.538 1.00 83.70 415 ILE C C 1
ATOM 10534 O O . ILE C 1 386 ? 16.875 20.199 -20.704 1.00 90.00 415 ILE C O 1
ATOM 10539 N N . PHE C 1 387 ? 17.049 19.378 -22.791 1.00 78.56 416 PHE C N 1
ATOM 10540 C CA . PHE C 1 387 ? 17.990 20.406 -23.229 1.00 77.23 416 PHE C CA 1
ATOM 10541 C C . PHE C 1 387 ? 17.335 21.754 -23.523 1.00 81.60 416 PHE C C 1
ATOM 10542 O O . PHE C 1 387 ? 17.779 22.789 -23.019 1.00 86.69 416 PHE C O 1
ATOM 10550 N N . GLY C 1 388 ? 16.286 21.743 -24.336 1.00 72.90 417 GLY C N 1
ATOM 10551 C CA . GLY C 1 388 ? 15.539 22.954 -24.605 1.00 67.52 417 GLY C CA 1
ATOM 10552 C C . GLY C 1 388 ? 14.915 23.506 -23.341 1.00 78.19 417 GLY C C 1
ATOM 10553 O O . GLY C 1 388 ? 15.042 24.691 -23.042 1.00 92.27 417 GLY C O 1
ATOM 10554 N N . GLY C 1 389 ? 14.242 22.641 -22.591 1.00 79.28 418 GLY C N 1
ATOM 10555 C CA . GLY C 1 389 ? 13.572 23.049 -21.371 1.00 80.24 418 GLY C CA 1
ATOM 10556 C C . GLY C 1 389 ? 14.501 23.693 -20.360 1.00 86.58 418 GLY C C 1
ATOM 10557 O O . GLY C 1 389 ? 14.128 24.656 -19.690 1.00 94.69 418 GLY C O 1
ATOM 10558 N N . THR C 1 390 ? 15.713 23.160 -20.243 1.00 85.35 419 THR C N 1
ATOM 10559 C CA . THR C 1 390 ? 16.700 23.703 -19.316 1.00 83.50 419 THR C CA 1
ATOM 10560 C C . THR C 1 390 ? 17.218 25.049 -19.818 1.00 82.43 419 THR C C 1
ATOM 10561 O O . THR C 1 390 ? 17.408 25.981 -19.035 1.00 79.06 419 THR C O 1
ATOM 10565 N N . ALA C 1 391 ? 17.429 25.151 -21.127 1.00 78.51 420 ALA C N 1
ATOM 10566 C CA . ALA C 1 391 ? 17.860 26.407 -21.730 1.00 67.73 420 ALA C CA 1
ATOM 10567 C C . ALA C 1 391 ? 16.826 27.495 -21.467 1.00 74.64 420 ALA C C 1
ATOM 10568 O O . ALA C 1 391 ? 17.171 28.623 -21.109 1.00 84.46 420 ALA C O 1
ATOM 10570 N N . ILE C 1 392 ? 15.556 27.147 -21.646 1.00 67.28 421 ILE C N 1
ATOM 10571 C CA . ILE C 1 392 ? 14.471 28.099 -21.442 1.00 69.09 421 ILE C CA 1
ATOM 10572 C C . ILE C 1 392 ? 14.352 28.533 -19.983 1.00 73.20 421 ILE C C 1
ATOM 10573 O O . ILE C 1 392 ? 14.104 29.705 -19.702 1.00 72.72 421 ILE C O 1
ATOM 10578 N N . VAL C 1 393 ? 14.534 27.592 -19.059 1.00 71.37 422 VAL C N 1
ATOM 10579 C CA . VAL C 1 393 ? 14.505 27.915 -17.632 1.00 79.23 422 VAL C CA 1
ATOM 10580 C C . VAL C 1 393 ? 15.609 28.913 -17.252 1.00 79.50 422 VAL C C 1
ATOM 10581 O O . VAL C 1 393 ? 15.419 29.768 -16.385 1.00 76.90 422 VAL C O 1
ATOM 10585 N N . PHE C 1 394 ? 16.754 28.809 -17.919 1.00 74.39 423 PHE C N 1
ATOM 10586 C CA . PHE C 1 394 ? 17.863 29.726 -17.686 1.00 75.08 423 PHE C CA 1
ATOM 10587 C C . PHE C 1 394 ? 17.515 31.148 -18.119 1.00 76.71 423 PHE C C 1
ATOM 10588 O O . PHE C 1 394 ? 17.763 32.107 -17.393 1.00 72.10 423 PHE C O 1
ATOM 10596 N N . GLU C 1 395 ? 16.948 31.273 -19.313 1.00 75.61 424 GLU C N 1
ATOM 10597 C CA . GLU C 1 395 ? 16.467 32.549 -19.810 1.00 66.17 424 GLU C CA 1
ATOM 10598 C C . GLU C 1 395 ? 15.530 33.164 -18.780 1.00 69.42 424 GLU C C 1
ATOM 10599 O O . GLU C 1 395 ? 15.766 34.265 -18.284 1.00 81.15 424 GLU C O 1
ATOM 10605 N N . GLN C 1 396 ? 14.468 32.435 -18.459 1.00 73.56 425 GLN C N 1
ATOM 10606 C CA . GLN C 1 396 ? 13.450 32.904 -17.527 1.00 75.72 425 GLN C CA 1
ATOM 10607 C C . GLN C 1 396 ? 14.019 33.433 -16.215 1.00 79.88 425 GLN C C 1
ATOM 10608 O O . GLN C 1 396 ? 13.499 34.395 -15.654 1.00 83.85 425 GLN C O 1
ATOM 10614 N N . ASN C 1 397 ? 15.084 32.807 -15.728 1.00 82.26 426 ASN C N 1
ATOM 10615 C CA . ASN C 1 397 ? 15.650 33.178 -14.433 1.00 93.18 426 ASN C CA 1
ATOM 10616 C C . ASN C 1 397 ? 16.859 34.110 -14.515 1.00 96.11 426 ASN C C 1
ATOM 10617 O O . ASN C 1 397 ? 17.702 34.128 -13.617 1.00 98.67 426 ASN C O 1
ATOM 10622 N N . GLY C 1 398 ? 16.934 34.884 -15.593 1.00 93.93 427 GLY C N 1
ATOM 10623 C CA . GLY C 1 398 ? 17.985 35.872 -15.759 1.00 91.38 427 GLY C CA 1
ATOM 10624 C C . GLY C 1 398 ? 19.391 35.303 -15.755 1.00 95.93 427 GLY C C 1
ATOM 10625 O O . GLY C 1 398 ? 20.312 35.913 -15.212 1.00 96.35 427 GLY C O 1
ATOM 10626 N N . GLU C 1 399 ? 19.558 34.131 -16.359 1.00 96.96 428 GLU C N 1
ATOM 10627 C CA . GLU C 1 399 ? 20.873 33.514 -16.487 1.00 92.31 428 GLU C CA 1
ATOM 10628 C C . GLU C 1 399 ? 21.054 32.958 -17.892 1.00 90.76 428 GLU C C 1
ATOM 10629 O O . GLU C 1 399 ? 21.584 31.862 -18.068 1.00 84.64 428 GLU C O 1
ATOM 10635 N N . SER C 1 400 ? 20.609 33.721 -18.887 1.00 94.12 429 SER C N 1
ATOM 10636 C CA . SER C 1 400 ? 20.642 33.280 -20.278 1.00 90.95 429 SER C CA 1
ATOM 10637 C C . SER C 1 400 ? 21.951 32.587 -20.643 1.00 92.49 429 SER C C 1
ATOM 10638 O O . SER C 1 400 ? 23.018 32.959 -20.158 1.00 94.64 429 SER C O 1
ATOM 10641 N N . ILE C 1 401 ? 21.853 31.579 -21.504 1.00 88.44 430 ILE C N 1
ATOM 10642 C CA . ILE C 1 401 ? 23.010 30.801 -21.928 1.00 79.66 430 ILE C CA 1
ATOM 10643 C C . ILE C 1 401 ? 23.323 31.097 -23.396 1.00 73.21 430 ILE C C 1
ATOM 10644 O O . ILE C 1 401 ? 24.271 30.555 -23.978 1.00 67.53 430 ILE C O 1
ATOM 10649 N N . TRP C 1 402 ? 22.526 31.999 -23.964 1.00 68.83 431 TRP C N 1
ATOM 10650 C CA . TRP C 1 402 ? 22.582 32.356 -25.381 1.00 75.64 431 TRP C CA 1
ATOM 10651 C C . TRP C 1 402 ? 23.966 32.782 -25.880 1.00 83.41 431 TRP C C 1
ATOM 10652 O O . TRP C 1 402 ? 24.338 32.468 -27.012 1.00 94.31 431 TRP C O 1
ATOM 10663 N N . GLY C 1 403 ? 24.721 33.492 -25.043 1.00 76.84 432 GLY C N 1
ATOM 10664 C CA . GLY C 1 403 ? 26.055 33.949 -25.409 1.00 72.97 432 GLY C CA 1
ATOM 10665 C C . GLY C 1 403 ? 26.081 34.841 -26.641 1.00 77.17 432 GLY C C 1
ATOM 10666 O O . GLY C 1 403 ? 25.325 35.813 -26.730 1.00 75.34 432 GLY C O 1
ATOM 10667 N N . ASP C 1 404 ? 26.951 34.509 -27.592 1.00 82.75 433 ASP C N 1
ATOM 10668 C CA . ASP C 1 404 ? 27.071 35.261 -28.842 1.00 94.16 433 ASP C CA 1
ATOM 10669 C C . ASP C 1 404 ? 25.965 34.925 -29.840 1.00 91.80 433 ASP C C 1
ATOM 10670 O O . ASP C 1 404 ? 25.876 35.537 -30.907 1.00 84.19 433 ASP C O 1
ATOM 10675 N N . GLY C 1 405 ? 25.139 33.939 -29.505 1.00 93.81 434 GLY C N 1
ATOM 10676 C CA . GLY C 1 405 ? 24.045 33.544 -30.372 1.00 94.08 434 GLY C CA 1
ATOM 10677 C C . GLY C 1 405 ? 24.460 32.615 -31.497 1.00 86.84 434 GLY C C 1
ATOM 10678 O O . GLY C 1 405 ? 23.816 32.575 -32.549 1.00 76.62 434 GLY C O 1
ATOM 10679 N N . ALA C 1 406 ? 25.541 31.871 -31.280 1.00 84.28 435 ALA C N 1
ATOM 10680 C CA . ALA C 1 406 ? 25.986 30.873 -32.247 1.00 88.15 435 ALA C CA 1
ATOM 10681 C C . ALA C 1 406 ? 25.567 29.471 -31.803 1.00 92.54 435 ALA C C 1
ATOM 10682 O O . ALA C 1 406 ? 25.956 29.011 -30.731 1.00 99.11 435 ALA C O 1
ATOM 10684 N N . ALA C 1 407 ? 24.769 28.803 -32.630 1.00 86.96 436 ALA C N 1
ATOM 10685 C CA . ALA C 1 407 ? 24.270 27.464 -32.329 1.00 85.91 436 ALA C CA 1
ATOM 10686 C C . ALA C 1 407 ? 25.313 26.556 -31.672 1.00 86.36 436 ALA C C 1
ATOM 10687 O O . ALA C 1 407 ? 25.135 26.112 -30.537 1.00 84.41 436 ALA C O 1
ATOM 10689 N N . GLU C 1 408 ? 26.399 26.292 -32.394 1.00 86.12 437 GLU C N 1
ATOM 10690 C CA . GLU C 1 408 ? 27.408 25.321 -31.970 1.00 90.05 437 GLU C CA 1
ATOM 10691 C C . GLU C 1 408 ? 27.932 25.514 -30.544 1.00 91.49 437 GLU C C 1
ATOM 10692 O O . GLU C 1 408 ? 28.325 24.549 -29.889 1.00 91.34 437 GLU C O 1
ATOM 10698 N N . GLU C 1 409 ? 27.947 26.755 -30.068 1.00 90.84 438 GLU C N 1
ATOM 10699 C CA . GLU C 1 409 ? 28.494 27.053 -28.747 1.00 98.02 438 GLU C CA 1
ATOM 10700 C C . GLU C 1 409 ? 27.500 26.780 -27.617 1.00 90.62 438 GLU C C 1
ATOM 10701 O O . GLU C 1 409 ? 27.893 26.616 -26.460 1.00 97.01 438 GLU C O 1
ATOM 10707 N N . GLN C 1 410 ? 26.217 26.716 -27.958 1.00 73.99 439 GLN C N 1
ATOM 10708 C CA . GLN C 1 410 ? 25.156 26.753 -26.949 1.00 81.30 439 GLN C CA 1
ATOM 10709 C C . GLN C 1 410 ? 24.959 25.494 -26.085 1.00 81.07 439 GLN C C 1
ATOM 10710 O O . GLN C 1 410 ? 24.551 25.602 -24.929 1.00 82.37 439 GLN C O 1
ATOM 10716 N N . LEU C 1 411 ? 25.240 24.313 -26.630 1.00 76.46 440 LEU C N 1
ATOM 10717 C CA . LEU C 1 411 ? 25.209 23.094 -25.823 1.00 75.01 440 LEU C CA 1
ATOM 10718 C C . LEU C 1 411 ? 26.276 23.173 -24.738 1.00 76.41 440 LEU C C 1
ATOM 10719 O O . LEU C 1 411 ? 26.020 22.882 -23.570 1.00 75.12 440 LEU C O 1
ATOM 10724 N N . PHE C 1 412 ? 27.477 23.570 -25.140 1.00 83.73 441 PHE C N 1
ATOM 10725 C CA . PHE C 1 412 ? 28.574 23.773 -24.204 1.00 88.48 441 PHE C CA 1
ATOM 10726 C C . PHE C 1 412 ? 28.282 24.956 -23.288 1.00 89.73 441 PHE C C 1
ATOM 10727 O O . PHE C 1 412 ? 28.695 24.967 -22.126 1.00 93.93 441 PHE C O 1
ATOM 10735 N N . GLY C 1 413 ? 27.563 25.946 -23.811 1.00 76.65 442 GLY C N 1
ATOM 10736 C CA . GLY C 1 413 ? 27.066 27.026 -22.981 1.00 76.91 442 GLY C CA 1
ATOM 10737 C C . GLY C 1 413 ? 26.277 26.473 -21.805 1.00 80.09 442 GLY C C 1
ATOM 10738 O O . GLY C 1 413 ? 26.639 26.681 -20.643 1.00 77.64 442 GLY C O 1
ATOM 10739 N N . LEU C 1 414 ? 25.203 25.751 -22.114 1.00 78.89 443 LEU C N 1
ATOM 10740 C CA . LEU C 1 414 ? 24.350 25.135 -21.096 1.00 82.19 443 LEU C CA 1
ATOM 10741 C C . LEU C 1 414 ? 25.100 24.162 -20.187 1.00 82.59 443 LEU C C 1
ATOM 10742 O O . LEU C 1 414 ? 24.834 24.091 -18.987 1.00 81.86 443 LEU C O 1
ATOM 10747 N N . LEU C 1 415 ? 26.028 23.404 -20.759 1.00 83.18 444 LEU C N 1
ATOM 10748 C CA . LEU C 1 415 ? 26.778 22.432 -19.972 1.00 92.06 444 LEU C CA 1
ATOM 10749 C C . LEU C 1 415 ? 27.664 23.115 -18.931 1.00 95.35 444 LEU C C 1
ATOM 10750 O O . LEU C 1 415 ? 27.650 22.746 -17.757 1.00 87.38 444 LEU C O 1
ATOM 10755 N N . HIS C 1 416 ? 28.421 24.121 -19.362 1.00 102.40 445 HIS C N 1
ATOM 10756 C CA . HIS C 1 416 ? 29.331 24.826 -18.462 1.00 104.23 445 HIS C CA 1
ATOM 10757 C C . HIS C 1 416 ? 28.593 25.629 -17.388 1.00 89.82 445 HIS C C 1
ATOM 10758 O O . HIS C 1 416 ? 29.198 26.085 -16.419 1.00 83.84 445 HIS C O 1
ATOM 10765 N N . ALA C 1 417 ? 27.285 25.787 -17.557 1.00 81.06 446 ALA C N 1
ATOM 10766 C CA . ALA C 1 417 ? 26.460 26.464 -16.561 1.00 79.50 446 ALA C CA 1
ATOM 10767 C C . ALA C 1 417 ? 26.058 25.535 -15.414 1.00 93.15 446 ALA C C 1
ATOM 10768 O O . ALA C 1 417 ? 25.307 25.932 -14.521 1.00 85.59 446 ALA C O 1
ATOM 10770 N N . LEU C 1 418 ? 26.554 24.299 -15.445 1.00 105.30 447 LEU C N 1
ATOM 10771 C CA . LEU C 1 418 ? 26.170 23.283 -14.466 1.00 106.29 447 LEU C CA 1
ATOM 10772 C C . LEU C 1 418 ? 27.372 22.705 -13.721 1.00 109.17 447 LEU C C 1
ATOM 10773 O O . LEU C 1 418 ? 28.503 22.783 -14.203 1.00 108.93 447 LEU C O 1
ATOM 10778 N N . PRO C 1 419 ? 27.124 22.125 -12.535 1.00 109.85 448 PRO C N 1
ATOM 10779 C CA . PRO C 1 419 ? 28.151 21.444 -11.736 1.00 106.43 448 PRO C CA 1
ATOM 10780 C C . PRO C 1 419 ? 28.676 20.199 -12.443 1.00 102.64 448 PRO C C 1
ATOM 10781 O O . PRO C 1 419 ? 27.910 19.274 -12.700 1.00 100.74 448 PRO C O 1
ATOM 10785 N N . GLY C 1 420 ? 29.969 20.180 -12.745 1.00 103.79 449 GLY C N 1
ATOM 10786 C CA . GLY C 1 420 ? 30.572 19.060 -13.443 1.00 102.19 449 GLY C CA 1
ATOM 10787 C C . GLY C 1 420 ? 30.497 19.232 -14.946 1.00 101.34 449 GLY C C 1
ATOM 10788 O O . GLY C 1 420 ? 30.993 18.400 -15.704 1.00 105.92 449 GLY C O 1
ATOM 10789 N N . GLY C 1 421 ? 29.878 20.325 -15.377 1.00 102.20 450 GLY C N 1
ATOM 10790 C CA . GLY C 1 421 ? 29.668 20.583 -16.789 1.00 107.59 450 GLY C CA 1
ATOM 10791 C C . GLY C 1 421 ? 30.940 20.661 -17.611 1.00 111.90 450 GLY C C 1
ATOM 10792 O O . GLY C 1 421 ? 30.923 20.389 -18.812 1.00 113.02 450 GLY C O 1
ATOM 10793 N N . GLN C 1 422 ? 32.043 21.039 -16.976 1.00 114.98 451 GLN C N 1
ATOM 10794 C CA . GLN C 1 422 ? 33.313 21.146 -17.683 1.00 121.65 451 GLN C CA 1
ATOM 10795 C C . GLN C 1 422 ? 33.760 19.768 -18.150 1.00 114.79 451 GLN C C 1
ATOM 10796 O O . GLN C 1 422 ? 34.358 19.627 -19.216 1.00 112.42 451 GLN C O 1
ATOM 10802 N N . ILE C 1 423 ? 33.461 18.755 -17.341 1.00 112.78 452 ILE C N 1
ATOM 10803 C CA . ILE C 1 423 ? 33.743 17.370 -17.694 1.00 107.75 452 ILE C CA 1
ATOM 10804 C C . ILE C 1 423 ? 32.802 16.905 -18.799 1.00 104.87 452 ILE C C 1
ATOM 10805 O O . ILE C 1 423 ? 33.243 16.434 -19.847 1.00 105.13 452 ILE C O 1
ATOM 10810 N N . MET C 1 424 ? 31.503 17.047 -18.553 1.00 101.06 453 MET C N 1
ATOM 10811 C CA . MET C 1 424 ? 30.480 16.604 -19.495 1.00 98.78 453 MET C CA 1
ATOM 10812 C C . MET C 1 424 ? 30.669 17.228 -20.873 1.00 98.22 453 MET C C 1
ATOM 10813 O O . MET C 1 424 ? 30.294 16.637 -21.887 1.00 102.59 453 MET C O 1
ATOM 10818 N N . GLY C 1 425 ? 31.258 18.419 -20.903 1.00 97.32 454 GLY C N 1
ATOM 10819 C CA . GLY C 1 425 ? 31.548 19.101 -22.152 1.00 99.58 454 GLY C CA 1
ATOM 10820 C C . GLY C 1 425 ? 32.581 18.363 -22.981 1.00 102.36 454 GLY C C 1
ATOM 10821 O O . GLY C 1 425 ? 32.597 18.464 -24.208 1.00 108.46 454 GLY C O 1
ATOM 10822 N N . ILE C 1 426 ? 33.455 17.625 -22.306 1.00 98.52 455 ILE C N 1
ATOM 10823 C CA . ILE C 1 426 ? 34.419 16.772 -22.986 1.00 104.62 455 ILE C CA 1
ATOM 10824 C C . ILE C 1 426 ? 33.709 15.522 -23.496 1.00 105.15 455 ILE C C 1
ATOM 10825 O O . ILE C 1 426 ? 33.948 15.065 -24.616 1.00 101.96 455 ILE C O 1
ATOM 10830 N N . ILE C 1 427 ? 32.830 14.980 -22.661 1.00 102.98 456 ILE C N 1
ATOM 10831 C CA . ILE C 1 427 ? 32.063 13.791 -23.005 1.00 104.07 456 ILE C CA 1
ATOM 10832 C C . ILE C 1 427 ? 31.206 14.014 -24.248 1.00 102.42 456 ILE C C 1
ATOM 10833 O O . ILE C 1 427 ? 31.140 13.154 -25.131 1.00 103.70 456 ILE C O 1
ATOM 10838 N N . ALA C 1 428 ? 30.554 15.171 -24.314 1.00 92.44 457 ALA C N 1
ATOM 10839 C CA . ALA C 1 428 ? 29.703 15.498 -25.450 1.00 84.75 457 ALA C CA 1
ATOM 10840 C C . ALA C 1 428 ? 30.526 15.659 -26.722 1.00 89.99 457 ALA C C 1
ATOM 10841 O O . ALA C 1 428 ? 29.997 15.549 -27.830 1.00 83.31 457 ALA C O 1
ATOM 10843 N N . MET C 1 429 ? 31.822 15.917 -26.559 1.00 98.86 458 MET C N 1
ATOM 10844 C CA . MET C 1 429 ? 32.729 16.000 -27.699 1.00 108.22 458 MET C CA 1
ATOM 10845 C C . MET C 1 429 ? 32.998 14.614 -28.262 1.00 107.23 458 MET C C 1
ATOM 10846 O O . MET C 1 429 ? 32.989 14.414 -29.477 1.00 109.20 458 MET C O 1
ATOM 10851 N N . ILE C 1 430 ? 33.244 13.663 -27.368 1.00 103.23 459 ILE C N 1
ATOM 10852 C CA . ILE C 1 430 ? 33.485 12.281 -27.761 1.00 96.25 459 ILE C CA 1
ATOM 10853 C C . ILE C 1 430 ? 32.239 11.692 -28.415 1.00 90.97 459 ILE C C 1
ATOM 10854 O O . ILE C 1 430 ? 32.326 11.031 -29.449 1.00 90.55 459 ILE C O 1
ATOM 10859 N N . LEU C 1 431 ? 31.083 11.944 -27.808 1.00 88.31 460 LEU C N 1
ATOM 10860 C CA . LEU C 1 431 ? 29.810 11.468 -28.343 1.00 90.13 460 LEU C CA 1
ATOM 10861 C C . LEU C 1 431 ? 29.581 11.963 -29.775 1.00 88.59 460 LEU C C 1
ATOM 10862 O O . LEU C 1 431 ? 29.108 11.216 -30.631 1.00 84.97 460 LEU C O 1
ATOM 10867 N N . LEU C 1 432 ? 29.919 13.222 -30.029 1.00 91.02 461 LEU C N 1
ATOM 10868 C CA . LEU C 1 432 ? 29.805 13.787 -31.371 1.00 91.12 461 LEU C CA 1
ATOM 10869 C C . LEU C 1 432 ? 30.764 13.100 -32.341 1.00 90.52 461 LEU C C 1
ATOM 10870 O O . LEU C 1 432 ? 30.472 12.966 -33.531 1.00 85.17 461 LEU C O 1
ATOM 10875 N N . GLY C 1 433 ? 31.912 12.674 -31.825 1.00 93.56 462 GLY C N 1
ATOM 10876 C CA . GLY C 1 433 ? 32.895 11.973 -32.628 1.00 98.00 462 GLY C CA 1
ATOM 10877 C C . GLY C 1 433 ? 32.402 10.598 -33.031 1.00 102.65 462 GLY C C 1
ATOM 10878 O O . GLY C 1 433 ? 32.478 10.216 -34.199 1.00 107.24 462 GLY C O 1
ATOM 10879 N N . THR C 1 434 ? 31.894 9.849 -32.059 1.00 99.17 463 THR C N 1
ATOM 10880 C CA . THR C 1 434 ? 31.336 8.534 -32.331 1.00 99.90 463 THR C CA 1
ATOM 10881 C C . THR C 1 434 ? 30.156 8.648 -33.296 1.00 102.71 463 THR C C 1
ATOM 10882 O O . THR C 1 434 ? 30.107 7.945 -34.305 1.00 103.11 463 THR C O 1
ATOM 10886 N N . PHE C 1 435 ? 29.218 9.542 -32.988 1.00 102.56 464 PHE C N 1
ATOM 10887 C CA . PHE C 1 435 ? 28.073 9.794 -33.863 1.00 92.65 464 PHE C CA 1
ATOM 10888 C C . PHE C 1 435 ? 28.526 10.043 -35.295 1.00 96.35 464 PHE C C 1
ATOM 10889 O O . PHE C 1 435 ? 27.975 9.483 -36.241 1.00 103.37 464 PHE C O 1
ATOM 10897 N N . PHE C 1 436 ? 29.535 10.893 -35.443 1.00 97.66 465 PHE C N 1
ATOM 10898 C CA . PHE C 1 436 ? 30.118 11.187 -36.744 1.00 98.68 465 PHE C CA 1
ATOM 10899 C C . PHE C 1 436 ? 30.481 9.894 -37.467 1.00 96.47 465 PHE C C 1
ATOM 10900 O O . PHE C 1 436 ? 30.232 9.750 -38.664 1.00 95.32 465 PHE C O 1
ATOM 10908 N N . ILE C 1 437 ? 31.058 8.953 -36.725 1.00 95.71 466 ILE C N 1
ATOM 10909 C CA . ILE C 1 437 ? 31.586 7.723 -37.310 1.00 99.71 466 ILE C CA 1
ATOM 10910 C C . ILE C 1 437 ? 30.516 6.664 -37.583 1.00 96.62 466 ILE C C 1
ATOM 10911 O O . ILE C 1 437 ? 30.527 6.027 -38.637 1.00 94.08 466 ILE C O 1
ATOM 10916 N N . THR C 1 438 ? 29.597 6.475 -36.639 1.00 95.35 467 THR C N 1
ATOM 10917 C CA . THR C 1 438 ? 28.530 5.494 -36.811 1.00 96.00 467 THR C CA 1
ATOM 10918 C C . THR C 1 438 ? 27.567 5.944 -37.902 1.00 101.52 467 THR C C 1
ATOM 10919 O O . THR C 1 438 ? 26.966 5.121 -38.591 1.00 106.21 467 THR C O 1
ATOM 10923 N N . SER C 1 439 ? 27.425 7.257 -38.050 1.00 100.39 468 SER C N 1
ATOM 10924 C CA . SER C 1 439 ? 26.558 7.826 -39.076 1.00 98.56 468 SER C CA 1
ATOM 10925 C C . SER C 1 439 ? 27.166 7.648 -40.467 1.00 95.76 468 SER C C 1
ATOM 10926 O O . SER C 1 439 ? 26.465 7.343 -41.432 1.00 90.98 468 SER C O 1
ATOM 10929 N N . ALA C 1 440 ? 28.477 7.841 -40.564 1.00 96.12 469 ALA C N 1
ATOM 10930 C CA . ALA C 1 440 ? 29.179 7.661 -41.828 1.00 94.54 469 ALA C CA 1
ATOM 10931 C C . ALA C 1 440 ? 29.292 6.177 -42.178 1.00 100.77 469 ALA C C 1
ATOM 10932 O O . ALA C 1 440 ? 29.275 5.805 -43.352 1.00 100.65 469 ALA C O 1
ATOM 10934 N N . ASP C 1 441 ? 29.414 5.333 -41.157 1.00 102.52 470 ASP C N 1
ATOM 10935 C CA . ASP C 1 441 ? 29.401 3.888 -41.358 1.00 109.99 470 ASP C CA 1
ATOM 10936 C C . ASP C 1 441 ? 28.073 3.456 -41.967 1.00 102.66 470 ASP C C 1
ATOM 10937 O O . ASP C 1 441 ? 28.022 2.979 -43.102 1.00 101.87 470 ASP C O 1
ATOM 10942 N N . SER C 1 442 ? 27.001 3.632 -41.197 1.00 93.86 471 SER C N 1
ATOM 10943 C CA . SER C 1 442 ? 25.659 3.260 -41.624 1.00 87.75 471 SER C CA 1
ATOM 10944 C C . SER C 1 442 ? 25.368 3.764 -43.030 1.00 87.37 471 SER C C 1
ATOM 10945 O O . SER C 1 442 ? 25.179 2.976 -43.955 1.00 100.21 471 SER C O 1
ATOM 10948 N N . ALA C 1 443 ? 25.344 5.084 -43.180 1.00 81.00 472 ALA C N 1
ATOM 10949 C CA . ALA C 1 443 ? 24.977 5.729 -44.437 1.00 79.60 472 ALA C CA 1
ATOM 10950 C C . ALA C 1 443 ? 25.799 5.245 -45.632 1.00 85.57 472 ALA C C 1
ATOM 10951 O O . ALA C 1 443 ? 25.265 5.062 -46.726 1.00 86.15 472 ALA C O 1
ATOM 10953 N N . SER C 1 444 ? 27.097 5.048 -45.426 1.00 89.66 473 SER C N 1
ATOM 10954 C CA . SER C 1 444 ? 27.968 4.591 -46.505 1.00 98.20 473 SER C CA 1
ATOM 10955 C C . SER C 1 444 ? 27.656 3.162 -46.944 1.00 99.04 473 SER C C 1
ATOM 10956 O O . SER C 1 444 ? 27.814 2.820 -48.117 1.00 100.27 473 SER C O 1
ATOM 10959 N N . THR C 1 445 ? 27.221 2.327 -46.003 1.00 95.27 474 THR C N 1
ATOM 10960 C CA . THR C 1 445 ? 26.823 0.964 -46.339 1.00 99.89 474 THR C CA 1
ATOM 10961 C C . THR C 1 445 ? 25.688 0.987 -47.353 1.00 96.15 474 THR C C 1
ATOM 10962 O O . THR C 1 445 ? 25.772 0.361 -48.412 1.00 102.24 474 THR C O 1
ATOM 10966 N N . VAL C 1 446 ? 24.631 1.722 -47.023 1.00 83.13 475 VAL C N 1
ATOM 10967 C CA . VAL C 1 446 ? 23.466 1.828 -47.894 1.00 83.40 475 VAL C CA 1
ATOM 10968 C C . VAL C 1 446 ? 23.841 2.341 -49.283 1.00 79.78 475 VAL C C 1
ATOM 10969 O O . VAL C 1 446 ? 23.268 1.919 -50.289 1.00 69.56 475 VAL C O 1
ATOM 10973 N N . MET C 1 447 ? 24.802 3.258 -49.336 1.00 87.33 476 MET C N 1
ATOM 10974 C CA . MET C 1 447 ? 25.244 3.803 -50.613 1.00 94.95 476 MET C CA 1
ATOM 10975 C C . MET C 1 447 ? 25.989 2.729 -51.393 1.00 96.57 476 MET C C 1
ATOM 10976 O O . MET C 1 447 ? 25.989 2.727 -52.624 1.00 101.11 476 MET C O 1
ATOM 10981 N N . GLY C 1 448 ? 26.621 1.813 -50.670 1.00 95.67 477 GLY C N 1
ATOM 10982 C CA . GLY C 1 448 ? 27.242 0.668 -51.304 1.00 97.41 477 GLY C CA 1
ATOM 10983 C C . GLY C 1 448 ? 26.164 -0.143 -51.991 1.00 90.46 477 GLY C C 1
ATOM 10984 O O . GLY C 1 448 ? 26.208 -0.365 -53.204 1.00 79.38 477 GLY C O 1
ATOM 10985 N N . THR C 1 449 ? 25.179 -0.565 -51.204 1.00 92.13 478 THR C N 1
ATOM 10986 C CA . THR C 1 449 ? 24.065 -1.361 -51.704 1.00 93.47 478 THR C CA 1
ATOM 10987 C C . THR C 1 449 ? 23.422 -0.723 -52.932 1.00 98.47 478 THR C C 1
ATOM 10988 O O . THR C 1 449 ? 23.116 -1.406 -53.907 1.00 96.88 478 THR C O 1
ATOM 10992 N N . MET C 1 450 ? 23.222 0.589 -52.879 1.00 104.03 479 MET C N 1
ATOM 10993 C CA . MET C 1 450 ? 22.544 1.305 -53.954 1.00 107.89 479 MET C CA 1
ATOM 10994 C C . MET C 1 450 ? 23.390 1.368 -55.225 1.00 114.63 479 MET C C 1
ATOM 10995 O O . MET C 1 450 ? 22.893 1.728 -56.292 1.00 117.78 479 MET C O 1
ATOM 11000 N N . SER C 1 451 ? 24.666 1.020 -55.108 1.00 114.17 480 SER C N 1
ATOM 11001 C CA . SER C 1 451 ? 25.575 1.077 -56.247 1.00 117.28 480 SER C CA 1
ATOM 11002 C C . SER C 1 451 ? 26.022 -0.319 -56.682 1.00 116.43 480 SER C C 1
ATOM 11003 O O . SER C 1 451 ? 26.735 -0.472 -57.673 1.00 117.42 480 SER C O 1
ATOM 11006 N N . GLN C 1 452 ? 25.594 -1.332 -55.937 1.00 110.39 481 GLN C N 1
ATOM 11007 C CA . GLN C 1 452 ? 25.913 -2.716 -56.266 1.00 108.14 481 GLN C CA 1
ATOM 11008 C C . GLN C 1 452 ? 24.649 -3.535 -56.499 1.00 109.71 481 GLN C C 1
ATOM 11009 O O . GLN C 1 452 ? 24.477 -4.606 -55.916 1.00 107.70 481 GLN C O 1
ATOM 11015 N N . HIS C 1 453 ? 23.765 -3.015 -57.346 1.00 112.05 482 HIS C N 1
ATOM 11016 C CA . HIS C 1 453 ? 22.554 -3.726 -57.761 1.00 114.22 482 HIS C CA 1
ATOM 11017 C C . HIS C 1 453 ? 21.702 -4.268 -56.610 1.00 109.57 482 HIS C C 1
ATOM 11018 O O . HIS C 1 453 ? 20.960 -5.233 -56.787 1.00 114.46 482 HIS C O 1
ATOM 11025 N N . GLY C 1 454 ? 21.805 -3.651 -55.439 1.00 102.91 483 GLY C N 1
ATOM 11026 C CA . GLY C 1 454 ? 20.994 -4.057 -54.303 1.00 104.41 483 GLY C CA 1
ATOM 11027 C C . GLY C 1 454 ? 21.592 -5.198 -53.501 1.00 104.66 483 GLY C C 1
ATOM 11028 O O . GLY C 1 454 ? 20.872 -6.009 -52.916 1.00 99.13 483 GLY C O 1
ATOM 11029 N N . GLN C 1 455 ? 22.918 -5.257 -53.476 1.00 108.27 484 GLN C N 1
ATOM 11030 C CA . GLN C 1 455 ? 23.625 -6.259 -52.694 1.00 112.41 484 GLN C CA 1
ATOM 11031 C C . GLN C 1 455 ? 23.622 -5.861 -51.223 1.00 108.11 484 GLN C C 1
ATOM 11032 O O . GLN C 1 455 ? 24.057 -4.767 -50.872 1.00 107.38 484 GLN C O 1
ATOM 11038 N N . LEU C 1 456 ? 23.132 -6.753 -50.368 1.00 109.32 485 LEU C N 1
ATOM 11039 C CA . LEU C 1 456 ? 22.945 -6.439 -48.953 1.00 116.76 485 LEU C CA 1
ATOM 11040 C C . LEU C 1 456 ? 24.237 -6.058 -48.232 1.00 122.64 485 LEU C C 1
ATOM 11041 O O . LEU C 1 456 ? 24.301 -5.018 -47.575 1.00 121.16 485 LEU C O 1
ATOM 11046 N N . GLU C 1 457 ? 25.261 -6.896 -48.344 1.00 131.51 486 GLU C N 1
ATOM 11047 C CA . GLU C 1 457 ? 26.559 -6.559 -47.766 1.00 140.59 486 GLU C CA 1
ATOM 11048 C C . GLU C 1 457 ? 27.476 -5.924 -48.805 1.00 136.28 486 GLU C C 1
ATOM 11049 O O . GLU C 1 457 ? 27.975 -6.597 -49.706 1.00 133.88 486 GLU C O 1
ATOM 11055 N N . ALA C 1 458 ? 27.689 -4.620 -48.669 1.00 135.85 487 ALA C N 1
ATOM 11056 C CA . ALA C 1 458 ? 28.484 -3.864 -49.626 1.00 132.49 487 ALA C CA 1
ATOM 11057 C C . ALA C 1 458 ? 29.964 -4.205 -49.522 1.00 127.11 487 ALA C C 1
ATOM 11058 O O . ALA C 1 458 ? 30.403 -4.833 -48.559 1.00 125.14 487 ALA C O 1
ATOM 11060 N N . ASN C 1 459 ? 30.724 -3.785 -50.527 1.00 124.98 488 ASN C N 1
ATOM 11061 C CA . ASN C 1 459 ? 32.170 -3.943 -50.528 1.00 129.17 488 ASN C CA 1
ATOM 11062 C C . ASN C 1 459 ? 32.834 -2.889 -49.647 1.00 132.94 488 ASN C C 1
ATOM 11063 O O . ASN C 1 459 ? 32.539 -1.700 -49.764 1.00 137.24 488 ASN C O 1
ATOM 11068 N N . LYS C 1 460 ? 33.734 -3.325 -48.771 1.00 133.01 489 LYS C N 1
ATOM 11069 C CA . LYS C 1 460 ? 34.382 -2.423 -47.821 1.00 134.90 489 LYS C CA 1
ATOM 11070 C C . LYS C 1 460 ? 35.207 -1.333 -48.505 1.00 134.26 489 LYS C C 1
ATOM 11071 O O . LYS C 1 460 ? 35.719 -0.428 -47.848 1.00 130.60 489 LYS C O 1
ATOM 11077 N N . TRP C 1 461 ? 35.340 -1.428 -49.824 1.00 136.82 490 TRP C N 1
ATOM 11078 C CA . TRP C 1 461 ? 36.058 -0.420 -50.594 1.00 140.34 490 TRP C CA 1
ATOM 11079 C C . TRP C 1 461 ? 35.083 0.571 -51.216 1.00 135.70 490 TRP C C 1
ATOM 11080 O O . TRP C 1 461 ? 35.312 1.780 -51.191 1.00 134.98 490 TRP C O 1
ATOM 11091 N N . VAL C 1 462 ? 33.995 0.051 -51.774 1.00 131.03 491 VAL C N 1
ATOM 11092 C CA . VAL C 1 462 ? 32.935 0.897 -52.305 1.00 123.58 491 VAL C CA 1
ATOM 11093 C C . VAL C 1 462 ? 32.276 1.662 -51.162 1.00 110.70 491 VAL C C 1
ATOM 11094 O O . VAL C 1 462 ? 31.793 2.779 -51.344 1.00 107.06 491 VAL C O 1
ATOM 11098 N N . THR C 1 463 ? 32.270 1.055 -49.980 1.00 102.72 492 THR C N 1
ATOM 11099 C CA . THR C 1 463 ? 31.723 1.697 -48.791 1.00 106.44 492 THR C CA 1
ATOM 11100 C C . THR C 1 463 ? 32.599 2.863 -48.342 1.00 115.51 492 THR C C 1
ATOM 11101 O O . THR C 1 463 ? 32.141 4.005 -48.275 1.00 114.89 492 THR C O 1
ATOM 11105 N N . ALA C 1 464 ? 33.860 2.570 -48.041 1.00 119.41 493 ALA C N 1
ATOM 11106 C CA . ALA C 1 464 ? 34.798 3.592 -47.589 1.00 117.11 493 ALA C CA 1
ATOM 11107 C C . ALA C 1 464 ? 34.901 4.733 -48.596 1.00 113.97 493 ALA C C 1
ATOM 11108 O O . ALA C 1 464 ? 35.093 5.889 -48.221 1.00 110.85 493 ALA C O 1
ATOM 11110 N N . ALA C 1 465 ? 34.772 4.400 -49.876 1.00 114.56 494 ALA C N 1
ATOM 11111 C CA . ALA C 1 465 ? 34.818 5.404 -50.930 1.00 115.51 494 ALA C CA 1
ATOM 11112 C C . ALA C 1 465 ? 33.751 6.466 -50.707 1.00 116.50 494 ALA C C 1
ATOM 11113 O O . ALA C 1 465 ? 34.007 7.658 -50.868 1.00 125.43 494 ALA C O 1
ATOM 11115 N N . TRP C 1 466 ? 32.553 6.029 -50.333 1.00 112.36 495 TRP C N 1
ATOM 11116 C CA . TRP C 1 466 ? 31.450 6.953 -50.097 1.00 107.52 495 TRP C CA 1
ATOM 11117 C C . TRP C 1 466 ? 31.666 7.792 -48.842 1.00 104.09 495 TRP C C 1
ATOM 11118 O O . TRP C 1 466 ? 31.361 8.982 -48.828 1.00 103.94 495 TRP C O 1
ATOM 11129 N N . GLY C 1 467 ? 32.199 7.170 -47.796 1.00 100.64 496 GLY C N 1
ATOM 11130 C CA . GLY C 1 467 ? 32.464 7.867 -46.552 1.00 99.41 496 GLY C CA 1
ATOM 11131 C C . GLY C 1 467 ? 33.393 9.056 -46.724 1.00 108.66 496 GLY C C 1
ATOM 11132 O O . GLY C 1 467 ? 33.236 10.077 -46.053 1.00 111.42 496 GLY C O 1
ATOM 11133 N N . VAL C 1 468 ? 34.362 8.925 -47.624 1.00 108.68 497 VAL C N 1
ATOM 11134 C CA . VAL C 1 468 ? 35.320 9.998 -47.876 1.00 104.98 497 VAL C CA 1
ATOM 11135 C C . VAL C 1 468 ? 34.704 11.117 -48.712 1.00 107.51 497 VAL C C 1
ATOM 11136 O O . VAL C 1 468 ? 34.811 12.295 -48.366 1.00 106.00 497 VAL C O 1
ATOM 11140 N N . ALA C 1 469 ? 34.058 10.745 -49.813 1.00 108.00 498 ALA C N 1
ATOM 11141 C CA . ALA C 1 469 ? 33.394 11.720 -50.668 1.00 107.36 498 ALA C CA 1
ATOM 11142 C C . ALA C 1 469 ? 32.367 12.514 -49.865 1.00 105.63 498 ALA C C 1
ATOM 11143 O O . ALA C 1 469 ? 32.187 13.712 -50.079 1.00 104.75 498 ALA C O 1
ATOM 11145 N N . THR C 1 470 ? 31.702 11.834 -48.937 1.00 101.97 499 THR C N 1
ATOM 11146 C CA . THR C 1 470 ? 30.678 12.457 -48.106 1.00 95.89 499 THR C CA 1
ATOM 11147 C C . THR C 1 470 ? 31.279 13.437 -47.099 1.00 99.31 499 THR C C 1
ATOM 11148 O O . THR C 1 470 ? 30.868 14.595 -47.032 1.00 102.71 499 THR C O 1
ATOM 11152 N N . ALA C 1 471 ? 32.253 12.976 -46.322 1.00 98.05 500 ALA C N 1
ATOM 11153 C CA . ALA C 1 471 ? 32.935 13.848 -45.371 1.00 99.38 500 ALA C CA 1
ATOM 11154 C C . ALA C 1 471 ? 33.623 15.012 -46.085 1.00 101.90 500 ALA C C 1
ATOM 11155 O O . ALA C 1 471 ? 33.752 16.106 -45.533 1.00 98.19 500 ALA C O 1
ATOM 11157 N N . ALA C 1 472 ? 34.065 14.771 -47.315 1.00 101.90 501 ALA C N 1
ATOM 11158 C CA . ALA C 1 472 ? 34.696 15.817 -48.112 1.00 102.47 501 ALA C CA 1
ATOM 11159 C C . ALA C 1 472 ? 33.684 16.890 -48.509 1.00 106.01 501 ALA C C 1
ATOM 11160 O O . ALA C 1 472 ? 33.999 18.079 -48.514 1.00 110.75 501 ALA C O 1
ATOM 11162 N N . ILE C 1 473 ? 32.471 16.466 -48.850 1.00 100.06 502 ILE C N 1
ATOM 11163 C CA . ILE C 1 473 ? 31.403 17.403 -49.170 1.00 97.52 502 ILE C CA 1
ATOM 11164 C C . ILE C 1 473 ? 30.984 18.147 -47.910 1.00 100.64 502 ILE C C 1
ATOM 11165 O O . ILE C 1 473 ? 30.731 19.352 -47.943 1.00 104.08 502 ILE C O 1
ATOM 11170 N N . GLY C 1 474 ? 30.915 17.423 -46.798 1.00 96.27 503 GLY C N 1
ATOM 11171 C CA . GLY C 1 474 ? 30.605 18.039 -45.523 1.00 94.78 503 GLY C CA 1
ATOM 11172 C C . GLY C 1 474 ? 31.557 19.185 -45.245 1.00 97.73 503 GLY C C 1
ATOM 11173 O O . GLY C 1 474 ? 31.145 20.269 -44.827 1.00 96.38 503 GLY C O 1
ATOM 11174 N N . LEU C 1 475 ? 32.838 18.941 -45.494 1.00 98.26 504 LEU C N 1
ATOM 11175 C CA . LEU C 1 475 ? 33.875 19.938 -45.273 1.00 100.74 504 LEU C CA 1
ATOM 11176 C C . LEU C 1 475 ? 33.828 21.056 -46.312 1.00 104.59 504 LEU C C 1
ATOM 11177 O O . LEU C 1 475 ? 34.094 22.214 -45.996 1.00 101.82 504 LEU C O 1
ATOM 11182 N N . THR C 1 476 ? 33.493 20.705 -47.550 1.00 111.54 505 THR C N 1
ATOM 11183 C CA . THR C 1 476 ? 33.414 21.686 -48.633 1.00 114.74 505 THR C CA 1
ATOM 11184 C C . THR C 1 476 ? 32.273 22.676 -48.398 1.00 115.25 505 THR C C 1
ATOM 11185 O O . THR C 1 476 ? 32.358 23.841 -48.784 1.00 114.75 505 THR C O 1
ATOM 11189 N N . LEU C 1 477 ? 31.205 22.206 -47.762 1.00 112.79 506 LEU C N 1
ATOM 11190 C CA . LEU C 1 477 ? 30.092 23.074 -47.405 1.00 106.19 506 LEU C CA 1
ATOM 11191 C C . LEU C 1 477 ? 30.508 24.051 -46.314 1.00 101.86 506 LEU C C 1
ATOM 11192 O O . LEU C 1 477 ? 30.247 25.248 -46.413 1.00 109.76 506 LEU C O 1
ATOM 11197 N N . LEU C 1 478 ? 31.158 23.537 -45.275 1.00 94.17 507 LEU C N 1
ATOM 11198 C CA . LEU C 1 478 ? 31.621 24.376 -44.174 1.00 99.36 507 LEU C CA 1
ATOM 11199 C C . LEU C 1 478 ? 32.642 25.415 -44.632 1.00 113.03 507 LEU C C 1
ATOM 11200 O O . LEU C 1 478 ? 32.513 26.602 -44.322 1.00 119.62 507 LEU C O 1
ATOM 11205 N N . LEU C 1 479 ? 33.656 24.967 -45.367 1.00 112.27 508 LEU C N 1
ATOM 11206 C CA . LEU C 1 479 ? 34.739 25.848 -45.797 1.00 108.65 508 LEU C CA 1
ATOM 11207 C C . LEU C 1 479 ? 34.278 26.946 -46.750 1.00 111.57 508 LEU C C 1
ATOM 11208 O O . LEU C 1 479 ? 34.584 28.120 -46.546 1.00 112.57 508 LEU C O 1
ATOM 11213 N N . SER C 1 480 ? 33.544 26.564 -47.789 1.00 112.25 509 SER C N 1
ATOM 11214 C CA . SER C 1 480 ? 33.090 27.524 -48.791 1.00 119.23 509 SER C CA 1
ATOM 11215 C C . SER C 1 480 ? 32.234 28.635 -48.184 1.00 122.64 509 SER C C 1
ATOM 11216 O O . SER C 1 480 ? 32.069 29.699 -48.785 1.00 124.15 509 SER C O 1
ATOM 11219 N N . GLY C 1 481 ? 31.699 28.384 -46.992 1.00 123.44 510 GLY C N 1
ATOM 11220 C CA . GLY C 1 481 ? 30.786 29.312 -46.346 1.00 126.02 510 GLY C CA 1
ATOM 11221 C C . GLY C 1 481 ? 31.461 30.476 -45.645 1.00 128.24 510 GLY C C 1
ATOM 11222 O O . GLY C 1 481 ? 31.010 31.618 -45.746 1.00 122.43 510 GLY C O 1
ATOM 11223 N N . GLY C 1 482 ? 32.541 30.186 -44.927 1.00 133.70 511 GLY C N 1
ATOM 11224 C CA . GLY C 1 482 ? 33.263 31.207 -44.192 1.00 134.61 511 GLY C CA 1
ATOM 11225 C C . GLY C 1 482 ? 32.704 31.427 -42.798 1.00 133.66 511 GLY C C 1
ATOM 11226 O O . GLY C 1 482 ? 32.732 30.528 -41.958 1.00 129.68 511 GLY C O 1
ATOM 11227 N N . ASP C 1 483 ? 32.196 32.631 -42.554 1.00 136.64 512 ASP C N 1
ATOM 11228 C CA . ASP C 1 483 ? 31.622 32.975 -41.259 1.00 136.17 512 ASP C CA 1
ATOM 11229 C C . ASP C 1 483 ? 30.201 32.441 -41.148 1.00 129.83 512 ASP C C 1
ATOM 11230 O O . ASP C 1 483 ? 29.634 32.380 -40.058 1.00 127.51 512 ASP C O 1
ATOM 11235 N N . ASN C 1 484 ? 29.631 32.056 -42.286 1.00 129.33 513 ASN C N 1
ATOM 11236 C CA . ASN C 1 484 ? 28.270 31.536 -42.325 1.00 127.67 513 ASN C CA 1
ATOM 11237 C C . ASN C 1 484 ? 28.228 30.102 -42.833 1.00 119.92 513 ASN C C 1
ATOM 11238 O O . ASN C 1 484 ? 27.407 29.765 -43.686 1.00 119.79 513 ASN C O 1
ATOM 11243 N N . ALA C 1 485 ? 29.119 29.263 -42.316 1.00 113.54 514 ALA C N 1
ATOM 11244 C CA . ALA C 1 485 ? 29.161 27.859 -42.714 1.00 106.60 514 ALA C CA 1
ATOM 11245 C C . ALA C 1 485 ? 27.782 27.225 -42.586 1.00 101.58 514 ALA C C 1
ATOM 11246 O O . ALA C 1 485 ? 27.334 26.502 -43.474 1.00 100.52 514 ALA C O 1
ATOM 11248 N N . LEU C 1 486 ? 27.113 27.517 -41.476 1.00 98.18 515 LEU C N 1
ATOM 11249 C CA . LEU C 1 486 ? 25.790 26.975 -41.196 1.00 93.47 515 LEU C CA 1
ATOM 11250 C C . LEU C 1 486 ? 24.773 27.343 -42.275 1.00 100.07 515 LEU C C 1
ATOM 11251 O O . LEU C 1 486 ? 24.002 26.499 -42.726 1.00 97.20 515 LEU C O 1
ATOM 11256 N N . SER C 1 487 ? 24.772 28.610 -42.678 1.00 109.83 516 SER C N 1
ATOM 11257 C CA . SER C 1 487 ? 23.858 29.093 -43.708 1.00 111.74 516 SER C CA 1
ATOM 11258 C C . SER C 1 487 ? 24.108 28.362 -45.022 1.00 110.62 516 SER C C 1
ATOM 11259 O O . SER C 1 487 ? 23.178 28.054 -45.769 1.00 106.53 516 SER C O 1
ATOM 11262 N N . ASN C 1 488 ? 25.378 28.084 -45.293 1.00 112.14 517 ASN C N 1
ATOM 11263 C CA . ASN C 1 488 ? 25.780 27.409 -46.518 1.00 112.82 517 ASN C CA 1
ATOM 11264 C C . ASN C 1 488 ? 25.462 25.921 -46.442 1.00 110.18 517 ASN C C 1
ATOM 11265 O O . ASN C 1 488 ? 25.104 25.293 -47.439 1.00 107.30 517 ASN C O 1
ATOM 11270 N N . LEU C 1 489 ? 25.596 25.373 -45.240 1.00 110.69 518 LEU C N 1
ATOM 11271 C CA . LEU C 1 489 ? 25.351 23.960 -44.983 1.00 107.37 518 LEU C CA 1
ATOM 11272 C C . LEU C 1 489 ? 23.865 23.638 -45.095 1.00 93.81 518 LEU C C 1
ATOM 11273 O O . LEU C 1 489 ? 23.483 22.486 -45.288 1.00 90.48 518 LEU C O 1
ATOM 11278 N N . GLN C 1 490 ? 23.030 24.666 -44.973 1.00 86.44 519 GLN C N 1
ATOM 11279 C CA . GLN C 1 490 ? 21.584 24.493 -45.036 1.00 82.24 519 GLN C CA 1
ATOM 11280 C C . GLN C 1 490 ? 21.030 24.825 -46.414 1.00 86.45 519 GLN C C 1
ATOM 11281 O O . GLN C 1 490 ? 20.005 24.283 -46.825 1.00 92.45 519 GLN C O 1
ATOM 11287 N N . ASN C 1 491 ? 21.704 25.723 -47.122 1.00 87.94 520 ASN C N 1
ATOM 11288 C CA . ASN C 1 491 ? 21.243 26.152 -48.435 1.00 91.75 520 ASN C CA 1
ATOM 11289 C C . ASN C 1 491 ? 21.495 25.096 -49.501 1.00 86.73 520 ASN C C 1
ATOM 11290 O O . ASN C 1 491 ? 20.662 24.877 -50.378 1.00 82.86 520 ASN C O 1
ATOM 11295 N N . VAL C 1 492 ? 22.652 24.450 -49.425 1.00 89.84 521 VAL C N 1
ATOM 11296 C CA . VAL C 1 492 ? 22.995 23.398 -50.373 1.00 96.57 521 VAL C CA 1
ATOM 11297 C C . VAL C 1 492 ? 22.117 22.167 -50.148 1.00 92.37 521 VAL C C 1
ATOM 11298 O O . VAL C 1 492 ? 21.614 21.569 -51.100 1.00 84.27 521 VAL C O 1
ATOM 11302 N N . THR C 1 493 ? 21.934 21.801 -48.882 1.00 88.20 522 THR C N 1
ATOM 11303 C CA . THR C 1 493 ? 21.088 20.667 -48.526 1.00 90.20 522 THR C CA 1
ATOM 11304 C C . THR C 1 493 ? 19.680 20.826 -49.099 1.00 87.35 522 THR C C 1
ATOM 11305 O O . THR C 1 493 ? 19.117 19.881 -49.658 1.00 82.84 522 THR C O 1
ATOM 11309 N N . ILE C 1 494 ? 19.117 22.023 -48.967 1.00 84.88 523 ILE C N 1
ATOM 11310 C CA . ILE C 1 494 ? 17.780 22.287 -49.489 1.00 83.86 523 ILE C CA 1
ATOM 11311 C C . ILE C 1 494 ? 17.760 22.170 -51.005 1.00 84.07 523 ILE C C 1
ATOM 11312 O O . ILE C 1 494 ? 16.831 21.606 -51.585 1.00 77.25 523 ILE C O 1
ATOM 11317 N N . VAL C 1 495 ? 18.793 22.704 -51.644 1.00 87.83 524 VAL C N 1
ATOM 11318 C CA . VAL C 1 495 ? 18.879 22.679 -53.097 1.00 88.98 524 VAL C CA 1
ATOM 11319 C C . VAL C 1 495 ? 19.059 21.254 -53.600 1.00 88.70 524 VAL C C 1
ATOM 11320 O O . VAL C 1 495 ? 18.450 20.859 -54.594 1.00 88.81 524 VAL C O 1
ATOM 11324 N N . ALA C 1 496 ? 19.888 20.483 -52.902 1.00 88.39 525 ALA C N 1
ATOM 11325 C CA . ALA C 1 496 ? 20.158 19.099 -53.279 1.00 86.46 525 ALA C CA 1
ATOM 11326 C C . ALA C 1 496 ? 18.929 18.213 -53.089 1.00 84.49 525 ALA C C 1
ATOM 11327 O O . ALA C 1 496 ? 18.552 17.458 -53.980 1.00 84.87 525 ALA C O 1
ATOM 11329 N N . ALA C 1 497 ? 18.302 18.316 -51.924 1.00 81.93 526 ALA C N 1
ATOM 11330 C CA . ALA C 1 497 ? 17.135 17.504 -51.603 1.00 76.34 526 ALA C CA 1
ATOM 11331 C C . ALA C 1 497 ? 15.930 17.811 -52.485 1.00 75.27 526 ALA C C 1
ATOM 11332 O O . ALA C 1 497 ? 14.913 17.131 -52.412 1.00 88.70 526 ALA C O 1
ATOM 11334 N N . THR C 1 498 ? 16.035 18.835 -53.317 1.00 87.32 527 THR C N 1
ATOM 11335 C CA . THR C 1 498 ? 14.875 19.304 -54.070 1.00 92.41 527 THR C CA 1
ATOM 11336 C C . THR C 1 498 ? 14.366 18.310 -55.119 1.00 91.07 527 THR C C 1
ATOM 11337 O O . THR C 1 498 ? 13.165 18.061 -55.202 1.00 86.46 527 THR C O 1
ATOM 11341 N N . PRO C 1 499 ? 15.275 17.744 -55.925 1.00 91.21 528 PRO C N 1
ATOM 11342 C CA . PRO C 1 499 ? 14.848 16.757 -56.923 1.00 92.34 528 PRO C CA 1
ATOM 11343 C C . PRO C 1 499 ? 14.235 15.491 -56.317 1.00 93.06 528 PRO C C 1
ATOM 11344 O O . PRO C 1 499 ? 13.373 14.878 -56.952 1.00 87.35 528 PRO C O 1
ATOM 11348 N N . PHE C 1 500 ? 14.665 15.106 -55.118 1.00 94.19 529 PHE C N 1
ATOM 11349 C CA . PHE C 1 500 ? 14.244 13.829 -54.540 1.00 92.83 529 PHE C CA 1
ATOM 11350 C C . PHE C 1 500 ? 12.911 13.921 -53.797 1.00 95.83 529 PHE C C 1
ATOM 11351 O O . PHE C 1 500 ? 12.305 12.902 -53.458 1.00 101.88 529 PHE C O 1
ATOM 11359 N N . LEU C 1 501 ? 12.465 15.145 -53.541 1.00 88.16 530 LEU C N 1
ATOM 11360 C CA . LEU C 1 501 ? 11.158 15.380 -52.942 1.00 78.70 530 LEU C CA 1
ATOM 11361 C C . LEU C 1 501 ? 10.069 14.843 -53.865 1.00 72.44 530 LEU C C 1
ATOM 11362 O O . LEU C 1 501 ? 9.025 14.379 -53.411 1.00 73.52 530 LEU C O 1
ATOM 11367 N N . PHE C 1 502 ? 10.328 14.904 -55.166 1.00 74.27 531 PHE C N 1
ATOM 11368 C CA . PHE C 1 502 ? 9.358 14.465 -56.160 1.00 76.66 531 PHE C CA 1
ATOM 11369 C C . PHE C 1 502 ? 9.344 12.950 -56.274 1.00 79.08 531 PHE C C 1
ATOM 11370 O O . PHE C 1 502 ? 8.313 12.355 -56.587 1.00 80.64 531 PHE C O 1
ATOM 11378 N N . VAL C 1 503 ? 10.493 12.332 -56.015 1.00 83.00 532 VAL C N 1
ATOM 11379 C CA . VAL C 1 503 ? 10.581 10.877 -55.966 1.00 85.65 532 VAL C CA 1
ATOM 11380 C C . VAL C 1 503 ? 9.675 10.353 -54.857 1.00 76.79 532 VAL C C 1
ATOM 11381 O O . VAL C 1 503 ? 8.784 9.542 -55.104 1.00 73.07 532 VAL C O 1
ATOM 11385 N N . VAL C 1 504 ? 9.899 10.840 -53.639 1.00 65.65 533 VAL C N 1
ATOM 11386 C CA . VAL C 1 504 ? 9.075 10.461 -52.493 1.00 57.81 533 VAL C CA 1
ATOM 11387 C C . VAL C 1 504 ? 7.580 10.696 -52.741 1.00 62.35 533 VAL C C 1
ATOM 11388 O O . VAL C 1 504 ? 6.736 10.010 -52.174 1.00 68.57 533 VAL C O 1
ATOM 11392 N N . ILE C 1 505 ? 7.246 11.668 -53.582 1.00 71.07 534 ILE C N 1
ATOM 11393 C CA . ILE C 1 505 ? 5.843 11.918 -53.891 1.00 69.22 534 ILE C CA 1
ATOM 11394 C C . ILE C 1 505 ? 5.283 10.798 -54.758 1.00 67.86 534 ILE C C 1
ATOM 11395 O O . ILE C 1 505 ? 4.183 10.304 -54.509 1.00 71.94 534 ILE C O 1
ATOM 11400 N N . GLY C 1 506 ? 6.046 10.398 -55.770 1.00 63.92 535 GLY C N 1
ATOM 11401 C CA . GLY C 1 506 ? 5.622 9.343 -56.674 1.00 75.08 535 GLY C CA 1
ATOM 11402 C C . GLY C 1 506 ? 5.623 7.980 -56.006 1.00 69.19 535 GLY C C 1
ATOM 11403 O O . GLY C 1 506 ? 4.849 7.094 -56.366 1.00 56.91 535 GLY C O 1
ATOM 11404 N N . LEU C 1 507 ? 6.503 7.823 -55.023 1.00 68.49 536 LEU C N 1
ATOM 11405 C CA . LEU C 1 507 ? 6.549 6.619 -54.213 1.00 75.80 536 LEU C CA 1
ATOM 11406 C C . LEU C 1 507 ? 5.160 6.316 -53.648 1.00 70.28 536 LEU C C 1
ATOM 11407 O O . LEU C 1 507 ? 4.724 5.171 -53.625 1.00 73.44 536 LEU C O 1
ATOM 11412 N N . MET C 1 508 ? 4.471 7.356 -53.198 1.00 63.17 537 MET C N 1
ATOM 11413 C CA . MET C 1 508 ? 3.111 7.217 -52.699 1.00 62.04 537 MET C CA 1
ATOM 11414 C C . MET C 1 508 ? 2.229 6.526 -53.724 1.00 63.52 537 MET C C 1
ATOM 11415 O O . MET C 1 508 ? 1.491 5.604 -53.393 1.00 63.16 537 MET C O 1
ATOM 11420 N N . PHE C 1 509 ? 2.304 6.987 -54.969 1.00 66.03 538 PHE C N 1
ATOM 11421 C CA . PHE C 1 509 ? 1.486 6.442 -56.045 1.00 66.03 538 PHE C CA 1
ATOM 11422 C C . PHE C 1 509 ? 1.935 5.029 -56.375 1.00 75.51 538 PHE C C 1
ATOM 11423 O O . PHE C 1 509 ? 1.119 4.149 -56.655 1.00 75.69 538 PHE C O 1
ATOM 11431 N N . ALA C 1 510 ? 3.246 4.826 -56.338 1.00 72.29 539 ALA C N 1
ATOM 11432 C CA . ALA C 1 510 ? 3.827 3.518 -56.579 1.00 70.63 539 ALA C CA 1
ATOM 11433 C C . ALA C 1 510 ? 3.373 2.526 -55.505 1.00 65.78 539 ALA C C 1
ATOM 11434 O O . ALA C 1 510 ? 2.839 1.458 -55.813 1.00 57.18 539 ALA C O 1
ATOM 11436 N N . LEU C 1 511 ? 3.579 2.898 -54.247 1.00 61.69 540 LEU C N 1
ATOM 11437 C CA . LEU C 1 511 ? 3.289 2.028 -53.114 1.00 60.79 540 LEU C CA 1
ATOM 11438 C C . LEU C 1 511 ? 1.826 1.580 -53.082 1.00 62.13 540 LEU C C 1
ATOM 11439 O O . LEU C 1 511 ? 1.533 0.423 -52.800 1.00 70.17 540 LEU C O 1
ATOM 11444 N N . VAL C 1 512 ? 0.910 2.495 -53.379 1.00 58.07 541 VAL C N 1
ATOM 11445 C CA . VAL C 1 512 ? -0.514 2.169 -53.371 1.00 61.33 541 VAL C CA 1
ATOM 11446 C C . VAL C 1 512 ? -0.849 1.182 -54.480 1.00 65.64 541 VAL C C 1
ATOM 11447 O O . VAL C 1 512 ? -1.708 0.319 -54.315 1.00 70.46 541 VAL C O 1
ATOM 11451 N N . LYS C 1 513 ? -0.168 1.315 -55.613 1.00 63.29 542 LYS C N 1
ATOM 11452 C CA . LYS C 1 513 ? -0.404 0.442 -56.755 1.00 67.77 542 LYS C CA 1
ATOM 11453 C C . LYS C 1 513 ? 0.036 -0.988 -56.423 1.00 74.89 542 LYS C C 1
ATOM 11454 O O . LYS C 1 513 ? -0.679 -1.953 -56.701 1.00 70.75 542 LYS C O 1
ATOM 11460 N N . ASP C 1 514 ? 1.217 -1.104 -55.820 1.00 74.86 543 ASP C N 1
ATOM 11461 C CA . ASP C 1 514 ? 1.741 -2.376 -55.342 1.00 74.21 543 ASP C CA 1
ATOM 11462 C C . ASP C 1 514 ? 0.776 -3.044 -54.372 1.00 69.69 543 ASP C C 1
ATOM 11463 O O . ASP C 1 514 ? 0.307 -4.149 -54.620 1.00 81.48 543 ASP C O 1
ATOM 11468 N N . LEU C 1 515 ? 0.490 -2.366 -53.264 1.00 66.43 544 LEU C N 1
ATOM 11469 C CA . LEU C 1 515 ? -0.378 -2.914 -52.228 1.00 69.24 544 LEU C CA 1
ATOM 11470 C C . LEU C 1 515 ? -1.743 -3.311 -52.776 1.00 72.42 544 LEU C C 1
ATOM 11471 O O . LEU C 1 515 ? -2.385 -4.217 -52.255 1.00 75.86 544 LEU C O 1
ATOM 11476 N N . SER C 1 516 ? -2.186 -2.634 -53.828 1.00 76.18 545 SER C N 1
ATOM 11477 C CA . SER C 1 516 ? -3.460 -2.969 -54.449 1.00 84.94 545 SER C CA 1
ATOM 11478 C C . SER C 1 516 ? -3.360 -4.275 -55.222 1.00 87.24 545 SER C C 1
ATOM 11479 O O . SER C 1 516 ? -4.348 -4.991 -55.377 1.00 86.93 545 SER C O 1
ATOM 11482 N N . ASN C 1 517 ? -2.160 -4.576 -55.707 1.00 95.82 546 ASN C N 1
ATOM 11483 C CA . ASN C 1 517 ? -1.904 -5.826 -56.416 1.00 103.80 546 ASN C CA 1
ATOM 11484 C C . ASN C 1 517 ? -1.560 -6.978 -55.474 1.00 98.24 546 ASN C C 1
ATOM 11485 O O . ASN C 1 517 ? -1.562 -8.139 -55.882 1.00 92.75 546 ASN C O 1
ATOM 11490 N N . ASP C 1 518 ? -1.266 -6.653 -54.217 1.00 97.51 547 ASP C N 1
ATOM 11491 C CA . ASP C 1 518 ? -0.902 -7.670 -53.234 1.00 99.88 547 ASP C CA 1
ATOM 11492 C C . ASP C 1 518 ? -1.978 -8.743 -53.119 1.00 96.18 547 ASP C C 1
ATOM 11493 O O . ASP C 1 518 ? -3.170 -8.451 -53.197 1.00 91.38 547 ASP C O 1
ATOM 11498 N N . VAL C 1 519 ? -1.545 -9.984 -52.918 1.00 101.81 548 VAL C N 1
ATOM 11499 C CA . VAL C 1 519 ? -2.449 -11.132 -52.908 1.00 103.41 548 VAL C CA 1
ATOM 11500 C C . VAL C 1 519 ? -3.384 -11.215 -51.689 1.00 103.65 548 VAL C C 1
ATOM 11501 O O . VAL C 1 519 ? -4.575 -11.486 -51.840 1.00 91.77 548 VAL C O 1
ATOM 11505 N N . ILE C 1 520 ? -2.860 -10.977 -50.490 1.00 114.87 549 ILE C N 1
ATOM 11506 C CA . ILE C 1 520 ? -3.694 -11.056 -49.288 1.00 120.56 549 ILE C CA 1
ATOM 11507 C C . ILE C 1 520 ? -4.809 -10.005 -49.256 1.00 119.89 549 ILE C C 1
ATOM 11508 O O . ILE C 1 520 ? -5.941 -10.322 -48.886 1.00 117.62 549 ILE C O 1
ATOM 11513 N N . TYR C 1 521 ? -4.499 -8.763 -49.637 1.00 121.14 550 TYR C N 1
ATOM 11514 C CA . TYR C 1 521 ? -5.526 -7.716 -49.690 1.00 112.60 550 TYR C CA 1
ATOM 11515 C C . TYR C 1 521 ? -6.495 -7.917 -50.847 1.00 102.97 550 TYR C C 1
ATOM 11516 O O . TYR C 1 521 ? -7.678 -7.597 -50.733 1.00 91.57 550 TYR C O 1
ATOM 11525 N N . LEU C 1 522 ? -5.987 -8.420 -51.969 1.00 108.40 551 LEU C N 1
ATOM 11526 C CA . LEU C 1 522 ? -6.854 -8.827 -53.067 1.00 110.86 551 LEU C CA 1
ATOM 11527 C C . LEU C 1 522 ? -7.750 -9.966 -52.607 1.00 107.90 551 LEU C C 1
ATOM 11528 O O . LEU C 1 522 ? -8.810 -10.193 -53.184 1.00 103.71 551 LEU C O 1
ATOM 11533 N N . GLU C 1 523 ? -7.318 -10.667 -51.558 1.00 114.99 552 GLU C N 1
ATOM 11534 C CA . GLU C 1 523 ? -8.074 -11.782 -50.987 1.00 133.76 552 GLU C CA 1
ATOM 11535 C C . GLU C 1 523 ? -9.226 -11.339 -50.090 1.00 148.32 552 GLU C C 1
ATOM 11536 O O . GLU C 1 523 ? -10.163 -12.105 -49.861 1.00 145.62 552 GLU C O 1
ATOM 11542 N N . TYR C 1 524 ? -9.152 -10.115 -49.574 1.00 165.45 553 TYR C N 1
ATOM 11543 C CA . TYR C 1 524 ? -10.185 -9.624 -48.665 1.00 185.61 553 TYR C CA 1
ATOM 11544 C C . TYR C 1 524 ? -11.244 -8.786 -49.378 1.00 191.52 553 TYR C C 1
ATOM 11545 O O . TYR C 1 524 ? -12.402 -8.753 -48.960 1.00 193.33 553 TYR C O 1
ATOM 11554 N N . ARG C 1 525 ? -10.846 -8.103 -50.448 1.00 194.68 554 ARG C N 1
ATOM 11555 C CA . ARG C 1 525 ? -11.814 -7.478 -51.343 1.00 197.70 554 ARG C CA 1
ATOM 11556 C C . ARG C 1 525 ? -12.342 -8.545 -52.296 1.00 199.10 554 ARG C C 1
ATOM 11557 O O . ARG C 1 525 ? -13.128 -8.262 -53.201 1.00 204.28 554 ARG C O 1
ATOM 11565 N N . GLU C 1 526 ? -11.889 -9.777 -52.076 1.00 193.00 555 GLU C N 1
ATOM 11566 C CA . GLU C 1 526 ? -12.366 -10.938 -52.815 1.00 186.54 555 GLU C CA 1
ATOM 11567 C C . GLU C 1 526 ? -13.388 -11.681 -51.966 1.00 190.37 555 GLU C C 1
ATOM 11568 O O . GLU C 1 526 ? -14.290 -12.335 -52.490 1.00 191.28 555 GLU C O 1
ATOM 11574 N N . GLN C 1 527 ? -13.238 -11.575 -50.650 1.00 193.28 556 GLN C N 1
ATOM 11575 C CA . GLN C 1 527 ? -14.178 -12.183 -49.717 1.00 198.61 556 GLN C CA 1
ATOM 11576 C C . GLN C 1 527 ? -15.250 -11.180 -49.297 1.00 198.80 556 GLN C C 1
ATOM 11577 O O . GLN C 1 527 ? -16.163 -11.512 -48.541 1.00 197.02 556 GLN C O 1
ATOM 11583 N N . GLN C 1 528 ? -15.130 -9.950 -49.788 1.00 199.96 557 GLN C N 1
ATOM 11584 C CA . GLN C 1 528 ? -16.105 -8.909 -49.486 1.00 200.05 557 GLN C CA 1
ATOM 11585 C C . GLN C 1 528 ? -16.982 -8.637 -50.706 1.00 201.01 557 GLN C C 1
ATOM 11586 O O . GLN C 1 528 ? -17.997 -7.947 -50.613 1.00 201.79 557 GLN C O 1
ATOM 11592 N N . ARG C 1 529 ? -16.578 -9.186 -51.849 1.00 199.85 558 ARG C N 1
ATOM 11593 C CA . ARG C 1 529 ? -17.350 -9.067 -53.082 1.00 196.28 558 ARG C CA 1
ATOM 11594 C C . ARG C 1 529 ? -18.194 -10.310 -53.328 1.00 194.81 558 ARG C C 1
ATOM 11595 O O . ARG C 1 529 ? -19.039 -10.330 -54.223 1.00 191.51 558 ARG C O 1
ATOM 11603 N N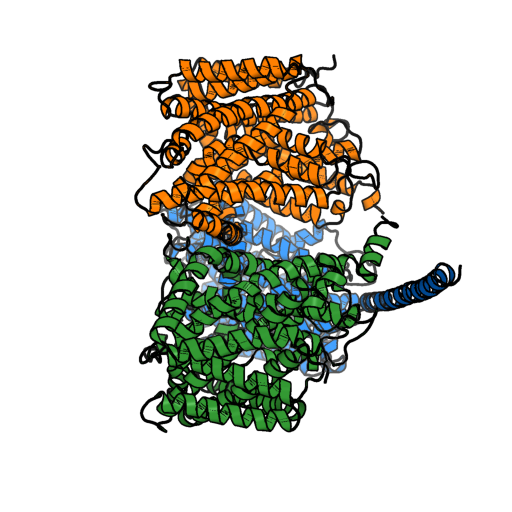 . PHE C 1 530 ? -17.963 -11.344 -52.528 1.00 198.43 559 PHE C N 1
ATOM 11604 C CA . PHE C 1 530 ? -18.709 -12.590 -52.658 1.00 204.43 559 PHE C CA 1
ATOM 11605 C C . PHE C 1 530 ? -19.791 -12.685 -51.589 1.00 204.85 559 PHE C C 1
ATOM 11606 O O . PHE C 1 530 ? -20.969 -12.866 -51.898 1.00 206.02 559 PHE C O 1
ATOM 11614 N N . ASN C 1 531 ? -19.386 -12.556 -50.330 1.00 205.49 560 ASN C N 1
ATOM 11615 C CA . ASN C 1 531 ? -20.331 -12.587 -49.220 1.00 207.82 560 ASN C CA 1
ATOM 11616 C C . ASN C 1 531 ? -21.315 -11.424 -49.292 1.00 211.66 560 ASN C C 1
ATOM 11617 O O . ASN C 1 531 ? -22.524 -11.613 -49.155 1.00 210.97 560 ASN C O 1
ATOM 11622 N N . ALA C 1 532 ? -20.787 -10.223 -49.512 1.00 214.58 561 ALA C N 1
ATOM 11623 C CA . ALA C 1 532 ? -21.614 -9.027 -49.616 1.00 215.19 561 ALA C CA 1
ATOM 11624 C C . ALA C 1 532 ? -21.987 -8.743 -51.070 1.00 217.32 561 ALA C C 1
ATOM 11625 O O . ALA C 1 532 ? -22.125 -9.664 -51.877 1.00 218.60 561 ALA C O 1
#

Secondary structure (DSSP, 8-state):
----HHHHHHHHHHHHHHHHHHHH-HHHHHHHHHHHHHHHHHHTHHHHHHHHHHHHHHHHHHHHSGGGG-BSSSTTPPPSS-HHHHHHHHHHHH-SHHHHHHHHHHHHHHHHH--TTS-S--HHHHHHHHHHHHSHHHHHHHHHHHHHHHIIIIIT---SSHHHHTHHHH-HHHHHSHHHHHHHHHHHHHHHHHHHHHHHHHHHHHHHHHTTTTS----SHHHHHHHHHHHHHHHHTTTTT-HHHHHHHHHHHHHHHHHHHHHHHHHHS-HHHHHHHHHHHHHHHHHHHHHHHT--TTHHHHTTHHHHTTTHHHHHHHHHHTHHHHHHHHHHHHTT-BHHHHHHHHHHHHHHHHHHHHHHHHHHHHHHHHTT----TTT-HHHHHHHHHHTSTTTTTHHHHHHHHHHHHHHHHHHHHHHHHHHTTTTT-SS--HHHHHHHHHHHHHHHHHHHHHHGGGHHHHHHHHHHHTTHHHHHHHHHHHHHHHHHHHT-HHHHHHHHHHHHHHHHHHHHHHHHHHHHHHHHHIIIII-/----HHHHHHHHHHHHHHHHHHHTSHHHHHHHHHHHHHHHHHHTHHHHHHHHHHHHHHHHHHHHSGGGT-BSSSTTPPPSS-HHHHHHHTHHHH-SHHHHHHHHHHHHHHHHH--TTS-SS-HHHHHHHHHHHHSHHHHHHHHHHHHHHHIIIIIS---SSGGGTTHHHHHHHHTTSSHHHHHHHHHHHHHHHHHHHHHHHHHHHHHHHHHHSTTSSS--HHHHHHHHHHHHHHHHHHHS--SSS-HHHHHHHHHHHHHHHHHHHHHHS-HHHHHHHHHHHHHHHHHHHHHHHH--TTTTTTTTHHHHHHTHHHHHHHHHHTHHHHHHHHHHT-TT-BHHHHHHHHHHHHHHHHHHHHHHHHHHHHHHHHTT----TT--HHHHHHHHHTTSTTHHHHHHHHHHHHHHHHHHHHHHHHHHHHHTTTTT-SS--HHHHHHHHHHHHHHHHHHHHHHGGGHHHHHHHHHHHHTHHHHHHHHHHHHHHHHHHHS-SGGG-/----HHHHHHHHHHHHHHHHHHHH-HHHHHHHHHHHHHHHHHHHHHHHHHHHHHHHHHHHHHHHSGGGTSBSSSTT---SS-HHHHHHHHHHHH-SHHHHHHHHHHHHHHHHH--TTS-SS-HHHHHHHHHHHHSHHHHHHHHHHHHHHHHHHHTT---SSSGGGGHHHHHHHHHHSHHHHHHHHHHHHHHHHHHHHHHHHHHHHHHHHHHHTTS-S---HHHHHHHHHHHHHHHHHHHHT-HHHHHHHHHHHHHHHHHHHHHHHHHHS-HHHHHHHHHHHHHHHHHTHHHHHT--TTSTTTTTHHHHHHTHHHHHHHHHHHHHHHHHHHHHT-TT-BHHHHHHHHHHHHHHHHHHHHHHHHHHHHHHHHTT----TTS-HHHHHHHHHHTSTTHHHHHHHHHHHHHHHHHHHHHHHHHHHHHTTTTT-SS--HHHHHHHHHHHHHHHHHHHHHHGGGHHHHHHHHHHHHTHHHHHHHHHHHHHHHHHHHH-HHHHHHSSSTTT--

Sequence (1534 aa):
ASLNWSVIVPALVIVLATVVWGIGFKDSFTNFASSALSAVVDNLGWAFILFGTVFVFFIVVIAASKFGTIRLGRIDEAPEFRTVSWISMMFAAGMGIGLMFYGTTEPLTFYRNGVPGHDEHNVGVAMSTTMFHWTLHPWAIYAIVGLAIAYSTFRVGRKQLLSSAFVPLIGEKGAEGWLGKLIDILAIIATVFGTACSLGLGALQIGAGLSAANIIEDPSDWTIVGIVSVLTLAFIFSAISGVGKGIQYLSNANMVLAALLAIFVFVVGPTVSILNLLPGSIGNYLSNFFQMAGRTAMSADGTAGEWLGSWTIFYWAWWISWSPFVGMFLARISRGRSIREFILGVLLVPAGVSTVWFSIFGGTAIVFEQNGESIWGDGAAEEQLFGLLHALPGGQIMGIIAMILLGTFFITSADSASTVMGTMSQHGQLEANKWVTAAWGVATAAIGLTLLLSGGDNALSNLQNVTIVAATPFLFVVIGLMFALVKDLSNDVIYLEYREQQRFNARLARERRVHNEHRKRELAAKRRRERASLNWSVIVPALVIVLATVVWGIGFKDSFTNFASSALSAVVDNLGWAFILFGTVFVFFIVVIAASKFGTIRLGRIDEAPEFRTVSWISMMFAAGMGIGLMFYGTTEPLTFYRNGVPGHDEHNVGVAMSTTMFHWTLHPWAIYAIVGLAIAYSTFRVGRKQLLSSAFVPLIGEKGAEGWLGKLIDILAIIATVFGTACSLGLGALQIGAGLSAANIIEDPSDWTIVGIVSVLTLAFIFSAISGVGKGIQYLSNANMVLAALLAIFVFVVGPTVSILNLLPGSIGNYLSNFFQMAGRTAMSADGTAGEWLGSWTIFYWAWWISWSPFVGMFLARISRGRSIREFILGVLLVPAGVSTVWFSIFGGTAIVFEQNGESIWGDGAAEEQLFGLLHALPGGQIMGIIAMILLGTFFITSADSASTVMGTMSQHGQLEANKWVTAAWGVATAAIGLTLLLSGGDNALSNLQNVTIVAATPFLFVVIGLMFALVKDLSNDVIYLEASLNWSVIVPALVIVLATVVWGIGFKDSFTNFASSALSAVVDNLGWAFILFGTVFVFFIVVIAASKFGTIRLGRIDEAPEFRTVSWISMMFAAGMGIGLMFYGTTEPLTFYRNGVPGHDEHNVGVAMSTTMFHWTLHPWAIYAIVGLAIAYSTFRVGRKQLLSSAFVPLIGEKGAEGWLGKLIDILAIIATVFGTACSLGLGALQIGAGLSAANIIEDPSDWTIVGIVSVLTLAFIFSAISGVGKGIQYLSNANMVLAALLAIFVFVVGPTVSILNLLPGSIGNYLSNFFQMAGRTAMSADGTAGEWLGSWTIFYWAWWISWSPFVGMFLARISRGRSIREFILGVLLVPAGVSTVWFSIFGGTAIVFEQNGESIWGDGAAEEQLFGLLHALPGGQIMGIIAMILLGTFFITSADSASTVMGTMSQHGQLEANKWVTAAWGVATAAIGLTLLLSGGDNALSNLQNVTIVAATPFLFVVIGLMFALVKDLSNDVIYLEYREQQRFNA

GO terms:
  GO:0005886 plasma membrane (C, EXP)
  GO:0042802 identical protein binding (F, IPI)

Foldseek 3Di:
DDFQCVLVVVLLCVLVVLLCCLVVPLPRNLVCLVVVLCVCCVPCVVVLLQVLVVLLVLLVVCLVDPLLQDALAPDQDAAPDDPVVLLVVLLLVLDFLCLLLCLAPQLLVCQQQNAQPDHHNDNLCSLQVQLLLRASSLLSLLLLLLLLQSNQCRPVNAFSALLSSCCLPQNPCRLVDDVVSVLLSLLLLLALLLLLLRLLSLLLQLLLLCVLLVVDDPPDLVRSCVQLVVLLVVLLVCLVVPLPVCLPVLSVLLVVLVVCLQVQLCVFFPPVLLVVQLCSNVVSNVVCVVVSSPDGCPGSPNHNSVVCSQPVLLSSLSSLSNNLLSSSVLSVNRHRHRSSRSSCSSRPSSSVSSSSSSSRNNSRQSVCVVVVVHDCVVNDSSNRSLSSLVVTDCSSVSSVSSSVSSSSSSNSSLSSSLQSSQCSRGRNDNGGDSVSSSVSSSSSSSSSSSLQSSQPPNSSVSSRSVSSSSSVVSSVSSVVSSVSVVSSSCPRPVNVVVVVVVVVVVVVVCVVVVVVVVVVVVVVVCPPPND/DQFQCLQVVVLVVVLVVLLCCQVPVLVRSLVVLVVVLCVCLVPVVCVLLQVLVVLLVLQVVCLVDPLQQAAQAPGLFAAPDDPVVLLVVCQLVLDFLVCLQCLQQQLLVCQACNAFPGHHNDNLCSLLVQLLLRFRRLLSLLLLLQVLQSRLPRPVNAFSALLSSLCLPCNVVRCVDNNVSVLLNLLLLLLLLLLLLRLLSLLLQLQLLCCLQPVDPHDDLVRSVVLLVVLLVVQLVCLVPDPPDHLVVLSVVLVVLVVVLLVVLCVQFDPVLLVVVLCSSVVSNVVCVVVSSPDGCPGSNNHNSVVCSLPVLLSSLSSQSNNLLSSNVLSVNRHRHGSNRSSCSSRPSSSVNSSSSSSRSSRRQSVCVVVVNHLCPPPDSSNSSLSSLVVTVVSSVSSVSSSVSSSSSSNSSLQSSLQSSQCSRSSRDDGGDSVSSSVSSSSSSSSSSSLQVSCPVHSNVSSRSVSSSSSVVSSVSSVVSSVSNVSSSCPHDVNVD/DFFQCVQVVVLLCVLVVLLCCLVPPLVVNLVVLVVLLCVCLVPCVVVLLVVLVVLLVLLQVCLVDPLQQDFLAEPLFAAPDDVVVLLVVLQLVLDFQVCVLCLQQQLLCCQQVNAQVDDHNDNLCSLLVQLLLRFSRLLSLLLLLQLLLSCQCRVPNAFSASLSSQCLPQNPVRCVDDVVSVLLNLLLLLLLLLLLLRLLSLLLLLLLLCVLLPVDPHSDLVRSVVLLVVLLVVLLVCLVVPLVVQLVVLSVVLVVLVVCLLVCLCVFFPVVLLVVCLVSSVVSNVVCVVVSSPDGCPGSVNHNSVVCSLPVLLSSLSSLSNSNQSSSVLSVNRGRHRSSRSSCSSRPSSSVSSSSSSSRNNSRQSVCVVVVNHLCPPVDSSNRSLSSLVVTDCSSVSSVSSSVSSSSSSNSSLSRSLQSSQCSRNSRDNGGDSVSSSVSSVSSSSSSSSLQVSQPPPSVVSSRSVSSSSSSVSSVVSVVSSVSSVSSSVVRDVVVVVVVVVVVVD

Radius of gyration: 35.38 Å; Cα contacts (8 Å, |Δi|>4): 2532; chains: 3; bounding box: 96×82×99 Å

CATH classification: 1.20.5.430

Organism: Corynebacterium glutamicum (strain ATCC 13032 / DSM 20300 / JCM 1318 / BCRC 11384 / CCUG 27702 / LMG 3730 / NBRC 12168 / NCIMB 10025 / NRRL B-2784 / 534) (NCBI:txid196627)

InterPro domains:
  IPR000060 BCCT transporter family [PF02028] (62-547)
  IPR000060 BCCT transporter family [PTHR30047] (53-564)
  IPR000060 BCCT transporter family [TIGR00842] (100-547)
  IPR018093 BCCT transporter, conserved site [PS01303] (365-374)